Protein 3KQF (pdb70)

CATH classification: 3.90.226.10 (+1 more: 1.10.12.10)

Foldseek 3Di:
DAQWDWDCPDWLEIEIEGRDVVQLSEDDVVSLVVLVVVLVVQLPDPRRAEYEQAYPDQAHRYQYHRVVRVPDDDVVVVVSLCLLVSVCLPRLHQYEYLTRHEQEQSRLLVRLSGPAYEYAQHHKYANQQVVVVGFRSNQLQPSVCVQQNDPVSVVRRVVRDMGGPVVCCVSRSHVHYHHSVCSVVVVVVVSVVSSLDERLLNSLVSVLVVVLSVDDVVVSVVVVVSVVSPPVDPQVVQVVVCVVVVHRGYDND/DQWDWDDPDWQEIEIERHDVVQQSEDDPVSLVVLVVVLVVQLPDQRHAEYEYAYDDQAHRYAYHRPVRVVPDPVVVVVSLCLLVNVCLLRLHAYEYLTRAEAEQSRLLVNLSGPAYEYAQHHKYWYQQVVVPGFRRNQLLPSVCVQQNDPVSCVRRVNGDMGTPVVCCVSRSHVYYYHNVCSVVVSVVVSVVSVLAESLLNSLVSVLVSPLVVDDVVVSVCSVVSVVSPVVDPQVVQVVVCVVVVHRGYRND/DPQWDWDCPDFLEIEIEGRPVVQQSEDDPVSLVVLVVVLVVQLPDLRRAEYEQAYPDQAHRYQYHRVVRVVPDPVVVVVSLCLQVSVCLPRLHQYEYLTRHEQEQSRLLVRLSGPAYEYAQHHKYANQQVVVPGFRSNCLLPSVCVQQNDVVSVVRRVVRDMGTVVVCCVRRSHVHYYHNVCSVVVVVVVSVVSVLAERLLNSLVSVLCVVLVVDDVVVSVCSVVSVVRCPPDVQVVQVVVCVVVVHRTYDND/DQQWDWDCPDWLEIEIEGRDVVQQSEDDPVSLVVLVVVLVVQLPDPRHAEYEYAYPDQAHRYQYHRVVRVPDDDVVVVVSLCLLVSCCLPRLHQYEYLTRHEQEQSRLLVRLSGPAYEYAQHHKYANQQVVVVGFRSNQLQPSVCVQQNDVVSVVRRVVRDMGGPVVCCVSRSHVHYHHSVCRVVVVVVVSVVSSLDERLLNSLVSVLCVVLSVDDVVVSVCSVVSVVSPPPDVQVVQVVVCVVVVHRTYDND/DPQWDWDAPDWQEIEIEGEPVVQQSEDDPVSLVVLVVVLVVQLPDQRHAEYEYAYPDQAHRYAYHRCVRVVPDPVVVVVSLCLQVNVCLLRLHAYEYLTRHEAEQSRLLVNLSGPAYEYAQHHKYWYQQVVVPGFRRRQLLPSVCVQQNDVVSCVRRVNGDMGTPVVCCVRRSHVYYYHNVCSVVVSVVVSVVSVLAERLLNSLVSVLVSPLVVDDVVVSVCVVVSVVSCVPDPQVVQVVVCVVVVHRGYRND/DPQWDWDCPDWLEIEIEGEPVVQQSEDDPVSLVVLVVVLVVQLPDLRRAEYEQAYPDQAHRYQYHRVVRVVPDPVVVVVSLCLLVSVCLPRLHQYEYLTRHEQEQSRLLVRLSGPAYEYAQHHKYAHQQVVVPGFRSNQLQPSVCVQQNDVVSCVRRVVRDMGTPVVCCVRRSHVHYYHNVCRVVVVVVVSVVSSLDQRLLNSLVSVLVVVLVVDDVVVSVCSVVSVVSCPPDVQVVQVVVCVVVVHRTYDND

Secondary structure (DSSP, 8-state):
--SEEEE--STTEEEEEE--GGGTT-B-HHHHHHHHHHHHHHHT-TT--EEEEEESSSSEEE--B-HHHH---HHHHHHHH-------TT-SS-EEEEE-SEEETHHHHHHHHSSEEEEETT-EEE--GGGGT----SSHHHHHHHHH-HHHHHHHHHH---EEHHHHHHHTS-SEEE-GGGHHHHHHHHHHHHHTS-HHHHHHHHHHHHHHTTS-HHHHH--HHHHHHHHT-HHHHHHHHHHHTTS------/--EEEEEEETTEEEEEE--GGGTT-B-HHHHHHHHHHHHHHTT-SS--EEEEEESSSSEEE-SB-HHHHH--HHHHHHHH-------TTSSS-EEEEE-SEEETHHHHHHHHSSEEEEETT-EEE--GGGGT----SSHHHHHHHHH-HHHHHHHHHHT--EEHHHHHHHTSSSEEE-GGGHHHHHHHHHHHHHHS-HHHHHHHHHHHHHHTTS-HHHHH--HHHHHHHHT-HHHHHHHHHHHHTS------/--SEEEE--STTEEEEEE--GGGTT-B-HHHHHHHHHHHHHHHT-TT--EEEEEESSSSEEE--B-HHHHH--HHHHHHHH-------TT-SS-EEEEE-SEEETHHHHHHHTSSEEEEETT-EEE--GGGGT----SSHHHHHHHHH-HHHHHHHHHH---EEHHHHHHHTS-SEEE-GGGHHHHHHHHHHHHHTS-HHHHHHHHHHHHHHTTS-HHHHH--HHHHHHHHT-HHHHHHHHHHHHTS------/--SEEEE--STTEEEEEE--GGGTT-B-HHHHHHHHHHHHHHHT-TT--EEEEEESSSSEEE--B-HHHH---HHHHHHHH-------TTSSS-EEEEE-SEEETHHHHHHHHSSEEEEETT-EEE--GGGGT----SSHHHHHHHHH-HHHHHHHHHH---EEHHHHHHHTS-SEEE-GGGHHHHHHHHHHHHHHS-HHHHHHHHHHHHHHTTS-HHHHH--HHHHHHHHT-HHHHHHHHHHHTTS------/--SEEEEEEETTEEEEEE--GGGTT-B-HHHHHHHHHHHHHHTT-SS--EEEEEESSSSEEE-SB-HHHH---HHHHHHHH-------TTSSS-EEEEE-SEEETHHHHHHHHSSEEEEETT-EEE--GGGGT---SSSHHHHHHHHH-HHHHHHHHHH---EEHHHHHHHTSSSEEE-GGGHHHHHHHHHHHHHTS-HHHHHHHHHHHHHHTTS-HHHHH--HHHHHHHHT-HHHHHHHHHHHTTS------/--SEEEE--STTEEEEEE--GGGTT-B-HHHHHHHHHHHHHHHT-TT--EEEEEESSSSEEE--B-HHHHH--HHHHHHHH-------TTSSS-EEEEE-SEEETHHHHHHHTSSEEEEETT-EEE--GGGGT----SSHHHHHHHHH-HHHHHHHHHHT--EEHHHHHHHTS-SEEE-GGGHHHHHHHHHHHHHTS-HHHHHHHHHHHHHHTTS-HHHHH--HHHHHHHHT-HHHHHHHHHHHTTS------

Organism: Bacillus anthracis (NCBI:txid1392)

Sequence (1517 aa):
LQNIISVDYATPHVVKISLNRERQANSLSLALLEELQNIILTQINEEEANNTRVVILLTGAGEKAFCAGADLKERRAGNEEQVRHAVSIRTTEVEEQLPQPVIAAINGIIALGGGTELSLACDFRIAAESASLGLTETTLAIIPGAGGTQRLPRLIGVGRAKELIYTGRRISAQEAKEYGLVEFVVPVHLLEEKAIEIAEKKIASNGPIAVRLAKEAISNGIQVDLHTGLQEKQAYEGVIHTKDRLEGLQAFKEKRTPYKGEEQNISVDYATPHVVKISSLNNRERQANSLSLALLEELQNILTQINEEANTRVVILTGAGEKAFCAGADLKERAGNEEQVRHAVSIRTTEVEQLPQPVIAAINGIIALGGGTELSLACDFRIIAAESASLGLTETTLAIIPGAGGTQRLPRLIGVGRAKELIYTGRRISAQEEAKEYYGLVEFVVPVHLLEEKKAIEIAEKIASNGPIAVRLAKEEAISNGIQVDLHTGLQEKQAYEGVIHTKDRLEGLQAFKEKRTPYKGELQNIISVDYATPHVVKISLNRERRQANSLSLALLEELQNIILTQINEEANTRVVILTGAGEKAFCAGADLKERAGNEEQVRHAVSIRTTEVEEQLPQPVIAAINGIALGGGTELSLACDFRIIAAESASLGLTETTLAIIPGAGGTQRLPRLIGVVGRAKELIYTGRRISAQEAKEYGLVEFVVPVHLLEEEEKAIEIAEKIASSNGPIAVRLAKEEAISNGIQVDLHTGLQEKQAYEGVIHTKDRLEGLQAFKEKRTPYKGELQNISVDYATPHVVKISLNRERQQANSLSLALLEELQNILTQQINEEANTRVVILLTGAGEKAFCAGADLKERAGNEEQVRHAVSIRTTEVEEQLPQPVIAAINGIALGGGTELSLACDFRIAAESASLGLTETTLAIIPGAGGTQRLPRLIGVGRAKELIYTGRRISAQQEAKEYGLVEFVVPVHLLEEKAIEIAEKKIASNGPIAVRLAKEAISNGIQVDLHTGLQEKQQAYEGVIHTKDRLEGLQAFKEKRTPYKGELQNISVDYATPHVVKISSLNNRERQANSLSLALLEEELQNIILTQINEEANTRVVILTGAGEKAFCAGADLKERAGNEEQVRHAVSIRTTEVEQLPQPVIAAINGIALGGGTELSSLACDFRIIAAESASLGLTETTLLAIIPGAGGTQRLPRLIGVVGRAKELIYTGRRISAQEEAKEYYGLVEFVVPVHLLEEKKAIEIAEKIASNGPIAVRLAKEEAISNGIQVDLHTGLQQEKQAYEGVIHTKDRLEGLQAFKEKRTPYKGELQNIISVDYATPHVVKISLNRERQANSLSLALLEELQNILTQINEEANTRVVILTGAGEKAFCAGADLKERAGNEEQVRHAVSIRTTEVEEQLPQPVIAAINGIALGGGTELSLACDFRIIAAESASLGLTETTLAIIPGAGGTQRLPRLIGVGRAKELIYTGRRISAQEAKEEYGLVEFVVPVHLLEEEKKAIEEIAEKKIASSNGPIAVRLAKEEAISNGIQVDLHTGLQEKQAYEGVIHHTKDRLEGLQAFKEKRTPYKGE

InterPro domains:
  IPR001753 Enoyl-CoA hydratase/isomerase-like domain [PF00378] (16-261)
  IPR014748 Enoyl-CoA hydratase, C-terminal [G3DSA:1.10.12.10] (203-262)
  IPR018376 Enoyl-CoA hydratase/isomerase, conserved site [PS00166] (103-123)
  IPR029045 ClpP/crotonase-like domain superfamily [SSF52096] (3-261)

B-factor: mean 19.53, std 6.04, range [2.32, 59.77]

Nearest PDB structures (foldseek):
  3kqf-assembly1_B  TM=9.922E-01  e=2.828E-46  Bacillus anthracis
  6lvp-assembly1_C  TM=9.475E-01  e=1.744E-29  Hymenobacter sp. PAMC 26628
  2vss-assembly1_A  TM=8.946E-01  e=4.030E-20  Pseudomonas fluorescens
  5ve2-assembly1_A  TM=7.305E-01  e=1.392E-19  Paraglaciecola sp. T6c
  4q1i-assembly1_B  TM=8.257E-01  e=1.053E-16  Bacillus subtilis subsp. subtilis str. 168

Radius of gyration: 31.53 Å; Cα contacts (8 Å, |Δi|>4): 3655; chains: 6; bounding box: 75×78×82 Å

Solvent-accessible surface area: 56100 Å² total

Structure (mmCIF, N/CA/C/O backbone):
data_3KQF
#
_entry.id   3KQF
#
_cell.length_a   73.747
_cell.length_b   130.721
_cell.length_c   73.802
_cell.angle_alpha   90.00
_cell.angle_beta   114.47
_cell.angle_gamma   90.00
#
_symmetry.space_group_name_H-M   'P 1 21 1'
#
loop_
_entity.id
_entity.type
_entity.pdbx_description
1 polymer 'Enoyl-CoA hydratase/isomerase family protein'
2 non-polymer 'CALCIUM ION'
3 non-polymer 'CHLORIDE ION'
4 water water
#
loop_
_atom_site.group_PDB
_atom_site.id
_atom_site.type_symbol
_atom_site.label_atom_id
_atom_site.label_alt_id
_atom_site.label_comp_id
_atom_site.label_asym_id
_atom_site.label_entity_id
_atom_site.label_seq_id
_atom_site.pdbx_PDB_ins_code
_atom_site.Cartn_x
_atom_site.Cartn_y
_atom_site.Cartn_z
_atom_site.occupancy
_atom_site.B_iso_or_equiv
_atom_site.auth_seq_id
_atom_site.auth_comp_id
_atom_site.auth_asym_id
_atom_site.auth_atom_id
_atom_site.pdbx_PDB_model_num
ATOM 1 N N . LEU A 1 7 ? 18.673 34.291 -37.580 1.00 29.87 4 LEU A N 1
ATOM 2 C CA . LEU A 1 7 ? 18.014 33.829 -36.327 1.00 29.13 4 LEU A CA 1
ATOM 3 C C . LEU A 1 7 ? 18.657 32.533 -35.844 1.00 28.91 4 LEU A C 1
ATOM 4 O O . LEU A 1 7 ? 18.718 31.550 -36.590 1.00 29.92 4 LEU A O 1
ATOM 9 N N . GLN A 1 8 ? 19.133 32.525 -34.603 1.00 27.12 5 GLN A N 1
ATOM 10 C CA . GLN A 1 8 ? 19.784 31.345 -34.046 1.00 26.77 5 GLN A CA 1
ATOM 11 C C . GLN A 1 8 ? 18.984 30.622 -32.966 1.00 25.34 5 GLN A C 1
ATOM 12 O O . GLN A 1 8 ? 19.191 29.434 -32.745 1.00 26.06 5 GLN A O 1
ATOM 18 N N . ASN A 1 9 ? 18.094 31.339 -32.285 1.00 22.82 6 ASN A N 1
ATOM 19 C CA . ASN A 1 9 ? 17.323 30.773 -31.185 1.00 21.76 6 ASN A CA 1
ATOM 20 C C . ASN A 1 9 ? 15.865 30.448 -31.536 1.00 21.73 6 ASN A C 1
ATOM 21 O O . ASN A 1 9 ? 15.171 29.807 -30.748 1.00 20.57 6 ASN A O 1
ATOM 26 N N A ILE A 1 10 ? 15.399 30.916 -32.688 0.60 22.24 7 ILE A N 1
ATOM 27 N N B ILE A 1 10 ? 15.427 30.910 -32.708 0.40 22.08 7 ILE A N 1
ATOM 28 C CA A ILE A 1 10 ? 14.055 30.578 -33.152 0.60 22.17 7 ILE A CA 1
ATOM 29 C CA B ILE A 1 10 ? 14.062 30.710 -33.195 0.40 22.08 7 ILE A CA 1
ATOM 30 C C A ILE A 1 10 ? 14.102 30.264 -34.645 0.60 22.27 7 ILE A C 1
ATOM 31 C C B ILE A 1 10 ? 14.064 30.362 -34.683 0.40 22.24 7 ILE A C 1
ATOM 32 O O A ILE A 1 10 ? 15.086 30.559 -35.327 0.60 21.20 7 ILE A O 1
ATOM 33 O O B ILE A 1 10 ? 14.988 30.734 -35.410 0.40 21.62 7 ILE A O 1
ATOM 42 N N . SER A 1 11 ? 13.037 29.637 -35.127 1.00 21.94 8 SER A N 1
ATOM 43 C CA . SER A 1 11 ? 12.892 29.279 -36.532 1.00 22.67 8 SER A CA 1
ATOM 44 C C . SER A 1 11 ? 11.576 29.884 -36.983 1.00 21.82 8 SER A C 1
ATOM 45 O O . SER A 1 11 ? 10.616 29.898 -36.222 1.00 20.05 8 SER A O 1
ATOM 48 N N . VAL A 1 12 ? 11.535 30.433 -38.191 1.00 20.58 9 VAL A N 1
ATOM 49 C CA . VAL A 1 12 ? 10.284 30.996 -38.710 1.00 20.73 9 VAL A CA 1
ATOM 50 C C . VAL A 1 12 ? 10.004 30.302 -40.028 1.00 20.71 9 VAL A C 1
ATOM 51 O O . VAL A 1 12 ? 10.882 30.244 -40.882 1.00 18.78 9 VAL A O 1
ATOM 55 N N . ASP A 1 13 ? 8.804 29.743 -40.178 1.00 19.58 10 ASP A N 1
ATOM 56 C CA . ASP A 1 13 ? 8.438 29.035 -41.406 1.00 20.15 10 ASP A CA 1
ATOM 57 C C . ASP A 1 13 ? 7.105 29.525 -41.985 1.00 20.40 10 ASP A C 1
ATOM 58 O O . ASP A 1 13 ? 6.048 29.448 -41.316 1.00 16.32 10 ASP A O 1
ATOM 63 N N . TYR A 1 14 ? 7.191 30.026 -43.223 1.00 21.07 11 TYR A N 1
ATOM 64 C CA . TYR A 1 14 ? 6.060 30.531 -44.010 1.00 23.28 11 TYR A CA 1
ATOM 65 C C . TYR A 1 14 ? 5.677 29.533 -45.105 1.00 23.75 11 TYR A C 1
ATOM 66 O O . TYR A 1 14 ? 5.177 29.926 -46.158 1.00 25.26 11 TYR A O 1
ATOM 75 N N . ALA A 1 15 ? 5.920 28.249 -44.870 1.00 25.74 12 ALA A N 1
ATOM 76 C CA . ALA A 1 15 ? 5.623 27.219 -45.859 1.00 26.72 12 ALA A CA 1
ATOM 77 C C . ALA A 1 15 ? 4.156 27.230 -46.266 1.00 26.65 12 ALA A C 1
ATOM 78 O O . ALA A 1 15 ? 3.845 27.185 -47.450 1.00 26.23 12 ALA A O 1
ATOM 80 N N . THR A 1 16 ? 3.269 27.313 -45.272 1.00 25.87 13 THR A N 1
ATOM 81 C CA . THR A 1 16 ? 1.833 27.296 -45.504 1.00 25.03 13 THR A CA 1
ATOM 82 C C . THR A 1 16 ? 1.301 28.707 -45.789 1.00 24.15 13 THR A C 1
ATOM 83 O O . THR A 1 16 ? 1.493 29.616 -44.975 1.00 22.95 13 THR A O 1
ATOM 87 N N . PRO A 1 17 ? 0.620 28.894 -46.934 1.00 21.99 14 PRO A N 1
ATOM 88 C CA . PRO A 1 17 ? 0.072 30.214 -47.308 1.00 21.56 14 PRO A CA 1
ATOM 89 C C . PRO A 1 17 ? -0.804 30.876 -46.227 1.00 19.81 14 PRO A C 1
ATOM 90 O O . PRO A 1 17 ? -1.663 30.212 -45.631 1.00 20.47 14 PRO A O 1
ATOM 94 N N . HIS A 1 18 ? -0.563 32.170 -45.996 1.00 17.49 15 HIS A N 1
ATOM 95 C CA . HIS A 1 18 ? -1.252 32.985 -44.978 1.00 16.82 15 HIS A CA 1
ATOM 96 C C . HIS A 1 18 ? -0.951 32.556 -43.532 1.00 16.06 15 HIS A C 1
ATOM 97 O O . HIS A 1 18 ? -1.479 33.147 -42.586 1.00 14.87 15 HIS A O 1
ATOM 104 N N . VAL A 1 19 ? -0.124 31.528 -43.355 1.00 16.25 16 VAL A N 1
ATOM 105 C CA . VAL A 1 19 ? 0.199 31.031 -42.003 1.00 15.77 16 VAL A CA 1
ATOM 106 C C . VAL A 1 19 ? 1.698 31.030 -41.750 1.00 16.90 16 VAL A C 1
ATOM 107 O O . VAL A 1 19 ? 2.468 30.555 -42.590 1.00 16.66 16 VAL A O 1
ATOM 111 N N . VAL A 1 20 ? 2.109 31.580 -40.600 1.00 15.11 17 VAL A N 1
ATOM 112 C CA . VAL A 1 20 ? 3.509 31.592 -40.203 1.00 15.53 17 VAL A CA 1
ATOM 113 C C . VAL A 1 20 ? 3.637 30.763 -38.932 1.00 14.66 17 VAL A C 1
ATOM 114 O O . VAL A 1 20 ? 2.793 30.876 -38.041 1.00 14.84 17 VAL A O 1
ATOM 118 N N . LYS A 1 21 ? 4.657 29.916 -38.867 1.00 14.15 18 LYS A N 1
ATOM 119 C CA . LYS A 1 21 ? 4.902 29.054 -37.699 1.00 15.35 18 LYS A CA 1
ATOM 120 C C . LYS A 1 21 ? 6.227 29.454 -37.104 1.00 15.28 18 LYS A C 1
ATOM 121 O O . LYS A 1 21 ? 7.262 29.388 -37.785 1.00 15.93 18 LYS A O 1
ATOM 127 N N . ILE A 1 22 ? 6.193 29.914 -35.858 1.00 16.32 19 ILE A N 1
ATOM 128 C CA . ILE A 1 22 ? 7.382 30.314 -35.136 1.00 17.08 19 ILE A CA 1
ATOM 129 C C . ILE A 1 22 ? 7.729 29.191 -34.159 1.00 17.16 19 ILE A C 1
ATOM 130 O O . ILE A 1 22 ? 6.877 28.777 -33.382 1.00 16.67 19 ILE A O 1
ATOM 135 N N . SER A 1 23 ? 8.955 28.679 -34.222 1.00 17.12 20 SER A N 1
ATOM 136 C CA . SER A 1 23 ? 9.367 27.592 -33.340 1.00 18.42 20 SER A CA 1
ATOM 137 C C . SER A 1 23 ? 10.524 27.998 -32.426 1.00 20.05 20 SER A C 1
ATOM 138 O O . SER A 1 23 ? 11.592 28.408 -32.917 1.00 20.07 20 SER A O 1
ATOM 141 N N . LEU A 1 24 ? 10.334 27.901 -31.110 1.00 18.72 21 LEU A N 1
ATOM 142 C CA . LEU A 1 24 ? 11.446 28.155 -30.188 1.00 20.86 21 LEU A CA 1
ATOM 143 C C . LEU A 1 24 ? 12.469 27.074 -30.545 1.00 20.23 21 LEU A C 1
ATOM 144 O O . LEU A 1 24 ? 12.112 25.903 -30.663 1.00 21.58 21 LEU A O 1
ATOM 149 N N . ASN A 1 25 ? 13.729 27.466 -30.720 1.00 20.41 22 ASN A N 1
ATOM 150 C CA . ASN A 1 25 ? 14.766 26.549 -31.189 1.00 21.25 22 ASN A CA 1
ATOM 151 C C . ASN A 1 25 ? 16.020 26.469 -30.314 1.00 20.36 22 ASN A C 1
ATOM 152 O O . ASN A 1 25 ? 17.125 26.810 -30.749 1.00 20.23 22 ASN A O 1
ATOM 157 N N . ARG A 1 26 ? 15.828 25.996 -29.089 1.00 18.12 23 ARG A N 1
ATOM 158 C CA . ARG A 1 26 ? 16.896 25.785 -28.143 1.00 18.83 23 ARG A CA 1
ATOM 159 C C . ARG A 1 26 ? 16.635 24.435 -27.478 1.00 18.28 23 ARG A C 1
ATOM 160 O O . ARG A 1 26 ? 16.504 24.359 -26.264 1.00 17.28 23 ARG A O 1
ATOM 168 N N . GLU A 1 27 ? 16.555 23.372 -28.282 1.00 19.05 24 GLU A N 1
ATOM 169 C CA . GLU A 1 27 ? 16.251 22.024 -27.756 1.00 19.78 24 GLU A CA 1
ATOM 170 C C . GLU A 1 27 ? 17.123 21.572 -26.586 1.00 20.05 24 GLU A C 1
ATOM 171 O O . GLU A 1 27 ? 16.599 21.023 -25.610 1.00 18.10 24 GLU A O 1
ATOM 177 N N . ARG A 1 28 ? 18.442 21.776 -26.690 1.00 20.53 25 ARG A N 1
ATOM 178 C CA . ARG A 1 28 ? 19.380 21.386 -25.618 1.00 21.88 25 ARG A CA 1
ATOM 179 C C . ARG A 1 28 ? 19.044 22.047 -24.293 1.00 20.70 25 ARG A C 1
ATOM 180 O O . ARG A 1 28 ? 19.358 21.512 -23.224 1.00 21.75 25 ARG A O 1
ATOM 188 N N . GLN A 1 29 ? 18.452 23.234 -24.370 1.00 20.18 26 GLN A N 1
ATOM 189 C CA . GLN A 1 29 ? 18.096 24.000 -23.182 1.00 19.51 26 GLN A CA 1
ATOM 190 C C . GLN A 1 29 ? 16.583 23.936 -22.865 1.00 19.32 26 GLN A C 1
ATOM 191 O O . GLN A 1 29 ? 16.063 24.780 -22.144 1.00 18.47 26 GLN A O 1
ATOM 197 N N . ALA A 1 30 ? 15.884 22.930 -23.401 1.00 18.54 27 ALA A N 1
ATOM 198 C CA . ALA A 1 30 ? 14.430 22.774 -23.172 1.00 18.40 27 ALA A CA 1
ATOM 199 C C . ALA A 1 30 ? 13.644 24.017 -23.627 1.00 17.55 27 ALA A C 1
ATOM 200 O O . ALA A 1 30 ? 12.591 24.358 -23.074 1.00 17.94 27 ALA A O 1
ATOM 202 N N . ASN A 1 31 ? 14.171 24.697 -24.640 1.00 17.58 28 ASN A N 1
ATOM 203 C CA . ASN A 1 31 ? 13.524 25.870 -25.192 1.00 17.59 28 ASN A CA 1
ATOM 204 C C . ASN A 1 31 ? 13.234 26.963 -24.174 1.00 18.34 28 ASN A C 1
ATOM 205 O O . ASN A 1 31 ? 12.220 27.665 -24.273 1.00 19.01 28 ASN A O 1
ATOM 210 N N . SER A 1 32 ? 14.140 27.111 -23.206 1.00 18.26 29 SER A N 1
ATOM 211 C CA . SER A 1 32 ? 14.002 28.140 -22.191 1.00 18.30 29 SER A CA 1
ATOM 212 C C . SER A 1 32 ? 14.201 29.520 -22.797 1.00 18.61 29 SER A C 1
ATOM 213 O O . SER A 1 32 ? 14.911 29.699 -23.802 1.00 18.89 29 SER A O 1
ATOM 216 N N . LEU A 1 33 ? 13.598 30.509 -22.158 1.00 19.11 30 LEU A N 1
ATOM 217 C CA . LEU A 1 33 ? 13.622 31.880 -22.660 1.00 19.57 30 LEU A CA 1
ATOM 218 C C . LEU A 1 33 ? 14.823 32.697 -22.209 1.00 20.35 30 LEU A C 1
ATOM 219 O O . LEU A 1 33 ? 14.802 33.309 -21.138 1.00 20.20 30 LEU A O 1
ATOM 224 N N . SER A 1 34 ? 15.892 32.687 -23.009 1.00 19.34 31 SER A N 1
ATOM 225 C CA . SER A 1 34 ? 17.051 33.494 -22.710 1.00 19.24 31 SER A CA 1
ATOM 226 C C . SER A 1 34 ? 16.783 34.900 -23.243 1.00 18.47 31 SER A C 1
ATOM 227 O O . SER A 1 34 ? 15.903 35.090 -24.094 1.00 17.35 31 SER A O 1
ATOM 230 N N . LEU A 1 35 ? 17.534 35.887 -22.762 1.00 17.43 32 LEU A N 1
ATOM 231 C CA . LEU A 1 35 ? 17.357 37.247 -23.257 1.00 18.15 32 LEU A CA 1
ATOM 232 C C . LEU A 1 35 ? 17.623 37.295 -24.760 1.00 18.03 32 LEU A C 1
ATOM 233 O O . LEU A 1 35 ? 16.961 38.019 -25.484 1.00 18.06 32 LEU A O 1
ATOM 238 N N . ALA A 1 36 ? 18.587 36.511 -25.232 1.00 19.51 33 ALA A N 1
ATOM 239 C CA . ALA A 1 36 ? 18.899 36.483 -26.672 1.00 19.88 33 ALA A CA 1
ATOM 240 C C . ALA A 1 36 ? 17.703 35.963 -27.483 1.00 20.53 33 ALA A C 1
ATOM 241 O O . ALA A 1 36 ? 17.351 36.535 -28.529 1.00 19.67 33 ALA A O 1
ATOM 243 N N . LEU A 1 37 ? 17.063 34.900 -26.996 1.00 19.23 34 LEU A N 1
ATOM 244 C CA . LEU A 1 37 ? 15.873 34.360 -27.666 1.00 19.69 34 LEU A CA 1
ATOM 245 C C . LEU A 1 37 ? 14.736 35.377 -27.642 1.00 19.32 34 LEU A C 1
ATOM 246 O O . LEU A 1 37 ? 14.065 35.585 -28.655 1.00 18.79 34 LEU A O 1
ATOM 251 N N . LEU A 1 38 ? 14.545 36.045 -26.506 1.00 19.52 35 LEU A N 1
ATOM 252 C CA . LEU A 1 38 ? 13.473 37.044 -26.388 1.00 19.66 35 LEU A CA 1
ATOM 253 C C . LEU A 1 38 ? 13.674 38.190 -27.386 1.00 19.98 35 LEU A C 1
ATOM 254 O O . LEU A 1 38 ? 12.706 38.660 -27.987 1.00 20.51 35 LEU A O 1
ATOM 259 N N . GLU A 1 39 ? 14.928 38.612 -27.577 1.00 20.87 36 GLU A N 1
ATOM 260 C CA . GLU A 1 39 ? 15.283 39.655 -28.562 1.00 21.29 36 GLU A CA 1
ATOM 261 C C . GLU A 1 39 ? 14.848 39.255 -29.980 1.00 21.13 36 GLU A C 1
ATOM 262 O O . GLU A 1 39 ? 14.212 40.042 -30.686 1.00 19.01 36 GLU A O 1
ATOM 268 N N . GLU A 1 40 ? 15.203 38.037 -30.389 1.00 20.88 37 GLU A N 1
ATOM 269 C CA . GLU A 1 40 ? 14.831 37.525 -31.717 1.00 21.44 37 GLU A CA 1
ATOM 270 C C . GLU A 1 40 ? 13.321 37.394 -31.897 1.00 20.31 37 GLU A C 1
ATOM 271 O O . GLU A 1 40 ? 12.780 37.701 -32.977 1.00 18.86 37 GLU A O 1
ATOM 277 N N . LEU A 1 41 ? 12.647 36.920 -30.854 1.00 19.11 38 LEU A N 1
ATOM 278 C CA . LEU A 1 41 ? 11.215 36.750 -30.895 1.00 19.21 38 LEU A CA 1
ATOM 279 C C . LEU A 1 41 ? 10.525 38.111 -31.028 1.00 19.82 38 LEU A C 1
ATOM 280 O O . LEU A 1 41 ? 9.627 38.265 -31.839 1.00 19.78 38 LEU A O 1
ATOM 285 N N . GLN A 1 42 ? 10.965 39.110 -30.263 1.00 19.18 39 GLN A N 1
ATOM 286 C CA . GLN A 1 42 ? 10.387 40.448 -30.372 1.00 19.05 39 GLN A CA 1
ATOM 287 C C . GLN A 1 42 ? 10.566 41.031 -31.780 1.00 19.39 39 GLN A C 1
ATOM 288 O O . GLN A 1 42 ? 9.674 41.683 -32.294 1.00 18.28 39 GLN A O 1
ATOM 294 N N . ASN A 1 43 ? 11.733 40.817 -32.386 1.00 19.60 40 ASN A N 1
ATOM 295 C CA . ASN A 1 43 ? 11.996 41.333 -33.731 1.00 20.42 40 ASN A CA 1
ATOM 296 C C . ASN A 1 43 ? 11.059 40.694 -34.765 1.00 19.93 40 ASN A C 1
ATOM 297 O O . ASN A 1 43 ? 10.527 41.387 -35.625 1.00 19.95 40 ASN A O 1
ATOM 302 N N A ILE A 1 44 ? 10.857 39.378 -34.685 0.50 20.22 41 ILE A N 1
ATOM 303 N N B ILE A 1 44 ? 10.865 39.385 -34.660 0.50 20.29 41 ILE A N 1
ATOM 304 C CA A ILE A 1 44 ? 9.966 38.698 -35.634 0.50 20.80 41 ILE A CA 1
ATOM 305 C CA B ILE A 1 44 ? 9.984 38.658 -35.564 0.50 20.95 41 ILE A CA 1
ATOM 306 C C A ILE A 1 44 ? 8.508 39.096 -35.368 0.50 20.54 41 ILE A C 1
ATOM 307 C C B ILE A 1 44 ? 8.525 39.072 -35.355 0.50 20.62 41 ILE A C 1
ATOM 308 O O A ILE A 1 44 ? 7.733 39.252 -36.305 0.50 20.85 41 ILE A O 1
ATOM 309 O O B ILE A 1 44 ? 7.771 39.213 -36.311 0.50 20.91 41 ILE A O 1
ATOM 318 N N . LEU A 1 45 ? 8.141 39.265 -34.097 1.00 19.69 42 LEU A N 1
ATOM 319 C CA . LEU A 1 45 ? 6.772 39.708 -33.762 1.00 19.55 42 LEU A CA 1
ATOM 320 C C . LEU A 1 45 ? 6.489 41.100 -34.389 1.00 19.06 42 LEU A C 1
ATOM 321 O O . LEU A 1 45 ? 5.389 41.349 -34.882 1.00 18.59 42 LEU A O 1
ATOM 326 N N . THR A 1 46 ? 7.494 41.979 -34.392 1.00 19.23 43 THR A N 1
ATOM 327 C CA . THR A 1 46 ? 7.365 43.324 -34.993 1.00 19.98 43 THR A CA 1
ATOM 328 C C . THR A 1 46 ? 7.138 43.236 -36.491 1.00 20.17 43 THR A C 1
ATOM 329 O O . THR A 1 46 ? 6.393 44.036 -37.058 1.00 20.61 43 THR A O 1
ATOM 333 N N . GLN A 1 47 ? 7.796 42.278 -37.136 1.00 20.24 44 GLN A N 1
ATOM 334 C CA . GLN A 1 47 ? 7.639 42.076 -38.576 1.00 20.30 44 GLN A CA 1
ATOM 335 C C . GLN A 1 47 ? 6.231 41.541 -38.896 1.00 18.84 44 GLN A C 1
ATOM 336 O O . GLN A 1 47 ? 5.520 42.097 -39.716 1.00 19.97 44 GLN A O 1
ATOM 342 N N . ILE A 1 48 ? 5.825 40.484 -38.208 1.00 19.26 45 ILE A N 1
ATOM 343 C CA . ILE A 1 48 ? 4.507 39.872 -38.413 1.00 19.07 45 ILE A CA 1
ATOM 344 C C . ILE A 1 48 ? 3.359 40.858 -38.146 1.00 19.26 45 ILE A C 1
ATOM 345 O O . ILE A 1 48 ? 2.338 40.846 -38.845 1.00 18.81 45 ILE A O 1
ATOM 350 N N . ASN A 1 49 ? 3.558 41.745 -37.171 1.00 19.58 46 ASN A N 1
ATOM 351 C CA . ASN A 1 49 ? 2.576 42.760 -36.836 1.00 21.15 46 ASN A CA 1
ATOM 352 C C . ASN A 1 49 ? 2.168 43.613 -38.067 1.00 21.56 46 ASN A C 1
ATOM 353 O O . ASN A 1 49 ? 1.023 44.071 -38.157 1.00 21.77 46 ASN A O 1
ATOM 358 N N A GLU A 1 50 ? 3.103 43.790 -39.004 0.70 21.57 47 GLU A N 1
ATOM 359 N N B GLU A 1 50 ? 3.102 43.834 -38.998 0.30 21.60 47 GLU A N 1
ATOM 360 C CA A GLU A 1 50 ? 2.881 44.585 -40.212 0.70 21.95 47 GLU A CA 1
ATOM 361 C CA B GLU A 1 50 ? 2.820 44.607 -40.222 0.30 21.85 47 GLU A CA 1
ATOM 362 C C A GLU A 1 50 ? 2.655 43.755 -41.481 0.70 21.81 47 GLU A C 1
ATOM 363 C C B GLU A 1 50 ? 2.614 43.761 -41.484 0.30 21.69 47 GLU A C 1
ATOM 364 O O A GLU A 1 50 ? 2.625 44.303 -42.582 0.70 21.01 47 GLU A O 1
ATOM 365 O O B GLU A 1 50 ? 2.571 44.306 -42.586 0.30 21.35 47 GLU A O 1
ATOM 376 N N . GLU A 1 51 ? 2.483 42.446 -41.331 1.00 21.33 48 GLU A N 1
ATOM 377 C CA . GLU A 1 51 ? 2.261 41.564 -42.484 1.00 21.41 48 GLU A CA 1
ATOM 378 C C . GLU A 1 51 ? 0.778 41.356 -42.793 1.00 21.16 48 GLU A C 1
ATOM 379 O O . GLU A 1 51 ? 0.118 40.540 -42.165 1.00 21.27 48 GLU A O 1
ATOM 385 N N . ALA A 1 52 ? 0.271 42.099 -43.773 1.00 20.88 49 ALA A N 1
ATOM 386 C CA . ALA A 1 52 ? -1.114 41.974 -44.212 1.00 20.90 49 ALA A CA 1
ATOM 387 C C . ALA A 1 52 ? -1.429 40.604 -44.870 1.00 20.94 49 ALA A C 1
ATOM 388 O O . ALA A 1 52 ? -2.579 40.147 -44.850 1.00 21.64 49 ALA A O 1
ATOM 390 N N A ASN A 1 53 ? -0.413 39.966 -45.446 0.50 20.71 50 ASN A N 1
ATOM 391 N N B ASN A 1 53 ? -0.414 39.968 -45.451 0.50 20.36 50 ASN A N 1
ATOM 392 C CA A ASN A 1 53 ? -0.584 38.667 -46.102 0.50 20.70 50 ASN A CA 1
ATOM 393 C CA B ASN A 1 53 ? -0.596 38.671 -46.106 0.50 20.03 50 ASN A CA 1
ATOM 394 C C A ASN A 1 53 ? -0.640 37.513 -45.090 0.50 19.55 50 ASN A C 1
ATOM 395 C C B ASN A 1 53 ? -0.628 37.510 -45.095 0.50 19.21 50 ASN A C 1
ATOM 396 O O A ASN A 1 53 ? -1.085 36.410 -45.419 0.50 19.44 50 ASN A O 1
ATOM 397 O O B ASN A 1 53 ? -1.046 36.398 -45.430 0.50 19.09 50 ASN A O 1
ATOM 406 N N . THR A 1 54 ? -0.179 37.764 -43.869 1.00 17.90 51 THR A N 1
ATOM 407 C CA . THR A 1 54 ? -0.169 36.733 -42.815 1.00 16.84 51 THR A CA 1
ATOM 408 C C . THR A 1 54 ? -1.471 36.779 -42.032 1.00 15.83 51 THR A C 1
ATOM 409 O O . THR A 1 54 ? -1.791 37.785 -41.396 1.00 14.27 51 THR A O 1
ATOM 413 N N . ARG A 1 55 ? -2.216 35.674 -42.068 1.00 14.61 52 ARG A N 1
ATOM 414 C CA . ARG A 1 55 ? -3.531 35.641 -41.427 1.00 14.40 52 ARG A CA 1
ATOM 415 C C . ARG A 1 55 ? -3.608 34.940 -40.084 1.00 14.01 52 ARG A C 1
ATOM 416 O O . ARG A 1 55 ? -4.518 35.217 -39.319 1.00 14.51 52 ARG A O 1
ATOM 424 N N . VAL A 1 56 ? -2.676 34.031 -39.817 1.00 13.35 53 VAL A N 1
ATOM 425 C CA . VAL A 1 56 ? -2.664 33.259 -38.589 1.00 14.26 53 VAL A CA 1
ATOM 426 C C . VAL A 1 56 ? -1.227 32.918 -38.294 1.00 14.57 53 VAL A C 1
ATOM 427 O O . VAL A 1 56 ? -0.412 32.683 -39.224 1.00 11.98 53 VAL A O 1
ATOM 431 N N . VAL A 1 57 ? -0.936 32.838 -37.005 1.00 13.63 54 VAL A N 1
ATOM 432 C CA . VAL A 1 57 ? 0.377 32.493 -36.507 1.00 14.05 54 VAL A CA 1
ATOM 433 C C . VAL A 1 57 ? 0.295 31.255 -35.607 1.00 14.16 54 VAL A C 1
ATOM 434 O O . VAL A 1 57 ? -0.639 31.106 -34.782 1.00 14.95 54 VAL A O 1
ATOM 438 N N . ILE A 1 58 ? 1.271 30.375 -35.758 1.00 14.24 55 ILE A N 1
ATOM 439 C CA . ILE A 1 58 ? 1.389 29.198 -34.883 1.00 14.58 55 ILE A CA 1
ATOM 440 C C . ILE A 1 58 ? 2.693 29.343 -34.083 1.00 15.88 55 ILE A C 1
ATOM 441 O O . ILE A 1 58 ? 3.742 29.646 -34.656 1.00 16.36 55 ILE A O 1
ATOM 446 N N A LEU A 1 59 ? 2.615 29.136 -32.773 0.50 15.46 56 LEU A N 1
ATOM 447 N N B LEU A 1 59 ? 2.609 29.177 -32.763 0.50 15.87 56 LEU A N 1
ATOM 448 C CA A LEU A 1 59 ? 3.777 29.231 -31.905 0.50 15.49 56 LEU A CA 1
ATOM 449 C CA B LEU A 1 59 ? 3.785 29.231 -31.898 0.50 16.12 56 LEU A CA 1
ATOM 450 C C A LEU A 1 59 ? 4.013 27.848 -31.308 0.50 15.85 56 LEU A C 1
ATOM 451 C C B LEU A 1 59 ? 4.007 27.836 -31.334 0.50 16.21 56 LEU A C 1
ATOM 452 O O A LEU A 1 59 ? 3.109 27.268 -30.709 0.50 15.57 56 LEU A O 1
ATOM 453 O O B LEU A 1 59 ? 3.088 27.238 -30.781 0.50 15.96 56 LEU A O 1
ATOM 462 N N . THR A 1 60 ? 5.225 27.326 -31.464 1.00 15.99 57 THR A N 1
ATOM 463 C CA . THR A 1 60 ? 5.555 25.984 -30.965 1.00 16.06 57 THR A CA 1
ATOM 464 C C . THR A 1 60 ? 7.026 25.887 -30.556 1.00 17.19 57 THR A C 1
ATOM 465 O O . THR A 1 60 ? 7.772 26.866 -30.650 1.00 18.63 57 THR A O 1
ATOM 469 N N . GLY A 1 61 ? 7.407 24.725 -30.029 1.00 18.55 58 GLY A N 1
ATOM 470 C CA . GLY A 1 61 ? 8.780 24.442 -29.659 1.00 18.61 58 GLY A CA 1
ATOM 471 C C . GLY A 1 61 ? 9.390 23.357 -30.535 1.00 19.32 58 GLY A C 1
ATOM 472 O O . GLY A 1 61 ? 8.682 22.504 -31.103 1.00 18.78 58 GLY A O 1
ATOM 473 N N . ALA A 1 62 ? 10.714 23.393 -30.672 1.00 19.79 59 ALA A N 1
ATOM 474 C CA . ALA A 1 62 ? 11.424 22.383 -31.441 1.00 20.75 59 ALA A CA 1
ATOM 475 C C . ALA A 1 62 ? 11.528 21.120 -30.604 1.00 19.91 59 ALA A C 1
ATOM 476 O O . ALA A 1 62 ? 11.596 21.193 -29.382 1.00 19.80 59 ALA A O 1
ATOM 478 N N . GLY A 1 63 ? 11.525 19.969 -31.266 1.00 20.36 60 GLY A N 1
ATOM 479 C CA . GLY A 1 63 ? 11.676 18.686 -30.589 1.00 20.50 60 GLY A CA 1
ATOM 480 C C . GLY A 1 63 ? 10.381 18.103 -30.074 1.00 20.87 60 GLY A C 1
ATOM 481 O O . GLY A 1 63 ? 9.296 18.604 -30.380 1.00 21.61 60 GLY A O 1
ATOM 482 N N . GLU A 1 64 ? 10.499 17.038 -29.283 1.00 21.19 61 GLU A N 1
ATOM 483 C CA . GLU A 1 64 ? 9.330 16.354 -28.757 1.00 22.31 61 GLU A CA 1
ATOM 484 C C . GLU A 1 64 ? 9.318 16.299 -27.228 1.00 21.45 61 GLU A C 1
ATOM 485 O O . GLU A 1 64 ? 8.511 15.572 -26.646 1.00 21.95 61 GLU A O 1
ATOM 491 N N . LYS A 1 65 ? 10.186 17.065 -26.570 1.00 21.30 62 LYS A N 1
ATOM 492 C CA . LYS A 1 65 ? 10.219 17.067 -25.105 1.00 20.34 62 LYS A CA 1
ATOM 493 C C . LYS A 1 65 ? 9.755 18.369 -24.457 1.00 18.37 62 LYS A C 1
ATOM 494 O O . LYS A 1 65 ? 9.170 18.342 -23.376 1.00 16.80 62 LYS A O 1
ATOM 500 N N . ALA A 1 66 ? 9.994 19.501 -25.106 1.00 16.10 63 ALA A N 1
ATOM 501 C CA . ALA A 1 66 ? 9.635 20.765 -24.495 1.00 16.38 63 ALA A CA 1
ATOM 502 C C . ALA A 1 66 ? 9.085 21.815 -25.443 1.00 15.55 63 ALA A C 1
ATOM 503 O O . ALA A 1 66 ? 9.621 22.050 -26.526 1.00 15.74 63 ALA A O 1
ATOM 505 N N . PHE A 1 67 ? 7.967 22.412 -25.034 1.00 14.68 64 PHE A N 1
ATOM 506 C CA . PHE A 1 67 ? 7.411 23.573 -25.721 1.00 13.92 64 PHE A CA 1
ATOM 507 C C . PHE A 1 67 ? 8.269 24.751 -25.247 1.00 13.55 64 PHE A C 1
ATOM 508 O O . PHE A 1 67 ? 8.852 25.497 -26.043 1.00 15.17 64 PHE A O 1
ATOM 516 N N . CYS A 1 68 ? 8.342 24.905 -23.934 1.00 14.94 65 CYS A N 1
ATOM 517 C CA . CYS A 1 68 ? 9.104 25.991 -23.311 1.00 14.19 65 CYS A CA 1
ATOM 518 C C . CYS A 1 68 ? 9.210 25.754 -21.802 1.00 14.75 65 CYS A C 1
ATOM 519 O O . CYS A 1 68 ? 8.207 25.765 -21.083 1.00 13.33 65 CYS A O 1
ATOM 522 N N . ALA A 1 69 ? 10.434 25.547 -21.319 1.00 15.38 66 ALA A N 1
ATOM 523 C CA . ALA A 1 69 ? 10.668 25.269 -19.902 1.00 16.03 66 ALA A CA 1
ATOM 524 C C . ALA A 1 69 ? 10.589 26.515 -19.039 1.00 16.52 66 ALA A C 1
ATOM 525 O O . ALA A 1 69 ? 10.771 26.430 -17.827 1.00 16.96 66 ALA A O 1
ATOM 527 N N . GLY A 1 70 ? 10.306 27.663 -19.657 1.00 16.76 67 GLY A N 1
ATOM 528 C CA . GLY A 1 70 ? 10.191 28.939 -18.929 1.00 17.15 67 GLY A CA 1
ATOM 529 C C . GLY A 1 70 ? 11.443 29.786 -19.014 1.00 16.55 67 GLY A C 1
ATOM 530 O O . GLY A 1 70 ? 12.228 29.653 -19.947 1.00 17.32 67 GLY A O 1
ATOM 531 N N . ALA A 1 71 ? 11.617 30.669 -18.038 1.00 14.99 68 ALA A N 1
ATOM 532 C CA . ALA A 1 71 ? 12.790 31.528 -17.987 1.00 15.21 68 ALA A CA 1
ATOM 533 C C . ALA A 1 71 ? 14.049 30.676 -17.892 1.00 14.27 68 ALA A C 1
ATOM 534 O O . ALA A 1 71 ? 14.055 29.621 -17.266 1.00 13.37 68 ALA A O 1
ATOM 536 N N . ASP A 1 72 ? 15.106 31.123 -18.561 1.00 15.35 69 ASP A N 1
ATOM 537 C CA . ASP A 1 72 ? 16.391 30.430 -18.531 1.00 14.59 69 ASP A CA 1
ATOM 538 C C . ASP A 1 72 ? 16.988 30.678 -17.152 1.00 14.86 69 ASP A C 1
ATOM 539 O O . ASP A 1 72 ? 17.473 31.778 -16.869 1.00 14.98 69 ASP A O 1
ATOM 544 N N . LEU A 1 73 ? 16.932 29.668 -16.283 1.00 14.12 70 LEU A N 1
ATOM 545 C CA . LEU A 1 73 ? 17.428 29.826 -14.909 1.00 14.43 70 LEU A CA 1
ATOM 546 C C . LEU A 1 73 ? 18.963 29.847 -14.821 1.00 14.06 70 LEU A C 1
ATOM 547 O O . LEU A 1 73 ? 19.526 30.386 -13.865 1.00 14.06 70 LEU A O 1
ATOM 552 N N . LYS A 1 74 ? 19.629 29.244 -15.804 1.00 14.20 71 LYS A N 1
ATOM 553 C CA . LYS A 1 74 ? 21.083 29.264 -15.848 1.00 14.54 71 LYS A CA 1
ATOM 554 C C . LYS A 1 74 ? 21.523 30.704 -16.014 1.00 13.49 71 LYS A C 1
ATOM 555 O O . LYS A 1 74 ? 22.472 31.138 -15.373 1.00 14.70 71 LYS A O 1
ATOM 561 N N . GLU A 1 75 ? 20.811 31.444 -16.863 1.00 12.44 72 GLU A N 1
ATOM 562 C CA . GLU A 1 75 ? 21.083 32.869 -17.088 1.00 12.92 72 GLU A CA 1
ATOM 563 C C . GLU A 1 75 ? 20.653 33.743 -15.900 1.00 13.21 72 GLU A C 1
ATOM 564 O O . GLU A 1 75 ? 21.345 34.708 -15.546 1.00 13.67 72 GLU A O 1
ATOM 570 N N A ARG A 1 76 ? 19.521 33.397 -15.280 0.60 13.14 73 ARG A N 1
ATOM 571 N N B ARG A 1 76 ? 19.524 33.393 -15.282 0.40 12.74 73 ARG A N 1
ATOM 572 C CA A ARG A 1 76 ? 18.997 34.168 -14.157 0.60 13.40 73 ARG A CA 1
ATOM 573 C CA B ARG A 1 76 ? 18.983 34.158 -14.163 0.40 12.54 73 ARG A CA 1
ATOM 574 C C A ARG A 1 76 ? 19.880 34.119 -12.904 0.60 12.83 73 ARG A C 1
ATOM 575 C C B ARG A 1 76 ? 19.861 34.112 -12.901 0.40 12.48 73 ARG A C 1
ATOM 576 O O A ARG A 1 76 ? 19.988 35.112 -12.185 0.60 11.07 73 ARG A O 1
ATOM 577 O O B ARG A 1 76 ? 19.954 35.103 -12.178 0.40 11.24 73 ARG A O 1
ATOM 592 N N . ALA A 1 77 ? 20.482 32.963 -12.638 1.00 12.58 74 ALA A N 1
ATOM 593 C CA . ALA A 1 77 ? 21.337 32.795 -11.449 1.00 13.66 74 ALA A CA 1
ATOM 594 C C . ALA A 1 77 ? 22.380 33.883 -11.257 1.00 13.38 74 ALA A C 1
ATOM 595 O O . ALA A 1 77 ? 23.202 34.153 -12.140 1.00 11.75 74 ALA A O 1
ATOM 597 N N . GLY A 1 78 ? 22.336 34.504 -10.082 1.00 13.76 75 GLY A N 1
ATOM 598 C CA . GLY A 1 78 ? 23.285 35.551 -9.721 1.00 12.43 75 GLY A CA 1
ATOM 599 C C . GLY A 1 78 ? 23.026 36.938 -10.285 1.00 11.90 75 GLY A C 1
ATOM 600 O O . GLY A 1 78 ? 23.791 37.854 -10.019 1.00 10.05 75 GLY A O 1
ATOM 609 N N . ASN A 1 80 ? 21.925 40.646 -10.676 1.00 11.68 77 ASN A N 1
ATOM 610 C CA . ASN A 1 80 ? 21.690 41.672 -9.675 1.00 12.84 77 ASN A CA 1
ATOM 611 C C . ASN A 1 80 ? 20.272 42.222 -9.873 1.00 12.95 77 ASN A C 1
ATOM 612 O O . ASN A 1 80 ? 19.574 41.897 -10.853 1.00 13.33 77 ASN A O 1
ATOM 617 N N . GLU A 1 81 ? 19.839 43.027 -8.922 1.00 12.59 78 GLU A N 1
ATOM 618 C CA . GLU A 1 81 ? 18.504 43.596 -8.906 1.00 12.82 78 GLU A CA 1
ATOM 619 C C . GLU A 1 81 ? 18.050 44.235 -10.224 1.00 12.49 78 GLU A C 1
ATOM 620 O O . GLU A 1 81 ? 16.935 43.976 -10.709 1.00 12.51 78 GLU A O 1
ATOM 626 N N . GLU A 1 82 ? 18.911 45.054 -10.811 1.00 12.48 79 GLU A N 1
ATOM 627 C CA . GLU A 1 82 ? 18.587 45.744 -12.058 1.00 12.88 79 GLU A CA 1
ATOM 628 C C . GLU A 1 82 ? 18.454 44.725 -13.175 1.00 12.59 79 GLU A C 1
ATOM 629 O O . GLU A 1 82 ? 17.565 44.828 -14.019 1.00 13.46 79 GLU A O 1
ATOM 635 N N . GLN A 1 83 ? 19.322 43.723 -13.168 1.00 12.52 80 GLN A N 1
ATOM 636 C CA . GLN A 1 83 ? 19.247 42.671 -14.176 1.00 12.85 80 GLN A CA 1
ATOM 637 C C . GLN A 1 83 ? 17.936 41.878 -14.096 1.00 12.44 80 GLN A C 1
ATOM 638 O O . GLN A 1 83 ? 17.316 41.579 -15.129 1.00 11.55 80 GLN A O 1
ATOM 644 N N . VAL A 1 84 ? 17.519 41.524 -12.887 1.00 12.11 81 VAL A N 1
ATOM 645 C CA . VAL A 1 84 ? 16.268 40.787 -12.706 1.00 12.85 81 VAL A CA 1
ATOM 646 C C . VAL A 1 84 ? 15.072 41.586 -13.275 1.00 12.75 81 VAL A C 1
ATOM 647 O O . VAL A 1 84 ? 14.276 41.059 -14.033 1.00 13.77 81 VAL A O 1
ATOM 651 N N . ARG A 1 85 ? 14.965 42.860 -12.912 1.00 13.11 82 ARG A N 1
ATOM 652 C CA . ARG A 1 85 ? 13.873 43.699 -13.409 1.00 12.97 82 ARG A CA 1
ATOM 653 C C . ARG A 1 85 ? 13.851 43.797 -14.930 1.00 13.46 82 ARG A C 1
ATOM 654 O O . ARG A 1 85 ? 12.784 43.768 -15.535 1.00 12.74 82 ARG A O 1
ATOM 662 N N . HIS A 1 86 ? 15.024 43.910 -15.544 1.00 12.61 83 HIS A N 1
ATOM 663 C CA . HIS A 1 86 ? 15.118 44.002 -16.994 1.00 13.44 83 HIS A CA 1
ATOM 664 C C . HIS A 1 86 ? 14.697 42.693 -17.649 1.00 12.89 83 HIS A C 1
ATOM 665 O O . HIS A 1 86 ? 13.993 42.704 -18.662 1.00 12.56 83 HIS A O 1
ATOM 672 N N . ALA A 1 87 ? 15.113 41.570 -17.064 1.00 12.89 84 ALA A N 1
ATOM 673 C CA . ALA A 1 87 ? 14.787 40.253 -17.619 1.00 12.19 84 ALA A CA 1
ATOM 674 C C . ALA A 1 87 ? 13.296 39.961 -17.523 1.00 12.74 84 ALA A C 1
ATOM 675 O O . ALA A 1 87 ? 12.685 39.496 -18.498 1.00 12.66 84 ALA A O 1
ATOM 677 N N . VAL A 1 88 ? 12.697 40.242 -16.367 1.00 13.03 85 VAL A N 1
ATOM 678 C CA . VAL A 1 88 ? 11.258 40.011 -16.205 1.00 14.07 85 VAL A CA 1
ATOM 679 C C . VAL A 1 88 ? 10.512 40.955 -17.155 1.00 14.55 85 VAL A C 1
ATOM 680 O O . VAL A 1 88 ? 9.521 40.557 -17.778 1.00 13.60 85 VAL A O 1
ATOM 684 N N . SER A 1 89 ? 11.022 42.177 -17.320 1.00 14.65 86 SER A N 1
ATOM 685 C CA . SER A 1 89 ? 10.421 43.130 -18.247 1.00 15.72 86 SER A CA 1
ATOM 686 C C . SER A 1 89 ? 10.449 42.618 -19.695 1.00 15.71 86 SER A C 1
ATOM 687 O O . SER A 1 89 ? 9.461 42.756 -20.439 1.00 15.29 86 SER A O 1
ATOM 706 N N . ILE A 1 91 ? 10.520 39.479 -20.723 1.00 15.11 88 ILE A N 1
ATOM 707 C CA . ILE A 1 91 ? 9.559 38.388 -20.863 1.00 15.36 88 ILE A CA 1
ATOM 708 C C . ILE A 1 91 ? 8.133 38.941 -20.910 1.00 14.31 88 ILE A C 1
ATOM 709 O O . ILE A 1 91 ? 7.379 38.617 -21.819 1.00 13.26 88 ILE A O 1
ATOM 714 N N . ARG A 1 92 ? 7.775 39.825 -19.986 1.00 12.93 89 ARG A N 1
ATOM 715 C CA . ARG A 1 92 ? 6.390 40.300 -19.979 1.00 14.34 89 ARG A CA 1
ATOM 716 C C . ARG A 1 92 ? 6.051 41.105 -21.243 1.00 13.45 89 ARG A C 1
ATOM 717 O O . ARG A 1 92 ? 4.957 40.957 -21.783 1.00 13.76 89 ARG A O 1
ATOM 725 N N . THR A 1 93 ? 7.007 41.893 -21.743 1.00 13.10 90 THR A N 1
ATOM 726 C CA . THR A 1 93 ? 6.808 42.677 -22.973 1.00 14.06 90 THR A CA 1
ATOM 727 C C . THR A 1 93 ? 6.578 41.758 -24.177 1.00 12.58 90 THR A C 1
ATOM 728 O O . THR A 1 93 ? 5.748 42.029 -25.045 1.00 11.61 90 THR A O 1
ATOM 732 N N . THR A 1 94 ? 7.329 40.674 -24.230 1.00 12.32 91 THR A N 1
ATOM 733 C CA . THR A 1 94 ? 7.179 39.705 -25.318 1.00 12.28 91 THR A CA 1
ATOM 734 C C . THR A 1 94 ? 5.759 39.097 -25.313 1.00 12.34 91 THR A C 1
ATOM 735 O O . THR A 1 94 ? 5.127 38.951 -26.368 1.00 10.81 91 THR A O 1
ATOM 747 N N . GLU A 1 96 ? 3.018 40.474 -24.169 1.00 12.04 93 GLU A N 1
ATOM 748 C CA . GLU A 1 96 ? 2.098 41.506 -24.643 1.00 12.46 93 GLU A CA 1
ATOM 749 C C . GLU A 1 96 ? 2.114 41.610 -26.161 1.00 12.28 93 GLU A C 1
ATOM 750 O O . GLU A 1 96 ? 1.076 41.778 -26.779 1.00 12.62 93 GLU A O 1
ATOM 764 N N . VAL A 1 98 ? 2.788 39.213 -28.308 1.00 10.90 95 VAL A N 1
ATOM 765 C CA . VAL A 1 98 ? 2.103 38.032 -28.866 1.00 11.61 95 VAL A CA 1
ATOM 766 C C . VAL A 1 98 ? 0.612 38.263 -28.796 1.00 11.86 95 VAL A C 1
ATOM 767 O O . VAL A 1 98 ? -0.108 38.092 -29.780 1.00 12.43 95 VAL A O 1
ATOM 771 N N A GLU A 1 99 ? 0.155 38.689 -27.626 0.60 12.37 96 GLU A N 1
ATOM 772 N N B GLU A 1 99 ? 0.169 38.660 -27.603 0.40 12.51 96 GLU A N 1
ATOM 773 C CA A GLU A 1 99 ? -1.252 38.897 -27.382 0.60 13.50 96 GLU A CA 1
ATOM 774 C CA B GLU A 1 99 ? -1.217 38.974 -27.303 0.40 13.40 96 GLU A CA 1
ATOM 775 C C A GLU A 1 99 ? -1.840 39.966 -28.298 0.60 14.17 96 GLU A C 1
ATOM 776 C C B GLU A 1 99 ? -1.816 39.953 -28.295 0.40 13.95 96 GLU A C 1
ATOM 777 O O A GLU A 1 99 ? -2.950 39.799 -28.801 0.60 14.91 96 GLU A O 1
ATOM 778 O O B GLU A 1 99 ? -2.893 39.715 -28.843 0.40 14.24 96 GLU A O 1
ATOM 789 N N . GLN A 1 100 ? -1.082 41.032 -28.539 1.00 13.84 97 GLN A N 1
ATOM 790 C CA . GLN A 1 100 ? -1.537 42.139 -29.391 1.00 14.63 97 GLN A CA 1
ATOM 791 C C . GLN A 1 100 ? -1.317 42.035 -30.901 1.00 14.28 97 GLN A C 1
ATOM 792 O O . GLN A 1 100 ? -1.641 42.972 -31.626 1.00 13.89 97 GLN A O 1
ATOM 798 N N . LEU A 1 101 ? -0.796 40.916 -31.386 1.00 14.52 98 LEU A N 1
ATOM 799 C CA . LEU A 1 101 ? -0.706 40.721 -32.832 1.00 13.02 98 LEU A CA 1
ATOM 800 C C . LEU A 1 101 ? -2.125 40.777 -33.405 1.00 11.68 98 LEU A C 1
ATOM 801 O O . LEU A 1 101 ? -3.078 40.296 -32.770 1.00 10.33 98 LEU A O 1
ATOM 806 N N . PRO A 1 102 ? -2.284 41.372 -34.596 1.00 10.75 99 PRO A N 1
ATOM 807 C CA . PRO A 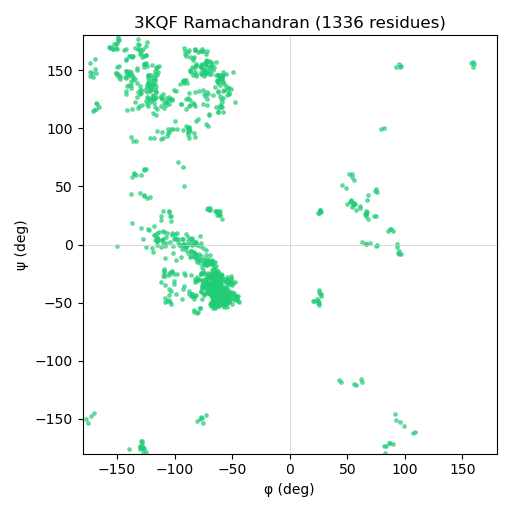1 102 ? -3.621 41.427 -35.154 1.00 10.32 99 PRO A CA 1
ATOM 808 C C . PRO A 1 102 ? -4.152 40.057 -35.506 1.00 9.87 99 PRO A C 1
ATOM 809 O O . PRO A 1 102 ? -5.367 39.828 -35.507 1.00 10.14 99 PRO A O 1
ATOM 813 N N . GLN A 1 103 ? -3.246 39.140 -35.808 1.00 8.90 100 GLN A N 1
ATOM 814 C CA . GLN A 1 103 ? -3.649 37.808 -36.202 1.00 8.34 100 GLN A CA 1
ATOM 815 C C . GLN A 1 103 ? -3.944 36.901 -35.014 1.00 9.15 100 GLN A C 1
ATOM 816 O O . GLN A 1 103 ? -3.352 37.065 -33.951 1.00 8.23 100 GLN A O 1
ATOM 822 N N . PRO A 1 104 ? -4.833 35.916 -35.209 1.00 12.51 101 PRO A N 1
ATOM 823 C CA . PRO A 1 104 ? -4.975 34.894 -34.164 1.00 12.01 101 PRO A CA 1
ATOM 824 C C . PRO A 1 104 ? -3.628 34.146 -34.002 1.00 13.26 101 PRO A C 1
ATOM 825 O O . PRO A 1 104 ? -2.907 33.927 -34.992 1.00 14.06 101 PRO A O 1
ATOM 829 N N . VAL A 1 105 ? -3.309 33.741 -32.778 1.00 14.00 102 VAL A N 1
ATOM 830 C CA . VAL A 1 105 ? -2.080 33.026 -32.490 1.00 12.22 102 VAL A CA 1
ATOM 831 C C . VAL A 1 105 ? -2.456 31.737 -31.791 1.00 14.09 102 VAL A C 1
ATOM 832 O O . VAL A 1 105 ? -3.189 31.754 -30.785 1.00 14.00 102 VAL A O 1
ATOM 836 N N . ILE A 1 106 ? -2.028 30.620 -32.365 1.00 14.12 103 ILE A N 1
ATOM 837 C CA . ILE A 1 106 ? -2.319 29.287 -31.842 1.00 13.93 103 ILE A CA 1
ATOM 838 C C . ILE A 1 106 ? -1.066 28.708 -31.244 1.00 13.87 103 ILE A C 1
ATOM 839 O O . ILE A 1 106 ? -0.024 28.695 -31.889 1.00 14.28 103 ILE A O 1
ATOM 844 N N . ALA A 1 107 ? -1.151 28.277 -29.989 1.00 15.30 104 ALA A N 1
ATOM 845 C CA . ALA A 1 107 ? -0.051 27.616 -29.332 1.00 15.48 104 ALA A CA 1
ATOM 846 C C . ALA A 1 107 ? -0.144 26.115 -29.618 1.00 14.87 104 ALA A C 1
ATOM 847 O O . ALA A 1 107 ? -1.207 25.501 -29.433 1.00 16.96 104 ALA A O 1
ATOM 849 N N . ALA A 1 108 ? 0.938 25.532 -30.129 1.00 13.45 105 ALA A N 1
ATOM 850 C CA . ALA A 1 108 ? 1.010 24.092 -30.373 1.00 14.10 105 ALA A CA 1
ATOM 851 C C . ALA A 1 108 ? 2.028 23.588 -29.354 1.00 14.41 105 ALA A C 1
ATOM 852 O O . ALA A 1 108 ? 3.255 23.674 -29.569 1.00 14.05 105 ALA A O 1
ATOM 854 N N . ILE A 1 109 ? 1.505 23.081 -28.236 1.00 15.05 106 ILE A N 1
ATOM 855 C CA . ILE A 1 109 ? 2.305 22.674 -27.085 1.00 14.86 106 ILE A CA 1
ATOM 856 C C . ILE A 1 109 ? 2.772 21.232 -27.257 1.00 15.20 106 ILE A C 1
ATOM 857 O O . ILE A 1 109 ? 2.039 20.286 -26.999 1.00 14.64 106 ILE A O 1
ATOM 862 N N . ASN A 1 110 ? 4.010 21.113 -27.731 1.00 15.96 107 ASN A N 1
ATOM 863 C CA . ASN A 1 110 ? 4.643 19.850 -28.081 1.00 17.34 107 ASN A CA 1
ATOM 864 C C . ASN A 1 110 ? 5.323 19.117 -26.930 1.00 17.47 107 ASN A C 1
ATOM 865 O O . ASN A 1 110 ? 5.819 18.011 -27.112 1.00 18.73 107 ASN A O 1
ATOM 870 N N . GLY A 1 111 ? 5.371 19.733 -25.755 1.00 16.31 108 GLY A N 1
ATOM 871 C CA . GLY A 1 111 ? 6.029 19.114 -24.608 1.00 16.06 108 GLY A CA 1
ATOM 872 C C . GLY A 1 111 ? 5.817 19.954 -23.373 1.00 16.02 108 GLY A C 1
ATOM 873 O O . GLY A 1 111 ? 4.825 20.670 -23.279 1.00 15.79 108 GLY A O 1
ATOM 874 N N A ILE A 1 112 ? 6.751 19.872 -22.421 0.70 16.03 109 ILE A N 1
ATOM 875 N N B ILE A 1 112 ? 6.772 19.897 -22.454 0.30 16.19 109 ILE A N 1
ATOM 876 C CA A ILE A 1 112 ? 6.621 20.636 -21.178 0.70 15.35 109 ILE A CA 1
ATOM 877 C CA B ILE A 1 112 ? 6.706 20.624 -21.194 0.30 16.16 109 ILE A CA 1
ATOM 878 C C A ILE A 1 112 ? 6.460 22.127 -21.455 0.70 15.32 109 ILE A C 1
ATOM 879 C C B ILE A 1 112 ? 6.514 22.140 -21.423 0.30 15.80 109 ILE A C 1
ATOM 880 O O A ILE A 1 112 ? 7.083 22.686 -22.353 0.70 14.34 109 ILE A O 1
ATOM 881 O O B ILE A 1 112 ? 7.185 22.729 -22.270 0.30 15.41 109 ILE A O 1
ATOM 890 N N . ALA A 1 113 ? 5.595 22.754 -20.671 1.00 15.53 110 ALA A N 1
ATOM 891 C CA . ALA A 1 113 ? 5.310 24.182 -20.773 1.00 15.17 110 ALA A CA 1
ATOM 892 C C . ALA A 1 113 ? 5.194 24.635 -19.342 1.00 15.22 110 ALA A C 1
ATOM 893 O O . ALA A 1 113 ? 4.114 24.573 -18.742 1.00 16.00 110 ALA A O 1
ATOM 895 N N . LEU A 1 114 ? 6.294 25.126 -18.801 1.00 14.93 111 LEU A N 1
ATOM 896 C CA . LEU A 1 114 ? 6.341 25.448 -17.384 1.00 15.87 111 LEU A CA 1
ATOM 897 C C . LEU A 1 114 ? 6.725 26.848 -17.125 1.00 13.59 111 LEU A C 1
ATOM 898 O O . LEU A 1 114 ? 7.615 27.373 -17.788 1.00 13.75 111 LEU A O 1
ATOM 903 N N . GLY A 1 115 ? 6.021 27.461 -16.176 1.00 14.05 112 GLY A N 1
ATOM 904 C CA . GLY A 1 115 ? 6.295 28.835 -15.761 1.00 14.21 112 GLY A CA 1
ATOM 905 C C . GLY A 1 115 ? 6.066 29.756 -16.946 1.00 15.35 112 GLY A C 1
ATOM 906 O O . GLY A 1 115 ? 4.952 29.800 -17.504 1.00 16.09 112 GLY A O 1
ATOM 907 N N . GLY A 1 116 ? 7.133 30.435 -17.365 1.00 14.98 113 GLY A N 1
ATOM 908 C CA . GLY A 1 116 ? 7.101 31.293 -18.557 1.00 15.59 113 GLY A CA 1
ATOM 909 C C . GLY A 1 116 ? 6.542 30.566 -19.779 1.00 15.49 113 GLY A C 1
ATOM 910 O O . GLY A 1 116 ? 6.002 31.203 -20.666 1.00 16.81 113 GLY A O 1
ATOM 911 N N . GLY A 1 117 ? 6.712 29.245 -19.837 1.00 15.53 114 GLY A N 1
ATOM 912 C CA . GLY A 1 117 ? 6.149 28.419 -20.937 1.00 14.82 114 GLY A CA 1
ATOM 913 C C . GLY A 1 117 ? 4.628 28.359 -20.896 1.00 15.50 114 GLY A C 1
ATOM 914 O O . GLY A 1 117 ? 3.951 28.412 -21.947 1.00 16.18 114 GLY A O 1
ATOM 915 N N . THR A 1 118 ? 4.055 28.193 -19.700 1.00 15.06 115 THR A N 1
ATOM 916 C CA . THR A 1 118 ? 2.604 28.274 -19.595 1.00 14.75 115 THR A CA 1
ATOM 917 C C . THR A 1 118 ? 2.141 29.725 -19.859 1.00 14.97 115 THR A C 1
ATOM 918 O O . THR A 1 118 ? 1.116 29.944 -20.514 1.00 14.57 115 THR A O 1
ATOM 922 N N . GLU A 1 119 ? 2.904 30.709 -19.376 1.00 14.99 116 GLU A N 1
ATOM 923 C CA . GLU A 1 119 ? 2.562 32.099 -19.623 1.00 14.86 116 GLU A CA 1
ATOM 924 C C . GLU A 1 119 ? 2.528 32.420 -21.116 1.00 14.40 116 GLU A C 1
ATOM 925 O O . GLU A 1 119 ? 1.628 33.141 -21.588 1.00 14.36 116 GLU A O 1
ATOM 931 N N . LEU A 1 120 ? 3.488 31.879 -21.853 1.00 14.75 117 LEU A N 1
ATOM 932 C CA . LEU A 1 120 ? 3.560 32.083 -23.295 1.00 15.84 117 LEU A CA 1
ATOM 933 C C . LEU A 1 120 ? 2.323 31.486 -23.980 1.00 16.54 117 LEU A C 1
ATOM 934 O O . LEU A 1 120 ? 1.726 32.118 -24.875 1.00 16.64 117 LEU A O 1
ATOM 939 N N . SER A 1 121 ? 1.902 30.299 -23.539 1.00 14.89 118 SER A N 1
ATOM 940 C CA . SER A 1 121 ? 0.712 29.658 -24.129 1.00 15.69 118 SER A CA 1
ATOM 941 C C . SER A 1 121 ? -0.566 30.442 -23.791 1.00 14.83 118 SER A C 1
ATOM 942 O O . SER A 1 121 ? -1.480 30.467 -24.579 1.00 15.08 118 SER A O 1
ATOM 945 N N . LEU A 1 122 ? -0.598 31.108 -22.631 1.00 13.30 119 LEU A N 1
ATOM 946 C CA . LEU A 1 122 ? -1.754 31.929 -22.228 1.00 14.44 119 LEU A CA 1
ATOM 947 C C . LEU A 1 122 ? -1.847 33.219 -23.041 1.00 13.08 119 LEU A C 1
ATOM 948 O O . LEU A 1 122 ? -2.929 33.761 -23.183 1.00 13.95 119 LEU A O 1
ATOM 953 N N . ALA A 1 123 ? -0.712 33.698 -23.560 1.00 13.28 120 ALA A N 1
ATOM 954 C CA . ALA A 1 123 ? -0.678 34.918 -24.389 1.00 14.52 120 ALA A CA 1
ATOM 955 C C . ALA A 1 123 ? -1.227 34.640 -25.767 1.00 14.47 120 ALA A C 1
ATOM 956 O O . ALA A 1 123 ? -1.534 35.574 -26.515 1.00 14.55 120 ALA A O 1
ATOM 958 N N . CYS A 1 124 ? -1.312 33.367 -26.130 1.00 15.32 121 CYS A N 1
ATOM 959 C CA . CYS A 1 124 ? -1.897 32.974 -27.414 1.00 14.90 121 CYS A CA 1
ATOM 960 C C . CYS A 1 124 ? -3.421 32.963 -27.301 1.00 16.25 121 CYS A C 1
ATOM 961 O O . CYS A 1 124 ? -3.977 32.819 -26.201 1.00 15.00 121 CYS A O 1
ATOM 964 N N . ASP A 1 125 ? -4.096 33.148 -28.438 1.00 15.04 122 ASP A N 1
ATOM 965 C CA . ASP A 1 125 ? -5.568 33.122 -28.498 1.00 15.10 122 ASP A CA 1
ATOM 966 C C . ASP A 1 125 ? -6.165 31.795 -28.024 1.00 13.59 122 ASP A C 1
ATOM 967 O O . ASP A 1 125 ? -7.158 31.791 -27.312 1.00 16.38 122 ASP A O 1
ATOM 972 N N . PHE A 1 126 ? -5.638 30.671 -28.516 1.00 15.42 123 PHE A N 1
ATOM 973 C CA . PHE A 1 126 ? -6.033 29.344 -28.011 1.00 14.24 123 PHE A CA 1
ATOM 974 C C . PHE A 1 126 ? -4.883 28.360 -28.164 1.00 14.94 123 PHE A C 1
ATOM 975 O O . PHE A 1 126 ? -3.865 28.663 -28.816 1.00 13.99 123 PHE A O 1
ATOM 983 N N . ARG A 1 127 ? -5.058 27.194 -27.541 1.00 13.67 124 ARG A N 1
ATOM 984 C CA . ARG A 1 127 ? -4.017 26.212 -27.374 1.00 13.80 124 ARG A CA 1
ATOM 985 C C . ARG A 1 127 ? -4.380 24.786 -27.785 1.00 13.54 124 ARG A C 1
ATOM 986 O O . ARG A 1 127 ? -5.473 24.293 -27.502 1.00 13.59 124 ARG A O 1
ATOM 994 N N . ILE A 1 128 ? -3.449 24.148 -28.482 1.00 13.70 125 ILE A N 1
ATOM 995 C CA . ILE A 1 128 ? -3.561 22.729 -28.862 1.00 14.25 125 ILE A CA 1
ATOM 996 C C . ILE A 1 128 ? -2.365 22.075 -28.170 1.00 14.89 125 ILE A C 1
ATOM 997 O O . ILE A 1 128 ? -1.231 22.536 -28.341 1.00 16.17 125 ILE A O 1
ATOM 1002 N N . ALA A 1 129 ? -2.596 21.021 -27.404 1.00 15.48 126 ALA A N 1
ATOM 1003 C CA . ALA A 1 129 ? -1.522 20.308 -26.702 1.00 16.38 126 ALA A CA 1
ATOM 1004 C C . ALA A 1 129 ? -1.332 18.860 -27.130 1.00 15.98 126 ALA A C 1
ATOM 1005 O O . ALA A 1 129 ? -2.286 18.161 -27.406 1.00 15.20 126 ALA A O 1
ATOM 1007 N N . ALA A 1 130 ? -0.079 18.415 -27.099 1.00 15.45 127 ALA A N 1
ATOM 1008 C CA . ALA A 1 130 ? 0.252 17.031 -27.336 1.00 15.83 127 ALA A CA 1
ATOM 1009 C C . ALA A 1 130 ? -0.260 16.266 -26.123 1.00 15.10 127 ALA A C 1
ATOM 1010 O O . ALA A 1 130 ? -0.234 16.802 -25.005 1.00 15.99 127 ALA A O 1
ATOM 1012 N N . GLU A 1 131 ? -0.704 15.029 -26.338 1.00 14.75 128 GLU A N 1
ATOM 1013 C CA . GLU A 1 131 ? -1.174 14.156 -25.252 1.00 16.01 128 GLU A CA 1
ATOM 1014 C C . GLU A 1 131 ? -0.123 14.024 -24.170 1.00 17.03 128 GLU A C 1
ATOM 1015 O O . GLU A 1 131 ? -0.456 13.843 -22.996 1.00 17.23 128 GLU A O 1
ATOM 1021 N N . SER A 1 132 ? 1.148 14.107 -24.573 1.00 16.63 129 SER A N 1
ATOM 1022 C CA . SER A 1 132 ? 2.271 13.928 -23.653 1.00 16.87 129 SER A CA 1
ATOM 1023 C C . SER A 1 132 ? 2.785 15.223 -23.022 1.00 16.64 129 SER A C 1
ATOM 1024 O O . SER A 1 132 ? 3.734 15.182 -22.236 1.00 18.38 129 SER A O 1
ATOM 1027 N N . ALA A 1 133 ? 2.182 16.360 -23.357 1.00 14.82 130 ALA A N 1
ATOM 1028 C CA . ALA A 1 133 ? 2.597 17.639 -22.794 1.00 15.55 130 ALA A CA 1
ATOM 1029 C C . ALA A 1 133 ? 2.180 17.774 -21.345 1.00 15.94 130 ALA A C 1
ATOM 1030 O O . ALA A 1 133 ? 1.268 17.093 -20.860 1.00 15.44 130 ALA A O 1
ATOM 1032 N N . SER A 1 134 ? 2.896 18.631 -20.633 1.00 17.05 131 SER A N 1
ATOM 1033 C CA . SER A 1 134 ? 2.569 18.923 -19.239 1.00 18.63 131 SER A CA 1
ATOM 1034 C C . SER A 1 134 ? 2.693 20.416 -19.063 1.00 17.03 131 SER A C 1
ATOM 1035 O O . SER A 1 134 ? 3.520 21.072 -19.732 1.00 17.20 131 SER A O 1
ATOM 1038 N N . LEU A 1 135 ? 1.836 20.961 -18.210 1.00 13.49 132 LEU A N 1
ATOM 1039 C CA . LEU A 1 135 ? 1.786 22.379 -17.983 1.00 14.94 132 LEU A CA 1
ATOM 1040 C C . LEU A 1 135 ? 1.767 22.708 -16.520 1.00 14.43 132 LEU A C 1
ATOM 1041 O O . LEU A 1 135 ? 1.570 21.841 -15.656 1.00 15.27 132 LEU A O 1
ATOM 1046 N N . GLY A 1 136 ? 1.960 23.980 -16.240 1.00 16.02 133 GLY A N 1
ATOM 1047 C CA . GLY A 1 136 ? 1.886 24.439 -14.865 1.00 15.69 133 GLY A CA 1
ATOM 1048 C C . GLY A 1 136 ? 2.641 25.724 -14.653 1.00 15.10 133 GLY A C 1
ATOM 1049 O O . GLY A 1 136 ? 3.575 26.042 -15.397 1.00 15.72 133 GLY A O 1
ATOM 1050 N N . LEU A 1 137 ? 2.238 26.456 -13.628 1.00 14.65 134 LEU A N 1
ATOM 1051 C CA . LEU A 1 137 ? 2.935 27.671 -13.230 1.00 14.73 134 LEU A CA 1
ATOM 1052 C C . LEU A 1 137 ? 3.682 27.282 -11.974 1.00 14.64 134 LEU A C 1
ATOM 1053 O O . LEU A 1 137 ? 3.147 27.354 -10.866 1.00 15.34 134 LEU A O 1
ATOM 1058 N N . THR A 1 138 ? 4.946 26.927 -12.160 1.00 16.32 135 THR A N 1
ATOM 1059 C CA . THR A 1 138 ? 5.802 26.403 -11.094 1.00 17.26 135 THR A CA 1
ATOM 1060 C C . THR A 1 138 ? 6.516 27.467 -10.268 1.00 17.61 135 THR A C 1
ATOM 1061 O O . THR A 1 138 ? 7.244 27.123 -9.338 1.00 18.35 135 THR A O 1
ATOM 1065 N N . GLU A 1 139 ? 6.280 28.742 -10.586 1.00 15.73 136 GLU A N 1
ATOM 1066 C CA . GLU A 1 139 ? 6.966 29.864 -9.927 1.00 16.38 136 GLU A CA 1
ATOM 1067 C C . GLU A 1 139 ? 7.067 29.858 -8.376 1.00 14.54 136 GLU A C 1
ATOM 1068 O O . GLU A 1 139 ? 8.147 30.088 -7.828 1.00 16.02 136 GLU A O 1
ATOM 1074 N N . THR A 1 140 ? 5.981 29.565 -7.669 1.00 15.12 137 THR A N 1
ATOM 1075 C CA . THR A 1 140 ? 6.017 29.607 -6.210 1.00 14.24 137 THR A CA 1
ATOM 1076 C C . THR A 1 140 ? 6.966 28.550 -5.623 1.00 15.97 137 THR A C 1
ATOM 1077 O O . THR A 1 140 ? 7.451 28.725 -4.509 1.00 15.97 137 THR A O 1
ATOM 1081 N N . THR A 1 141 ? 7.239 27.468 -6.372 1.00 16.40 138 THR A N 1
ATOM 1082 C CA . THR A 1 141 ? 8.200 26.435 -5.903 1.00 15.71 138 THR A CA 1
ATOM 1083 C C . THR A 1 141 ? 9.646 26.971 -5.944 1.00 16.08 138 THR A C 1
ATOM 1084 O O . THR A 1 141 ? 10.552 26.348 -5.401 1.00 16.35 138 THR A O 1
ATOM 1088 N N . LEU A 1 142 ? 9.840 28.112 -6.606 1.00 16.17 139 LEU A N 1
ATOM 1089 C CA . LEU A 1 142 ? 11.133 28.808 -6.687 1.00 17.10 139 LEU A CA 1
ATOM 1090 C C . LEU A 1 142 ? 11.082 30.100 -5.857 1.00 15.77 139 LEU A C 1
ATOM 1091 O O . LEU A 1 142 ? 11.971 30.941 -5.968 1.00 15.35 139 LEU A O 1
ATOM 1096 N N . ALA A 1 143 ? 10.030 30.253 -5.053 1.00 13.42 140 ALA A N 1
ATOM 1097 C CA . ALA A 1 143 ? 9.823 31.438 -4.226 1.00 14.17 140 ALA A CA 1
ATOM 1098 C C . ALA A 1 143 ? 9.683 32.745 -5.025 1.00 13.70 140 ALA A C 1
ATOM 1099 O O . ALA A 1 143 ? 10.058 33.822 -4.554 1.00 13.73 140 ALA A O 1
ATOM 1101 N N . ILE A 1 144 ? 9.128 32.637 -6.215 1.00 14.01 141 ILE A N 1
ATOM 1102 C CA . ILE A 1 144 ? 8.780 33.813 -7.018 1.00 14.51 141 ILE A CA 1
ATOM 1103 C C . ILE A 1 144 ? 7.302 33.658 -7.422 1.00 15.64 141 ILE A C 1
ATOM 1104 O O . ILE A 1 144 ? 6.600 32.764 -6.952 1.00 17.26 141 ILE A O 1
ATOM 1109 N N . ILE A 1 145 ? 6.799 34.573 -8.234 1.00 17.38 142 ILE A N 1
ATOM 1110 C CA . ILE A 1 145 ? 5.426 34.467 -8.705 1.00 15.89 142 ILE A CA 1
ATOM 1111 C C . ILE A 1 145 ? 5.461 34.583 -10.224 1.00 16.67 142 ILE A C 1
ATOM 1112 O O . ILE A 1 145 ? 6.484 35.032 -10.787 1.00 15.95 142 ILE A O 1
ATOM 1117 N N . PRO A 1 146 ? 4.386 34.128 -10.901 1.00 17.39 143 PRO A N 1
ATOM 1118 C CA . PRO A 1 146 ? 4.376 34.328 -12.355 1.00 18.62 143 PRO A CA 1
ATOM 1119 C C . PRO A 1 146 ? 4.471 35.839 -12.604 1.00 19.31 143 PRO A C 1
ATOM 1120 O O . PRO A 1 146 ? 3.657 36.598 -12.086 1.00 21.13 143 PRO A O 1
ATOM 1124 N N . GLY A 1 147 ? 5.486 36.273 -13.345 1.00 18.93 144 GLY A N 1
ATOM 1125 C CA . GLY A 1 147 ? 5.692 37.698 -13.579 1.00 20.38 144 GLY A CA 1
ATOM 1126 C C . GLY A 1 147 ? 5.444 38.168 -14.987 1.00 20.82 144 GLY A C 1
ATOM 1127 O O . GLY A 1 147 ? 5.668 39.358 -15.303 1.00 21.20 144 GLY A O 1
ATOM 1128 N N . ALA A 1 148 ? 4.986 37.245 -15.833 1.00 20.08 145 ALA A N 1
ATOM 1129 C CA . ALA A 1 148 ? 4.679 37.537 -17.221 1.00 19.10 145 ALA A CA 1
ATOM 1130 C C . ALA A 1 148 ? 3.217 37.233 -17.545 1.00 19.42 145 ALA A C 1
ATOM 1131 O O . ALA A 1 148 ? 2.915 36.654 -18.583 1.00 20.85 145 ALA A O 1
ATOM 1133 N N . GLY A 1 149 ? 2.321 37.588 -16.621 1.00 18.68 146 GLY A N 1
ATOM 1134 C CA . GLY A 1 149 ? 0.896 37.455 -16.825 1.00 17.59 146 GLY A CA 1
ATOM 1135 C C . GLY A 1 149 ? 0.195 36.219 -16.317 1.00 17.73 146 GLY A C 1
ATOM 1136 O O . GLY A 1 149 ? -1.033 36.166 -16.344 1.00 17.57 146 GLY A O 1
ATOM 1137 N N . GLY A 1 150 ? 0.937 35.223 -15.838 1.00 15.75 147 GLY A N 1
ATOM 1138 C CA . GLY A 1 150 ? 0.297 34.024 -15.320 1.00 16.55 147 GLY A CA 1
ATOM 1139 C C . GLY A 1 150 ? -0.751 34.257 -14.240 1.00 15.11 147 GLY A C 1
ATOM 1140 O O . GLY A 1 150 ? -1.758 33.558 -14.196 1.00 15.33 147 GLY A O 1
ATOM 1141 N N . THR A 1 151 ? -0.525 35.222 -13.338 1.00 14.34 148 THR A N 1
ATOM 1142 C CA . THR A 1 151 ? -1.501 35.478 -12.272 1.00 13.48 148 THR A CA 1
ATOM 1143 C C . THR A 1 151 ? -2.777 36.162 -12.786 1.00 14.05 148 THR A C 1
ATOM 1144 O O . THR A 1 151 ? -3.782 36.220 -12.078 1.00 15.46 148 THR A O 1
ATOM 1148 N N . GLN A 1 152 ? -2.685 36.744 -13.979 1.00 13.34 149 GLN A N 1
ATOM 1149 C CA . GLN A 1 152 ? -3.793 37.468 -14.619 1.00 12.44 149 GLN A CA 1
ATOM 1150 C C . GLN A 1 152 ? -4.477 36.683 -15.752 1.00 13.50 149 GLN A C 1
ATOM 1151 O O . GLN A 1 152 ? -5.711 36.577 -15.785 1.00 12.72 149 GLN A O 1
ATOM 1157 N N . ARG A 1 153 ? -3.706 36.124 -16.687 1.00 12.99 150 ARG A N 1
ATOM 1158 C CA . ARG A 1 153 ? -4.308 35.378 -17.793 1.00 13.14 150 ARG A CA 1
ATOM 1159 C C . ARG A 1 153 ? -4.874 34.012 -17.390 1.00 14.27 150 ARG A C 1
ATOM 1160 O O . ARG A 1 153 ? -5.867 33.566 -17.963 1.00 13.99 150 ARG A O 1
ATOM 1168 N N . LEU A 1 154 ? -4.279 33.354 -16.394 1.00 14.03 151 LEU A N 1
ATOM 1169 C CA . LEU A 1 154 ? -4.774 32.040 -16.008 1.00 13.98 151 LEU A CA 1
ATOM 1170 C C . LEU A 1 154 ? -6.178 32.120 -15.370 1.00 14.49 151 LEU A C 1
ATOM 1171 O O . LEU A 1 154 ? -7.065 31.401 -15.790 1.00 14.19 151 LEU A O 1
ATOM 1176 N N . PRO A 1 155 ? -6.382 32.993 -14.363 1.00 13.53 152 PRO A N 1
ATOM 1177 C CA . PRO A 1 155 ? -7.755 32.994 -13.813 1.00 14.06 152 PRO A CA 1
ATOM 1178 C C . PRO A 1 155 ? -8.793 33.501 -14.794 1.00 12.47 152 PRO A C 1
ATOM 1179 O O . PRO A 1 155 ? -9.962 33.119 -14.709 1.00 13.12 152 PRO A O 1
ATOM 1183 N N . ARG A 1 156 ? -8.380 34.362 -15.720 1.00 14.22 153 ARG A N 1
ATOM 1184 C CA . ARG A 1 156 ? -9.292 34.864 -16.709 1.00 14.61 153 ARG A CA 1
ATOM 1185 C C . ARG A 1 156 ? -9.753 33.731 -17.626 1.00 14.12 153 ARG A C 1
ATOM 1186 O O . ARG A 1 156 ? -10.926 33.686 -18.008 1.00 16.89 153 ARG A O 1
ATOM 1194 N N . LEU A 1 157 ? -8.876 32.775 -17.889 1.00 12.80 154 LEU A N 1
ATOM 1195 C CA . LEU A 1 157 ? -9.232 31.647 -18.786 1.00 13.51 154 LEU A CA 1
ATOM 1196 C C . LEU A 1 157 ? -9.985 30.504 -18.115 1.00 14.13 154 LEU A C 1
ATOM 1197 O O . LEU A 1 157 ? -10.993 30.012 -18.654 1.00 15.23 154 LEU A O 1
ATOM 1202 N N . ILE A 1 158 ? -9.503 30.069 -16.952 1.00 13.94 155 ILE A N 1
ATOM 1203 C CA . ILE A 1 158 ? -10.059 28.899 -16.289 1.00 14.67 155 ILE A CA 1
ATOM 1204 C C . ILE A 1 158 ? -10.766 29.138 -14.946 1.00 15.38 155 ILE A C 1
ATOM 1205 O O . ILE A 1 158 ? -11.192 28.181 -14.278 1.00 15.79 155 ILE A O 1
ATOM 1210 N N . GLY A 1 159 ? -10.874 30.393 -14.545 1.00 14.75 156 GLY A N 1
ATOM 1211 C CA . GLY A 1 159 ? -11.582 30.746 -13.311 1.00 14.50 156 GLY A CA 1
ATOM 1212 C C . GLY A 1 159 ? -10.607 30.913 -12.166 1.00 13.08 156 GLY A C 1
ATOM 1213 O O . GLY A 1 159 ? -9.526 30.284 -12.154 1.00 13.64 156 GLY A O 1
ATOM 1214 N N . VAL A 1 160 ? -11.006 31.723 -11.182 1.00 14.75 157 VAL A N 1
ATOM 1215 C CA . VAL A 1 160 ? -10.126 32.077 -10.087 1.00 14.00 157 VAL A CA 1
ATOM 1216 C C . VAL A 1 160 ? -9.731 30.904 -9.173 1.00 13.22 157 VAL A C 1
ATOM 1217 O O . VAL A 1 160 ? -8.579 30.801 -8.800 1.00 13.13 157 VAL A O 1
ATOM 1221 N N . GLY A 1 161 ? -10.673 30.005 -8.899 1.00 12.49 158 GLY A N 1
ATOM 1222 C CA . GLY A 1 161 ? -10.441 28.858 -8.001 1.00 11.64 158 GLY A CA 1
ATOM 1223 C C . GLY A 1 161 ? -9.364 27.906 -8.486 1.00 13.69 158 GLY A C 1
ATOM 1224 O O . GLY A 1 161 ? -8.444 27.551 -7.753 1.00 14.69 158 GLY A O 1
ATOM 1225 N N . ARG A 1 162 ? -9.510 27.448 -9.719 1.00 14.04 159 ARG A N 1
ATOM 1226 C CA . ARG A 1 162 ? -8.534 26.573 -10.323 1.00 14.91 159 ARG A CA 1
ATOM 1227 C C . ARG A 1 162 ? -7.181 27.260 -10.521 1.00 14.02 159 ARG A C 1
ATOM 1228 O O . ARG A 1 162 ? -6.124 26.655 -10.302 1.00 14.23 159 ARG A O 1
ATOM 1236 N N . ALA A 1 163 ? -7.197 28.516 -10.951 1.00 14.25 160 ALA A N 1
ATOM 1237 C CA . ALA A 1 163 ? -5.957 29.270 -11.117 1.00 14.42 160 ALA A CA 1
ATOM 1238 C C . ALA A 1 163 ? -5.198 29.365 -9.798 1.00 14.15 160 ALA A C 1
ATOM 1239 O O . ALA A 1 163 ? -3.980 29.280 -9.782 1.00 14.13 160 ALA A O 1
ATOM 1241 N N . LYS A 1 164 ? -5.926 29.581 -8.702 1.00 15.25 161 LYS A N 1
ATOM 1242 C CA . LYS A 1 164 ? -5.310 29.704 -7.388 1.00 14.35 161 LYS A CA 1
ATOM 1243 C C . LYS A 1 164 ? -4.677 28.393 -6.936 1.00 13.98 161 LYS A C 1
ATOM 1244 O O . LYS A 1 164 ? -3.537 28.384 -6.476 1.00 13.11 161 LYS A O 1
ATOM 1250 N N . GLU A 1 165 ? -5.386 27.280 -7.067 1.00 13.80 162 GLU A N 1
ATOM 1251 C CA . GLU A 1 165 ? -4.793 26.008 -6.602 1.00 14.24 162 GLU A CA 1
ATOM 1252 C C . GLU A 1 165 ? -3.531 25.700 -7.429 1.00 14.08 162 GLU A C 1
ATOM 1253 O O . GLU A 1 165 ? -2.544 25.253 -6.900 1.00 14.22 162 GLU A O 1
ATOM 1259 N N . LEU A 1 166 ? -3.572 25.966 -8.722 1.00 12.57 163 LEU A N 1
ATOM 1260 C CA . LEU A 1 166 ? -2.409 25.712 -9.588 1.00 13.03 163 LEU A CA 1
ATOM 1261 C C . LEU A 1 166 ? -1.215 26.596 -9.262 1.00 14.00 163 LEU A C 1
ATOM 1262 O O . LEU A 1 166 ? -0.064 26.108 -9.175 1.00 14.31 163 LEU A O 1
ATOM 1267 N N . ILE A 1 167 ? -1.473 27.888 -9.093 1.00 13.38 164 ILE A N 1
ATOM 1268 C CA . ILE A 1 167 ? -0.394 28.828 -8.752 1.00 14.94 164 ILE A CA 1
ATOM 1269 C C . ILE A 1 167 ? 0.141 28.609 -7.324 1.00 14.94 164 ILE A C 1
ATOM 1270 O O . ILE A 1 167 ? 1.351 28.648 -7.106 1.00 15.63 164 ILE A O 1
ATOM 1275 N N . TYR A 1 168 ? -0.734 28.374 -6.347 1.00 16.53 165 TYR A N 1
ATOM 1276 C CA . TYR A 1 168 ? -0.244 28.203 -4.984 1.00 15.57 165 TYR A CA 1
ATOM 1277 C C . TYR A 1 168 ? 0.547 26.923 -4.806 1.00 15.12 165 TYR A C 1
ATOM 1278 O O . TYR A 1 168 ? 1.544 26.921 -4.101 1.00 14.80 165 TYR A O 1
ATOM 1287 N N . THR A 1 169 ? 0.117 25.842 -5.462 1.00 14.27 166 THR A N 1
ATOM 1288 C CA . THR A 1 169 ? 0.816 24.579 -5.323 1.00 15.90 166 THR A CA 1
ATOM 1289 C C . THR A 1 169 ? 2.019 24.510 -6.245 1.00 16.30 166 THR A C 1
ATOM 1290 O O . THR A 1 169 ? 2.991 23.825 -5.932 1.00 14.72 166 THR A O 1
ATOM 1294 N N . GLY A 1 170 ? 1.930 25.198 -7.387 1.00 16.60 167 GLY A N 1
ATOM 1295 C CA . GLY A 1 170 ? 2.977 25.165 -8.421 1.00 16.50 167 GLY A CA 1
ATOM 1296 C C . GLY A 1 170 ? 3.079 23.786 -9.051 1.00 17.15 167 GLY A C 1
ATOM 1297 O O . GLY A 1 170 ? 4.120 23.418 -9.587 1.00 17.59 167 GLY A O 1
ATOM 1298 N N . ARG A 1 171 ? 1.989 23.026 -8.994 1.00 16.71 168 ARG A N 1
ATOM 1299 C CA . ARG A 1 171 ? 1.997 21.650 -9.489 1.00 17.34 168 ARG A CA 1
ATOM 1300 C C . ARG A 1 171 ? 1.925 21.525 -11.001 1.00 16.44 168 ARG A C 1
ATOM 1301 O O . ARG A 1 171 ? 1.390 22.401 -11.687 1.00 17.60 168 ARG A O 1
ATOM 1309 N N . ARG A 1 172 ? 2.479 20.426 -11.516 1.00 17.28 169 ARG A N 1
ATOM 1310 C CA . ARG A 1 172 ? 2.454 20.153 -12.944 1.00 17.83 169 ARG A CA 1
ATOM 1311 C C . ARG A 1 172 ? 1.222 19.301 -13.238 1.00 17.29 169 ARG A C 1
ATOM 1312 O O . ARG A 1 172 ? 0.893 18.376 -12.476 1.00 14.55 169 ARG A O 1
ATOM 1320 N N . ILE A 1 173 ? 0.572 19.586 -14.363 1.00 15.61 170 ILE A N 1
ATOM 1321 C CA . ILE A 1 173 ? -0.620 18.857 -14.759 1.00 15.24 170 ILE A CA 1
ATOM 1322 C C . ILE A 1 173 ? -0.461 18.308 -16.183 1.00 15.79 170 ILE A C 1
ATOM 1323 O O . ILE A 1 173 ? 0.307 18.851 -16.986 1.00 16.53 170 ILE A O 1
ATOM 1328 N N . SER A 1 174 ? -1.151 17.211 -16.476 1.00 15.40 171 SER A N 1
ATOM 1329 C CA . SER A 1 174 ? -1.090 16.583 -17.789 1.00 15.95 171 SER A CA 1
ATOM 1330 C C . SER A 1 174 ? -1.906 17.375 -18.791 1.00 16.57 171 SER A C 1
ATOM 1331 O O . SER A 1 174 ? -2.716 18.198 -18.424 1.00 13.57 171 SER A O 1
ATOM 1334 N N . ALA A 1 175 ? -1.740 17.045 -20.063 1.00 17.73 172 ALA A N 1
ATOM 1335 C CA . ALA A 1 175 ? -2.505 17.702 -21.118 1.00 18.34 172 ALA A CA 1
ATOM 1336 C C . ALA A 1 175 ? -4.000 17.420 -20.936 1.00 17.95 172 ALA A C 1
ATOM 1337 O O . ALA A 1 175 ? -4.839 18.276 -21.209 1.00 17.24 172 ALA A O 1
ATOM 1339 N N . GLN A 1 176 ? -4.304 16.205 -20.479 1.00 19.12 173 GLN A N 1
ATOM 1340 C CA . GLN A 1 176 ? -5.670 15.730 -20.255 1.00 19.07 173 GLN A CA 1
ATOM 1341 C C . GLN A 1 176 ? -6.348 16.546 -19.170 1.00 18.78 173 GLN A C 1
ATOM 1342 O O . GLN A 1 176 ? -7.516 16.941 -19.313 1.00 17.65 173 GLN A O 1
ATOM 1348 N N . GLU A 1 177 ? -5.609 16.794 -18.086 1.00 16.70 174 GLU A N 1
ATOM 1349 C CA . GLU A 1 177 ? -6.093 17.590 -16.980 1.00 16.37 174 GLU A CA 1
ATOM 1350 C C . GLU A 1 177 ? -6.276 19.017 -17.442 1.00 16.61 174 GLU A C 1
ATOM 1351 O O . GLU A 1 177 ? -7.283 19.654 -17.133 1.00 16.90 174 GLU A O 1
ATOM 1357 N N . ALA A 1 178 ? -5.307 19.525 -18.199 1.00 14.85 175 ALA A N 1
ATOM 1358 C CA . ALA A 1 178 ? -5.416 20.880 -18.744 1.00 14.61 175 ALA A CA 1
ATOM 1359 C C . ALA A 1 178 ? -6.696 21.027 -19.574 1.00 14.38 175 ALA A C 1
ATOM 1360 O O . ALA A 1 178 ? -7.374 22.057 -19.493 1.00 15.98 175 ALA A O 1
ATOM 1362 N N . LYS A 1 179 ? -7.006 20.013 -20.385 1.00 14.17 176 LYS A N 1
ATOM 1363 C CA . LYS A 1 179 ? -8.213 20.040 -21.218 1.00 15.75 176 LYS A CA 1
ATOM 1364 C C . LYS A 1 179 ? -9.468 20.067 -20.347 1.00 15.36 176 LYS A C 1
ATOM 1365 O O . LYS A 1 179 ? -10.388 20.827 -20.614 1.00 17.31 176 LYS A O 1
ATOM 1371 N N . GLU A 1 180 ? -9.489 19.242 -19.305 1.00 15.09 177 GLU A N 1
ATOM 1372 C CA . GLU A 1 180 ? -10.615 19.193 -18.377 1.00 17.04 177 GLU A CA 1
ATOM 1373 C C . GLU A 1 180 ? -10.849 20.561 -17.717 1.00 17.18 177 GLU A C 1
ATOM 1374 O O . GLU A 1 180 ? -12.000 20.975 -17.532 1.00 16.68 177 GLU A O 1
ATOM 1380 N N . TYR A 1 181 ? -9.772 21.273 -17.405 1.00 15.96 178 TYR A N 1
ATOM 1381 C CA . TYR A 1 181 ? -9.906 22.566 -16.721 1.00 15.66 178 TYR A CA 1
ATOM 1382 C C . TYR A 1 181 ? -10.190 23.742 -17.654 1.00 17.04 178 TYR A C 1
ATOM 1383 O O . TYR A 1 181 ? -10.491 24.850 -17.186 1.00 16.79 178 TYR A O 1
ATOM 1392 N N . GLY A 1 182 ? -10.068 23.507 -18.956 1.00 16.79 179 GLY A N 1
ATOM 1393 C CA . GLY A 1 182 ? -10.281 24.565 -19.957 1.00 17.40 179 GLY A CA 1
ATOM 1394 C C . GLY A 1 182 ? -9.034 25.382 -20.276 1.00 16.36 179 GLY A C 1
ATOM 1395 O O . GLY A 1 182 ? -9.120 26.447 -20.936 1.00 16.21 179 GLY A O 1
ATOM 1396 N N . LEU A 1 183 ? -7.871 24.889 -19.840 1.00 15.73 180 LEU A N 1
ATOM 1397 C CA . LEU A 1 183 ? -6.583 25.541 -20.086 1.00 16.04 180 LEU A CA 1
ATOM 1398 C C . LEU A 1 183 ? -6.133 25.310 -21.531 1.00 14.84 180 LEU A C 1
ATOM 1399 O O . LEU A 1 183 ? -5.515 26.181 -22.120 1.00 16.06 180 LEU A O 1
ATOM 1404 N N . VAL A 1 184 ? -6.390 24.117 -22.087 1.00 15.81 181 VAL A N 1
ATOM 1405 C CA . VAL A 1 184 ? -6.081 23.875 -23.505 1.00 16.17 181 VAL A CA 1
ATOM 1406 C C . VAL A 1 184 ? -7.401 23.502 -24.197 1.00 15.77 181 VAL A C 1
ATOM 1407 O O . VAL A 1 184 ? -8.292 22.874 -23.590 1.00 15.66 181 VAL A O 1
ATOM 1411 N N . GLU A 1 185 ? -7.536 23.915 -25.451 1.00 15.29 182 GLU A N 1
ATOM 1412 C CA . GLU A 1 185 ? -8.776 23.726 -26.202 1.00 13.82 182 GLU A CA 1
ATOM 1413 C C . GLU A 1 185 ? -8.830 22.434 -27.005 1.00 14.43 182 GLU A C 1
ATOM 1414 O O . GLU A 1 185 ? -9.926 21.943 -27.303 1.00 13.42 182 GLU A O 1
ATOM 1420 N N . PHE A 1 186 ? -7.658 21.901 -27.359 1.00 14.85 183 PHE A N 1
ATOM 1421 C CA . PHE A 1 186 ? -7.550 20.620 -28.082 1.00 15.79 183 PHE A CA 1
ATOM 1422 C C . PHE A 1 186 ? -6.383 19.783 -27.535 1.00 16.75 183 PHE A C 1
ATOM 1423 O O . PHE A 1 186 ? -5.380 20.337 -27.064 1.00 17.00 183 PHE A O 1
ATOM 1431 N N . VAL A 1 187 ? -6.524 18.462 -27.601 1.00 13.94 184 VAL A N 1
ATOM 1432 C CA . VAL A 1 187 ? -5.447 17.534 -27.252 1.00 12.87 184 VAL A CA 1
ATOM 1433 C C . VAL A 1 187 ? -5.347 16.495 -28.368 1.00 15.49 184 VAL A C 1
ATOM 1434 O O . VAL A 1 187 ? -6.360 15.912 -28.766 1.00 14.64 184 VAL A O 1
ATOM 1438 N N . VAL A 1 188 ? -4.142 16.321 -28.907 1.00 14.36 185 VAL A N 1
ATOM 1439 C CA . VAL A 1 188 ? -3.882 15.369 -29.980 1.00 15.87 185 VAL A CA 1
ATOM 1440 C C . VAL A 1 188 ? -2.545 14.662 -29.740 1.00 15.46 185 VAL A C 1
ATOM 1441 O O . VAL A 1 188 ? -1.720 15.144 -28.971 1.00 14.47 185 VAL A O 1
ATOM 1445 N N . PRO A 1 189 ? -2.314 13.522 -30.408 1.00 15.67 186 PRO A N 1
ATOM 1446 C CA . PRO A 1 189 ? -1.033 12.824 -30.235 1.00 16.55 186 PRO A CA 1
ATOM 1447 C C . PRO A 1 189 ? 0.110 13.713 -30.700 1.00 17.06 186 PRO A C 1
ATOM 1448 O O . PRO A 1 189 ? -0.069 14.471 -31.656 1.00 15.72 186 PRO A O 1
ATOM 1452 N N . VAL A 1 190 ? 1.273 13.625 -30.052 1.00 18.66 187 VAL A N 1
ATOM 1453 C CA . VAL A 1 190 ? 2.401 14.512 -30.404 1.00 19.73 187 VAL A CA 1
ATOM 1454 C C . VAL A 1 190 ? 2.792 14.410 -31.884 1.00 20.78 187 VAL A C 1
ATOM 1455 O O . VAL A 1 190 ? 3.083 15.421 -32.531 1.00 19.79 187 VAL A O 1
ATOM 1459 N N . HIS A 1 191 ? 2.739 13.202 -32.439 1.00 19.90 188 HIS A N 1
ATOM 1460 C CA . HIS A 1 191 ? 3.099 13.013 -33.834 1.00 21.43 188 HIS A CA 1
ATOM 1461 C C . HIS A 1 191 ? 2.103 13.671 -34.802 1.00 20.37 188 HIS A C 1
ATOM 1462 O O . HIS A 1 191 ? 2.420 13.842 -35.973 1.00 20.58 188 HIS A O 1
ATOM 1469 N N . LEU A 1 192 ? 0.922 14.059 -34.305 1.00 18.62 189 LEU A N 1
ATOM 1470 C CA . LEU A 1 192 ? -0.091 14.734 -35.119 1.00 18.26 189 LEU A CA 1
ATOM 1471 C C . LEU A 1 192 ? -0.300 16.216 -34.740 1.00 17.26 189 LEU A C 1
ATOM 1472 O O . LEU A 1 192 ? -1.161 16.902 -35.298 1.00 17.04 189 LEU A O 1
ATOM 1477 N N . LEU A 1 193 ? 0.494 16.714 -33.807 1.00 15.99 190 LEU A N 1
ATOM 1478 C CA . LEU A 1 193 ? 0.322 18.092 -33.335 1.00 14.89 190 LEU A CA 1
ATOM 1479 C C . LEU A 1 193 ? 0.498 19.125 -34.447 1.00 15.78 190 LEU A C 1
ATOM 1480 O O . LEU A 1 193 ? -0.316 20.024 -34.608 1.00 15.04 190 LEU A O 1
ATOM 1485 N N . GLU A 1 194 ? 1.545 18.976 -35.238 1.00 17.21 191 GLU A N 1
ATOM 1486 C CA . GLU A 1 194 ? 1.795 19.930 -36.304 1.00 19.23 191 GLU A CA 1
ATOM 1487 C C . GLU A 1 194 ? 0.672 19.980 -37.338 1.00 18.58 191 GLU A C 1
ATOM 1488 O O . GLU A 1 194 ? 0.239 21.068 -37.710 1.00 17.41 191 GLU A O 1
ATOM 1494 N N . GLU A 1 195 ? 0.189 18.829 -37.812 1.00 17.82 192 GLU A N 1
ATOM 1495 C CA . GLU A 1 195 ? -0.870 18.873 -38.830 1.00 18.57 192 GLU A CA 1
ATOM 1496 C C . GLU A 1 195 ? -2.183 19.409 -38.253 1.00 16.00 192 GLU A C 1
ATOM 1497 O O . GLU A 1 195 ? -2.895 20.119 -38.937 1.00 14.37 192 GLU A O 1
ATOM 1503 N N . LYS A 1 196 ? -2.483 19.101 -36.995 1.00 15.54 193 LYS A N 1
ATOM 1504 C CA . LYS A 1 196 ? -3.705 19.619 -36.367 1.00 17.04 193 LYS A CA 1
ATOM 1505 C C . LYS A 1 196 ? -3.657 21.167 -36.270 1.00 16.91 193 LYS A C 1
ATOM 1506 O O . LYS A 1 196 ? -4.659 21.853 -36.528 1.00 14.66 193 LYS A O 1
ATOM 1512 N N . ALA A 1 197 ? -2.510 21.715 -35.860 1.00 15.59 194 ALA A N 1
ATOM 1513 C CA . ALA A 1 197 ? -2.367 23.174 -35.764 1.00 16.39 194 ALA A CA 1
ATOM 1514 C C . ALA A 1 197 ? -2.468 23.818 -37.143 1.00 15.60 194 ALA A C 1
ATOM 1515 O O . ALA A 1 197 ? -3.093 24.860 -37.305 1.00 17.34 194 ALA A O 1
ATOM 1517 N N . ILE A 1 198 ? -1.865 23.197 -38.138 1.00 16.74 195 ILE A N 1
ATOM 1518 C CA . ILE A 1 198 ? -1.922 23.734 -39.500 1.00 17.88 195 ILE A CA 1
ATOM 1519 C C . ILE A 1 198 ? -3.341 23.681 -40.052 1.00 18.18 195 ILE A C 1
ATOM 1520 O O . ILE A 1 198 ? -3.790 24.625 -40.689 1.00 17.68 195 ILE A O 1
ATOM 1525 N N . GLU A 1 199 ? -4.052 22.590 -39.813 1.00 19.04 196 GLU A N 1
ATOM 1526 C CA . GLU A 1 199 ? -5.414 22.501 -40.353 1.00 20.42 196 GLU A CA 1
ATOM 1527 C C . GLU A 1 199 ? -6.378 23.509 -39.706 1.00 18.44 196 GLU A C 1
ATOM 1528 O O . GLU A 1 199 ? -7.204 24.095 -40.411 1.00 16.44 196 GLU A O 1
ATOM 1534 N N . ILE A 1 200 ? -6.235 23.761 -38.405 1.00 17.39 197 ILE A N 1
ATOM 1535 C CA . ILE A 1 200 ? -7.064 24.788 -37.737 1.00 17.34 197 ILE A CA 1
ATOM 1536 C C . ILE A 1 200 ? -6.650 26.174 -38.231 1.00 15.89 197 ILE A C 1
ATOM 1537 O O . ILE A 1 200 ? -7.505 27.007 -38.527 1.00 16.92 197 ILE A O 1
ATOM 1542 N N . ALA A 1 201 ? -5.341 26.404 -38.372 1.00 14.88 198 ALA A N 1
ATOM 1543 C CA . ALA A 1 201 ? -4.836 27.665 -38.904 1.00 14.97 198 ALA A CA 1
ATOM 1544 C C . ALA A 1 201 ? -5.366 27.901 -40.324 1.00 15.66 198 ALA A C 1
ATOM 1545 O O . ALA A 1 201 ? -5.745 29.019 -40.659 1.00 15.68 198 ALA A O 1
ATOM 1547 N N . GLU A 1 202 ? -5.367 26.855 -41.161 1.00 16.60 199 GLU A N 1
ATOM 1548 C CA . GLU A 1 202 ? -5.865 26.966 -42.543 1.00 16.50 199 GLU A CA 1
ATOM 1549 C C . GLU A 1 202 ? -7.346 27.326 -42.579 1.00 15.93 199 GLU A C 1
ATOM 1550 O O . GLU A 1 202 ? -7.782 28.104 -43.430 1.00 15.75 199 GLU A O 1
ATOM 1556 N N A LYS A 1 203 ? -8.109 26.751 -41.658 0.40 15.63 200 LYS A N 1
ATOM 1557 N N B LYS A 1 203 ? -8.131 26.751 -41.675 0.60 15.98 200 LYS A N 1
ATOM 1558 C CA A LYS A 1 203 ? -9.531 27.035 -41.557 0.40 15.66 200 LYS A CA 1
ATOM 1559 C CA B LYS A 1 203 ? -9.548 27.094 -41.614 0.60 16.47 200 LYS A CA 1
ATOM 1560 C C A LYS A 1 203 ? -9.774 28.512 -41.234 0.40 14.83 200 LYS A C 1
ATOM 1561 C C B LYS A 1 203 ? -9.719 28.571 -41.297 0.60 15.14 200 LYS A C 1
ATOM 1562 O O A LYS A 1 203 ? -10.614 29.157 -41.856 0.40 15.24 200 LYS A O 1
ATOM 1563 O O B LYS A 1 203 ? -10.443 29.283 -41.989 0.60 15.53 200 LYS A O 1
ATOM 1574 N N . ILE A 1 204 ? -9.031 29.038 -40.264 1.00 14.40 201 ILE A N 1
ATOM 1575 C CA . ILE A 1 204 ? -9.139 30.456 -39.864 1.00 13.50 201 ILE A CA 1
ATOM 1576 C C . ILE A 1 204 ? -8.653 31.358 -40.999 1.00 13.74 201 ILE A C 1
ATOM 1577 O O . ILE A 1 204 ? -9.267 32.393 -41.283 1.00 11.82 201 ILE A O 1
ATOM 1582 N N . ALA A 1 205 ? -7.582 30.938 -41.677 1.00 14.82 202 ALA A N 1
ATOM 1583 C CA . ALA A 1 205 ? -7.052 31.683 -42.822 1.00 16.07 202 ALA A CA 1
ATOM 1584 C C . ALA A 1 205 ? -8.036 31.782 -43.995 1.00 17.05 202 ALA A C 1
ATOM 1585 O O . ALA A 1 205 ? -7.910 32.689 -44.824 1.00 19.11 202 ALA A O 1
ATOM 1587 N N . SER A 1 206 ? -8.959 30.819 -44.127 1.00 17.45 203 SER A N 1
ATOM 1588 C CA . SER A 1 206 ? -9.946 30.855 -45.213 1.00 18.04 203 SER A CA 1
ATOM 1589 C C . SER A 1 206 ? -11.139 31.779 -44.883 1.00 16.84 203 SER A C 1
ATOM 1590 O O . SER A 1 206 ? -11.950 32.085 -45.757 1.00 18.11 203 SER A O 1
ATOM 1593 N N . ASN A 1 207 ? -11.270 32.196 -43.628 1.00 15.14 204 ASN A N 1
ATOM 1594 C CA . ASN A 1 207 ? -12.334 33.132 -43.248 1.00 13.97 204 ASN A CA 1
ATOM 1595 C C . ASN A 1 207 ? -11.901 34.565 -43.572 1.00 14.51 204 ASN A C 1
ATOM 1596 O O . ASN A 1 207 ? -10.736 34.803 -43.932 1.00 14.71 204 ASN A O 1
ATOM 1601 N N . GLY A 1 208 ? -12.837 35.506 -43.509 1.00 15.18 205 GLY A N 1
ATOM 1602 C CA . GLY A 1 208 ? -12.550 36.897 -43.902 1.00 16.02 205 GLY A CA 1
ATOM 1603 C C . GLY A 1 208 ? -11.518 37.500 -42.976 1.00 15.59 205 GLY A C 1
ATOM 1604 O O . GLY A 1 208 ? -11.771 37.601 -41.799 1.00 15.10 205 GLY A O 1
ATOM 1605 N N . PRO A 1 209 ? -10.341 37.905 -43.514 1.00 14.66 206 PRO A N 1
ATOM 1606 C CA . PRO A 1 209 ? -9.302 38.391 -42.592 1.00 15.11 206 PRO A CA 1
ATOM 1607 C C . PRO A 1 209 ? -9.624 39.675 -41.858 1.00 14.44 206 PRO A C 1
ATOM 1608 O O . PRO A 1 209 ? -9.145 39.865 -40.749 1.00 15.06 206 PRO A O 1
ATOM 1612 N N . ILE A 1 210 ? -10.380 40.582 -42.476 1.00 14.23 207 ILE A N 1
ATOM 1613 C CA . ILE A 1 210 ? -10.756 41.826 -41.789 1.00 15.05 207 ILE A CA 1
ATOM 1614 C C . ILE A 1 210 ? -11.698 41.447 -40.648 1.00 14.35 207 ILE A C 1
ATOM 1615 O O . ILE A 1 210 ? -11.563 41.932 -39.519 1.00 13.25 207 ILE A O 1
ATOM 1620 N N . ALA A 1 211 ? -12.601 40.512 -40.924 1.00 13.64 208 ALA A N 1
ATOM 1621 C CA . ALA A 1 211 ? -13.578 40.030 -39.946 1.00 13.72 208 ALA A CA 1
ATOM 1622 C C . ALA A 1 211 ? -12.906 39.305 -38.760 1.00 14.78 208 ALA A C 1
ATOM 1623 O O . ALA A 1 211 ? -13.220 39.566 -37.597 1.00 15.14 208 ALA A O 1
ATOM 1625 N N . VAL A 1 212 ? -11.945 38.434 -39.064 1.00 15.01 209 VAL A N 1
ATOM 1626 C CA . VAL A 1 212 ? -11.227 37.693 -38.024 1.00 15.13 209 VAL A CA 1
ATOM 1627 C C . VAL A 1 212 ? -10.446 38.675 -37.138 1.00 14.54 209 VAL A C 1
ATOM 1628 O O . VAL A 1 212 ? -10.478 38.571 -35.907 1.00 15.01 209 VAL A O 1
ATOM 1632 N N . ARG A 1 213 ? -9.748 39.618 -37.764 1.00 15.81 210 ARG A N 1
ATOM 1633 C CA . ARG A 1 213 ? -8.967 40.616 -37.018 1.00 17.00 210 ARG A CA 1
ATOM 1634 C C . ARG A 1 213 ? -9.859 41.475 -36.137 1.00 18.32 210 ARG A C 1
ATOM 1635 O O . ARG A 1 213 ? -9.520 41.741 -34.978 1.00 18.76 210 ARG A O 1
ATOM 1643 N N . LEU A 1 214 ? -10.991 41.915 -36.688 1.00 17.66 211 LEU A N 1
ATOM 1644 C CA . LEU A 1 214 ? -11.958 42.711 -35.904 1.00 17.68 211 LEU A CA 1
ATOM 1645 C C . LEU A 1 214 ? -12.569 41.880 -34.756 1.00 16.79 211 LEU A C 1
ATOM 1646 O O . LEU A 1 214 ? -12.798 42.402 -33.654 1.00 18.09 211 LEU A O 1
ATOM 1651 N N . ALA A 1 215 ? -12.819 40.599 -34.994 1.00 15.34 212 ALA A N 1
ATOM 1652 C CA . ALA A 1 215 ? -13.325 39.701 -33.934 1.00 16.38 212 ALA A CA 1
ATOM 1653 C C . ALA A 1 215 ? -12.312 39.601 -32.802 1.00 16.01 212 ALA A C 1
ATOM 1654 O O . ALA A 1 215 ? -12.679 39.638 -31.621 1.00 15.31 212 ALA A O 1
ATOM 1656 N N . LYS A 1 216 ? -11.031 39.437 -33.146 1.00 15.24 213 LYS A N 1
ATOM 1657 C CA . LYS A 1 216 ? -9.997 39.373 -32.115 1.00 13.46 213 LYS A CA 1
ATOM 1658 C C . LYS A 1 216 ? -10.007 40.657 -31.290 1.00 13.88 213 LYS A C 1
ATOM 1659 O O . LYS A 1 216 ? -9.990 40.608 -30.073 1.00 14.04 213 LYS A O 1
ATOM 1665 N N . GLU A 1 217 ? -10.073 41.809 -31.951 1.00 14.13 214 GLU A N 1
ATOM 1666 C CA . GLU A 1 217 ? -10.095 43.082 -31.235 1.00 15.41 214 GLU A CA 1
ATOM 1667 C C . GLU A 1 217 ? -11.343 43.230 -30.357 1.00 16.35 214 GLU A C 1
ATOM 1668 O O . GLU A 1 217 ? -11.245 43.652 -29.213 1.00 16.43 214 GLU A O 1
ATOM 1674 N N . ALA A 1 218 ? -12.507 42.890 -30.898 1.00 16.33 215 ALA A N 1
ATOM 1675 C CA . ALA A 1 218 ? -13.762 43.020 -30.147 1.00 16.95 215 ALA A CA 1
ATOM 1676 C C . ALA A 1 218 ? -13.801 42.099 -28.902 1.00 17.00 215 ALA A C 1
ATOM 1677 O O . ALA A 1 218 ? -14.174 42.530 -27.807 1.00 17.06 215 ALA A O 1
ATOM 1679 N N . ILE A 1 219 ? -13.423 40.848 -29.080 1.00 16.09 216 ILE A N 1
ATOM 1680 C CA . ILE A 1 219 ? -13.405 39.884 -27.966 1.00 15.22 216 ILE A CA 1
ATOM 1681 C C . ILE A 1 219 ? -12.355 40.273 -26.899 1.00 15.05 216 ILE A C 1
ATOM 1682 O O . ILE A 1 219 ? -12.677 40.412 -25.744 1.00 13.68 216 ILE A O 1
ATOM 1687 N N . SER A 1 220 ? -11.119 40.511 -27.328 1.00 14.68 217 SER A N 1
ATOM 1688 C CA . SER A 1 220 ? -9.992 40.734 -26.400 1.00 15.10 217 SER A CA 1
ATOM 1689 C C . SER A 1 220 ? -10.145 41.999 -25.604 1.00 14.17 217 SER A C 1
ATOM 1690 O O . SER A 1 220 ? -9.737 42.054 -24.453 1.00 14.70 217 SER A O 1
ATOM 1693 N N . ASN A 1 221 ? -10.675 43.038 -26.235 1.00 14.06 218 ASN A N 1
ATOM 1694 C CA . ASN A 1 221 ? -10.894 44.315 -25.540 1.00 14.34 218 ASN A CA 1
ATOM 1695 C C . ASN A 1 221 ? -12.245 44.374 -24.841 1.00 13.03 218 ASN A C 1
ATOM 1696 O O . ASN A 1 221 ? -12.335 44.864 -23.703 1.00 14.23 218 ASN A O 1
ATOM 1701 N N . GLY A 1 222 ? -13.289 43.852 -25.491 1.00 14.72 219 GLY A N 1
ATOM 1702 C CA . GLY A 1 222 ? -14.640 43.879 -24.926 1.00 14.32 219 GLY A CA 1
ATOM 1703 C C . GLY A 1 222 ? -14.784 43.107 -23.623 1.00 15.52 219 GLY A C 1
ATOM 1704 O O . GLY A 1 222 ? -15.510 43.534 -22.719 1.00 16.72 219 GLY A O 1
ATOM 1705 N N . ILE A 1 223 ? -14.047 42.004 -23.501 1.00 15.32 220 ILE A N 1
ATOM 1706 C CA . ILE A 1 223 ? -14.103 41.160 -22.291 1.00 15.94 220 ILE A CA 1
ATOM 1707 C C . ILE A 1 223 ? -13.483 41.848 -21.065 1.00 15.85 220 ILE A C 1
ATOM 1708 O O . ILE A 1 223 ? -13.738 41.439 -19.935 1.00 16.28 220 ILE A O 1
ATOM 1713 N N . GLN A 1 224 ? -12.699 42.891 -21.285 1.00 14.46 221 GLN A N 1
ATOM 1714 C CA . GLN A 1 224 ? -12.039 43.614 -20.174 1.00 14.62 221 GLN A CA 1
ATOM 1715 C C . GLN A 1 224 ? -12.918 44.595 -19.450 1.00 15.16 221 GLN A C 1
ATOM 1716 O O . GLN A 1 224 ? -12.494 45.163 -18.404 1.00 16.67 221 GLN A O 1
ATOM 1722 N N . VAL A 1 225 ? -14.109 44.852 -19.996 1.00 14.08 222 VAL A N 1
ATOM 1723 C CA . VAL A 1 225 ? -14.994 45.879 -19.443 1.00 15.47 222 VAL A CA 1
ATOM 1724 C C . VAL A 1 225 ? -16.421 45.350 -19.216 1.00 15.83 222 VAL A C 1
ATOM 1725 O O . VAL A 1 225 ? -16.685 44.144 -19.318 1.00 13.73 222 VAL A O 1
ATOM 1729 N N . ASP A 1 226 ? -17.323 46.244 -18.853 1.00 14.87 223 ASP A N 1
ATOM 1730 C CA . ASP A 1 226 ? -18.717 45.859 -18.609 1.00 14.73 223 ASP A CA 1
ATOM 1731 C C . ASP A 1 226 ? -19.414 45.466 -19.920 1.00 14.92 223 ASP A C 1
ATOM 1732 O O . ASP A 1 226 ? -19.054 45.972 -21.009 1.00 13.92 223 ASP A O 1
ATOM 1737 N N . LEU A 1 227 ? -20.393 44.578 -19.824 1.00 14.60 224 LEU A N 1
ATOM 1738 C CA . LEU A 1 227 ? -21.134 44.112 -21.004 1.00 14.38 224 LEU A CA 1
ATOM 1739 C C . LEU A 1 227 ? -21.677 45.261 -21.859 1.00 15.77 224 LEU A C 1
ATOM 1740 O O . LEU A 1 227 ? -21.479 45.268 -23.064 1.00 14.71 224 LEU A O 1
ATOM 1745 N N . HIS A 1 228 ? -22.324 46.247 -21.241 1.00 16.20 225 HIS A N 1
ATOM 1746 C CA . HIS A 1 228 ? -22.899 47.358 -22.013 1.00 16.59 225 HIS A CA 1
ATOM 1747 C C . HIS A 1 228 ? -21.850 48.045 -22.907 1.00 16.17 225 HIS A C 1
ATOM 1748 O O . HIS A 1 228 ? -22.075 48.252 -24.100 1.00 16.14 225 HIS A O 1
ATOM 1755 N N . THR A 1 229 ? -20.704 48.405 -22.329 1.00 16.01 226 THR A N 1
ATOM 1756 C CA . THR A 1 229 ? -19.635 49.048 -23.119 1.00 15.85 226 THR A CA 1
ATOM 1757 C C . THR A 1 229 ? -19.093 48.089 -24.187 1.00 14.67 226 THR A C 1
ATOM 1758 O O . THR A 1 229 ? -18.775 48.497 -25.294 1.00 14.91 226 THR A O 1
ATOM 1762 N N . GLY A 1 230 ? -18.941 46.823 -23.815 1.00 15.34 227 GLY A N 1
ATOM 1763 C CA . GLY A 1 230 ? -18.484 45.779 -24.731 1.00 15.37 227 GLY A CA 1
ATOM 1764 C C . GLY A 1 230 ? -19.365 45.671 -25.969 1.00 16.45 227 GLY A C 1
ATOM 1765 O O . GLY A 1 230 ? -18.865 45.554 -27.100 1.00 15.20 227 GLY A O 1
ATOM 1766 N N . LEU A 1 231 ? -20.675 45.772 -25.771 1.00 14.74 228 LEU A N 1
ATOM 1767 C CA . LEU A 1 231 ? -21.615 45.723 -26.889 1.00 14.80 228 LEU A CA 1
ATOM 1768 C C . LEU A 1 231 ? -21.427 46.921 -27.832 1.00 15.20 228 LEU A C 1
ATOM 1769 O O . LEU A 1 231 ? -21.532 46.785 -29.062 1.00 13.54 228 LEU A O 1
ATOM 1774 N N . GLN A 1 232 ? -21.111 48.078 -27.268 1.00 14.76 229 GLN A N 1
ATOM 1775 C CA . GLN A 1 232 ? -20.893 49.262 -28.084 1.00 16.95 229 GLN A CA 1
ATOM 1776 C C . GLN A 1 232 ? -19.602 49.099 -28.891 1.00 16.90 229 GLN A C 1
ATOM 1777 O O . GLN A 1 232 ? -19.516 49.593 -30.003 1.00 16.83 229 GLN A O 1
ATOM 1799 N N . GLU A 1 234 ? -18.406 46.221 -30.005 1.00 17.68 231 GLU A N 1
ATOM 1800 C CA . GLU A 1 234 ? -18.764 45.275 -31.060 1.00 17.07 231 GLU A CA 1
ATOM 1801 C C . GLU A 1 234 ? -19.493 46.007 -32.201 1.00 17.06 231 GLU A C 1
ATOM 1802 O O . GLU A 1 234 ? -19.272 45.723 -33.385 1.00 17.68 231 GLU A O 1
ATOM 1808 N N . LYS A 1 235 ? -20.397 46.900 -31.820 1.00 16.80 232 LYS A N 1
ATOM 1809 C CA . LYS A 1 235 ? -21.184 47.702 -32.760 1.00 19.59 232 LYS A CA 1
ATOM 1810 C C . LYS A 1 235 ? -20.261 48.459 -33.695 1.00 19.97 232 LYS A C 1
ATOM 1811 O O . LYS A 1 235 ? -20.426 48.394 -34.910 1.00 21.21 232 LYS A O 1
ATOM 1817 N N . GLN A 1 236 ? -19.265 49.156 -33.144 1.00 21.38 233 GLN A N 1
ATOM 1818 C CA . GLN A 1 236 ? -18.328 49.882 -33.995 1.00 21.58 233 GLN A CA 1
ATOM 1819 C C . GLN A 1 236 ? -17.501 48.913 -34.864 1.00 22.47 233 GLN A C 1
ATOM 1820 O O . GLN A 1 236 ? -17.262 49.178 -36.057 1.00 20.81 233 GLN A O 1
ATOM 1826 N N . ALA A 1 237 ? -17.082 47.788 -34.286 1.00 21.08 234 ALA A N 1
ATOM 1827 C CA . ALA A 1 237 ? -16.313 46.803 -35.037 1.00 21.87 234 ALA A CA 1
ATOM 1828 C C . ALA A 1 237 ? -17.101 46.289 -36.231 1.00 22.30 234 ALA A C 1
ATOM 1829 O O . ALA A 1 237 ? -16.533 46.102 -37.314 1.00 23.83 234 ALA A O 1
ATOM 1831 N N . TYR A 1 238 ? -18.402 46.052 -36.033 1.00 20.49 235 TYR A N 1
ATOM 1832 C CA . TYR A 1 238 ? -19.284 45.551 -37.096 1.00 21.18 235 TYR A CA 1
ATOM 1833 C C . TYR A 1 238 ? -19.330 46.562 -38.280 1.00 21.24 235 TYR A C 1
ATOM 1834 O O . TYR A 1 238 ? -19.417 46.173 -39.449 1.00 18.51 235 TYR A O 1
ATOM 1843 N N . GLU A 1 239 ? -19.211 47.848 -37.978 1.00 20.45 236 GLU A N 1
ATOM 1844 C CA . GLU A 1 239 ? -19.182 48.873 -39.027 1.00 20.93 236 GLU A CA 1
ATOM 1845 C C . GLU A 1 239 ? -17.964 48.670 -39.922 1.00 21.64 236 GLU A C 1
ATOM 1846 O O . GLU A 1 239 ? -17.976 49.034 -41.087 1.00 22.29 236 GLU A O 1
ATOM 1852 N N . GLY A 1 240 ? -16.908 48.088 -39.360 1.00 22.48 237 GLY A N 1
ATOM 1853 C CA . GLY A 1 240 ? -15.688 47.812 -40.106 1.00 23.20 237 GLY A CA 1
ATOM 1854 C C . GLY A 1 240 ? -15.808 46.691 -41.128 1.00 23.36 237 GLY A C 1
ATOM 1855 O O . GLY A 1 240 ? -14.922 46.523 -41.945 1.00 24.54 237 GLY A O 1
ATOM 1856 N N . VAL A 1 241 ? -16.871 45.890 -41.071 1.00 23.39 238 VAL A N 1
ATOM 1857 C CA . VAL A 1 241 ? -17.029 44.796 -42.050 1.00 23.28 238 VAL A CA 1
ATOM 1858 C C . VAL A 1 241 ? -18.148 45.002 -43.042 1.00 24.67 238 VAL A C 1
ATOM 1859 O O . VAL A 1 241 ? -18.091 44.485 -44.162 1.00 23.41 238 VAL A O 1
ATOM 1863 N N . ILE A 1 242 ? -19.167 45.762 -42.661 1.00 26.07 239 ILE A N 1
ATOM 1864 C CA . ILE A 1 242 ? -20.317 45.938 -43.556 1.00 26.81 239 ILE A CA 1
ATOM 1865 C C . ILE A 1 242 ? -20.049 46.586 -44.920 1.00 27.37 239 ILE A C 1
ATOM 1866 O O . ILE A 1 242 ? -20.762 46.272 -45.868 1.00 25.69 239 ILE A O 1
ATOM 1871 N N . HIS A 1 243 ? -19.032 47.446 -45.036 1.00 27.14 240 HIS A N 1
ATOM 1872 C CA . HIS A 1 243 ? -18.724 48.112 -46.324 1.00 28.40 240 HIS A CA 1
ATOM 1873 C C . HIS A 1 243 ? -17.614 47.407 -47.121 1.00 26.00 240 HIS A C 1
ATOM 1874 O O . HIS A 1 243 ? -17.252 47.850 -48.210 1.00 27.69 240 HIS A O 1
ATOM 1881 N N . THR A 1 244 ? -17.108 46.290 -46.611 1.00 22.98 241 THR A N 1
ATOM 1882 C CA . THR A 1 244 ? -15.994 45.594 -47.261 1.00 19.63 241 THR A CA 1
ATOM 1883 C C . THR A 1 244 ? -16.398 44.800 -48.489 1.00 19.54 241 THR A C 1
ATOM 1884 O O . THR A 1 244 ? -17.540 44.376 -48.612 1.00 17.26 241 THR A O 1
ATOM 1888 N N . LYS A 1 245 ? -15.452 44.639 -49.409 1.00 18.29 242 LYS A N 1
ATOM 1889 C CA . LYS A 1 245 ? -15.668 43.843 -50.608 1.00 18.24 242 LYS A CA 1
ATOM 1890 C C . LYS A 1 245 ? -15.744 42.368 -50.194 1.00 16.67 242 LYS A C 1
ATOM 1891 O O . LYS A 1 245 ? -16.488 41.596 -50.782 1.00 16.24 242 LYS A O 1
ATOM 1897 N N . ASP A 1 246 ? -14.986 41.983 -49.168 1.00 16.58 243 ASP A N 1
ATOM 1898 C CA . ASP A 1 246 ? -15.037 40.597 -48.675 1.00 15.75 243 ASP A CA 1
ATOM 1899 C C . ASP A 1 246 ? -16.457 40.210 -48.231 1.00 15.77 243 ASP A C 1
ATOM 1900 O O . ASP A 1 246 ? -16.905 39.099 -48.506 1.00 16.07 243 ASP A O 1
ATOM 1905 N N . ARG A 1 247 ? -17.185 41.120 -47.577 1.00 16.01 244 ARG A N 1
ATOM 1906 C CA . ARG A 1 247 ? -18.569 40.811 -47.175 1.00 16.79 244 ARG A CA 1
ATOM 1907 C C . ARG A 1 247 ? -19.427 40.490 -48.387 1.00 16.89 244 ARG A C 1
ATOM 1908 O O . ARG A 1 247 ? -20.252 39.573 -48.351 1.00 17.28 244 ARG A O 1
ATOM 1916 N N . LEU A 1 248 ? -19.226 41.247 -49.465 1.00 18.02 245 LEU A N 1
ATOM 1917 C CA . LEU A 1 248 ? -19.965 41.041 -50.701 1.00 17.93 245 LEU A CA 1
ATOM 1918 C C . LEU A 1 248 ? -19.626 39.675 -51.316 1.00 18.61 245 LEU A C 1
ATOM 1919 O O . LEU A 1 248 ? -20.516 38.965 -51.792 1.00 17.37 245 LEU A O 1
ATOM 1924 N N . GLU A 1 249 ? -18.340 39.320 -51.313 1.00 17.97 246 GLU A N 1
ATOM 1925 C CA . GLU A 1 249 ? -17.885 38.014 -51.800 1.00 18.25 246 GLU A CA 1
ATOM 1926 C C . GLU A 1 249 ? -18.521 36.889 -50.982 1.00 18.35 246 GLU A C 1
ATOM 1927 O O . GLU A 1 249 ? -18.850 35.836 -51.534 1.00 17.18 246 GLU A O 1
ATOM 1933 N N . GLY A 1 250 ? -18.671 37.111 -49.674 1.00 19.35 247 GLY A N 1
ATOM 1934 C CA . GLY A 1 250 ? -19.288 36.128 -48.779 1.00 20.31 247 GLY A CA 1
ATOM 1935 C C . GLY A 1 250 ? -20.728 35.865 -49.189 1.00 22.43 247 GLY A C 1
ATOM 1936 O O . GLY A 1 250 ? -21.161 34.713 -49.297 1.00 21.50 247 GLY A O 1
ATOM 1937 N N . LEU A 1 251 ? -21.457 36.947 -49.462 1.00 23.03 248 LEU A N 1
ATOM 1938 C CA . LEU A 1 251 ? -22.846 36.861 -49.872 1.00 24.46 248 LEU A CA 1
ATOM 1939 C C . LEU A 1 251 ? -22.982 36.145 -51.215 1.00 24.03 248 LEU A C 1
ATOM 1940 O O . LEU A 1 251 ? -23.775 35.224 -51.333 1.00 24.93 248 LEU A O 1
ATOM 1945 N N . GLN A 1 252 ? -22.183 36.557 -52.203 1.00 24.55 249 GLN A N 1
ATOM 1946 C CA . GLN A 1 252 ? -22.219 35.973 -53.554 1.00 26.16 249 GLN A CA 1
ATOM 1947 C C . GLN A 1 252 ? -21.830 34.492 -53.507 1.00 26.00 249 GLN A C 1
ATOM 1948 O O . GLN A 1 252 ? -22.454 33.664 -54.170 1.00 25.52 249 GLN A O 1
ATOM 1954 N N . ALA A 1 253 ? -20.797 34.165 -52.729 1.00 25.66 250 ALA A N 1
ATOM 1955 C CA . ALA A 1 253 ? -20.356 32.774 -52.577 1.00 26.62 250 ALA A CA 1
ATOM 1956 C C . ALA A 1 253 ? -21.470 31.903 -51.978 1.00 27.84 250 ALA A C 1
ATOM 1957 O O . ALA A 1 253 ? -21.688 30.778 -52.418 1.00 27.49 250 ALA A O 1
ATOM 1959 N N . PHE A 1 254 ? -22.173 32.432 -50.979 1.00 29.60 251 PHE A N 1
ATOM 1960 C CA . PHE A 1 254 ? -23.267 31.701 -50.342 1.00 31.94 251 PHE A CA 1
ATOM 1961 C C . PHE A 1 254 ? -24.403 31.476 -51.339 1.00 32.84 251 PHE A C 1
ATOM 1962 O O . PHE A 1 254 ? -24.961 30.377 -51.417 1.00 33.66 251 PHE A O 1
ATOM 1970 N N . LYS A 1 255 ? -24.723 32.510 -52.118 1.00 33.04 252 LYS A N 1
ATOM 1971 C CA . LYS A 1 255 ? -25.782 32.423 -53.125 1.00 33.05 252 LYS A CA 1
ATOM 1972 C C . LYS A 1 255 ? -25.407 31.422 -54.218 1.00 32.25 252 LYS A C 1
ATOM 1973 O O . LYS A 1 255 ? -26.250 30.637 -54.672 1.00 33.26 252 LYS A O 1
ATOM 1979 N N . GLU A 1 256 ? -24.144 31.456 -54.641 1.00 31.28 253 GLU A N 1
ATOM 1980 C CA . GLU A 1 256 ? -23.645 30.558 -55.686 1.00 30.76 253 GLU A CA 1
ATOM 1981 C C . GLU A 1 256 ? -23.173 29.196 -55.144 1.00 29.92 253 GLU A C 1
ATOM 1982 O O . GLU A 1 256 ? -22.634 28.381 -55.895 1.00 29.53 253 GLU A O 1
ATOM 1988 N N . LYS A 1 257 ? -23.359 28.960 -53.846 1.00 29.39 254 LYS A N 1
ATOM 1989 C CA . LYS A 1 257 ? -22.955 27.700 -53.209 1.00 28.80 254 LYS A CA 1
ATOM 1990 C C . LYS A 1 257 ? -21.541 27.245 -53.620 1.00 27.73 254 LYS A C 1
ATOM 1991 O O . LYS A 1 257 ? -21.340 26.108 -54.059 1.00 26.37 254 LYS A O 1
ATOM 1997 N N . ARG A 1 258 ? -20.579 28.157 -53.490 1.00 25.99 255 ARG A N 1
ATOM 1998 C CA . ARG A 1 258 ? -19.168 27.886 -53.803 1.00 24.88 255 ARG A CA 1
ATOM 1999 C C . ARG A 1 258 ? -18.321 28.451 -52.667 1.00 23.97 255 ARG A C 1
ATOM 2000 O O . ARG A 1 258 ? -18.828 29.207 -51.841 1.00 24.08 255 ARG A O 1
ATOM 2008 N N . THR A 1 259 ? -17.032 28.117 -52.643 1.00 22.82 256 THR A N 1
ATOM 2009 C CA . THR A 1 259 ? -16.134 28.597 -51.580 1.00 23.19 256 THR A CA 1
ATOM 2010 C C . THR A 1 259 ? -15.774 30.067 -51.789 1.00 21.47 256 THR A C 1
ATOM 2011 O O . THR A 1 259 ? -15.416 30.457 -52.892 1.00 22.52 256 THR A O 1
ATOM 2015 N N . PRO A 1 260 ? -15.852 30.888 -50.726 1.00 20.15 257 PRO A N 1
ATOM 2016 C CA . PRO A 1 260 ? -15.498 32.285 -50.930 1.00 19.44 257 PRO A CA 1
ATOM 2017 C C . PRO A 1 260 ? -13.975 32.469 -50.979 1.00 19.83 257 PRO A C 1
ATOM 2018 O O . PRO A 1 260 ? -13.236 31.689 -50.377 1.00 20.18 257 PRO A O 1
ATOM 2030 N N . TYR A 1 262 ? -11.628 35.270 -50.051 1.00 20.59 259 TYR A N 1
ATOM 2031 C CA . TYR A 1 262 ? -11.452 36.564 -49.411 1.00 19.92 259 TYR A CA 1
ATOM 2032 C C . TYR A 1 262 ? -10.059 37.122 -49.674 1.00 20.64 259 TYR A C 1
ATOM 2033 O O . TYR A 1 262 ? -9.088 36.366 -49.812 1.00 19.79 259 TYR A O 1
ATOM 2042 N N . LYS A 1 263 ? -9.973 38.448 -49.763 1.00 20.36 260 LYS A N 1
ATOM 2043 C CA . LYS A 1 263 ? -8.721 39.116 -50.108 1.00 21.29 260 LYS A CA 1
ATOM 2044 C C . LYS A 1 263 ? -8.283 40.214 -49.127 1.00 21.04 260 LYS A C 1
ATOM 2045 O O . LYS A 1 263 ? -7.279 40.885 -49.362 1.00 21.16 260 LYS A O 1
ATOM 2051 N N . GLY A 1 264 ? -9.014 40.391 -48.028 1.00 21.26 261 GLY A N 1
ATOM 2052 C CA . GLY A 1 264 ? -8.666 41.424 -47.047 1.00 20.87 261 GLY A CA 1
ATOM 2053 C C . GLY A 1 264 ? -8.978 42.828 -47.542 1.00 21.17 261 GLY A C 1
ATOM 2054 O O . GLY A 1 264 ? -8.161 43.741 -47.419 1.00 22.36 261 GLY A O 1
ATOM 2055 N N A GLU A 1 265 ? -10.141 42.968 -48.169 0.70 21.02 262 GLU A N 1
ATOM 2056 N N B GLU A 1 265 ? -10.183 43.007 -48.073 0.30 20.68 262 GLU A N 1
ATOM 2057 C CA A GLU A 1 265 ? -10.598 44.237 -48.738 0.70 21.19 262 GLU A CA 1
ATOM 2058 C CA B GLU A 1 265 ? -10.669 44.318 -48.517 0.30 20.41 262 GLU A CA 1
ATOM 2059 C C A GLU A 1 265 ? -12.110 44.315 -48.610 0.70 20.73 262 GLU A C 1
ATOM 2060 C C B GLU A 1 265 ? -12.178 44.342 -48.381 0.30 20.15 262 GLU A C 1
ATOM 2061 O O A GLU A 1 265 ? -12.739 45.328 -48.953 0.70 18.57 262 GLU A O 1
ATOM 2062 O O B GLU A 1 265 ? -12.795 45.405 -48.301 0.30 19.08 262 GLU A O 1
ATOM 2075 N N . GLN B 1 8 ? -49.203 36.943 -37.364 1.00 35.52 5 GLN B N 1
ATOM 2076 C CA . GLN B 1 8 ? -48.527 36.465 -36.123 1.00 34.87 5 GLN B CA 1
ATOM 2077 C C . GLN B 1 8 ? -47.432 35.446 -36.450 1.00 34.32 5 GLN B C 1
ATOM 2078 O O . GLN B 1 8 ? -47.703 34.379 -37.006 1.00 35.42 5 GLN B O 1
ATOM 2084 N N . ASN B 1 9 ? -46.196 35.796 -36.103 1.00 32.57 6 ASN B N 1
ATOM 2085 C CA . ASN B 1 9 ? -45.028 34.948 -36.327 1.00 31.28 6 ASN B CA 1
ATOM 2086 C C . ASN B 1 9 ? -44.560 34.287 -35.031 1.00 29.08 6 ASN B C 1
ATOM 2087 O O . ASN B 1 9 ? -43.564 33.568 -35.016 1.00 28.41 6 ASN B O 1
ATOM 2092 N N . ILE B 1 10 ? -45.291 34.533 -33.946 1.00 26.75 7 ILE B N 1
ATOM 2093 C CA . ILE B 1 10 ? -44.955 33.991 -32.639 1.00 25.15 7 ILE B CA 1
ATOM 2094 C C . ILE B 1 10 ? -46.217 33.606 -31.875 1.00 24.43 7 ILE B C 1
ATOM 2095 O O . ILE B 1 10 ? -47.267 34.219 -32.064 1.00 22.72 7 ILE B O 1
ATOM 2100 N N . SER B 1 11 ? -46.121 32.591 -31.020 1.00 23.35 8 SER B N 1
ATOM 2101 C CA . SER B 1 11 ? -47.252 32.196 -30.194 1.00 23.13 8 SER B CA 1
ATOM 2102 C C . SER B 1 11 ? -46.855 32.399 -28.749 1.00 22.36 8 SER B C 1
ATOM 2103 O O . SER B 1 11 ? -45.679 32.272 -28.385 1.00 21.48 8 SER B O 1
ATOM 2106 N N . VAL B 1 12 ? -47.840 32.710 -27.928 1.00 21.88 9 VAL B N 1
ATOM 2107 C CA . VAL B 1 12 ? -47.609 32.948 -26.512 1.00 22.02 9 VAL B CA 1
ATOM 2108 C C . VAL B 1 12 ? -48.683 32.196 -25.728 1.00 22.14 9 VAL B C 1
ATOM 2109 O O . VAL B 1 12 ? -49.893 32.389 -25.965 1.00 22.62 9 VAL B O 1
ATOM 2113 N N . ASP B 1 13 ? -48.251 31.311 -24.828 1.00 21.17 10 ASP B N 1
ATOM 2114 C CA . ASP B 1 13 ? -49.172 30.499 -24.028 1.00 20.61 10 ASP B CA 1
ATOM 2115 C C . ASP B 1 13 ? -48.638 30.200 -22.648 1.00 19.56 10 ASP B C 1
ATOM 2116 O O . ASP B 1 13 ? -47.440 29.946 -22.488 1.00 18.31 10 ASP B O 1
ATOM 2121 N N . TYR B 1 14 ? -49.525 30.205 -21.654 1.00 17.99 11 TYR B N 1
ATOM 2122 C CA . TYR B 1 14 ? -49.135 29.809 -20.312 1.00 18.63 11 TYR B CA 1
ATOM 2123 C C . TYR B 1 14 ? -49.107 28.283 -20.246 1.00 18.30 11 TYR B C 1
ATOM 2124 O O . TYR B 1 14 ? -50.141 27.630 -20.298 1.00 18.45 11 TYR B O 1
ATOM 2133 N N . ALA B 1 15 ? -47.892 27.736 -20.183 1.00 19.30 12 ALA B N 1
ATOM 2134 C CA . ALA B 1 15 ? -47.666 26.292 -20.125 1.00 19.38 12 ALA B CA 1
ATOM 2135 C C . ALA B 1 15 ? -48.125 25.729 -18.782 1.00 19.74 12 ALA B C 1
ATOM 2136 O O . ALA B 1 15 ? -48.657 24.618 -18.697 1.00 20.33 12 ALA B O 1
ATOM 2138 N N . THR B 1 16 ? -47.903 26.513 -17.735 1.00 19.57 13 THR B N 1
ATOM 2139 C CA . THR B 1 16 ? -48.297 26.180 -16.372 1.00 19.55 13 THR B CA 1
ATOM 2140 C C . THR B 1 16 ? -48.480 27.515 -15.690 1.00 18.42 13 THR B C 1
ATOM 2141 O O . THR B 1 16 ? -48.110 28.550 -16.263 1.00 17.47 13 THR B O 1
ATOM 2145 N N . PRO B 1 17 ? -49.072 27.516 -14.491 1.00 17.74 14 PRO B N 1
ATOM 2146 C CA . PRO B 1 17 ? -49.215 28.784 -13.794 1.00 17.32 14 PRO B CA 1
ATOM 2147 C C . PRO B 1 17 ? -47.878 29.523 -13.674 1.00 17.47 14 PRO B C 1
ATOM 2148 O O . PRO B 1 17 ? -46.881 28.911 -13.301 1.00 16.76 14 PRO B O 1
ATOM 2152 N N . HIS B 1 18 ? -47.869 30.807 -14.049 1.00 17.28 15 HIS B N 1
ATOM 2153 C CA . HIS B 1 18 ? -46.687 31.706 -13.951 1.00 16.53 15 HIS B CA 1
ATOM 2154 C C . HIS B 1 18 ? -45.599 31.486 -15.004 1.00 16.19 15 HIS B C 1
ATOM 2155 O O . HIS B 1 18 ? -44.578 32.187 -14.980 1.00 16.12 15 HIS B O 1
ATOM 2162 N N . VAL B 1 19 ? -45.780 30.514 -15.905 1.00 15.42 16 VAL B N 1
ATOM 2163 C CA . VAL B 1 19 ? -44.757 30.218 -16.920 1.00 15.42 16 VAL B CA 1
ATOM 2164 C C . VAL B 1 19 ? -45.316 30.420 -18.335 1.00 16.19 16 VAL B C 1
ATOM 2165 O O . VAL B 1 19 ? -46.234 29.708 -18.764 1.00 16.64 16 VAL B O 1
ATOM 2169 N N . VAL B 1 20 ? -44.784 31.429 -19.016 1.00 16.80 17 VAL B N 1
ATOM 2170 C CA . VAL B 1 20 ? -45.179 31.757 -20.361 1.00 17.76 17 VAL B CA 1
ATOM 2171 C C . VAL B 1 20 ? -44.173 31.180 -21.357 1.00 17.71 17 VAL B C 1
ATOM 2172 O O . VAL B 1 20 ? -42.957 31.326 -21.197 1.00 17.78 17 VAL B O 1
ATOM 2176 N N . LYS B 1 21 ? -44.700 30.517 -22.381 1.00 16.95 18 LYS B N 1
ATOM 2177 C CA . LYS B 1 21 ? -43.884 29.945 -23.438 1.00 18.03 18 LYS B CA 1
ATOM 2178 C C . LYS B 1 21 ? -44.080 30.784 -24.692 1.00 17.73 18 LYS B C 1
ATOM 2179 O O . LYS B 1 21 ? -45.219 30.975 -25.152 1.00 17.36 18 LYS B O 1
ATOM 2185 N N . ILE B 1 22 ? -42.974 31.300 -25.212 1.00 17.39 19 ILE B N 1
ATOM 2186 C CA . ILE B 1 22 ? -42.969 32.088 -26.437 1.00 18.54 19 ILE B CA 1
ATOM 2187 C C . ILE B 1 22 ? -42.307 31.209 -27.467 1.00 19.12 19 ILE B C 1
ATOM 2188 O O . ILE B 1 22 ? -41.154 30.789 -27.272 1.00 19.24 19 ILE B O 1
ATOM 2193 N N A SER B 1 23 ? -43.032 30.879 -28.535 0.60 18.87 20 SER B N 1
ATOM 2194 N N B SER B 1 23 ? -43.019 30.912 -28.550 0.40 18.96 20 SER B N 1
ATOM 2195 C CA A SER B 1 23 ? -42.476 30.057 -29.610 0.60 19.12 20 SER B CA 1
ATOM 2196 C CA B SER B 1 23 ? -42.483 30.057 -29.602 0.40 19.10 20 SER B CA 1
ATOM 2197 C C A SER B 1 23 ? -42.311 30.864 -30.889 0.60 19.09 20 SER B C 1
ATOM 2198 C C B SER B 1 23 ? -42.328 30.813 -30.919 0.40 19.10 20 SER B C 1
ATOM 2199 O O A SER B 1 23 ? -43.252 31.531 -31.334 0.60 19.59 20 SER B O 1
ATOM 2200 O O B SER B 1 23 ? -43.302 31.372 -31.437 0.40 19.48 20 SER B O 1
ATOM 2205 N N . LEU B 1 24 ? -41.107 30.835 -31.457 1.00 18.48 21 LEU B N 1
ATOM 2206 C CA . LEU B 1 24 ? -40.845 31.488 -32.737 1.00 19.87 21 LEU B CA 1
ATOM 2207 C C . LEU B 1 24 ? -41.503 30.522 -33.726 1.00 20.86 21 LEU B C 1
ATOM 2208 O O . LEU B 1 24 ? -41.142 29.342 -33.775 1.00 20.74 21 LEU B O 1
ATOM 2213 N N A ASN B 1 25 ? -42.477 31.014 -34.488 0.60 21.05 22 ASN B N 1
ATOM 2214 N N B ASN B 1 25 ? -42.438 31.039 -34.516 0.40 20.71 22 ASN B N 1
ATOM 2215 C CA A ASN B 1 25 ? -43.235 30.167 -35.425 0.60 21.13 22 ASN B CA 1
ATOM 2216 C CA B ASN B 1 25 ? -43.236 30.209 -35.410 0.40 20.63 22 ASN B CA 1
ATOM 2217 C C A ASN B 1 25 ? -43.093 30.531 -36.902 0.60 21.22 22 ASN B C 1
ATOM 2218 C C B ASN B 1 25 ? -43.093 30.536 -36.899 0.40 20.84 22 ASN B C 1
ATOM 2219 O O A ASN B 1 25 ? -44.031 31.059 -37.512 0.60 21.55 22 ASN B O 1
ATOM 2220 O O B ASN B 1 25 ? -44.037 31.041 -37.517 0.40 21.02 22 ASN B O 1
ATOM 2229 N N . ARG B 1 26 ? -41.927 30.232 -37.474 1.00 20.12 23 ARG B N 1
ATOM 2230 C CA . ARG B 1 26 ? -41.662 30.467 -38.909 1.00 21.53 23 ARG B CA 1
ATOM 2231 C C . ARG B 1 26 ? -40.834 29.282 -39.407 1.00 22.07 23 ARG B C 1
ATOM 2232 O O . ARG B 1 26 ? -39.784 29.460 -40.006 1.00 21.31 23 ARG B O 1
ATOM 2240 N N . GLU B 1 27 ? -41.337 28.076 -39.138 1.00 22.97 24 GLU B N 1
ATOM 2241 C CA . GLU B 1 27 ? -40.657 26.816 -39.473 1.00 24.27 24 GLU B CA 1
ATOM 2242 C C . GLU B 1 27 ? -40.101 26.726 -40.884 1.00 24.39 24 GLU B C 1
ATOM 2243 O O . GLU B 1 27 ? -38.993 26.226 -41.081 1.00 24.88 24 GLU B O 1
ATOM 2249 N N . ARG B 1 28 ? -40.883 27.162 -41.867 1.00 24.26 25 ARG B N 1
ATOM 2250 C CA . ARG B 1 28 ? -40.442 27.116 -43.263 1.00 24.11 25 ARG B CA 1
ATOM 2251 C C . ARG B 1 28 ? -39.181 27.942 -43.516 1.00 23.51 25 ARG B C 1
ATOM 2252 O O . ARG B 1 28 ? -38.405 27.629 -44.418 1.00 21.57 25 ARG B O 1
ATOM 2260 N N . GLN B 1 29 ? -38.978 28.986 -42.711 1.00 23.16 26 GLN B N 1
ATOM 2261 C CA . GLN B 1 29 ? -37.804 29.841 -42.833 1.00 23.51 26 GLN B CA 1
ATOM 2262 C C . GLN B 1 29 ? -36.848 29.650 -41.648 1.00 22.50 26 GLN B C 1
ATOM 2263 O O . GLN B 1 29 ? -36.157 30.588 -41.255 1.00 22.49 26 GLN B O 1
ATOM 2269 N N . ALA B 1 30 ? -36.845 28.444 -41.068 1.00 21.24 27 ALA B N 1
ATOM 2270 C CA . ALA B 1 30 ? -35.956 28.093 -39.941 1.00 20.24 27 ALA B CA 1
ATOM 2271 C C . ALA B 1 30 ? -36.070 29.036 -38.739 1.00 19.78 27 ALA B C 1
ATOM 2272 O O . ALA B 1 30 ? -35.083 29.265 -38.009 1.00 19.10 27 ALA B O 1
ATOM 2274 N N . ASN B 1 31 ? -37.285 29.541 -38.516 1.00 18.86 28 ASN B N 1
ATOM 2275 C CA . ASN B 1 31 ? -37.585 30.457 -37.406 1.00 18.91 28 ASN B CA 1
ATOM 2276 C C . ASN B 1 31 ? -36.664 31.673 -37.378 1.00 19.29 28 ASN B C 1
ATOM 2277 O O . ASN B 1 31 ? -36.376 32.242 -36.316 1.00 19.45 28 ASN B O 1
ATOM 2282 N N . SER B 1 32 ? -36.254 32.104 -38.571 1.00 19.45 29 SER B N 1
ATOM 2283 C CA . SER B 1 32 ? -35.362 33.244 -38.722 1.00 19.97 29 SER B CA 1
ATOM 2284 C C . SER B 1 32 ? -36.015 34.546 -38.226 1.00 19.54 29 SER B C 1
ATOM 2285 O O . SER B 1 32 ? -37.246 34.664 -38.139 1.00 19.50 29 SER B O 1
ATOM 2288 N N . LEU B 1 33 ? -35.168 35.505 -37.872 1.00 19.39 30 LEU B N 1
ATOM 2289 C CA . LEU B 1 33 ? -35.609 36.768 -37.312 1.00 18.65 30 LEU B CA 1
ATOM 2290 C C . LEU B 1 33 ? -35.911 37.815 -38.384 1.00 19.01 30 LEU B C 1
ATOM 2291 O O . LEU B 1 33 ? -35.012 38.516 -38.867 1.00 19.27 30 LEU B O 1
ATOM 2296 N N . SER B 1 34 ? -37.183 37.897 -38.769 1.00 18.36 31 SER B N 1
ATOM 2297 C CA . SER B 1 34 ? -37.636 38.898 -39.723 1.00 17.68 31 SER B CA 1
ATOM 2298 C C . SER B 1 34 ? -38.012 40.150 -38.935 1.00 17.20 31 SER B C 1
ATOM 2299 O O . SER B 1 34 ? -38.156 40.101 -37.709 1.00 16.00 31 SER B O 1
ATOM 2302 N N . LEU B 1 35 ? -38.175 41.275 -39.628 1.00 17.64 32 LEU B N 1
ATOM 2303 C CA . LEU B 1 35 ? -38.544 42.515 -38.955 1.00 17.36 32 LEU B CA 1
ATOM 2304 C C . LEU B 1 35 ? -39.880 42.359 -38.238 1.00 17.24 32 LEU B C 1
ATOM 2305 O O . LEU B 1 35 ? -40.038 42.827 -37.112 1.00 16.00 32 LEU B O 1
ATOM 2310 N N . ALA B 1 36 ? -40.833 41.702 -38.908 1.00 17.71 33 ALA B N 1
ATOM 2311 C CA . ALA B 1 36 ? -42.165 41.468 -38.359 1.00 18.08 33 ALA B CA 1
ATOM 2312 C C . ALA B 1 36 ? -42.085 40.664 -37.059 1.00 18.26 33 ALA B C 1
ATOM 2313 O O . ALA B 1 36 ? -42.672 41.058 -36.057 1.00 19.02 33 ALA B O 1
ATOM 2315 N N . LEU B 1 37 ? -41.342 39.558 -37.076 1.00 18.43 34 LEU B N 1
ATOM 2316 C CA . LEU B 1 37 ? -41.187 38.712 -35.882 1.00 17.95 34 LEU B CA 1
ATOM 2317 C C . LEU B 1 37 ? -40.540 39.504 -34.749 1.00 17.64 34 LEU B C 1
ATOM 2318 O O . LEU B 1 37 ? -40.986 39.443 -33.595 1.00 16.86 34 LEU B O 1
ATOM 2323 N N . LEU B 1 38 ? -39.500 40.251 -35.095 1.00 17.53 35 LEU B N 1
ATOM 2324 C CA . LEU B 1 38 ? -38.789 41.088 -34.136 1.00 18.36 35 LEU B CA 1
ATOM 2325 C C . LEU B 1 38 ? -39.700 42.112 -33.483 1.00 18.80 35 LEU B C 1
ATOM 2326 O O . LEU B 1 38 ? -39.605 42.351 -32.282 1.00 18.57 35 LEU B O 1
ATOM 2331 N N . GLU B 1 39 ? -40.589 42.708 -34.271 1.00 19.35 36 GLU B N 1
ATOM 2332 C CA . GLU B 1 39 ? -41.504 43.717 -33.756 1.00 20.51 36 GLU B CA 1
ATOM 2333 C C . GLU B 1 39 ? -42.456 43.130 -32.716 1.00 20.73 36 GLU B C 1
ATOM 2334 O O . GLU B 1 39 ? -42.631 43.707 -31.637 1.00 19.93 36 GLU B O 1
ATOM 2340 N N . GLU B 1 40 ? -43.065 41.987 -33.028 1.00 21.73 37 GLU B N 1
ATOM 2341 C CA . GLU B 1 40 ? -43.985 41.351 -32.075 1.00 22.42 37 GLU B CA 1
ATOM 2342 C C . GLU B 1 40 ? -43.245 40.796 -30.864 1.00 21.42 37 GLU B C 1
ATOM 2343 O O . GLU B 1 40 ? -43.751 40.895 -29.741 1.00 21.29 37 GLU B O 1
ATOM 2349 N N . LEU B 1 41 ? -42.032 40.278 -31.067 1.00 20.35 38 LEU B N 1
ATOM 2350 C CA . LEU B 1 41 ? -41.234 39.785 -29.946 1.00 20.27 38 LEU B CA 1
ATOM 2351 C C . LEU B 1 41 ? -40.984 40.972 -28.999 1.00 20.01 38 LEU B C 1
ATOM 2352 O O . LEU B 1 41 ? -41.208 40.872 -27.800 1.00 19.65 38 LEU B O 1
ATOM 2357 N N . GLN B 1 42 ? -40.575 42.115 -29.549 1.00 19.70 39 GLN B N 1
ATOM 2358 C CA . GLN B 1 42 ? -40.369 43.299 -28.715 1.00 19.85 39 GLN B CA 1
ATOM 2359 C C . GLN B 1 42 ? -41.672 43.703 -27.998 1.00 20.04 39 GLN B C 1
ATOM 2360 O O . GLN B 1 42 ? -41.650 44.065 -26.821 1.00 19.48 39 GLN B O 1
ATOM 2366 N N . ASN B 1 43 ? -42.796 43.605 -28.698 1.00 19.47 40 ASN B N 1
ATOM 2367 C CA . ASN B 1 43 ? -44.103 43.960 -28.118 1.00 20.27 40 ASN B CA 1
ATOM 2368 C C . ASN B 1 43 ? -44.484 43.033 -26.968 1.00 19.49 40 ASN B C 1
ATOM 2369 O O . ASN B 1 43 ? -44.983 43.487 -25.946 1.00 18.20 40 ASN B O 1
ATOM 2374 N N . ILE B 1 44 ? -44.239 41.736 -27.140 1.00 20.16 41 ILE B N 1
ATOM 2375 C CA . ILE B 1 44 ? -44.532 40.750 -26.097 1.00 20.86 41 ILE B CA 1
ATOM 2376 C C . ILE B 1 44 ? -43.636 40.998 -24.883 1.00 19.74 41 ILE B C 1
ATOM 2377 O O . ILE B 1 44 ? -44.095 40.949 -23.735 1.00 18.20 41 ILE B O 1
ATOM 2382 N N . LEU B 1 45 ? -42.353 41.266 -25.125 1.00 18.65 42 LEU B N 1
ATOM 2383 C CA . LEU B 1 45 ? -41.435 41.552 -24.020 1.00 18.97 42 LEU B CA 1
ATOM 2384 C C . LEU B 1 45 ? -41.820 42.841 -23.298 1.00 18.18 42 LEU B C 1
ATOM 2385 O O . LEU B 1 45 ? -41.686 42.932 -22.075 1.00 18.02 42 LEU B O 1
ATOM 2390 N N . THR B 1 46 ? -42.306 43.841 -24.032 1.00 18.24 43 THR B N 1
ATOM 2391 C CA . THR B 1 46 ? -42.722 45.090 -23.385 1.00 18.36 43 THR B CA 1
ATOM 2392 C C . THR B 1 46 ? -43.896 44.812 -22.434 1.00 18.18 43 THR B C 1
ATOM 2393 O O . THR B 1 46 ? -43.964 45.370 -21.339 1.00 17.92 43 THR B O 1
ATOM 2397 N N . GLN B 1 47 ? -44.785 43.916 -22.855 1.00 19.11 44 GLN B N 1
ATOM 2398 C CA . GLN B 1 47 ? -45.945 43.529 -22.064 1.00 20.13 44 GLN B CA 1
ATOM 2399 C C . GLN B 1 47 ? -45.546 42.740 -20.803 1.00 19.31 44 GLN B C 1
ATOM 2400 O O . GLN B 1 47 ? -45.976 43.087 -19.695 1.00 18.31 44 GLN B O 1
ATOM 2406 N N . ILE B 1 48 ? -44.694 41.723 -20.978 1.00 19.05 45 ILE B N 1
ATOM 2407 C CA . ILE B 1 48 ? -44.230 40.852 -19.866 1.00 19.35 45 ILE B CA 1
ATOM 2408 C C . ILE B 1 48 ? -43.491 41.642 -18.782 1.00 18.90 45 ILE B C 1
ATOM 2409 O O . ILE B 1 48 ? -43.583 41.316 -17.602 1.00 19.04 45 ILE B O 1
ATOM 2414 N N . ASN B 1 49 ? -42.810 42.718 -19.169 1.00 20.70 46 ASN B N 1
ATOM 2415 C CA . ASN B 1 49 ? -42.102 43.572 -18.209 1.00 21.79 46 ASN B CA 1
ATOM 2416 C C . ASN B 1 49 ? -43.029 44.137 -17.120 1.00 23.15 46 ASN B C 1
ATOM 2417 O O . ASN B 1 49 ? -42.604 44.395 -15.980 1.00 23.32 46 ASN B O 1
ATOM 2422 N N . GLU B 1 50 ? -44.294 44.327 -17.480 1.00 23.78 47 GLU B N 1
ATOM 2423 C CA . GLU B 1 50 ? -45.302 44.897 -16.590 1.00 24.72 47 GLU B CA 1
ATOM 2424 C C . GLU B 1 50 ? -46.207 43.874 -15.912 1.00 23.97 47 GLU B C 1
ATOM 2425 O O . GLU B 1 50 ? -47.143 44.254 -15.201 1.00 24.17 47 GLU B O 1
ATOM 2431 N N . GLU B 1 51 ? -45.936 42.589 -16.112 1.00 22.58 48 GLU B N 1
ATOM 2432 C CA . GLU B 1 51 ? -46.788 41.529 -15.574 1.00 22.47 48 GLU B CA 1
ATOM 2433 C C . GLU B 1 51 ? -46.337 40.961 -14.242 1.00 22.15 48 GLU B C 1
ATOM 2434 O O . GLU B 1 51 ? -45.156 40.725 -14.037 1.00 21.79 48 GLU B O 1
ATOM 2440 N N . ALA B 1 52 ? -47.294 40.725 -13.350 1.00 21.34 49 ALA B N 1
ATOM 2441 C CA . ALA B 1 52 ? -46.996 40.137 -12.049 1.00 21.67 49 ALA B CA 1
ATOM 2442 C C . ALA B 1 52 ? -47.262 38.638 -12.080 1.00 21.07 49 ALA B C 1
ATOM 2443 O O . ALA B 1 52 ? -46.656 37.883 -11.309 1.00 21.52 49 ALA B O 1
ATOM 2445 N N . ASN B 1 53 ? -48.154 38.209 -12.977 1.00 19.44 50 ASN B N 1
ATOM 2446 C CA . ASN B 1 53 ? -48.500 36.789 -13.088 1.00 17.81 50 ASN B CA 1
ATOM 2447 C C . ASN B 1 53 ? -47.336 35.955 -13.649 1.00 17.89 50 ASN B C 1
ATOM 2448 O O . ASN B 1 53 ? -47.027 34.873 -13.142 1.00 16.80 50 ASN B O 1
ATOM 2453 N N . THR B 1 54 ? -46.675 36.486 -14.667 1.00 17.09 51 THR B N 1
ATOM 2454 C CA . THR B 1 54 ? -45.543 35.806 -15.287 1.00 16.89 51 THR B CA 1
ATOM 2455 C C . THR B 1 54 ? -44.316 35.827 -14.369 1.00 15.57 51 THR B C 1
ATOM 2456 O O . THR B 1 54 ? -43.875 36.908 -13.944 1.00 15.79 51 THR B O 1
ATOM 2460 N N . ARG B 1 55 ? -43.819 34.647 -14.000 1.00 14.97 52 ARG B N 1
ATOM 2461 C CA . ARG B 1 55 ? -42.616 34.540 -13.143 1.00 13.88 52 ARG B CA 1
ATOM 2462 C C . ARG B 1 55 ? -41.399 34.011 -13.904 1.00 14.32 52 ARG B C 1
ATOM 2463 O O . ARG B 1 55 ? -40.271 34.216 -13.467 1.00 17.05 52 ARG B O 1
ATOM 2471 N N . VAL B 1 56 ? -41.639 33.306 -15.013 1.00 14.84 53 VAL B N 1
ATOM 2472 C CA . VAL B 1 56 ? -40.577 32.734 -15.844 1.00 15.50 53 VAL B CA 1
ATOM 2473 C C . VAL B 1 56 ? -41.045 32.703 -17.284 1.00 15.70 53 VAL B C 1
ATOM 2474 O O . VAL B 1 56 ? -42.232 32.508 -17.553 1.00 16.86 53 VAL B O 1
ATOM 2478 N N . VAL B 1 57 ? -40.107 32.881 -18.205 1.00 15.96 54 VAL B N 1
ATOM 2479 C CA . VAL B 1 57 ? -40.379 32.832 -19.628 1.00 15.60 54 VAL B CA 1
ATOM 2480 C C . VAL B 1 57 ? -39.529 31.727 -20.259 1.00 15.76 54 VAL B C 1
ATOM 2481 O O . VAL B 1 57 ? -38.343 31.566 -19.922 1.00 14.94 54 VAL B O 1
ATOM 2485 N N . ILE B 1 58 ? -40.145 30.920 -21.108 1.00 15.64 55 ILE B N 1
ATOM 2486 C CA . ILE B 1 58 ? -39.426 29.903 -21.861 1.00 15.78 55 ILE B CA 1
ATOM 2487 C C . ILE B 1 58 ? -39.492 30.373 -23.307 1.00 14.60 55 ILE B C 1
ATOM 2488 O O . ILE B 1 58 ? -40.567 30.669 -23.809 1.00 16.86 55 ILE B O 1
ATOM 2493 N N . LEU B 1 59 ? -38.344 30.441 -23.963 1.00 14.51 56 LEU B N 1
ATOM 2494 C CA . LEU B 1 59 ? -38.256 30.874 -25.344 1.00 16.39 56 LEU B CA 1
ATOM 2495 C C . LEU B 1 59 ? -37.842 29.675 -26.218 1.00 15.60 56 LEU B C 1
ATOM 2496 O O . LEU B 1 59 ? -36.842 29.002 -25.930 1.00 16.49 56 LEU B O 1
ATOM 2501 N N . THR B 1 60 ? -38.612 29.384 -27.263 1.00 17.17 57 THR B N 1
ATOM 2502 C CA . THR B 1 60 ? -38.316 28.231 -28.091 1.00 17.04 57 THR B CA 1
ATOM 2503 C C . THR B 1 60 ? -38.745 28.482 -29.522 1.00 17.87 57 THR B C 1
ATOM 2504 O O . THR B 1 60 ? -39.291 29.548 -29.856 1.00 18.12 57 THR B O 1
ATOM 2508 N N . GLY B 1 61 ? -38.464 27.505 -30.372 1.00 18.86 58 GLY B N 1
ATOM 2509 C CA . GLY B 1 61 ? -38.821 27.577 -31.769 1.00 17.82 58 GLY B CA 1
ATOM 2510 C C . GLY B 1 61 ? -39.749 26.430 -32.085 1.00 18.14 58 GLY B C 1
ATOM 2511 O O . GLY B 1 61 ? -39.749 25.410 -31.400 1.00 17.83 58 GLY B O 1
ATOM 2512 N N . ALA B 1 62 ? -40.563 26.608 -33.109 1.00 18.51 59 ALA B N 1
ATOM 2513 C CA . ALA B 1 62 ? -41.489 25.561 -33.540 1.00 19.24 59 ALA B CA 1
ATOM 2514 C C . ALA B 1 62 ? -40.738 24.482 -34.332 1.00 20.10 59 ALA B C 1
ATOM 2515 O O . ALA B 1 62 ? -39.706 24.756 -34.949 1.00 19.44 59 ALA B O 1
ATOM 2517 N N . GLY B 1 63 ? -41.264 23.259 -34.306 1.00 20.93 60 GLY B N 1
ATOM 2518 C CA . GLY B 1 63 ? -40.679 22.134 -35.050 1.00 22.02 60 GLY B CA 1
ATOM 2519 C C . GLY B 1 63 ? -39.507 21.457 -34.358 1.00 22.78 60 GLY B C 1
ATOM 2520 O O . GLY B 1 63 ? -39.190 21.774 -33.208 1.00 23.75 60 GLY B O 1
ATOM 2521 N N . GLU B 1 64 ? -38.866 20.528 -35.072 1.00 23.50 61 GLU B N 1
ATOM 2522 C CA . GLU B 1 64 ? -37.715 19.779 -34.554 1.00 24.49 61 GLU B CA 1
ATOM 2523 C C . GLU B 1 64 ? -36.414 20.101 -35.326 1.00 23.42 61 GLU B C 1
ATOM 2524 O O . GLU B 1 64 ? -35.368 19.501 -35.069 1.00 24.43 61 GLU B O 1
ATOM 2530 N N . LYS B 1 65 ? -36.457 21.043 -36.262 1.00 21.79 62 LYS B N 1
ATOM 2531 C CA . LYS B 1 65 ? -35.276 21.335 -37.072 1.00 20.80 62 LYS B CA 1
ATOM 2532 C C . LYS B 1 65 ? -34.484 22.552 -36.606 1.00 19.30 62 LYS B C 1
ATOM 2533 O O . LYS B 1 65 ? -33.255 22.517 -36.586 1.00 17.97 62 LYS B O 1
ATOM 2539 N N . ALA B 1 66 ? -35.189 23.621 -36.250 1.00 17.97 63 ALA B N 1
ATOM 2540 C CA . ALA B 1 66 ? -34.530 24.873 -35.906 1.00 17.34 63 ALA B CA 1
ATOM 2541 C C . ALA B 1 66 ? -35.100 25.597 -34.707 1.00 16.97 63 ALA B C 1
ATOM 2542 O O . ALA B 1 66 ? -36.324 25.666 -34.534 1.00 17.67 63 ALA B O 1
ATOM 2544 N N . PHE B 1 67 ? -34.192 26.109 -33.867 1.00 15.24 64 PHE B N 1
ATOM 2545 C CA . PHE B 1 67 ? -34.533 26.973 -32.768 1.00 14.51 64 PHE B CA 1
ATOM 2546 C C . PHE B 1 67 ? -34.700 28.345 -33.406 1.00 15.21 64 PHE B C 1
ATOM 2547 O O . PHE B 1 67 ? -35.774 28.939 -33.348 1.00 15.87 64 PHE B O 1
ATOM 2555 N N . CYS B 1 68 ? -33.626 28.813 -34.048 1.00 15.06 65 CYS B N 1
ATOM 2556 C CA . CYS B 1 68 ? -33.595 30.095 -34.757 1.00 15.22 65 CYS B CA 1
ATOM 2557 C C . CYS B 1 68 ? -32.328 30.138 -35.606 1.00 15.29 65 CYS B C 1
ATOM 2558 O O . CYS B 1 68 ? -31.218 30.058 -35.077 1.00 15.79 65 CYS B O 1
ATOM 2561 N N . ALA B 1 69 ? -32.483 30.296 -36.909 1.00 16.16 66 ALA B N 1
ATOM 2562 C CA . ALA B 1 69 ? -31.339 30.322 -37.814 1.00 17.22 66 ALA B CA 1
ATOM 2563 C C . ALA B 1 69 ? -30.697 31.708 -37.922 1.00 18.43 66 ALA B C 1
ATOM 2564 O O . ALA B 1 69 ? -29.806 31.910 -38.735 1.00 18.98 66 ALA B O 1
ATOM 2566 N N . GLY B 1 70 ? -31.163 32.656 -37.112 1.00 17.87 67 GLY B N 1
ATOM 2567 C CA . GLY B 1 70 ? -30.637 34.005 -37.120 1.00 19.86 67 GLY B CA 1
ATOM 2568 C C . GLY B 1 70 ? -31.373 34.932 -38.065 1.00 20.26 67 GLY B C 1
ATOM 2569 O O . GLY B 1 70 ? -32.589 34.812 -38.257 1.00 21.64 67 GLY B O 1
ATOM 2570 N N . ALA B 1 71 ? -30.627 35.861 -38.655 1.00 20.87 68 ALA B N 1
ATOM 2571 C CA . ALA B 1 71 ? -31.194 36.848 -39.562 1.00 21.23 68 ALA B CA 1
ATOM 2572 C C . ALA B 1 71 ? -31.816 36.193 -40.789 1.00 21.87 68 ALA B C 1
ATOM 2573 O O . ALA B 1 71 ? -31.194 35.345 -41.433 1.00 21.21 68 ALA B O 1
ATOM 2575 N N . ASP B 1 72 ? -33.047 36.594 -41.100 1.00 23.26 69 ASP B N 1
ATOM 2576 C CA . ASP B 1 72 ? -33.768 36.078 -42.262 1.00 24.20 69 ASP B CA 1
ATOM 2577 C C . ASP B 1 72 ? -32.952 36.366 -43.529 1.00 25.51 69 ASP B C 1
ATOM 2578 O O . ASP B 1 72 ? -32.573 37.508 -43.785 1.00 25.80 69 ASP B O 1
ATOM 2583 N N . LEU B 1 73 ? -32.684 35.316 -44.307 1.00 27.21 70 LEU B N 1
ATOM 2584 C CA . LEU B 1 73 ? -31.873 35.421 -45.527 1.00 28.64 70 LEU B CA 1
ATOM 2585 C C . LEU B 1 73 ? -32.605 36.030 -46.724 1.00 29.24 70 LEU B C 1
ATOM 2586 O O . LEU B 1 73 ? -32.017 36.803 -47.484 1.00 29.41 70 LEU B O 1
ATOM 2591 N N . LYS B 1 74 ? -33.871 35.663 -46.908 1.00 30.25 71 LYS B N 1
ATOM 2592 C CA . LYS B 1 74 ? -34.659 36.184 -48.028 1.00 30.75 71 LYS B CA 1
ATOM 2593 C C . LYS B 1 74 ? -34.980 37.663 -47.816 1.00 31.25 71 LYS B C 1
ATOM 2594 O O . LYS B 1 74 ? -34.993 38.442 -48.764 1.00 31.02 71 LYS B O 1
ATOM 2600 N N . GLU B 1 75 ? -35.225 38.047 -46.566 1.00 31.68 72 GLU B N 1
ATOM 2601 C CA . GLU B 1 75 ? -35.538 39.435 -46.246 1.00 32.29 72 GLU B CA 1
ATOM 2602 C C . GLU B 1 75 ? -34.283 40.305 -46.369 1.00 33.33 72 GLU B C 1
ATOM 2603 O O . GLU B 1 75 ? -34.371 41.474 -46.751 1.00 33.49 72 GLU B O 1
ATOM 2609 N N . ARG B 1 76 ? -33.121 39.729 -46.052 1.00 34.42 73 ARG B N 1
ATOM 2610 C CA . ARG B 1 76 ? -31.852 40.454 -46.147 1.00 35.57 73 ARG B CA 1
ATOM 2611 C C . ARG B 1 76 ? -31.365 40.521 -47.593 1.00 35.84 73 ARG B C 1
ATOM 2612 O O . ARG B 1 76 ? -30.669 41.464 -47.969 1.00 35.80 73 ARG B O 1
ATOM 2620 N N . ALA B 1 77 ? -31.715 39.514 -48.395 1.00 36.46 74 ALA B N 1
ATOM 2621 C CA . ALA B 1 77 ? -31.322 39.474 -49.805 1.00 36.87 74 ALA B CA 1
ATOM 2622 C C . ALA B 1 77 ? -31.555 40.837 -50.451 1.00 37.32 74 ALA B C 1
ATOM 2623 O O . ALA B 1 77 ? -30.708 41.333 -51.194 1.00 37.50 74 ALA B O 1
ATOM 2625 N N . GLY B 1 78 ? -32.708 41.433 -50.155 1.00 37.84 75 GLY B N 1
ATOM 2626 C CA . GLY B 1 78 ? -33.056 42.753 -50.660 1.00 38.13 75 GLY B CA 1
ATOM 2627 C C . GLY B 1 78 ? -32.756 43.821 -49.622 1.00 38.53 75 GLY B C 1
ATOM 2628 O O . GLY B 1 78 ? -33.672 44.461 -49.102 1.00 39.11 75 GLY B O 1
ATOM 2637 N N . ASN B 1 80 ? -29.541 46.901 -48.609 1.00 36.83 77 ASN B N 1
ATOM 2638 C CA . ASN B 1 80 ? -28.267 47.595 -48.796 1.00 36.29 77 ASN B CA 1
ATOM 2639 C C . ASN B 1 80 ? -27.655 47.821 -47.409 1.00 35.89 77 ASN B C 1
ATOM 2640 O O . ASN B 1 80 ? -28.214 47.359 -46.414 1.00 35.68 77 ASN B O 1
ATOM 2645 N N . GLU B 1 81 ? -26.522 48.515 -47.328 1.00 35.44 78 GLU B N 1
ATOM 2646 C CA . GLU B 1 81 ? -25.877 48.754 -46.026 1.00 34.93 78 GLU B CA 1
ATOM 2647 C C . GLU B 1 81 ? -26.807 49.476 -45.048 1.00 34.63 78 GLU B C 1
ATOM 2648 O O . GLU B 1 81 ? -26.811 49.178 -43.847 1.00 34.12 78 GLU B O 1
ATOM 2654 N N . GLU B 1 82 ? -27.599 50.405 -45.579 1.00 33.93 79 GLU B N 1
ATOM 2655 C CA . GLU B 1 82 ? -28.530 51.206 -44.784 1.00 33.76 79 GLU B CA 1
ATOM 2656 C C . GLU B 1 82 ? -29.647 50.382 -44.136 1.00 33.22 79 GLU B C 1
ATOM 2657 O O . GLU B 1 82 ? -29.968 50.585 -42.968 1.00 33.09 79 GLU B O 1
ATOM 2663 N N . GLN B 1 83 ? -30.244 49.469 -44.898 1.00 32.80 80 GLN B N 1
ATOM 2664 C CA . GLN B 1 83 ? -31.332 48.626 -44.384 1.00 32.08 80 GLN B CA 1
ATOM 2665 C C . GLN B 1 83 ? -30.826 47.569 -43.406 1.00 31.66 80 GLN B C 1
ATOM 2666 O O . GLN B 1 83 ? -31.553 47.160 -42.501 1.00 31.36 80 GLN B O 1
ATOM 2672 N N . VAL B 1 84 ? -29.580 47.139 -43.590 1.00 30.96 81 VAL B N 1
ATOM 2673 C CA . VAL B 1 84 ? -28.961 46.163 -42.702 1.00 30.49 81 VAL B CA 1
ATOM 2674 C C . VAL B 1 84 ? -28.880 46.740 -41.289 1.00 29.94 81 VAL B C 1
ATOM 2675 O O . VAL B 1 84 ? -29.072 46.017 -40.313 1.00 29.65 81 VAL B O 1
ATOM 2679 N N . ARG B 1 85 ? -28.623 48.044 -41.185 1.00 29.13 82 ARG B N 1
ATOM 2680 C CA . ARG B 1 85 ? -28.524 48.703 -39.873 1.00 28.39 82 ARG B CA 1
ATOM 2681 C C . ARG B 1 85 ? -29.809 48.664 -39.052 1.00 27.03 82 ARG B C 1
ATOM 2682 O O . ARG B 1 85 ? -29.775 48.265 -37.893 1.00 26.65 82 ARG B O 1
ATOM 2690 N N . HIS B 1 86 ? -30.933 49.086 -39.626 1.00 25.73 83 HIS B N 1
ATOM 2691 C CA . HIS B 1 86 ? -32.187 49.057 -38.871 1.00 24.86 83 HIS B CA 1
ATOM 2692 C C . HIS B 1 86 ? -32.480 47.631 -38.400 1.00 23.96 83 HIS B C 1
ATOM 2693 O O . HIS B 1 86 ? -32.790 47.410 -37.222 1.00 23.69 83 HIS B O 1
ATOM 2700 N N . ALA B 1 87 ? -32.353 46.671 -39.316 1.00 22.31 84 ALA B N 1
ATOM 2701 C CA . ALA B 1 87 ? -32.565 45.261 -38.989 1.00 21.16 84 ALA B CA 1
ATOM 2702 C C . ALA B 1 87 ? -31.613 44.833 -37.872 1.00 20.42 84 ALA B C 1
ATOM 2703 O O . ALA B 1 87 ? -32.034 44.256 -36.869 1.00 19.00 84 ALA B O 1
ATOM 2705 N N . VAL B 1 88 ? -30.329 45.125 -38.061 1.00 19.27 85 VAL B N 1
ATOM 2706 C CA . VAL B 1 88 ? -29.302 44.793 -37.087 1.00 18.47 85 VAL B CA 1
ATOM 2707 C C . VAL B 1 88 ? -29.598 45.473 -35.749 1.00 17.63 85 VAL B C 1
ATOM 2708 O O . VAL B 1 88 ? -29.476 44.853 -34.706 1.00 14.83 85 VAL B O 1
ATOM 2712 N N . SER B 1 89 ? -30.014 46.737 -35.801 1.00 17.39 86 SER B N 1
ATOM 2713 C CA . SER B 1 89 ? -30.361 47.508 -34.601 1.00 18.41 86 SER B CA 1
ATOM 2714 C C . SER B 1 89 ? -31.518 46.857 -33.817 1.00 18.50 86 SER B C 1
ATOM 2715 O O . SER B 1 89 ? -31.471 46.763 -32.576 1.00 17.20 86 SER B O 1
ATOM 2734 N N . ILE B 1 91 ? -32.386 43.701 -33.822 1.00 17.07 88 ILE B N 1
ATOM 2735 C CA . ILE B 1 91 ? -31.935 42.445 -33.230 1.00 15.99 88 ILE B CA 1
ATOM 2736 C C . ILE B 1 91 ? -31.186 42.771 -31.940 1.00 15.77 88 ILE B C 1
ATOM 2737 O O . ILE B 1 91 ? -31.491 42.219 -30.893 1.00 14.64 88 ILE B O 1
ATOM 2742 N N . ARG B 1 92 ? -30.241 43.702 -32.009 1.00 15.94 89 ARG B N 1
ATOM 2743 C CA . ARG B 1 92 ? -29.486 44.089 -30.806 1.00 16.26 89 ARG B CA 1
ATOM 2744 C C . ARG B 1 92 ? -30.419 44.488 -29.675 1.00 15.99 89 ARG B C 1
ATOM 2745 O O . ARG B 1 92 ? -30.290 44.015 -28.544 1.00 14.73 89 ARG B O 1
ATOM 2753 N N . THR B 1 93 ? -31.362 45.361 -30.000 1.00 15.95 90 THR B N 1
ATOM 2754 C CA . THR B 1 93 ? -32.329 45.873 -29.034 1.00 16.88 90 THR B CA 1
ATOM 2755 C C . THR B 1 93 ? -33.125 44.750 -28.382 1.00 16.73 90 THR B C 1
ATOM 2756 O O . THR B 1 93 ? -33.304 44.731 -27.162 1.00 17.34 90 THR B O 1
ATOM 2760 N N . THR B 1 94 ? -33.555 43.786 -29.192 1.00 16.21 91 THR B N 1
ATOM 2761 C CA . THR B 1 94 ? -34.302 42.641 -28.694 1.00 16.15 91 THR B CA 1
ATOM 2762 C C . THR B 1 94 ? -33.499 41.842 -27.687 1.00 15.81 91 THR B C 1
ATOM 2763 O O . THR B 1 94 ? -34.045 41.391 -26.681 1.00 15.55 91 THR B O 1
ATOM 2775 N N . GLU B 1 96 ? -31.177 42.933 -25.683 1.00 16.06 93 GLU B N 1
ATOM 2776 C CA . GLU B 1 96 ? -31.124 43.726 -24.467 1.00 17.29 93 GLU B CA 1
ATOM 2777 C C . GLU B 1 96 ? -32.436 43.627 -23.665 1.00 17.86 93 GLU B C 1
ATOM 2778 O O . GLU B 1 96 ? -32.413 43.622 -22.431 1.00 18.02 93 GLU B O 1
ATOM 2792 N N . VAL B 1 98 ? -34.502 41.040 -23.586 1.00 19.91 95 VAL B N 1
ATOM 2793 C CA . VAL B 1 98 ? -34.531 39.705 -22.951 1.00 19.10 95 VAL B CA 1
ATOM 2794 C C . VAL B 1 98 ? -33.680 39.696 -21.678 1.00 20.92 95 VAL B C 1
ATOM 2795 O O . VAL B 1 98 ? -34.153 39.331 -20.606 1.00 22.88 95 VAL B O 1
ATOM 2799 N N . GLU B 1 99 ? -32.428 40.132 -21.770 1.00 21.13 96 GLU B N 1
ATOM 2800 C CA . GLU B 1 99 ? -31.560 40.132 -20.585 1.00 21.49 96 GLU B CA 1
ATOM 2801 C C . GLU B 1 99 ? -32.018 41.103 -19.486 1.00 21.63 96 GLU B C 1
ATOM 2802 O O . GLU B 1 99 ? -31.777 40.841 -18.314 1.00 23.08 96 GLU B O 1
ATOM 2808 N N . GLN B 1 100 ? -32.703 42.191 -19.854 1.00 20.20 97 GLN B N 1
ATOM 2809 C CA . GLN B 1 100 ? -33.199 43.177 -18.883 1.00 20.71 97 GLN B CA 1
ATOM 2810 C C . GLN B 1 100 ? -34.635 42.906 -18.376 1.00 19.44 97 GLN B C 1
ATOM 2811 O O . GLN B 1 100 ? -35.149 43.632 -17.519 1.00 20.21 97 GLN B O 1
ATOM 2817 N N . LEU B 1 101 ? -35.266 41.868 -18.901 1.00 17.93 98 LEU B N 1
ATOM 2818 C CA . LEU B 1 101 ? -36.620 41.492 -18.487 1.00 16.33 98 LEU B CA 1
ATOM 2819 C C . LEU B 1 101 ? -36.539 41.102 -16.999 1.00 15.73 98 LEU B C 1
ATOM 2820 O O . LEU B 1 101 ? -35.575 40.458 -16.600 1.00 15.56 98 LEU B O 1
ATOM 2825 N N . PRO B 1 102 ? -37.546 41.471 -16.183 1.00 15.89 99 PRO B N 1
ATOM 2826 C CA . PRO B 1 102 ? -37.464 41.133 -14.755 1.00 15.24 99 PRO B CA 1
ATOM 2827 C C . PRO B 1 102 ? -37.396 39.656 -14.451 1.00 14.67 99 PRO B C 1
ATOM 2828 O O . PRO B 1 102 ? -36.634 39.243 -13.572 1.00 13.90 99 PRO B O 1
ATOM 2832 N N . GLN B 1 103 ? -38.120 38.864 -15.233 1.00 14.02 100 GLN B N 1
ATOM 2833 C CA . GLN B 1 103 ? -38.209 37.442 -15.030 1.00 14.06 100 GLN B CA 1
ATOM 2834 C C . GLN B 1 103 ? -37.080 36.667 -15.707 1.00 15.60 100 GLN B C 1
ATOM 2835 O O . GLN B 1 103 ? -36.536 37.092 -16.746 1.00 13.17 100 GLN B O 1
ATOM 2841 N N . PRO B 1 104 ? -36.687 35.542 -15.101 1.00 14.66 101 PRO B N 1
ATOM 2842 C CA . PRO B 1 104 ? -35.739 34.735 -15.815 1.00 15.10 101 PRO B CA 1
ATOM 2843 C C . PRO B 1 104 ? -36.342 34.261 -17.148 1.00 15.40 101 PRO B C 1
ATOM 2844 O O . PRO B 1 104 ? -37.553 34.011 -17.227 1.00 14.55 101 PRO B O 1
ATOM 2848 N N . VAL B 1 105 ? -35.483 34.166 -18.161 1.00 14.86 102 VAL B N 1
ATOM 2849 C CA . VAL B 1 105 ? -35.836 33.675 -19.480 1.00 14.89 102 VAL B CA 1
ATOM 2850 C C . VAL B 1 105 ? -34.954 32.448 -19.777 1.00 15.96 102 VAL B C 1
ATOM 2851 O O . VAL B 1 105 ? -33.697 32.533 -19.769 1.00 15.89 102 VAL B O 1
ATOM 2855 N N . ILE B 1 106 ? -35.600 31.318 -20.084 1.00 16.93 103 ILE B N 1
ATOM 2856 C CA . ILE B 1 106 ? -34.926 30.057 -20.390 1.00 16.82 103 ILE B CA 1
ATOM 2857 C C . ILE B 1 106 ? -35.020 29.749 -21.862 1.00 16.10 103 ILE B C 1
ATOM 2858 O O . ILE B 1 106 ? -36.124 29.682 -22.408 1.00 15.10 103 ILE B O 1
ATOM 2863 N N . ALA B 1 107 ? -33.876 29.582 -22.515 1.00 15.07 104 ALA B N 1
ATOM 2864 C CA . ALA B 1 107 ? -33.848 29.204 -23.921 1.00 15.12 104 ALA B CA 1
ATOM 2865 C C . ALA B 1 107 ? -33.981 27.682 -24.026 1.00 16.51 104 ALA B C 1
ATOM 2866 O O . ALA B 1 107 ? -33.154 26.937 -23.471 1.00 16.37 104 ALA B O 1
ATOM 2868 N N . ALA B 1 108 ? -35.016 27.237 -24.732 1.00 15.98 105 ALA B N 1
ATOM 2869 C CA . ALA B 1 108 ? -35.274 25.819 -25.011 1.00 16.64 105 ALA B CA 1
ATOM 2870 C C . ALA B 1 108 ? -34.884 25.618 -26.466 1.00 15.74 105 ALA B C 1
ATOM 2871 O O . ALA B 1 108 ? -35.676 25.883 -27.381 1.00 16.78 105 ALA B O 1
ATOM 2873 N N . ILE B 1 109 ? -33.660 25.127 -26.674 1.00 15.27 106 ILE B N 1
ATOM 2874 C CA . ILE B 1 109 ? -33.059 25.023 -28.017 1.00 14.74 106 ILE B CA 1
ATOM 2875 C C . ILE B 1 109 ? -33.432 23.697 -28.674 1.00 14.67 106 ILE B C 1
ATOM 2876 O O . ILE B 1 109 ? -32.843 22.665 -28.393 1.00 15.70 106 ILE B O 1
ATOM 2881 N N . ASN B 1 110 ? -34.400 23.769 -29.577 1.00 15.40 107 ASN B N 1
ATOM 2882 C CA . ASN B 1 110 ? -35.013 22.570 -30.189 1.00 16.89 107 ASN B CA 1
ATOM 2883 C C . ASN B 1 110 ? -34.408 22.094 -31.478 1.00 17.63 107 ASN B C 1
ATOM 2884 O O . ASN B 1 110 ? -34.889 21.106 -32.071 1.00 19.16 107 ASN B O 1
ATOM 2889 N N . GLY B 1 111 ? -33.379 22.788 -31.936 1.00 17.45 108 GLY B N 1
ATOM 2890 C CA . GLY B 1 111 ? -32.724 22.452 -33.185 1.00 18.64 108 GLY B CA 1
ATOM 2891 C C . GLY B 1 111 ? -31.565 23.397 -33.412 1.00 18.23 108 GLY B C 1
ATOM 2892 O O . GLY B 1 111 ? -30.969 23.895 -32.466 1.00 19.87 108 GLY B O 1
ATOM 2893 N N A ILE B 1 112 ? -31.276 23.667 -34.676 0.50 18.92 109 ILE B N 1
ATOM 2894 N N B ILE B 1 112 ? -31.242 23.648 -34.673 0.50 19.15 109 ILE B N 1
ATOM 2895 C CA A ILE B 1 112 ? -30.188 24.564 -35.052 0.50 18.30 109 ILE B CA 1
ATOM 2896 C CA B ILE B 1 112 ? -30.124 24.530 -34.993 0.50 18.64 109 ILE B CA 1
ATOM 2897 C C A ILE B 1 112 ? -30.341 25.981 -34.491 0.50 18.41 109 ILE B C 1
ATOM 2898 C C B ILE B 1 112 ? -30.327 25.956 -34.480 0.50 18.65 109 ILE B C 1
ATOM 2899 O O A ILE B 1 112 ? -31.450 26.539 -34.457 0.50 17.67 109 ILE B O 1
ATOM 2900 O O B ILE B 1 112 ? -31.448 26.492 -34.472 0.50 17.98 109 ILE B O 1
ATOM 2909 N N . ALA B 1 113 ? -29.226 26.538 -34.020 1.00 17.86 110 ALA B N 1
ATOM 2910 C CA . ALA B 1 113 ? -29.173 27.907 -33.538 1.00 18.68 110 ALA B CA 1
ATOM 2911 C C . ALA B 1 113 ? -27.976 28.488 -34.264 1.00 18.56 110 ALA B C 1
ATOM 2912 O O . ALA B 1 113 ? -26.866 27.991 -34.120 1.00 18.96 110 ALA B O 1
ATOM 2914 N N . LEU B 1 114 ? -28.205 29.493 -35.097 1.00 19.99 111 LEU B N 1
ATOM 2915 C CA . LEU B 1 114 ? -27.132 30.147 -35.846 1.00 20.34 111 LEU B CA 1
ATOM 2916 C C . LEU B 1 114 ? -27.246 31.650 -35.740 1.00 19.57 111 LEU B C 1
ATOM 2917 O O . LEU B 1 114 ? -28.334 32.186 -35.586 1.00 19.20 111 LEU B O 1
ATOM 2922 N N . GLY B 1 115 ? -26.103 32.317 -35.818 1.00 20.31 112 GLY B N 1
ATOM 2923 C CA . GLY B 1 115 ? -26.034 33.770 -35.775 1.00 21.07 112 GLY B CA 1
ATOM 2924 C C . GLY B 1 115 ? -26.908 34.380 -34.711 1.00 21.37 112 GLY B C 1
ATOM 2925 O O . GLY B 1 115 ? -26.721 34.108 -33.528 1.00 23.06 112 GLY B O 1
ATOM 2926 N N . GLY B 1 116 ? -27.876 35.192 -35.139 1.00 21.76 113 GLY B N 1
ATOM 2927 C CA . GLY B 1 116 ? -28.806 35.856 -34.222 1.00 21.22 113 GLY B CA 1
ATOM 2928 C C . GLY B 1 116 ? -29.514 34.898 -33.276 1.00 20.88 113 GLY B C 1
ATOM 2929 O O . GLY B 1 116 ? -29.847 35.272 -32.155 1.00 21.53 113 GLY B O 1
ATOM 2930 N N . GLY B 1 117 ? -29.758 33.669 -33.737 1.00 20.22 114 GLY B N 1
ATOM 2931 C CA . GLY B 1 117 ? -30.390 32.631 -32.917 1.00 18.49 114 GLY B CA 1
ATOM 2932 C C . GLY B 1 117 ? -29.485 32.174 -31.789 1.00 18.22 114 GLY B C 1
ATOM 2933 O O . GLY B 1 117 ? -29.933 31.974 -30.669 1.00 17.61 114 GLY B O 1
ATOM 2934 N N . THR B 1 118 ? -28.206 31.997 -32.082 1.00 16.88 115 THR B N 1
ATOM 2935 C CA . THR B 1 118 ? -27.227 31.670 -31.046 1.00 16.66 115 THR B CA 1
ATOM 2936 C C . THR B 1 118 ? -27.123 32.879 -30.081 1.00 16.65 115 THR B C 1
ATOM 2937 O O . THR B 1 118 ? -27.102 32.730 -28.845 1.00 14.83 115 THR B O 1
ATOM 2941 N N . GLU B 1 119 ? -27.130 34.081 -30.647 1.00 15.95 116 GLU B N 1
ATOM 2942 C CA . GLU B 1 119 ? -27.058 35.310 -29.835 1.00 14.23 116 GLU B CA 1
ATOM 2943 C C . GLU B 1 119 ? -28.296 35.450 -28.966 1.00 16.11 116 GLU B C 1
ATOM 2944 O O . GLU B 1 119 ? -28.200 35.870 -27.808 1.00 17.32 116 GLU B O 1
ATOM 2950 N N . LEU B 1 120 ? -29.457 35.076 -29.510 1.00 16.91 117 LEU B N 1
ATOM 2951 C CA . LEU B 1 120 ? -30.695 35.108 -28.754 1.00 17.56 117 LEU B CA 1
ATOM 2952 C C . LEU B 1 120 ? -30.568 34.149 -27.558 1.00 16.78 117 LEU B C 1
ATOM 2953 O O . LEU B 1 120 ? -30.911 34.523 -26.467 1.00 17.29 117 LEU B O 1
ATOM 2958 N N . SER B 1 121 ? -30.078 32.927 -27.781 1.00 16.83 118 SER B N 1
ATOM 2959 C CA . SER B 1 121 ? -29.881 31.953 -26.678 1.00 16.66 118 SER B CA 1
ATOM 2960 C C . SER B 1 121 ? -28.926 32.486 -25.607 1.00 17.92 118 SER B C 1
ATOM 2961 O O . SER B 1 121 ? -29.119 32.221 -24.418 1.00 17.07 118 SER B O 1
ATOM 2964 N N . LEU B 1 122 ? -27.909 33.237 -26.031 1.00 15.08 119 LEU B N 1
ATOM 2965 C CA . LEU B 1 122 ? -26.934 33.827 -25.092 1.00 15.38 119 LEU B CA 1
ATOM 2966 C C . LEU B 1 122 ? -27.533 34.951 -24.255 1.00 15.87 119 LEU B C 1
ATOM 2967 O O . LEU B 1 122 ? -27.054 35.210 -23.149 1.00 13.92 119 LEU B O 1
ATOM 2972 N N . ALA B 1 123 ? -28.549 35.642 -24.792 1.00 15.12 120 ALA B N 1
ATOM 2973 C CA . ALA B 1 123 ? -29.210 36.734 -24.067 1.00 15.33 120 ALA B CA 1
ATOM 2974 C C . ALA B 1 123 ? -30.164 36.193 -22.991 1.00 15.36 120 ALA B C 1
ATOM 2975 O O . ALA B 1 123 ? -30.536 36.912 -22.068 1.00 16.19 120 ALA B O 1
ATOM 2977 N N . CYS B 1 124 ? -30.566 34.933 -23.124 1.00 14.75 121 CYS B N 1
ATOM 2978 C CA . CYS B 1 124 ? -31.411 34.277 -22.123 1.00 16.34 121 CYS B CA 1
ATOM 2979 C C . CYS B 1 124 ? -30.571 33.986 -20.867 1.00 15.38 121 CYS B C 1
ATOM 2980 O O . CYS B 1 124 ? -29.325 33.932 -20.919 1.00 15.03 121 CYS B O 1
ATOM 2983 N N . ASP B 1 125 ? -31.245 33.843 -19.739 1.00 15.37 122 ASP B N 1
ATOM 2984 C CA . ASP B 1 125 ? -30.580 33.583 -18.474 1.00 15.05 122 ASP B CA 1
ATOM 2985 C C . ASP B 1 125 ? -29.810 32.256 -18.497 1.00 15.67 122 ASP B C 1
ATOM 2986 O O . ASP B 1 125 ? -28.665 32.198 -18.051 1.00 15.76 122 ASP B O 1
ATOM 2991 N N . PHE B 1 126 ? -30.435 31.200 -19.014 1.00 13.76 123 PHE B N 1
ATOM 2992 C CA . PHE B 1 126 ? -29.749 29.935 -19.187 1.00 13.78 123 PHE B CA 1
ATOM 2993 C C . PHE B 1 126 ? -30.432 29.141 -20.291 1.00 14.92 123 PHE B C 1
ATOM 2994 O O . PHE B 1 126 ? -31.496 29.540 -20.808 1.00 16.12 123 PHE B O 1
ATOM 3002 N N . ARG B 1 127 ? -29.779 28.060 -20.687 1.00 15.09 124 ARG B N 1
ATOM 3003 C CA . ARG B 1 127 ? -30.198 27.305 -21.844 1.00 15.27 124 ARG B CA 1
ATOM 3004 C C . ARG B 1 127 ? -30.306 25.819 -21.598 1.00 16.03 124 ARG B C 1
ATOM 3005 O O . ARG B 1 127 ? -29.486 25.231 -20.874 1.00 14.39 124 ARG B O 1
ATOM 3013 N N A ILE B 1 128 ? -31.342 25.212 -22.179 0.50 15.76 125 ILE B N 1
ATOM 3014 N N B ILE B 1 128 ? -31.341 25.225 -22.194 0.50 15.94 125 ILE B N 1
ATOM 3015 C CA A ILE B 1 128 ? -31.534 23.761 -22.139 0.50 15.63 125 ILE B CA 1
ATOM 3016 C CA B ILE B 1 128 ? -31.569 23.789 -22.160 0.50 15.92 125 ILE B CA 1
ATOM 3017 C C A ILE B 1 128 ? -31.726 23.355 -23.591 0.50 15.34 125 ILE B C 1
ATOM 3018 C C B ILE B 1 128 ? -31.658 23.420 -23.626 0.50 15.59 125 ILE B C 1
ATOM 3019 O O A ILE B 1 128 ? -32.568 23.919 -24.292 0.50 16.52 125 ILE B O 1
ATOM 3020 O O B ILE B 1 128 ? -32.348 24.102 -24.391 0.50 16.79 125 ILE B O 1
ATOM 3029 N N . ALA B 1 129 ? -30.947 22.380 -24.042 1.00 14.54 126 ALA B N 1
ATOM 3030 C CA . ALA B 1 129 ? -30.964 21.977 -25.438 1.00 14.87 126 ALA B CA 1
ATOM 3031 C C . ALA B 1 129 ? -31.381 20.540 -25.658 1.00 14.21 126 ALA B C 1
ATOM 3032 O O . ALA B 1 129 ? -31.111 19.682 -24.831 1.00 14.93 126 ALA B O 1
ATOM 3034 N N . ALA B 1 130 ? -32.031 20.299 -26.796 1.00 14.63 127 ALA B N 1
ATOM 3035 C CA . ALA B 1 130 ? -32.361 18.929 -27.228 1.00 14.35 127 ALA B CA 1
ATOM 3036 C C . ALA B 1 130 ? -31.051 18.306 -27.692 1.00 14.93 127 ALA B C 1
ATOM 3037 O O . ALA B 1 130 ? -30.183 19.007 -28.213 1.00 15.45 127 ALA B O 1
ATOM 3039 N N . GLU B 1 131 ? -30.921 16.987 -27.534 1.00 14.77 128 GLU B N 1
ATOM 3040 C CA . GLU B 1 131 ? -29.719 16.235 -27.911 1.00 16.46 128 GLU B CA 1
ATOM 3041 C C . GLU B 1 131 ? -29.250 16.495 -29.344 1.00 15.45 128 GLU B C 1
ATOM 3042 O O . GLU B 1 131 ? -28.051 16.474 -29.634 1.00 14.15 128 GLU B O 1
ATOM 3048 N N . SER B 1 132 ? -30.209 16.787 -30.214 1.00 15.70 129 SER B N 1
ATOM 3049 C CA . SER B 1 132 ? -29.967 16.988 -31.638 1.00 14.86 129 SER B CA 1
ATOM 3050 C C . SER B 1 132 ? -29.747 18.428 -32.086 1.00 15.18 129 SER B C 1
ATOM 3051 O O . SER B 1 132 ? -29.550 18.677 -33.289 1.00 14.32 129 SER B O 1
ATOM 3054 N N . ALA B 1 133 ? -29.795 19.365 -31.145 1.00 15.38 130 ALA B N 1
ATOM 3055 C CA . ALA B 1 133 ? -29.589 20.777 -31.439 1.00 15.88 130 ALA B CA 1
ATOM 3056 C C . ALA B 1 133 ? -28.123 21.026 -31.736 1.00 15.98 130 ALA B C 1
ATOM 3057 O O . ALA B 1 133 ? -27.269 20.197 -31.429 1.00 13.96 130 ALA B O 1
ATOM 3059 N N . SER B 1 134 ? -27.850 22.178 -32.343 1.00 16.26 131 SER B N 1
ATOM 3060 C CA . SER B 1 134 ? -26.490 22.593 -32.661 1.00 16.70 131 SER B CA 1
ATOM 3061 C C . SER B 1 134 ? -26.447 24.101 -32.569 1.00 17.71 131 SER B C 1
ATOM 3062 O O . SER B 1 134 ? -27.481 24.760 -32.727 1.00 17.98 131 SER B O 1
ATOM 3065 N N . LEU B 1 135 ? -25.261 24.646 -32.278 1.00 16.84 132 LEU B N 1
ATOM 3066 C CA . LEU B 1 135 ? -25.094 26.076 -32.133 1.00 17.13 132 LEU B CA 1
ATOM 3067 C C . LEU B 1 135 ? -23.807 26.524 -32.796 1.00 15.96 132 LEU B C 1
ATOM 3068 O O . LEU B 1 135 ? -22.821 25.797 -32.822 1.00 16.36 132 LEU B O 1
ATOM 3073 N N . GLY B 1 136 ? -23.829 27.728 -33.332 1.00 16.23 133 GLY B N 1
ATOM 3074 C CA . GLY B 1 136 ? -22.636 28.314 -33.913 1.00 15.45 133 GLY B CA 1
ATOM 3075 C C . GLY B 1 136 ? -22.771 29.779 -34.249 1.00 13.63 133 GLY B C 1
ATOM 3076 O O . GLY B 1 136 ? -23.866 30.306 -34.338 1.00 14.97 133 GLY B O 1
ATOM 3077 N N . LEU B 1 137 ? -21.620 30.434 -34.369 1.00 15.39 134 LEU B N 1
ATOM 3078 C CA . LEU B 1 137 ? -21.498 31.813 -34.826 1.00 14.62 134 LEU B CA 1
ATOM 3079 C C . LEU B 1 137 ? -20.586 31.675 -36.040 1.00 13.80 134 LEU B C 1
ATOM 3080 O O . LEU B 1 137 ? -19.363 31.688 -35.918 1.00 13.42 134 LEU B O 1
ATOM 3085 N N . THR B 1 138 ? -21.196 31.500 -37.210 1.00 15.02 135 THR B N 1
ATOM 3086 C CA . THR B 1 138 ? -20.457 31.247 -38.452 1.00 15.20 135 THR B CA 1
ATOM 3087 C C . THR B 1 138 ? -20.081 32.526 -39.202 1.00 15.30 135 THR B C 1
ATOM 3088 O O . THR B 1 138 ? -19.529 32.471 -40.297 1.00 12.59 135 THR B O 1
ATOM 3092 N N . GLU B 1 139 ? -20.303 33.676 -38.561 1.00 14.14 136 GLU B N 1
ATOM 3093 C CA . GLU B 1 139 ? -20.097 34.967 -39.210 1.00 13.82 136 GLU B CA 1
ATOM 3094 C C . GLU B 1 139 ? -18.773 35.186 -39.944 1.00 12.89 136 GLU B C 1
ATOM 3095 O O . GLU B 1 139 ? -18.780 35.740 -41.029 1.00 12.72 136 GLU B O 1
ATOM 3101 N N . THR B 1 140 ? -17.646 34.777 -39.375 1.00 11.28 137 THR B N 1
ATOM 3102 C CA . THR B 1 140 ? -16.362 35.000 -40.043 1.00 11.05 137 THR B CA 1
ATOM 3103 C C . THR B 1 140 ? -16.213 34.195 -41.353 1.00 12.46 137 THR B C 1
ATOM 3104 O O . THR B 1 140 ? -15.430 34.584 -42.213 1.00 14.23 137 THR B O 1
ATOM 3108 N N . THR B 1 141 ? -16.988 33.128 -41.523 1.00 11.70 138 THR B N 1
ATOM 3109 C CA . THR B 1 141 ? -16.948 32.336 -42.764 1.00 12.87 138 THR B CA 1
ATOM 3110 C C . THR B 1 141 ? -17.590 33.129 -43.896 1.00 13.69 138 THR B C 1
ATOM 3111 O O . THR B 1 141 ? -17.409 32.813 -45.067 1.00 12.30 138 THR B O 1
ATOM 3115 N N . LEU B 1 142 ? -18.341 34.155 -43.520 1.00 13.28 139 LEU B N 1
ATOM 3116 C CA . LEU B 1 142 ? -19.023 35.046 -44.456 1.00 14.09 139 LEU B CA 1
ATOM 3117 C C . LEU B 1 142 ? -18.366 36.448 -44.438 1.00 13.90 139 LEU B C 1
ATOM 3118 O O . LEU B 1 142 ? -18.921 37.406 -44.967 1.00 13.42 139 LEU B O 1
ATOM 3123 N N . ALA B 1 143 ? -17.196 36.567 -43.800 1.00 14.84 140 ALA B N 1
ATOM 3124 C CA . ALA B 1 143 ? -16.451 37.835 -43.731 1.00 13.35 140 ALA B CA 1
ATOM 3125 C C . ALA B 1 143 ? -17.140 38.956 -42.934 1.00 13.69 140 ALA B C 1
ATOM 3126 O O . ALA B 1 143 ? -16.953 40.126 -43.247 1.00 12.20 140 ALA B O 1
ATOM 3128 N N . ILE B 1 144 ? -17.984 38.585 -41.977 1.00 13.63 141 ILE B N 1
ATOM 3129 C CA . ILE B 1 144 ? -18.572 39.547 -41.020 1.00 14.71 141 ILE B CA 1
ATOM 3130 C C . ILE B 1 144 ? -18.280 39.017 -39.624 1.00 14.88 141 ILE B C 1
ATOM 3131 O O . ILE B 1 144 ? -17.548 38.041 -39.474 1.00 13.99 141 ILE B O 1
ATOM 3136 N N . ILE B 1 145 ? -18.806 39.680 -38.596 1.00 14.22 142 ILE B N 1
ATOM 3137 C CA . ILE B 1 145 ? -18.610 39.241 -37.230 1.00 14.61 142 ILE B CA 1
ATOM 3138 C C . ILE B 1 145 ? -19.993 39.214 -36.583 1.00 14.17 142 ILE B C 1
ATOM 3139 O O . ILE B 1 145 ? -20.942 39.775 -37.144 1.00 13.68 142 ILE B O 1
ATOM 3144 N N . PRO B 1 146 ? -20.121 38.541 -35.436 1.00 14.41 143 PRO B N 1
ATOM 3145 C CA . PRO B 1 146 ? -21.412 38.579 -34.739 1.00 16.69 143 PRO B CA 1
ATOM 3146 C C . PRO B 1 146 ? -21.760 40.026 -34.444 1.00 18.29 143 PRO B C 1
ATOM 3147 O O . PRO B 1 146 ? -20.913 40.768 -33.948 1.00 22.42 143 PRO B O 1
ATOM 3151 N N . GLY B 1 147 ? -22.982 40.429 -34.757 1.00 20.63 144 GLY B N 1
ATOM 3152 C CA . GLY B 1 147 ? -23.384 41.808 -34.576 1.00 22.22 144 GLY B CA 1
ATOM 3153 C C . GLY B 1 147 ? -24.516 42.053 -33.604 1.00 21.41 144 GLY B C 1
ATOM 3154 O O . GLY B 1 147 ? -25.099 43.139 -33.603 1.00 23.57 144 GLY B O 1
ATOM 3155 N N . ALA B 1 148 ? -24.819 41.072 -32.766 1.00 18.59 145 ALA B N 1
ATOM 3156 C CA . ALA B 1 148 ? -25.865 41.227 -31.768 1.00 17.62 145 ALA B CA 1
ATOM 3157 C C . ALA B 1 148 ? -25.393 40.626 -30.438 1.00 17.61 145 ALA B C 1
ATOM 3158 O O . ALA B 1 148 ? -26.137 39.915 -29.777 1.00 18.28 145 ALA B O 1
ATOM 3160 N N . GLY B 1 149 ? -24.138 40.909 -30.092 1.00 16.14 146 GLY B N 1
ATOM 3161 C CA . GLY B 1 149 ? -23.540 40.497 -28.814 1.00 16.71 146 GLY B CA 1
ATOM 3162 C C . GLY B 1 149 ? -22.780 39.208 -28.721 1.00 15.78 146 GLY B C 1
ATOM 3163 O O . GLY B 1 149 ? -22.219 38.917 -27.668 1.00 16.75 146 GLY B O 1
ATOM 3164 N N . GLY B 1 150 ? -22.706 38.443 -29.816 1.00 15.00 147 GLY B N 1
ATOM 3165 C CA . GLY B 1 150 ? -21.982 37.169 -29.792 1.00 15.87 147 GLY B CA 1
ATOM 3166 C C . GLY B 1 150 ? -20.530 37.267 -29.329 1.00 15.78 147 GLY B C 1
ATOM 3167 O O . GLY B 1 150 ? -20.058 36.417 -28.569 1.00 15.33 147 GLY B O 1
ATOM 3168 N N . THR B 1 151 ? -19.830 38.311 -29.768 1.00 14.66 148 THR B N 1
ATOM 3169 C CA . THR B 1 151 ? -18.428 38.508 -29.389 1.00 13.98 148 THR B CA 1
ATOM 3170 C C . THR B 1 151 ? -18.268 38.906 -27.922 1.00 13.18 148 THR B C 1
ATOM 3171 O O . THR B 1 151 ? -17.195 38.809 -27.396 1.00 13.43 148 THR B O 1
ATOM 3175 N N . GLN B 1 152 ? -19.364 39.293 -27.276 1.00 12.98 149 GLN B N 1
ATOM 3176 C CA . GLN B 1 152 ? -19.351 39.733 -25.894 1.00 12.86 149 GLN B CA 1
ATOM 3177 C C . GLN B 1 152 ? -19.962 38.701 -24.924 1.00 13.69 149 GLN B C 1
ATOM 3178 O O . GLN B 1 152 ? -19.330 38.313 -23.923 1.00 16.14 149 GLN B O 1
ATOM 3184 N N . ARG B 1 153 ? -21.142 38.188 -25.258 1.00 14.16 150 ARG B N 1
ATOM 3185 C CA . ARG B 1 153 ? -21.832 37.234 -24.385 1.00 15.17 150 ARG B CA 1
ATOM 3186 C C . ARG B 1 153 ? -21.176 35.844 -24.382 1.00 14.29 150 ARG B C 1
ATOM 3187 O O . ARG B 1 153 ? -21.123 35.183 -23.335 1.00 15.18 150 ARG B O 1
ATOM 3195 N N . LEU B 1 154 ? -20.621 35.424 -25.515 1.00 15.68 151 LEU B N 1
ATOM 3196 C CA . LEU B 1 154 ? -19.992 34.115 -25.590 1.00 15.01 151 LEU B CA 1
ATOM 3197 C C . LEU B 1 154 ? -18.757 33.984 -24.679 1.00 15.34 151 LEU B C 1
ATOM 3198 O O . LEU B 1 154 ? -18.693 33.031 -23.892 1.00 12.52 151 LEU B O 1
ATOM 3203 N N . PRO B 1 155 ? -17.775 34.915 -24.771 1.00 16.43 152 PRO B N 1
ATOM 3204 C CA . PRO B 1 155 ? -16.605 34.786 -23.879 1.00 16.04 152 PRO B CA 1
ATOM 3205 C C . PRO B 1 155 ? -16.956 34.918 -22.379 1.00 15.85 152 PRO B C 1
ATOM 3206 O O . PRO B 1 155 ? -16.297 34.300 -21.517 1.00 13.29 152 PRO B O 1
ATOM 3210 N N . ARG B 1 156 ? -17.965 35.734 -22.083 1.00 15.40 153 ARG B N 1
ATOM 3211 C CA . ARG B 1 156 ? -18.442 35.904 -20.708 1.00 16.94 153 ARG B CA 1
ATOM 3212 C C . ARG B 1 156 ? -18.973 34.594 -20.157 1.00 15.80 153 ARG B C 1
ATOM 3213 O O . ARG B 1 156 ? -18.752 34.287 -18.996 1.00 17.28 153 ARG B O 1
ATOM 3221 N N . LEU B 1 157 ? -19.633 33.797 -20.998 1.00 16.51 154 LEU B N 1
ATOM 3222 C CA . LEU B 1 157 ? -20.185 32.519 -20.544 1.00 15.69 154 LEU B CA 1
ATOM 3223 C C . LEU B 1 157 ? -19.209 31.340 -20.530 1.00 16.50 154 LEU B C 1
ATOM 3224 O O . LEU B 1 157 ? -19.176 30.591 -19.550 1.00 14.73 154 LEU B O 1
ATOM 3229 N N . ILE B 1 158 ? -18.404 31.183 -21.594 1.00 15.73 155 ILE B N 1
ATOM 3230 C CA . ILE B 1 158 ? -17.531 30.011 -21.716 1.00 14.65 155 ILE B CA 1
ATOM 3231 C C . ILE B 1 158 ? -16.008 30.263 -21.693 1.00 15.67 155 ILE B C 1
ATOM 3232 O O . ILE B 1 158 ? -15.214 29.334 -21.865 1.00 15.42 155 ILE B O 1
ATOM 3237 N N . GLY B 1 159 ? -15.601 31.500 -21.434 1.00 15.78 156 GLY B N 1
ATOM 3238 C CA . GLY B 1 159 ? -14.197 31.844 -21.387 1.00 16.07 156 GLY B CA 1
ATOM 3239 C C . GLY B 1 159 ? -13.683 32.332 -22.711 1.00 15.42 156 GLY B C 1
ATOM 3240 O O . GLY B 1 159 ? -14.193 31.960 -23.756 1.00 15.54 156 GLY B O 1
ATOM 3241 N N . VAL B 1 160 ? -12.653 33.157 -22.661 1.00 15.13 157 VAL B N 1
ATOM 3242 C CA . VAL B 1 160 ? -12.093 33.768 -23.870 1.00 14.61 157 VAL B CA 1
ATOM 3243 C C . VAL B 1 160 ? -11.492 32.790 -24.888 1.00 13.23 157 VAL B C 1
ATOM 3244 O O . VAL B 1 160 ? -11.665 32.949 -26.103 1.00 14.22 157 VAL B O 1
ATOM 3248 N N . GLY B 1 161 ? -10.824 31.763 -24.394 1.00 13.88 158 GLY B N 1
ATOM 3249 C CA . GLY B 1 161 ? -10.167 30.813 -25.276 1.00 14.92 158 GLY B CA 1
ATOM 3250 C C . GLY B 1 161 ? -11.103 30.046 -26.189 1.00 13.24 158 GLY B C 1
ATOM 3251 O O . GLY B 1 161 ? -10.859 29.926 -27.405 1.00 13.01 158 GLY B O 1
ATOM 3252 N N . ARG B 1 162 ? -12.173 29.513 -25.622 1.00 12.30 159 ARG B N 1
ATOM 3253 C CA . ARG B 1 162 ? -13.123 28.736 -26.428 1.00 13.68 159 ARG B CA 1
ATOM 3254 C C . ARG B 1 162 ? -13.951 29.672 -27.309 1.00 12.96 159 ARG B C 1
ATOM 3255 O O . ARG B 1 162 ? -14.277 29.324 -28.433 1.00 13.30 159 ARG B O 1
ATOM 3263 N N . ALA B 1 163 ? -14.292 30.848 -26.795 1.00 11.78 160 ALA B N 1
ATOM 3264 C CA . ALA B 1 163 ? -15.081 31.827 -27.584 1.00 12.33 160 ALA B CA 1
ATOM 3265 C C . ALA B 1 163 ? -14.293 32.258 -28.821 1.00 12.51 160 ALA B C 1
ATOM 3266 O O . ALA B 1 163 ? -14.852 32.374 -29.937 1.00 14.28 160 ALA B O 1
ATOM 3268 N N . LYS B 1 164 ? -12.995 32.478 -28.638 1.00 13.04 161 LYS B N 1
ATOM 3269 C CA . LYS B 1 164 ? -12.101 32.820 -29.746 1.00 12.86 161 LYS B CA 1
ATOM 3270 C C . LYS B 1 164 ? -12.029 31.680 -30.768 1.00 13.11 161 LYS B C 1
ATOM 3271 O O . LYS B 1 164 ? -12.195 31.922 -31.963 1.00 14.61 161 LYS B O 1
ATOM 3277 N N . GLU B 1 165 ? -11.776 30.454 -30.313 1.00 12.70 162 GLU B N 1
ATOM 3278 C CA . GLU B 1 165 ? -11.723 29.298 -31.219 1.00 14.23 162 GLU B CA 1
ATOM 3279 C C . GLU B 1 165 ? -13.006 29.188 -32.046 1.00 13.52 162 GLU B C 1
ATOM 3280 O O . GLU B 1 165 ? -12.962 29.108 -33.285 1.00 13.57 162 GLU B O 1
ATOM 3286 N N . LEU B 1 166 ? -14.165 29.233 -31.392 1.00 12.09 163 LEU B N 1
ATOM 3287 C CA . LEU B 1 166 ? -15.437 29.115 -32.119 1.00 12.02 163 LEU B CA 1
ATOM 3288 C C . LEU B 1 166 ? -15.720 30.278 -33.061 1.00 12.13 163 LEU B C 1
ATOM 3289 O O . LEU B 1 166 ? -16.220 30.078 -34.164 1.00 12.54 163 LEU B O 1
ATOM 3294 N N . ILE B 1 167 ? -15.436 31.499 -32.630 1.00 11.90 164 ILE B N 1
ATOM 3295 C CA . ILE B 1 167 ? -15.722 32.663 -33.485 1.00 13.20 164 ILE B CA 1
ATOM 3296 C C . ILE B 1 167 ? -14.721 32.786 -34.650 1.00 13.24 164 ILE B C 1
ATOM 3297 O O . ILE B 1 167 ? -15.135 33.079 -35.788 1.00 13.94 164 ILE B O 1
ATOM 3302 N N . TYR B 1 168 ? -13.423 32.573 -34.383 1.00 13.02 165 TYR B N 1
ATOM 3303 C CA . TYR B 1 168 ? -12.421 32.678 -35.446 1.00 12.97 165 TYR B CA 1
ATOM 3304 C C . TYR B 1 168 ? -12.643 31.614 -36.508 1.00 13.92 165 TYR B C 1
ATOM 3305 O O . TYR B 1 168 ? -12.517 31.902 -37.676 1.00 14.10 165 TYR B O 1
ATOM 3314 N N . THR B 1 169 ? -12.936 30.393 -36.085 1.00 13.89 166 THR B N 1
ATOM 3315 C CA . THR B 1 169 ? -13.184 29.293 -37.041 1.00 14.25 166 THR B CA 1
ATOM 3316 C C . THR B 1 169 ? -14.578 29.312 -37.642 1.00 14.52 166 THR B C 1
ATOM 3317 O O . THR B 1 169 ? -14.785 28.848 -38.784 1.00 13.82 166 THR B O 1
ATOM 3321 N N . GLY B 1 170 ? -15.547 29.813 -36.878 1.00 15.15 167 GLY B N 1
ATOM 3322 C CA . GLY B 1 170 ? -16.948 29.841 -37.305 1.00 16.18 167 GLY B CA 1
ATOM 3323 C C . GLY B 1 170 ? -17.600 28.459 -37.269 1.00 17.00 167 GLY B C 1
ATOM 3324 O O . GLY B 1 170 ? -18.581 28.214 -37.963 1.00 19.76 167 GLY B O 1
ATOM 3325 N N . ARG B 1 171 ? -17.095 27.544 -36.449 1.00 18.56 168 ARG B N 1
ATOM 3326 C CA . ARG B 1 171 ? -17.638 26.200 -36.473 1.00 19.70 168 ARG B CA 1
ATOM 3327 C C . ARG B 1 171 ? -18.894 25.998 -35.621 1.00 19.62 168 ARG B C 1
ATOM 3328 O O . ARG B 1 171 ? -19.074 26.603 -34.563 1.00 19.11 168 ARG B O 1
ATOM 3336 N N . ARG B 1 172 ? -19.752 25.126 -36.125 1.00 18.96 169 ARG B N 1
ATOM 3337 C CA . ARG B 1 172 ? -20.988 24.778 -35.462 1.00 19.27 169 ARG B CA 1
ATOM 3338 C C . ARG B 1 172 ? -20.699 23.577 -34.586 1.00 18.95 169 ARG B C 1
ATOM 3339 O O . ARG B 1 172 ? -19.974 22.682 -34.997 1.00 19.41 169 ARG B O 1
ATOM 3347 N N . ILE B 1 173 ? -21.258 23.556 -33.378 1.00 17.68 170 ILE B N 1
ATOM 3348 C CA . ILE B 1 173 ? -21.000 22.466 -32.454 1.00 16.84 170 ILE B CA 1
ATOM 3349 C C . ILE B 1 173 ? -22.296 21.786 -31.998 1.00 16.06 170 ILE B C 1
ATOM 3350 O O . ILE B 1 173 ? -23.359 22.399 -31.957 1.00 16.16 170 ILE B O 1
ATOM 3355 N N . SER B 1 174 ? -22.189 20.519 -31.637 1.00 16.46 171 SER B N 1
ATOM 3356 C CA . SER B 1 174 ? -23.329 19.755 -31.160 1.00 15.37 171 SER B CA 1
ATOM 3357 C C . SER B 1 174 ? -23.720 20.227 -29.764 1.00 16.06 171 SER B C 1
ATOM 3358 O O . SER B 1 174 ? -22.954 20.932 -29.088 1.00 14.57 171 SER B O 1
ATOM 3361 N N . ALA B 1 175 ? -24.908 19.807 -29.323 1.00 15.84 172 ALA B N 1
ATOM 3362 C CA . ALA B 1 175 ? -25.401 20.114 -27.995 1.00 16.54 172 ALA B CA 1
ATOM 3363 C C . ALA B 1 175 ? -24.470 19.515 -26.934 1.00 16.77 172 ALA B C 1
ATOM 3364 O O . ALA B 1 175 ? -24.246 20.112 -25.864 1.00 15.06 172 ALA B O 1
ATOM 3366 N N . GLN B 1 176 ? -23.923 18.336 -27.235 1.00 16.41 173 GLN B N 1
ATOM 3367 C CA . GLN B 1 176 ? -23.026 17.655 -26.299 1.00 17.80 173 GLN B CA 1
ATOM 3368 C C . GLN B 1 176 ? -21.726 18.440 -26.099 1.00 17.30 173 GLN B C 1
ATOM 3369 O O . GLN B 1 176 ? -21.243 18.550 -24.968 1.00 17.02 173 GLN B O 1
ATOM 3375 N N A GLU B 1 177 ? -21.174 18.977 -27.191 0.50 17.19 174 GLU B N 1
ATOM 3376 N N B GLU B 1 177 ? -21.161 18.985 -27.172 0.50 17.25 174 GLU B N 1
ATOM 3377 C CA A GLU B 1 177 ? -19.959 19.788 -27.128 0.50 17.36 174 GLU B CA 1
ATOM 3378 C CA B GLU B 1 177 ? -19.935 19.755 -27.036 0.50 17.51 174 GLU B CA 1
ATOM 3379 C C A GLU B 1 177 ? -20.279 21.056 -26.347 0.50 16.68 174 GLU B C 1
ATOM 3380 C C B GLU B 1 177 ? -20.265 21.082 -26.345 0.50 16.74 174 GLU B C 1
ATOM 3381 O O A GLU B 1 177 ? -19.525 21.476 -25.465 0.50 15.66 174 GLU B O 1
ATOM 3382 O O B GLU B 1 177 ? -19.498 21.566 -25.509 0.50 15.74 174 GLU B O 1
ATOM 3393 N N . ALA B 1 178 ? -21.426 21.650 -26.667 1.00 16.31 175 ALA B N 1
ATOM 3394 C CA . ALA B 1 178 ? -21.885 22.882 -26.005 1.00 15.85 175 ALA B CA 1
ATOM 3395 C C . ALA B 1 178 ? -22.006 22.679 -24.481 1.00 16.03 175 ALA B C 1
ATOM 3396 O O . ALA B 1 178 ? -21.661 23.569 -23.691 1.00 17.23 175 ALA B O 1
ATOM 3398 N N . LYS B 1 179 ? -22.488 21.511 -24.075 1.00 16.26 176 LYS B N 1
ATOM 3399 C CA . LYS B 1 179 ? -22.625 21.177 -22.673 1.00 17.11 176 LYS B CA 1
ATOM 3400 C C . LYS B 1 179 ? -21.237 21.114 -22.036 1.00 16.93 176 LYS B C 1
ATOM 3401 O O . LYS B 1 179 ? -21.020 21.639 -20.947 1.00 15.73 176 LYS B O 1
ATOM 3407 N N . GLU B 1 180 ? -20.296 20.467 -22.725 1.00 17.58 177 GLU B N 1
ATOM 3408 C CA . GLU B 1 180 ? -18.918 20.379 -22.229 1.00 17.57 177 GLU B CA 1
ATOM 3409 C C . GLU B 1 180 ? -18.291 21.760 -21.987 1.00 17.58 177 GLU B C 1
ATOM 3410 O O . GLU B 1 180 ? -17.581 21.962 -20.990 1.00 16.61 177 GLU B O 1
ATOM 3416 N N A TYR B 1 181 ? -18.535 22.687 -22.916 0.50 17.17 178 TYR B N 1
ATOM 3417 N N B TYR B 1 181 ? -18.543 22.711 -22.879 0.50 17.96 178 TYR B N 1
ATOM 3418 C CA A TYR B 1 181 ? -17.982 24.042 -22.823 0.50 17.11 178 TYR B CA 1
ATOM 3419 C CA B TYR B 1 181 ? -17.954 24.045 -22.726 0.50 18.53 178 TYR B CA 1
ATOM 3420 C C A TYR B 1 181 ? -18.740 24.949 -21.836 0.50 17.96 178 TYR B C 1
ATOM 3421 C C B TYR B 1 181 ? -18.752 24.973 -21.825 0.50 18.76 178 TYR B C 1
ATOM 3422 O O A TYR B 1 181 ? -18.207 25.985 -21.411 0.50 18.64 178 TYR B O 1
ATOM 3423 O O B TYR B 1 181 ? -18.267 26.050 -21.451 0.50 19.49 178 TYR B O 1
ATOM 3440 N N . GLY B 1 182 ? -19.955 24.554 -21.444 1.00 18.23 179 GLY B N 1
ATOM 3441 C CA . GLY B 1 182 ? -20.791 25.369 -20.565 1.00 18.09 179 GLY B CA 1
ATOM 3442 C C . GLY B 1 182 ? -21.604 26.394 -21.347 1.00 17.83 179 GLY B C 1
ATOM 3443 O O . GLY B 1 182 ? -22.106 27.364 -20.765 1.00 17.28 179 GLY B O 1
ATOM 3444 N N . LEU B 1 183 ? -21.731 26.177 -22.661 1.00 16.15 180 LEU B N 1
ATOM 3445 C CA . LEU B 1 183 ? -22.551 27.048 -23.545 1.00 15.66 180 LEU B CA 1
ATOM 3446 C C . LEU B 1 183 ? -24.047 26.755 -23.282 1.00 15.48 180 LEU B C 1
ATOM 3447 O O . LEU B 1 183 ? -24.867 27.655 -23.365 1.00 15.90 180 LEU B O 1
ATOM 3452 N N . VAL B 1 184 ? -24.393 25.486 -23.032 1.00 15.56 181 VAL B N 1
ATOM 3453 C CA . VAL B 1 184 ? -25.762 25.122 -22.632 1.00 14.64 181 VAL B CA 1
ATOM 3454 C C . VAL B 1 184 ? -25.626 24.437 -21.282 1.00 15.09 181 VAL B C 1
ATOM 3455 O O . VAL B 1 184 ? -24.715 23.632 -21.068 1.00 17.03 181 VAL B O 1
ATOM 3459 N N . GLU B 1 185 ? -26.538 24.759 -20.380 1.00 15.19 182 GLU B N 1
ATOM 3460 C CA . GLU B 1 185 ? -26.533 24.214 -19.023 1.00 14.93 182 GLU B CA 1
ATOM 3461 C C . GLU B 1 185 ? -27.115 22.822 -18.882 1.00 15.54 182 GLU B C 1
ATOM 3462 O O . GLU B 1 185 ? -26.756 22.079 -17.950 1.00 14.56 182 GLU B O 1
ATOM 3468 N N . PHE B 1 186 ? -28.049 22.468 -19.765 1.00 14.49 183 PHE B N 1
ATOM 3469 C CA . PHE B 1 186 ? -28.665 21.148 -19.725 1.00 15.00 183 PHE B CA 1
ATOM 3470 C C . PHE B 1 186 ? -28.892 20.631 -21.127 1.00 14.30 183 PHE B C 1
ATOM 3471 O O . PHE B 1 186 ? -29.149 21.412 -22.042 1.00 13.09 183 PHE B O 1
ATOM 3479 N N . VAL B 1 187 ? -28.788 19.318 -21.290 1.00 13.17 184 VAL B N 1
ATOM 3480 C CA . VAL B 1 187 ? -29.102 18.647 -22.555 1.00 14.51 184 VAL B CA 1
ATOM 3481 C C . VAL B 1 187 ? -30.001 17.455 -22.242 1.00 14.83 184 VAL B C 1
ATOM 3482 O O . VAL B 1 187 ? -29.706 16.681 -21.337 1.00 15.99 184 VAL B O 1
ATOM 3486 N N . VAL B 1 188 ? -31.104 17.333 -22.974 1.00 14.54 185 VAL B N 1
ATOM 3487 C CA . VAL B 1 188 ? -32.057 16.237 -22.776 1.00 15.87 185 VAL B CA 1
ATOM 3488 C C . VAL B 1 188 ? -32.478 15.681 -24.137 1.00 16.40 185 VAL B C 1
ATOM 3489 O O . VAL B 1 188 ? -32.294 16.354 -25.156 1.00 15.62 185 VAL B O 1
ATOM 3493 N N . PRO B 1 189 ? -33.040 14.459 -24.158 1.00 17.19 186 PRO B N 1
ATOM 3494 C CA . PRO B 1 189 ? -33.537 13.875 -25.408 1.00 18.14 186 PRO B CA 1
ATOM 3495 C C . PRO B 1 189 ? -34.599 14.782 -26.033 1.00 18.48 186 PRO B C 1
ATOM 3496 O O . PRO B 1 189 ? -35.344 15.438 -25.310 1.00 15.88 186 PRO B O 1
ATOM 3500 N N . VAL B 1 190 ? -34.637 14.824 -27.362 1.00 18.84 187 VAL B N 1
ATOM 3501 C CA . VAL B 1 190 ? -35.565 15.683 -28.117 1.00 20.02 187 VAL B CA 1
ATOM 3502 C C . VAL B 1 190 ? -37.010 15.690 -27.618 1.00 18.70 187 VAL B C 1
ATOM 3503 O O . VAL B 1 190 ? -37.612 16.749 -27.416 1.00 18.64 187 VAL B O 1
ATOM 3507 N N . HIS B 1 191 ? -37.561 14.507 -27.408 1.00 18.01 188 HIS B N 1
ATOM 3508 C CA . HIS B 1 191 ? -38.958 14.381 -26.985 1.00 17.73 188 HIS B CA 1
ATOM 3509 C C . HIS B 1 191 ? -39.210 14.876 -25.555 1.00 16.45 188 HIS B C 1
ATOM 3510 O O . HIS B 1 191 ? -40.363 14.983 -25.131 1.00 16.44 188 HIS B O 1
ATOM 3517 N N . LEU B 1 192 ? -38.143 15.175 -24.807 1.00 16.46 189 LEU B N 1
ATOM 3518 C CA . LEU B 1 192 ? -38.295 15.652 -23.429 1.00 16.93 189 LEU B CA 1
ATOM 3519 C C . LEU B 1 192 ? -37.922 17.124 -23.230 1.00 17.44 189 LEU B C 1
ATOM 3520 O O . LEU B 1 192 ? -38.024 17.638 -22.115 1.00 17.06 189 LEU B O 1
ATOM 3525 N N . LEU B 1 193 ? -37.537 17.821 -24.294 1.00 17.05 190 LEU B N 1
ATOM 3526 C CA . LEU B 1 193 ? -37.146 19.225 -24.150 1.00 18.24 190 LEU B CA 1
ATOM 3527 C C . LEU B 1 193 ? -38.230 20.094 -23.527 1.00 18.62 190 LEU B C 1
ATOM 3528 O O . LEU B 1 193 ? -37.948 20.856 -22.624 1.00 17.75 190 LEU B O 1
ATOM 3533 N N . GLU B 1 194 ? -39.450 20.010 -24.038 1.00 19.50 191 GLU B N 1
ATOM 3534 C CA . GLU B 1 194 ? -40.526 20.837 -23.511 1.00 21.33 191 GLU B CA 1
ATOM 3535 C C . GLU B 1 194 ? -40.799 20.525 -22.051 1.00 20.04 191 GLU B C 1
ATOM 3536 O O . GLU B 1 194 ? -40.849 21.434 -21.228 1.00 19.12 191 GLU B O 1
ATOM 3542 N N . GLU B 1 195 ? -40.936 19.252 -21.704 1.00 20.01 192 GLU B N 1
ATOM 3543 C CA . GLU B 1 195 ? -41.259 18.929 -20.318 1.00 21.22 192 GLU B CA 1
ATOM 3544 C C . GLU B 1 195 ? -40.158 19.233 -19.296 1.00 19.35 192 GLU B C 1
ATOM 3545 O O . GLU B 1 195 ? -40.468 19.604 -18.159 1.00 20.24 192 GLU B O 1
ATOM 3551 N N A LYS B 1 196 ? -38.890 19.152 -19.689 0.60 19.25 193 LYS B N 1
ATOM 3552 N N B LYS B 1 196 ? -38.891 19.142 -19.706 0.40 18.94 193 LYS B N 1
ATOM 3553 C CA A LYS B 1 196 ? -37.817 19.514 -18.761 0.60 18.78 193 LYS B CA 1
ATOM 3554 C CA B LYS B 1 196 ? -37.777 19.484 -18.818 0.40 18.16 193 LYS B CA 1
ATOM 3555 C C A LYS B 1 196 ? -37.674 21.023 -18.604 0.60 17.70 193 LYS B C 1
ATOM 3556 C C B LYS B 1 196 ? -37.701 21.001 -18.606 0.40 17.44 193 LYS B C 1
ATOM 3557 O O A LYS B 1 196 ? -37.335 21.506 -17.524 0.60 18.30 193 LYS B O 1
ATOM 3558 O O B LYS B 1 196 ? -37.450 21.462 -17.491 0.40 17.76 193 LYS B O 1
ATOM 3569 N N . ALA B 1 197 ? -37.941 21.770 -19.667 1.00 16.83 194 ALA B N 1
ATOM 3570 C CA . ALA B 1 197 ? -37.906 23.232 -19.586 1.00 15.93 194 ALA B CA 1
ATOM 3571 C C . ALA B 1 197 ? -39.049 23.685 -18.644 1.00 15.66 194 ALA B C 1
ATOM 3572 O O . ALA B 1 197 ? -38.872 24.575 -17.782 1.00 15.25 194 ALA B O 1
ATOM 3574 N N . ILE B 1 198 ? -40.202 23.050 -18.782 1.00 14.74 195 ILE B N 1
ATOM 3575 C CA . ILE B 1 198 ? -41.359 23.365 -17.919 1.00 15.56 195 ILE B CA 1
ATOM 3576 C C . ILE B 1 198 ? -41.080 22.975 -16.476 1.00 14.95 195 ILE B C 1
ATOM 3577 O O . ILE B 1 198 ? -41.376 23.744 -15.554 1.00 14.04 195 ILE B O 1
ATOM 3582 N N . GLU B 1 199 ? -40.491 21.799 -16.265 1.00 14.97 196 GLU B N 1
ATOM 3583 C CA . GLU B 1 199 ? -40.159 21.355 -14.914 1.00 17.07 196 GLU B CA 1
ATOM 3584 C C . GLU B 1 199 ? -39.251 22.365 -14.204 1.00 16.06 196 GLU B C 1
ATOM 3585 O O . GLU B 1 199 ? -39.476 22.709 -13.047 1.00 16.25 196 GLU B O 1
ATOM 3591 N N . ILE B 1 200 ? -38.197 22.807 -14.886 1.00 15.87 197 ILE B N 1
ATOM 3592 C CA . ILE B 1 200 ? -37.274 23.772 -14.281 1.00 15.67 197 ILE B CA 1
ATOM 3593 C C . ILE B 1 200 ? -37.980 25.111 -14.029 1.00 14.84 197 ILE B C 1
ATOM 3594 O O . ILE B 1 200 ? -37.797 25.730 -12.978 1.00 13.90 197 ILE B O 1
ATOM 3599 N N . ALA B 1 201 ? -38.746 25.583 -15.012 1.00 13.94 198 ALA B N 1
ATOM 3600 C CA . ALA B 1 201 ? -39.501 26.833 -14.876 1.00 14.74 198 ALA B CA 1
ATOM 3601 C C . ALA B 1 201 ? -40.483 26.761 -13.671 1.00 16.17 198 ALA B C 1
ATOM 3602 O O . ALA B 1 201 ? -40.639 27.736 -12.922 1.00 13.80 198 ALA B O 1
ATOM 3604 N N . GLU B 1 202 ? -41.119 25.610 -13.483 1.00 17.15 199 GLU B N 1
ATOM 3605 C CA . GLU B 1 202 ? -42.047 25.424 -12.355 1.00 17.98 199 GLU B CA 1
ATOM 3606 C C . GLU B 1 202 ? -41.324 25.560 -11.018 1.00 17.34 199 GLU B C 1
ATOM 3607 O O . GLU B 1 202 ? -41.860 26.138 -10.075 1.00 15.62 199 GLU B O 1
ATOM 3613 N N . LYS B 1 203 ? -40.119 25.003 -10.936 1.00 18.27 200 LYS B N 1
ATOM 3614 C CA . LYS B 1 203 ? -39.310 25.099 -9.735 1.00 18.30 200 LYS B CA 1
ATOM 3615 C C . LYS B 1 203 ? -39.029 26.595 -9.475 1.00 16.80 200 LYS B C 1
ATOM 3616 O O . LYS B 1 203 ? -39.314 27.087 -8.409 1.00 15.05 200 LYS B O 1
ATOM 3622 N N . ILE B 1 204 ? -38.545 27.323 -10.486 1.00 16.43 201 ILE B N 1
ATOM 3623 C CA . ILE B 1 204 ? -38.268 28.758 -10.314 1.00 15.20 201 ILE B CA 1
ATOM 3624 C C . ILE B 1 204 ? -39.536 29.526 -9.922 1.00 15.60 201 ILE B C 1
ATOM 3625 O O . ILE B 1 204 ? -39.491 30.384 -9.031 1.00 13.97 201 ILE B O 1
ATOM 3630 N N . ALA B 1 205 ? -40.652 29.217 -10.595 1.00 15.09 202 ALA B N 1
ATOM 3631 C CA . ALA B 1 205 ? -41.947 29.874 -10.322 1.00 14.81 202 ALA B CA 1
ATOM 3632 C C . ALA B 1 205 ? -42.493 29.601 -8.925 1.00 15.49 202 ALA B C 1
ATOM 3633 O O . ALA B 1 205 ? -43.384 30.319 -8.467 1.00 16.71 202 ALA B O 1
ATOM 3635 N N . SER B 1 206 ? -42.000 28.562 -8.254 1.00 15.02 203 SER B N 1
ATOM 3636 C CA . SER B 1 206 ? -42.473 28.245 -6.909 1.00 16.42 203 SER B CA 1
ATOM 3637 C C . SER B 1 206 ? -41.696 29.034 -5.850 1.00 16.01 203 SER B C 1
ATOM 3638 O O . SER B 1 206 ? -42.081 29.054 -4.690 1.00 15.63 203 SER B O 1
ATOM 3641 N N . ASN B 1 207 ? -40.605 29.677 -6.260 1.00 15.22 204 ASN B N 1
ATOM 3642 C CA . ASN B 1 207 ? -39.765 30.476 -5.354 1.00 14.24 204 ASN B CA 1
ATOM 3643 C C . ASN B 1 207 ? -40.273 31.903 -5.268 1.00 14.28 204 ASN B C 1
ATOM 3644 O O . ASN B 1 207 ? -41.137 32.304 -6.052 1.00 15.37 204 ASN B O 1
ATOM 3649 N N . GLY B 1 208 ? -39.774 32.665 -4.290 1.00 13.60 205 GLY B N 1
ATOM 3650 C CA . GLY B 1 208 ? -40.222 34.041 -4.093 1.00 14.17 205 GLY B CA 1
ATOM 3651 C C . GLY B 1 208 ? -39.999 34.902 -5.314 1.00 15.20 205 GLY B C 1
ATOM 3652 O O . GLY B 1 208 ? -38.849 35.078 -5.727 1.00 15.64 205 GLY B O 1
ATOM 3653 N N . PRO B 1 209 ? -41.080 35.444 -5.913 1.00 15.27 206 PRO B N 1
ATOM 3654 C CA . PRO B 1 209 ? -40.892 36.253 -7.144 1.00 15.98 206 PRO B CA 1
ATOM 3655 C C . PRO B 1 209 ? -40.066 37.537 -6.960 1.00 16.34 206 PRO B C 1
ATOM 3656 O O . PRO B 1 209 ? -39.314 37.929 -7.860 1.00 14.65 206 PRO B O 1
ATOM 3660 N N . ILE B 1 210 ? -40.221 38.205 -5.825 1.00 15.17 207 ILE B N 1
ATOM 3661 C CA . ILE B 1 210 ? -39.419 39.405 -5.570 1.00 15.03 207 ILE B CA 1
ATOM 3662 C C . ILE B 1 210 ? -37.947 39.000 -5.456 1.00 14.66 207 ILE B C 1
ATOM 3663 O O . ILE B 1 210 ? -37.053 39.662 -5.984 1.00 15.50 207 ILE B O 1
ATOM 3668 N N . ALA B 1 211 ? -37.698 37.901 -4.754 1.00 14.62 208 ALA B N 1
ATOM 3669 C CA . ALA B 1 211 ? -36.340 37.416 -4.550 1.00 13.85 208 ALA B CA 1
ATOM 3670 C C . ALA B 1 211 ? -35.690 36.965 -5.875 1.00 14.71 208 ALA B C 1
ATOM 3671 O O . ALA B 1 211 ? -34.537 37.307 -6.152 1.00 13.55 208 ALA B O 1
ATOM 3673 N N . VAL B 1 212 ? -36.420 36.217 -6.697 1.00 14.31 209 VAL B N 1
ATOM 3674 C CA . VAL B 1 212 ? -35.867 35.777 -7.996 1.00 14.22 209 VAL B CA 1
ATOM 3675 C C . VAL B 1 212 ? -35.549 36.980 -8.867 1.00 14.44 209 VAL B C 1
ATOM 3676 O O . VAL B 1 212 ? -34.473 37.058 -9.475 1.00 15.02 209 VAL B O 1
ATOM 3680 N N . ARG B 1 213 ? -36.445 37.958 -8.884 1.00 15.72 210 ARG B N 1
ATOM 3681 C CA . ARG B 1 213 ? -36.210 39.157 -9.703 1.00 15.98 210 ARG B CA 1
ATOM 3682 C C . ARG B 1 213 ? -34.981 39.933 -9.222 1.00 15.88 210 ARG B C 1
ATOM 3683 O O . ARG B 1 213 ? -34.137 40.327 -10.033 1.00 14.28 210 ARG B O 1
ATOM 3691 N N . LEU B 1 214 ? -34.878 40.125 -7.915 1.00 16.20 211 LEU B N 1
ATOM 3692 C CA . LEU B 1 214 ? -33.714 40.819 -7.326 1.00 18.02 211 LEU B CA 1
ATOM 3693 C C . LEU B 1 214 ? -32.423 40.022 -7.549 1.00 18.10 211 LEU B C 1
ATOM 3694 O O . LEU B 1 214 ? -31.354 40.608 -7.755 1.00 17.49 211 LEU B O 1
ATOM 3699 N N . ALA B 1 215 ? -32.522 38.693 -7.526 1.00 17.90 212 ALA B N 1
ATOM 3700 C CA . ALA B 1 215 ? -31.344 37.857 -7.767 1.00 17.13 212 ALA B CA 1
ATOM 3701 C C . ALA B 1 215 ? -30.849 38.075 -9.185 1.00 17.51 212 ALA B C 1
ATOM 3702 O O . ALA B 1 215 ? -29.630 38.162 -9.398 1.00 15.74 212 ALA B O 1
ATOM 3704 N N . LYS B 1 216 ? -31.777 38.146 -10.159 1.00 16.55 213 LYS B N 1
ATOM 3705 C CA . LYS B 1 216 ? -31.408 38.368 -11.558 1.00 17.24 213 LYS B CA 1
ATOM 3706 C C . LYS B 1 216 ? -30.688 39.717 -11.732 1.00 17.03 213 LYS B C 1
ATOM 3707 O O . LYS B 1 216 ? -29.685 39.812 -12.445 1.00 14.05 213 LYS B O 1
ATOM 3713 N N A GLU B 1 217 ? -31.206 40.760 -11.092 0.60 17.46 214 GLU B N 1
ATOM 3714 N N B GLU B 1 217 ? -31.219 40.732 -11.056 0.40 16.57 214 GLU B N 1
ATOM 3715 C CA A GLU B 1 217 ? -30.571 42.077 -11.190 0.60 18.11 214 GLU B CA 1
ATOM 3716 C CA B GLU B 1 217 ? -30.678 42.085 -11.102 0.40 16.60 214 GLU B CA 1
ATOM 3717 C C A GLU B 1 217 ? -29.193 42.071 -10.543 0.60 17.97 214 GLU B C 1
ATOM 3718 C C B GLU B 1 217 ? -29.272 42.146 -10.499 0.40 16.88 214 GLU B C 1
ATOM 3719 O O A GLU B 1 217 ? -28.214 42.550 -11.145 0.60 16.43 214 GLU B O 1
ATOM 3720 O O B GLU B 1 217 ? -28.368 42.761 -11.080 0.40 15.92 214 GLU B O 1
ATOM 3731 N N . ALA B 1 218 ? -29.100 41.510 -9.337 1.00 15.82 215 ALA B N 1
ATOM 3732 C CA . ALA B 1 218 ? -27.813 41.473 -8.622 1.00 15.58 215 ALA B CA 1
ATOM 3733 C C . ALA B 1 218 ? -26.734 40.734 -9.402 1.00 14.89 215 ALA B C 1
ATOM 3734 O O . ALA B 1 218 ? -25.624 41.209 -9.538 1.00 15.46 215 ALA B O 1
ATOM 3736 N N . ILE B 1 219 ? -27.065 39.556 -9.906 1.00 14.88 216 ILE B N 1
ATOM 3737 C CA . ILE B 1 219 ? -26.116 38.807 -10.707 1.00 13.17 216 ILE B CA 1
ATOM 3738 C C . ILE B 1 219 ? -25.757 39.525 -12.032 1.00 12.60 216 ILE B C 1
ATOM 3739 O O . ILE B 1 219 ? -24.572 39.680 -12.369 1.00 14.10 216 ILE B O 1
ATOM 3744 N N . SER B 1 220 ? -26.770 39.911 -12.793 1.00 12.99 217 SER B N 1
ATOM 3745 C CA . SER B 1 220 ? -26.573 40.472 -14.137 1.00 14.56 217 SER B CA 1
ATOM 3746 C C . SER B 1 220 ? -25.809 41.780 -14.145 1.00 14.48 217 SER B C 1
ATOM 3747 O O . SER B 1 220 ? -25.030 42.061 -15.067 1.00 14.53 217 SER B O 1
ATOM 3750 N N . ASN B 1 221 ? -26.078 42.605 -13.148 1.00 14.72 218 ASN B N 1
ATOM 3751 C CA . ASN B 1 221 ? -25.387 43.878 -13.012 1.00 15.27 218 ASN B CA 1
ATOM 3752 C C . ASN B 1 221 ? -24.092 43.782 -12.245 1.00 13.09 218 ASN B C 1
ATOM 3753 O O . ASN B 1 221 ? -23.105 44.356 -12.653 1.00 14.19 218 ASN B O 1
ATOM 3758 N N . GLY B 1 222 ? -24.081 43.039 -11.146 1.00 13.61 219 GLY B N 1
ATOM 3759 C CA . GLY B 1 222 ? -22.892 42.899 -10.336 1.00 13.95 219 GLY B CA 1
ATOM 3760 C C . GLY B 1 222 ? -21.688 42.256 -10.992 1.00 13.38 219 GLY B C 1
ATOM 3761 O O . GLY B 1 222 ? -20.552 42.607 -10.667 1.00 14.95 219 GLY B O 1
ATOM 3762 N N . ILE B 1 223 ? -21.937 41.289 -11.876 1.00 14.91 220 ILE B N 1
ATOM 3763 C CA . ILE B 1 223 ? -20.882 40.589 -12.594 1.00 14.85 220 ILE B CA 1
ATOM 3764 C C . ILE B 1 223 ? -20.160 41.490 -13.583 1.00 13.90 220 ILE B C 1
ATOM 3765 O O . ILE B 1 223 ? -19.075 41.136 -14.065 1.00 13.36 220 ILE B O 1
ATOM 3770 N N . GLN B 1 224 ? -20.720 42.673 -13.867 1.00 14.02 221 GLN B N 1
ATOM 3771 C CA . GLN B 1 224 ? -20.110 43.580 -14.806 1.00 14.61 221 GLN B CA 1
ATOM 3772 C C . GLN B 1 224 ? -19.044 44.487 -14.183 1.00 15.48 221 GLN B C 1
ATOM 3773 O O . GLN B 1 224 ? -18.351 45.206 -14.900 1.00 15.49 221 GLN B O 1
ATOM 3779 N N . VAL B 1 225 ? -18.884 44.425 -12.869 1.00 14.13 222 VAL B N 1
ATOM 3780 C CA . VAL B 1 225 ? -17.950 45.304 -12.193 1.00 14.17 222 VAL B CA 1
ATOM 3781 C C . VAL B 1 225 ? -17.005 44.524 -11.282 1.00 12.73 222 VAL B C 1
ATOM 3782 O O . VAL B 1 225 ? -16.929 43.285 -11.348 1.00 13.92 222 VAL B O 1
ATOM 3786 N N . ASP B 1 226 ? -16.265 45.246 -10.446 1.00 12.52 223 ASP B N 1
ATOM 3787 C CA . ASP B 1 226 ? -15.347 44.603 -9.504 1.00 12.90 223 ASP B CA 1
ATOM 3788 C C . ASP B 1 226 ? -16.138 43.956 -8.380 1.00 12.96 223 ASP B C 1
ATOM 3789 O O . ASP B 1 226 ? -17.256 44.376 -8.042 1.00 13.77 223 ASP B O 1
ATOM 3794 N N . LEU B 1 227 ? -15.543 42.967 -7.745 1.00 12.82 224 LEU B N 1
ATOM 3795 C CA . LEU B 1 227 ? -16.226 42.258 -6.678 1.00 12.97 224 LEU B CA 1
ATOM 3796 C C . LEU B 1 227 ? -16.723 43.163 -5.532 1.00 14.33 224 LEU B C 1
ATOM 3797 O O . LEU B 1 227 ? -17.856 42.995 -5.049 1.00 16.07 224 LEU B O 1
ATOM 3802 N N . HIS B 1 228 ? -15.888 44.083 -5.072 1.00 14.35 225 HIS B N 1
ATOM 3803 C CA . HIS B 1 228 ? -16.283 44.957 -3.964 1.00 14.75 225 HIS B CA 1
ATOM 3804 C C . HIS B 1 228 ? -17.570 45.725 -4.288 1.00 13.46 225 HIS B C 1
ATOM 3805 O O . HIS B 1 228 ? -18.500 45.737 -3.475 1.00 12.62 225 HIS B O 1
ATOM 3812 N N . THR B 1 229 ? -17.645 46.316 -5.478 1.00 14.12 226 THR B N 1
ATOM 3813 C CA . THR B 1 229 ? -18.855 47.044 -5.865 1.00 13.76 226 THR B CA 1
ATOM 3814 C C . THR B 1 229 ? -20.055 46.081 -6.049 1.00 15.08 226 THR B C 1
ATOM 3815 O O . THR B 1 229 ? -21.186 46.368 -5.616 1.00 15.87 226 THR B O 1
ATOM 3819 N N . GLY B 1 230 ? -19.805 44.934 -6.661 1.00 15.44 227 GLY B N 1
ATOM 3820 C CA . GLY B 1 230 ? -20.853 43.937 -6.837 1.00 15.85 227 GLY B CA 1
ATOM 3821 C C . GLY B 1 230 ? -21.452 43.529 -5.498 1.00 14.54 227 GLY B C 1
ATOM 3822 O O . GLY B 1 230 ? -22.673 43.369 -5.386 1.00 15.74 227 GLY B O 1
ATOM 3823 N N . LEU B 1 231 ? -20.613 43.390 -4.474 1.00 15.37 228 LEU B N 1
ATOM 3824 C CA . LEU B 1 231 ? -21.092 43.030 -3.133 1.00 14.74 228 LEU B CA 1
ATOM 3825 C C . LEU B 1 231 ? -21.990 44.134 -2.549 1.00 16.25 228 LEU B C 1
ATOM 3826 O O . LEU B 1 231 ? -22.946 43.848 -1.784 1.00 14.57 228 LEU B O 1
ATOM 3831 N N . GLN B 1 232 ? -21.691 45.388 -2.900 1.00 16.51 229 GLN B N 1
ATOM 3832 C CA . GLN B 1 232 ? -22.489 46.521 -2.419 1.00 15.87 229 GLN B CA 1
ATOM 3833 C C . GLN B 1 232 ? -23.840 46.490 -3.136 1.00 17.32 229 GLN B C 1
ATOM 3834 O O . GLN B 1 232 ? -24.878 46.797 -2.541 1.00 17.90 229 GLN B O 1
ATOM 3848 N N . GLU B 1 234 ? -25.333 43.746 -4.148 1.00 17.24 231 GLU B N 1
ATOM 3849 C CA . GLU B 1 234 ? -26.052 42.650 -3.512 1.00 17.56 231 GLU B CA 1
ATOM 3850 C C . GLU B 1 234 ? -26.663 43.115 -2.192 1.00 16.38 231 GLU B C 1
ATOM 3851 O O . GLU B 1 234 ? -27.805 42.755 -1.878 1.00 16.28 231 GLU B O 1
ATOM 3857 N N . LYS B 1 235 ? -25.900 43.892 -1.417 1.00 14.82 232 LYS B N 1
ATOM 3858 C CA . LYS B 1 235 ? -26.372 44.447 -0.150 1.00 16.08 232 LYS B CA 1
ATOM 3859 C C . LYS B 1 235 ? -27.665 45.251 -0.337 1.00 17.32 232 LYS B C 1
ATOM 3860 O O . LYS B 1 235 ? -28.628 45.109 0.449 1.00 15.62 232 LYS B O 1
ATOM 3866 N N . GLN B 1 236 ? -27.713 46.062 -1.395 1.00 17.00 233 GLN B N 1
ATOM 3867 C CA . GLN B 1 236 ? -28.901 46.861 -1.640 1.00 18.60 233 GLN B CA 1
ATOM 3868 C C . GLN B 1 236 ? -30.044 45.982 -2.094 1.00 17.82 233 GLN B C 1
ATOM 3869 O O . GLN B 1 236 ? -31.193 46.175 -1.656 1.00 18.57 233 GLN B O 1
ATOM 3875 N N . ALA B 1 237 ? -29.752 45.008 -2.953 1.00 17.18 234 ALA B N 1
ATOM 3876 C CA . ALA B 1 237 ? -30.764 44.096 -3.411 1.00 17.26 234 ALA B CA 1
ATOM 3877 C C . ALA B 1 237 ? -31.387 43.332 -2.214 1.00 18.61 234 ALA B C 1
ATOM 3878 O O . ALA B 1 237 ? -32.600 43.154 -2.156 1.00 17.71 234 ALA B O 1
ATOM 3880 N N . TYR B 1 238 ? -30.565 42.939 -1.243 1.00 17.68 235 TYR B N 1
ATOM 3881 C CA . TYR B 1 238 ? -31.062 42.203 -0.068 1.00 18.46 235 TYR B CA 1
ATOM 3882 C C . TYR B 1 238 ? -32.077 43.047 0.708 1.00 19.16 235 TYR B C 1
ATOM 3883 O O . TYR B 1 238 ? -33.027 42.509 1.266 1.00 17.32 235 TYR B O 1
ATOM 3892 N N . GLU B 1 239 ? -31.886 44.372 0.734 1.00 19.33 236 GLU B N 1
ATOM 3893 C CA . GLU B 1 239 ? -32.840 45.266 1.405 1.00 20.98 236 GLU B CA 1
ATOM 3894 C C . GLU B 1 239 ? -34.239 45.148 0.803 1.00 20.74 236 GLU B C 1
ATOM 3895 O O . GLU B 1 239 ? -35.226 45.395 1.489 1.00 21.23 236 GLU B O 1
ATOM 3901 N N . GLY B 1 240 ? -34.311 44.750 -0.468 1.00 21.67 237 GLY B N 1
ATOM 3902 C CA . GLY B 1 240 ? -35.563 44.558 -1.171 1.00 21.06 237 GLY B CA 1
ATOM 3903 C C . GLY B 1 240 ? -36.352 43.319 -0.764 1.00 21.58 237 GLY B C 1
ATOM 3904 O O . GLY B 1 240 ? -37.526 43.188 -1.143 1.00 21.59 237 GLY B O 1
ATOM 3905 N N . VAL B 1 241 ? -35.714 42.373 -0.066 1.00 19.36 238 VAL B N 1
ATOM 3906 C CA . VAL B 1 241 ? -36.433 41.186 0.418 1.00 20.23 238 VAL B CA 1
ATOM 3907 C C . VAL B 1 241 ? -36.711 41.265 1.916 1.00 19.20 238 VAL B C 1
ATOM 3908 O O . VAL B 1 241 ? -37.651 40.661 2.397 1.00 18.31 238 VAL B O 1
ATOM 3912 N N . ILE B 1 242 ? -35.907 42.024 2.653 1.00 19.26 239 ILE B N 1
ATOM 3913 C CA . ILE B 1 242 ? -36.070 42.109 4.109 1.00 19.99 239 ILE B CA 1
ATOM 3914 C C . ILE B 1 242 ? -37.463 42.473 4.640 1.00 20.34 239 ILE B C 1
ATOM 3915 O O . ILE B 1 242 ? -37.905 41.874 5.620 1.00 21.43 239 ILE B O 1
ATOM 3920 N N . HIS B 1 243 ? -38.136 43.448 4.031 1.00 20.44 240 HIS B N 1
ATOM 3921 C CA . HIS B 1 243 ? -39.455 43.900 4.540 1.00 21.90 240 HIS B CA 1
ATOM 3922 C C . HIS B 1 243 ? -40.647 43.204 3.889 1.00 20.78 240 HIS B C 1
ATOM 3923 O O . HIS B 1 243 ? -41.797 43.545 4.193 1.00 22.72 240 HIS B O 1
ATOM 3930 N N . THR B 1 244 ? -40.391 42.217 3.032 1.00 19.90 241 THR B N 1
ATOM 3931 C CA . THR B 1 244 ? -41.455 41.524 2.304 1.00 18.30 241 THR B CA 1
ATOM 3932 C C . THR B 1 244 ? -42.217 40.498 3.138 1.00 19.03 241 THR B C 1
ATOM 3933 O O . THR B 1 244 ? -41.647 39.839 4.020 1.00 17.59 241 THR B O 1
ATOM 3937 N N . LYS B 1 245 ? -43.510 40.365 2.844 1.00 18.86 242 LYS B N 1
ATOM 3938 C CA . LYS B 1 245 ? -44.339 39.362 3.489 1.00 19.85 242 LYS B CA 1
ATOM 3939 C C . LYS B 1 245 ? -43.912 37.960 3.020 1.00 17.88 242 LYS B C 1
ATOM 3940 O O . LYS B 1 245 ? -44.006 36.995 3.785 1.00 16.31 242 LYS B O 1
ATOM 3946 N N . ASP B 1 246 ? -43.463 37.853 1.761 1.00 18.14 243 ASP B N 1
ATOM 3947 C CA . ASP B 1 246 ? -42.996 36.571 1.203 1.00 17.21 243 ASP B CA 1
ATOM 3948 C C . ASP B 1 246 ? -41.852 35.996 2.052 1.00 16.02 243 ASP B C 1
ATOM 3949 O O . ASP B 1 246 ? -41.824 34.802 2.321 1.00 14.53 243 ASP B O 1
ATOM 3954 N N . ARG B 1 247 ? -40.917 36.850 2.479 1.00 15.60 244 ARG B N 1
ATOM 3955 C CA . ARG B 1 247 ? -39.815 36.415 3.337 1.00 15.24 244 ARG B CA 1
ATOM 3956 C C . ARG B 1 247 ? -40.347 35.772 4.623 1.00 16.33 244 ARG B C 1
ATOM 3957 O O . ARG B 1 247 ? -39.816 34.761 5.099 1.00 14.72 244 ARG B O 1
ATOM 3965 N N . LEU B 1 248 ? -41.381 36.378 5.205 1.00 16.21 245 LEU B N 1
ATOM 3966 C CA . LEU B 1 248 ? -41.975 35.838 6.426 1.00 16.53 245 LEU B CA 1
ATOM 3967 C C . LEU B 1 248 ? -42.668 34.512 6.105 1.00 15.97 245 LEU B C 1
ATOM 3968 O O . LEU B 1 248 ? -42.552 33.552 6.864 1.00 15.80 245 LEU B O 1
ATOM 3973 N N . GLU B 1 249 ? -43.372 34.470 4.975 1.00 17.47 246 GLU B N 1
ATOM 3974 C CA . GLU B 1 249 ? -44.058 33.241 4.514 1.00 18.72 246 GLU B CA 1
ATOM 3975 C C . GLU B 1 249 ? -43.041 32.113 4.313 1.00 19.10 246 GLU B C 1
ATOM 3976 O O . GLU B 1 249 ? -43.314 30.959 4.650 1.00 18.74 246 GLU B O 1
ATOM 3982 N N . GLY B 1 250 ? -41.864 32.460 3.790 1.00 19.58 247 GLY B N 1
ATOM 3983 C CA . GLY B 1 250 ? -40.793 31.484 3.560 1.00 19.92 247 GLY B CA 1
ATOM 3984 C C . GLY B 1 250 ? -40.329 30.844 4.848 1.00 20.84 247 GLY B C 1
ATOM 3985 O O . GLY B 1 250 ? -40.184 29.610 4.935 1.00 19.68 247 GLY B O 1
ATOM 3986 N N . LEU B 1 251 ? -40.101 31.686 5.851 1.00 20.61 248 LEU B N 1
ATOM 3987 C CA . LEU B 1 251 ? -39.678 31.224 7.169 1.00 22.84 248 LEU B CA 1
ATOM 3988 C C . LEU B 1 251 ? -40.807 30.440 7.849 1.00 23.07 248 LEU B C 1
ATOM 3989 O O . LEU B 1 251 ? -40.541 29.492 8.580 1.00 24.56 248 LEU B O 1
ATOM 3994 N N . GLN B 1 252 ? -42.058 30.844 7.606 1.00 24.24 249 GLN B N 1
ATOM 3995 C CA . GLN B 1 252 ? -43.236 30.161 8.182 1.00 24.70 249 GLN B CA 1
ATOM 3996 C C . GLN B 1 252 ? -43.528 28.820 7.489 1.00 25.59 249 GLN B C 1
ATOM 3997 O O . GLN B 1 252 ? -43.872 27.836 8.147 1.00 26.00 249 GLN B O 1
ATOM 4003 N N . ALA B 1 253 ? -43.446 28.803 6.161 1.00 26.17 250 ALA B N 1
ATOM 4004 C CA . ALA B 1 253 ? -43.676 27.580 5.392 1.00 27.10 250 ALA B CA 1
ATOM 4005 C C . ALA B 1 253 ? -42.588 26.551 5.703 1.00 28.41 250 ALA B C 1
ATOM 4006 O O . ALA B 1 253 ? -42.853 25.344 5.735 1.00 28.84 250 ALA B O 1
ATOM 4008 N N . PHE B 1 254 ? -41.366 27.035 5.930 1.00 29.88 251 PHE B N 1
ATOM 4009 C CA . PHE B 1 254 ? -40.244 26.165 6.268 1.00 31.63 251 PHE B CA 1
ATOM 4010 C C . PHE B 1 254 ? -40.463 25.580 7.657 1.00 31.59 251 PHE B C 1
ATOM 4011 O O . PHE B 1 254 ? -40.246 24.389 7.864 1.00 30.88 251 PHE B O 1
ATOM 4019 N N . LYS B 1 255 ? -40.907 26.414 8.598 1.00 32.49 252 LYS B N 1
ATOM 4020 C CA . LYS B 1 255 ? -41.186 25.945 9.967 1.00 32.65 252 LYS B CA 1
ATOM 4021 C C . LYS B 1 255 ? -42.351 24.952 9.963 1.00 32.52 252 LYS B C 1
ATOM 4022 O O . LYS B 1 255 ? -42.256 23.883 10.562 1.00 32.63 252 LYS B O 1
ATOM 4028 N N . GLU B 1 256 ? -43.443 25.308 9.283 1.00 32.16 253 GLU B N 1
ATOM 4029 C CA . GLU B 1 256 ? -44.613 24.421 9.164 1.00 31.72 253 GLU B CA 1
ATOM 4030 C C . GLU B 1 256 ? -44.361 23.233 8.214 1.00 30.94 253 GLU B C 1
ATOM 4031 O O . GLU B 1 256 ? -45.190 22.320 8.128 1.00 30.23 253 GLU B O 1
ATOM 4037 N N . LYS B 1 257 ? -43.232 23.253 7.501 1.00 29.74 254 LYS B N 1
ATOM 4038 C CA . LYS B 1 257 ? -42.869 22.175 6.578 1.00 29.24 254 LYS B CA 1
ATOM 4039 C C . LYS B 1 257 ? -43.978 21.948 5.549 1.00 28.25 254 LYS B C 1
ATOM 4040 O O . LYS B 1 257 ? -44.510 20.839 5.409 1.00 27.41 254 LYS B O 1
ATOM 4046 N N . ARG B 1 258 ? -44.329 23.023 4.850 1.00 26.88 255 ARG B N 1
ATOM 4047 C CA . ARG B 1 258 ? -45.368 23.007 3.819 1.00 26.25 255 ARG B CA 1
ATOM 4048 C C . ARG B 1 258 ? -44.958 23.953 2.693 1.00 25.29 255 ARG B C 1
ATOM 4049 O O . ARG B 1 258 ? -44.038 24.747 2.850 1.00 25.08 255 ARG B O 1
ATOM 4057 N N . THR B 1 259 ? -45.661 23.865 1.566 1.00 24.61 256 THR B N 1
ATOM 4058 C CA . THR B 1 259 ? -45.391 24.708 0.412 1.00 23.08 256 THR B CA 1
ATOM 4059 C C . THR B 1 259 ? -45.708 26.176 0.708 1.00 21.66 256 THR B C 1
ATOM 4060 O O . THR B 1 259 ? -46.785 26.488 1.209 1.00 21.38 256 THR B O 1
ATOM 4064 N N . PRO B 1 260 ? -44.755 27.085 0.429 1.00 20.60 257 PRO B N 1
ATOM 4065 C CA . PRO B 1 260 ? -45.045 28.493 0.637 1.00 19.44 257 PRO B CA 1
ATOM 4066 C C . PRO B 1 260 ? -45.921 29.024 -0.500 1.00 20.50 257 PRO B C 1
ATOM 4067 O O . PRO B 1 260 ? -45.826 28.539 -1.626 1.00 19.39 257 PRO B O 1
ATOM 4087 N N . TYR B 1 262 ? -46.350 32.327 -2.294 1.00 19.55 259 TYR B N 1
ATOM 4088 C CA . TYR B 1 262 ? -45.826 33.669 -2.492 1.00 19.13 259 TYR B CA 1
ATOM 4089 C C . TYR B 1 262 ? -46.759 34.515 -3.364 1.00 20.23 259 TYR B C 1
ATOM 4090 O O . TYR B 1 262 ? -47.430 34.003 -4.265 1.00 18.86 259 TYR B O 1
ATOM 4099 N N . LYS B 1 263 ? -46.828 35.808 -3.068 1.00 20.74 260 LYS B N 1
ATOM 4100 C CA . LYS B 1 263 ? -47.719 36.711 -3.800 1.00 22.53 260 LYS B CA 1
ATOM 4101 C C . LYS B 1 263 ? -47.024 37.974 -4.309 1.00 23.71 260 LYS B C 1
ATOM 4102 O O . LYS B 1 263 ? -47.694 38.932 -4.705 1.00 24.40 260 LYS B O 1
ATOM 4108 N N . GLY B 1 264 ? -45.687 37.981 -4.309 1.00 23.32 261 GLY B N 1
ATOM 4109 C CA . GLY B 1 264 ? -44.942 39.144 -4.779 1.00 23.81 261 GLY B CA 1
ATOM 4110 C C . GLY B 1 264 ? -45.115 40.360 -3.882 1.00 23.76 261 GLY B C 1
ATOM 4111 O O . GLY B 1 264 ? -45.213 41.488 -4.361 1.00 24.82 261 GLY B O 1
ATOM 4112 N N . GLU B 1 265 ? -45.169 40.117 -2.579 1.00 24.05 262 GLU B N 1
ATOM 4113 C CA . GLU B 1 265 ? -45.305 41.174 -1.580 1.00 24.01 262 GLU B CA 1
ATOM 4114 C C . GLU B 1 265 ? -44.424 40.870 -0.377 1.00 23.03 262 GLU B C 1
ATOM 4115 O O . GLU B 1 265 ? -44.152 41.764 0.432 1.00 21.17 262 GLU B O 1
ATOM 4122 N N . LEU C 1 7 ? -13.350 28.870 20.773 1.00 35.50 4 LEU C N 1
ATOM 4123 C CA . LEU C 1 7 ? -13.547 28.198 22.094 1.00 34.34 4 LEU C CA 1
ATOM 4124 C C . LEU C 1 7 ? -14.809 27.336 22.179 1.00 33.28 4 LEU C C 1
ATOM 4125 O O . LEU C 1 7 ? -14.707 26.122 22.352 1.00 34.54 4 LEU C O 1
ATOM 4130 N N . GLN C 1 8 ? -15.990 27.944 22.072 1.00 31.09 5 GLN C N 1
ATOM 4131 C CA . GLN C 1 8 ? -17.251 27.187 22.198 1.00 28.87 5 GLN C CA 1
ATOM 4132 C C . GLN C 1 8 ? -17.852 26.698 20.877 1.00 27.23 5 GLN C C 1
ATOM 4133 O O . GLN C 1 8 ? -18.260 25.537 20.777 1.00 26.56 5 GLN C O 1
ATOM 4139 N N . ASN C 1 9 ? -17.915 27.591 19.889 1.00 24.39 6 ASN C N 1
ATOM 4140 C CA . ASN C 1 9 ? -18.547 27.313 18.583 1.00 23.78 6 ASN C CA 1
ATOM 4141 C C . ASN C 1 9 ? -17.602 26.993 17.432 1.00 22.49 6 ASN C C 1
ATOM 4142 O O . ASN C 1 9 ? -18.054 26.674 16.327 1.00 22.33 6 ASN C O 1
ATOM 4147 N N A ILE C 1 10 ? -16.306 27.121 17.692 0.60 22.00 7 ILE C N 1
ATOM 4148 N N B ILE C 1 10 ? -16.302 27.119 17.670 0.40 21.93 7 ILE C N 1
ATOM 4149 C CA A ILE C 1 10 ? -15.259 26.862 16.712 0.60 22.13 7 ILE C CA 1
ATOM 4150 C CA B ILE C 1 10 ? -15.306 26.779 16.665 0.40 21.76 7 ILE C CA 1
ATOM 4151 C C A ILE C 1 10 ? -14.087 26.161 17.387 0.60 22.03 7 ILE C C 1
ATOM 4152 C C B ILE C 1 10 ? -14.101 26.167 17.363 0.40 21.83 7 ILE C C 1
ATOM 4153 O O A ILE C 1 10 ? -13.834 26.369 18.579 0.60 21.87 7 ILE C O 1
ATOM 4154 O O B ILE C 1 10 ? -13.835 26.446 18.536 0.40 21.77 7 ILE C O 1
ATOM 4163 N N . SER C 1 11 ? -13.386 25.326 16.628 1.00 21.56 8 SER C N 1
ATOM 4164 C CA . SER C 1 11 ? -12.208 24.649 17.130 1.00 22.04 8 SER C CA 1
ATOM 4165 C C . SER C 1 11 ? -11.058 25.008 16.206 1.00 20.53 8 SER C C 1
ATOM 4166 O O . SER C 1 11 ? -11.251 25.221 14.993 1.00 19.87 8 SER C O 1
ATOM 4169 N N . VAL C 1 12 ? -9.880 25.148 16.795 1.00 19.56 9 VAL C N 1
ATOM 4170 C CA . VAL C 1 12 ? -8.678 25.473 16.058 1.00 19.46 9 VAL C CA 1
ATOM 4171 C C . VAL C 1 12 ? -7.644 24.391 16.330 1.00 18.10 9 VAL C C 1
ATOM 4172 O O . VAL C 1 12 ? -7.553 23.857 17.446 1.00 17.08 9 VAL C O 1
ATOM 4176 N N . ASP C 1 13 ? -6.878 24.063 15.298 1.00 17.75 10 ASP C N 1
ATOM 4177 C CA . ASP C 1 13 ? -5.867 23.013 15.369 1.00 18.32 10 ASP C CA 1
ATOM 4178 C C . ASP C 1 13 ? -4.603 23.500 14.662 1.00 18.97 10 ASP C C 1
ATOM 4179 O O . ASP C 1 13 ? -4.638 23.812 13.468 1.00 18.17 10 ASP C O 1
ATOM 4184 N N . TYR C 1 14 ? -3.528 23.627 15.439 1.00 19.12 11 TYR C N 1
ATOM 4185 C CA . TYR C 1 14 ? -2.204 24.045 14.976 1.00 21.53 11 TYR C CA 1
ATOM 4186 C C . TYR C 1 14 ? -1.221 22.874 15.075 1.00 21.97 11 TYR C C 1
ATOM 4187 O O . TYR C 1 14 ? -0.008 23.080 15.132 1.00 22.66 11 TYR C O 1
ATOM 4196 N N . ALA C 1 15 ? -1.741 21.651 15.115 1.00 22.47 12 ALA C N 1
ATOM 4197 C CA . ALA C 1 15 ? -0.901 20.453 15.265 1.00 22.82 12 ALA C CA 1
ATOM 4198 C C . ALA C 1 15 ? -0.015 20.203 14.039 1.00 22.69 12 ALA C C 1
ATOM 4199 O O . ALA C 1 15 ? 1.027 19.567 14.158 1.00 23.19 12 ALA C O 1
ATOM 4201 N N . THR C 1 16 ? -0.430 20.702 12.874 1.00 22.56 13 THR C N 1
ATOM 4202 C CA . THR C 1 16 ? 0.351 20.565 11.639 1.00 22.49 13 THR C CA 1
ATOM 4203 C C . THR C 1 16 ? 1.215 21.814 11.435 1.00 21.24 13 THR C C 1
ATOM 4204 O O . THR C 1 16 ? 0.689 22.927 11.373 1.00 20.06 13 THR C O 1
ATOM 4208 N N . PRO C 1 17 ? 2.549 21.643 11.366 1.00 20.49 14 PRO C N 1
ATOM 4209 C CA . PRO C 1 17 ? 3.430 22.789 11.167 1.00 19.34 14 PRO C CA 1
ATOM 4210 C C . PRO C 1 17 ? 3.002 23.667 9.972 1.00 18.03 14 PRO C C 1
ATOM 4211 O O . PRO C 1 17 ? 2.692 23.144 8.894 1.00 17.18 14 PRO C O 1
ATOM 4215 N N . HIS C 1 18 ? 2.981 24.977 10.206 1.00 16.24 15 HIS C N 1
ATOM 4216 C CA . HIS C 1 18 ? 2.626 26.004 9.206 1.00 15.35 15 HIS C CA 1
ATOM 4217 C C . HIS C 1 18 ? 1.173 25.994 8.719 1.00 15.39 15 HIS C C 1
ATOM 4218 O O . HIS C 1 18 ? 0.785 26.838 7.899 1.00 15.04 15 HIS C O 1
ATOM 4225 N N . VAL C 1 19 ? 0.359 25.076 9.233 1.00 14.98 16 VAL C N 1
ATOM 4226 C CA . VAL C 1 19 ? -1.033 24.994 8.821 1.00 16.26 16 VAL C CA 1
ATOM 4227 C C . VAL C 1 19 ? -1.965 25.110 10.023 1.00 15.98 16 VAL C C 1
ATOM 4228 O O . VAL C 1 19 ? -1.686 24.574 11.100 1.00 15.70 16 VAL C O 1
ATOM 4232 N N . VAL C 1 20 ? -3.050 25.844 9.850 1.00 16.51 17 VAL C N 1
ATOM 4233 C CA . VAL C 1 20 ? -4.047 25.963 10.894 1.00 17.08 17 VAL C CA 1
ATOM 4234 C C . VAL C 1 20 ? -5.374 25.471 10.324 1.00 17.39 17 VAL C C 1
ATOM 4235 O O . VAL C 1 20 ? -5.742 25.800 9.195 1.00 16.65 17 VAL C O 1
ATOM 4239 N N . LYS C 1 21 ? -6.053 24.642 11.112 1.00 17.52 18 LYS C N 1
ATOM 4240 C CA . LYS C 1 21 ? -7.339 24.040 10.763 1.00 18.46 18 LYS C CA 1
ATOM 4241 C C . LYS C 1 21 ? -8.463 24.633 11.603 1.00 17.63 18 LYS C C 1
ATOM 4242 O O . LYS C 1 21 ? -8.448 24.482 12.806 1.00 17.35 18 LYS C O 1
ATOM 4248 N N . ILE C 1 22 ? -9.432 25.303 10.975 1.00 17.17 19 ILE C N 1
ATOM 4249 C CA . ILE C 1 22 ? -10.569 25.887 11.712 1.00 17.43 19 ILE C CA 1
ATOM 4250 C C . ILE C 1 22 ? -11.794 25.023 11.463 1.00 17.68 19 ILE C C 1
ATOM 4251 O O . ILE C 1 22 ? -12.109 24.746 10.312 1.00 14.76 19 ILE C O 1
ATOM 4256 N N . SER C 1 23 ? -12.439 24.517 12.524 1.00 17.70 20 SER C N 1
ATOM 4257 C CA . SER C 1 23 ? -13.642 23.691 12.344 1.00 18.69 20 SER C CA 1
ATOM 4258 C C . SER C 1 23 ? -14.852 24.383 12.952 1.00 18.66 20 SER C C 1
ATOM 4259 O O . SER C 1 23 ? -14.789 24.843 14.090 1.00 20.51 20 SER C O 1
ATOM 4262 N N . LEU C 1 24 ? -15.942 24.467 12.198 1.00 18.48 21 LEU C N 1
ATOM 4263 C CA . LEU C 1 24 ? -17.192 25.027 12.730 1.00 18.46 21 LEU C CA 1
ATOM 4264 C C . LEU C 1 24 ? -17.700 23.930 13.634 1.00 18.35 21 LEU C C 1
ATOM 4265 O O . LEU C 1 24 ? -17.766 22.778 13.213 1.00 18.43 21 LEU C O 1
ATOM 4270 N N . ASN C 1 25 ? -18.042 24.280 14.873 1.00 18.93 22 ASN C N 1
ATOM 4271 C CA . ASN C 1 25 ? -18.415 23.292 15.867 1.00 19.39 22 ASN C CA 1
ATOM 4272 C C . ASN C 1 25 ? -19.795 23.497 16.526 1.00 19.44 22 ASN C C 1
ATOM 4273 O O . ASN C 1 25 ? -19.890 23.765 17.722 1.00 17.49 22 ASN C O 1
ATOM 4278 N N . ARG C 1 26 ? -20.849 23.388 15.722 1.00 18.50 23 ARG C N 1
ATOM 4279 C CA . ARG C 1 26 ? -22.240 23.468 16.189 1.00 18.17 23 ARG C CA 1
ATOM 4280 C C . ARG C 1 26 ? -22.975 22.317 15.492 1.00 18.70 23 ARG C C 1
ATOM 4281 O O . ARG C 1 26 ? -23.919 22.529 14.732 1.00 17.13 23 ARG C O 1
ATOM 4289 N N . GLU C 1 27 ? -22.537 21.087 15.765 1.00 19.87 24 GLU C N 1
ATOM 4290 C CA . GLU C 1 27 ? -23.091 19.909 15.080 1.00 20.76 24 GLU C CA 1
ATOM 4291 C C . GLU C 1 27 ? -24.607 19.750 15.218 1.00 20.87 24 GLU C C 1
ATOM 4292 O O . GLU C 1 27 ? -25.279 19.387 14.255 1.00 21.09 24 GLU C O 1
ATOM 4298 N N A ARG C 1 28 ? -25.129 20.058 16.403 0.60 20.34 25 ARG C N 1
ATOM 4299 N N B ARG C 1 28 ? -25.141 19.996 16.412 0.40 20.73 25 ARG C N 1
ATOM 4300 C CA A ARG C 1 28 ? -26.560 19.934 16.682 0.60 20.92 25 ARG C CA 1
ATOM 4301 C CA B ARG C 1 28 ? -26.589 19.891 16.641 0.40 21.25 25 ARG C CA 1
ATOM 4302 C C A ARG C 1 28 ? -27.392 20.888 15.821 0.60 21.00 25 ARG C C 1
ATOM 4303 C C B ARG C 1 28 ? -27.404 20.889 15.809 0.40 21.09 25 ARG C C 1
ATOM 4304 O O A ARG C 1 28 ? -28.558 20.605 15.514 0.60 20.14 25 ARG C O 1
ATOM 4305 O O B ARG C 1 28 ? -28.579 20.639 15.516 0.40 20.49 25 ARG C O 1
ATOM 4320 N N . GLN C 1 29 ? -26.784 22.007 15.424 1.00 20.48 26 GLN C N 1
ATOM 4321 C CA . GLN C 1 29 ? -27.444 23.004 14.590 1.00 20.26 26 GLN C CA 1
ATOM 4322 C C . GLN C 1 29 ? -26.874 22.975 13.155 1.00 19.34 26 GLN C C 1
ATOM 4323 O O . GLN C 1 29 ? -26.960 23.960 12.443 1.00 18.65 26 GLN C O 1
ATOM 4329 N N . ALA C 1 30 ? -26.297 21.836 12.751 1.00 17.94 27 ALA C N 1
ATOM 4330 C CA . ALA C 1 30 ? -25.753 21.651 11.398 1.00 17.99 27 ALA C CA 1
ATOM 4331 C C . ALA C 1 30 ? -24.705 22.707 11.023 1.00 16.50 27 ALA C C 1
ATOM 4332 O O . ALA C 1 30 ? -24.615 23.144 9.859 1.00 15.67 27 ALA C O 1
ATOM 4334 N N . ASN C 1 31 ? -23.933 23.113 12.028 1.00 15.69 28 ASN C N 1
ATOM 4335 C CA . ASN C 1 31 ? -22.872 24.102 11.892 1.00 15.50 28 ASN C CA 1
ATOM 4336 C C . ASN C 1 31 ? -23.330 25.397 11.237 1.00 16.28 28 ASN C C 1
ATOM 4337 O O . ASN C 1 31 ? -22.572 26.043 10.514 1.00 15.86 28 ASN C O 1
ATOM 4342 N N . SER C 1 32 ? -24.558 25.806 11.537 1.00 15.91 29 SER C N 1
ATOM 4343 C CA . SER C 1 32 ? -25.088 27.035 10.969 1.00 15.98 29 SER C CA 1
ATOM 4344 C C . SER C 1 32 ? -24.400 28.238 11.635 1.00 17.44 29 SER C C 1
ATOM 4345 O O . SER C 1 32 ? -23.885 28.137 12.752 1.00 15.62 29 SER C O 1
ATOM 4348 N N . LEU C 1 33 ? -24.447 29.376 10.950 1.00 15.88 30 LEU C N 1
ATOM 4349 C CA . LEU C 1 33 ? -23.758 30.585 11.385 1.00 17.78 30 LEU C CA 1
ATOM 4350 C C . LEU C 1 33 ? -24.593 31.447 12.322 1.00 17.85 30 LEU C C 1
ATOM 4351 O O . LEU C 1 33 ? -25.445 32.215 11.880 1.00 19.23 30 LEU C O 1
ATOM 4356 N N . SER C 1 34 ? -24.357 31.286 13.623 1.00 16.61 31 SER C N 1
ATOM 4357 C CA . SER C 1 34 ? -25.025 32.086 14.638 1.00 15.79 31 SER C CA 1
ATOM 4358 C C . SER C 1 34 ? -24.163 33.321 14.889 1.00 15.54 31 SER C C 1
ATOM 4359 O O . SER C 1 34 ? -22.978 33.335 14.528 1.00 14.95 31 SER C O 1
ATOM 4362 N N . LEU C 1 35 ? -24.741 34.351 15.497 1.00 15.16 32 LEU C N 1
ATOM 4363 C CA . LEU C 1 35 ? -23.982 35.560 15.810 1.00 15.04 32 LEU C CA 1
ATOM 4364 C C . LEU C 1 35 ? -22.769 35.248 16.692 1.00 14.85 32 LEU C C 1
ATOM 4365 O O . LEU C 1 35 ? -21.683 35.773 16.456 1.00 13.46 32 LEU C O 1
ATOM 4370 N N . ALA C 1 36 ? -22.951 34.390 17.698 1.00 14.80 33 ALA C N 1
ATOM 4371 C CA . ALA C 1 36 ? -21.849 34.010 18.586 1.00 14.18 33 ALA C CA 1
ATOM 4372 C C . ALA C 1 36 ? -20.709 33.354 17.811 1.00 15.17 33 ALA C C 1
ATOM 4373 O O . ALA C 1 36 ? -19.532 33.675 18.033 1.00 15.58 33 ALA C O 1
ATOM 4375 N N . LEU C 1 37 ? -21.053 32.440 16.903 1.00 15.17 34 LEU C N 1
ATOM 4376 C CA . LEU C 1 37 ? -20.056 31.768 16.091 1.00 14.75 34 LEU C CA 1
ATOM 4377 C C . LEU C 1 37 ? -19.316 32.775 15.208 1.00 15.17 34 LEU C C 1
ATOM 4378 O O . LEU C 1 37 ? -18.104 32.722 15.091 1.00 14.79 34 LEU C O 1
ATOM 4383 N N . LEU C 1 38 ? -20.049 33.691 14.597 1.00 13.77 35 LEU C N 1
ATOM 4384 C CA . LEU C 1 38 ? -19.409 34.681 13.743 1.00 14.59 35 LEU C CA 1
ATOM 4385 C C . LEU C 1 38 ? -18.412 35.512 14.545 1.00 14.73 35 LEU C C 1
ATOM 4386 O O . LEU C 1 38 ? -17.308 35.772 14.063 1.00 15.77 35 LEU C O 1
ATOM 4391 N N . GLU C 1 39 ? -18.766 35.872 15.777 1.00 16.73 36 GLU C N 1
ATOM 4392 C CA . GLU C 1 39 ? -17.851 36.647 16.621 1.00 17.87 36 GLU C CA 1
ATOM 4393 C C . GLU C 1 39 ? -16.584 35.857 16.900 1.00 17.96 36 GLU C C 1
ATOM 4394 O O . GLU C 1 39 ? -15.490 36.397 16.773 1.00 16.90 36 GLU C O 1
ATOM 4400 N N . GLU C 1 40 ? -16.726 34.576 17.267 1.00 18.57 37 GLU C N 1
ATOM 4401 C CA . GLU C 1 40 ? -15.557 33.733 17.524 1.00 17.99 37 GLU C CA 1
ATOM 4402 C C . GLU C 1 40 ? -14.697 33.595 16.269 1.00 17.66 37 GLU C C 1
ATOM 4403 O O . GLU C 1 40 ? -13.470 33.702 16.345 1.00 15.44 37 GLU C O 1
ATOM 4409 N N . LEU C 1 41 ? -15.332 33.362 15.115 1.00 17.69 38 LEU C N 1
ATOM 4410 C CA . LEU C 1 41 ? -14.612 33.220 13.853 1.00 18.80 38 LEU C CA 1
ATOM 4411 C C . LEU C 1 41 ? -13.868 34.506 13.487 1.00 17.75 38 LEU C C 1
ATOM 4412 O O . LEU C 1 41 ? -12.728 34.445 13.024 1.00 17.78 38 LEU C O 1
ATOM 4417 N N . GLN C 1 42 ? -14.505 35.659 13.695 1.00 17.51 39 GLN C N 1
ATOM 4418 C CA . GLN C 1 42 ? -13.843 36.948 13.444 1.00 18.49 39 GLN C CA 1
ATOM 4419 C C . GLN C 1 42 ? -12.586 37.093 14.307 1.00 18.82 39 GLN C C 1
ATOM 4420 O O . GLN C 1 42 ? -11.528 37.479 13.809 1.00 19.79 39 GLN C O 1
ATOM 4426 N N . ASN C 1 43 ? -12.704 36.755 15.587 1.00 19.44 40 ASN C N 1
ATOM 4427 C CA . ASN C 1 43 ? -11.566 36.817 16.503 1.00 19.52 40 ASN C CA 1
ATOM 4428 C C . ASN C 1 43 ? -10.396 35.941 16.055 1.00 17.65 40 ASN C C 1
ATOM 4429 O O . ASN C 1 43 ? -9.244 36.370 16.110 1.00 18.82 40 ASN C O 1
ATOM 4434 N N A ILE C 1 44 ? -10.704 34.726 15.621 0.60 17.04 41 ILE C N 1
ATOM 4435 N N B ILE C 1 44 ? -10.679 34.714 15.618 0.40 17.22 41 ILE C N 1
ATOM 4436 C CA A ILE C 1 44 ? -9.695 33.788 15.153 0.60 17.30 41 ILE C CA 1
ATOM 4437 C CA B ILE C 1 44 ? -9.611 33.809 15.184 0.40 17.19 41 ILE C CA 1
ATOM 4438 C C A ILE C 1 44 ? -9.018 34.293 13.877 0.60 17.30 41 ILE C C 1
ATOM 4439 C C B ILE C 1 44 ? -8.997 34.281 13.858 0.40 17.20 41 ILE C C 1
ATOM 4440 O O A ILE C 1 44 ? -7.799 34.208 13.733 0.60 17.37 41 ILE C O 1
ATOM 4441 O O B ILE C 1 44 ? -7.790 34.150 13.656 0.40 17.26 41 ILE C O 1
ATOM 4450 N N . LEU C 1 45 ? -9.819 34.825 12.961 1.00 16.85 42 LEU C N 1
ATOM 4451 C CA . LEU C 1 45 ? -9.305 35.349 11.689 1.00 16.87 42 LEU C CA 1
ATOM 4452 C C . LEU C 1 45 ? -8.380 36.558 11.959 1.00 16.47 42 LEU C C 1
ATOM 4453 O O . LEU C 1 45 ? -7.349 36.734 11.305 1.00 16.63 42 LEU C O 1
ATOM 4458 N N . THR C 1 46 ? -8.735 37.357 12.954 1.00 16.25 43 THR C N 1
ATOM 4459 C CA . THR C 1 46 ? -7.929 38.517 13.344 1.00 15.82 43 THR C CA 1
ATOM 4460 C C . THR C 1 46 ? -6.546 38.074 13.814 1.00 15.17 43 THR C C 1
ATOM 4461 O O . THR C 1 46 ? -5.538 38.662 13.431 1.00 14.90 43 THR C O 1
ATOM 4465 N N . GLN C 1 47 ? -6.515 37.028 14.637 1.00 14.61 44 GLN C N 1
ATOM 4466 C CA . GLN C 1 47 ? -5.276 36.442 15.122 1.00 15.30 44 GLN C CA 1
ATOM 4467 C C . GLN C 1 47 ? -4.438 35.814 13.993 1.00 14.31 44 GLN C C 1
ATOM 4468 O O . GLN C 1 47 ? -3.223 36.038 13.913 1.00 13.39 44 GLN C O 1
ATOM 4474 N N . ILE C 1 48 ? -5.077 35.037 13.121 1.00 14.19 45 ILE C N 1
ATOM 4475 C CA . ILE C 1 48 ? -4.352 34.380 12.032 1.00 13.76 45 ILE C CA 1
ATOM 4476 C C . ILE C 1 48 ? -3.721 35.399 11.075 1.00 15.53 45 ILE C C 1
ATOM 4477 O O . ILE C 1 48 ? -2.597 35.202 10.575 1.00 14.30 45 ILE C O 1
ATOM 4482 N N . ASN C 1 49 ? -4.449 36.490 10.838 1.00 16.46 46 ASN C N 1
ATOM 4483 C CA . ASN C 1 49 ? -3.987 37.573 9.978 1.00 17.99 46 ASN C CA 1
ATOM 4484 C C . ASN C 1 49 ? -2.585 38.048 10.369 1.00 19.13 46 ASN C C 1
ATOM 4485 O O . ASN C 1 49 ? -1.803 38.449 9.516 1.00 19.78 46 ASN C O 1
ATOM 4490 N N . GLU C 1 50 ? -2.260 37.977 11.655 1.00 19.40 47 GLU C N 1
ATOM 4491 C CA . GLU C 1 50 ? -0.962 38.447 12.145 1.00 21.43 47 GLU C CA 1
ATOM 4492 C C . GLU C 1 50 ? 0.070 37.338 12.380 1.00 20.69 47 GLU C C 1
ATOM 4493 O O . GLU C 1 50 ? 1.171 37.615 12.870 1.00 19.48 47 GLU C O 1
ATOM 4499 N N . GLU C 1 51 ? -0.262 36.098 12.013 1.00 19.35 48 GLU C N 1
ATOM 4500 C CA . GLU C 1 51 ? 0.649 34.974 12.217 1.00 19.90 48 GLU C CA 1
ATOM 4501 C C . GLU C 1 51 ? 1.538 34.719 10.998 1.00 19.58 48 GLU C C 1
ATOM 4502 O O . GLU C 1 51 ? 1.127 34.050 10.060 1.00 20.20 48 GLU C O 1
ATOM 4508 N N . ALA C 1 52 ? 2.765 35.227 11.044 1.00 20.20 49 ALA C N 1
ATOM 4509 C CA . ALA C 1 52 ? 3.721 35.050 9.940 1.00 20.98 49 ALA C CA 1
ATOM 4510 C C . ALA C 1 52 ? 4.074 33.587 9.715 1.00 21.37 49 ALA C C 1
ATOM 4511 O O . ALA C 1 52 ? 4.295 33.174 8.575 1.00 22.84 49 ALA C O 1
ATOM 4513 N N . ASN C 1 53 ? 4.085 32.791 10.786 1.00 21.09 50 ASN C N 1
ATOM 4514 C CA . ASN C 1 53 ? 4.433 31.378 10.676 1.00 20.80 50 ASN C CA 1
ATOM 4515 C C . ASN C 1 53 ? 3.303 30.513 10.106 1.00 18.53 50 ASN C C 1
ATOM 4516 O O . ASN C 1 53 ? 3.536 29.352 9.747 1.00 17.48 50 ASN C O 1
ATOM 4521 N N . THR C 1 54 ? 2.085 31.060 10.044 1.00 16.51 51 THR C N 1
ATOM 4522 C CA . THR C 1 54 ? 0.951 30.328 9.476 1.00 15.09 51 THR C CA 1
ATOM 4523 C C . THR C 1 54 ? 0.949 30.576 7.973 1.00 13.36 51 THR C C 1
ATOM 4524 O O . THR C 1 54 ? 0.844 31.718 7.514 1.00 12.13 51 THR C O 1
ATOM 4528 N N . ARG C 1 55 ? 1.068 29.495 7.204 1.00 13.69 52 ARG C N 1
ATOM 4529 C CA . ARG C 1 55 ? 1.190 29.591 5.755 1.00 13.39 52 ARG C CA 1
ATOM 4530 C C . ARG C 1 55 ? -0.067 29.213 4.979 1.00 12.85 52 ARG C C 1
ATOM 4531 O O . ARG C 1 55 ? -0.261 29.706 3.875 1.00 11.75 52 ARG C O 1
ATOM 4539 N N . VAL C 1 56 ? -0.912 28.366 5.572 1.00 12.04 53 VAL C N 1
ATOM 4540 C CA . VAL C 1 56 ? -2.146 27.937 4.952 1.00 11.68 53 VAL C CA 1
ATOM 4541 C C . VAL C 1 56 ? -3.212 27.692 6.005 1.00 12.98 53 VAL C C 1
ATOM 4542 O O . VAL C 1 56 ? -2.903 27.264 7.133 1.00 12.80 53 VAL C O 1
ATOM 4546 N N . VAL C 1 57 ? -4.457 27.999 5.645 1.00 12.79 54 VAL C N 1
ATOM 4547 C CA . VAL C 1 57 ? -5.612 27.780 6.521 1.00 13.76 54 VAL C CA 1
ATOM 4548 C C . VAL C 1 57 ? -6.573 26.774 5.876 1.00 15.60 54 VAL C C 1
ATOM 4549 O O . VAL C 1 57 ? -6.802 26.822 4.676 1.00 14.70 54 VAL C O 1
ATOM 4553 N N . ILE C 1 58 ? -7.105 25.858 6.683 1.00 13.64 55 ILE C N 1
ATOM 4554 C CA . ILE C 1 58 ? -8.118 24.911 6.238 1.00 14.23 55 ILE C CA 1
ATOM 4555 C C . ILE C 1 58 ? -9.353 25.234 7.077 1.00 14.72 55 ILE C C 1
ATOM 4556 O O . ILE C 1 58 ? -9.243 25.368 8.291 1.00 16.72 55 ILE C O 1
ATOM 4561 N N . LEU C 1 59 ? -10.508 25.337 6.423 1.00 14.46 56 LEU C N 1
ATOM 4562 C CA . LEU C 1 59 ? -11.797 25.603 7.075 1.00 15.59 56 LEU C CA 1
ATOM 4563 C C . LEU C 1 59 ? -12.712 24.421 6.789 1.00 16.94 56 LEU C C 1
ATOM 4564 O O . LEU C 1 59 ? -12.877 24.028 5.625 1.00 15.47 56 LEU C O 1
ATOM 4569 N N . THR C 1 60 ? -13.306 23.848 7.833 1.00 17.68 57 THR C N 1
ATOM 4570 C CA . THR C 1 60 ? -14.175 22.693 7.673 1.00 18.10 57 THR C CA 1
ATOM 4571 C C . THR C 1 60 ? -15.259 22.712 8.752 1.00 17.93 57 THR C C 1
ATOM 4572 O O . THR C 1 60 ? -15.287 23.612 9.603 1.00 17.50 57 THR C O 1
ATOM 4576 N N . GLY C 1 61 ? -16.145 21.726 8.716 1.00 17.92 58 GLY C N 1
ATOM 4577 C CA . GLY C 1 61 ? -17.196 21.611 9.732 1.00 17.17 58 GLY C CA 1
ATOM 4578 C C . GLY C 1 61 ? -16.988 20.344 10.542 1.00 17.83 58 GLY C C 1
ATOM 4579 O O . GLY C 1 61 ? -16.400 19.381 10.066 1.00 15.38 58 GLY C O 1
ATOM 4580 N N . ALA C 1 62 ? -17.456 20.356 11.777 1.00 18.74 59 ALA C N 1
ATOM 4581 C CA . ALA C 1 62 ? -17.368 19.169 12.644 1.00 19.80 59 ALA C CA 1
ATOM 4582 C C . ALA C 1 62 ? -18.397 18.112 12.208 1.00 20.92 59 ALA C C 1
ATOM 4583 O O . ALA C 1 62 ? -19.451 18.455 11.665 1.00 22.49 59 ALA C O 1
ATOM 4585 N N . GLY C 1 63 ? -18.098 16.827 12.422 1.00 22.17 60 GLY C N 1
ATOM 4586 C CA . GLY C 1 63 ? -19.046 15.759 12.079 1.00 23.06 60 GLY C CA 1
ATOM 4587 C C . GLY C 1 63 ? -19.026 15.315 10.626 1.00 23.90 60 GLY C C 1
ATOM 4588 O O . GLY C 1 63 ? -18.206 15.771 9.841 1.00 25.15 60 GLY C O 1
ATOM 4589 N N . GLU C 1 64 ? -19.959 14.442 10.257 1.00 25.35 61 GLU C N 1
ATOM 4590 C CA . GLU C 1 64 ? -19.999 13.901 8.889 1.00 26.78 61 GLU C CA 1
ATOM 4591 C C . GLU C 1 64 ? -21.287 14.278 8.124 1.00 26.01 61 GLU C C 1
ATOM 4592 O O . GLU C 1 64 ? -21.527 13.786 7.020 1.00 26.53 61 GLU C O 1
ATOM 4598 N N . LYS C 1 65 ? -22.103 15.160 8.699 1.00 24.24 62 LYS C N 1
ATOM 4599 C CA . LYS C 1 65 ? -23.355 15.554 8.065 1.00 23.36 62 LYS C CA 1
ATOM 4600 C C . LYS C 1 65 ? -23.312 16.949 7.441 1.00 20.76 62 LYS C C 1
ATOM 4601 O O . LYS C 1 65 ? -23.889 17.164 6.382 1.00 21.17 62 LYS C O 1
ATOM 4607 N N . ALA C 1 66 ? -22.645 17.888 8.107 1.00 19.54 63 ALA C N 1
ATOM 4608 C CA . ALA C 1 66 ? -22.634 19.277 7.638 1.00 18.82 63 ALA C CA 1
ATOM 4609 C C . ALA C 1 66 ? -21.316 20.043 7.724 1.00 17.59 63 ALA C C 1
ATOM 4610 O O . ALA C 1 66 ? -20.590 19.976 8.719 1.00 16.82 63 ALA C O 1
ATOM 4612 N N . PHE C 1 67 ? -21.038 20.783 6.649 1.00 17.34 64 PHE C N 1
ATOM 4613 C CA . PHE C 1 67 ? -19.940 21.716 6.591 1.00 16.21 64 PHE C CA 1
ATOM 4614 C C . PHE C 1 67 ? -20.515 22.976 7.244 1.00 16.21 64 PHE C C 1
ATOM 4615 O O . PHE C 1 67 ? -19.987 23.466 8.242 1.00 15.89 64 PHE C O 1
ATOM 4623 N N . CYS C 1 68 ? -21.616 23.471 6.669 1.00 17.13 65 CYS C N 1
ATOM 4624 C CA . CYS C 1 68 ? -22.342 24.642 7.172 1.00 15.63 65 CYS C CA 1
ATOM 4625 C C . CYS C 1 68 ? -23.711 24.710 6.502 1.00 16.11 65 CYS C C 1
ATOM 4626 O O . CYS C 1 68 ? -23.799 24.880 5.292 1.00 14.45 65 CYS C O 1
ATOM 4629 N N . ALA C 1 69 ? -24.773 24.617 7.303 1.00 16.06 66 ALA C N 1
ATOM 4630 C CA . ALA C 1 69 ? -26.134 24.659 6.788 1.00 17.59 66 ALA C CA 1
ATOM 4631 C C . ALA C 1 69 ? -26.594 26.079 6.454 1.00 18.25 66 ALA C C 1
ATOM 4632 O O . ALA C 1 69 ? -27.723 26.273 5.985 1.00 20.34 66 ALA C O 1
ATOM 4634 N N . GLY C 1 70 ? -25.728 27.061 6.700 1.00 17.99 67 GLY C N 1
ATOM 4635 C CA . GLY C 1 70 ? -26.012 28.460 6.387 1.00 18.55 67 GLY C CA 1
ATOM 4636 C C . GLY C 1 70 ? -26.285 29.298 7.605 1.00 19.39 67 GLY C C 1
ATOM 4637 O O . GLY C 1 70 ? -25.961 28.895 8.729 1.00 18.31 67 GLY C O 1
ATOM 4638 N N . ALA C 1 71 ? -26.892 30.465 7.400 1.00 18.19 68 ALA C N 1
ATOM 4639 C CA . ALA C 1 71 ? -27.257 31.319 8.523 1.00 19.14 68 ALA C CA 1
ATOM 4640 C C . ALA C 1 71 ? -28.237 30.542 9.412 1.00 18.75 68 ALA C C 1
ATOM 4641 O O . ALA C 1 71 ? -29.077 29.782 8.916 1.00 18.48 68 ALA C O 1
ATOM 4643 N N . ASP C 1 72 ? -28.121 30.729 10.722 1.00 18.73 69 ASP C N 1
ATOM 4644 C CA . ASP C 1 72 ? -28.993 30.039 11.676 1.00 18.89 69 ASP C CA 1
ATOM 4645 C C . ASP C 1 72 ? -30.425 30.591 11.568 1.00 19.68 69 ASP C C 1
ATOM 4646 O O . ASP C 1 72 ? -30.682 31.745 11.936 1.00 20.16 69 ASP C O 1
ATOM 4651 N N . LEU C 1 73 ? -31.345 29.743 11.090 1.00 19.88 70 LEU C N 1
ATOM 4652 C CA . LEU C 1 73 ? -32.751 30.123 10.842 1.00 20.44 70 LEU C CA 1
ATOM 4653 C C . LEU C 1 73 ? -33.632 30.218 12.079 1.00 20.33 70 LEU C C 1
ATOM 4654 O O . LEU C 1 73 ? -34.658 30.900 12.059 1.00 20.58 70 LEU C O 1
ATOM 4659 N N . LYS C 1 74 ? -33.279 29.493 13.131 1.00 20.26 71 LYS C N 1
ATOM 4660 C CA . LYS C 1 74 ? -34.023 29.589 14.368 1.00 21.23 71 LYS C CA 1
ATOM 4661 C C . LYS C 1 74 ? -33.781 31.026 14.849 1.00 20.23 71 LYS C C 1
ATOM 4662 O O . LYS C 1 74 ? -34.721 31.765 15.153 1.00 20.06 71 LYS C O 1
ATOM 4668 N N . GLU C 1 75 ? -32.507 31.418 14.846 1.00 18.90 72 GLU C N 1
ATOM 4669 C CA . GLU C 1 75 ? -32.079 32.745 15.284 1.00 19.04 72 GLU C CA 1
ATOM 4670 C C . GLU C 1 75 ? -32.627 33.825 14.357 1.00 18.94 72 GLU C C 1
ATOM 4671 O O . GLU C 1 75 ? -33.112 34.870 14.810 1.00 16.41 72 GLU C O 1
ATOM 4677 N N . ARG C 1 76 ? -32.595 33.561 13.053 1.00 18.06 73 ARG C N 1
ATOM 4678 C CA . ARG C 1 76 ? -33.104 34.531 12.092 1.00 18.65 73 ARG C CA 1
ATOM 4679 C C . ARG C 1 76 ? -34.614 34.741 12.261 1.00 17.13 73 ARG C C 1
ATOM 4680 O O . ARG C 1 76 ? -35.102 35.863 12.141 1.00 15.56 73 ARG C O 1
ATOM 4688 N N . ALA C 1 77 ? -35.337 33.662 12.565 1.00 16.26 74 ALA C N 1
ATOM 4689 C CA . ALA C 1 77 ? -36.786 33.716 12.740 1.00 16.42 74 ALA C CA 1
ATOM 4690 C C . ALA C 1 77 ? -37.207 34.676 13.855 1.00 15.99 74 ALA C C 1
ATOM 4691 O O . ALA C 1 77 ? -38.288 35.264 13.786 1.00 16.89 74 ALA C O 1
ATOM 4693 N N . GLY C 1 78 ? -36.349 34.851 14.860 1.00 14.71 75 GLY C N 1
ATOM 4694 C CA . GLY C 1 78 ? -36.663 35.722 16.002 1.00 14.82 75 GLY C CA 1
ATOM 4695 C C . GLY C 1 78 ? -36.107 37.136 15.918 1.00 14.71 75 GLY C C 1
ATOM 4696 O O . GLY C 1 78 ? -36.166 37.895 16.882 1.00 13.05 75 GLY C O 1
ATOM 4705 N N . ASN C 1 80 ? -35.947 41.026 14.375 1.00 15.03 77 ASN C N 1
ATOM 4706 C CA . ASN C 1 80 ? -36.721 42.076 13.721 1.00 16.55 77 ASN C CA 1
ATOM 4707 C C . ASN C 1 80 ? -35.885 42.574 12.539 1.00 16.89 77 ASN C C 1
ATOM 4708 O O . ASN C 1 80 ? -34.763 42.117 12.344 1.00 16.46 77 ASN C O 1
ATOM 4713 N N . GLU C 1 81 ? -36.416 43.494 11.746 1.00 18.79 78 GLU C N 1
ATOM 4714 C CA . GLU C 1 81 ? -35.683 43.970 10.565 1.00 19.37 78 GLU C CA 1
ATOM 4715 C C . GLU C 1 81 ? -34.294 44.526 10.884 1.00 19.21 78 GLU C C 1
ATOM 4716 O O . GLU C 1 81 ? -33.326 44.221 10.181 1.00 19.05 78 GLU C O 1
ATOM 4722 N N . GLU C 1 82 ? -34.201 45.325 11.944 1.00 19.31 79 GLU C N 1
ATOM 4723 C CA . GLU C 1 82 ? -32.933 45.926 12.349 1.00 20.12 79 GLU C CA 1
ATOM 4724 C C . GLU C 1 82 ? -31.877 44.863 12.677 1.00 19.92 79 GLU C C 1
ATOM 4725 O O . GLU C 1 82 ? -30.724 44.958 12.246 1.00 19.21 79 GLU C O 1
ATOM 4731 N N . GLN C 1 83 ? -32.278 43.857 13.449 1.00 19.87 80 GLN C N 1
ATOM 4732 C CA . GLN C 1 83 ? -31.385 42.756 13.814 1.00 19.33 80 GLN C CA 1
ATOM 4733 C C . GLN C 1 83 ? -31.023 41.926 12.597 1.00 19.63 80 GLN C C 1
ATOM 4734 O O . GLN C 1 83 ? -29.888 41.443 12.483 1.00 18.02 80 GLN C O 1
ATOM 4740 N N . VAL C 1 84 ? -31.972 41.746 11.679 1.00 20.17 81 VAL C N 1
ATOM 4741 C CA . VAL C 1 84 ? -31.664 40.998 10.454 1.00 19.88 81 VAL C CA 1
ATOM 4742 C C . VAL C 1 84 ? -30.537 41.721 9.713 1.00 21.00 81 VAL C C 1
ATOM 4743 O O . VAL C 1 84 ? -29.571 41.085 9.275 1.00 21.48 81 VAL C O 1
ATOM 4747 N N . ARG C 1 85 ? -30.660 43.041 9.573 1.00 21.56 82 ARG C N 1
ATOM 4748 C CA . ARG C 1 85 ? -29.617 43.836 8.916 1.00 22.42 82 ARG C CA 1
ATOM 4749 C C . ARG C 1 85 ? -28.273 43.693 9.630 1.00 22.60 82 ARG C C 1
ATOM 4750 O O . ARG C 1 85 ? -27.248 43.506 8.980 1.00 20.57 82 ARG C O 1
ATOM 4758 N N . HIS C 1 86 ? -28.267 43.784 10.958 1.00 22.98 83 HIS C N 1
ATOM 4759 C CA . HIS C 1 86 ? -27.008 43.625 11.684 1.00 23.86 83 HIS C CA 1
ATOM 4760 C C . HIS C 1 86 ? -26.401 42.235 11.473 1.00 22.83 83 HIS C C 1
ATOM 4761 O O . HIS C 1 86 ? -25.199 42.114 11.243 1.00 23.97 83 HIS C O 1
ATOM 4768 N N . ALA C 1 87 ? -27.228 41.195 11.547 1.00 21.30 84 ALA C N 1
ATOM 4769 C CA . ALA C 1 87 ? -26.753 39.821 11.373 1.00 20.53 84 ALA C CA 1
ATOM 4770 C C . ALA C 1 87 ? -26.209 39.585 9.955 1.00 19.63 84 ALA C C 1
ATOM 4771 O O . ALA C 1 87 ? -25.168 38.944 9.791 1.00 17.30 84 ALA C O 1
ATOM 4773 N N . VAL C 1 88 ? -26.889 40.111 8.934 1.00 18.64 85 VAL C N 1
ATOM 4774 C CA . VAL C 1 88 ? -26.402 39.935 7.558 1.00 19.17 85 VAL C CA 1
ATOM 4775 C C . VAL C 1 88 ? -25.095 40.696 7.374 1.00 17.34 85 VAL C C 1
ATOM 4776 O O . VAL C 1 88 ? -24.218 40.240 6.649 1.00 15.35 85 VAL C O 1
ATOM 4780 N N . SER C 1 89 ? -24.966 41.843 8.047 1.00 15.74 86 SER C N 1
ATOM 4781 C CA . SER C 1 89 ? -23.741 42.622 8.002 1.00 16.41 86 SER C CA 1
ATOM 4782 C C . SER C 1 89 ? -22.582 41.813 8.602 1.00 15.82 86 SER C C 1
ATOM 4783 O O . SER C 1 89 ? -21.474 41.783 8.039 1.00 14.37 86 SER C O 1
ATOM 4802 N N . ILE C 1 91 ? -22.274 38.538 8.797 1.00 15.14 88 ILE C N 1
ATOM 4803 C CA . ILE C 1 91 ? -21.944 37.429 7.906 1.00 14.72 88 ILE C CA 1
ATOM 4804 C C . ILE C 1 91 ? -21.111 37.947 6.713 1.00 13.24 88 ILE C C 1
ATOM 4805 O O . ILE C 1 91 ? -20.062 37.377 6.395 1.00 13.21 88 ILE C O 1
ATOM 4810 N N . ARG C 1 92 ? -21.544 39.042 6.086 1.00 13.53 89 ARG C N 1
ATOM 4811 C CA . ARG C 1 92 ? -20.787 39.628 4.966 1.00 14.14 89 ARG C CA 1
ATOM 4812 C C . ARG C 1 92 ? -19.373 39.966 5.356 1.00 13.42 89 ARG C C 1
ATOM 4813 O O . ARG C 1 92 ? -18.438 39.663 4.633 1.00 13.84 89 ARG C O 1
ATOM 4821 N N . THR C 1 93 ? -19.223 40.612 6.506 1.00 14.48 90 THR C N 1
ATOM 4822 C CA . THR C 1 93 ? -17.924 41.041 6.970 1.00 15.43 90 THR C CA 1
ATOM 4823 C C . THR C 1 93 ? -17.000 39.846 7.232 1.00 15.51 90 THR C C 1
ATOM 4824 O O . THR C 1 93 ? -15.804 39.909 6.937 1.00 14.60 90 THR C O 1
ATOM 4828 N N . THR C 1 94 ? -17.557 38.762 7.759 1.00 14.30 91 THR C N 1
ATOM 4829 C CA . THR C 1 94 ? -16.766 37.562 8.038 1.00 14.61 91 THR C CA 1
ATOM 4830 C C . THR C 1 94 ? -16.235 36.957 6.729 1.00 15.61 91 THR C C 1
ATOM 4831 O O . THR C 1 94 ? -15.068 36.557 6.650 1.00 15.85 91 THR C O 1
ATOM 4843 N N . GLU C 1 96 ? -15.584 38.579 4.028 1.00 16.28 93 GLU C N 1
ATOM 4844 C CA . GLU C 1 96 ? -14.498 39.457 3.574 1.00 16.11 93 GLU C CA 1
ATOM 4845 C C . GLU C 1 96 ? -13.190 39.156 4.323 1.00 15.60 93 GLU C C 1
ATOM 4846 O O . GLU C 1 96 ? -12.109 39.161 3.728 1.00 15.24 93 GLU C O 1
ATOM 4860 N N . VAL C 1 98 ? -12.271 36.280 5.701 1.00 15.83 95 VAL C N 1
ATOM 4861 C CA . VAL C 1 98 ? -11.754 35.004 5.192 1.00 16.08 95 VAL C CA 1
ATOM 4862 C C . VAL C 1 98 ? -11.032 35.251 3.848 1.00 16.05 95 VAL C C 1
ATOM 4863 O O . VAL C 1 98 ? -9.869 34.840 3.659 1.00 15.47 95 VAL C O 1
ATOM 4867 N N A GLU C 1 99 ? -11.686 35.946 2.908 0.50 16.38 96 GLU C N 1
ATOM 4868 N N B GLU C 1 99 ? -11.703 35.985 2.966 0.50 15.86 96 GLU C N 1
ATOM 4869 C CA A GLU C 1 99 ? -11.060 36.178 1.604 0.50 17.12 96 GLU C CA 1
ATOM 4870 C CA B GLU C 1 99 ? -11.194 36.278 1.651 0.50 16.06 96 GLU C CA 1
ATOM 4871 C C A GLU C 1 99 ? -9.808 37.045 1.661 0.50 17.18 96 GLU C C 1
ATOM 4872 C C B GLU C 1 99 ? -9.885 37.066 1.647 0.50 16.55 96 GLU C C 1
ATOM 4873 O O A GLU C 1 99 ? -8.870 36.819 0.890 0.50 17.08 96 GLU C O 1
ATOM 4874 O O B GLU C 1 99 ? -8.992 36.796 0.837 0.50 16.40 96 GLU C O 1
ATOM 4885 N N . GLN C 1 100 ? -9.781 38.025 2.561 1.00 15.56 97 GLN C N 1
ATOM 4886 C CA . GLN C 1 100 ? -8.629 38.925 2.670 1.00 17.30 97 GLN C CA 1
ATOM 4887 C C . GLN C 1 100 ? -7.489 38.435 3.564 1.00 15.46 97 GLN C C 1
ATOM 4888 O O . GLN C 1 100 ? -6.513 39.164 3.764 1.00 17.33 97 GLN C O 1
ATOM 4894 N N . LEU C 1 101 ? -7.598 37.229 4.117 1.00 15.10 98 LEU C N 1
ATOM 4895 C CA . LEU C 1 101 ? -6.499 36.691 4.902 1.00 14.57 98 LEU C CA 1
ATOM 4896 C C . LEU C 1 101 ? -5.274 36.631 3.995 1.00 14.54 98 LEU C C 1
ATOM 4897 O O . LEU C 1 101 ? -5.393 36.320 2.814 1.00 15.71 98 LEU C O 1
ATOM 4902 N N . PRO C 1 102 ? -4.094 36.906 4.548 1.00 14.32 99 PRO C N 1
ATOM 4903 C CA . PRO C 1 102 ? -2.886 36.808 3.709 1.00 14.88 99 PRO C CA 1
ATOM 4904 C C . PRO C 1 102 ? -2.661 35.398 3.168 1.00 14.30 99 PRO C C 1
ATOM 4905 O O . PRO C 1 102 ? -2.152 35.230 2.057 1.00 13.01 99 PRO C O 1
ATOM 4909 N N . GLN C 1 103 ? -3.007 34.393 3.983 1.00 12.69 100 GLN C N 1
ATOM 4910 C CA . GLN C 1 103 ? -2.798 33.000 3.613 1.00 12.92 100 GLN C CA 1
ATOM 4911 C C . GLN C 1 103 ? -3.882 32.436 2.714 1.00 13.69 100 GLN C C 1
ATOM 4912 O O . GLN C 1 103 ? -5.031 32.887 2.760 1.00 14.60 100 GLN C O 1
ATOM 4918 N N . PRO C 1 104 ? -3.505 31.492 1.842 1.00 12.65 101 PRO C N 1
ATOM 4919 C CA . PRO C 1 104 ? -4.523 30.750 1.133 1.00 13.42 101 PRO C CA 1
ATOM 4920 C C . PRO C 1 104 ? -5.450 30.041 2.122 1.00 13.64 101 PRO C C 1
ATOM 4921 O O . PRO C 1 104 ? -4.982 29.537 3.186 1.00 14.20 101 PRO C O 1
ATOM 4925 N N . VAL C 1 105 ? -6.751 30.035 1.822 1.00 13.71 102 VAL C N 1
ATOM 4926 C CA . VAL C 1 105 ? -7.723 29.333 2.655 1.00 13.75 102 VAL C CA 1
ATOM 4927 C C . VAL C 1 105 ? -8.358 28.219 1.819 1.00 13.63 102 VAL C C 1
ATOM 4928 O O . VAL C 1 105 ? -8.907 28.478 0.760 1.00 13.98 102 VAL C O 1
ATOM 4932 N N . ILE C 1 106 ? -8.311 26.994 2.338 1.00 13.92 103 ILE C N 1
ATOM 4933 C CA . ILE C 1 106 ? -8.896 25.838 1.671 1.00 14.06 103 ILE C CA 1
ATOM 4934 C C . ILE C 1 106 ? -10.189 25.380 2.396 1.00 14.54 103 ILE C C 1
ATOM 4935 O O . ILE C 1 106 ? -10.169 25.033 3.581 1.00 16.49 103 ILE C O 1
ATOM 4940 N N . ALA C 1 107 ? -11.308 25.384 1.683 1.00 14.49 104 ALA C N 1
ATOM 4941 C CA . ALA C 1 107 ? -12.561 24.872 2.228 1.00 13.97 104 ALA C CA 1
ATOM 4942 C C . ALA C 1 107 ? -12.582 23.337 2.074 1.00 14.16 104 ALA C C 1
ATOM 4943 O O . ALA C 1 107 ? -12.426 22.834 0.976 1.00 14.87 104 ALA C O 1
ATOM 4945 N N . ALA C 1 108 ? -12.669 22.609 3.190 1.00 14.59 105 ALA C N 1
ATOM 4946 C CA . ALA C 1 108 ? -12.785 21.152 3.178 1.00 14.85 105 ALA C CA 1
ATOM 4947 C C . ALA C 1 108 ? -14.256 20.870 3.469 1.00 13.77 105 ALA C C 1
ATOM 4948 O O . ALA C 1 108 ? -14.696 20.902 4.618 1.00 14.23 105 ALA C O 1
ATOM 4950 N N . ILE C 1 109 ? -15.014 20.601 2.423 1.00 14.35 106 ILE C N 1
ATOM 4951 C CA . ILE C 1 109 ? -16.472 20.442 2.542 1.00 15.04 106 ILE C CA 1
ATOM 4952 C C . ILE C 1 109 ? -16.848 18.995 2.866 1.00 13.61 106 ILE C C 1
ATOM 4953 O O . ILE C 1 109 ? -16.891 18.117 1.983 1.00 13.73 106 ILE C O 1
ATOM 4958 N N . ASN C 1 110 ? -17.122 18.773 4.153 1.00 15.35 107 ASN C N 1
ATOM 4959 C CA . ASN C 1 110 ? -17.415 17.458 4.729 1.00 15.68 107 ASN C CA 1
ATOM 4960 C C . ASN C 1 110 ? -18.876 17.000 4.756 1.00 16.74 107 ASN C C 1
ATOM 4961 O O . ASN C 1 110 ? -19.158 15.890 5.197 1.00 19.87 107 ASN C O 1
ATOM 4966 N N . GLY C 1 111 ? -19.798 17.854 4.345 1.00 16.43 108 GLY C N 1
ATOM 4967 C CA . GLY C 1 111 ? -21.213 17.521 4.325 1.00 16.41 108 GLY C CA 1
ATOM 4968 C C . GLY C 1 111 ? -21.992 18.627 3.645 1.00 16.99 108 GLY C C 1
ATOM 4969 O O . GLY C 1 111 ? -21.467 19.293 2.742 1.00 18.00 108 GLY C O 1
ATOM 4970 N N . ILE C 1 112 ? -23.229 18.855 4.079 1.00 16.35 109 ILE C N 1
ATOM 4971 C CA . ILE C 1 112 ? -24.045 19.899 3.449 1.00 16.96 109 ILE C CA 1
ATOM 4972 C C . ILE C 1 112 ? -23.406 21.285 3.579 1.00 16.31 109 ILE C C 1
ATOM 4973 O O . ILE C 1 112 ? -22.868 21.637 4.633 1.00 16.46 109 ILE C O 1
ATOM 4978 N N . ALA C 1 113 ? -23.451 22.049 2.485 1.00 16.19 110 ALA C N 1
ATOM 4979 C CA . ALA C 1 113 ? -22.941 23.408 2.441 1.00 16.95 110 ALA C CA 1
ATOM 4980 C C . ALA C 1 113 ? -24.040 24.148 1.695 1.00 16.43 110 ALA C C 1
ATOM 4981 O O . ALA C 1 113 ? -24.035 24.192 0.471 1.00 17.56 110 ALA C O 1
ATOM 4983 N N . LEU C 1 114 ? -25.020 24.658 2.435 1.00 17.39 111 LEU C N 1
ATOM 4984 C CA . LEU C 1 114 ? -26.196 25.305 1.839 1.00 16.98 111 LEU C CA 1
ATOM 4985 C C . LEU C 1 114 ? -26.301 26.775 2.211 1.00 17.38 111 LEU C C 1
ATOM 4986 O O . LEU C 1 114 ? -26.005 27.151 3.344 1.00 15.31 111 LEU C O 1
ATOM 4991 N N . GLY C 1 115 ? -26.720 27.602 1.247 1.00 15.53 112 GLY C N 1
ATOM 4992 C CA . GLY C 1 115 ? -26.865 29.044 1.476 1.00 17.29 112 GLY C CA 1
ATOM 4993 C C . GLY C 1 115 ? -25.569 29.670 1.938 1.00 16.78 112 GLY C C 1
ATOM 4994 O O . GLY C 1 115 ? -24.557 29.615 1.235 1.00 17.09 112 GLY C O 1
ATOM 4995 N N . GLY C 1 116 ? -25.611 30.271 3.118 1.00 16.26 113 GLY C N 1
ATOM 4996 C CA . GLY C 1 116 ? -24.425 30.846 3.761 1.00 17.61 113 GLY C CA 1
ATOM 4997 C C . GLY C 1 116 ? -23.241 29.885 3.748 1.00 17.09 113 GLY C C 1
ATOM 4998 O O . GLY C 1 116 ? -22.098 30.323 3.686 1.00 15.50 113 GLY C O 1
ATOM 4999 N N . GLY C 1 117 ? -23.521 28.575 3.818 1.00 16.85 114 GLY C N 1
ATOM 5000 C CA . GLY C 1 117 ? -22.473 27.546 3.771 1.00 17.99 114 GLY C CA 1
ATOM 5001 C C . GLY C 1 117 ? -21.744 27.477 2.441 1.00 18.18 114 GLY C C 1
ATOM 5002 O O . GLY C 1 117 ? -20.522 27.286 2.399 1.00 18.66 114 GLY C O 1
ATOM 5003 N N . THR C 1 118 ? -22.491 27.574 1.347 1.00 18.52 115 THR C N 1
ATOM 5004 C CA . THR C 1 118 ? -21.886 27.649 0.010 1.00 16.99 115 THR C CA 1
ATOM 5005 C C . THR C 1 118 ? -21.170 28.996 -0.109 1.00 17.33 115 THR C C 1
ATOM 5006 O O . THR C 1 118 ? -20.051 29.072 -0.612 1.00 16.23 115 THR C O 1
ATOM 5010 N N . GLU C 1 119 ? -21.786 30.050 0.421 1.00 17.16 116 GLU C N 1
ATOM 5011 C CA . GLU C 1 119 ? -21.172 31.387 0.387 1.00 16.41 116 GLU C CA 1
ATOM 5012 C C . GLU C 1 119 ? -19.828 31.384 1.123 1.00 16.30 116 GLU C C 1
ATOM 5013 O O . GLU C 1 119 ? -18.848 31.969 0.646 1.00 15.73 116 GLU C O 1
ATOM 5019 N N . LEU C 1 120 ? -19.781 30.698 2.262 1.00 14.03 117 LEU C N 1
ATOM 5020 C CA . LEU C 1 120 ? -18.542 30.567 3.049 1.00 14.29 117 LEU C CA 1
ATOM 5021 C C . LEU C 1 120 ? -17.458 29.841 2.239 1.00 13.08 117 LEU C C 1
ATOM 5022 O O . LEU C 1 120 ? -16.307 30.261 2.210 1.00 13.35 117 LEU C O 1
ATOM 5027 N N . SER C 1 121 ? -17.832 28.780 1.529 1.00 13.44 118 SER C N 1
ATOM 5028 C CA . SER C 1 121 ? -16.872 28.054 0.719 1.00 14.54 118 SER C CA 1
ATOM 5029 C C . SER C 1 121 ? -16.354 28.895 -0.441 1.00 14.07 118 SER C C 1
ATOM 5030 O O . SER C 1 121 ? -15.188 28.767 -0.814 1.00 13.97 118 SER C O 1
ATOM 5033 N N . LEU C 1 122 ? -17.214 29.755 -1.000 1.00 13.90 119 LEU C N 1
ATOM 5034 C CA . LEU C 1 122 ? -16.836 30.657 -2.080 1.00 13.58 119 LEU C CA 1
ATOM 5035 C C . LEU C 1 122 ? -15.840 31.720 -1.649 1.00 13.58 119 LEU C C 1
ATOM 5036 O O . LEU C 1 122 ? -15.045 32.238 -2.474 1.00 14.00 119 LEU C O 1
ATOM 5041 N N . ALA C 1 123 ? -15.893 32.075 -0.368 1.00 14.78 120 ALA C N 1
ATOM 5042 C CA . ALA C 1 123 ? -14.974 33.047 0.191 1.00 16.71 120 ALA C CA 1
ATOM 5043 C C . ALA C 1 123 ? -13.577 32.464 0.395 1.00 17.05 120 ALA C C 1
ATOM 5044 O O . ALA C 1 123 ? -12.625 33.207 0.658 1.00 17.06 120 ALA C O 1
ATOM 5046 N N . CYS C 1 124 ? -13.454 31.135 0.283 1.00 15.78 121 CYS C N 1
ATOM 5047 C CA . CYS C 1 124 ? -12.163 30.491 0.379 1.00 15.98 121 CYS C CA 1
ATOM 5048 C C . CYS C 1 124 ? -11.496 30.544 -1.001 1.00 15.10 121 CYS C C 1
ATOM 5049 O O . CYS C 1 124 ? -12.183 30.713 -2.016 1.00 16.41 121 CYS C O 1
ATOM 5052 N N . ASP C 1 125 ? -10.171 30.380 -1.033 1.00 14.88 122 ASP C N 1
ATOM 5053 C CA . ASP C 1 125 ? -9.410 30.393 -2.284 1.00 13.59 122 ASP C CA 1
ATOM 5054 C C . ASP C 1 125 ? -9.818 29.243 -3.187 1.00 15.02 122 ASP C C 1
ATOM 5055 O O . ASP C 1 125 ? -9.956 29.425 -4.377 1.00 14.49 122 ASP C O 1
ATOM 5060 N N . PHE C 1 126 ? -9.973 28.050 -2.627 1.00 15.65 123 PHE C N 1
ATOM 5061 C CA . PHE C 1 126 ? -10.461 26.904 -3.408 1.00 14.80 123 PHE C CA 1
ATOM 5062 C C . PHE C 1 126 ? -11.084 25.868 -2.468 1.00 15.98 123 PHE C C 1
ATOM 5063 O O . PHE C 1 126 ? -10.961 25.968 -1.250 1.00 15.35 123 PHE C O 1
ATOM 5071 N N . ARG C 1 127 ? -11.743 24.879 -3.061 1.00 16.57 124 ARG C N 1
ATOM 5072 C CA . ARG C 1 127 ? -12.549 23.935 -2.335 1.00 15.45 124 ARG C CA 1
ATOM 5073 C C . ARG C 1 127 ? -12.322 22.471 -2.678 1.00 15.48 124 ARG C C 1
ATOM 5074 O O . ARG C 1 127 ? -12.150 22.108 -3.842 1.00 16.61 124 ARG C O 1
ATOM 5082 N N A ILE C 1 128 ? -12.312 21.656 -1.633 0.60 15.50 125 ILE C N 1
ATOM 5083 N N B ILE C 1 128 ? -12.310 21.636 -1.649 0.40 15.85 125 ILE C N 1
ATOM 5084 C CA A ILE C 1 128 ? -12.206 20.211 -1.726 0.60 15.83 125 ILE C CA 1
ATOM 5085 C CA B ILE C 1 128 ? -12.203 20.195 -1.815 0.40 16.28 125 ILE C CA 1
ATOM 5086 C C A ILE C 1 128 ? -13.466 19.690 -1.055 0.60 16.01 125 ILE C C 1
ATOM 5087 C C B ILE C 1 128 ? -13.378 19.605 -1.036 0.40 16.23 125 ILE C C 1
ATOM 5088 O O A ILE C 1 128 ? -13.792 20.140 0.036 0.60 16.88 125 ILE C O 1
ATOM 5089 O O B ILE C 1 128 ? -13.542 19.900 0.145 0.40 16.69 125 ILE C O 1
ATOM 5098 N N . ALA C 1 129 ? -14.191 18.785 -1.708 1.00 16.08 126 ALA C N 1
ATOM 5099 C CA . ALA C 1 129 ? -15.404 18.217 -1.123 1.00 15.54 126 ALA C CA 1
ATOM 5100 C C . ALA C 1 129 ? -15.408 16.702 -1.036 1.00 15.71 126 ALA C C 1
ATOM 5101 O O . ALA C 1 129 ? -14.849 16.001 -1.897 1.00 13.66 126 ALA C O 1
ATOM 5103 N N . ALA C 1 130 ? -16.097 16.213 -0.012 1.00 15.51 127 ALA C N 1
ATOM 5104 C CA . ALA C 1 130 ? -16.318 14.788 0.175 1.00 15.08 127 ALA C CA 1
ATOM 5105 C C . ALA C 1 130 ? -17.337 14.399 -0.899 1.00 15.63 127 ALA C C 1
ATOM 5106 O O . ALA C 1 130 ? -18.182 15.229 -1.291 1.00 15.64 127 ALA C O 1
ATOM 5108 N N . GLU C 1 131 ? -17.263 13.166 -1.399 1.00 15.87 128 GLU C N 1
ATOM 5109 C CA . GLU C 1 131 ? -18.205 12.712 -2.419 1.00 18.24 128 GLU C CA 1
ATOM 5110 C C . GLU C 1 131 ? -19.656 12.816 -1.906 1.00 18.04 128 GLU C C 1
ATOM 5111 O O . GLU C 1 131 ? -20.567 13.105 -2.672 1.00 20.17 128 GLU C O 1
ATOM 5117 N N . SER C 1 132 ? -19.850 12.631 -0.604 1.00 17.99 129 SER C N 1
ATOM 5118 C CA . SER C 1 132 ? -21.183 12.697 0.022 1.00 18.34 129 SER C CA 1
ATOM 5119 C C . SER C 1 132 ? -21.721 14.136 0.285 1.00 18.29 129 SER C C 1
ATOM 5120 O O . SER C 1 132 ? -22.896 14.312 0.644 1.00 17.51 129 SER C O 1
ATOM 5123 N N . ALA C 1 133 ? -20.881 15.145 0.081 1.00 17.82 130 ALA C N 1
ATOM 5124 C CA . ALA C 1 133 ? -21.276 16.544 0.304 1.00 18.93 130 ALA C CA 1
ATOM 5125 C C . ALA C 1 133 ? -22.332 16.989 -0.706 1.00 18.89 130 ALA C C 1
ATOM 5126 O O . ALA C 1 133 ? -22.453 16.418 -1.791 1.00 17.28 130 ALA C O 1
ATOM 5128 N N . SER C 1 134 ? -23.115 17.989 -0.319 1.00 19.14 131 SER C N 1
ATOM 5129 C CA . SER C 1 134 ? -24.125 18.566 -1.197 1.00 19.55 131 SER C CA 1
ATOM 5130 C C . SER C 1 134 ? -24.029 20.074 -1.047 1.00 18.77 131 SER C C 1
ATOM 5131 O O . SER C 1 134 ? -23.739 20.589 0.040 1.00 18.13 131 SER C O 1
ATOM 5134 N N . LEU C 1 135 ? -24.244 20.782 -2.143 1.00 17.79 132 LEU C N 1
ATOM 5135 C CA . LEU C 1 135 ? -24.130 22.224 -2.136 1.00 18.45 132 LEU C CA 1
ATOM 5136 C C . LEU C 1 135 ? -25.347 22.884 -2.780 1.00 18.04 132 LEU C C 1
ATOM 5137 O O . LEU C 1 135 ? -26.153 22.237 -3.437 1.00 17.25 132 LEU C O 1
ATOM 5142 N N . GLY C 1 136 ? -25.463 24.193 -2.595 1.00 18.97 133 GLY C N 1
ATOM 5143 C CA . GLY C 1 136 ? -26.572 24.920 -3.163 1.00 17.67 133 GLY C CA 1
ATOM 5144 C C . GLY C 1 136 ? -26.812 26.240 -2.464 1.00 17.92 133 GLY C C 1
ATOM 5145 O O . GLY C 1 136 ? -26.453 26.413 -1.309 1.00 15.48 133 GLY C O 1
ATOM 5146 N N . LEU C 1 137 ? -27.384 27.180 -3.204 1.00 16.20 134 LEU C N 1
ATOM 5147 C CA . LEU C 1 137 ? -27.787 28.474 -2.658 1.00 17.50 134 LEU C CA 1
ATOM 5148 C C . LEU C 1 137 ? -29.314 28.406 -2.683 1.00 16.73 134 LEU C C 1
ATOM 5149 O O . LEU C 1 137 ? -29.954 28.748 -3.673 1.00 14.97 134 LEU C O 1
ATOM 5154 N N . THR C 1 138 ? -29.884 27.942 -1.579 1.00 18.05 135 THR C N 1
ATOM 5155 C CA . THR C 1 138 ? -31.320 27.686 -1.480 1.00 19.47 135 THR C CA 1
ATOM 5156 C C . THR C 1 138 ? -32.197 28.889 -1.124 1.00 18.66 135 THR C C 1
ATOM 5157 O O . THR C 1 138 ? -33.435 28.762 -1.037 1.00 18.57 135 THR C O 1
ATOM 5161 N N . GLU C 1 139 ? -31.566 30.048 -0.955 1.00 18.88 136 GLU C N 1
ATOM 5162 C CA . GLU C 1 139 ? -32.251 31.277 -0.564 1.00 18.26 136 GLU C CA 1
ATOM 5163 C C . GLU C 1 139 ? -33.583 31.598 -1.283 1.00 17.42 136 GLU C C 1
ATOM 5164 O O . GLU C 1 139 ? -34.598 31.859 -0.628 1.00 16.03 136 GLU C O 1
ATOM 5170 N N . THR C 1 140 ? -33.622 31.549 -2.611 1.00 16.74 137 THR C N 1
ATOM 5171 C CA . THR C 1 140 ? -34.878 31.906 -3.293 1.00 16.81 137 THR C CA 1
ATOM 5172 C C . THR C 1 140 ? -36.084 31.039 -2.905 1.00 16.61 137 THR C C 1
ATOM 5173 O O . THR C 1 140 ? -37.233 31.507 -3.003 1.00 16.76 137 THR C O 1
ATOM 5177 N N . THR C 1 141 ? -35.841 29.808 -2.448 1.00 16.55 138 THR C N 1
ATOM 5178 C CA . THR C 1 141 ? -36.924 28.927 -2.011 1.00 17.85 138 THR C CA 1
ATOM 5179 C C . THR C 1 141 ? -37.578 29.480 -0.737 1.00 18.68 138 THR C C 1
ATOM 5180 O O . THR C 1 141 ? -38.720 29.141 -0.420 1.00 18.93 138 THR C O 1
ATOM 5184 N N . LEU C 1 142 ? -36.838 30.318 -0.018 1.00 17.88 139 LEU C N 1
ATOM 5185 C CA . LEU C 1 142 ? -37.312 30.969 1.205 1.00 18.36 139 LEU C CA 1
ATOM 5186 C C . LEU C 1 142 ? -37.705 32.426 0.943 1.00 18.29 139 LEU C C 1
ATOM 5187 O O . LEU C 1 142 ? -38.013 33.174 1.859 1.00 16.32 139 LEU C O 1
ATOM 5192 N N . ALA C 1 143 ? -37.718 32.814 -0.326 1.00 16.20 140 ALA C N 1
ATOM 5193 C CA . ALA C 1 143 ? -38.061 34.175 -0.717 1.00 16.87 140 ALA C CA 1
ATOM 5194 C C . ALA C 1 143 ? -37.032 35.212 -0.254 1.00 14.86 140 ALA C C 1
ATOM 5195 O O . ALA C 1 143 ? -37.382 36.360 -0.042 1.00 15.33 140 ALA C O 1
ATOM 5197 N N . ILE C 1 144 ? -35.770 34.804 -0.111 1.00 15.32 141 ILE C N 1
ATOM 5198 C CA . ILE C 1 144 ? -34.695 35.762 0.139 1.00 15.78 141 ILE C CA 1
ATOM 5199 C C . ILE C 1 144 ? -33.650 35.517 -0.959 1.00 15.98 141 ILE C C 1
ATOM 5200 O O . ILE C 1 144 ? -33.880 34.712 -1.883 1.00 14.78 141 ILE C O 1
ATOM 5205 N N . ILE C 1 145 ? -32.542 36.256 -0.918 1.00 15.96 142 ILE C N 1
ATOM 5206 C CA . ILE C 1 145 ? -31.453 36.041 -1.867 1.00 15.81 142 ILE C CA 1
ATOM 5207 C C . ILE C 1 145 ? -30.160 35.789 -1.109 1.00 17.02 142 ILE C C 1
ATOM 5208 O O . ILE C 1 145 ? -30.078 36.072 0.093 1.00 16.49 142 ILE C O 1
ATOM 5213 N N . PRO C 1 146 ? -29.145 35.225 -1.792 1.00 18.25 143 PRO C N 1
ATOM 5214 C CA . PRO C 1 146 ? -27.880 35.125 -1.103 1.00 19.09 143 PRO C CA 1
ATOM 5215 C C . PRO C 1 146 ? -27.441 36.561 -0.729 1.00 20.79 143 PRO C C 1
ATOM 5216 O O . PRO C 1 146 ? -27.403 37.444 -1.582 1.00 23.80 143 PRO C O 1
ATOM 5220 N N . GLY C 1 147 ? -27.171 36.795 0.544 1.00 20.76 144 GLY C N 1
ATOM 5221 C CA . GLY C 1 147 ? -26.791 38.125 1.026 1.00 21.40 144 GLY C CA 1
ATOM 5222 C C . GLY C 1 147 ? -25.387 38.233 1.581 1.00 21.56 144 GLY C C 1
ATOM 5223 O O . GLY C 1 147 ? -25.032 39.263 2.190 1.00 22.17 144 GLY C O 1
ATOM 5224 N N . ALA C 1 148 ? -24.586 37.187 1.382 1.00 19.13 145 ALA C N 1
ATOM 5225 C CA . ALA C 1 148 ? -23.200 37.169 1.832 1.00 19.77 145 ALA C CA 1
ATOM 5226 C C . ALA C 1 148 ? -22.257 36.822 0.665 1.00 17.91 145 ALA C C 1
ATOM 5227 O O . ALA C 1 148 ? -21.320 36.027 0.801 1.00 17.74 145 ALA C O 1
ATOM 5229 N N . GLY C 1 149 ? -22.550 37.411 -0.488 1.00 17.84 146 GLY C N 1
ATOM 5230 C CA . GLY C 1 149 ? -21.720 37.289 -1.658 1.00 16.43 146 GLY C CA 1
ATOM 5231 C C . GLY C 1 149 ? -22.059 36.215 -2.639 1.00 17.00 146 GLY C C 1
ATOM 5232 O O . GLY C 1 149 ? -21.446 36.167 -3.689 1.00 15.51 146 GLY C O 1
ATOM 5233 N N . GLY C 1 150 ? -23.017 35.343 -2.305 1.00 16.90 147 GLY C N 1
ATOM 5234 C CA . GLY C 1 150 ? -23.439 34.283 -3.205 1.00 16.39 147 GLY C CA 1
ATOM 5235 C C . GLY C 1 150 ? -23.771 34.738 -4.630 1.00 16.85 147 GLY C C 1
ATOM 5236 O O . GLY C 1 150 ? -23.406 34.054 -5.599 1.00 19.13 147 GLY C O 1
ATOM 5237 N N . THR C 1 151 ? -24.450 35.883 -4.776 1.00 14.77 148 THR C N 1
ATOM 5238 C CA . THR C 1 151 ? -24.810 36.385 -6.123 1.00 14.02 148 THR C CA 1
ATOM 5239 C C . THR C 1 151 ? -23.623 36.918 -6.912 1.00 13.91 148 THR C C 1
ATOM 5240 O O . THR C 1 151 ? -23.734 37.127 -8.121 1.00 16.23 148 THR C O 1
ATOM 5244 N N . GLN C 1 152 ? -22.520 37.162 -6.218 1.00 15.36 149 GLN C N 1
ATOM 5245 C CA . GLN C 1 152 ? -21.334 37.757 -6.815 1.00 14.90 149 GLN C CA 1
ATOM 5246 C C . GLN C 1 152 ? -20.190 36.772 -6.976 1.00 14.40 149 GLN C C 1
ATOM 5247 O O . GLN C 1 152 ? -19.566 36.709 -8.036 1.00 14.35 149 GLN C O 1
ATOM 5253 N N . ARG C 1 153 ? -19.903 35.994 -5.930 1.00 14.43 150 ARG C N 1
ATOM 5254 C CA . ARG C 1 153 ? -18.781 35.061 -5.994 1.00 13.65 150 ARG C CA 1
ATOM 5255 C C . ARG C 1 153 ? -19.122 33.843 -6.819 1.00 13.32 150 ARG C C 1
ATOM 5256 O O . ARG C 1 153 ? -18.255 33.294 -7.503 1.00 15.48 150 ARG C O 1
ATOM 5264 N N . LEU C 1 154 ? -20.387 33.434 -6.811 1.00 13.36 151 LEU C N 1
ATOM 5265 C CA . LEU C 1 154 ? -20.749 32.239 -7.593 1.00 13.51 151 LEU C CA 1
ATOM 5266 C C . LEU C 1 154 ? -20.561 32.464 -9.120 1.00 14.46 151 LEU C C 1
ATOM 5267 O O . LEU C 1 154 ? -19.886 31.663 -9.785 1.00 15.43 151 LEU C O 1
ATOM 5272 N N . PRO C 1 155 ? -21.186 33.516 -9.697 1.00 16.08 152 PRO C N 1
ATOM 5273 C CA . PRO C 1 155 ? -20.977 33.697 -11.138 1.00 15.90 152 PRO C CA 1
ATOM 5274 C C . PRO C 1 155 ? -19.508 33.959 -11.531 1.00 15.44 152 PRO C C 1
ATOM 5275 O O . PRO C 1 155 ? -19.079 33.570 -12.619 1.00 15.11 152 PRO C O 1
ATOM 5279 N N . ARG C 1 156 ? -18.748 34.618 -10.664 1.00 14.16 153 ARG C N 1
ATOM 5280 C CA . ARG C 1 156 ? -17.320 34.825 -10.950 1.00 15.03 153 ARG C CA 1
ATOM 5281 C C . ARG C 1 156 ? -16.542 33.509 -11.071 1.00 14.21 153 ARG C C 1
ATOM 5282 O O . ARG C 1 156 ? -15.650 33.377 -11.902 1.00 15.16 153 ARG C O 1
ATOM 5290 N N . LEU C 1 157 ? -16.891 32.534 -10.256 1.00 14.60 154 LEU C N 1
ATOM 5291 C CA . LEU C 1 157 ? -16.203 31.265 -10.277 1.00 14.74 154 LEU C CA 1
ATOM 5292 C C . LEU C 1 157 ? -16.694 30.328 -11.382 1.00 15.43 154 LEU C C 1
ATOM 5293 O O . LEU C 1 157 ? -15.879 29.695 -12.098 1.00 16.85 154 LEU C O 1
ATOM 5298 N N . ILE C 1 158 ? -18.012 30.240 -11.560 1.00 16.77 155 ILE C N 1
ATOM 5299 C CA . ILE C 1 158 ? -18.569 29.244 -12.504 1.00 15.58 155 ILE C CA 1
ATOM 5300 C C . ILE C 1 158 ? -19.306 29.752 -13.749 1.00 15.43 155 ILE C C 1
ATOM 5301 O O . ILE C 1 158 ? -19.822 28.955 -14.533 1.00 16.48 155 ILE C O 1
ATOM 5306 N N . GLY C 1 159 ? -19.351 31.054 -13.938 1.00 15.15 156 GLY C N 1
ATOM 5307 C CA . GLY C 1 159 ? -20.015 31.621 -15.095 1.00 14.68 156 GLY C CA 1
ATOM 5308 C C . GLY C 1 159 ? -21.430 32.030 -14.726 1.00 14.01 156 GLY C C 1
ATOM 5309 O O . GLY C 1 159 ? -22.059 31.447 -13.829 1.00 15.77 156 GLY C O 1
ATOM 5310 N N A VAL C 1 160 ? -21.940 33.029 -15.427 0.50 14.02 157 VAL C N 1
ATOM 5311 N N B VAL C 1 160 ? -21.942 33.016 -15.443 0.50 13.84 157 VAL C N 1
ATOM 5312 C CA A VAL C 1 160 ? -23.262 33.553 -15.150 0.50 14.80 157 VAL C CA 1
ATOM 5313 C CA B VAL C 1 160 ? -23.252 33.571 -15.165 0.50 14.42 157 VAL C CA 1
ATOM 5314 C C A VAL C 1 160 ? -24.387 32.556 -15.343 0.50 14.70 157 VAL C C 1
ATOM 5315 C C B VAL C 1 160 ? -24.424 32.624 -15.399 0.50 14.61 157 VAL C C 1
ATOM 5316 O O A VAL C 1 160 ? -25.298 32.488 -14.517 0.50 15.00 157 VAL C O 1
ATOM 5317 O O B VAL C 1 160 ? -25.427 32.692 -14.684 0.50 14.39 157 VAL C O 1
ATOM 5324 N N . GLY C 1 161 ? -24.316 31.778 -16.419 1.00 13.76 158 GLY C N 1
ATOM 5325 C CA . GLY C 1 161 ? -25.377 30.841 -16.771 1.00 15.03 158 GLY C CA 1
ATOM 5326 C C . GLY C 1 161 ? -25.658 29.839 -15.670 1.00 14.37 158 GLY C C 1
ATOM 5327 O O . GLY C 1 161 ? -26.795 29.685 -15.195 1.00 14.23 158 GLY C O 1
ATOM 5328 N N . ARG C 1 162 ? -24.611 29.155 -15.266 1.00 14.30 159 ARG C N 1
ATOM 5329 C CA . ARG C 1 162 ? -24.749 28.169 -14.207 1.00 14.18 159 ARG C CA 1
ATOM 5330 C C . ARG C 1 162 ? -25.168 28.799 -12.887 1.00 15.44 159 ARG C C 1
ATOM 5331 O O . ARG C 1 162 ? -26.016 28.252 -12.173 1.00 15.55 159 ARG C O 1
ATOM 5339 N N . ALA C 1 163 ? -24.564 29.936 -12.551 1.00 15.82 160 ALA C N 1
ATOM 5340 C CA . ALA C 1 163 ? -24.887 30.647 -11.321 1.00 14.94 160 ALA C CA 1
ATOM 5341 C C . ALA C 1 163 ? -26.367 31.010 -11.285 1.00 15.08 160 ALA C C 1
ATOM 5342 O O . ALA C 1 163 ? -27.021 30.825 -10.269 1.00 14.59 160 ALA C O 1
ATOM 5344 N N . LYS C 1 164 ? -26.892 31.503 -12.413 1.00 14.23 161 LYS C N 1
ATOM 5345 C CA . LYS C 1 164 ? -28.308 31.847 -12.502 1.00 14.21 161 LYS C CA 1
ATOM 5346 C C . LYS C 1 164 ? -29.241 30.635 -12.307 1.00 15.25 161 LYS C C 1
ATOM 5347 O O . LYS C 1 164 ? -30.189 30.683 -11.493 1.00 15.10 161 LYS C O 1
ATOM 5353 N N . GLU C 1 165 ? -28.983 29.543 -13.017 1.00 13.86 162 GLU C N 1
ATOM 5354 C CA . GLU C 1 165 ? -29.873 28.412 -12.871 1.00 15.96 162 GLU C CA 1
ATOM 5355 C C . GLU C 1 165 ? -29.863 27.931 -11.432 1.00 15.35 162 GLU C C 1
ATOM 5356 O O . GLU C 1 165 ? -30.930 27.689 -10.864 1.00 15.86 162 GLU C O 1
ATOM 5362 N N . LEU C 1 166 ? -28.684 27.909 -10.807 1.00 16.27 163 LEU C N 1
ATOM 5363 C CA . LEU C 1 166 ? -28.560 27.464 -9.400 1.00 15.78 163 LEU C CA 1
ATOM 5364 C C . LEU C 1 166 ? -29.251 28.383 -8.369 1.00 16.26 163 LEU C C 1
ATOM 5365 O O . LEU C 1 166 ? -29.941 27.903 -7.452 1.00 15.96 163 LEU C O 1
ATOM 5370 N N . ILE C 1 167 ? -29.070 29.688 -8.537 1.00 16.44 164 ILE C N 1
ATOM 5371 C CA . ILE C 1 167 ? -29.683 30.684 -7.650 1.00 16.16 164 ILE C CA 1
ATOM 5372 C C . ILE C 1 167 ? -31.192 30.821 -7.902 1.00 16.61 164 ILE C C 1
ATOM 5373 O O . ILE C 1 167 ? -31.976 30.865 -6.941 1.00 14.96 164 ILE C O 1
ATOM 5378 N N . TYR C 1 168 ? -31.613 30.824 -9.173 1.00 16.75 165 TYR C N 1
ATOM 5379 C CA . TYR C 1 168 ? -33.056 30.932 -9.461 1.00 16.86 165 TYR C CA 1
ATOM 5380 C C . TYR C 1 168 ? -33.835 29.713 -8.975 1.00 16.71 165 TYR C C 1
ATOM 5381 O O . TYR C 1 168 ? -34.918 29.867 -8.395 1.00 15.75 165 TYR C O 1
ATOM 5390 N N . THR C 1 169 ? -33.324 28.508 -9.246 1.00 15.95 166 THR C N 1
ATOM 5391 C CA . THR C 1 169 ? -33.984 27.286 -8.785 1.00 16.80 166 THR C CA 1
ATOM 5392 C C . THR C 1 169 ? -33.820 27.014 -7.298 1.00 16.89 166 THR C C 1
ATOM 5393 O O . THR C 1 169 ? -34.706 26.408 -6.682 1.00 16.47 166 THR C O 1
ATOM 5397 N N . GLY C 1 170 ? -32.684 27.436 -6.737 1.00 17.74 167 GLY C N 1
ATOM 5398 C CA . GLY C 1 170 ? -32.360 27.202 -5.330 1.00 16.73 167 GLY C CA 1
ATOM 5399 C C . GLY C 1 170 ? -32.131 25.731 -5.065 1.00 16.88 167 GLY C C 1
ATOM 5400 O O . GLY C 1 170 ? -32.244 25.272 -3.923 1.00 16.31 167 GLY C O 1
ATOM 5401 N N . ARG C 1 171 ? -31.806 24.979 -6.122 1.00 16.99 168 ARG C N 1
ATOM 5402 C CA . ARG C 1 171 ? -31.662 23.547 -6.015 1.00 17.98 168 ARG C CA 1
ATOM 5403 C C . ARG C 1 171 ? -30.351 23.084 -5.375 1.00 17.52 168 ARG C C 1
ATOM 5404 O O . ARG C 1 171 ? -29.332 23.783 -5.409 1.00 18.28 168 ARG C O 1
ATOM 5412 N N . ARG C 1 172 ? -30.400 21.891 -4.795 1.00 18.64 169 ARG C N 1
ATOM 5413 C CA . ARG C 1 172 ? -29.236 21.284 -4.173 1.00 19.12 169 ARG C CA 1
ATOM 5414 C C . ARG C 1 172 ? -28.540 20.402 -5.183 1.00 18.86 169 ARG C C 1
ATOM 5415 O O . ARG C 1 172 ? -29.209 19.669 -5.951 1.00 18.88 169 ARG C O 1
ATOM 5423 N N . ILE C 1 173 ? -27.211 20.432 -5.165 1.00 16.39 170 ILE C N 1
ATOM 5424 C CA . ILE C 1 173 ? -26.419 19.631 -6.088 1.00 17.30 170 ILE C CA 1
ATOM 5425 C C . ILE C 1 173 ? -25.400 18.767 -5.362 1.00 16.46 170 ILE C C 1
ATOM 5426 O O . ILE C 1 173 ? -24.978 19.073 -4.255 1.00 16.75 170 ILE C O 1
ATOM 5431 N N . SER C 1 174 ? -25.013 17.684 -6.017 1.00 17.54 171 SER C N 1
ATOM 5432 C CA . SER C 1 174 ? -24.058 16.744 -5.454 1.00 17.36 171 SER C CA 1
ATOM 5433 C C . SER C 1 174 ? -22.640 17.290 -5.631 1.00 16.86 171 SER C C 1
ATOM 5434 O O . SER C 1 174 ? -22.397 18.214 -6.425 1.00 15.34 171 SER C O 1
ATOM 5437 N N . ALA C 1 175 ? -21.699 16.701 -4.911 1.00 16.72 172 ALA C N 1
ATOM 5438 C CA . ALA C 1 175 ? -20.300 17.090 -5.029 1.00 16.90 172 ALA C CA 1
ATOM 5439 C C . ALA C 1 175 ? -19.809 16.859 -6.461 1.00 16.61 172 ALA C C 1
ATOM 5440 O O . ALA C 1 175 ? -19.020 17.642 -6.971 1.00 16.75 172 ALA C O 1
ATOM 5442 N N . GLN C 1 176 ? -20.244 15.760 -7.096 1.00 17.03 173 GLN C N 1
ATOM 5443 C CA . GLN C 1 176 ? -19.829 15.497 -8.488 1.00 16.88 173 GLN C CA 1
ATOM 5444 C C . GLN C 1 176 ? -20.339 16.553 -9.458 1.00 15.35 173 GLN C C 1
ATOM 5445 O O . GLN C 1 176 ? -19.617 16.970 -10.358 1.00 15.72 173 GLN C O 1
ATOM 5451 N N . GLU C 1 177 ? -21.586 16.966 -9.279 1.00 15.08 174 GLU C N 1
ATOM 5452 C CA . GLU C 1 177 ? -22.184 18.020 -10.092 1.00 15.94 174 GLU C CA 1
ATOM 5453 C C . GLU C 1 177 ? -21.389 19.303 -9.849 1.00 14.73 174 GLU C C 1
ATOM 5454 O O . GLU C 1 177 ? -21.008 19.995 -10.791 1.00 15.03 174 GLU C O 1
ATOM 5460 N N . ALA C 1 178 ? -21.076 19.570 -8.587 1.00 14.91 175 ALA C N 1
ATOM 5461 C CA . ALA C 1 178 ? -20.293 20.747 -8.228 1.00 14.56 175 ALA C CA 1
ATOM 5462 C C . ALA C 1 178 ? -18.926 20.726 -8.933 1.00 14.84 175 ALA C C 1
ATOM 5463 O O . ALA C 1 178 ? -18.438 21.757 -9.391 1.00 15.99 175 ALA C O 1
ATOM 5465 N N . LYS C 1 179 ? -18.321 19.554 -9.040 1.00 16.25 176 LYS C N 1
ATOM 5466 C CA . LYS C 1 179 ? -17.035 19.426 -9.737 1.00 16.55 176 LYS C CA 1
ATOM 5467 C C . LYS C 1 179 ? -17.197 19.694 -11.228 1.00 17.40 176 LYS C C 1
ATOM 5468 O O . LYS C 1 179 ? -16.376 20.380 -11.823 1.00 18.20 176 LYS C O 1
ATOM 5474 N N . GLU C 1 180 ? -18.234 19.120 -11.837 1.00 18.34 177 GLU C N 1
ATOM 5475 C CA . GLU C 1 180 ? -18.509 19.324 -13.256 1.00 19.02 177 GLU C CA 1
ATOM 5476 C C . GLU C 1 180 ? -18.673 20.806 -13.586 1.00 18.82 177 GLU C C 1
ATOM 5477 O O . GLU C 1 180 ? -18.144 21.278 -14.607 1.00 17.62 177 GLU C O 1
ATOM 5483 N N . TYR C 1 181 ? -19.363 21.534 -12.704 1.00 18.77 178 TYR C N 1
ATOM 5484 C CA . TYR C 1 181 ? -19.640 22.954 -12.927 1.00 18.28 178 TYR C CA 1
ATOM 5485 C C . TYR C 1 181 ? -18.463 23.845 -12.571 1.00 19.69 178 TYR C C 1
ATOM 5486 O O . TYR C 1 181 ? -18.460 25.012 -12.928 1.00 21.19 178 TYR C O 1
ATOM 5495 N N . GLY C 1 182 ? -17.478 23.313 -11.845 1.00 19.71 179 GLY C N 1
ATOM 5496 C CA . GLY C 1 182 ? -16.320 24.120 -11.437 1.00 19.11 179 GLY C CA 1
ATOM 5497 C C . GLY C 1 182 ? -16.481 24.834 -10.106 1.00 18.52 179 GLY C C 1
ATOM 5498 O O . GLY C 1 182 ? -15.690 25.715 -9.790 1.00 18.46 179 GLY C O 1
ATOM 5499 N N . LEU C 1 183 ? -17.514 24.477 -9.336 1.00 17.92 180 LEU C N 1
ATOM 5500 C CA . LEU C 1 183 ? -17.758 25.067 -8.019 1.00 16.61 180 LEU C CA 1
ATOM 5501 C C . LEU C 1 183 ? -16.777 24.472 -6.974 1.00 17.47 180 LEU C C 1
ATOM 5502 O O . LEU C 1 183 ? -16.364 25.158 -6.024 1.00 15.86 180 LEU C O 1
ATOM 5507 N N . VAL C 1 184 ? -16.438 23.193 -7.120 1.00 17.06 181 VAL C N 1
ATOM 5508 C CA . VAL C 1 184 ? -15.420 22.593 -6.249 1.00 17.32 181 VAL C CA 1
ATOM 5509 C C . VAL C 1 184 ? -14.290 22.104 -7.148 1.00 16.56 181 VAL C C 1
ATOM 5510 O O . VAL C 1 184 ? -14.525 21.517 -8.202 1.00 18.87 181 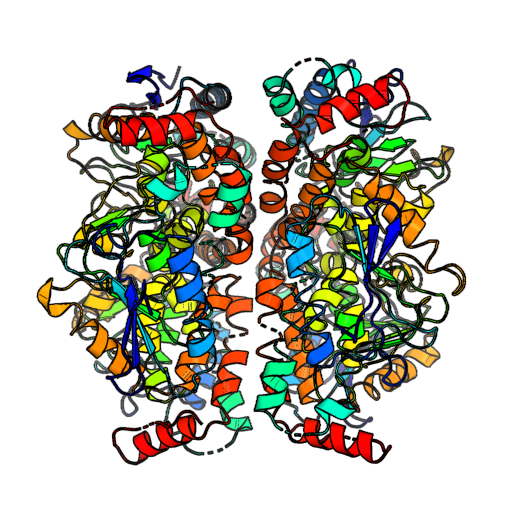VAL C O 1
ATOM 5514 N N . GLU C 1 185 ? -13.062 22.334 -6.719 1.00 15.77 182 GLU C N 1
ATOM 5515 C CA . GLU C 1 185 ? -11.887 21.980 -7.520 1.00 15.24 182 GLU C CA 1
ATOM 5516 C C . GLU C 1 185 ? -11.492 20.504 -7.406 1.00 16.24 182 GLU C C 1
ATOM 5517 O O . GLU C 1 185 ? -10.990 19.899 -8.378 1.00 15.99 182 GLU C O 1
ATOM 5523 N N . PHE C 1 186 ? -11.760 19.913 -6.245 1.00 15.60 183 PHE C N 1
ATOM 5524 C CA . PHE C 1 186 ? -11.417 18.521 -5.979 1.00 16.37 183 PHE C CA 1
ATOM 5525 C C . PHE C 1 186 ? -12.540 17.789 -5.243 1.00 15.57 183 PHE C C 1
ATOM 5526 O O . PHE C 1 186 ? -13.200 18.356 -4.385 1.00 13.96 183 PHE C O 1
ATOM 5534 N N . VAL C 1 187 ? -12.774 16.534 -5.608 1.00 15.64 184 VAL C N 1
ATOM 5535 C CA . VAL C 1 187 ? -13.764 15.691 -4.916 1.00 16.42 184 VAL C CA 1
ATOM 5536 C C . VAL C 1 187 ? -13.068 14.390 -4.576 1.00 17.22 184 VAL C C 1
ATOM 5537 O O . VAL C 1 187 ? -12.373 13.803 -5.418 1.00 16.91 184 VAL C O 1
ATOM 5541 N N . VAL C 1 188 ? -13.227 13.939 -3.339 1.00 17.77 185 VAL C N 1
ATOM 5542 C CA . VAL C 1 188 ? -12.581 12.714 -2.909 1.00 18.60 185 VAL C CA 1
ATOM 5543 C C . VAL C 1 188 ? -13.513 11.939 -1.989 1.00 19.49 185 VAL C C 1
ATOM 5544 O O . VAL C 1 188 ? -14.431 12.522 -1.407 1.00 17.61 185 VAL C O 1
ATOM 5548 N N . PRO C 1 189 ? -13.279 10.620 -1.853 1.00 21.33 186 PRO C N 1
ATOM 5549 C CA . PRO C 1 189 ? -14.102 9.821 -0.953 1.00 21.40 186 PRO C CA 1
ATOM 5550 C C . PRO C 1 189 ? -14.220 10.463 0.429 1.00 21.48 186 PRO C C 1
ATOM 5551 O O . PRO C 1 189 ? -13.283 11.115 0.901 1.00 19.40 186 PRO C O 1
ATOM 5555 N N . VAL C 1 190 ? -15.361 10.242 1.075 1.00 22.11 187 VAL C N 1
ATOM 5556 C CA . VAL C 1 190 ? -15.672 10.877 2.351 1.00 21.68 187 VAL C CA 1
ATOM 5557 C C . VAL C 1 190 ? -14.599 10.760 3.443 1.00 20.03 187 VAL C C 1
ATOM 5558 O O . VAL C 1 190 ? -14.282 11.747 4.104 1.00 18.35 187 VAL C O 1
ATOM 5562 N N . HIS C 1 191 ? -14.015 9.577 3.614 1.00 19.13 188 HIS C N 1
ATOM 5563 C CA . HIS C 1 191 ? -13.023 9.384 4.675 1.00 18.25 188 HIS C CA 1
ATOM 5564 C C . HIS C 1 191 ? -11.605 9.849 4.340 1.00 18.76 188 HIS C C 1
ATOM 5565 O O . HIS C 1 191 ? -10.698 9.684 5.159 1.00 18.89 188 HIS C O 1
ATOM 5572 N N . LEU C 1 192 ? -11.414 10.390 3.140 1.00 17.38 189 LEU C N 1
ATOM 5573 C CA . LEU C 1 192 ? -10.117 10.878 2.691 1.00 18.31 189 LEU C CA 1
ATOM 5574 C C . LEU C 1 192 ? -10.044 12.407 2.613 1.00 18.21 189 LEU C C 1
ATOM 5575 O O . LEU C 1 192 ? -8.989 12.960 2.277 1.00 17.52 189 LEU C O 1
ATOM 5580 N N . LEU C 1 193 ? -11.155 13.077 2.925 1.00 16.66 190 LEU C N 1
ATOM 5581 C CA . LEU C 1 193 ? -11.237 14.543 2.850 1.00 17.17 190 LEU C CA 1
ATOM 5582 C C . LEU C 1 193 ? -10.190 15.276 3.692 1.00 17.90 190 LEU C C 1
ATOM 5583 O O . LEU C 1 193 ? -9.465 16.123 3.167 1.00 17.92 190 LEU C O 1
ATOM 5588 N N A GLU C 1 194 ? -10.120 15.003 4.995 0.60 19.32 191 GLU C N 1
ATOM 5589 N N B GLU C 1 194 ? -10.120 14.910 4.974 0.40 17.79 191 GLU C N 1
ATOM 5590 C CA A GLU C 1 194 ? -9.156 15.724 5.856 0.60 20.31 191 GLU C CA 1
ATOM 5591 C CA B GLU C 1 194 ? -9.172 15.503 5.909 0.40 17.69 191 GLU C CA 1
ATOM 5592 C C A GLU C 1 194 ? -7.709 15.471 5.438 0.60 20.19 191 GLU C C 1
ATOM 5593 C C B GLU C 1 194 ? -7.755 15.322 5.383 0.40 17.90 191 GLU C C 1
ATOM 5594 O O A GLU C 1 194 ? -6.870 16.364 5.506 0.60 19.11 191 GLU C O 1
ATOM 5595 O O B GLU C 1 194 ? -6.984 16.276 5.276 0.40 17.02 191 GLU C O 1
ATOM 5606 N N A GLU C 1 195 ? -7.436 14.252 4.994 0.60 19.77 192 GLU C N 1
ATOM 5607 N N B GLU C 1 195 ? -7.433 14.081 5.044 0.40 17.82 192 GLU C N 1
ATOM 5608 C CA A GLU C 1 195 ? -6.094 13.862 4.571 0.60 19.89 192 GLU C CA 1
ATOM 5609 C CA B GLU C 1 195 ? -6.119 13.726 4.530 0.40 18.07 192 GLU C CA 1
ATOM 5610 C C A GLU C 1 195 ? -5.658 14.580 3.308 0.60 19.03 192 GLU C C 1
ATOM 5611 C C B GLU C 1 195 ? -5.674 14.546 3.320 0.40 18.04 192 GLU C C 1
ATOM 5612 O O A GLU C 1 195 ? -4.522 15.056 3.224 0.60 18.57 192 GLU C O 1
ATOM 5613 O O B GLU C 1 195 ? -4.556 15.066 3.293 0.40 17.80 192 GLU C O 1
ATOM 5624 N N . LYS C 1 196 ? -6.549 14.643 2.321 1.00 18.48 193 LYS C N 1
ATOM 5625 C CA . LYS C 1 196 ? -6.252 15.329 1.072 1.00 18.31 193 LYS C CA 1
ATOM 5626 C C . LYS C 1 196 ? -6.114 16.851 1.265 1.00 17.05 193 LYS C C 1
ATOM 5627 O O . LYS C 1 196 ? -5.300 17.482 0.603 1.00 16.26 193 LYS C O 1
ATOM 5633 N N . ALA C 1 197 ? -6.919 17.437 2.152 1.00 16.28 194 ALA C N 1
ATOM 5634 C CA . ALA C 1 197 ? -6.806 18.866 2.441 1.00 16.08 194 ALA C CA 1
ATOM 5635 C C . ALA C 1 197 ? -5.463 19.179 3.103 1.00 15.96 194 ALA C C 1
ATOM 5636 O O . ALA C 1 197 ? -4.810 20.157 2.755 1.00 16.02 194 ALA C O 1
ATOM 5638 N N . ILE C 1 198 ? -5.045 18.337 4.046 1.00 15.84 195 ILE C N 1
ATOM 5639 C CA . ILE C 1 198 ? -3.772 18.539 4.722 1.00 16.43 195 ILE C CA 1
ATOM 5640 C C . ILE C 1 198 ? -2.600 18.361 3.751 1.00 16.67 195 ILE C C 1
ATOM 5641 O O . ILE C 1 198 ? -1.590 19.065 3.853 1.00 16.81 195 ILE C O 1
ATOM 5646 N N . GLU C 1 199 ? -2.744 17.436 2.801 1.00 13.62 196 GLU C N 1
ATOM 5647 C CA . GLU C 1 199 ? -1.676 17.180 1.831 1.00 15.46 196 GLU C CA 1
ATOM 5648 C C . GLU C 1 199 ? -1.464 18.391 0.947 1.00 14.71 196 GLU C C 1
ATOM 5649 O O . GLU C 1 199 ? -0.327 18.860 0.768 1.00 14.92 196 GLU C O 1
ATOM 5655 N N . ILE C 1 200 ? -2.562 18.900 0.401 1.00 13.70 197 ILE C N 1
ATOM 5656 C CA . ILE C 1 200 ? -2.511 20.071 -0.480 1.00 14.23 197 ILE C CA 1
ATOM 5657 C C . ILE C 1 200 ? -1.947 21.262 0.294 1.00 13.63 197 ILE C C 1
ATOM 5658 O O . ILE C 1 200 ? -1.082 21.985 -0.212 1.00 13.77 197 ILE C O 1
ATOM 5663 N N . ALA C 1 201 ? -2.427 21.457 1.521 1.00 12.49 198 ALA C N 1
ATOM 5664 C CA . ALA C 1 201 ? -1.934 22.534 2.359 1.00 13.11 198 ALA C CA 1
ATOM 5665 C C . ALA C 1 201 ? -0.431 22.448 2.574 1.00 14.84 198 ALA C C 1
ATOM 5666 O O . ALA C 1 201 ? 0.259 23.468 2.472 1.00 15.36 198 ALA C O 1
ATOM 5668 N N . GLU C 1 202 ? 0.073 21.248 2.892 1.00 15.29 199 GLU C N 1
ATOM 5669 C CA . GLU C 1 202 ? 1.510 21.068 3.112 1.00 16.58 199 GLU C CA 1
ATOM 5670 C C . GLU C 1 202 ? 2.336 21.365 1.852 1.00 16.08 199 GLU C C 1
ATOM 5671 O O . GLU C 1 202 ? 3.435 21.904 1.953 1.00 16.64 199 GLU C O 1
ATOM 5677 N N . LYS C 1 203 ? 1.821 21.002 0.679 1.00 16.27 200 LYS C N 1
ATOM 5678 C CA . LYS C 1 203 ? 2.484 21.328 -0.587 1.00 17.05 200 LYS C CA 1
ATOM 5679 C C . LYS C 1 203 ? 2.599 22.848 -0.727 1.00 15.30 200 LYS C C 1
ATOM 5680 O O . LYS C 1 203 ? 3.663 23.376 -1.089 1.00 13.75 200 LYS C O 1
ATOM 5686 N N . ILE C 1 204 ? 1.511 23.551 -0.431 1.00 14.61 201 ILE C N 1
ATOM 5687 C CA . ILE C 1 204 ? 1.519 25.029 -0.512 1.00 13.94 201 ILE C CA 1
ATOM 5688 C C . ILE C 1 204 ? 2.481 25.594 0.538 1.00 14.76 201 ILE C C 1
ATOM 5689 O O . ILE C 1 204 ? 3.291 26.497 0.261 1.00 14.40 201 ILE C O 1
ATOM 5694 N N . ALA C 1 205 ? 2.431 25.011 1.728 1.00 13.65 202 ALA C N 1
ATOM 5695 C CA . ALA C 1 205 ? 3.318 25.415 2.818 1.00 13.98 202 ALA C CA 1
ATOM 5696 C C . ALA C 1 205 ? 4.814 25.228 2.498 1.00 13.31 202 ALA C C 1
ATOM 5697 O O . ALA C 1 205 ? 5.656 25.881 3.125 1.00 16.07 202 ALA C O 1
ATOM 5699 N N A SER C 1 206 ? 5.142 24.329 1.573 0.60 12.84 203 SER C N 1
ATOM 5700 N N B SER C 1 206 ? 5.124 24.316 1.574 0.40 13.10 203 SER C N 1
ATOM 5701 C CA A SER C 1 206 ? 6.536 24.080 1.199 0.60 13.10 203 SER C CA 1
ATOM 5702 C CA B SER C 1 206 ? 6.499 24.040 1.144 0.40 13.13 203 SER C CA 1
ATOM 5703 C C A SER C 1 206 ? 7.061 25.081 0.172 0.60 13.34 203 SER C C 1
ATOM 5704 C C B SER C 1 206 ? 7.054 25.089 0.192 0.40 13.32 203 SER C C 1
ATOM 5705 O O A SER C 1 206 ? 8.259 25.123 -0.118 0.60 12.82 203 SER C O 1
ATOM 5706 O O B SER C 1 206 ? 8.266 25.186 -0.010 0.40 13.11 203 SER C O 1
ATOM 5711 N N . ASN C 1 207 ? 6.163 25.857 -0.414 1.00 12.61 204 ASN C N 1
ATOM 5712 C CA . ASN C 1 207 ? 6.549 26.855 -1.370 1.00 14.18 204 ASN C CA 1
ATOM 5713 C C . ASN C 1 207 ? 6.936 28.152 -0.638 1.00 15.89 204 ASN C C 1
ATOM 5714 O O . ASN C 1 207 ? 6.801 28.242 0.586 1.00 16.48 204 ASN C O 1
ATOM 5719 N N . GLY C 1 208 ? 7.485 29.108 -1.383 1.00 17.11 205 GLY C N 1
ATOM 5720 C CA . GLY C 1 208 ? 7.950 30.369 -0.818 1.00 16.90 205 GLY C CA 1
ATOM 5721 C C . GLY C 1 208 ? 6.789 31.116 -0.210 1.00 15.68 205 GLY C C 1
ATOM 5722 O O . GLY C 1 208 ? 5.916 31.556 -0.944 1.00 14.76 205 GLY C O 1
ATOM 5723 N N . PRO C 1 209 ? 6.793 31.297 1.132 1.00 15.58 206 PRO C N 1
ATOM 5724 C CA . PRO C 1 209 ? 5.656 31.933 1.797 1.00 15.89 206 PRO C CA 1
ATOM 5725 C C . PRO C 1 209 ? 5.376 33.352 1.337 1.00 14.51 206 PRO C C 1
ATOM 5726 O O . PRO C 1 209 ? 4.221 33.743 1.242 1.00 14.87 206 PRO C O 1
ATOM 5730 N N . ILE C 1 210 ? 6.419 34.126 1.076 1.00 13.94 207 ILE C N 1
ATOM 5731 C CA . ILE C 1 210 ? 6.238 35.509 0.628 1.00 14.06 207 ILE C CA 1
ATOM 5732 C C . ILE C 1 210 ? 5.635 35.519 -0.772 1.00 15.40 207 ILE C C 1
ATOM 5733 O O . ILE C 1 210 ? 4.742 36.329 -1.068 1.00 15.71 207 ILE C O 1
ATOM 5738 N N . ALA C 1 211 ? 6.144 34.640 -1.628 1.00 15.22 208 ALA C N 1
ATOM 5739 C CA . ALA C 1 211 ? 5.641 34.506 -2.996 1.00 15.53 208 ALA C CA 1
ATOM 5740 C C . ALA C 1 211 ? 4.167 34.057 -3.001 1.00 15.41 208 ALA C C 1
ATOM 5741 O O . ALA C 1 211 ? 3.363 34.611 -3.729 1.00 15.68 208 ALA C O 1
ATOM 5743 N N . VAL C 1 212 ? 3.813 33.059 -2.190 1.00 14.91 209 VAL C N 1
ATOM 5744 C CA . VAL C 1 212 ? 2.405 32.580 -2.147 1.00 14.96 209 VAL C CA 1
ATOM 5745 C C . VAL C 1 212 ? 1.462 33.715 -1.736 1.00 13.32 209 VAL C C 1
ATOM 5746 O O . VAL C 1 212 ? 0.413 33.940 -2.368 1.00 14.75 209 VAL C O 1
ATOM 5750 N N . ARG C 1 213 ? 1.860 34.489 -0.737 1.00 14.40 210 ARG C N 1
ATOM 5751 C CA . ARG C 1 213 ? 1.049 35.613 -0.293 1.00 14.23 210 ARG C CA 1
ATOM 5752 C C . ARG C 1 213 ? 0.897 36.680 -1.380 1.00 15.33 210 ARG C C 1
ATOM 5753 O O . ARG C 1 213 ? -0.189 37.195 -1.584 1.00 12.55 210 ARG C O 1
ATOM 5761 N N . LEU C 1 214 ? 1.978 36.993 -2.085 1.00 16.13 211 LEU C N 1
ATOM 5762 C CA . LEU C 1 214 ? 1.930 37.991 -3.168 1.00 15.52 211 LEU C CA 1
ATOM 5763 C C . LEU C 1 214 ? 1.087 37.494 -4.344 1.00 14.67 211 LEU C C 1
ATOM 5764 O O . LEU C 1 214 ? 0.403 38.274 -4.987 1.00 15.76 211 LEU C O 1
ATOM 5769 N N . ALA C 1 215 ? 1.173 36.199 -4.624 1.00 14.46 212 ALA C N 1
ATOM 5770 C CA . ALA C 1 215 ? 0.385 35.557 -5.645 1.00 15.01 212 ALA C CA 1
ATOM 5771 C C . ALA C 1 215 ? -1.112 35.681 -5.304 1.00 14.76 212 ALA C C 1
ATOM 5772 O O . ALA C 1 215 ? -1.913 36.021 -6.167 1.00 13.80 212 ALA C O 1
ATOM 5774 N N . LYS C 1 216 ? -1.477 35.414 -4.050 1.00 13.47 213 LYS C N 1
ATOM 5775 C CA . LYS C 1 216 ? -2.881 35.580 -3.624 1.00 13.84 213 LYS C CA 1
ATOM 5776 C C . LYS C 1 216 ? -3.356 37.016 -3.875 1.00 14.53 213 LYS C C 1
ATOM 5777 O O . LYS C 1 216 ? -4.447 37.233 -4.421 1.00 14.33 213 LYS C O 1
ATOM 5783 N N A GLU C 1 217 ? -2.553 37.994 -3.465 0.60 14.68 214 GLU C N 1
ATOM 5784 N N B GLU C 1 217 ? -2.545 37.987 -3.458 0.40 14.60 214 GLU C N 1
ATOM 5785 C CA A GLU C 1 217 ? -2.932 39.390 -3.667 0.60 15.94 214 GLU C CA 1
ATOM 5786 C CA B GLU C 1 217 ? -2.871 39.398 -3.650 0.40 15.51 214 GLU C CA 1
ATOM 5787 C C A GLU C 1 217 ? -3.047 39.736 -5.142 0.60 14.50 214 GLU C C 1
ATOM 5788 C C B GLU C 1 217 ? -3.023 39.752 -5.123 0.40 14.53 214 GLU C C 1
ATOM 5789 O O A GLU C 1 217 ? -4.003 40.396 -5.556 0.60 15.61 214 GLU C O 1
ATOM 5790 O O B GLU C 1 217 ? -3.983 40.419 -5.514 0.40 15.31 214 GLU C O 1
ATOM 5801 N N . ALA C 1 218 ? -2.057 39.320 -5.931 1.00 14.79 215 ALA C N 1
ATOM 5802 C CA . ALA C 1 218 ? -2.056 39.622 -7.358 1.00 13.48 215 ALA C CA 1
ATOM 5803 C C . ALA C 1 218 ? -3.285 39.052 -8.103 1.00 14.40 215 ALA C C 1
ATOM 5804 O O . ALA C 1 218 ? -3.936 39.753 -8.869 1.00 13.20 215 ALA C O 1
ATOM 5806 N N . ILE C 1 219 ? -3.609 37.802 -7.830 1.00 14.43 216 ILE C N 1
ATOM 5807 C CA . ILE C 1 219 ? -4.739 37.124 -8.471 1.00 13.72 216 ILE C CA 1
ATOM 5808 C C . ILE C 1 219 ? -6.083 37.715 -8.023 1.00 13.46 216 ILE C C 1
ATOM 5809 O O . ILE C 1 219 ? -6.912 38.143 -8.855 1.00 15.31 216 ILE C O 1
ATOM 5814 N N . SER C 1 220 ? -6.270 37.789 -6.703 1.00 13.96 217 SER C N 1
ATOM 5815 C CA . SER C 1 220 ? -7.517 38.253 -6.107 1.00 13.59 217 SER C CA 1
ATOM 5816 C C . SER C 1 220 ? -7.865 39.681 -6.451 1.00 13.92 217 SER C C 1
ATOM 5817 O O . SER C 1 220 ? -9.038 39.994 -6.597 1.00 13.89 217 SER C O 1
ATOM 5820 N N . ASN C 1 221 ? -6.865 40.566 -6.461 1.00 13.51 218 ASN C N 1
ATOM 5821 C CA . ASN C 1 221 ? -7.096 41.960 -6.824 1.00 14.11 218 ASN C CA 1
ATOM 5822 C C . ASN C 1 221 ? -7.102 42.202 -8.335 1.00 13.60 218 ASN C C 1
ATOM 5823 O O . ASN C 1 221 ? -7.950 42.929 -8.848 1.00 12.16 218 ASN C O 1
ATOM 5828 N N . GLY C 1 222 ? -6.145 41.607 -9.042 1.00 14.55 219 GLY C N 1
ATOM 5829 C CA . GLY C 1 222 ? -6.021 41.784 -10.469 1.00 14.59 219 GLY C CA 1
ATOM 5830 C C . GLY C 1 222 ? -7.193 41.282 -11.300 1.00 15.59 219 GLY C C 1
ATOM 5831 O O . GLY C 1 222 ? -7.549 41.891 -12.325 1.00 15.38 219 GLY C O 1
ATOM 5832 N N . ILE C 1 223 ? -7.790 40.171 -10.878 1.00 14.00 220 ILE C N 1
ATOM 5833 C CA . ILE C 1 223 ? -8.952 39.606 -11.604 1.00 14.38 220 ILE C CA 1
ATOM 5834 C C . ILE C 1 223 ? -10.197 40.552 -11.562 1.00 15.56 220 ILE C C 1
ATOM 5835 O O . ILE C 1 223 ? -11.134 40.403 -12.377 1.00 14.85 220 ILE C O 1
ATOM 5840 N N . GLN C 1 224 ? -10.184 41.552 -10.657 1.00 15.99 221 GLN C N 1
ATOM 5841 C CA . GLN C 1 224 ? -11.316 42.467 -10.510 1.00 15.64 221 GLN C CA 1
ATOM 5842 C C . GLN C 1 224 ? -11.313 43.616 -11.501 1.00 15.63 221 GLN C C 1
ATOM 5843 O O . GLN C 1 224 ? -12.276 44.371 -11.561 1.00 17.38 221 GLN C O 1
ATOM 5849 N N . VAL C 1 225 ? -10.246 43.736 -12.279 1.00 14.84 222 VAL C N 1
ATOM 5850 C CA . VAL C 1 225 ? -10.120 44.850 -13.210 1.00 14.75 222 VAL C CA 1
ATOM 5851 C C . VAL C 1 225 ? -9.754 44.420 -14.624 1.00 13.88 222 VAL C C 1
ATOM 5852 O O . VAL C 1 225 ? -9.770 43.237 -14.940 1.00 13.06 222 VAL C O 1
ATOM 5856 N N . ASP C 1 226 ? -9.498 45.388 -15.504 1.00 13.10 223 ASP C N 1
ATOM 5857 C CA . ASP C 1 226 ? -9.104 45.079 -16.868 1.00 12.88 223 ASP C CA 1
ATOM 5858 C C . ASP C 1 226 ? -7.738 44.396 -16.861 1.00 13.84 223 ASP C C 1
ATOM 5859 O O . ASP C 1 226 ? -6.925 44.608 -15.954 1.00 13.16 223 ASP C O 1
ATOM 5864 N N . LEU C 1 227 ? -7.483 43.582 -17.869 1.00 13.04 224 LEU C N 1
ATOM 5865 C CA . LEU C 1 227 ? -6.208 42.846 -17.966 1.00 12.66 224 LEU C CA 1
ATOM 5866 C C . LEU C 1 227 ? -4.971 43.744 -17.899 1.00 12.61 224 LEU C C 1
ATOM 5867 O O . LEU C 1 227 ? -4.032 43.434 -17.165 1.00 13.33 224 LEU C O 1
ATOM 5872 N N . HIS C 1 228 ? -4.977 44.861 -18.629 1.00 11.64 225 HIS C N 1
ATOM 5873 C CA . HIS C 1 228 ? -3.827 45.762 -18.661 1.00 13.49 225 HIS C CA 1
ATOM 5874 C C . HIS C 1 228 ? -3.471 46.221 -17.261 1.00 13.57 225 HIS C C 1
ATOM 5875 O O . HIS C 1 228 ? -2.299 46.126 -16.833 1.00 14.49 225 HIS C O 1
ATOM 5882 N N . THR C 1 229 ? -4.478 46.665 -16.510 1.00 12.13 226 THR C N 1
ATOM 5883 C CA . THR C 1 229 ? -4.216 47.133 -15.142 1.00 12.18 226 THR C CA 1
ATOM 5884 C C . THR C 1 229 ? -3.779 45.938 -14.260 1.00 12.75 226 THR C C 1
ATOM 5885 O O . THR C 1 229 ? -2.865 46.061 -13.438 1.00 12.35 226 THR C O 1
ATOM 5889 N N . GLY C 1 230 ? -4.422 44.785 -14.448 1.00 11.79 227 GLY C N 1
ATOM 5890 C CA . GLY C 1 230 ? -4.079 43.583 -13.652 1.00 13.55 227 GLY C CA 1
ATOM 5891 C C . GLY C 1 230 ? -2.612 43.180 -13.864 1.00 13.32 227 GLY C C 1
ATOM 5892 O O . GLY C 1 230 ? -1.931 42.764 -12.920 1.00 14.09 227 GLY C O 1
ATOM 5893 N N . LEU C 1 231 ? -2.140 43.302 -15.097 1.00 14.93 228 LEU C N 1
ATOM 5894 C CA . LEU C 1 231 ? -0.722 43.013 -15.429 1.00 15.24 228 LEU C CA 1
ATOM 5895 C C . LEU C 1 231 ? 0.226 43.970 -14.687 1.00 15.75 228 LEU C C 1
ATOM 5896 O O . LEU C 1 231 ? 1.310 43.578 -14.214 1.00 16.49 228 LEU C O 1
ATOM 5901 N N . GLN C 1 232 ? -0.202 45.216 -14.540 1.00 16.91 229 GLN C N 1
ATOM 5902 C CA . GLN C 1 232 ? 0.610 46.199 -13.809 1.00 16.24 229 GLN C CA 1
ATOM 5903 C C . GLN C 1 232 ? 0.650 45.861 -12.319 1.00 17.31 229 GLN C C 1
ATOM 5904 O O . GLN C 1 232 ? 1.663 46.075 -11.673 1.00 18.72 229 GLN C O 1
ATOM 5926 N N . GLU C 1 234 ? 0.427 42.809 -11.108 1.00 16.65 231 GLU C N 1
ATOM 5927 C CA . GLU C 1 234 ? 1.280 41.651 -11.021 1.00 16.01 231 GLU C CA 1
ATOM 5928 C C . GLU C 1 234 ? 2.747 42.115 -11.061 1.00 16.03 231 GLU C C 1
ATOM 5929 O O . GLU C 1 234 ? 3.597 41.592 -10.342 1.00 16.35 231 GLU C O 1
ATOM 5935 N N . LYS C 1 235 ? 3.042 43.109 -11.884 1.00 15.47 232 LYS C N 1
ATOM 5936 C CA . LYS C 1 235 ? 4.398 43.633 -11.978 1.00 16.02 232 LYS C CA 1
ATOM 5937 C C . LYS C 1 235 ? 4.869 44.183 -10.627 1.00 16.09 232 LYS C C 1
ATOM 5938 O O . LYS C 1 235 ? 6.028 44.007 -10.241 1.00 16.61 232 LYS C O 1
ATOM 5944 N N . GLN C 1 236 ? 3.979 44.858 -9.911 1.00 16.39 233 GLN C N 1
ATOM 5945 C CA . GLN C 1 236 ? 4.377 45.438 -8.623 1.00 17.90 233 GLN C CA 1
ATOM 5946 C C . GLN C 1 236 ? 4.483 44.329 -7.571 1.00 18.19 233 GLN C C 1
ATOM 5947 O O . GLN C 1 236 ? 5.337 44.370 -6.695 1.00 18.37 233 GLN C O 1
ATOM 5953 N N . ALA C 1 237 ? 3.611 43.333 -7.671 1.00 17.89 234 ALA C N 1
ATOM 5954 C CA . ALA C 1 237 ? 3.645 42.186 -6.762 1.00 18.88 234 ALA C CA 1
ATOM 5955 C C . ALA C 1 237 ? 4.984 41.445 -6.868 1.00 18.78 234 ALA C C 1
ATOM 5956 O O . ALA C 1 237 ? 5.568 41.036 -5.860 1.00 18.56 234 ALA C O 1
ATOM 5958 N N . TYR C 1 238 ? 5.465 41.285 -8.096 1.00 19.74 235 TYR C N 1
ATOM 5959 C CA . TYR C 1 238 ? 6.717 40.574 -8.344 1.00 20.21 235 TYR C CA 1
ATOM 5960 C C . TYR C 1 238 ? 7.881 41.329 -7.729 1.00 19.64 235 TYR C C 1
ATOM 5961 O O . TYR C 1 238 ? 8.841 40.719 -7.255 1.00 20.36 235 TYR C O 1
ATOM 5970 N N . GLU C 1 239 ? 7.814 42.663 -7.731 1.00 19.49 236 GLU C N 1
ATOM 5971 C CA . GLU C 1 239 ? 8.850 43.444 -7.091 1.00 18.55 236 GLU C CA 1
ATOM 5972 C C . GLU C 1 239 ? 9.063 42.942 -5.667 1.00 18.64 236 GLU C C 1
ATOM 5973 O O . GLU C 1 239 ? 10.193 42.949 -5.177 1.00 17.05 236 GLU C O 1
ATOM 5979 N N . GLY C 1 240 ? 7.985 42.462 -5.041 1.00 17.98 237 GLY C N 1
ATOM 5980 C CA . GLY C 1 240 ? 8.012 41.972 -3.664 1.00 17.54 237 GLY C CA 1
ATOM 5981 C C . GLY C 1 240 ? 8.830 40.727 -3.353 1.00 17.72 237 GLY C C 1
ATOM 5982 O O . GLY C 1 240 ? 9.127 40.481 -2.186 1.00 18.09 237 GLY C O 1
ATOM 5983 N N . VAL C 1 241 ? 9.157 39.921 -4.363 1.00 16.48 238 VAL C N 1
ATOM 5984 C CA . VAL C 1 241 ? 9.970 38.731 -4.168 1.00 15.92 238 VAL C CA 1
ATOM 5985 C C . VAL C 1 241 ? 11.426 38.993 -4.539 1.00 16.15 238 VAL C C 1
ATOM 5986 O O . VAL C 1 241 ? 12.289 38.206 -4.180 1.00 16.36 238 VAL C O 1
ATOM 5990 N N . ILE C 1 242 ? 11.710 40.117 -5.216 1.00 17.89 239 ILE C N 1
ATOM 5991 C CA . ILE C 1 242 ? 13.086 40.412 -5.648 1.00 19.40 239 ILE C CA 1
ATOM 5992 C C . ILE C 1 242 ? 14.082 40.461 -4.485 1.00 19.30 239 ILE C C 1
ATOM 5993 O O . ILE C 1 242 ? 15.077 39.765 -4.535 1.00 20.11 239 ILE C O 1
ATOM 5998 N N . HIS C 1 243 ? 13.771 41.233 -3.439 1.00 20.65 240 HIS C N 1
ATOM 5999 C CA . HIS C 1 243 ? 14.626 41.365 -2.256 1.00 21.87 240 HIS C CA 1
ATOM 6000 C C . HIS C 1 243 ? 14.286 40.363 -1.150 1.00 22.55 240 HIS C C 1
ATOM 6001 O O . HIS C 1 243 ? 14.093 40.750 0.016 1.00 22.98 240 HIS C O 1
ATOM 6008 N N . THR C 1 244 ? 14.197 39.088 -1.501 1.00 19.79 241 THR C N 1
ATOM 6009 C CA . THR C 1 244 ? 13.943 38.061 -0.484 1.00 18.41 241 THR C CA 1
ATOM 6010 C C . THR C 1 244 ? 15.056 37.039 -0.514 1.00 17.27 241 THR C C 1
ATOM 6011 O O . THR C 1 244 ? 15.631 36.750 -1.572 1.00 19.10 241 THR C O 1
ATOM 6015 N N . LYS C 1 245 ? 15.393 36.516 0.656 1.00 16.86 242 LYS C N 1
ATOM 6016 C CA . LYS C 1 245 ? 16.402 35.476 0.768 1.00 15.56 242 LYS C CA 1
ATOM 6017 C C . LYS C 1 245 ? 15.851 34.186 0.114 1.00 14.69 242 LYS C C 1
ATOM 6018 O O . LYS C 1 245 ? 16.601 33.435 -0.508 1.00 13.63 242 LYS C O 1
ATOM 6024 N N . ASP C 1 246 ? 14.543 33.964 0.248 1.00 13.95 243 ASP C N 1
ATOM 6025 C CA . ASP C 1 246 ? 13.877 32.786 -0.337 1.00 13.45 243 ASP C CA 1
ATOM 6026 C C . ASP C 1 246 ? 14.086 32.675 -1.864 1.00 14.24 243 ASP C C 1
ATOM 6027 O O . ASP C 1 246 ? 14.335 31.585 -2.385 1.00 14.67 243 ASP C O 1
ATOM 6032 N N . ARG C 1 247 ? 13.967 33.793 -2.580 1.00 14.54 244 ARG C N 1
ATOM 6033 C CA . ARG C 1 247 ? 14.206 33.799 -4.028 1.00 14.15 244 ARG C CA 1
ATOM 6034 C C . ARG C 1 247 ? 15.622 33.309 -4.320 1.00 16.00 244 ARG C C 1
ATOM 6035 O O . ARG C 1 247 ? 15.830 32.497 -5.230 1.00 15.66 244 ARG C O 1
ATOM 6043 N N . LEU C 1 248 ? 16.590 33.784 -3.534 1.00 16.42 245 LEU C N 1
ATOM 6044 C CA . LEU C 1 248 ? 17.993 33.338 -3.676 1.00 17.51 245 LEU C CA 1
ATOM 6045 C C . LEU C 1 248 ? 18.142 31.830 -3.388 1.00 18.15 245 LEU C C 1
ATOM 6046 O O . LEU C 1 248 ? 18.842 31.132 -4.116 1.00 17.91 245 LEU C O 1
ATOM 6051 N N . GLU C 1 249 ? 17.475 31.336 -2.341 1.00 17.88 246 GLU C N 1
ATOM 6052 C CA . GLU C 1 249 ? 17.469 29.897 -2.019 1.00 18.49 246 GLU C CA 1
ATOM 6053 C C . GLU C 1 249 ? 16.889 29.065 -3.179 1.00 17.83 246 GLU C C 1
ATOM 6054 O O . GLU C 1 249 ? 17.359 27.962 -3.441 1.00 18.00 246 GLU C O 1
ATOM 6060 N N . GLY C 1 250 ? 15.851 29.579 -3.831 1.00 18.41 247 GLY C N 1
ATOM 6061 C CA . GLY C 1 250 ? 15.232 28.903 -4.980 1.00 18.31 247 GLY C CA 1
ATOM 6062 C C . GLY C 1 250 ? 16.273 28.636 -6.058 1.00 18.73 247 GLY C C 1
ATOM 6063 O O . GLY C 1 250 ? 16.411 27.506 -6.534 1.00 18.34 247 GLY C O 1
ATOM 6064 N N . LEU C 1 251 ? 16.997 29.689 -6.443 1.00 19.39 248 LEU C N 1
ATOM 6065 C CA . LEU C 1 251 ? 18.072 29.585 -7.435 1.00 21.06 248 LEU C CA 1
ATOM 6066 C C . LEU C 1 251 ? 19.249 28.732 -6.928 1.00 21.30 248 LEU C C 1
ATOM 6067 O O . LEU C 1 251 ? 19.846 27.982 -7.705 1.00 23.17 248 LEU C O 1
ATOM 6072 N N . GLN C 1 252 ? 19.590 28.829 -5.639 1.00 22.38 249 GLN C N 1
ATOM 6073 C CA . GLN C 1 252 ? 20.700 28.033 -5.102 1.00 22.28 249 GLN C CA 1
ATOM 6074 C C . GLN C 1 252 ? 20.352 26.550 -5.152 1.00 21.96 249 GLN C C 1
ATOM 6075 O O . GLN C 1 252 ? 21.184 25.718 -5.514 1.00 21.38 249 GLN C O 1
ATOM 6081 N N . ALA C 1 253 ? 19.126 26.224 -4.761 1.00 21.01 250 ALA C N 1
ATOM 6082 C CA . ALA C 1 253 ? 18.646 24.847 -4.787 1.00 20.42 250 ALA C CA 1
ATOM 6083 C C . ALA C 1 253 ? 18.649 24.349 -6.237 1.00 20.31 250 ALA C C 1
ATOM 6084 O O . ALA C 1 253 ? 18.940 23.193 -6.488 1.00 21.92 250 ALA C O 1
ATOM 6086 N N . PHE C 1 254 ? 18.334 25.235 -7.185 1.00 21.44 251 PHE C N 1
ATOM 6087 C CA . PHE C 1 254 ? 18.365 24.883 -8.617 1.00 21.72 251 PHE C CA 1
ATOM 6088 C C . PHE C 1 254 ? 19.804 24.568 -9.002 1.00 21.94 251 PHE C C 1
ATOM 6089 O O . PHE C 1 254 ? 20.072 23.573 -9.662 1.00 21.15 251 PHE C O 1
ATOM 6097 N N . LYS C 1 255 ? 20.724 25.419 -8.553 1.00 22.02 252 LYS C N 1
ATOM 6098 C CA . LYS C 1 255 ? 22.145 25.259 -8.834 1.00 23.03 252 LYS C CA 1
ATOM 6099 C C . LYS C 1 255 ? 22.685 24.000 -8.167 1.00 22.50 252 LYS C C 1
ATOM 6100 O O . LYS C 1 255 ? 23.376 23.218 -8.806 1.00 21.66 252 LYS C O 1
ATOM 6106 N N . GLU C 1 256 ? 22.335 23.782 -6.898 1.00 23.96 253 GLU C N 1
ATOM 6107 C CA . GLU C 1 256 ? 22.808 22.599 -6.155 1.00 23.96 253 GLU C CA 1
ATOM 6108 C C . GLU C 1 256 ? 22.015 21.319 -6.459 1.00 24.22 253 GLU C C 1
ATOM 6109 O O . GLU C 1 256 ? 22.319 20.261 -5.901 1.00 23.35 253 GLU C O 1
ATOM 6115 N N . LYS C 1 257 ? 21.009 21.411 -7.327 1.00 23.25 254 LYS C N 1
ATOM 6116 C CA . LYS C 1 257 ? 20.180 20.259 -7.691 1.00 23.79 254 LYS C CA 1
ATOM 6117 C C . LYS C 1 257 ? 19.594 19.581 -6.444 1.00 23.20 254 LYS C C 1
ATOM 6118 O O . LYS C 1 257 ? 19.845 18.405 -6.185 1.00 22.88 254 LYS C O 1
ATOM 6124 N N . ARG C 1 258 ? 18.800 20.333 -5.681 1.00 22.96 255 ARG C N 1
ATOM 6125 C CA . ARG C 1 258 ? 18.195 19.802 -4.450 1.00 21.23 255 ARG C CA 1
ATOM 6126 C C . ARG C 1 258 ? 16.884 20.499 -4.120 1.00 19.51 255 ARG C C 1
ATOM 6127 O O . ARG C 1 258 ? 16.526 21.504 -4.737 1.00 19.97 255 ARG C O 1
ATOM 6135 N N . THR C 1 259 ? 16.194 19.968 -3.115 1.00 18.10 256 THR C N 1
ATOM 6136 C CA . THR C 1 259 ? 14.922 20.504 -2.678 1.00 18.38 256 THR C CA 1
ATOM 6137 C C . THR C 1 259 ? 15.167 21.823 -1.975 1.00 17.34 256 THR C C 1
ATOM 6138 O O . THR C 1 259 ? 16.043 21.903 -1.129 1.00 17.17 256 THR C O 1
ATOM 6142 N N . PRO C 1 260 ? 14.416 22.871 -2.336 1.00 18.45 257 PRO C N 1
ATOM 6143 C CA . PRO C 1 260 ? 14.668 24.119 -1.608 1.00 18.56 257 PRO C CA 1
ATOM 6144 C C . PRO C 1 260 ? 13.968 24.128 -0.249 1.00 18.63 257 PRO C C 1
ATOM 6145 O O . PRO C 1 260 ? 12.970 23.432 -0.070 1.00 17.15 257 PRO C O 1
ATOM 6165 N N . TYR C 1 262 ? 12.460 26.956 2.283 1.00 18.85 259 TYR C N 1
ATOM 6166 C CA . TYR C 1 262 ? 12.113 28.375 2.490 1.00 17.99 259 TYR C CA 1
ATOM 6167 C C . TYR C 1 262 ? 11.774 28.734 3.934 1.00 18.83 259 TYR C C 1
ATOM 6168 O O . TYR C 1 262 ? 11.288 27.899 4.700 1.00 18.32 259 TYR C O 1
ATOM 6177 N N . LYS C 1 263 ? 12.038 29.991 4.287 1.00 19.77 260 LYS C N 1
ATOM 6178 C CA . LYS C 1 263 ? 11.856 30.483 5.656 1.00 21.11 260 LYS C CA 1
ATOM 6179 C C . LYS C 1 263 ? 10.950 31.710 5.756 1.00 21.03 260 LYS C C 1
ATOM 6180 O O . LYS C 1 263 ? 10.680 32.195 6.851 1.00 21.28 260 LYS C O 1
ATOM 6186 N N . GLY C 1 264 ? 10.472 32.220 4.627 1.00 21.16 261 GLY C N 1
ATOM 6187 C CA . GLY C 1 264 ? 9.625 33.399 4.656 1.00 21.34 261 GLY C CA 1
ATOM 6188 C C . GLY C 1 264 ? 10.384 34.686 4.944 1.00 22.37 261 GLY C C 1
ATOM 6189 O O . GLY C 1 264 ? 9.960 35.497 5.760 1.00 23.41 261 GLY C O 1
ATOM 6190 N N . GLU C 1 265 ? 11.516 34.858 4.266 1.00 22.90 262 GLU C N 1
ATOM 6191 C CA . GLU C 1 265 ? 12.339 36.054 4.359 1.00 22.54 262 GLU C CA 1
ATOM 6192 C C . GLU C 1 265 ? 13.058 36.220 3.024 1.00 22.34 262 GLU C C 1
ATOM 6193 O O . GLU C 1 265 ? 13.710 37.237 2.792 1.00 19.22 262 GLU C O 1
ATOM 6200 N N . LEU D 1 7 ? 20.306 62.820 -34.802 1.00 30.25 4 LEU D N 1
ATOM 6201 C CA . LEU D 1 7 ? 18.888 63.269 -34.774 1.00 29.24 4 LEU D CA 1
ATOM 6202 C C . LEU D 1 7 ? 18.730 64.538 -35.594 1.00 28.87 4 LEU D C 1
ATOM 6203 O O . LEU D 1 7 ? 19.429 65.520 -35.361 1.00 29.82 4 LEU D O 1
ATOM 6208 N N . GLN D 1 8 ? 17.815 64.519 -36.555 1.00 27.44 5 GLN D N 1
ATOM 6209 C CA . GLN D 1 8 ? 17.575 65.672 -37.410 1.00 27.20 5 GLN D CA 1
ATOM 6210 C C . GLN D 1 8 ? 16.239 66.379 -37.154 1.00 25.73 5 GLN D C 1
ATOM 6211 O O . GLN D 1 8 ? 16.078 67.538 -37.518 1.00 26.53 5 GLN D O 1
ATOM 6217 N N . ASN D 1 9 ? 15.285 65.685 -36.543 1.00 22.98 6 ASN D N 1
ATOM 6218 C CA . ASN D 1 9 ? 13.957 66.257 -36.306 1.00 22.59 6 ASN D CA 1
ATOM 6219 C C . ASN D 1 9 ? 13.677 66.599 -34.838 1.00 21.68 6 ASN D C 1
ATOM 6220 O O . ASN D 1 9 ? 12.673 67.238 -34.530 1.00 20.04 6 ASN D O 1
ATOM 6225 N N . ILE D 1 10 ? 14.535 66.138 -33.936 1.00 22.39 7 ILE D N 1
ATOM 6226 C CA . ILE D 1 10 ? 14.395 66.474 -32.519 1.00 22.65 7 ILE D CA 1
ATOM 6227 C C . ILE D 1 10 ? 15.766 66.811 -31.942 1.00 22.27 7 ILE D C 1
ATOM 6228 O O . ILE D 1 10 ? 16.795 66.505 -32.547 1.00 21.70 7 ILE D O 1
ATOM 6233 N N . SER D 1 11 ? 15.769 67.482 -30.793 1.00 21.74 8 SER D N 1
ATOM 6234 C CA . SER D 1 11 ? 17.001 67.825 -30.071 1.00 22.14 8 SER D CA 1
ATOM 6235 C C . SER D 1 11 ? 16.845 67.232 -28.674 1.00 21.84 8 SER D C 1
ATOM 6236 O O . SER D 1 11 ? 15.749 67.274 -28.106 1.00 20.64 8 SER D O 1
ATOM 6239 N N . VAL D 1 12 ? 17.918 66.662 -28.133 1.00 20.75 9 VAL D N 1
ATOM 6240 C CA . VAL D 1 12 ? 17.878 66.086 -26.784 1.00 20.83 9 VAL D CA 1
ATOM 6241 C C . VAL D 1 12 ? 18.979 66.750 -25.966 1.00 20.88 9 VAL D C 1
ATOM 6242 O O . VAL D 1 12 ? 20.143 66.703 -26.343 1.00 20.45 9 VAL D O 1
ATOM 6246 N N . ASP D 1 13 ? 18.607 67.402 -24.868 1.00 20.06 10 ASP D N 1
ATOM 6247 C CA . ASP D 1 13 ? 19.571 68.113 -24.038 1.00 20.67 10 ASP D CA 1
ATOM 6248 C C . ASP D 1 13 ? 19.556 67.628 -22.577 1.00 20.84 10 ASP D C 1
ATOM 6249 O O . ASP D 1 13 ? 18.524 67.720 -21.891 1.00 17.24 10 ASP D O 1
ATOM 6254 N N . TYR D 1 14 ? 20.707 67.110 -22.132 1.00 21.13 11 TYR D N 1
ATOM 6255 C CA . TYR D 1 14 ? 20.916 66.622 -20.762 1.00 23.29 11 TYR D CA 1
ATOM 6256 C C . TYR D 1 14 ? 21.726 67.638 -19.949 1.00 24.27 11 TYR D C 1
ATOM 6257 O O . TYR D 1 14 ? 22.389 67.268 -18.981 1.00 25.07 11 TYR D O 1
ATOM 6266 N N . ALA D 1 15 ? 21.686 68.905 -20.338 1.00 25.98 12 ALA D N 1
ATOM 6267 C CA . ALA D 1 15 ? 22.447 69.946 -19.647 1.00 26.99 12 ALA D CA 1
ATOM 6268 C C . ALA D 1 15 ? 22.252 69.933 -18.133 1.00 27.24 12 ALA D C 1
ATOM 6269 O O . ALA D 1 15 ? 23.227 69.924 -17.387 1.00 26.76 12 ALA D O 1
ATOM 6271 N N . THR D 1 16 ? 20.996 69.933 -17.684 1.00 26.55 13 THR D N 1
ATOM 6272 C CA . THR D 1 16 ? 20.700 69.949 -16.243 1.00 26.36 13 THR D CA 1
ATOM 6273 C C . THR D 1 16 ? 20.659 68.529 -15.653 1.00 24.82 13 THR D C 1
ATOM 6274 O O . THR D 1 16 ? 20.044 67.626 -16.223 1.00 22.32 13 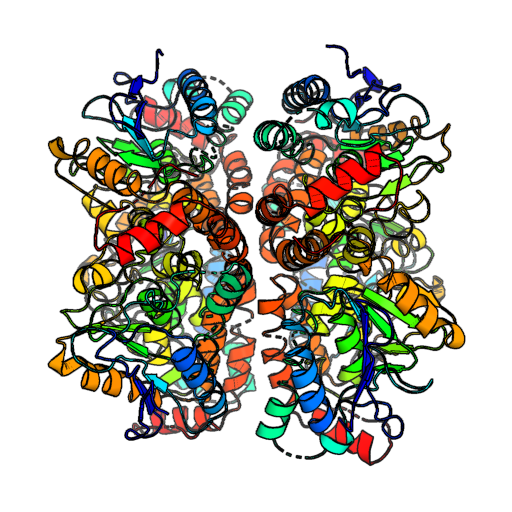THR D O 1
ATOM 6278 N N . PRO D 1 17 ? 21.372 68.309 -14.537 1.00 23.63 14 PRO D N 1
ATOM 6279 C CA . PRO D 1 17 ? 21.450 66.981 -13.899 1.00 23.57 14 PRO D CA 1
ATOM 6280 C C . PRO D 1 17 ? 20.099 66.333 -13.555 1.00 22.32 14 PRO D C 1
ATOM 6281 O O . PRO D 1 17 ? 19.212 66.993 -12.991 1.00 23.13 14 PRO D O 1
ATOM 6285 N N . HIS D 1 18 ? 19.982 65.050 -13.913 1.00 20.06 15 HIS D N 1
ATOM 6286 C CA . HIS D 1 18 ? 18.782 64.211 -13.706 1.00 19.15 15 HIS D CA 1
ATOM 6287 C C . HIS D 1 18 ? 17.594 64.604 -14.577 1.00 17.37 15 HIS D C 1
ATOM 6288 O O . HIS D 1 18 ? 16.538 63.982 -14.504 1.00 16.25 15 HIS D O 1
ATOM 6295 N N . VAL D 1 19 ? 17.768 65.610 -15.426 1.00 17.93 16 VAL D N 1
ATOM 6296 C CA . VAL D 1 19 ? 16.675 66.101 -16.256 1.00 17.78 16 VAL D CA 1
ATOM 6297 C C . VAL D 1 19 ? 17.075 66.103 -17.723 1.00 18.37 16 VAL D C 1
ATOM 6298 O O . VAL D 1 19 ? 18.185 66.545 -18.064 1.00 17.81 16 VAL D O 1
ATOM 6302 N N . VAL D 1 20 ? 16.193 65.573 -18.579 1.00 16.16 17 VAL D N 1
ATOM 6303 C CA . VAL D 1 20 ? 16.432 65.543 -20.024 1.00 16.76 17 VAL D CA 1
ATOM 6304 C C . VAL D 1 20 ? 15.311 66.338 -20.692 1.00 16.28 17 VAL D C 1
ATOM 6305 O O . VAL D 1 20 ? 14.139 66.185 -20.323 1.00 15.79 17 VAL D O 1
ATOM 6309 N N . LYS D 1 21 ? 15.683 67.206 -21.634 1.00 15.94 18 LYS D N 1
ATOM 6310 C CA . LYS D 1 21 ? 14.738 68.066 -22.363 1.00 16.61 18 LYS D CA 1
ATOM 6311 C C . LYS D 1 21 ? 14.759 67.667 -23.817 1.00 15.74 18 LYS D C 1
ATOM 6312 O O . LYS D 1 21 ? 15.807 67.782 -24.469 1.00 15.81 18 LYS D O 1
ATOM 6318 N N . ILE D 1 22 ? 13.610 67.188 -24.313 1.00 16.49 19 ILE D N 1
ATOM 6319 C CA . ILE D 1 22 ? 13.436 66.773 -25.696 1.00 17.84 19 ILE D CA 1
ATOM 6320 C C . ILE D 1 22 ? 12.683 67.885 -26.417 1.00 17.76 19 ILE D C 1
ATOM 6321 O O . ILE D 1 22 ? 11.614 68.300 -25.977 1.00 17.78 19 ILE D O 1
ATOM 6326 N N . SER D 1 23 ? 13.254 68.398 -27.498 1.00 17.62 20 SER D N 1
ATOM 6327 C CA . SER D 1 23 ? 12.623 69.488 -28.231 1.00 18.59 20 SER D CA 1
ATOM 6328 C C . SER D 1 23 ? 12.287 69.052 -29.648 1.00 20.00 20 SER D C 1
ATOM 6329 O O . SER D 1 23 ? 13.170 68.577 -30.371 1.00 20.36 20 SER D O 1
ATOM 6332 N N . LEU D 1 24 ? 11.020 69.187 -30.045 1.00 19.01 21 LEU D N 1
ATOM 6333 C CA . LEU D 1 24 ? 10.626 68.893 -31.424 1.00 20.59 21 LEU D CA 1
ATOM 6334 C C . LEU D 1 24 ? 11.372 69.960 -32.219 1.00 20.62 21 LEU D C 1
ATOM 6335 O O . LEU D 1 24 ? 11.395 71.119 -31.811 1.00 20.77 21 LEU D O 1
ATOM 6340 N N . ASN D 1 25 ? 11.994 69.572 -33.333 1.00 19.90 22 ASN D N 1
ATOM 6341 C CA . ASN D 1 25 ? 12.852 70.487 -34.075 1.00 20.91 22 ASN D CA 1
ATOM 6342 C C . ASN D 1 25 ? 12.594 70.623 -35.582 1.00 20.35 22 ASN D C 1
ATOM 6343 O O . ASN D 1 25 ? 13.494 70.377 -36.410 1.00 20.11 22 ASN D O 1
ATOM 6348 N N . ARG D 1 26 ? 11.383 71.055 -35.926 1.00 18.54 23 ARG D N 1
ATOM 6349 C CA . ARG D 1 26 ? 10.984 71.285 -37.308 1.00 19.27 23 ARG D CA 1
ATOM 6350 C C . ARG D 1 26 ? 10.247 72.625 -37.341 1.00 19.32 23 ARG D C 1
ATOM 6351 O O . ARG D 1 26 ? 9.073 72.678 -37.694 1.00 18.90 23 ARG D O 1
ATOM 6359 N N . GLU D 1 27 ? 10.942 73.704 -36.958 1.00 20.00 24 GLU D N 1
ATOM 6360 C CA . GLU D 1 27 ? 10.325 75.044 -36.878 1.00 20.72 24 GLU D CA 1
ATOM 6361 C C . GLU D 1 27 ? 9.647 75.517 -38.165 1.00 20.55 24 GLU D C 1
ATOM 6362 O O . GLU D 1 27 ? 8.573 76.124 -38.112 1.00 19.25 24 GLU D O 1
ATOM 6368 N N . ARG D 1 28 ? 10.276 75.263 -39.311 1.00 20.45 25 ARG D N 1
ATOM 6369 C CA . ARG D 1 28 ? 9.700 75.666 -40.601 1.00 21.40 25 ARG D CA 1
ATOM 6370 C C . ARG D 1 28 ? 8.356 74.992 -40.879 1.00 20.33 25 ARG D C 1
ATOM 6371 O O . ARG D 1 28 ? 7.545 75.515 -41.641 1.00 19.74 25 ARG D O 1
ATOM 6379 N N A GLN D 1 29 ? 8.150 73.828 -40.264 0.60 19.83 26 GLN D N 1
ATOM 6380 N N B GLN D 1 29 ? 8.126 73.830 -40.274 0.40 19.75 26 GLN D N 1
ATOM 6381 C CA A GLN D 1 29 ? 6.925 73.060 -40.433 0.60 19.57 26 GLN D CA 1
ATOM 6382 C CA B GLN D 1 29 ? 6.871 73.104 -40.455 0.40 19.35 26 GLN D CA 1
ATOM 6383 C C A GLN D 1 29 ? 6.052 73.093 -39.165 0.60 19.08 26 GLN D C 1
ATOM 6384 C C B GLN D 1 29 ? 6.028 73.108 -39.180 0.40 18.97 26 GLN D C 1
ATOM 6385 O O A GLN D 1 29 ? 5.257 72.191 -38.935 0.60 18.49 26 GLN D O 1
ATOM 6386 O O B GLN D 1 29 ? 5.240 72.196 -38.952 0.40 18.57 26 GLN D O 1
ATOM 6397 N N . ALA D 1 30 ? 6.194 74.143 -38.358 1.00 18.36 27 ALA D N 1
ATOM 6398 C CA . ALA D 1 30 ? 5.431 74.278 -37.105 1.00 18.20 27 ALA D CA 1
ATOM 6399 C C . ALA D 1 30 ? 5.535 73.048 -36.183 1.00 18.30 27 ALA D C 1
ATOM 6400 O O . ALA D 1 30 ? 4.583 72.720 -35.473 1.00 17.52 27 ALA D O 1
ATOM 6402 N N . ASN D 1 31 ? 6.688 72.376 -36.206 1.00 16.86 28 ASN D N 1
ATOM 6403 C CA . ASN D 1 31 ? 6.933 71.207 -35.368 1.00 18.35 28 ASN D CA 1
ATOM 6404 C C . ASN D 1 31 ? 5.879 70.117 -35.539 1.00 19.29 28 ASN D C 1
ATOM 6405 O O . ASN D 1 31 ? 5.522 69.418 -34.586 1.00 20.64 28 ASN D O 1
ATOM 6410 N N . SER D 1 32 ? 5.401 69.964 -36.778 1.00 18.77 29 SER D N 1
ATOM 6411 C CA . SER D 1 32 ? 4.413 68.945 -37.090 1.00 19.12 29 SER D CA 1
ATOM 6412 C C . SER D 1 32 ? 5.041 67.551 -37.006 1.00 18.57 29 SER D C 1
ATOM 6413 O O . SER D 1 32 ? 6.243 67.357 -37.264 1.00 19.27 29 SER D O 1
ATOM 6416 N N . LEU D 1 33 ? 4.211 66.584 -36.645 1.00 18.44 30 LEU D N 1
ATOM 6417 C CA . LEU D 1 33 ? 4.654 65.209 -36.442 1.00 19.03 30 LEU D CA 1
ATOM 6418 C C . LEU D 1 33 ? 4.758 64.408 -37.741 1.00 18.89 30 LEU D C 1
ATOM 6419 O O . LEU D 1 33 ? 3.785 63.826 -38.206 1.00 20.20 30 LEU D O 1
ATOM 6424 N N . SER D 1 34 ? 5.942 64.402 -38.345 1.00 18.72 31 SER D N 1
ATOM 6425 C CA . SER D 1 34 ? 6.165 63.597 -39.543 1.00 17.58 31 SER D CA 1
ATOM 6426 C C . SER D 1 34 ? 6.568 62.183 -39.105 1.00 16.80 31 SER D C 1
ATOM 6427 O O . SER D 1 34 ? 6.994 61.976 -37.965 1.00 16.43 31 SER D O 1
ATOM 6430 N N . LEU D 1 35 ? 6.444 61.207 -40.002 1.00 17.31 32 LEU D N 1
ATOM 6431 C CA . LEU D 1 35 ? 6.853 59.839 -39.680 1.00 17.47 32 LEU D CA 1
ATOM 6432 C C . LEU D 1 35 ? 8.331 59.806 -39.298 1.00 17.63 32 LEU D C 1
ATOM 6433 O O . LEU D 1 35 ? 8.720 59.086 -38.382 1.00 18.37 32 LEU D O 1
ATOM 6438 N N . ALA D 1 36 ? 9.147 60.603 -39.980 1.00 18.24 33 ALA D N 1
ATOM 6439 C CA . ALA D 1 36 ? 10.579 60.677 -39.677 1.00 19.32 33 ALA D CA 1
ATOM 6440 C C . ALA D 1 36 ? 10.833 61.145 -38.234 1.00 19.68 33 ALA D C 1
ATOM 6441 O O . ALA D 1 36 ? 11.681 60.592 -37.535 1.00 20.18 33 ALA D O 1
ATOM 6443 N N . LEU D 1 37 ? 10.092 62.161 -37.799 1.00 18.75 34 LEU D N 1
ATOM 6444 C CA . LEU D 1 37 ? 10.213 62.685 -36.432 1.00 18.06 34 LEU D CA 1
ATOM 6445 C C . LEU D 1 37 ? 9.706 61.681 -35.402 1.00 18.01 34 LEU D C 1
ATOM 6446 O O . LEU D 1 37 ? 10.323 61.504 -34.351 1.00 17.98 34 LEU D O 1
ATOM 6451 N N . LEU D 1 38 ? 8.605 60.994 -35.704 1.00 17.87 35 LEU D N 1
ATOM 6452 C CA . LEU D 1 38 ? 8.071 60.009 -34.761 1.00 18.29 35 LEU D CA 1
ATOM 6453 C C . LEU D 1 38 ? 9.062 58.859 -34.585 1.00 18.74 35 LEU D C 1
ATOM 6454 O O . LEU D 1 38 ? 9.220 58.353 -33.485 1.00 18.15 35 LEU D O 1
ATOM 6459 N N . GLU D 1 39 ? 9.724 58.446 -35.669 1.00 19.74 36 GLU D N 1
ATOM 6460 C CA . GLU D 1 39 ? 10.745 57.396 -35.591 1.00 20.32 36 GLU D CA 1
ATOM 6461 C C . GLU D 1 39 ? 11.865 57.805 -34.608 1.00 20.49 36 GLU D C 1
ATOM 6462 O O . GLU D 1 39 ? 12.245 57.031 -33.723 1.00 18.72 36 GLU D O 1
ATOM 6468 N N . GLU D 1 40 ? 12.361 59.033 -34.743 1.00 21.02 37 GLU D N 1
ATOM 6469 C CA . GLU D 1 40 ? 13.418 59.538 -33.852 1.00 21.36 37 GLU D CA 1
ATOM 6470 C C . GLU D 1 40 ? 12.944 59.703 -32.419 1.00 20.43 37 GLU D C 1
ATOM 6471 O O . GLU D 1 40 ? 13.691 59.416 -31.470 1.00 19.68 37 GLU D O 1
ATOM 6477 N N . LEU D 1 41 ? 11.713 60.176 -32.251 1.00 20.28 38 LEU D N 1
ATOM 6478 C CA . LEU D 1 41 ? 11.174 60.374 -30.924 1.00 19.89 38 LEU D CA 1
ATOM 6479 C C . LEU D 1 41 ? 10.997 59.021 -30.236 1.00 19.85 38 LEU D C 1
ATOM 6480 O O . LEU D 1 41 ? 11.324 58.883 -29.070 1.00 20.04 38 LEU D O 1
ATOM 6485 N N . GLN D 1 42 ? 10.540 58.005 -30.973 1.00 18.76 39 GLN D N 1
ATOM 6486 C CA . GLN D 1 42 ? 10.369 56.685 -30.380 1.00 17.61 39 GLN D CA 1
ATOM 6487 C C . GLN D 1 42 ? 11.718 56.104 -29.934 1.00 18.22 39 GLN D C 1
ATOM 6488 O O . GLN D 1 42 ? 11.804 55.474 -28.901 1.00 17.72 39 GLN D O 1
ATOM 6494 N N . ASN D 1 43 ? 12.763 56.309 -30.736 1.00 18.74 40 ASN D N 1
ATOM 6495 C CA . ASN D 1 43 ? 14.091 55.805 -30.403 1.00 19.06 40 ASN D CA 1
ATOM 6496 C C . ASN D 1 43 ? 14.660 56.478 -29.139 1.00 18.65 40 ASN D C 1
ATOM 6497 O O . ASN D 1 43 ? 15.258 55.808 -28.295 1.00 17.66 40 ASN D O 1
ATOM 6502 N N . ILE D 1 44 ? 14.462 57.785 -28.993 1.00 18.55 41 ILE D N 1
ATOM 6503 C CA . ILE D 1 44 ? 14.953 58.493 -27.802 1.00 19.37 41 ILE D CA 1
ATOM 6504 C C . ILE D 1 44 ? 14.160 58.054 -26.554 1.00 19.83 41 ILE D C 1
ATOM 6505 O O . ILE D 1 44 ? 14.732 57.910 -25.456 1.00 18.79 41 ILE D O 1
ATOM 6510 N N . LEU D 1 45 ? 12.851 57.841 -26.718 1.00 19.01 42 LEU D N 1
ATOM 6511 C CA . LEU D 1 45 ? 12.012 57.371 -25.593 1.00 19.38 42 LEU D CA 1
ATOM 6512 C C . LEU D 1 45 ? 12.449 55.976 -25.090 1.00 18.87 42 LEU D C 1
ATOM 6513 O O . LEU D 1 45 ? 12.440 55.715 -23.883 1.00 18.07 42 LEU D O 1
ATOM 6518 N N . THR D 1 46 ? 12.829 55.091 -26.014 1.00 19.07 43 THR D N 1
ATOM 6519 C CA . THR D 1 46 ? 13.313 53.749 -25.659 1.00 20.27 43 THR D CA 1
ATOM 6520 C C . THR D 1 46 ? 14.579 53.826 -24.804 1.00 20.10 43 THR D C 1
ATOM 6521 O O . THR D 1 46 ? 14.769 53.030 -23.882 1.00 20.20 43 THR D O 1
ATOM 6525 N N A GLN D 1 47 ? 15.454 54.767 -25.147 0.60 20.50 44 GLN D N 1
ATOM 6526 N N B GLN D 1 47 ? 15.443 54.783 -25.128 0.40 20.28 44 GLN D N 1
ATOM 6527 C CA A GLN D 1 47 ? 16.688 55.005 -24.397 0.60 20.67 44 GLN D CA 1
ATOM 6528 C CA B GLN D 1 47 ? 16.691 54.986 -24.401 0.40 20.29 44 GLN D CA 1
ATOM 6529 C C A GLN D 1 47 ? 16.385 55.536 -22.994 0.60 19.81 44 GLN D C 1
ATOM 6530 C C B GLN D 1 47 ? 16.426 55.566 -23.002 0.40 19.72 44 GLN D C 1
ATOM 6531 O O A GLN D 1 47 ? 16.876 55.005 -22.001 0.60 20.29 44 GLN D O 1
ATOM 6532 O O B GLN D 1 47 ? 16.987 55.094 -22.016 0.40 20.04 44 GLN D O 1
ATOM 6543 N N . ILE D 1 48 ? 15.561 56.575 -22.921 1.00 19.79 45 ILE D N 1
ATOM 6544 C CA . ILE D 1 48 ? 15.208 57.213 -21.630 1.00 19.29 45 ILE D CA 1
ATOM 6545 C C . ILE D 1 48 ? 14.505 56.241 -20.678 1.00 19.13 45 ILE D C 1
ATOM 6546 O O . ILE D 1 48 ? 14.727 56.279 -19.460 1.00 18.34 45 ILE D O 1
ATOM 6551 N N . ASN D 1 49 ? 13.703 55.344 -21.254 1.00 18.92 46 ASN D N 1
ATOM 6552 C CA . ASN D 1 49 ? 12.990 54.318 -20.514 1.00 20.27 46 ASN D CA 1
ATOM 6553 C C . ASN D 1 49 ? 13.966 53.495 -19.655 1.00 20.91 46 ASN D C 1
ATOM 6554 O O . ASN D 1 49 ? 13.619 53.040 -18.557 1.00 20.88 46 ASN D O 1
ATOM 6559 N N . GLU D 1 50 ? 15.197 53.338 -20.147 1.00 20.38 47 GLU D N 1
ATOM 6560 C CA . GLU D 1 50 ? 16.228 52.559 -19.460 1.00 21.39 47 GLU D CA 1
ATOM 6561 C C . GLU D 1 50 ? 17.262 53.383 -18.677 1.00 20.96 47 GLU D C 1
ATOM 6562 O O . GLU D 1 50 ? 18.203 52.823 -18.114 1.00 19.83 47 GLU D O 1
ATOM 6568 N N . GLU D 1 51 ? 17.077 54.695 -18.612 1.00 19.88 48 GLU D N 1
ATOM 6569 C CA . GLU D 1 51 ? 18.009 55.569 -17.899 1.00 20.27 48 GLU D CA 1
ATOM 6570 C C . GLU D 1 51 ? 17.652 55.765 -16.432 1.00 20.16 48 GLU D C 1
ATOM 6571 O O . GLU D 1 51 ? 16.769 56.546 -16.104 1.00 19.24 48 GLU D O 1
ATOM 6577 N N . ALA D 1 52 ? 18.360 55.063 -15.554 1.00 20.56 49 ALA D N 1
ATOM 6578 C CA . ALA D 1 52 ? 18.161 55.201 -14.108 1.00 21.05 49 ALA D CA 1
ATOM 6579 C C . ALA D 1 52 ? 18.648 56.573 -13.582 1.00 20.86 49 ALA D C 1
ATOM 6580 O O . ALA D 1 52 ? 18.177 57.051 -12.553 1.00 21.54 49 ALA D O 1
ATOM 6582 N N . ASN D 1 53 ? 19.596 57.192 -14.283 1.00 20.73 50 ASN D N 1
ATOM 6583 C CA . ASN D 1 53 ? 20.126 58.506 -13.880 1.00 21.09 50 ASN D CA 1
ATOM 6584 C C . ASN D 1 53 ? 19.183 59.669 -14.237 1.00 19.37 50 ASN D C 1
ATOM 6585 O O . ASN D 1 53 ? 19.327 60.771 -13.705 1.00 19.18 50 ASN D O 1
ATOM 6590 N N . THR D 1 54 ? 18.218 59.419 -15.119 1.00 17.51 51 THR D N 1
ATOM 6591 C CA . THR D 1 54 ? 17.244 60.443 -15.534 1.00 16.95 51 THR D CA 1
ATOM 6592 C C . THR D 1 54 ? 15.992 60.347 -14.688 1.00 15.94 51 THR D C 1
ATOM 6593 O O . THR D 1 54 ? 15.311 59.317 -14.657 1.00 15.25 51 THR D O 1
ATOM 6597 N N . ARG D 1 55 ? 15.682 61.436 -14.002 1.00 14.40 52 ARG D N 1
ATOM 6598 C CA . ARG D 1 55 ? 14.544 61.454 -13.089 1.00 13.95 52 ARG D CA 1
ATOM 6599 C C . ARG D 1 55 ? 13.310 62.167 -13.613 1.00 14.31 52 ARG D C 1
ATOM 6600 O O . ARG D 1 55 ? 12.214 61.894 -13.144 1.00 14.67 52 ARG D O 1
ATOM 6608 N N . VAL D 1 56 ? 13.491 63.080 -14.565 1.00 13.34 53 VAL D N 1
ATOM 6609 C CA . VAL D 1 56 ? 12.400 63.849 -15.096 1.00 13.80 53 VAL D CA 1
ATOM 6610 C C . VAL D 1 56 ? 12.701 64.208 -16.527 1.00 13.91 53 VAL D C 1
ATOM 6611 O O . VAL D 1 56 ? 13.862 64.482 -16.904 1.00 13.63 53 VAL D O 1
ATOM 6615 N N . VAL D 1 57 ? 11.644 64.248 -17.312 1.00 13.33 54 VAL D N 1
ATOM 6616 C CA . VAL D 1 57 ? 11.738 64.622 -18.708 1.00 12.92 54 VAL D CA 1
ATOM 6617 C C . VAL D 1 57 ? 10.875 65.840 -19.001 1.00 13.39 54 VAL D C 1
ATOM 6618 O O . VAL D 1 57 ? 9.763 65.998 -18.455 1.00 14.64 54 VAL D O 1
ATOM 6622 N N . ILE D 1 58 ? 11.383 66.703 -19.861 1.00 15.17 55 ILE D N 1
ATOM 6623 C CA . ILE D 1 58 ? 10.650 67.883 -20.322 1.00 16.05 55 ILE D CA 1
ATOM 6624 C C . ILE D 1 58 ? 10.497 67.732 -21.837 1.00 16.90 55 ILE D C 1
ATOM 6625 O O . ILE D 1 58 ? 11.468 67.427 -22.537 1.00 17.17 55 ILE D O 1
ATOM 6630 N N A LEU D 1 59 ? 9.274 67.917 -22.325 0.60 16.64 56 LEU D N 1
ATOM 6631 N N B LEU D 1 59 ? 9.284 67.945 -22.331 0.40 15.92 56 LEU D N 1
ATOM 6632 C CA A LEU D 1 59 ? 8.984 67.858 -23.752 0.60 17.32 56 LEU D CA 1
ATOM 6633 C CA B LEU D 1 59 ? 9.002 67.848 -23.754 0.40 15.84 56 LEU D CA 1
ATOM 6634 C C A LEU D 1 59 ? 8.558 69.249 -24.179 0.60 16.96 56 LEU D C 1
ATOM 6635 C C B LEU D 1 59 ? 8.530 69.221 -24.206 0.40 16.00 56 LEU D C 1
ATOM 6636 O O A LEU D 1 59 ? 7.668 69.842 -23.562 0.60 16.87 56 LEU D O 1
ATOM 6637 O O B LEU D 1 59 ? 7.588 69.775 -23.632 0.40 15.79 56 LEU D O 1
ATOM 6646 N N . THR D 1 60 ? 9.186 69.761 -25.227 1.00 15.17 57 THR D N 1
ATOM 6647 C CA . THR D 1 60 ? 8.871 71.093 -25.733 1.00 15.67 57 THR D CA 1
ATOM 6648 C C . THR D 1 60 ? 9.117 71.182 -27.239 1.00 15.56 57 THR D C 1
ATOM 6649 O O . THR D 1 60 ? 9.527 70.212 -27.885 1.00 16.36 57 THR D O 1
ATOM 6653 N N . GLY D 1 61 ? 8.815 72.342 -27.799 1.00 16.50 58 GLY D N 1
ATOM 6654 C CA . GLY D 1 61 ? 9.044 72.610 -29.195 1.00 17.58 58 GLY D CA 1
ATOM 6655 C C . GLY D 1 61 ? 10.078 73.702 -29.402 1.00 19.56 58 GLY D C 1
ATOM 6656 O O . GLY D 1 61 ? 10.265 74.587 -28.552 1.00 20.21 58 GLY D O 1
ATOM 6657 N N . ALA D 1 62 ? 10.763 73.643 -30.540 1.00 20.08 59 ALA D N 1
ATOM 6658 C CA . ALA D 1 62 ? 11.749 74.651 -30.885 1.00 21.11 59 ALA D CA 1
ATOM 6659 C C . ALA D 1 62 ? 11.035 75.913 -31.353 1.00 21.29 59 ALA D C 1
ATOM 6660 O O . ALA D 1 62 ? 9.980 75.837 -31.982 1.00 21.72 59 ALA D O 1
ATOM 6662 N N . GLY D 1 63 ? 11.625 77.065 -31.060 1.00 22.10 60 GLY D N 1
ATOM 6663 C CA . GLY D 1 63 ? 11.067 78.356 -31.478 1.00 22.20 60 GLY D CA 1
ATOM 6664 C C . GLY D 1 63 ? 10.061 78.931 -30.498 1.00 22.43 60 GLY D C 1
ATOM 6665 O O . GLY D 1 63 ? 9.904 78.423 -29.384 1.00 21.11 60 GLY D O 1
ATOM 6666 N N . GLU D 1 64 ? 9.386 80.001 -30.914 1.00 22.66 61 GLU D N 1
ATOM 6667 C CA . GLU D 1 64 ? 8.388 80.662 -30.074 1.00 23.63 61 GLU D CA 1
ATOM 6668 C C . GLU D 1 64 ? 7.004 80.757 -30.718 1.00 22.77 61 GLU D C 1
ATOM 6669 O O . GLU D 1 64 ? 6.136 81.476 -30.224 1.00 22.76 61 GLU D O 1
ATOM 6675 N N . LYS D 1 65 ? 6.785 80.011 -31.797 1.00 22.13 62 LYS D N 1
ATOM 6676 C CA . LYS D 1 65 ? 5.492 80.021 -32.474 1.00 21.43 62 LYS D CA 1
ATOM 6677 C C . LYS D 1 65 ? 4.696 78.731 -32.283 1.00 19.85 62 LYS D C 1
ATOM 6678 O O . LYS D 1 65 ? 3.467 78.768 -32.197 1.00 19.19 62 LYS D O 1
ATOM 6684 N N . ALA D 1 66 ? 5.387 77.600 -32.215 1.00 17.74 63 ALA D N 1
ATOM 6685 C CA . ALA D 1 66 ? 4.702 76.323 -32.157 1.00 18.05 63 ALA D CA 1
ATOM 6686 C C . ALA D 1 66 ? 5.326 75.267 -31.252 1.00 16.39 63 ALA D C 1
ATOM 6687 O O . ALA D 1 66 ? 6.531 75.027 -31.287 1.00 17.05 63 ALA D O 1
ATOM 6689 N N . PHE D 1 67 ? 4.488 74.685 -30.399 1.00 16.32 64 PHE D N 1
ATOM 6690 C CA . PHE D 1 67 ? 4.872 73.504 -29.606 1.00 15.39 64 PHE D CA 1
ATOM 6691 C C . PHE D 1 67 ? 4.788 72.339 -30.580 1.00 15.54 64 PHE D C 1
ATOM 6692 O O . PHE D 1 67 ? 5.767 71.603 -30.806 1.00 16.99 64 PHE D O 1
ATOM 6700 N N . CYS D 1 68 ? 3.624 72.200 -31.201 1.00 15.64 65 CYS D N 1
ATOM 6701 C CA . CYS D 1 68 ? 3.376 71.115 -32.170 1.00 15.14 65 CYS D CA 1
ATOM 6702 C C . CYS D 1 68 ? 2.049 71.342 -32.881 1.00 16.31 65 CYS D C 1
ATOM 6703 O O . CYS D 1 68 ? 0.992 71.317 -32.249 1.00 14.75 65 CYS D O 1
ATOM 6706 N N . ALA D 1 69 ? 2.090 71.575 -34.194 1.00 16.17 66 ALA D N 1
ATOM 6707 C CA . ALA D 1 69 ? 0.855 71.809 -34.959 1.00 16.70 66 ALA D CA 1
ATOM 6708 C C . ALA D 1 69 ? 0.087 70.525 -35.271 1.00 16.50 66 ALA D C 1
ATOM 6709 O O . ALA D 1 69 ? -0.891 70.564 -36.017 1.00 19.52 66 ALA D O 1
ATOM 6711 N N . GLY D 1 70 ? 0.524 69.401 -34.707 1.00 17.15 67 GLY D N 1
ATOM 6712 C CA . GLY D 1 70 ? -0.149 68.110 -34.882 1.00 17.93 67 GLY D CA 1
ATOM 6713 C C . GLY D 1 70 ? 0.448 67.270 -35.992 1.00 16.70 67 GLY D C 1
ATOM 6714 O O . GLY D 1 70 ? 1.636 67.414 -36.313 1.00 17.37 67 GLY D O 1
ATOM 6715 N N . ALA D 1 71 ? -0.378 66.413 -36.583 1.00 15.13 68 ALA D N 1
ATOM 6716 C CA . ALA D 1 71 ? 0.051 65.543 -37.680 1.00 15.23 68 ALA D CA 1
ATOM 6717 C C . ALA D 1 71 ? 0.492 66.369 -38.880 1.00 14.96 68 ALA D C 1
ATOM 6718 O O . ALA D 1 71 ? -0.110 67.399 -39.202 1.00 13.69 68 ALA D O 1
ATOM 6720 N N . ASP D 1 72 ? 1.559 65.924 -39.533 1.00 15.19 69 ASP D N 1
ATOM 6721 C CA . ASP D 1 72 ? 2.070 66.615 -40.709 1.00 14.88 69 ASP D CA 1
ATOM 6722 C C . ASP D 1 72 ? 1.077 66.376 -41.839 1.00 15.92 69 ASP D C 1
ATOM 6723 O O . ASP D 1 72 ? 1.058 65.296 -42.465 1.00 15.55 69 ASP D O 1
ATOM 6728 N N . LEU D 1 73 ? 0.253 67.387 -42.110 1.00 15.35 70 LEU D N 1
ATOM 6729 C CA . LEU D 1 73 ? -0.786 67.269 -43.149 1.00 15.17 70 LEU D CA 1
ATOM 6730 C C . LEU D 1 73 ? -0.257 67.248 -44.588 1.00 15.16 70 LEU D C 1
ATOM 6731 O O . LEU D 1 73 ? -0.931 66.750 -45.485 1.00 14.19 70 LEU D O 1
ATOM 6736 N N . LYS D 1 74 ? 0.924 67.813 -44.812 1.00 15.05 71 LYS D N 1
ATOM 6737 C CA . LYS D 1 74 ? 1.517 67.791 -46.138 1.00 14.64 71 LYS D CA 1
ATOM 6738 C C . LYS D 1 74 ? 1.852 66.341 -46.466 1.00 14.50 71 LYS D C 1
ATOM 6739 O O . LYS D 1 74 ? 1.624 65.881 -47.588 1.00 14.49 71 LYS D O 1
ATOM 6745 N N . GLU D 1 75 ? 2.339 65.613 -45.463 1.00 13.76 72 GLU D N 1
ATOM 6746 C CA . GLU D 1 75 ? 2.688 64.194 -45.615 1.00 15.14 72 GLU D CA 1
ATOM 6747 C C . GLU D 1 75 ? 1.450 63.278 -45.721 1.00 14.97 72 GLU D C 1
ATOM 6748 O O . GLU D 1 75 ? 1.444 62.303 -46.480 1.00 15.05 72 GLU D O 1
ATOM 6754 N N . ARG D 1 76 ? 0.411 63.596 -44.946 1.00 14.70 73 ARG D N 1
ATOM 6755 C CA . ARG D 1 76 ? -0.825 62.814 -44.937 1.00 15.10 73 ARG D CA 1
ATOM 6756 C C . ARG D 1 76 ? -1.615 62.874 -46.257 1.00 14.76 73 ARG D C 1
ATOM 6757 O O . ARG D 1 76 ? -2.218 61.883 -46.678 1.00 13.76 73 ARG D O 1
ATOM 6765 N N . ALA D 1 77 ? -1.618 64.047 -46.882 1.00 14.44 74 ALA D N 1
ATOM 6766 C CA . ALA D 1 77 ? -2.353 64.264 -48.119 1.00 14.83 74 ALA D CA 1
ATOM 6767 C C . ALA D 1 77 ? -2.117 63.172 -49.161 1.00 15.12 74 ALA D C 1
ATOM 6768 O O . ALA D 1 77 ? -0.977 62.897 -49.573 1.00 13.92 74 ALA D O 1
ATOM 6770 N N . GLY D 1 78 ? -3.203 62.540 -49.586 1.00 15.07 75 GLY D N 1
ATOM 6771 C CA . GLY D 1 78 ? -3.128 61.508 -50.616 1.00 14.01 75 GLY D CA 1
ATOM 6772 C C . GLY D 1 78 ? -2.724 60.119 -50.164 1.00 12.96 75 GLY D C 1
ATOM 6773 O O . GLY D 1 78 ? -2.656 59.217 -50.986 1.00 11.64 75 GLY D O 1
ATOM 6782 N N . ASN D 1 80 ? -2.832 56.420 -49.078 1.00 13.55 77 ASN D N 1
ATOM 6783 C CA . ASN D 1 80 ? -3.849 55.398 -49.291 1.00 13.93 77 ASN D CA 1
ATOM 6784 C C . ASN D 1 80 ? -4.244 54.845 -47.905 1.00 14.95 77 ASN D C 1
ATOM 6785 O O . ASN D 1 80 ? -3.645 55.221 -46.885 1.00 14.48 77 ASN D O 1
ATOM 6790 N N . GLU D 1 81 ? -5.243 53.971 -47.857 1.00 15.33 78 GLU D N 1
ATOM 6791 C CA . GLU D 1 81 ? -5.755 53.435 -46.579 1.00 15.62 78 GLU D CA 1
ATOM 6792 C C . GLU D 1 81 ? -4.721 52.817 -45.635 1.00 15.53 78 GLU D C 1
ATOM 6793 O O . GLU D 1 81 ? -4.736 53.100 -44.432 1.00 14.75 78 GLU D O 1
ATOM 6799 N N . GLU D 1 82 ? -3.872 51.927 -46.153 1.00 15.33 79 GLU D N 1
ATOM 6800 C CA . GLU D 1 82 ? -2.871 51.264 -45.304 1.00 15.77 79 GLU D CA 1
ATOM 6801 C C . GLU D 1 82 ? -1.898 52.292 -44.738 1.00 14.58 79 GLU D C 1
ATOM 6802 O O . GLU D 1 82 ? -1.471 52.182 -43.584 1.00 17.36 79 GLU D O 1
ATOM 6808 N N . GLN D 1 83 ? -1.539 53.282 -45.556 1.00 13.90 80 GLN D N 1
ATOM 6809 C CA . GLN D 1 83 ? -0.632 54.339 -45.114 1.00 13.44 80 GLN D CA 1
ATOM 6810 C C . GLN D 1 83 ? -1.287 55.145 -44.002 1.00 12.81 80 GLN D C 1
ATOM 6811 O O . GLN D 1 83 ? -0.626 55.504 -43.031 1.00 12.63 80 GLN D O 1
ATOM 6817 N N . VAL D 1 84 ? -2.578 55.441 -44.142 1.00 12.36 81 VAL D N 1
ATOM 6818 C CA . VAL D 1 84 ? -3.292 56.202 -43.104 1.00 12.74 81 VAL D CA 1
ATOM 6819 C C . VAL D 1 84 ? -3.295 55.436 -41.780 1.00 12.91 81 VAL D C 1
ATOM 6820 O O . VAL D 1 84 ? -2.960 55.994 -40.739 1.00 13.09 81 VAL D O 1
ATOM 6824 N N . ARG D 1 85 ? -3.661 54.159 -41.814 1.00 12.26 82 ARG D N 1
ATOM 6825 C CA . ARG D 1 85 ? -3.678 53.366 -40.582 1.00 13.28 82 ARG D CA 1
ATOM 6826 C C . ARG D 1 85 ? -2.290 53.284 -39.943 1.00 13.16 82 ARG D C 1
ATOM 6827 O O . ARG D 1 85 ? -2.165 53.351 -38.730 1.00 13.38 82 ARG D O 1
ATOM 6835 N N . HIS D 1 86 ? -1.248 53.160 -40.764 1.00 12.77 83 HIS D N 1
ATOM 6836 C CA . HIS D 1 86 ? 0.109 53.076 -40.242 1.00 14.01 83 HIS D CA 1
ATOM 6837 C C . HIS D 1 86 ? 0.526 54.391 -39.597 1.00 13.41 83 HIS D C 1
ATOM 6838 O O . HIS D 1 86 ? 1.130 54.394 -38.537 1.00 14.10 83 HIS D O 1
ATOM 6845 N N . ALA D 1 87 ? 0.186 55.503 -40.246 1.00 13.74 84 ALA D N 1
ATOM 6846 C CA . ALA D 1 87 ? 0.530 56.820 -39.742 1.00 13.68 84 ALA D CA 1
ATOM 6847 C C . ALA D 1 87 ? -0.148 57.103 -38.419 1.00 14.32 84 ALA D C 1
ATOM 6848 O O . ALA D 1 87 ? 0.488 57.614 -37.492 1.00 14.08 84 ALA D O 1
ATOM 6850 N N . VAL D 1 88 ? -1.439 56.795 -38.323 1.00 13.61 85 VAL D N 1
ATOM 6851 C CA . VAL D 1 88 ? -2.148 57.040 -37.077 1.00 14.52 85 VAL D CA 1
ATOM 6852 C C . VAL D 1 88 ? -1.613 56.088 -36.022 1.00 14.59 85 VAL D C 1
ATOM 6853 O O . VAL D 1 88 ? -1.476 56.473 -34.874 1.00 13.36 85 VAL D O 1
ATOM 6857 N N . SER D 1 89 ? -1.246 54.871 -36.412 1.00 14.12 86 SER D N 1
ATOM 6858 C CA . SER D 1 89 ? -0.697 53.924 -35.443 1.00 15.55 86 SER D CA 1
ATOM 6859 C C . SER D 1 89 ? 0.644 54.416 -34.858 1.00 15.11 86 SER D C 1
ATOM 6860 O O . SER D 1 89 ? 0.911 54.261 -33.662 1.00 14.52 86 SER D O 1
ATOM 6879 N N . ILE D 1 91 ? 1.650 57.557 -34.432 1.00 14.64 88 ILE D N 1
ATOM 6880 C CA . ILE D 1 91 ? 1.400 58.661 -33.487 1.00 13.95 88 ILE D CA 1
ATOM 6881 C C . ILE D 1 91 ? 0.854 58.122 -32.170 1.00 13.15 88 ILE D C 1
ATOM 6882 O O . ILE D 1 91 ? 1.347 58.462 -31.111 1.00 12.63 88 ILE D O 1
ATOM 6887 N N . ARG D 1 92 ? -0.158 57.267 -32.267 1.00 13.06 89 ARG D N 1
ATOM 6888 C CA . ARG D 1 92 ? -0.797 56.628 -31.114 1.00 13.18 89 ARG D CA 1
ATOM 6889 C C . ARG D 1 92 ? 0.248 55.929 -30.230 1.00 12.64 89 ARG D C 1
ATOM 6890 O O . ARG D 1 92 ? 0.281 56.134 -29.017 1.00 13.21 89 ARG D O 1
ATOM 6898 N N . THR D 1 93 ? 1.105 55.127 -30.854 1.00 13.01 90 THR D N 1
ATOM 6899 C CA . THR D 1 93 ? 2.150 54.380 -30.143 1.00 13.66 90 THR D CA 1
ATOM 6900 C C . THR D 1 93 ? 3.157 55.297 -29.450 1.00 12.19 90 THR D C 1
ATOM 6901 O O . THR D 1 93 ? 3.623 55.008 -28.347 1.00 11.17 90 THR D O 1
ATOM 6905 N N . THR D 1 94 ? 3.516 56.387 -30.113 1.00 11.53 91 THR D N 1
ATOM 6906 C CA . THR D 1 94 ? 4.444 57.360 -29.529 1.00 11.93 91 THR D CA 1
ATOM 6907 C C . THR D 1 94 ? 3.850 57.988 -28.259 1.00 12.11 91 THR D C 1
ATOM 6908 O O . THR D 1 94 ? 4.548 58.190 -27.266 1.00 11.16 91 THR D O 1
ATOM 6920 N N . GLU D 1 96 ? 1.726 56.590 -26.210 1.00 11.85 93 GLU D N 1
ATOM 6921 C CA . GLU D 1 96 ? 1.738 55.573 -25.180 1.00 13.26 93 GLU D CA 1
ATOM 6922 C C . GLU D 1 96 ? 3.118 55.486 -24.563 1.00 11.74 93 GLU D C 1
ATOM 6923 O O . GLU D 1 96 ? 3.240 55.346 -23.367 1.00 12.37 93 GLU D O 1
ATOM 6937 N N . VAL D 1 98 ? 5.330 57.881 -24.333 1.00 10.42 95 VAL D N 1
ATOM 6938 C CA . VAL D 1 98 ? 5.518 59.048 -23.471 1.00 10.41 95 VAL D CA 1
ATOM 6939 C C . VAL D 1 98 ? 4.846 58.816 -22.130 1.00 11.37 95 VAL D C 1
ATOM 6940 O O . VAL D 1 98 ? 5.478 58.944 -21.074 1.00 11.29 95 VAL D O 1
ATOM 6944 N N A GLU D 1 99 ? 3.568 58.458 -22.130 0.50 11.77 96 GLU D N 1
ATOM 6945 N N B GLU D 1 99 ? 3.579 58.413 -22.192 0.50 11.40 96 GLU D N 1
ATOM 6946 C CA A GLU D 1 99 ? 2.891 58.305 -20.854 0.50 12.98 96 GLU D CA 1
ATOM 6947 C CA B GLU D 1 99 ? 2.761 58.217 -21.010 0.50 12.44 96 GLU D CA 1
ATOM 6948 C C A GLU D 1 99 ? 3.459 57.165 -20.020 0.50 12.96 96 GLU D C 1
ATOM 6949 C C B GLU D 1 99 ? 3.296 57.116 -20.085 0.50 12.71 96 GLU D C 1
ATOM 6950 O O A GLU D 1 99 ? 3.520 57.280 -18.804 0.50 13.73 96 GLU D O 1
ATOM 6951 O O B GLU D 1 99 ? 3.146 57.207 -18.879 0.50 13.45 96 GLU D O 1
ATOM 6962 N N . GLN D 1 100 ? 3.926 56.095 -20.661 1.00 12.75 97 GLN D N 1
ATOM 6963 C CA . GLN D 1 100 ? 4.467 54.947 -19.899 1.00 13.50 97 GLN D CA 1
ATOM 6964 C C . GLN D 1 100 ? 5.941 55.051 -19.447 1.00 13.05 97 GLN D C 1
ATOM 6965 O O . GLN D 1 100 ? 6.457 54.142 -18.810 1.00 12.84 97 GLN D O 1
ATOM 6971 N N . LEU D 1 101 ? 6.612 56.154 -19.753 1.00 12.72 98 LEU D N 1
ATOM 6972 C CA . LEU D 1 101 ? 7.974 56.353 -19.252 1.00 11.66 98 LEU D CA 1
ATOM 6973 C C . LEU D 1 101 ? 7.919 56.307 -17.722 1.00 10.16 98 LEU D C 1
ATOM 6974 O O . LEU D 1 101 ? 6.940 56.777 -17.121 1.00 8.97 98 LEU D O 1
ATOM 6979 N N . PRO D 1 102 ? 8.954 55.741 -17.084 1.00 8.82 99 PRO D N 1
ATOM 6980 C CA . PRO D 1 102 ? 8.916 55.691 -15.625 1.00 8.27 99 PRO D CA 1
ATOM 6981 C C . PRO D 1 102 ? 9.023 57.059 -14.973 1.00 8.11 99 PRO D C 1
ATOM 6982 O O . PRO D 1 102 ? 8.530 57.273 -13.852 1.00 7.97 99 PRO D O 1
ATOM 6986 N N . GLN D 1 103 ? 9.658 57.988 -15.667 1.00 6.37 100 GLN D N 1
ATOM 6987 C CA . GLN D 1 103 ? 9.854 59.303 -15.117 1.00 7.25 100 GLN D CA 1
ATOM 6988 C C . GLN D 1 103 ? 8.649 60.182 -15.358 1.00 8.51 100 GLN D C 1
ATOM 6989 O O . GLN D 1 103 ? 7.941 60.002 -16.354 1.00 5.28 100 GLN D O 1
ATOM 6995 N N . PRO D 1 104 ? 8.437 61.163 -14.475 1.00 11.69 101 PRO D N 1
ATOM 6996 C CA . PRO D 1 104 ? 7.445 62.166 -14.785 1.00 12.86 101 PRO D CA 1
ATOM 6997 C C . PRO D 1 104 ? 7.837 62.898 -16.079 1.00 14.86 101 PRO D C 1
ATOM 6998 O O . PRO D 1 104 ? 9.036 63.120 -16.339 1.00 15.20 101 PRO D O 1
ATOM 7002 N N . VAL D 1 105 ? 6.852 63.281 -16.880 1.00 15.92 102 VAL D N 1
ATOM 7003 C CA . VAL D 1 105 ? 7.098 64.025 -18.107 1.00 14.27 102 VAL D CA 1
ATOM 7004 C C . VAL D 1 105 ? 6.313 65.332 -18.054 1.00 16.06 102 VAL D C 1
ATOM 7005 O O . VAL D 1 105 ? 5.090 65.333 -17.819 1.00 17.00 102 VAL D O 1
ATOM 7009 N N . ILE D 1 106 ? 7.014 66.443 -18.232 1.00 16.61 103 ILE D N 1
ATOM 7010 C CA . ILE D 1 106 ? 6.415 67.768 -18.195 1.00 16.64 103 ILE D CA 1
ATOM 7011 C C . ILE D 1 106 ? 6.374 68.387 -19.571 1.00 15.84 103 ILE D C 1
ATOM 7012 O O . ILE D 1 106 ? 7.401 68.516 -20.219 1.00 16.63 103 ILE D O 1
ATOM 7017 N N . ALA D 1 107 ? 5.188 68.741 -20.034 1.00 17.10 104 ALA D N 1
ATOM 7018 C CA . ALA D 1 107 ? 5.059 69.432 -21.313 1.00 17.44 104 ALA D CA 1
ATOM 7019 C C . ALA D 1 107 ? 5.312 70.923 -21.106 1.00 17.07 104 ALA D C 1
ATOM 7020 O O . ALA D 1 107 ? 4.728 71.523 -20.216 1.00 18.33 104 ALA D O 1
ATOM 7022 N N . ALA D 1 108 ? 6.163 71.529 -21.929 1.00 16.35 105 ALA D N 1
ATOM 7023 C CA . ALA D 1 108 ? 6.416 72.968 -21.869 1.00 16.23 105 ALA D CA 1
ATOM 7024 C C . ALA D 1 108 ? 5.891 73.487 -23.207 1.00 17.20 105 ALA D C 1
ATOM 7025 O O . ALA D 1 108 ? 6.587 73.398 -24.235 1.00 15.27 105 ALA D O 1
ATOM 7027 N N . ILE D 1 109 ? 4.662 74.010 -23.184 1.00 17.58 106 ILE D N 1
ATOM 7028 C CA . ILE D 1 109 ? 3.941 74.403 -24.405 1.00 17.23 106 ILE D CA 1
ATOM 7029 C C . ILE D 1 109 ? 4.291 75.832 -24.766 1.00 17.71 106 ILE D C 1
ATOM 7030 O O . ILE D 1 109 ? 3.781 76.801 -24.187 1.00 17.15 106 ILE D O 1
ATOM 7035 N N . ASN D 1 110 ? 5.205 75.937 -25.733 1.00 18.74 107 ASN D N 1
ATOM 7036 C CA . ASN D 1 110 ? 5.795 77.204 -26.137 1.00 17.98 107 ASN D CA 1
ATOM 7037 C C . ASN D 1 110 ? 5.092 77.957 -27.244 1.00 18.93 107 ASN D C 1
ATOM 7038 O O . ASN D 1 110 ? 5.529 79.045 -27.608 1.00 19.78 107 ASN D O 1
ATOM 7043 N N . GLY D 1 111 ? 4.026 77.380 -27.790 1.00 18.83 108 GLY D N 1
ATOM 7044 C CA . GLY D 1 111 ? 3.269 78.012 -28.872 1.00 19.61 108 GLY D CA 1
ATOM 7045 C C . GLY D 1 111 ? 2.051 77.166 -29.205 1.00 19.36 108 GLY D C 1
ATOM 7046 O O . GLY D 1 111 ? 1.560 76.410 -28.347 1.00 19.44 108 GLY D O 1
ATOM 7047 N N . ILE D 1 112 ? 1.577 77.255 -30.442 1.00 18.80 109 ILE D N 1
ATOM 7048 C CA . ILE D 1 112 ? 0.391 76.484 -30.831 1.00 18.98 109 ILE D CA 1
ATOM 7049 C C . ILE D 1 112 ? 0.569 74.983 -30.545 1.00 18.26 109 ILE D C 1
ATOM 7050 O O . ILE D 1 112 ? 1.630 74.413 -30.780 1.00 17.83 109 ILE D O 1
ATOM 7055 N N . ALA D 1 113 ? -0.474 74.382 -29.986 1.00 17.65 110 ALA D N 1
ATOM 7056 C CA . ALA D 1 113 ? -0.512 72.957 -29.659 1.00 17.46 110 ALA D CA 1
ATOM 7057 C C . ALA D 1 113 ? -1.851 72.486 -30.185 1.00 17.92 110 ALA D C 1
ATOM 7058 O O . ALA D 1 113 ? -2.846 72.479 -29.458 1.00 18.14 110 ALA D O 1
ATOM 7060 N N . LEU D 1 114 ? -1.873 72.058 -31.442 1.00 18.20 111 LEU D N 1
ATOM 7061 C CA . LEU D 1 114 ? -3.127 71.698 -32.096 1.00 18.66 111 LEU D CA 1
ATOM 7062 C C . LEU D 1 114 ? -3.210 70.264 -32.544 1.00 18.38 111 LEU D C 1
ATOM 7063 O O . LEU D 1 114 ? -2.250 69.728 -33.098 1.00 18.84 111 LE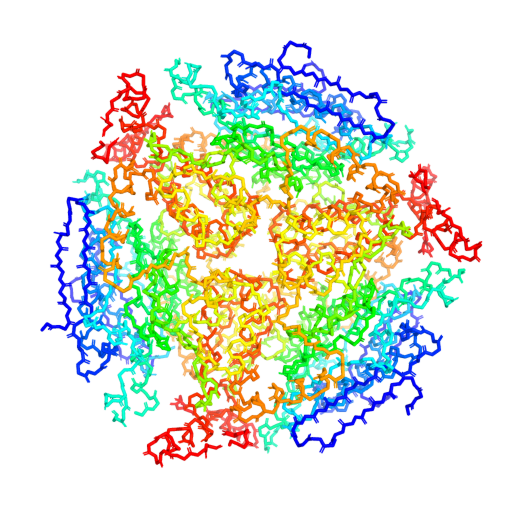U D O 1
ATOM 7068 N N . GLY D 1 115 ? -4.378 69.663 -32.311 1.00 18.55 112 GLY D N 1
ATOM 7069 C CA . GLY D 1 115 ? -4.646 68.284 -32.707 1.00 18.30 112 GLY D CA 1
ATOM 7070 C C . GLY D 1 115 ? -3.687 67.357 -32.000 1.00 18.30 112 GLY D C 1
ATOM 7071 O O . GLY D 1 115 ? -3.673 67.280 -30.757 1.00 19.29 112 GLY D O 1
ATOM 7072 N N . GLY D 1 116 ? -2.846 66.700 -32.790 1.00 18.07 113 GLY D N 1
ATOM 7073 C CA . GLY D 1 116 ? -1.787 65.830 -32.278 1.00 18.19 113 GLY D CA 1
ATOM 7074 C C . GLY D 1 116 ? -0.883 66.546 -31.282 1.00 18.69 113 GLY D C 1
ATOM 7075 O O . GLY D 1 116 ? -0.298 65.910 -30.414 1.00 19.68 113 GLY D O 1
ATOM 7076 N N . GLY D 1 117 ? -0.758 67.864 -31.412 1.00 19.01 114 GLY D N 1
ATOM 7077 C CA . GLY D 1 117 ? 0.040 68.665 -30.463 1.00 18.57 114 GLY D CA 1
ATOM 7078 C C . GLY D 1 117 ? -0.605 68.751 -29.093 1.00 18.26 114 GLY D C 1
ATOM 7079 O O . GLY D 1 117 ? 0.093 68.691 -28.052 1.00 17.07 114 GLY D O 1
ATOM 7080 N N . THR D 1 118 ? -1.928 68.915 -29.059 1.00 17.90 115 THR D N 1
ATOM 7081 C CA . THR D 1 118 ? -2.635 68.864 -27.768 1.00 16.48 115 THR D CA 1
ATOM 7082 C C . THR D 1 118 ? -2.595 67.420 -27.248 1.00 17.40 115 THR D C 1
ATOM 7083 O O . THR D 1 118 ? -2.410 67.186 -26.062 1.00 16.87 115 THR D O 1
ATOM 7087 N N . GLU D 1 119 ? -2.747 66.442 -28.144 1.00 16.69 116 GLU D N 1
ATOM 7088 C CA . GLU D 1 119 ? -2.665 65.038 -27.723 1.00 16.72 116 GLU D CA 1
ATOM 7089 C C . GLU D 1 119 ? -1.326 64.708 -27.051 1.00 17.41 116 GLU D C 1
ATOM 7090 O O . GLU D 1 119 ? -1.275 63.975 -26.049 1.00 17.10 116 GLU D O 1
ATOM 7096 N N . LEU D 1 120 ? -0.237 65.232 -27.608 1.00 17.96 117 LEU D N 1
ATOM 7097 C CA . LEU D 1 120 ? 1.097 65.019 -27.059 1.00 18.71 117 LEU D CA 1
ATOM 7098 C C . LEU D 1 120 ? 1.192 65.606 -25.651 1.00 18.75 117 LEU D C 1
ATOM 7099 O O . LEU D 1 120 ? 1.713 64.957 -24.730 1.00 17.77 117 LEU D O 1
ATOM 7104 N N . SER D 1 121 ? 0.632 66.788 -25.455 1.00 17.42 118 SER D N 1
ATOM 7105 C CA . SER D 1 121 ? 0.671 67.419 -24.126 1.00 17.41 118 SER D CA 1
ATOM 7106 C C . SER D 1 121 ? -0.173 66.618 -23.113 1.00 17.68 118 SER D C 1
ATOM 7107 O O . SER D 1 121 ? 0.178 66.551 -21.956 1.00 18.59 118 SER D O 1
ATOM 7110 N N . LEU D 1 122 ? -1.245 65.974 -23.562 1.00 16.10 119 LEU D N 1
ATOM 7111 C CA . LEU D 1 122 ? -2.095 65.159 -22.661 1.00 15.86 119 LEU D CA 1
ATOM 7112 C C . LEU D 1 122 ? -1.400 63.859 -22.219 1.00 15.48 119 LEU D C 1
ATOM 7113 O O . LEU D 1 122 ? -1.722 63.314 -21.166 1.00 15.51 119 LEU D O 1
ATOM 7118 N N . ALA D 1 123 ? -0.475 63.364 -23.040 1.00 15.82 120 ALA D N 1
ATOM 7119 C CA . ALA D 1 123 ? 0.301 62.144 -22.751 1.00 17.73 120 ALA D CA 1
ATOM 7120 C C . ALA D 1 123 ? 1.353 62.406 -21.685 1.00 17.79 120 ALA D C 1
ATOM 7121 O O . ALA D 1 123 ? 1.902 61.473 -21.089 1.00 18.87 120 ALA D O 1
ATOM 7123 N N . CYS D 1 124 ? 1.643 63.684 -21.453 1.00 17.86 121 CYS D N 1
ATOM 7124 C CA . CYS D 1 124 ? 2.554 64.110 -20.391 1.00 17.26 121 CYS D CA 1
ATOM 7125 C C . CYS D 1 124 ? 1.805 64.137 -19.054 1.00 18.04 121 CYS D C 1
ATOM 7126 O O . CYS D 1 124 ? 0.570 64.251 -19.016 1.00 17.40 121 CYS D O 1
ATOM 7129 N N . ASP D 1 125 ? 2.556 64.001 -17.960 1.00 17.26 122 ASP D N 1
ATOM 7130 C CA . ASP D 1 125 ? 1.985 64.007 -16.594 1.00 16.80 122 ASP D CA 1
ATOM 7131 C C . ASP D 1 125 ? 1.311 65.335 -16.246 1.00 15.26 122 ASP D C 1
ATOM 7132 O O . ASP D 1 125 ? 0.223 65.352 -15.673 1.00 15.78 122 ASP D O 1
ATOM 7137 N N . PHE D 1 126 ? 1.980 66.444 -16.545 1.00 16.77 123 PHE D N 1
ATOM 7138 C CA . PHE D 1 126 ? 1.358 67.759 -16.407 1.00 15.82 123 PHE D CA 1
ATOM 7139 C C . PHE D 1 126 ? 1.958 68.727 -17.412 1.00 16.78 123 PHE D C 1
ATOM 7140 O O . PHE D 1 126 ? 2.955 68.410 -18.079 1.00 17.18 123 PHE D O 1
ATOM 7148 N N . ARG D 1 127 ? 1.355 69.913 -17.487 1.00 16.21 124 ARG D N 1
ATOM 7149 C CA . ARG D 1 127 ? 1.640 70.885 -18.497 1.00 15.68 124 ARG D CA 1
ATOM 7150 C C . ARG D 1 127 ? 1.849 72.310 -18.003 1.00 16.35 124 ARG D C 1
ATOM 7151 O O . ARG D 1 127 ? 1.136 72.795 -17.105 1.00 16.33 124 ARG D O 1
ATOM 7159 N N . ILE D 1 128 ? 2.840 72.965 -18.608 1.00 14.85 125 ILE D N 1
ATOM 7160 C CA . ILE D 1 128 ? 3.160 74.382 -18.351 1.00 15.61 125 ILE D CA 1
ATOM 7161 C C . ILE D 1 128 ? 3.043 75.022 -19.726 1.00 17.26 125 ILE D C 1
ATOM 7162 O O . ILE D 1 128 ? 3.670 74.542 -20.670 1.00 19.05 125 ILE D O 1
ATOM 7167 N N . ALA D 1 129 ? 2.247 76.076 -19.845 1.00 16.38 126 ALA D N 1
ATOM 7168 C CA . ALA D 1 129 ? 2.031 76.772 -21.101 1.00 17.02 126 ALA D CA 1
ATOM 7169 C C . ALA D 1 129 ? 2.499 78.210 -21.092 1.00 17.82 126 ALA D C 1
ATOM 7170 O O . ALA D 1 129 ? 2.332 78.925 -20.110 1.00 16.77 126 ALA D O 1
ATOM 7172 N N . ALA D 1 130 ? 3.043 78.642 -22.222 1.00 17.73 127 ALA D N 1
ATOM 7173 C CA . ALA D 1 130 ? 3.390 80.032 -22.403 1.00 18.13 127 ALA D CA 1
ATOM 7174 C C . ALA D 1 130 ? 2.076 80.814 -22.462 1.00 16.92 127 ALA D C 1
ATOM 7175 O O . ALA D 1 130 ? 1.079 80.313 -23.005 1.00 17.80 127 ALA D O 1
ATOM 7177 N N . GLU D 1 131 ? 2.080 82.049 -21.965 1.00 16.20 128 GLU D N 1
ATOM 7178 C CA . GLU D 1 131 ? 0.885 82.911 -22.019 1.00 17.06 128 GLU D CA 1
ATOM 7179 C C . GLU D 1 131 ? 0.363 83.054 -23.441 1.00 18.07 128 GLU D C 1
ATOM 7180 O O . GLU D 1 131 ? -0.840 83.240 -23.657 1.00 17.54 128 GLU D O 1
ATOM 7186 N N . SER D 1 132 ? 1.270 82.967 -24.413 1.00 18.85 129 SER D N 1
ATOM 7187 C CA . SER D 1 132 ? 0.910 83.159 -25.816 1.00 19.34 129 SER D CA 1
ATOM 7188 C C . SER D 1 132 ? 0.536 81.857 -26.532 1.00 19.12 129 SER D C 1
ATOM 7189 O O . SER D 1 132 ? 0.218 81.883 -27.709 1.00 18.58 129 SER D O 1
ATOM 7192 N N . ALA D 1 133 ? 0.563 80.727 -25.827 1.00 18.61 130 ALA D N 1
ATOM 7193 C CA . ALA D 1 133 ? 0.227 79.453 -26.430 1.00 18.36 130 ALA D CA 1
ATOM 7194 C C . ALA D 1 133 ? -1.272 79.335 -26.682 1.00 19.82 130 ALA D C 1
ATOM 7195 O O . ALA D 1 133 ? -2.095 79.990 -26.016 1.00 19.03 130 ALA D O 1
ATOM 7197 N N . SER D 1 134 ? -1.614 78.507 -27.660 1.00 20.57 131 SER D N 1
ATOM 7198 C CA . SER D 1 134 ? -3.014 78.213 -27.976 1.00 21.93 131 SER D CA 1
ATOM 7199 C C . SER D 1 134 ? -3.136 76.709 -28.152 1.00 20.16 131 SER D C 1
ATOM 7200 O O . SER D 1 134 ? -2.210 76.051 -28.667 1.00 20.11 131 SER D O 1
ATOM 7203 N N . LEU D 1 135 ? -4.258 76.163 -27.690 1.00 17.40 132 LEU D N 1
ATOM 7204 C CA . LEU D 1 135 ? -4.504 74.744 -27.750 1.00 18.09 132 LEU D CA 1
ATOM 7205 C C . LEU D 1 135 ? -5.853 74.396 -28.360 1.00 17.17 132 LEU D C 1
ATOM 7206 O O . LEU D 1 135 ? -6.718 75.251 -28.552 1.00 18.65 132 LEU D O 1
ATOM 7211 N N . GLY D 1 136 ? -6.017 73.125 -28.672 1.00 18.14 133 GLY D N 1
ATOM 7212 C CA . GLY D 1 136 ? -7.282 72.639 -29.169 1.00 18.02 133 GLY D CA 1
ATOM 7213 C C . GLY D 1 136 ? -7.167 71.332 -29.927 1.00 17.56 133 GLY D C 1
ATOM 7214 O O . GLY D 1 136 ? -6.101 70.984 -30.429 1.00 17.94 133 GLY D O 1
ATOM 7215 N N . LEU D 1 137 ? -8.278 70.618 -29.988 1.00 15.93 134 LEU D N 1
ATOM 7216 C CA . LEU D 1 137 ? -8.374 69.390 -30.788 1.00 16.52 134 LEU D CA 1
ATOM 7217 C C . LEU D 1 137 ? -9.221 69.814 -31.980 1.00 16.17 134 LEU D C 1
ATOM 7218 O O . LEU D 1 137 ? -10.440 69.799 -31.935 1.00 17.60 134 LEU D O 1
ATOM 7223 N N . THR D 1 138 ? -8.536 70.211 -33.046 1.00 16.77 135 THR D N 1
ATOM 7224 C CA . THR D 1 138 ? -9.153 70.741 -34.263 1.00 16.85 135 THR D CA 1
ATOM 7225 C C . THR D 1 138 ? -9.608 69.680 -35.277 1.00 16.95 135 THR D C 1
ATOM 7226 O O . THR D 1 138 ? -10.166 70.025 -36.323 1.00 16.49 135 THR D O 1
ATOM 7230 N N . GLU D 1 139 ? -9.393 68.412 -34.940 1.00 15.73 136 GLU D N 1
ATOM 7231 C CA . GLU D 1 139 ? -9.694 67.276 -35.824 1.00 16.44 136 GLU D CA 1
ATOM 7232 C C . GLU D 1 139 ? -11.063 67.267 -36.550 1.00 15.12 136 GLU D C 1
ATOM 7233 O O . GLU D 1 139 ? -11.122 66.980 -37.750 1.00 16.36 136 GLU D O 1
ATOM 7239 N N . THR D 1 140 ? -12.156 67.552 -35.840 1.00 14.96 137 THR D N 1
ATOM 7240 C CA . THR D 1 140 ? -13.482 67.511 -36.454 1.00 13.33 137 THR D CA 1
ATOM 7241 C C . THR D 1 140 ? -13.645 68.573 -37.562 1.00 14.26 137 THR D C 1
ATOM 7242 O O . THR D 1 140 ? -14.484 68.396 -38.457 1.00 14.63 137 THR D O 1
ATOM 7246 N N . THR D 1 141 ? -12.857 69.649 -37.504 1.00 14.46 138 THR D N 1
ATOM 7247 C CA . THR D 1 141 ? -12.879 70.702 -38.577 1.00 14.66 138 THR D CA 1
ATOM 7248 C C . THR D 1 141 ? -12.262 70.170 -39.891 1.00 15.54 138 THR D C 1
ATOM 7249 O O . THR D 1 141 ? -12.423 70.782 -40.973 1.00 16.44 138 THR D O 1
ATOM 7253 N N . LEU D 1 142 ? -11.555 69.042 -39.782 1.00 15.74 139 LEU D N 1
ATOM 7254 C CA . LEU D 1 142 ? -10.944 68.335 -40.917 1.00 17.45 139 LEU D CA 1
ATOM 7255 C C . LEU D 1 142 ? -11.720 67.050 -41.231 1.00 17.37 139 LEU D C 1
ATOM 7256 O O . LEU D 1 142 ? -11.261 66.211 -42.013 1.00 16.81 139 LEU D O 1
ATOM 7261 N N . ALA D 1 143 ? -12.885 66.898 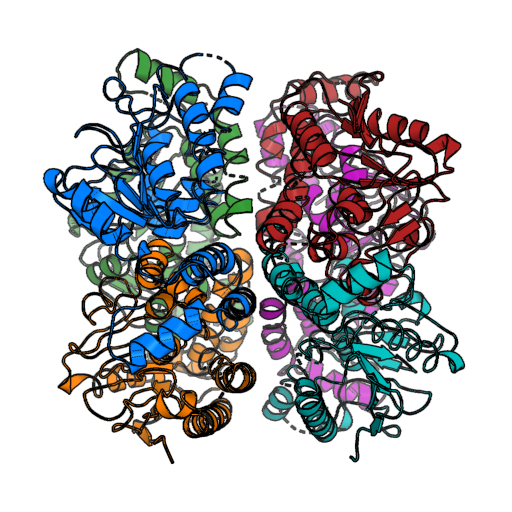-40.608 1.00 15.61 140 ALA D N 1
ATOM 7262 C CA . ALA D 1 143 ? -13.715 65.715 -40.760 1.00 16.62 140 ALA D CA 1
ATOM 7263 C C . ALA D 1 143 ? -13.036 64.411 -40.300 1.00 15.90 140 ALA D C 1
ATOM 7264 O O . ALA D 1 143 ? -13.261 63.338 -40.866 1.00 14.17 140 ALA D O 1
ATOM 7266 N N . ILE D 1 144 ? -12.195 64.519 -39.284 1.00 16.37 141 ILE D N 1
ATOM 7267 C CA . ILE D 1 144 ? -11.619 63.331 -38.641 1.00 15.68 141 ILE D CA 1
ATOM 7268 C C . ILE D 1 144 ? -11.833 63.504 -37.135 1.00 16.03 141 ILE D C 1
ATOM 7269 O O . ILE D 1 144 ? -12.530 64.416 -36.704 1.00 16.76 141 ILE D O 1
ATOM 7274 N N . ILE D 1 145 ? -11.320 62.575 -36.336 1.00 17.29 142 ILE D N 1
ATOM 7275 C CA . ILE D 1 145 ? -11.425 62.687 -34.892 1.00 16.48 142 ILE D CA 1
ATOM 7276 C C . ILE D 1 145 ? -10.025 62.564 -34.302 1.00 16.67 142 ILE D C 1
ATOM 7277 O O . ILE D 1 145 ? -9.096 62.108 -34.977 1.00 15.62 142 ILE D O 1
ATOM 7282 N N . PRO D 1 146 ? -9.858 62.991 -33.047 1.00 16.80 143 PRO D N 1
ATOM 7283 C CA . PRO D 1 146 ? -8.536 62.790 -32.443 1.00 19.29 143 PRO D CA 1
ATOM 7284 C C . PRO D 1 146 ? -8.251 61.283 -32.408 1.00 19.50 143 PRO D C 1
ATOM 7285 O O . PRO D 1 146 ? -9.038 60.529 -31.834 1.00 22.46 143 PRO D O 1
ATOM 7289 N N . GLY D 1 147 ? -7.178 60.842 -33.065 1.00 19.77 144 GLY D N 1
ATOM 7290 C CA . GLY D 1 147 ? -6.854 59.408 -33.145 1.00 19.48 144 GLY D CA 1
ATOM 7291 C C . GLY D 1 147 ? -5.671 58.921 -32.334 1.00 20.19 144 GLY D C 1
ATOM 7292 O O . GLY D 1 147 ? -5.277 57.744 -32.445 1.00 20.43 144 GLY D O 1
ATOM 7293 N N . ALA D 1 148 ? -5.119 59.815 -31.510 1.00 18.74 145 ALA D N 1
ATOM 7294 C CA . ALA D 1 148 ? -3.985 59.517 -30.656 1.00 18.26 145 ALA D CA 1
ATOM 7295 C C . ALA D 1 148 ? -4.297 59.867 -29.198 1.00 19.51 145 ALA D C 1
ATOM 7296 O O . ALA D 1 148 ? -3.479 60.476 -28.488 1.00 20.99 145 ALA D O 1
ATOM 7298 N N . GLY D 1 149 ? -5.509 59.518 -28.775 1.00 18.74 146 GLY D N 1
ATOM 7299 C CA . GLY D 1 149 ? -5.917 59.668 -27.389 1.00 18.39 146 GLY D CA 1
ATOM 7300 C C . GLY D 1 149 ? -6.650 60.896 -26.953 1.00 17.47 146 GLY D C 1
ATOM 7301 O O . GLY D 1 149 ? -7.119 60.956 -25.801 1.00 17.69 146 GLY D O 1
ATOM 7302 N N . GLY D 1 150 ? -6.807 61.879 -27.841 1.00 14.36 147 GLY D N 1
ATOM 7303 C CA . GLY D 1 150 ? -7.507 63.087 -27.450 1.00 15.26 147 GLY D CA 1
ATOM 7304 C C . GLY D 1 150 ? -8.924 62.856 -26.939 1.00 14.75 147 GLY D C 1
ATOM 7305 O O . GLY D 1 150 ? -9.369 63.540 -26.006 1.00 14.21 147 GLY D O 1
ATOM 7306 N N . THR D 1 151 ? -9.646 61.901 -27.531 1.00 13.32 148 THR D N 1
ATOM 7307 C CA . THR D 1 151 ? -11.034 61.624 -27.091 1.00 13.56 148 THR D CA 1
ATOM 7308 C C . THR D 1 151 ? -11.085 60.928 -25.728 1.00 13.80 148 THR D C 1
ATOM 7309 O O . THR D 1 151 ? -12.133 60.904 -25.087 1.00 16.04 148 THR D O 1
ATOM 7313 N N . GLN D 1 152 ? -9.956 60.364 -25.315 1.00 13.18 149 GLN D N 1
ATOM 7314 C CA . GLN D 1 152 ? -9.828 59.634 -24.034 1.00 12.46 149 GLN D CA 1
ATOM 7315 C C . GLN D 1 152 ? -9.128 60.437 -22.950 1.00 14.61 149 GLN D C 1
ATOM 7316 O O . GLN D 1 152 ? -9.656 60.597 -21.839 1.00 15.20 149 GLN D O 1
ATOM 7322 N N . ARG D 1 153 ? -7.963 60.985 -23.271 1.00 13.55 150 ARG D N 1
ATOM 7323 C CA . ARG D 1 153 ? -7.194 61.733 -22.272 1.00 13.74 150 ARG D CA 1
ATOM 7324 C C . ARG D 1 153 ? -7.793 63.078 -21.903 1.00 13.90 150 ARG D C 1
ATOM 7325 O O . ARG D 1 153 ? -7.661 63.522 -20.754 1.00 14.28 150 ARG D O 1
ATOM 7333 N N . LEU D 1 154 ? -8.438 63.751 -22.854 1.00 14.84 151 LEU D N 1
ATOM 7334 C CA . LEU D 1 154 ? -9.005 65.051 -22.555 1.00 14.70 151 LEU D CA 1
ATOM 7335 C C . LEU D 1 154 ? -10.150 64.990 -21.532 1.00 13.44 151 LEU D C 1
ATOM 7336 O O . LEU D 1 154 ? -10.103 65.715 -20.531 1.00 13.65 151 LEU D O 1
ATOM 7341 N N . PRO D 1 155 ? -11.162 64.128 -21.746 1.00 13.02 152 PRO D N 1
ATOM 7342 C CA . PRO D 1 155 ? -12.237 64.069 -20.727 1.00 12.82 152 PRO D CA 1
ATOM 7343 C C . PRO D 1 155 ? -11.785 63.577 -19.373 1.00 12.25 152 PRO D C 1
ATOM 7344 O O . PRO D 1 155 ? -12.358 64.006 -18.343 1.00 13.28 152 PRO D O 1
ATOM 7348 N N . ARG D 1 156 ? -10.768 62.717 -19.354 1.00 13.13 153 ARG D N 1
ATOM 7349 C CA . ARG D 1 156 ? -10.220 62.225 -18.086 1.00 13.61 153 ARG D CA 1
ATOM 7350 C C . ARG D 1 156 ? -9.564 63.372 -17.311 1.00 14.30 153 ARG D C 1
ATOM 7351 O O . ARG D 1 156 ? -9.624 63.408 -16.070 1.00 14.95 153 ARG D O 1
ATOM 7359 N N . LEU D 1 157 ? -8.991 64.328 -18.025 1.00 12.47 154 LEU D N 1
ATOM 7360 C CA . LEU D 1 157 ? -8.335 65.471 -17.334 1.00 13.90 154 LEU D CA 1
ATOM 7361 C C . LEU D 1 157 ? -9.263 66.616 -16.944 1.00 13.90 154 LEU D C 1
ATOM 7362 O O . LEU D 1 157 ? -9.171 67.169 -15.816 1.00 15.21 154 LEU D O 1
ATOM 7367 N N . ILE D 1 158 ? -10.144 67.011 -17.849 1.00 14.16 155 ILE D N 1
ATOM 7368 C CA . ILE D 1 158 ? -10.959 68.188 -17.610 1.00 15.50 155 ILE D CA 1
ATOM 7369 C C . ILE D 1 158 ? -12.468 67.942 -17.520 1.00 16.01 155 ILE D C 1
ATOM 7370 O O . ILE D 1 158 ? -13.236 68.898 -17.416 1.00 17.09 155 ILE D O 1
ATOM 7375 N N . GLY D 1 159 ? -12.882 66.683 -17.584 1.00 15.74 156 GLY D N 1
ATOM 7376 C CA . GLY D 1 159 ? -14.299 66.336 -17.480 1.00 15.54 156 GLY D CA 1
ATOM 7377 C C . GLY D 1 159 ? -14.921 66.174 -18.850 1.00 15.06 156 GLY D C 1
ATOM 7378 O O . GLY D 1 159 ? -14.489 66.821 -19.833 1.00 16.18 156 GLY D O 1
ATOM 7379 N N . VAL D 1 160 ? -15.964 65.345 -18.905 1.00 15.52 157 VAL D N 1
ATOM 7380 C CA . VAL D 1 160 ? -16.611 65.014 -20.166 1.00 15.46 157 VAL D CA 1
ATOM 7381 C C . VAL D 1 160 ? -17.279 66.212 -20.852 1.00 15.04 157 VAL D C 1
ATOM 7382 O O . VAL D 1 160 ? -17.169 66.354 -22.065 1.00 12.30 157 VAL D O 1
ATOM 7386 N N . GLY D 1 161 ? -17.876 67.109 -20.076 1.00 13.89 158 GLY D N 1
ATOM 7387 C CA . GLY D 1 161 ? -18.594 68.247 -20.651 1.00 13.73 158 GLY D CA 1
ATOM 7388 C C . GLY D 1 161 ? -17.708 69.194 -21.434 1.00 15.01 158 GLY D C 1
ATOM 7389 O O . GLY D 1 161 ? -18.013 69.543 -22.580 1.00 14.47 158 GLY D O 1
ATOM 7390 N N . ARG D 1 162 ? -16.635 69.659 -20.805 1.00 14.99 159 ARG D N 1
ATOM 7391 C CA . ARG D 1 162 ? -15.680 70.546 -21.462 1.00 15.01 159 ARG D CA 1
ATOM 7392 C C . ARG D 1 162 ? -14.963 69.864 -22.644 1.00 13.88 159 ARG D C 1
ATOM 7393 O O . ARG D 1 162 ? -14.766 70.468 -23.715 1.00 14.63 159 ARG D O 1
ATOM 7401 N N . ALA D 1 163 ? -14.571 68.610 -22.460 1.00 14.27 160 ALA D N 1
ATOM 7402 C CA . ALA D 1 163 ? -13.917 67.833 -23.519 1.00 15.07 160 ALA D CA 1
ATOM 7403 C C . ALA D 1 163 ? -14.832 67.720 -24.741 1.00 14.30 160 ALA D C 1
ATOM 7404 O O . ALA D 1 163 ? -14.377 67.859 -25.871 1.00 15.28 160 ALA D O 1
ATOM 7406 N N . LYS D 1 164 ? -16.130 67.496 -24.518 1.00 15.35 161 LYS D N 1
ATOM 7407 C CA . LYS D 1 164 ? -17.071 67.399 -25.635 1.00 14.27 161 LYS D CA 1
ATOM 7408 C C . LYS D 1 164 ? -17.212 68.716 -26.394 1.00 13.63 161 LYS D C 1
ATOM 7409 O O . LYS D 1 164 ? -17.172 68.724 -27.632 1.00 12.66 161 LYS D O 1
ATOM 7415 N N . GLU D 1 165 ? -17.368 69.837 -25.695 1.00 13.71 162 GLU D N 1
ATOM 7416 C CA . GLU D 1 165 ? -17.534 71.109 -26.443 1.00 13.39 162 GLU D CA 1
ATOM 7417 C C . GLU D 1 165 ? -16.271 71.421 -27.258 1.00 14.62 162 GLU D C 1
ATOM 7418 O O . GLU D 1 165 ? -16.365 71.892 -28.381 1.00 15.14 162 GLU D O 1
ATOM 7424 N N . LEU D 1 166 ? -15.099 71.168 -26.688 1.00 13.64 163 LEU D N 1
ATOM 7425 C CA . LEU D 1 166 ? -13.841 71.423 -27.390 1.00 13.67 163 LEU D CA 1
ATOM 7426 C C . LEU D 1 166 ? -13.660 70.518 -28.628 1.00 14.68 163 LEU D C 1
ATOM 7427 O O . LEU D 1 166 ? -13.313 70.980 -29.714 1.00 14.28 163 LEU D O 1
ATOM 7432 N N . ILE D 1 167 ? -13.929 69.243 -28.462 1.00 13.47 164 ILE D N 1
ATOM 7433 C CA . ILE D 1 167 ? -13.779 68.290 -29.576 1.00 14.32 164 ILE D CA 1
ATOM 7434 C C . ILE D 1 167 ? -14.862 68.488 -30.649 1.00 13.88 164 ILE D C 1
ATOM 7435 O O . ILE D 1 167 ? -14.568 68.432 -31.863 1.00 15.32 164 ILE D O 1
ATOM 7440 N N . TYR D 1 168 ? -16.111 68.731 -30.240 1.00 14.26 165 TYR D N 1
ATOM 7441 C CA . TYR D 1 168 ? -17.174 68.873 -31.246 1.00 13.44 165 TYR D CA 1
ATOM 7442 C C . TYR D 1 168 ? -17.010 70.153 -32.060 1.00 12.01 165 TYR D C 1
ATOM 7443 O O . TYR D 1 168 ? -17.257 70.157 -33.254 1.00 14.24 165 TYR D O 1
ATOM 7452 N N . THR D 1 169 ? -16.621 71.243 -31.405 1.00 13.08 166 THR D N 1
ATOM 7453 C CA . THR D 1 169 ? -16.437 72.502 -32.098 1.00 13.84 166 THR D CA 1
ATOM 7454 C C . THR D 1 169 ? -15.080 72.583 -32.796 1.00 15.19 166 THR D C 1
ATOM 7455 O O . THR D 1 169 ? -14.943 73.271 -33.806 1.00 14.42 166 THR D O 1
ATOM 7459 N N . GLY D 1 170 ? -14.081 71.917 -32.216 1.00 14.25 167 GLY D N 1
ATOM 7460 C CA . GLY D 1 170 ? -12.688 71.955 -32.707 1.00 14.49 167 GLY D CA 1
ATOM 7461 C C . GLY D 1 170 ? -12.071 73.338 -32.567 1.00 14.54 167 GLY D C 1
ATOM 7462 O O . GLY D 1 170 ? -11.175 73.709 -33.327 1.00 16.45 167 GLY D O 1
ATOM 7463 N N . ARG D 1 171 ? -12.567 74.106 -31.608 1.00 14.79 168 ARG D N 1
ATOM 7464 C CA . ARG D 1 171 ? -12.126 75.473 -31.418 1.00 15.56 168 ARG D CA 1
ATOM 7465 C C . ARG D 1 171 ? -10.779 75.584 -30.737 1.00 16.06 168 ARG D C 1
ATOM 7466 O O . ARG D 1 171 ? -10.366 74.688 -29.988 1.00 16.58 168 ARG D O 1
ATOM 7474 N N . ARG D 1 172 ? -10.090 76.687 -31.025 1.00 16.25 169 ARG D N 1
ATOM 7475 C CA . ARG D 1 172 ? -8.812 76.966 -30.409 1.00 16.65 169 ARG D CA 1
ATOM 7476 C C . ARG D 1 172 ? -9.048 77.805 -29.163 1.00 17.03 169 ARG D C 1
ATOM 7477 O O . ARG D 1 172 ? -9.880 78.709 -29.179 1.00 15.05 169 ARG D O 1
ATOM 7485 N N . ILE D 1 173 ? -8.297 77.522 -28.098 1.00 15.30 170 ILE D N 1
ATOM 7486 C CA . ILE D 1 173 ? -8.415 78.266 -26.850 1.00 15.30 170 ILE D CA 1
ATOM 7487 C C . ILE D 1 173 ? -7.057 78.818 -26.408 1.00 15.70 170 ILE D C 1
ATOM 7488 O O . ILE D 1 173 ? -6.008 78.299 -26.782 1.00 15.51 170 ILE D O 1
ATOM 7493 N N . SER D 1 174 ? -7.083 79.889 -25.627 1.00 15.40 171 SER D N 1
ATOM 7494 C CA . SER D 1 174 ? -5.862 80.503 -25.146 1.00 15.96 171 SER D CA 1
ATOM 7495 C C . SER D 1 174 ? -5.290 79.702 -24.000 1.00 16.69 171 SER D C 1
ATOM 7496 O O . SER D 1 174 ? -5.976 78.893 -23.422 1.00 15.49 171 SER D O 1
ATOM 7499 N N . ALA D 1 175 ? -4.043 79.992 -23.640 1.00 18.14 172 ALA D N 1
ATOM 7500 C CA . ALA D 1 175 ? -3.421 79.364 -22.479 1.00 18.30 172 ALA D CA 1
ATOM 7501 C C . ALA D 1 175 ? -4.220 79.680 -21.204 1.00 17.94 172 ALA D C 1
ATOM 7502 O O . ALA D 1 175 ? -4.344 78.833 -20.317 1.00 18.09 172 ALA D O 1
ATOM 7504 N N A GLN D 1 176 ? -4.758 80.898 -21.158 0.60 18.57 173 GLN D N 1
ATOM 7505 N N B GLN D 1 176 ? -4.744 80.897 -21.079 0.40 18.46 173 GLN D N 1
ATOM 7506 C CA A GLN D 1 176 ? -5.546 81.391 -20.033 0.60 18.82 173 GLN D CA 1
ATOM 7507 C CA B GLN D 1 176 ? -5.511 81.251 -19.872 0.40 18.59 173 GLN D CA 1
ATOM 7508 C C A GLN D 1 176 ? -6.813 80.562 -19.841 0.60 18.73 173 GLN D C 1
ATOM 7509 C C B GLN D 1 176 ? -6.865 80.544 -19.802 0.40 18.63 173 GLN D C 1
ATOM 7510 O O A GLN D 1 176 ? -7.146 80.166 -18.719 0.60 18.02 173 GLN D O 1
ATOM 7511 O O B GLN D 1 176 ? -7.321 80.211 -18.707 0.40 18.25 173 GLN D O 1
ATOM 7522 N N . GLU D 1 177 ? -7.503 80.301 -20.950 1.00 18.26 174 GLU D N 1
ATOM 7523 C CA . GLU D 1 177 ? -8.736 79.510 -20.963 1.00 18.56 174 GLU D CA 1
ATOM 7524 C C . GLU D 1 177 ? -8.363 78.075 -20.576 1.00 17.28 174 GLU D C 1
ATOM 7525 O O . GLU D 1 177 ? -9.024 77.447 -19.742 1.00 17.59 174 GLU D O 1
ATOM 7531 N N . ALA D 1 178 ? -7.272 77.570 -21.148 1.00 15.37 175 ALA D N 1
ATOM 7532 C CA . ALA D 1 178 ? -6.801 76.209 -20.813 1.00 14.79 175 ALA D CA 1
ATOM 7533 C C . ALA D 1 178 ? -6.552 76.055 -19.311 1.00 14.78 175 ALA D C 1
ATOM 7534 O O . ALA D 1 178 ? -6.869 75.015 -18.720 1.00 14.97 175 ALA D O 1
ATOM 7536 N N . LYS D 1 179 ? -5.962 77.083 -18.703 1.00 14.75 176 LYS D N 1
ATOM 7537 C CA . LYS D 1 179 ? -5.696 77.058 -17.274 1.00 16.13 176 LYS D CA 1
ATOM 7538 C C . LYS D 1 179 ? -7.025 77.071 -16.514 1.00 16.35 176 LYS D C 1
ATOM 7539 O O . LYS D 1 179 ? -7.187 76.332 -15.555 1.00 16.39 176 LYS D O 1
ATOM 7545 N N . GLU D 1 180 ? -7.971 77.902 -16.942 1.00 14.25 177 GLU D N 1
ATOM 7546 C CA . GLU D 1 180 ? -9.300 77.946 -16.311 1.00 16.29 177 GLU D CA 1
ATOM 7547 C C . GLU D 1 180 ? -10.011 76.566 -16.366 1.00 15.92 177 GLU D C 1
ATOM 7548 O O . GLU D 1 180 ? -10.662 76.140 -15.387 1.00 15.78 177 GLU D O 1
ATOM 7554 N N . TYR D 1 181 ? -9.847 75.851 -17.471 1.00 15.77 178 TYR D N 1
ATOM 7555 C CA . TYR D 1 181 ? -10.512 74.545 -17.622 1.00 17.16 178 TYR D CA 1
ATOM 7556 C C . TYR D 1 181 ? -9.778 73.385 -16.943 1.00 18.16 178 TYR D C 1
ATOM 7557 O O . TYR D 1 181 ? -10.335 72.290 -16.834 1.00 19.78 178 TYR D O 1
ATOM 7566 N N . GLY D 1 182 ? -8.547 73.626 -16.482 1.00 19.12 179 GLY D N 1
ATOM 7567 C CA . GLY D 1 182 ? -7.713 72.573 -15.880 1.00 18.01 179 GLY D CA 1
ATOM 7568 C C . GLY D 1 182 ? -6.900 71.740 -16.894 1.00 17.55 179 GLY D C 1
ATOM 7569 O O . GLY D 1 182 ? -6.325 70.700 -16.535 1.00 16.49 179 GLY D O 1
ATOM 7570 N N . LEU D 1 183 ? -6.836 72.192 -18.149 1.00 16.13 180 LEU D N 1
ATOM 7571 C CA . LEU D 1 183 ? -6.065 71.527 -19.198 1.00 16.54 180 LEU D CA 1
ATOM 7572 C C . LEU D 1 183 ? -4.555 71.786 -19.027 1.00 15.97 180 LEU D C 1
ATOM 7573 O O . LEU D 1 183 ? -3.745 70.960 -19.404 1.00 16.12 180 LEU D O 1
ATOM 7578 N N . VAL D 1 184 ? -4.170 72.973 -18.537 1.00 15.78 181 VAL D N 1
ATOM 7579 C CA . VAL D 1 184 ? -2.757 73.216 -18.261 1.00 16.43 181 VAL D CA 1
ATOM 7580 C C . VAL D 1 184 ? -2.683 73.605 -16.792 1.00 14.82 181 VAL D C 1
ATOM 7581 O O . VAL D 1 184 ? -3.598 74.262 -16.249 1.00 15.54 181 VAL D O 1
ATOM 7585 N N . GLU D 1 185 ? -1.595 73.200 -16.156 1.00 15.63 182 GLU D N 1
ATOM 7586 C CA . GLU D 1 185 ? -1.407 73.402 -14.733 1.00 14.74 182 GLU D CA 1
ATOM 7587 C C . GLU D 1 185 ? -0.711 74.696 -14.346 1.00 15.40 182 GLU D C 1
ATOM 7588 O O . GLU D 1 185 ? -0.910 75.188 -13.228 1.00 14.91 182 GLU D O 1
ATOM 7594 N N . PHE D 1 186 ? 0.120 75.237 -15.250 1.00 15.86 183 PHE D N 1
ATOM 7595 C CA . PHE D 1 186 ? 0.827 76.492 -15.018 1.00 16.42 183 PHE D CA 1
ATOM 7596 C C . PHE D 1 186 ? 0.837 77.307 -16.306 1.00 15.89 183 PHE D C 1
ATOM 7597 O O . PHE D 1 186 ? 0.867 76.738 -17.405 1.00 15.77 183 PHE D O 1
ATOM 7605 N N . VAL D 1 187 ? 0.798 78.627 -16.168 1.00 13.09 184 VAL D N 1
ATOM 7606 C CA . VAL D 1 187 ? 0.943 79.541 -17.314 1.00 13.30 184 VAL D CA 1
ATOM 7607 C C . VAL D 1 187 ? 1.992 80.585 -16.956 1.00 15.32 184 VAL D C 1
ATOM 7608 O O . VAL D 1 187 ? 1.945 81.173 -15.869 1.00 14.02 184 VAL D O 1
ATOM 7612 N N . VAL D 1 188 ? 2.960 80.781 -17.848 1.00 14.50 185 VAL D N 1
ATOM 7613 C CA . VAL D 1 188 ? 4.027 81.751 -17.644 1.00 16.11 185 VAL D CA 1
ATOM 7614 C C . VAL D 1 188 ? 4.373 82.430 -18.964 1.00 16.12 185 VAL D C 1
ATOM 7615 O O . VAL D 1 188 ? 4.096 81.880 -20.019 1.00 14.11 185 VAL D O 1
ATOM 7619 N N . PRO D 1 189 ? 5.015 83.609 -18.913 1.00 16.17 186 PRO D N 1
ATOM 7620 C CA . PRO D 1 189 ? 5.404 84.292 -20.165 1.00 16.82 186 PRO D CA 1
ATOM 7621 C C . PRO D 1 189 ? 6.318 83.388 -20.974 1.00 17.05 186 PRO D C 1
ATOM 7622 O O . PRO D 1 189 ? 7.094 82.634 -20.385 1.00 14.89 186 PRO D O 1
ATOM 7626 N N . VAL D 1 190 ? 6.232 83.452 -22.299 1.00 18.55 187 VAL D N 1
ATOM 7627 C CA . VAL D 1 190 ? 7.027 82.560 -23.161 1.00 19.98 187 VAL D CA 1
ATOM 7628 C C . VAL D 1 190 ? 8.539 82.657 -22.866 1.00 20.46 187 VAL D C 1
ATOM 7629 O O . VAL D 1 190 ? 9.238 81.642 -22.853 1.00 19.59 187 VAL D O 1
ATOM 7633 N N . HIS D 1 191 ? 9.029 83.859 -22.567 1.00 20.18 188 HIS D N 1
ATOM 7634 C CA . HIS D 1 191 ? 10.463 84.040 -22.268 1.00 21.49 188 HIS D CA 1
ATOM 7635 C C . HIS D 1 191 ? 10.921 83.395 -20.951 1.00 20.33 188 HIS D C 1
ATOM 7636 O O . HIS D 1 191 ? 12.127 83.236 -20.743 1.00 20.27 188 HIS D O 1
ATOM 7643 N N . LEU D 1 192 ? 9.979 83.019 -20.075 1.00 18.42 189 LEU D N 1
ATOM 7644 C CA . LEU D 1 192 ? 10.312 82.338 -18.809 1.00 17.20 189 LEU D CA 1
ATOM 7645 C C . LEU D 1 192 ? 9.889 80.852 -18.782 1.00 17.21 189 LEU D C 1
ATOM 7646 O O . LEU D 1 192 ? 10.063 80.157 -17.766 1.00 17.00 189 LEU D O 1
ATOM 7651 N N . LEU D 1 193 ? 9.388 80.355 -19.907 1.00 15.67 190 LEU D N 1
ATOM 7652 C CA . LEU D 1 193 ? 8.884 78.974 -19.980 1.00 16.33 190 LEU D CA 1
ATOM 7653 C C . LEU D 1 193 ? 9.956 77.917 -19.666 1.00 16.01 190 LEU D C 1
ATOM 7654 O O . LEU D 1 193 ? 9.733 77.031 -18.842 1.00 15.60 190 LEU D O 1
ATOM 7659 N N . GLU D 1 194 ? 11.114 78.018 -20.310 1.00 16.69 191 GLU D N 1
ATOM 7660 C CA . GLU D 1 194 ? 12.183 77.047 -20.077 1.00 18.02 191 GLU D CA 1
ATOM 7661 C C . GLU D 1 194 ? 12.644 77.072 -18.632 1.00 17.31 191 GLU D C 1
ATOM 7662 O O . GLU D 1 194 ? 12.837 76.025 -18.035 1.00 15.34 191 GLU D O 1
ATOM 7668 N N . GLU D 1 195 ? 12.803 78.263 -18.059 1.00 16.47 192 GLU D N 1
ATOM 7669 C CA . GLU D 1 195 ? 13.242 78.354 -16.672 1.00 17.78 192 GLU D CA 1
ATOM 7670 C C . GLU D 1 195 ? 12.223 77.734 -15.723 1.00 15.36 192 GLU D C 1
ATOM 7671 O O . GLU D 1 195 ? 12.607 77.005 -14.815 1.00 14.84 192 GLU D O 1
ATOM 7677 N N . LYS D 1 196 ? 10.939 78.004 -15.940 1.00 15.51 193 LYS D N 1
ATOM 7678 C CA . LYS D 1 196 ? 9.880 77.437 -15.089 1.00 16.47 193 LYS D CA 1
ATOM 7679 C C . LYS D 1 196 ? 9.869 75.898 -15.157 1.00 15.53 193 LYS D C 1
ATOM 7680 O O . LYS D 1 196 ? 9.777 75.218 -14.116 1.00 15.27 193 LYS D O 1
ATOM 7686 N N . ALA D 1 197 ? 9.918 75.353 -16.379 1.00 15.58 194 ALA D N 1
ATOM 7687 C CA . ALA D 1 197 ? 9.925 73.909 -16.575 1.00 16.34 194 ALA D CA 1
ATOM 7688 C C . ALA D 1 197 ? 11.120 73.258 -15.888 1.00 15.60 194 ALA D C 1
ATOM 7689 O O . ALA D 1 197 ? 10.975 72.256 -15.187 1.00 16.84 194 ALA D O 1
ATOM 7691 N N . ILE D 1 198 ? 12.303 73.832 -16.074 1.00 16.43 195 ILE D N 1
ATOM 7692 C CA . ILE D 1 198 ? 13.506 73.318 -15.424 1.00 17.15 195 ILE D CA 1
ATOM 7693 C C . ILE D 1 198 ? 13.403 73.404 -13.896 1.00 17.88 195 ILE D C 1
ATOM 7694 O O . ILE D 1 198 ? 13.765 72.445 -13.207 1.00 16.11 195 ILE D O 1
ATOM 7699 N N . GLU D 1 199 ? 12.907 74.525 -13.375 1.00 18.82 196 GLU D N 1
ATOM 7700 C CA . GLU D 1 199 ? 12.747 74.673 -11.911 1.00 21.07 196 GLU D CA 1
ATOM 7701 C C . GLU D 1 199 ? 11.848 73.598 -11.309 1.00 18.32 196 GLU D C 1
ATOM 7702 O O . GLU D 1 199 ? 12.203 72.995 -10.286 1.00 16.98 196 GLU D O 1
ATOM 7708 N N . ILE D 1 200 ? 10.702 73.346 -11.943 1.00 16.73 197 ILE D N 1
ATOM 7709 C CA . ILE D 1 200 ? 9.786 72.312 -11.442 1.00 15.70 197 ILE D CA 1
ATOM 7710 C C . ILE D 1 200 ? 10.406 70.932 -11.591 1.00 14.09 197 ILE D C 1
ATOM 7711 O O . ILE D 1 200 ? 10.328 70.099 -10.669 1.00 14.12 197 ILE D O 1
ATOM 7716 N N . ALA D 1 201 ? 11.062 70.693 -12.728 1.00 13.45 198 ALA D N 1
ATOM 7717 C CA . ALA D 1 201 ? 11.738 69.428 -12.960 1.00 14.19 198 ALA D CA 1
ATOM 7718 C C . ALA D 1 201 ? 12.829 69.185 -11.894 1.00 15.16 198 ALA D C 1
ATOM 7719 O O . ALA D 1 201 ? 12.942 68.071 -11.361 1.00 14.90 198 ALA D O 1
ATOM 7721 N N . GLU D 1 202 ? 13.604 70.229 -11.566 1.00 16.78 199 GLU D N 1
ATOM 7722 C CA . GLU D 1 202 ? 14.650 70.129 -10.542 1.00 17.27 199 GLU D CA 1
ATOM 7723 C C . GLU D 1 202 ? 14.069 69.809 -9.165 1.00 16.45 199 GLU D C 1
ATOM 7724 O O . GLU D 1 202 ? 14.685 69.078 -8.388 1.00 16.74 199 GLU D O 1
ATOM 7730 N N A LYS D 1 203 ? 12.894 70.353 -8.857 0.50 16.27 200 LYS D N 1
ATOM 7731 N N B LYS D 1 203 ? 12.896 70.355 -8.864 0.50 16.24 200 LYS D N 1
ATOM 7732 C CA A LYS D 1 203 ? 12.244 70.061 -7.582 0.50 15.77 200 LYS D CA 1
ATOM 7733 C CA B LYS D 1 203 ? 12.245 70.076 -7.593 0.50 15.71 200 LYS D CA 1
ATOM 7734 C C A LYS D 1 203 ? 11.869 68.587 -7.537 0.50 15.34 200 LYS D C 1
ATOM 7735 C C B LYS D 1 203 ? 11.856 68.600 -7.534 0.50 15.33 200 LYS D C 1
ATOM 7736 O O A LYS D 1 203 ? 12.180 67.890 -6.578 0.50 15.71 200 LYS D O 1
ATOM 7737 O O B LYS D 1 203 ? 12.143 67.916 -6.559 0.50 15.79 200 LYS D O 1
ATOM 7748 N N . ILE D 1 204 ? 11.231 68.107 -8.597 1.00 14.37 201 ILE D N 1
ATOM 7749 C CA . ILE D 1 204 ? 10.827 66.703 -8.658 1.00 12.96 201 ILE D CA 1
ATOM 7750 C C . ILE D 1 204 ? 12.064 65.806 -8.575 1.00 13.70 201 ILE D C 1
ATOM 7751 O O . ILE D 1 204 ? 12.054 64.800 -7.853 1.00 13.31 201 ILE D O 1
ATOM 7756 N N . ALA D 1 205 ? 13.136 66.197 -9.280 1.00 13.52 202 ALA D N 1
ATOM 7757 C CA . ALA D 1 205 ? 14.396 65.441 -9.289 1.00 13.55 202 ALA D CA 1
ATOM 7758 C C . ALA D 1 205 ? 15.048 65.344 -7.914 1.00 14.32 202 ALA D C 1
ATOM 7759 O O . ALA D 1 205 ? 15.815 64.407 -7.662 1.00 15.84 202 ALA D O 1
ATOM 7761 N N . SER D 1 206 ? 14.800 66.327 -7.047 1.00 14.41 203 SER D N 1
ATOM 7762 C CA . SER D 1 206 ? 15.380 66.299 -5.712 1.00 15.27 203 SER D CA 1
ATOM 7763 C C . SER D 1 206 ? 14.601 65.360 -4.764 1.00 14.70 203 SER D C 1
ATOM 7764 O O . SER D 1 206 ? 15.075 65.051 -3.670 1.00 15.16 203 SER D O 1
ATOM 7767 N N . ASN D 1 207 ? 13.406 64.938 -5.158 1.00 14.16 204 ASN D N 1
ATOM 7768 C CA . ASN D 1 207 ? 12.623 63.994 -4.346 1.00 13.67 204 ASN D CA 1
ATOM 7769 C C . ASN D 1 207 ? 13.092 62.556 -4.599 1.00 14.17 204 ASN D C 1
ATOM 7770 O O . ASN D 1 207 ? 13.901 62.313 -5.509 1.00 14.49 204 ASN D O 1
ATOM 7775 N N . GLY D 1 208 ? 12.656 61.615 -3.757 1.00 14.64 205 GLY D N 1
ATOM 7776 C CA . GLY D 1 208 ? 13.097 60.226 -3.870 1.00 14.83 205 GLY D CA 1
ATOM 7777 C C . GLY D 1 208 ? 12.699 59.632 -5.207 1.00 14.02 205 GLY D C 1
ATOM 7778 O O . GLY D 1 208 ? 11.528 59.536 -5.486 1.00 14.11 205 GLY D O 1
ATOM 7779 N N . PRO D 1 209 ? 13.679 59.228 -6.036 1.00 13.64 206 PRO D N 1
ATOM 7780 C CA . PRO D 1 209 ? 13.296 58.723 -7.362 1.00 14.22 206 PRO D CA 1
ATOM 7781 C C . PRO D 1 209 ? 12.473 57.442 -7.350 1.00 13.74 206 PRO D C 1
ATOM 7782 O O . PRO D 1 209 ? 11.637 57.251 -8.222 1.00 13.87 206 PRO D O 1
ATOM 7786 N N . ILE D 1 210 ? 12.733 56.535 -6.412 1.00 12.40 207 ILE D N 1
ATOM 7787 C CA . ILE D 1 210 ? 11.947 55.298 -6.348 1.00 13.17 207 ILE D CA 1
ATOM 7788 C C . ILE D 1 210 ? 10.518 55.678 -5.965 1.00 12.93 207 ILE D C 1
ATOM 7789 O O . ILE D 1 210 ? 9.556 55.191 -6.554 1.00 11.54 207 ILE D O 1
ATOM 7794 N N . ALA D 1 211 ? 10.378 56.604 -5.018 1.00 11.29 208 ALA D N 1
ATOM 7795 C CA . ALA D 1 211 ? 9.071 57.051 -4.564 1.00 11.39 208 ALA D CA 1
ATOM 7796 C C . ALA D 1 211 ? 8.305 57.785 -5.663 1.00 12.81 208 ALA D C 1
ATOM 7797 O O . ALA D 1 211 ? 7.101 57.556 -5.858 1.00 15.28 208 ALA D O 1
ATOM 7799 N N . VAL D 1 212 ? 9.000 58.631 -6.415 1.00 12.68 209 VAL D N 1
ATOM 7800 C CA . VAL D 1 212 ? 8.348 59.382 -7.483 1.00 13.57 209 VAL D CA 1
ATOM 7801 C C . VAL D 1 212 ? 7.872 58.398 -8.575 1.00 14.07 209 VAL D C 1
ATOM 7802 O O . VAL D 1 212 ? 6.746 58.499 -9.074 1.00 13.63 209 VAL D O 1
ATOM 7806 N N . ARG D 1 213 ? 8.724 57.446 -8.944 1.00 14.65 210 ARG D N 1
ATOM 7807 C CA . ARG D 1 213 ? 8.343 56.451 -9.954 1.00 14.94 210 ARG D CA 1
ATOM 7808 C C . ARG D 1 213 ? 7.147 55.613 -9.506 1.00 16.32 210 ARG D C 1
ATOM 7809 O O . ARG D 1 213 ? 6.220 55.368 -10.286 1.00 16.94 210 ARG D O 1
ATOM 7817 N N . LEU D 1 214 ? 7.181 55.168 -8.256 1.00 15.34 211 LEU D N 1
ATOM 7818 C CA . LEU D 1 214 ? 6.078 54.415 -7.693 1.00 16.81 211 LEU D CA 1
ATOM 7819 C C . LEU D 1 214 ? 4.777 55.239 -7.614 1.00 16.10 211 LEU D C 1
ATOM 7820 O O . LEU D 1 214 ? 3.702 54.689 -7.804 1.00 17.18 211 LEU D O 1
ATOM 7825 N N . ALA D 1 215 ? 4.874 56.535 -7.326 1.00 16.24 212 ALA D N 1
ATOM 7826 C CA . ALA D 1 215 ? 3.705 57.403 -7.293 1.00 16.65 212 ALA D CA 1
ATOM 7827 C C . ALA D 1 215 ? 3.110 57.510 -8.686 1.00 16.66 212 ALA D C 1
ATOM 7828 O O . ALA D 1 215 ? 1.890 57.472 -8.844 1.00 15.65 212 ALA D O 1
ATOM 7830 N N . LYS D 1 216 ? 3.961 57.656 -9.710 1.00 14.79 213 LYS D N 1
ATOM 7831 C CA . LYS D 1 216 ? 3.450 57.749 -11.082 1.00 14.01 213 LYS D CA 1
ATOM 7832 C C . LYS D 1 216 ? 2.708 56.463 -11.426 1.00 14.28 213 LYS D C 1
ATOM 7833 O O . LYS D 1 216 ? 1.602 56.491 -11.947 1.00 13.99 213 LYS D O 1
ATOM 7839 N N . GLU D 1 217 ? 3.299 55.328 -11.101 1.00 14.27 214 GLU D N 1
ATOM 7840 C CA . GLU D 1 217 ? 2.637 54.039 -11.372 1.00 15.27 214 GLU D CA 1
ATOM 7841 C C . GLU D 1 217 ? 1.320 53.896 -10.597 1.00 14.36 214 GLU D C 1
ATOM 7842 O O . GLU D 1 217 ? 0.307 53.507 -11.173 1.00 15.06 214 GLU D O 1
ATOM 7848 N N . ALA D 1 218 ? 1.326 54.236 -9.314 1.00 15.47 215 ALA D N 1
ATOM 7849 C CA . ALA D 1 218 ? 0.113 54.114 -8.488 1.00 15.02 215 ALA D CA 1
ATOM 7850 C C . ALA D 1 218 ? -1.046 55.000 -8.955 1.00 15.87 215 ALA D C 1
ATOM 7851 O O . ALA D 1 218 ? -2.207 54.543 -9.010 1.00 15.51 215 ALA D O 1
ATOM 7853 N N . ILE D 1 219 ? -0.746 56.254 -9.270 1.00 14.94 216 ILE D N 1
ATOM 7854 C CA . ILE D 1 219 ? -1.766 57.205 -9.752 1.00 13.83 216 ILE D CA 1
ATOM 7855 C C . ILE D 1 219 ? -2.272 56.805 -11.152 1.00 15.03 216 ILE D C 1
ATOM 7856 O O . ILE D 1 219 ? -3.471 56.669 -11.384 1.00 13.12 216 ILE D O 1
ATOM 7861 N N . SER D 1 220 ? -1.339 56.585 -12.064 1.00 13.48 217 SER D N 1
ATOM 7862 C CA . SER D 1 220 ? -1.675 56.333 -13.463 1.00 15.14 217 SER D CA 1
ATOM 7863 C C . SER D 1 220 ? -2.462 55.075 -13.670 1.00 14.02 217 SER D C 1
ATOM 7864 O O . SER D 1 220 ? -3.332 55.029 -14.546 1.00 13.89 217 SER D O 1
ATOM 7867 N N . ASN D 1 221 ? -2.162 54.048 -12.878 1.00 13.92 218 ASN D N 1
ATOM 7868 C CA . ASN D 1 221 ? -2.884 52.783 -13.001 1.00 13.57 218 ASN D CA 1
ATOM 7869 C C . ASN D 1 221 ? -4.087 52.720 -12.049 1.00 12.77 218 ASN D C 1
ATOM 7870 O O . ASN D 1 221 ? -5.157 52.240 -12.429 1.00 14.50 218 ASN D O 1
ATOM 7875 N N . GLY D 1 222 ? -3.931 53.251 -10.831 1.00 13.58 219 GLY D N 1
ATOM 7876 C CA . GLY D 1 222 ? -5.016 53.223 -9.861 1.00 12.80 219 GLY D CA 1
ATOM 7877 C C . GLY D 1 222 ? -6.268 53.970 -10.297 1.00 12.75 219 GLY D C 1
ATOM 7878 O O . GLY D 1 222 ? -7.403 53.532 -10.022 1.00 14.39 219 GLY D O 1
ATOM 7879 N N . ILE D 1 223 ? -6.073 55.091 -10.982 1.00 13.52 220 ILE D N 1
ATOM 7880 C CA . ILE D 1 223 ? -7.173 55.931 -11.445 1.00 13.93 220 ILE D CA 1
ATOM 7881 C C . ILE D 1 223 ? -8.019 55.236 -12.532 1.00 14.38 220 ILE D C 1
ATOM 7882 O O . ILE D 1 223 ? -9.144 55.623 -12.755 1.00 14.38 220 ILE D O 1
ATOM 7887 N N . GLN D 1 224 ? -7.499 54.186 -13.150 1.00 15.02 221 GLN D N 1
ATOM 7888 C CA . GLN D 1 224 ? -8.231 53.468 -14.205 1.00 14.28 221 GLN D CA 1
ATOM 7889 C C . GLN D 1 224 ? -9.246 52.459 -13.695 1.00 15.43 221 GLN D C 1
ATOM 7890 O O . GLN D 1 224 ? -10.017 51.875 -14.501 1.00 16.49 221 GLN D O 1
ATOM 7896 N N . VAL D 1 225 ? -9.247 52.209 -12.389 1.00 14.35 222 VAL D N 1
ATOM 7897 C CA . VAL D 1 225 ? -10.119 51.192 -11.815 1.00 15.12 222 VAL D CA 1
ATOM 7898 C C . VAL D 1 225 ? -10.937 51.752 -10.624 1.00 14.61 222 VAL D C 1
ATOM 7899 O O . VAL D 1 225 ? -10.968 52.972 -10.380 1.00 13.13 222 VAL D O 1
ATOM 7903 N N . ASP D 1 226 ? -11.612 50.854 -9.911 1.00 14.61 223 ASP D N 1
ATOM 7904 C CA . ASP D 1 226 ? -12.426 51.224 -8.752 1.00 13.55 223 ASP D CA 1
ATOM 7905 C C . ASP D 1 226 ? -11.518 51.607 -7.587 1.00 13.45 223 ASP D C 1
ATOM 7906 O O . ASP D 1 226 ? -10.370 51.114 -7.472 1.00 11.89 223 ASP D O 1
ATOM 7911 N N . LEU D 1 227 ? -12.021 52.456 -6.706 1.00 13.38 224 LEU D N 1
ATOM 7912 C CA . LEU D 1 227 ? -11.246 52.909 -5.577 1.00 13.17 224 LEU D CA 1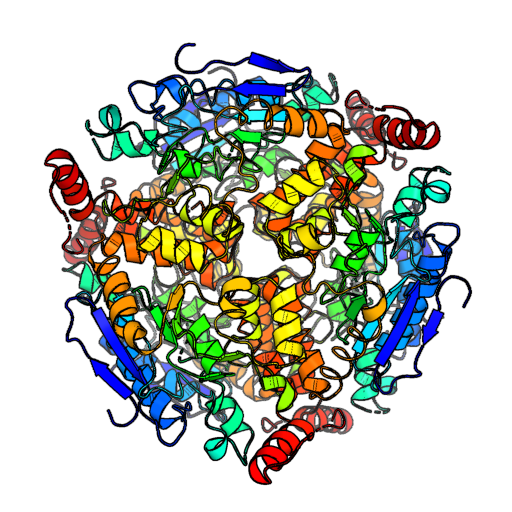
ATOM 7913 C C . LEU D 1 227 ? -10.672 51.782 -4.719 1.00 14.10 224 LEU D C 1
ATOM 7914 O O . LEU D 1 227 ? -9.500 51.835 -4.369 1.00 14.16 224 LEU D O 1
ATOM 7919 N N . HIS D 1 228 ? -11.486 50.784 -4.368 1.00 14.17 225 HIS D N 1
ATOM 7920 C CA . HIS D 1 228 ? -11.022 49.681 -3.499 1.00 14.40 225 HIS D CA 1
ATOM 7921 C C . HIS D 1 228 ? -9.780 49.013 -4.097 1.00 13.94 225 HIS D C 1
ATOM 7922 O O . HIS D 1 228 ? -8.768 48.858 -3.430 1.00 13.23 225 HIS D O 1
ATOM 7929 N N . THR D 1 229 ? -9.848 48.639 -5.368 1.00 13.27 226 THR D N 1
ATOM 7930 C CA . THR D 1 229 ? -8.673 48.045 -6.017 1.00 13.72 226 THR D CA 1
ATOM 7931 C C . THR D 1 229 ? -7.476 49.005 -6.091 1.00 14.18 226 THR D C 1
ATOM 7932 O O . THR D 1 229 ? -6.336 48.597 -5.897 1.00 15.07 226 THR D O 1
ATOM 7936 N N . GLY D 1 230 ? -7.743 50.276 -6.399 1.00 14.80 227 GLY D N 1
ATOM 7937 C CA . GLY D 1 230 ? -6.720 51.311 -6.469 1.00 15.51 227 GLY D CA 1
ATOM 7938 C C . GLY D 1 230 ? -5.983 51.424 -5.152 1.00 16.40 227 GLY D C 1
ATOM 7939 O O . GLY D 1 230 ? -4.752 51.557 -5.125 1.00 16.07 227 GLY D O 1
ATOM 7940 N N . LEU D 1 231 ? -6.729 51.322 -4.052 1.00 15.60 228 LEU D N 1
ATOM 7941 C CA . LEU D 1 231 ? -6.132 51.379 -2.721 1.00 15.50 228 LEU D CA 1
ATOM 7942 C C . LEU D 1 231 ? -5.193 50.189 -2.483 1.00 16.32 228 LEU D C 1
ATOM 7943 O O . LEU D 1 231 ? -4.159 50.321 -1.817 1.00 14.61 228 LEU D O 1
ATOM 7948 N N . GLN D 1 232 ? -5.552 49.041 -3.040 1.00 16.28 229 GLN D N 1
ATOM 7949 C CA . GLN D 1 232 ? -4.731 47.843 -2.896 1.00 17.85 229 GLN D CA 1
ATOM 7950 C C . GLN D 1 232 ? -3.456 48.002 -3.722 1.00 16.58 229 GLN D C 1
ATOM 7951 O O . GLN D 1 232 ? -2.416 47.511 -3.335 1.00 16.42 229 GLN D O 1
ATOM 7973 N N . GLU D 1 234 ? -1.926 50.873 -4.311 1.00 16.49 231 GLU D N 1
ATOM 7974 C CA . GLU D 1 234 ? -1.114 51.818 -3.555 1.00 16.82 231 GLU D CA 1
ATOM 7975 C C . GLU D 1 234 ? -0.398 51.082 -2.414 1.00 16.33 231 GLU D C 1
ATOM 7976 O O . GLU D 1 234 ? 0.785 51.338 -2.143 1.00 17.70 231 GLU D O 1
ATOM 7982 N N . LYS D 1 235 ? -1.141 50.221 -1.728 1.00 16.48 232 LYS D N 1
ATOM 7983 C CA . LYS D 1 235 ? -0.617 49.395 -0.624 1.00 18.79 232 LYS D CA 1
ATOM 7984 C C . LYS D 1 235 ? 0.631 48.634 -1.080 1.00 18.70 232 LYS D C 1
ATOM 7985 O O . LYS D 1 235 ? 1.652 48.664 -0.396 1.00 18.08 232 LYS D O 1
ATOM 7991 N N A GLN D 1 236 ? 0.569 47.965 -2.230 0.70 19.08 233 GLN D N 1
ATOM 7992 N N B GLN D 1 236 ? 0.553 47.989 -2.247 0.30 19.20 233 GLN D N 1
ATOM 7993 C CA A GLN D 1 236 ? 1.751 47.245 -2.720 0.70 20.35 233 GLN D CA 1
ATOM 7994 C CA B GLN D 1 236 ? 1.697 47.251 -2.801 0.30 20.04 233 GLN D CA 1
ATOM 7995 C C A GLN D 1 236 ? 2.876 48.224 -3.121 0.70 20.75 233 GLN D C 1
ATOM 7996 C C B GLN D 1 236 ? 2.852 48.194 -3.170 0.30 20.34 233 GLN D C 1
ATOM 7997 O O A GLN D 1 236 ? 4.056 47.961 -2.857 0.70 19.64 233 GLN D O 1
ATOM 7998 O O B GLN D 1 236 ? 4.022 47.874 -2.940 0.30 19.96 233 GLN D O 1
ATOM 8009 N N . ALA D 1 237 ? 2.523 49.354 -3.734 1.00 20.12 234 ALA D N 1
ATOM 8010 C CA . ALA D 1 237 ? 3.532 50.330 -4.125 1.00 20.50 234 ALA D CA 1
ATOM 8011 C C . ALA D 1 237 ? 4.279 50.839 -2.908 1.00 21.59 234 ALA D C 1
ATOM 8012 O O . ALA D 1 237 ? 5.501 51.022 -2.961 1.00 22.66 234 ALA D O 1
ATOM 8014 N N . TYR D 1 238 ? 3.545 51.035 -1.807 1.00 20.13 235 TYR D N 1
ATOM 8015 C CA . TYR D 1 238 ? 4.112 51.536 -0.559 1.00 20.64 235 TYR D CA 1
ATOM 8016 C C . TYR D 1 238 ? 5.176 50.541 -0.027 1.00 20.75 235 TYR D C 1
ATOM 8017 O O . TYR D 1 238 ? 6.216 50.933 0.520 1.00 18.43 235 TYR D O 1
ATOM 8026 N N . GLU D 1 239 ? 4.940 49.253 -0.239 1.00 20.01 236 GLU D N 1
ATOM 8027 C CA . GLU D 1 239 ? 5.917 48.233 0.151 1.00 19.91 236 GLU D CA 1
ATOM 8028 C C . GLU D 1 239 ? 7.220 48.439 -0.619 1.00 20.89 236 GLU D C 1
ATOM 8029 O O . GLU D 1 239 ? 8.287 48.047 -0.159 1.00 22.53 236 GLU D O 1
ATOM 8035 N N . GLY D 1 240 ? 7.127 49.074 -1.786 1.00 21.05 237 GLY D N 1
ATOM 8036 C CA . GLY D 1 240 ? 8.288 49.374 -2.616 1.00 21.20 237 GLY D CA 1
ATOM 8037 C C . GLY D 1 240 ? 9.184 50.480 -2.068 1.00 21.56 237 GLY D C 1
ATOM 8038 O O . GLY D 1 240 ? 10.315 50.636 -2.531 1.00 22.24 237 GLY D O 1
ATOM 8039 N N . VAL D 1 241 ? 8.684 51.272 -1.119 1.00 20.77 238 VAL D N 1
ATOM 8040 C CA . VAL D 1 241 ? 9.514 52.329 -0.504 1.00 21.30 238 VAL D CA 1
ATOM 8041 C C . VAL D 1 241 ? 9.941 52.062 0.929 1.00 21.69 238 VAL D C 1
ATOM 8042 O O . VAL D 1 241 ? 10.980 52.574 1.376 1.00 21.30 238 VAL D O 1
ATOM 8046 N N . ILE D 1 242 ? 9.149 51.286 1.660 1.00 22.85 239 ILE D N 1
ATOM 8047 C CA . ILE D 1 242 ? 9.445 50.989 3.072 1.00 25.09 239 ILE D CA 1
ATOM 8048 C C . ILE D 1 242 ? 10.871 50.539 3.388 1.00 25.05 239 ILE D C 1
ATOM 8049 O O . ILE D 1 242 ? 11.437 50.948 4.401 1.00 25.04 239 ILE D O 1
ATOM 8054 N N . HIS D 1 243 ? 11.435 49.676 2.550 1.00 25.33 240 HIS D N 1
ATOM 8055 C CA . HIS D 1 243 ? 12.766 49.127 2.819 1.00 25.70 240 HIS D CA 1
ATOM 8056 C C . HIS D 1 243 ? 13.918 49.772 2.062 1.00 23.53 240 HIS D C 1
ATOM 8057 O O . HIS D 1 243 ? 15.051 49.297 2.137 1.00 24.07 240 HIS D O 1
ATOM 8064 N N . THR D 1 244 ? 13.656 50.870 1.372 1.00 19.77 241 THR D N 1
ATOM 8065 C CA . THR D 1 244 ? 14.710 51.529 0.611 1.00 17.25 241 THR D CA 1
ATOM 8066 C C . THR D 1 244 ? 15.648 52.321 1.510 1.00 16.43 241 THR D C 1
ATOM 8067 O O . THR D 1 244 ? 15.272 52.743 2.594 1.00 15.58 241 THR D O 1
ATOM 8071 N N . LYS D 1 245 ? 16.869 52.521 1.033 1.00 16.16 242 LYS D N 1
ATOM 8072 C CA . LYS D 1 245 ? 17.869 53.305 1.747 1.00 15.74 242 LYS D CA 1
ATOM 8073 C C . LYS D 1 245 ? 17.479 54.780 1.673 1.00 14.89 242 LYS D C 1
ATOM 8074 O O . LYS D 1 245 ? 17.755 55.550 2.581 1.00 14.73 242 LYS D O 1
ATOM 8080 N N . ASP D 1 246 ? 16.853 55.174 0.566 1.00 14.33 243 ASP D N 1
ATOM 8081 C CA . ASP D 1 246 ? 16.398 56.552 0.406 1.00 13.95 243 ASP D CA 1
ATOM 8082 C C . ASP D 1 246 ? 15.403 56.931 1.497 1.00 14.67 243 ASP D C 1
ATOM 8083 O O . ASP D 1 246 ? 15.477 58.039 2.038 1.00 15.23 243 ASP D O 1
ATOM 8088 N N . ARG D 1 247 ? 14.503 56.018 1.857 1.00 15.14 244 ARG D N 1
ATOM 8089 C CA . ARG D 1 247 ? 13.555 56.308 2.930 1.00 16.31 244 ARG D CA 1
ATOM 8090 C C .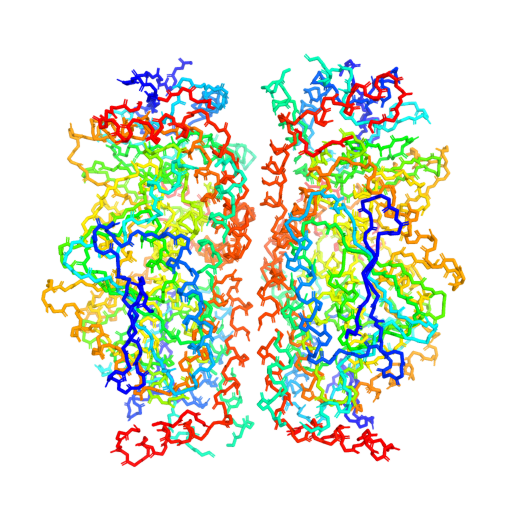 ARG D 1 247 ? 14.326 56.589 4.216 1.00 16.28 244 ARG D C 1
ATOM 8091 O O . ARG D 1 247 ? 13.978 57.499 4.982 1.00 16.25 244 ARG D O 1
ATOM 8099 N N . LEU D 1 248 ? 15.392 55.829 4.444 1.00 17.37 245 LEU D N 1
ATOM 8100 C CA . LEU D 1 248 ? 16.214 56.029 5.636 1.00 17.41 245 LEU D CA 1
ATOM 8101 C C . LEU D 1 248 ? 16.904 57.402 5.602 1.00 17.59 245 LEU D C 1
ATOM 8102 O O . LEU D 1 248 ? 16.997 58.086 6.626 1.00 16.45 245 LEU D O 1
ATOM 8107 N N . GLU D 1 249 ? 17.418 57.780 4.431 1.00 16.87 246 GLU D N 1
ATOM 8108 C CA . GLU D 1 249 ? 18.038 59.091 4.242 1.00 17.11 246 GLU D CA 1
ATOM 8109 C C . GLU D 1 249 ? 17.028 60.210 4.539 1.00 17.98 246 GLU D C 1
ATOM 8110 O O . GLU D 1 249 ? 17.379 61.219 5.171 1.00 15.59 246 GLU D O 1
ATOM 8116 N N . GLY D 1 250 ? 15.784 60.025 4.086 1.00 18.65 247 GLY D N 1
ATOM 8117 C CA . GLY D 1 250 ? 14.707 60.999 4.316 1.00 20.06 247 GLY D CA 1
ATOM 8118 C C . GLY D 1 250 ? 14.483 61.229 5.799 1.00 21.72 247 GLY D C 1
ATOM 8119 O O . GLY D 1 250 ? 14.371 62.377 6.257 1.00 21.46 247 GLY D O 1
ATOM 8120 N N . LEU D 1 251 ? 14.469 60.138 6.567 1.00 22.62 248 LEU D N 1
ATOM 8121 C CA . LEU D 1 251 ? 14.283 60.228 8.008 1.00 24.24 248 LEU D CA 1
ATOM 8122 C C . LEU D 1 251 ? 15.446 60.947 8.677 1.00 24.30 248 LEU D C 1
ATOM 8123 O O . LEU D 1 251 ? 15.236 61.818 9.526 1.00 25.01 248 LEU D O 1
ATOM 8128 N N . GLN D 1 252 ? 16.671 60.602 8.288 1.00 24.55 249 GLN D N 1
ATOM 8129 C CA . GLN D 1 252 ? 17.854 61.214 8.900 1.00 25.10 249 GLN D CA 1
ATOM 8130 C C . GLN D 1 252 ? 17.997 62.688 8.498 1.00 25.06 249 GLN D C 1
ATOM 8131 O O . GLN D 1 252 ? 18.393 63.523 9.318 1.00 22.15 249 GLN D O 1
ATOM 8137 N N . ALA D 1 253 ? 17.670 63.016 7.251 1.00 24.56 250 ALA D N 1
ATOM 8138 C CA . ALA D 1 253 ? 17.753 64.405 6.806 1.00 25.84 250 ALA D CA 1
ATOM 8139 C C . ALA D 1 253 ? 16.791 65.271 7.625 1.00 26.63 250 ALA D C 1
ATOM 8140 O O . ALA D 1 253 ? 17.132 66.386 8.026 1.00 26.72 250 ALA D O 1
ATOM 8142 N N . PHE D 1 254 ? 15.601 64.734 7.879 1.00 28.49 251 PHE D N 1
ATOM 8143 C CA . PHE D 1 254 ? 14.577 65.416 8.666 1.00 31.01 251 PHE D CA 1
ATOM 8144 C C . PHE D 1 254 ? 15.013 65.592 10.126 1.00 31.51 251 PHE D C 1
ATOM 8145 O O . PHE D 1 254 ? 14.730 66.625 10.743 1.00 32.14 251 PHE D O 1
ATOM 8153 N N . LYS D 1 255 ? 15.697 64.590 10.678 1.00 31.95 252 LYS D N 1
ATOM 8154 C CA . LYS D 1 255 ? 16.186 64.670 12.060 1.00 31.98 252 LYS D CA 1
ATOM 8155 C C . LYS D 1 255 ? 17.283 65.731 12.165 1.00 32.00 252 LYS D C 1
ATOM 8156 O O . LYS D 1 255 ? 17.361 66.487 13.148 1.00 31.52 252 LYS D O 1
ATOM 8162 N N . GLU D 1 256 ? 18.151 65.751 11.157 1.00 31.60 253 GLU D N 1
ATOM 8163 C CA . GLU D 1 256 ? 19.281 66.672 11.109 1.00 31.40 253 GLU D CA 1
ATOM 8164 C C . GLU D 1 256 ? 18.945 68.027 10.456 1.00 30.95 253 GLU D C 1
ATOM 8165 O O . GLU D 1 256 ? 19.826 68.873 10.299 1.00 30.50 253 GLU D O 1
ATOM 8171 N N . LYS D 1 257 ? 17.682 68.223 10.076 1.00 30.36 254 LYS D N 1
ATOM 8172 C CA . LYS D 1 257 ? 17.232 69.475 9.456 1.00 30.46 254 LYS D CA 1
ATOM 8173 C C . LYS D 1 257 ? 18.156 69.916 8.309 1.00 29.69 254 LYS D C 1
ATOM 8174 O O . LYS D 1 257 ? 18.596 71.068 8.256 1.00 29.34 254 LYS D O 1
ATOM 8180 N N . ARG D 1 258 ? 18.463 68.979 7.415 1.00 28.32 255 ARG D N 1
ATOM 8181 C CA . ARG D 1 258 ? 19.322 69.243 6.260 1.00 27.37 255 ARG D CA 1
ATOM 8182 C C . ARG D 1 258 ? 18.636 68.693 5.021 1.00 26.52 255 ARG D C 1
ATOM 8183 O O . ARG D 1 258 ? 17.615 68.012 5.126 1.00 27.04 255 ARG D O 1
ATOM 8191 N N . THR D 1 259 ? 19.204 68.971 3.852 1.00 24.95 256 THR D N 1
ATOM 8192 C CA . THR D 1 259 ? 18.626 68.489 2.604 1.00 24.51 256 THR D CA 1
ATOM 8193 C C . THR D 1 259 ? 18.987 67.022 2.389 1.00 22.67 256 THR D C 1
ATOM 8194 O O . THR D 1 259 ? 20.137 66.639 2.559 1.00 23.01 256 THR D O 1
ATOM 8198 N N . PRO D 1 260 ? 17.994 66.188 2.040 1.00 21.06 257 PRO D N 1
ATOM 8199 C CA . PRO D 1 260 ? 18.325 64.793 1.809 1.00 19.70 257 PRO D CA 1
ATOM 8200 C C . PRO D 1 260 ? 19.000 64.628 0.453 1.00 19.39 257 PRO D C 1
ATOM 8201 O O . PRO D 1 260 ? 18.769 65.427 -0.455 1.00 18.87 257 PRO D O 1
ATOM 8213 N N . TYR D 1 262 ? 19.128 61.806 -2.159 1.00 16.46 259 TYR D N 1
ATOM 8214 C CA . TYR D 1 262 ? 18.597 60.519 -2.572 1.00 16.20 259 TYR D CA 1
ATOM 8215 C C . TYR D 1 262 ? 19.402 59.949 -3.724 1.00 16.27 259 TYR D C 1
ATOM 8216 O O . TYR D 1 262 ? 19.869 60.695 -4.599 1.00 15.58 259 TYR D O 1
ATOM 8225 N N . LYS D 1 263 ? 19.548 58.622 -3.718 1.00 15.79 260 LYS D N 1
ATOM 8226 C CA . LYS D 1 263 ? 20.380 57.917 -4.684 1.00 17.06 260 LYS D CA 1
ATOM 8227 C C . LYS D 1 263 ? 19.639 56.893 -5.553 1.00 17.23 260 LYS D C 1
ATOM 8228 O O . LYS D 1 263 ? 20.257 56.267 -6.422 1.00 16.88 260 LYS D O 1
ATOM 8234 N N . GLY D 1 264 ? 18.341 56.690 -5.318 1.00 17.04 261 GLY D N 1
ATOM 8235 C CA . GLY D 1 264 ? 17.597 55.688 -6.079 1.00 17.55 261 GLY D CA 1
ATOM 8236 C C . GLY D 1 264 ? 17.912 54.264 -5.642 1.00 18.06 261 GLY D C 1
ATOM 8237 O O . GLY D 1 264 ? 18.201 53.392 -6.458 1.00 18.56 261 GLY D O 1
ATOM 8238 N N . GLU D 1 265 ? 17.891 54.040 -4.338 1.00 18.31 262 GLU D N 1
ATOM 8239 C CA . GLU D 1 265 ? 18.098 52.716 -3.752 1.00 19.05 262 GLU D CA 1
ATOM 8240 C C . GLU D 1 265 ? 17.459 52.753 -2.374 1.00 19.27 262 GLU D C 1
ATOM 8241 O O . GLU D 1 265 ? 17.411 51.766 -1.629 1.00 17.74 262 GLU D O 1
ATOM 8248 N N . LEU E 1 7 ? -12.457 58.095 25.531 1.00 38.66 4 LEU E N 1
ATOM 8249 C CA . LEU E 1 7 ? -11.131 58.074 26.211 1.00 38.05 4 LEU E CA 1
ATOM 8250 C C . LEU E 1 7 ? -10.544 59.482 26.414 1.00 37.38 4 LEU E C 1
ATOM 8251 O O . LEU E 1 7 ? -11.130 60.280 27.159 1.00 38.24 4 LEU E O 1
ATOM 8256 N N . GLN E 1 8 ? -9.442 59.816 25.729 1.00 35.38 5 GLN E N 1
ATOM 8257 C CA . GLN E 1 8 ? -8.749 61.086 26.010 1.00 34.07 5 GLN E CA 1
ATOM 8258 C C . GLN E 1 8 ? -7.982 61.824 24.889 1.00 32.34 5 GLN E C 1
ATOM 8259 O O . GLN E 1 8 ? -7.423 62.891 25.137 1.00 32.85 5 GLN E O 1
ATOM 8265 N N . ASN E 1 9 ? -7.942 61.284 23.679 1.00 29.49 6 ASN E N 1
ATOM 8266 C CA . ASN E 1 9 ? -7.249 61.958 22.578 1.00 27.87 6 ASN E CA 1
ATOM 8267 C C . ASN E 1 9 ? -8.226 62.675 21.644 1.00 26.35 6 ASN E C 1
ATOM 8268 O O . ASN E 1 9 ? -7.818 63.420 20.762 1.00 25.85 6 ASN E O 1
ATOM 8273 N N . ILE E 1 10 ? -9.519 62.462 21.865 1.00 24.69 7 ILE E N 1
ATOM 8274 C CA . ILE E 1 10 ? -10.553 63.037 21.023 1.00 23.90 7 ILE E CA 1
ATOM 8275 C C . ILE E 1 10 ? -11.754 63.459 21.857 1.00 23.81 7 ILE E C 1
ATOM 8276 O O . ILE E 1 10 ? -12.034 62.855 22.890 1.00 23.79 7 ILE E O 1
ATOM 8281 N N . SER E 1 11 ? -12.459 64.501 21.417 1.00 23.19 8 SER E N 1
ATOM 8282 C CA . SER E 1 11 ? -13.685 64.924 22.093 1.00 23.27 8 SER E CA 1
ATOM 8283 C C . SER E 1 11 ? -14.833 64.721 21.111 1.00 22.76 8 SER E C 1
ATOM 8284 O O . SER E 1 11 ? -14.665 64.876 19.883 1.00 21.84 8 SER E O 1
ATOM 8287 N N . VAL E 1 12 ? -15.990 64.356 21.646 1.00 22.15 9 VAL E N 1
ATOM 8288 C CA . VAL E 1 12 ? -17.175 64.096 20.841 1.00 22.02 9 VAL E CA 1
ATOM 8289 C C . VAL E 1 12 ? -18.351 64.836 21.464 1.00 21.86 9 VAL E C 1
ATOM 8290 O O . VAL E 1 12 ? -18.709 64.571 22.615 1.00 20.52 9 VAL E O 1
ATOM 8294 N N . ASP E 1 13 ? -18.935 65.778 20.720 1.00 20.46 10 ASP E N 1
ATOM 8295 C CA . ASP E 1 13 ? -20.065 66.568 21.227 1.00 20.51 10 ASP E CA 1
ATOM 8296 C C . ASP E 1 13 ? -21.107 66.864 20.167 1.00 18.77 10 ASP E C 1
ATOM 8297 O O . ASP E 1 13 ? -20.776 67.093 18.998 1.00 18.69 10 ASP E O 1
ATOM 8302 N N . TYR E 1 14 ? -22.371 66.863 20.577 1.00 17.34 11 TYR E N 1
ATOM 8303 C CA . TYR E 1 14 ? -23.451 67.227 19.671 1.00 17.73 11 TYR E CA 1
ATOM 8304 C C . TYR E 1 14 ? -23.522 68.753 19.618 1.00 17.97 11 TYR E C 1
ATOM 8305 O O . TYR E 1 14 ? -23.900 69.409 20.590 1.00 18.79 11 TYR E O 1
ATOM 8314 N N . ALA E 1 15 ? -23.068 69.311 18.498 1.00 18.62 12 ALA E N 1
ATOM 8315 C CA . ALA E 1 15 ? -23.040 70.760 18.311 1.00 18.99 12 ALA E CA 1
ATOM 8316 C C . ALA E 1 15 ? -24.450 71.301 18.180 1.00 19.65 12 ALA E C 1
ATOM 8317 O O . ALA E 1 15 ? -24.763 72.389 18.673 1.00 20.46 12 ALA E O 1
ATOM 8319 N N . THR E 1 16 ? -25.287 70.533 17.484 1.00 19.15 13 THR E N 1
ATOM 8320 C CA . THR E 1 16 ? -26.687 70.856 17.267 1.00 20.06 13 THR E CA 1
ATOM 8321 C C . THR E 1 16 ? -27.407 69.532 17.143 1.00 18.51 13 THR E C 1
ATOM 8322 O O . THR E 1 16 ? -26.755 68.489 17.020 1.00 19.48 13 THR E O 1
ATOM 8326 N N . PRO E 1 17 ? -28.750 69.557 17.183 1.00 17.51 14 PRO E N 1
ATOM 8327 C CA . PRO E 1 17 ? -29.468 68.307 17.020 1.00 16.63 14 PRO E CA 1
ATOM 8328 C C . PRO E 1 17 ? -29.041 67.559 15.747 1.00 15.12 14 PRO E C 1
ATOM 8329 O O . PRO E 1 17 ? -28.984 68.161 14.668 1.00 14.87 14 PRO E O 1
ATOM 8333 N N . HIS E 1 18 ? -28.708 66.275 15.907 1.00 14.48 15 HIS E N 1
ATOM 8334 C CA . HIS E 1 18 ? -28.320 65.354 14.800 1.00 15.57 15 HIS E CA 1
ATOM 8335 C C . HIS E 1 18 ? -26.914 65.560 14.226 1.00 14.51 15 HIS E C 1
ATOM 8336 O O . HIS E 1 18 ? -26.513 64.835 13.305 1.00 16.09 15 HIS E O 1
ATOM 8343 N N . VAL E 1 19 ? -26.180 66.548 14.743 1.00 15.78 16 VAL E N 1
ATOM 8344 C CA . VAL E 1 19 ? -24.833 66.864 14.246 1.00 15.12 16 VAL E CA 1
ATOM 8345 C C . VAL E 1 19 ? -23.753 66.631 15.326 1.00 16.72 16 VAL E C 1
ATOM 8346 O O . VAL E 1 19 ? -23.687 67.354 16.336 1.00 17.38 16 VAL E O 1
ATOM 8350 N N . VAL E 1 20 ? -22.917 65.616 15.115 1.00 17.20 17 VAL E N 1
ATOM 8351 C CA . VAL E 1 20 ? -21.868 65.287 16.070 1.00 18.15 17 VAL E CA 1
ATOM 8352 C C . VAL E 1 20 ? -20.549 65.846 15.584 1.00 18.33 17 VAL E C 1
ATOM 8353 O O . VAL E 1 20 ? -20.208 65.724 14.408 1.00 16.82 17 VAL E O 1
ATOM 8357 N N . LYS E 1 21 ? -19.831 66.499 16.493 1.00 17.08 18 LYS E N 1
ATOM 8358 C CA . LYS E 1 21 ? -18.528 67.067 16.180 1.00 18.41 18 LYS E CA 1
ATOM 8359 C C . LYS E 1 21 ? -17.469 66.265 16.922 1.00 18.20 18 LYS E C 1
ATOM 8360 O O . LYS E 1 21 ? -17.541 66.082 18.139 1.00 16.45 18 LYS E O 1
ATOM 8366 N N . ILE E 1 22 ? -16.517 65.769 16.145 1.00 18.03 19 ILE E N 1
ATOM 8367 C CA . ILE E 1 22 ? -15.391 65.020 16.632 1.00 18.53 19 ILE E CA 1
ATOM 8368 C C . ILE E 1 22 ? -14.195 65.926 16.425 1.00 18.71 19 ILE E C 1
ATOM 8369 O O . ILE E 1 22 ? -13.919 66.342 15.294 1.00 17.89 19 ILE E O 1
ATOM 8374 N N A SER E 1 23 ? -13.510 66.271 17.510 0.50 18.52 20 SER E N 1
ATOM 8375 N N B SER E 1 23 ? -13.494 66.237 17.506 0.50 18.49 20 SER E N 1
ATOM 8376 C CA A SER E 1 23 ? -12.312 67.107 17.440 0.50 18.84 20 SER E CA 1
ATOM 8377 C CA B SER E 1 23 ? -12.316 67.090 17.444 0.50 18.76 20 SER E CA 1
ATOM 8378 C C A SER E 1 23 ? -11.095 66.277 17.831 0.50 18.91 20 SER E C 1
ATOM 8379 C C B SER E 1 23 ? -11.085 66.288 17.844 0.50 18.89 20 SER E C 1
ATOM 8380 O O A SER E 1 23 ? -11.107 65.602 18.868 0.50 18.44 20 SER E O 1
ATOM 8381 O O B SER E 1 23 ? -11.076 65.645 18.901 0.50 18.48 20 SER E O 1
ATOM 8386 N N . LEU E 1 24 ? -10.059 66.292 16.994 1.00 18.74 21 LEU E N 1
ATOM 8387 C CA . LEU E 1 24 ? -8.814 65.595 17.317 1.00 20.01 21 LEU E CA 1
ATOM 8388 C C . LEU E 1 24 ? -8.160 66.554 18.316 1.00 20.85 21 LEU E C 1
ATOM 8389 O O . LEU E 1 24 ? -7.901 67.710 17.978 1.00 21.17 21 LEU E O 1
ATOM 8394 N N A ASN E 1 25 ? -7.911 66.086 19.536 0.70 21.45 22 ASN E N 1
ATOM 8395 N N B ASN E 1 25 ? -7.904 66.075 19.529 0.30 21.08 22 ASN E N 1
ATOM 8396 C CA A ASN E 1 25 ? -7.351 66.945 20.585 0.70 21.50 22 ASN E CA 1
ATOM 8397 C CA B ASN E 1 25 ? -7.353 66.923 20.583 0.30 21.10 22 ASN E CA 1
ATOM 8398 C C A ASN E 1 25 ? -5.958 66.550 21.068 0.70 21.69 22 ASN E C 1
ATOM 8399 C C B ASN E 1 25 ? -5.957 66.540 21.064 0.30 21.37 22 ASN E C 1
ATOM 8400 O O A ASN E 1 25 ? -5.805 65.976 22.151 0.70 20.22 22 ASN E O 1
ATOM 8401 O O B ASN E 1 25 ? -5.801 65.965 22.144 0.30 20.70 22 ASN E O 1
ATOM 8410 N N . ARG E 1 26 ? -4.949 66.864 20.257 1.00 21.04 23 ARG E N 1
ATOM 8411 C CA . ARG E 1 26 ? -3.537 66.613 20.608 1.00 22.43 23 ARG E CA 1
ATOM 8412 C C . ARG E 1 26 ? -2.748 67.810 20.066 1.00 22.39 23 ARG E C 1
ATOM 8413 O O . ARG E 1 26 ? -1.772 67.655 19.354 1.00 21.25 23 ARG E O 1
ATOM 8421 N N . GLU E 1 27 ? -3.194 69.006 20.453 1.00 23.60 24 GLU E N 1
ATOM 8422 C CA . GLU E 1 27 ? -2.626 70.284 19.979 1.00 24.15 24 GLU E CA 1
ATOM 8423 C C . GLU E 1 27 ? -1.103 70.380 20.000 1.00 23.63 24 GLU E C 1
ATOM 8424 O O . GLU E 1 27 ? -0.511 70.889 19.052 1.00 22.48 24 GLU E O 1
ATOM 8430 N N . ARG E 1 28 ? -0.470 69.923 21.080 1.00 23.72 25 ARG E N 1
ATOM 8431 C CA . ARG E 1 28 ? 0.998 70.002 21.178 1.00 24.09 25 ARG E CA 1
ATOM 8432 C C . ARG E 1 28 ? 1.720 69.178 20.122 1.00 23.78 25 ARG E C 1
ATOM 8433 O O . ARG E 1 28 ? 2.827 69.527 19.720 1.00 23.55 25 ARG E O 1
ATOM 8441 N N . GLN E 1 29 ? 1.087 68.096 19.676 1.00 23.35 26 GLN E N 1
ATOM 8442 C CA . GLN E 1 29 ? 1.664 67.216 18.673 1.00 23.14 26 GLN E CA 1
ATOM 8443 C C . GLN E 1 29 ? 0.988 67.428 17.316 1.00 22.33 26 GLN E C 1
ATOM 8444 O O . GLN E 1 29 ? 0.928 66.513 16.494 1.00 21.41 26 GLN E O 1
ATOM 8450 N N . ALA E 1 30 ? 0.478 68.640 17.093 1.00 20.91 27 ALA E N 1
ATOM 8451 C CA . ALA E 1 30 ? -0.172 68.996 15.823 1.00 20.84 27 ALA E CA 1
ATOM 8452 C C . ALA E 1 30 ? -1.290 68.018 15.414 1.00 20.31 27 ALA E C 1
ATOM 8453 O O . ALA E 1 30 ? -1.469 67.703 14.220 1.00 19.57 27 ALA E O 1
ATOM 8455 N N . ASN E 1 31 ? -2.039 67.556 16.419 1.00 19.65 28 ASN E N 1
ATOM 8456 C CA . ASN E 1 31 ? -3.168 66.638 16.228 1.00 19.60 28 ASN E CA 1
ATOM 8457 C C . ASN E 1 31 ? -2.826 65.421 15.372 1.00 19.92 28 ASN E C 1
ATOM 8458 O O . ASN E 1 31 ? -3.670 64.904 14.637 1.00 20.67 28 ASN E O 1
ATOM 8463 N N . SER E 1 32 ? -1.593 64.945 15.520 1.00 19.97 29 SER E N 1
ATOM 8464 C CA . SER E 1 32 ? -1.094 63.808 14.747 1.00 19.70 29 SER E CA 1
ATOM 8465 C C . SER E 1 32 ? -1.779 62.494 15.136 1.00 18.79 29 SER E C 1
ATOM 8466 O O . SER E 1 32 ? -2.261 62.327 16.262 1.00 18.57 29 SER E O 1
ATOM 8469 N N . LEU E 1 33 ? -1.817 61.565 14.188 1.00 18.72 30 LEU E N 1
ATOM 8470 C CA . LEU E 1 33 ? -2.493 60.293 14.379 1.00 18.06 30 LEU E CA 1
ATOM 8471 C C . LEU E 1 33 ? -1.615 59.275 15.107 1.00 18.81 30 LEU E C 1
ATOM 8472 O O . LEU E 1 33 ? -0.769 58.617 14.496 1.00 18.66 30 LEU E O 1
ATOM 8477 N N . SER E 1 34 ? -1.798 59.179 16.423 1.00 18.48 31 SER E N 1
ATOM 8478 C CA . SER E 1 34 ? -1.077 58.201 17.229 1.00 18.16 31 SER E CA 1
ATOM 8479 C C . SER E 1 34 ? -1.940 56.941 17.298 1.00 18.25 31 SER E C 1
ATOM 8480 O O . SER E 1 34 ? -3.113 56.965 16.924 1.00 19.13 31 SER E O 1
ATOM 8483 N N . LEU E 1 35 ? -1.377 55.843 17.790 1.00 18.73 32 LEU E N 1
ATOM 8484 C CA . LEU E 1 35 ? -2.138 54.599 17.888 1.00 18.24 32 LEU E CA 1
ATOM 8485 C C . LEU E 1 35 ? -3.372 54.765 18.771 1.00 18.02 32 LEU E C 1
ATOM 8486 O O . LEU E 1 35 ? -4.462 54.349 18.391 1.00 18.05 32 LEU E O 1
ATOM 8491 N N . ALA E 1 36 ? -3.193 55.388 19.936 1.00 17.87 33 ALA E N 1
ATOM 8492 C CA . ALA E 1 36 ? -4.288 55.593 20.886 1.00 18.11 33 ALA E CA 1
ATOM 8493 C C . ALA E 1 36 ? -5.416 56.407 20.267 1.00 17.69 33 ALA E C 1
ATOM 8494 O O . ALA E 1 36 ? -6.584 56.059 20.420 1.00 18.05 33 ALA E O 1
ATOM 8496 N N . LEU E 1 37 ? -5.068 57.491 19.580 1.00 17.57 34 LEU E N 1
ATOM 8497 C CA . LEU E 1 37 ? -6.071 58.334 18.920 1.00 17.63 34 LEU E CA 1
ATOM 8498 C C . LEU E 1 37 ? -6.818 57.535 17.852 1.00 17.57 34 LEU E C 1
ATOM 8499 O O . LEU E 1 37 ? -8.055 57.582 17.771 1.00 17.05 34 LEU E O 1
ATOM 8504 N N . LEU E 1 38 ? -6.070 56.806 17.035 1.00 17.10 35 LEU E N 1
ATOM 8505 C CA . LEU E 1 38 ? -6.671 55.962 15.997 1.00 18.01 35 LEU E CA 1
ATOM 8506 C C . LEU E 1 38 ? -7.625 54.902 16.554 1.00 18.41 35 LEU E C 1
ATOM 8507 O O . LEU E 1 38 ? -8.672 54.651 15.966 1.00 19.24 35 LEU E O 1
ATOM 8512 N N A GLU E 1 39 ? -7.264 54.287 17.679 0.60 19.30 36 GLU E N 1
ATOM 8513 N N B GLU E 1 39 ? -7.265 54.284 17.675 0.40 19.17 36 GLU E N 1
ATOM 8514 C CA A GLU E 1 39 ? -8.111 53.261 18.293 0.60 19.72 36 GLU E CA 1
ATOM 8515 C CA B GLU E 1 39 ? -8.116 53.259 18.280 0.40 19.52 36 GLU E CA 1
ATOM 8516 C C A GLU E 1 39 ? -9.462 53.845 18.709 0.60 19.96 36 GLU E C 1
ATOM 8517 C C B GLU E 1 39 ? -9.461 53.834 18.724 0.40 19.92 36 GLU E C 1
ATOM 8518 O O A GLU E 1 39 ? -10.511 53.289 18.392 0.60 19.40 36 GLU E O 1
ATOM 8519 O O B GLU E 1 39 ? -10.509 53.257 18.440 0.40 19.57 36 GLU E O 1
ATOM 8530 N N . GLU E 1 40 ? -9.432 54.975 19.406 1.00 20.58 37 GLU E N 1
ATOM 8531 C CA . GLU E 1 40 ? -10.671 55.603 19.862 1.00 21.47 37 GLU E CA 1
ATOM 8532 C C . GLU E 1 40 ? -11.462 56.222 18.690 1.00 20.51 37 GLU E C 1
ATOM 8533 O O . GLU E 1 40 ? -12.692 56.203 18.697 1.00 19.69 37 GLU E O 1
ATOM 8539 N N . LEU E 1 41 ? -10.775 56.688 17.650 1.00 19.77 38 LEU E N 1
ATOM 8540 C CA . LEU E 1 41 ? -11.477 57.222 16.486 1.00 19.86 38 LEU E CA 1
ATOM 8541 C C . LEU E 1 41 ? -12.257 56.061 15.853 1.00 19.51 38 LEU E C 1
ATOM 8542 O O . LEU E 1 41 ? -13.439 56.187 15.571 1.00 18.70 38 LEU E O 1
ATOM 8547 N N . GLN E 1 42 ? -11.602 54.915 15.678 1.00 19.89 39 GLN E N 1
ATOM 8548 C CA . GLN E 1 42 ? -12.284 53.733 15.149 1.00 20.71 39 GLN E CA 1
ATOM 8549 C C . GLN E 1 42 ? -13.455 53.327 16.066 1.00 20.85 39 GLN E C 1
ATOM 8550 O O . GLN E 1 42 ? -14.514 52.933 15.585 1.00 20.76 39 GLN E O 1
ATOM 8556 N N . ASN E 1 43 ? -13.266 53.437 17.376 1.00 21.67 40 ASN E N 1
ATOM 8557 C CA . ASN E 1 43 ? -14.333 53.076 18.325 1.00 22.26 40 ASN E CA 1
ATOM 8558 C C . ASN E 1 43 ? -15.564 53.972 18.185 1.00 21.78 40 ASN E C 1
ATOM 8559 O O . ASN E 1 43 ? -16.690 53.483 18.218 1.00 22.10 40 ASN E O 1
ATOM 8564 N N A ILE E 1 44 ? -15.368 55.276 18.023 0.70 22.16 41 ILE E N 1
ATOM 8565 N N B ILE E 1 44 ? -15.326 55.274 18.024 0.30 21.31 41 ILE E N 1
ATOM 8566 C CA A ILE E 1 44 ? -16.523 56.169 17.905 0.70 21.90 41 ILE E CA 1
ATOM 8567 C CA B ILE E 1 44 ? -16.389 56.266 17.857 0.30 20.58 41 ILE E CA 1
ATOM 8568 C C A ILE E 1 44 ? -17.176 56.025 16.529 0.70 21.03 41 ILE E C 1
ATOM 8569 C C B ILE E 1 44 ? -17.134 56.037 16.549 0.30 20.27 41 ILE E C 1
ATOM 8570 O O A ILE E 1 44 ? -18.398 56.104 16.423 0.70 19.50 41 ILE E O 1
ATOM 8571 O O B ILE E 1 44 ? -18.363 56.078 16.506 0.30 19.46 41 ILE E O 1
ATOM 8580 N N . LEU E 1 45 ? -16.372 55.796 15.485 1.00 19.38 42 LEU E N 1
ATOM 8581 C CA . LEU E 1 45 ? -16.933 55.554 14.162 1.00 19.62 42 LEU E CA 1
ATOM 8582 C C . LEU E 1 45 ? -17.754 54.266 14.192 1.00 18.62 42 LEU E C 1
ATOM 8583 O O . LEU E 1 45 ? -18.802 54.174 13.559 1.00 21.61 42 LEU E O 1
ATOM 8588 N N . THR E 1 46 ? -17.285 53.274 14.935 1.00 19.11 43 THR E N 1
ATOM 8589 C CA . THR E 1 46 ? -18.022 52.015 15.055 1.00 18.58 43 THR E CA 1
ATOM 8590 C C . THR E 1 46 ? -19.360 52.278 15.739 1.00 17.98 43 THR E C 1
ATOM 8591 O O . THR E 1 46 ? -20.384 51.750 15.317 1.00 17.06 43 THR E O 1
ATOM 8595 N N . GLN E 1 47 ? -19.350 53.134 16.760 1.00 17.78 44 GLN E N 1
ATOM 8596 C CA . GLN E 1 47 ? -20.568 53.495 17.476 1.00 19.20 44 GLN E CA 1
ATOM 8597 C C . GLN E 1 47 ? -21.552 54.285 16.592 1.00 18.86 44 GLN E C 1
ATOM 8598 O O . GLN E 1 47 ? -22.742 53.963 16.538 1.00 18.23 44 GLN E O 1
ATOM 8604 N N . ILE E 1 48 ? -21.036 55.292 15.885 1.00 18.39 45 ILE E N 1
ATOM 8605 C CA . ILE E 1 48 ? -21.856 56.162 15.021 1.00 18.28 45 ILE E CA 1
ATOM 8606 C C . ILE E 1 48 ? -22.564 55.406 13.896 1.00 18.70 45 ILE E C 1
ATOM 8607 O O . ILE E 1 48 ? -23.684 55.760 13.520 1.00 18.68 45 ILE E O 1
ATOM 8612 N N . ASN E 1 49 ? -21.932 54.352 13.385 1.00 19.82 46 ASN E N 1
ATOM 8613 C CA . ASN E 1 49 ? -22.523 53.507 12.337 1.00 21.53 46 ASN E CA 1
ATOM 8614 C C . ASN E 1 49 ? -23.893 52.937 12.716 1.00 22.74 46 ASN E C 1
ATOM 8615 O O . ASN E 1 49 ? -24.743 52.691 11.847 1.00 23.97 46 ASN E O 1
ATOM 8620 N N . GLU E 1 50 ? -24.083 52.698 14.011 1.00 22.74 47 GLU E N 1
ATOM 8621 C CA . GLU E 1 50 ? -25.309 52.123 14.552 1.00 23.67 47 GLU E CA 1
ATOM 8622 C C . GLU E 1 50 ? -26.308 53.152 15.077 1.00 23.07 47 GLU E C 1
ATOM 8623 O O . GLU E 1 50 ? -27.383 52.782 15.555 1.00 23.65 47 GLU E O 1
ATOM 8629 N N . GLU E 1 51 ? -25.967 54.433 14.991 1.00 22.56 48 GLU E N 1
ATOM 8630 C CA . GLU E 1 51 ? -26.816 55.496 15.528 1.00 22.69 48 GLU E CA 1
ATOM 8631 C C . GLU E 1 51 ? -27.845 56.060 14.555 1.00 22.68 48 GLU E C 1
ATOM 8632 O O . GLU E 1 51 ? -27.580 56.214 13.365 1.00 22.28 48 GLU E O 1
ATOM 8638 N N . ALA E 1 52 ? -29.026 56.360 15.085 1.00 21.74 49 ALA E N 1
ATOM 8639 C CA . ALA E 1 52 ? -30.093 56.962 14.304 1.00 22.19 49 ALA E CA 1
ATOM 8640 C C . ALA E 1 52 ? -30.153 58.463 14.585 1.00 20.79 49 ALA E C 1
ATOM 8641 O O . ALA E 1 52 ? -30.513 59.243 13.703 1.00 20.77 49 ALA E O 1
ATOM 8643 N N . ASN E 1 53 ? -29.790 58.871 15.803 1.00 19.90 50 ASN E N 1
ATOM 8644 C CA . ASN E 1 53 ? -29.809 60.299 16.155 1.00 17.64 50 ASN E CA 1
ATOM 8645 C C . ASN E 1 53 ? -28.830 61.111 15.288 1.00 18.54 50 ASN E C 1
ATOM 8646 O O . ASN E 1 53 ? -29.163 62.182 14.782 1.00 19.30 50 ASN E O 1
ATOM 8651 N N . THR E 1 54 ? -27.650 60.556 15.063 1.00 17.12 51 THR E N 1
ATOM 8652 C CA . THR E 1 54 ? -26.621 61.227 14.284 1.00 15.95 51 THR E CA 1
ATOM 8653 C C . THR E 1 54 ? -26.942 61.195 12.795 1.00 14.90 51 THR E C 1
ATOM 8654 O O . THR E 1 54 ? -27.128 60.119 12.225 1.00 13.38 51 THR E O 1
ATOM 8658 N N . ARG E 1 55 ? -27.053 62.378 12.185 1.00 14.60 52 ARG E N 1
ATOM 8659 C CA . ARG E 1 55 ? -27.322 62.496 10.754 1.00 13.46 52 ARG E CA 1
ATOM 8660 C C . ARG E 1 55 ? -26.122 63.008 9.963 1.00 14.62 52 ARG E C 1
ATOM 8661 O O . ARG E 1 55 ? -26.060 62.811 8.759 1.00 14.94 52 ARG E O 1
ATOM 8669 N N . VAL E 1 56 ? -25.204 63.708 10.637 1.00 12.75 53 VAL E N 1
ATOM 8670 C CA . VAL E 1 56 ? -24.023 64.267 10.005 1.00 15.00 53 VAL E CA 1
ATOM 8671 C C . VAL E 1 56 ? -22.918 64.318 11.045 1.00 15.54 53 VAL E C 1
ATOM 8672 O O . VAL E 1 56 ? -23.179 64.517 12.252 1.00 15.48 53 VAL E O 1
ATOM 8676 N N . VAL E 1 57 ? -21.693 64.144 10.568 1.00 15.89 54 VAL E N 1
ATOM 8677 C CA . VAL E 1 57 ? -20.502 64.203 11.399 1.00 15.33 54 VAL E CA 1
ATOM 8678 C C . VAL E 1 57 ? -19.578 65.301 10.868 1.00 16.26 54 VAL E C 1
ATOM 8679 O O . VAL E 1 57 ? -19.372 65.413 9.652 1.00 15.79 54 VAL E O 1
ATOM 8683 N N . ILE E 1 58 ? -19.079 66.146 11.764 1.00 16.13 55 ILE E N 1
ATOM 8684 C CA . ILE E 1 58 ? -18.075 67.142 11.401 1.00 15.68 55 ILE E CA 1
ATOM 8685 C C . ILE E 1 58 ? -16.771 66.676 12.070 1.00 16.32 55 ILE E C 1
ATOM 8686 O O . ILE E 1 58 ? -16.758 66.384 13.258 1.00 14.98 55 ILE E O 1
ATOM 8691 N N . LEU E 1 59 ? -15.684 66.605 11.311 1.00 16.18 56 LEU E N 1
ATOM 8692 C CA . LEU E 1 59 ? -14.391 66.173 11.853 1.00 16.43 56 LEU E CA 1
ATOM 8693 C C . LEU E 1 59 ? -13.444 67.385 11.855 1.00 15.80 56 LEU E C 1
ATOM 8694 O O . LEU E 1 59 ? -13.287 68.059 10.839 1.00 14.88 56 LEU E O 1
ATOM 8699 N N . THR E 1 60 ? -12.843 67.691 12.998 1.00 15.20 57 THR E N 1
ATOM 8700 C CA . THR E 1 60 ? -11.965 68.853 13.063 1.00 16.77 57 THR E CA 1
ATOM 8701 C C . THR E 1 60 ? -10.828 68.650 14.061 1.00 16.65 57 THR E C 1
ATOM 8702 O O . THR E 1 60 ? -10.744 67.616 14.738 1.00 16.60 57 THR E O 1
ATOM 8706 N N . GLY E 1 61 ? -9.933 69.628 14.121 1.00 17.27 58 GLY E N 1
ATOM 8707 C CA . GLY E 1 61 ? -8.807 69.572 15.013 1.00 17.92 58 GLY E CA 1
ATOM 8708 C C . GLY E 1 61 ? -8.898 70.688 16.023 1.00 18.49 58 GLY E C 1
ATOM 8709 O O . GLY E 1 61 ? -9.509 71.732 15.771 1.00 18.77 58 GLY E O 1
ATOM 8710 N N . ALA E 1 62 ? -8.317 70.451 17.182 1.00 19.52 59 ALA E N 1
ATOM 8711 C CA . ALA E 1 62 ? -8.272 71.455 18.236 1.00 20.17 59 ALA E CA 1
ATOM 8712 C C . ALA E 1 62 ? -7.243 72.514 17.848 1.00 21.35 59 ALA E C 1
ATOM 8713 O O . ALA E 1 62 ? -6.285 72.208 17.140 1.00 20.58 59 ALA E O 1
ATOM 8715 N N . GLY E 1 63 ? -7.458 73.754 18.298 1.00 22.38 60 GLY E N 1
ATOM 8716 C CA . GLY E 1 63 ? -6.533 74.869 18.037 1.00 22.64 60 GLY E CA 1
ATOM 8717 C C . GLY E 1 63 ? -6.712 75.528 16.683 1.00 23.18 60 GLY E C 1
ATOM 8718 O O . GLY E 1 63 ? -7.584 75.138 15.908 1.00 24.10 60 GLY E O 1
ATOM 8719 N N . GLU E 1 64 ? -5.886 76.535 16.398 1.00 23.35 61 GLU E N 1
ATOM 8720 C CA . GLU E 1 64 ? -5.943 77.244 15.107 1.00 23.92 61 GLU E CA 1
ATOM 8721 C C . GLU E 1 64 ? -4.680 77.025 14.257 1.00 22.94 61 GLU E C 1
ATOM 8722 O O . GLU E 1 64 ? -4.504 77.684 13.228 1.00 23.77 61 GLU E O 1
ATOM 8728 N N . LYS E 1 65 ? -3.829 76.083 14.656 1.00 21.73 62 LYS E N 1
ATOM 8729 C CA . LYS E 1 65 ? -2.587 75.825 13.924 1.00 20.82 62 LYS E CA 1
ATOM 8730 C C . LYS E 1 65 ? -2.636 74.564 13.054 1.00 19.06 62 LYS E C 1
ATOM 8731 O O . LYS E 1 65 ? -2.122 74.571 11.933 1.00 17.96 62 LYS E O 1
ATOM 8737 N N . ALA E 1 66 ? -3.250 73.493 13.561 1.00 17.43 63 ALA E N 1
ATOM 8738 C CA . ALA E 1 66 ? -3.273 72.211 12.833 1.00 16.93 63 ALA E CA 1
ATOM 8739 C C . ALA E 1 66 ? -4.593 71.447 12.837 1.00 16.12 63 ALA E C 1
ATOM 8740 O O . ALA E 1 66 ? -5.249 71.315 13.863 1.00 15.56 63 ALA E O 1
ATOM 8742 N N . PHE E 1 67 ? -4.984 70.963 11.657 1.00 13.91 64 PHE E N 1
ATOM 8743 C CA . PHE E 1 67 ? -6.130 70.099 11.511 1.00 13.54 64 PHE E CA 1
ATOM 8744 C C . PHE E 1 67 ? -5.603 68.731 11.942 1.00 14.78 64 PHE E C 1
ATOM 8745 O O . PHE E 1 67 ? -6.112 68.114 12.881 1.00 13.76 64 PHE E O 1
ATOM 8753 N N . CYS E 1 68 ? -4.568 68.274 11.245 1.00 15.01 65 CYS E N 1
ATOM 8754 C CA . CYS E 1 68 ? -3.908 67.001 11.540 1.00 16.24 65 CYS E CA 1
ATOM 8755 C C . CYS E 1 68 ? -2.603 66.959 10.739 1.00 16.54 65 CYS E C 1
ATOM 8756 O O . CYS E 1 68 ? -2.630 67.030 9.502 1.00 18.16 65 CYS E O 1
ATOM 8759 N N . ALA E 1 69 ? -1.474 66.809 11.428 1.00 17.64 66 ALA E N 1
ATOM 8760 C CA . ALA E 1 69 ? -0.166 66.759 10.756 1.00 17.73 66 ALA E CA 1
ATOM 8761 C C . ALA E 1 69 ? 0.175 65.376 10.176 1.00 18.22 66 ALA E C 1
ATOM 8762 O O . ALA E 1 69 ? 1.265 65.187 9.640 1.00 18.15 66 ALA E O 1
ATOM 8764 N N . GLY E 1 70 ? -0.746 64.420 10.299 1.00 17.40 67 GLY E N 1
ATOM 8765 C CA . GLY E 1 70 ? -0.543 63.066 9.818 1.00 18.42 67 GLY E CA 1
ATOM 8766 C C . GLY E 1 70 ? 0.020 62.138 10.880 1.00 18.81 67 GLY E C 1
ATOM 8767 O O . GLY E 1 70 ? -0.205 62.334 12.081 1.00 19.48 67 GLY E O 1
ATOM 8768 N N . ALA E 1 71 ? 0.762 61.128 10.436 1.00 19.25 68 ALA E N 1
ATOM 8769 C CA . ALA E 1 71 ? 1.341 60.141 11.342 1.00 19.81 68 ALA E CA 1
ATOM 8770 C C . ALA E 1 71 ? 2.228 60.804 12.390 1.00 20.14 68 ALA E C 1
ATOM 8771 O O . ALA E 1 71 ? 3.063 61.649 12.070 1.00 18.88 68 ALA E O 1
ATOM 8773 N N . ASP E 1 72 ? 2.033 60.401 13.642 1.00 21.58 69 ASP E N 1
ATOM 8774 C CA . ASP E 1 72 ? 2.804 60.923 14.760 1.00 22.43 69 ASP E CA 1
ATOM 8775 C C . ASP E 1 72 ? 4.304 60.671 14.526 1.00 23.44 69 ASP E C 1
ATOM 8776 O O . ASP E 1 72 ? 4.750 59.527 14.500 1.00 23.29 69 ASP E O 1
ATOM 8781 N N . LEU E 1 73 ? 5.067 61.753 14.359 1.00 24.44 70 LEU E N 1
ATOM 8782 C CA . LEU E 1 73 ? 6.506 61.660 14.075 1.00 25.82 70 LEU E CA 1
ATOM 8783 C C . LEU E 1 73 ? 7.333 61.245 15.294 1.00 26.26 70 LEU E C 1
ATOM 8784 O O . LEU E 1 73 ? 8.390 60.625 15.150 1.00 26.54 70 LEU E O 1
ATOM 8789 N N . LYS E 1 74 ? 6.860 61.602 16.486 1.00 27.21 71 LYS E N 1
ATOM 8790 C CA . LYS E 1 74 ? 7.543 61.234 17.726 1.00 27.91 71 LYS E CA 1
ATOM 8791 C C . LYS E 1 74 ? 7.305 59.747 18.013 1.00 28.52 71 LYS E C 1
ATOM 8792 O O . LYS E 1 74 ? 8.093 59.103 18.701 1.00 28.59 71 LYS E O 1
ATOM 8798 N N . GLU E 1 75 ? 6.212 59.214 17.470 1.00 29.29 72 GLU E N 1
ATOM 8799 C CA . GLU E 1 75 ? 5.852 57.812 17.646 1.00 29.88 72 GLU E CA 1
ATOM 8800 C C . GLU E 1 75 ? 6.444 56.970 16.508 1.00 30.81 72 GLU E C 1
ATOM 8801 O O . GLU E 1 75 ? 6.853 55.828 16.725 1.00 31.22 72 GLU E O 1
ATOM 8807 N N . ARG E 1 76 ? 6.491 57.549 15.306 1.00 31.66 73 ARG E N 1
ATOM 8808 C CA . ARG E 1 76 ? 7.020 56.876 14.111 1.00 32.57 73 ARG E CA 1
ATOM 8809 C C . ARG E 1 76 ? 8.556 56.843 14.114 1.00 33.29 73 ARG E C 1
ATOM 8810 O O . ARG E 1 76 ? 9.163 55.965 13.494 1.00 33.05 73 ARG E O 1
ATOM 8818 N N . ALA E 1 77 ? 9.177 57.796 14.811 1.00 33.98 74 ALA E N 1
ATOM 8819 C CA . ALA E 1 77 ? 10.638 57.867 14.901 1.00 34.49 74 ALA E CA 1
ATOM 8820 C C . ALA E 1 77 ? 11.200 56.547 15.412 1.00 34.98 74 ALA E C 1
ATOM 8821 O O . ALA E 1 77 ? 12.166 56.018 14.859 1.00 35.07 74 ALA E O 1
ATOM 8823 N N . GLY E 1 78 ? 10.582 56.023 16.470 1.00 35.60 75 GLY E N 1
ATOM 8824 C CA . GLY E 1 78 ? 10.984 54.751 17.061 1.00 36.05 75 GLY E CA 1
ATOM 8825 C C . GLY E 1 78 ? 10.086 53.619 16.595 1.00 36.51 75 GLY E C 1
ATOM 8826 O O . GLY E 1 78 ? 9.239 53.139 17.352 1.00 36.82 75 GLY E O 1
ATOM 8835 N N . ASN E 1 80 ? 10.215 50.022 13.769 1.00 37.02 77 ASN E N 1
ATOM 8836 C CA . ASN E 1 80 ? 10.861 49.153 12.787 1.00 37.18 77 ASN E CA 1
ATOM 8837 C C . ASN E 1 80 ? 9.927 48.992 11.581 1.00 37.35 77 ASN E C 1
ATOM 8838 O O . ASN E 1 80 ? 8.877 49.632 11.532 1.00 37.37 77 ASN E O 1
ATOM 8843 N N . GLU E 1 81 ? 10.296 48.158 10.611 1.00 37.43 78 GLU E N 1
ATOM 8844 C CA . GLU E 1 81 ? 9.447 47.967 9.429 1.00 37.54 78 GLU E CA 1
ATOM 8845 C C . GLU E 1 81 ? 8.083 47.374 9.808 1.00 37.48 78 GLU E C 1
ATOM 8846 O O . GLU E 1 81 ? 7.053 47.775 9.259 1.00 37.21 78 GLU E O 1
ATOM 8852 N N . GLU E 1 82 ? 8.086 46.445 10.765 1.00 37.21 79 GLU E N 1
ATOM 8853 C CA . GLU E 1 82 ? 6.864 45.767 11.206 1.00 37.24 79 GLU E CA 1
ATOM 8854 C C . GLU E 1 82 ? 5.902 46.672 11.974 1.00 36.85 79 GLU E C 1
ATOM 8855 O O . GLU E 1 82 ? 4.693 46.614 11.760 1.00 37.10 79 GLU E O 1
ATOM 8861 N N . GLN E 1 83 ? 6.434 47.494 12.874 1.00 36.50 80 GLN E N 1
ATOM 8862 C CA . GLN E 1 83 ? 5.594 48.389 13.677 1.00 35.99 80 GLN E CA 1
ATOM 8863 C C . GLN E 1 83 ? 4.941 49.462 12.804 1.00 34.87 80 GLN E C 1
ATOM 8864 O O . GLN E 1 83 ? 3.826 49.902 13.087 1.00 34.57 80 GLN E O 1
ATOM 8870 N N . VAL E 1 84 ? 5.639 49.871 11.746 1.00 33.71 81 VAL E N 1
ATOM 8871 C CA . VAL E 1 84 ? 5.125 50.868 10.810 1.00 32.88 81 VAL E CA 1
ATOM 8872 C C . VAL E 1 84 ? 3.931 50.306 10.029 1.00 31.91 81 VAL E C 1
ATOM 8873 O O . VAL E 1 84 ? 2.959 51.020 9.780 1.00 31.72 81 VAL E O 1
ATOM 8877 N N . ARG E 1 85 ? 4.002 49.028 9.654 1.00 30.61 82 ARG E N 1
ATOM 8878 C CA . ARG E 1 85 ? 2.906 48.386 8.918 1.00 29.41 82 ARG E CA 1
ATOM 8879 C C . ARG E 1 85 ? 1.588 48.433 9.683 1.00 27.75 82 ARG E C 1
ATOM 8880 O O . ARG E 1 85 ? 0.565 48.821 9.125 1.00 27.55 82 ARG E O 1
ATOM 8888 N N . HIS E 1 86 ? 1.609 48.028 10.951 1.00 26.07 83 HIS E N 1
ATOM 8889 C CA . HIS E 1 86 ? 0.393 48.038 11.765 1.00 24.67 83 HIS E CA 1
ATOM 8890 C C . HIS E 1 86 ? -0.168 49.450 11.923 1.00 23.71 83 HIS E C 1
ATOM 8891 O O . HIS E 1 86 ? -1.384 49.654 11.834 1.00 23.88 83 HIS E O 1
ATOM 8898 N N . ALA E 1 87 ? 0.713 50.420 12.153 1.00 21.96 84 ALA E N 1
ATOM 8899 C CA . ALA E 1 87 ? 0.283 51.814 12.287 1.00 21.03 84 ALA E CA 1
ATOM 8900 C C . ALA E 1 87 ? -0.318 52.284 10.967 1.00 19.97 84 ALA E C 1
ATOM 8901 O O . ALA E 1 87 ? -1.361 52.950 10.948 1.00 19.27 84 ALA E O 1
ATOM 8903 N N . VAL E 1 88 ? 0.340 51.929 9.868 1.00 18.80 85 VAL E N 1
ATOM 8904 C CA . VAL E 1 88 ? -0.133 52.292 8.539 1.00 18.93 85 VAL E CA 1
ATOM 8905 C C . VAL E 1 88 ? -1.481 51.615 8.260 1.00 17.68 85 VAL E C 1
ATOM 8906 O O . VAL E 1 88 ? -2.368 52.235 7.705 1.00 16.85 85 VAL E O 1
ATOM 8910 N N . SER E 1 89 ? -1.615 50.346 8.659 1.00 17.36 86 SER E N 1
ATOM 8911 C CA . SER E 1 89 ? -2.863 49.587 8.474 1.00 16.47 86 SER E CA 1
ATOM 8912 C C . SER E 1 89 ? -4.028 50.232 9.211 1.00 15.83 86 SER E C 1
ATOM 8913 O O . SER E 1 89 ? -5.142 50.298 8.680 1.00 15.18 86 SER E O 1
ATOM 8932 N N . ILE E 1 91 ? -4.283 53.426 10.021 1.00 12.96 88 ILE E N 1
ATOM 8933 C CA . ILE E 1 91 ? -4.627 54.683 9.358 1.00 12.60 88 ILE E CA 1
ATOM 8934 C C . ILE E 1 91 ? -5.509 54.362 8.138 1.00 11.83 88 ILE E C 1
ATOM 8935 O O . ILE E 1 91 ? -6.574 54.944 7.971 1.00 11.32 88 ILE E O 1
ATOM 8940 N N . ARG E 1 92 ? -5.085 53.401 7.326 1.00 12.33 89 ARG E N 1
ATOM 8941 C CA . ARG E 1 92 ? -5.867 53.000 6.144 1.00 13.55 89 ARG E CA 1
ATOM 8942 C C . ARG E 1 92 ? -7.272 52.581 6.526 1.00 13.61 89 ARG E C 1
ATOM 8943 O O . ARG E 1 92 ? -8.243 53.027 5.937 1.00 13.94 89 ARG E O 1
ATOM 8951 N N . THR E 1 93 ? -7.355 51.700 7.519 1.00 14.75 90 THR E N 1
ATOM 8952 C CA . THR E 1 93 ? -8.626 51.185 8.006 1.00 15.41 90 THR E CA 1
ATOM 8953 C C . THR E 1 93 ? -9.539 52.311 8.480 1.00 14.80 90 THR E C 1
ATOM 8954 O O . THR E 1 93 ? -10.739 52.292 8.222 1.00 16.22 90 THR E O 1
ATOM 8958 N N . THR E 1 94 ? -8.963 53.295 9.158 1.00 15.00 91 THR E N 1
ATOM 8959 C CA . THR E 1 94 ? -9.731 54.429 9.646 1.00 15.42 91 THR E CA 1
ATOM 8960 C C . THR E 1 94 ? -10.342 55.215 8.497 1.00 14.79 91 THR E C 1
ATOM 8961 O O . THR E 1 94 ? -11.501 55.611 8.584 1.00 15.76 91 THR E O 1
ATOM 8973 N N . GLU E 1 96 ? -11.198 54.110 5.500 1.00 16.16 93 GLU E N 1
ATOM 8974 C CA . GLU E 1 96 ? -12.290 53.321 4.946 1.00 17.22 93 GLU E CA 1
ATOM 8975 C C . GLU E 1 96 ? -13.544 53.447 5.816 1.00 18.06 93 GLU E C 1
ATOM 8976 O O . GLU E 1 96 ? -14.662 53.505 5.290 1.00 17.11 93 GLU E O 1
ATOM 8990 N N . VAL E 1 98 ? -14.446 56.023 7.660 1.00 18.78 95 VAL E N 1
ATOM 8991 C CA . VAL E 1 98 ? -15.031 57.349 7.453 1.00 18.68 95 VAL E CA 1
ATOM 8992 C C . VAL E 1 98 ? -15.820 57.369 6.153 1.00 20.64 95 VAL E C 1
ATOM 8993 O O . VAL E 1 98 ? -16.971 57.787 6.121 1.00 22.51 95 VAL E O 1
ATOM 8997 N N . GLU E 1 99 ? -15.217 56.908 5.066 1.00 21.14 96 GLU E N 1
ATOM 8998 C CA . GLU E 1 99 ? -15.935 56.948 3.791 1.00 21.56 96 GLU E CA 1
ATOM 8999 C C . GLU E 1 99 ? -17.124 55.989 3.734 1.00 20.91 96 GLU E C 1
ATOM 9000 O O . GLU E 1 99 ? -18.045 56.234 2.974 1.00 20.94 96 GLU E O 1
ATOM 9006 N N . GLN E 1 100 ? -17.108 54.912 4.528 1.00 20.75 97 GLN E N 1
ATOM 9007 C CA . GLN E 1 100 ? -18.206 53.932 4.541 1.00 20.20 97 GLN E CA 1
ATOM 9008 C C . GLN E 1 100 ? -19.265 54.204 5.627 1.00 18.64 97 GLN E C 1
ATOM 9009 O O . GLN E 1 100 ? -20.284 53.498 5.718 1.00 17.47 97 GLN E O 1
ATOM 9015 N N . LEU E 1 101 ? -19.023 55.209 6.454 1.00 16.43 98 LEU E N 1
ATOM 9016 C CA . LEU E 1 101 ? -19.978 55.570 7.483 1.00 16.19 98 LEU E CA 1
ATOM 9017 C C . LEU E 1 101 ? -21.303 55.940 6.771 1.00 14.93 98 LEU E C 1
ATOM 9018 O O . LEU E 1 101 ? -21.282 56.532 5.694 1.00 14.47 98 LEU E O 1
ATOM 9023 N N . PRO E 1 102 ? -22.449 55.570 7.358 1.00 15.43 99 PRO E N 1
ATOM 9024 C CA . PRO E 1 102 ? -23.745 55.876 6.745 1.00 15.03 99 PRO E CA 1
ATOM 9025 C C . PRO E 1 102 ? -24.000 57.351 6.545 1.00 14.55 99 PRO E C 1
ATOM 9026 O O . PRO E 1 102 ? -24.509 57.754 5.493 1.00 13.97 99 PRO E O 1
ATOM 9030 N N . GLN E 1 103 ? -23.575 58.150 7.522 1.00 13.84 100 GLN E N 1
ATOM 9031 C CA . GLN E 1 103 ? -23.795 59.574 7.522 1.00 13.72 100 GLN E CA 1
ATOM 9032 C C . GLN E 1 103 ? -22.711 60.351 6.771 1.00 15.19 100 GLN E C 1
ATOM 9033 O O . GLN E 1 103 ? -21.555 59.916 6.681 1.00 13.89 100 GLN E O 1
ATOM 9039 N N . PRO E 1 104 ? -23.088 61.498 6.196 1.00 14.64 101 PRO E N 1
ATOM 9040 C CA . PRO E 1 104 ? -22.049 62.282 5.606 1.00 14.84 101 PRO E CA 1
ATOM 9041 C C . PRO E 1 104 ? -21.072 62.760 6.682 1.00 14.89 101 PRO E C 1
ATOM 9042 O O . PRO E 1 104 ? -21.487 63.046 7.820 1.00 14.51 101 PRO E O 1
ATOM 9046 N N . VAL E 1 105 ? -19.799 62.861 6.310 1.00 14.05 102 VAL E N 1
ATOM 9047 C CA . VAL E 1 105 ? -18.757 63.361 7.217 1.00 14.55 102 VAL E CA 1
ATOM 9048 C C . VAL E 1 105 ? -18.107 64.584 6.558 1.00 14.76 102 VAL E C 1
ATOM 9049 O O . VAL E 1 105 ? -17.604 64.505 5.412 1.00 15.04 102 VAL E O 1
ATOM 9053 N N . ILE E 1 106 ? -18.147 65.714 7.264 1.00 14.70 103 ILE E N 1
ATOM 9054 C CA . ILE E 1 106 ? -17.576 66.980 6.788 1.00 14.80 103 ILE E CA 1
ATOM 9055 C C . ILE E 1 106 ? -16.248 67.283 7.489 1.00 14.86 103 ILE E C 1
ATOM 9056 O O . ILE E 1 106 ? -16.189 67.340 8.723 1.00 15.45 103 ILE E O 1
ATOM 9061 N N . ALA E 1 107 ? -15.194 67.509 6.718 1.00 14.56 104 ALA E N 1
ATOM 9062 C CA . ALA E 1 107 ? -13.898 67.859 7.291 1.00 14.35 104 ALA E CA 1
ATOM 9063 C C . ALA E 1 107 ? -13.829 69.375 7.468 1.00 14.84 104 ALA E C 1
ATOM 9064 O O . ALA E 1 107 ? -13.954 70.126 6.489 1.00 15.58 104 ALA E O 1
ATOM 9066 N N . ALA E 1 108 ? -13.663 69.819 8.707 1.00 14.88 105 ALA E N 1
ATOM 9067 C CA . ALA E 1 108 ? -13.509 71.245 9.027 1.00 14.32 105 ALA E CA 1
ATOM 9068 C C . ALA E 1 108 ? -12.021 71.431 9.247 1.00 14.43 105 ALA E C 1
ATOM 9069 O O . ALA E 1 108 ? -11.510 71.137 10.324 1.00 15.12 105 ALA E O 1
ATOM 9071 N N . ILE E 1 109 ? -11.328 71.926 8.227 1.00 13.30 106 ILE E N 1
ATOM 9072 C CA . ILE E 1 109 ? -9.862 72.022 8.238 1.00 13.82 106 ILE E CA 1
ATOM 9073 C C . ILE E 1 109 ? -9.421 73.355 8.859 1.00 13.30 106 ILE E C 1
ATOM 9074 O O . ILE E 1 109 ? -9.430 74.399 8.199 1.00 13.30 106 ILE E O 1
ATOM 9079 N N . ASN E 1 110 ? -9.029 73.285 10.123 1.00 15.14 107 ASN E N 1
ATOM 9080 C CA . ASN E 1 110 ? -8.706 74.487 10.926 1.00 16.73 107 ASN E CA 1
ATOM 9081 C C . ASN E 1 110 ? -7.276 74.969 10.891 1.00 17.04 107 ASN E C 1
ATOM 9082 O O . ASN E 1 110 ? -6.941 75.982 11.528 1.00 17.44 107 ASN E O 1
ATOM 9087 N N . GLY E 1 111 ? -6.427 74.264 10.160 1.00 16.73 108 GLY E N 1
ATOM 9088 C CA . GLY E 1 111 ? -5.025 74.618 10.091 1.00 16.91 108 GLY E CA 1
ATOM 9089 C C . GLY E 1 111 ? -4.338 73.685 9.127 1.00 17.97 108 GLY E C 1
ATOM 9090 O O . GLY E 1 111 ? -4.973 73.183 8.192 1.00 16.99 108 GLY E O 1
ATOM 9091 N N . ILE E 1 112 ? -3.057 73.428 9.360 1.00 17.44 109 ILE E N 1
ATOM 9092 C CA . ILE E 1 112 ? -2.301 72.546 8.474 1.00 17.94 109 ILE E CA 1
ATOM 9093 C C . ILE E 1 112 ? -2.841 71.116 8.450 1.00 17.66 109 ILE E C 1
ATOM 9094 O O . ILE E 1 112 ? -3.301 70.573 9.468 1.00 16.18 109 ILE E O 1
ATOM 9099 N N . ALA E 1 113 ? -2.819 70.543 7.255 1.00 17.04 110 ALA E N 1
ATOM 9100 C CA . ALA E 1 113 ? -3.209 69.163 7.025 1.00 17.51 110 ALA E CA 1
ATOM 9101 C C . ALA E 1 113 ? -2.074 68.600 6.209 1.00 18.36 110 ALA E C 1
ATOM 9102 O O . ALA E 1 113 ? -1.749 69.122 5.153 1.00 20.23 110 ALA E O 1
ATOM 9104 N N . LEU E 1 114 ? -1.406 67.592 6.741 1.00 19.09 111 LEU E N 1
ATOM 9105 C CA . LEU E 1 114 ? -0.298 66.953 6.047 1.00 19.91 111 LEU E CA 1
ATOM 9106 C C . LEU E 1 114 ? -0.459 65.459 6.107 1.00 18.98 111 LEU E C 1
ATOM 9107 O O . LEU E 1 114 ? -1.054 64.933 7.045 1.00 19.00 111 LEU E O 1
ATOM 9112 N N . GLY E 1 115 ? 0.085 64.788 5.097 1.00 19.80 112 GLY E N 1
ATOM 9113 C CA . GLY E 1 115 ? 0.072 63.334 5.010 1.00 19.66 112 GLY E CA 1
ATOM 9114 C C . GLY E 1 115 ? -1.248 62.717 5.394 1.00 20.27 112 GLY E C 1
ATOM 9115 O O . GLY E 1 115 ? -2.260 62.961 4.746 1.00 20.09 112 GLY E O 1
ATOM 9116 N N . GLY E 1 116 ? -1.226 61.925 6.462 1.00 19.66 113 GLY E N 1
ATOM 9117 C CA . GLY E 1 116 ? -2.417 61.245 6.965 1.00 20.92 113 GLY E CA 1
ATOM 9118 C C . GLY E 1 116 ? -3.594 62.173 7.211 1.00 19.75 113 GLY E C 1
ATOM 9119 O O . GLY E 1 116 ? -4.740 61.760 7.070 1.00 21.58 113 GLY E O 1
ATOM 9120 N N . GLY E 1 117 ? -3.305 63.411 7.610 1.00 20.42 114 GLY E N 1
ATOM 9121 C CA . GLY E 1 117 ? -4.332 64.431 7.837 1.00 18.66 114 GLY E CA 1
ATOM 9122 C C . GLY E 1 117 ? -4.965 64.871 6.531 1.00 18.48 114 GLY E C 1
ATOM 9123 O O . GLY E 1 117 ? -6.167 65.067 6.458 1.00 18.52 114 GLY E O 1
ATOM 9124 N N . THR E 1 118 ? -4.148 65.053 5.500 1.00 16.48 115 THR E N 1
ATOM 9125 C CA . THR E 1 118 ? -4.656 65.389 4.186 1.00 17.01 115 THR E CA 1
ATOM 9126 C C . THR E 1 118 ? -5.487 64.192 3.676 1.00 15.99 115 THR E C 1
ATOM 9127 O O . THR E 1 118 ? -6.573 64.358 3.129 1.00 15.38 115 THR E O 1
ATOM 9131 N N . GLU E 1 119 ? -4.998 62.989 3.939 1.00 16.59 116 GLU E N 1
ATOM 9132 C CA . GLU E 1 119 ? -5.685 61.763 3.507 1.00 14.73 116 GLU E CA 1
ATOM 9133 C C . GLU E 1 119 ? -7.003 61.608 4.271 1.00 15.86 116 GLU E C 1
ATOM 9134 O O . GLU E 1 119 ? -8.008 61.195 3.709 1.00 15.13 116 GLU E O 1
ATOM 9140 N N . LEU E 1 120 ? -7.001 61.991 5.542 1.00 16.94 117 LEU E N 1
ATOM 9141 C CA . LEU E 1 120 ? -8.214 61.970 6.342 1.00 17.33 117 LEU E CA 1
ATOM 9142 C C . LEU E 1 120 ? -9.240 62.940 5.723 1.00 16.59 117 LEU E C 1
ATOM 9143 O O . LEU E 1 120 ? -10.401 62.578 5.575 1.00 16.79 117 LEU E O 1
ATOM 9148 N N A SER E 1 121 ? -8.813 64.148 5.345 0.60 16.06 118 SER E N 1
ATOM 9149 N N B SER E 1 121 ? -8.803 64.149 5.363 0.40 16.78 118 SER E N 1
ATOM 9150 C CA A SER E 1 121 ? -9.749 65.109 4.743 0.60 13.80 118 SER E CA 1
ATOM 9151 C CA B SER E 1 121 ? -9.690 65.128 4.722 0.40 15.97 118 SER E CA 1
ATOM 9152 C C A SER E 1 121 ? -10.337 64.571 3.429 0.60 15.38 118 SER E C 1
ATOM 9153 C C B SER E 1 121 ? -10.323 64.570 3.443 0.40 16.09 118 SER E C 1
ATOM 9154 O O A SER E 1 121 ? -11.498 64.820 3.121 0.60 14.74 118 SER E O 1
ATOM 9155 O O B SER E 1 121 ? -11.501 64.798 3.173 0.40 15.70 118 SER E O 1
ATOM 9160 N N . LEU E 1 122 ? -9.529 63.850 2.658 1.00 14.95 119 LEU E N 1
ATOM 9161 C CA . LEU E 1 122 ? -9.999 63.264 1.390 1.00 14.56 119 LEU E CA 1
ATOM 9162 C C . LEU E 1 122 ? -10.995 62.136 1.602 1.00 14.48 119 LEU E C 1
ATOM 9163 O O . LEU E 1 122 ? -11.829 61.854 0.731 1.00 12.06 119 LEU E O 1
ATOM 9168 N N . ALA E 1 123 ? -10.896 61.454 2.743 1.00 13.99 120 ALA E N 1
ATOM 9169 C CA . ALA E 1 123 ? -11.821 60.371 3.056 1.00 13.60 120 ALA E CA 1
ATOM 9170 C C . ALA E 1 123 ? -13.197 60.913 3.467 1.00 14.35 120 ALA E C 1
ATOM 9171 O O . ALA E 1 123 ? -14.196 60.192 3.451 1.00 14.94 120 ALA E O 1
ATOM 9173 N N . CYS E 1 124 ? -13.239 62.163 3.918 1.00 14.12 121 CYS E N 1
ATOM 9174 C CA . CYS E 1 124 ? -14.503 62.794 4.264 1.00 14.34 121 CYS E CA 1
ATOM 9175 C C . CYS E 1 124 ? -15.294 63.064 2.973 1.00 14.15 121 CYS E C 1
ATOM 9176 O O . CYS E 1 124 ? -14.715 63.140 1.884 1.00 14.18 121 CYS E O 1
ATOM 9179 N N . ASP E 1 125 ? -16.605 63.200 3.109 1.00 12.85 122 ASP E N 1
ATOM 9180 C CA . ASP E 1 125 ? -17.470 63.459 1.975 1.00 12.83 122 ASP E CA 1
ATOM 9181 C C . ASP E 1 125 ? -17.125 64.792 1.287 1.00 13.19 122 ASP E C 1
ATOM 9182 O O . ASP E 1 125 ? -17.109 64.884 0.054 1.00 13.62 122 ASP E O 1
ATOM 9187 N N . PHE E 1 126 ? -16.906 65.841 2.075 1.00 12.27 123 PHE E N 1
ATOM 9188 C CA . PHE E 1 126 ? -16.476 67.115 1.531 1.00 12.86 123 PHE E CA 1
ATOM 9189 C C . PHE E 1 126 ? -15.749 67.904 2.611 1.00 13.86 123 PHE E C 1
ATOM 9190 O O . PHE E 1 126 ? -15.726 67.499 3.776 1.00 15.00 123 PHE E O 1
ATOM 9198 N N . ARG E 1 127 ? -15.114 68.987 2.190 1.00 14.76 124 ARG E N 1
ATOM 9199 C CA . ARG E 1 127 ? -14.237 69.764 3.062 1.00 14.47 124 ARG E CA 1
ATOM 9200 C C . ARG E 1 127 ? -14.520 71.243 3.056 1.00 14.68 124 ARG E C 1
ATOM 9201 O O . ARG E 1 127 ? -14.843 71.836 2.010 1.00 14.28 124 ARG E O 1
ATOM 9209 N N A ILE E 1 128 ? -14.441 71.844 4.237 0.60 14.93 125 ILE E N 1
ATOM 9210 N N B ILE E 1 128 ? -14.414 71.830 4.247 0.40 14.61 125 ILE E N 1
ATOM 9211 C CA A ILE E 1 128 ? -14.567 73.289 4.384 0.60 14.92 125 ILE E CA 1
ATOM 9212 C CA B ILE E 1 128 ? -14.555 73.259 4.462 0.40 14.35 125 ILE E CA 1
ATOM 9213 C C A ILE E 1 128 ? -13.301 73.685 5.141 0.60 14.05 125 ILE E C 1
ATOM 9214 C C B ILE E 1 128 ? -13.248 73.642 5.126 0.40 13.85 125 ILE E C 1
ATOM 9215 O O A ILE E 1 128 ? -12.963 73.063 6.147 0.60 15.42 125 ILE E O 1
ATOM 9216 O O B ILE E 1 128 ? -12.830 72.977 6.075 0.40 14.54 125 ILE E O 1
ATOM 9225 N N . ALA E 1 129 ? -12.577 74.669 4.617 1.00 13.14 126 ALA E N 1
ATOM 9226 C CA . ALA E 1 129 ? -11.298 75.107 5.204 1.00 13.36 126 ALA E CA 1
ATOM 9227 C C . ALA E 1 129 ? -11.291 76.533 5.723 1.00 13.18 126 ALA E C 1
ATOM 9228 O O . ALA E 1 129 ? -11.950 77.400 5.154 1.00 14.55 126 ALA E O 1
ATOM 9230 N N . ALA E 1 130 ? -10.520 76.771 6.787 1.00 12.94 127 ALA E N 1
ATOM 9231 C CA . ALA E 1 130 ? -10.282 78.125 7.278 1.00 12.54 127 ALA E CA 1
ATOM 9232 C C . ALA E 1 130 ? -9.320 78.760 6.278 1.00 12.75 127 ALA E C 1
ATOM 9233 O O . ALA E 1 130 ? -8.494 78.064 5.685 1.00 12.62 127 ALA E O 1
ATOM 9235 N N . GLU E 1 131 ? -9.453 80.067 6.071 1.00 13.66 128 GLU E N 1
ATOM 9236 C CA . GLU E 1 131 ? -8.615 80.843 5.143 1.00 14.85 128 GLU E CA 1
ATOM 9237 C C . GLU E 1 131 ? -7.105 80.601 5.316 1.00 14.80 128 GLU E C 1
ATOM 9238 O O . GLU E 1 131 ? -6.348 80.639 4.349 1.00 14.91 128 GLU E O 1
ATOM 9244 N N . SER E 1 132 ? -6.683 80.352 6.550 1.00 14.62 129 SER E N 1
ATOM 9245 C CA . SER E 1 132 ? -5.279 80.138 6.884 1.00 14.61 129 SER E CA 1
ATOM 9246 C C . SER E 1 132 ? -4.812 78.674 6.876 1.00 15.10 129 SER E C 1
ATOM 9247 O O . SER E 1 132 ? -3.655 78.403 7.234 1.00 14.51 129 SER E O 1
ATOM 9250 N N . ALA E 1 133 ? -5.681 77.744 6.472 1.00 15.16 130 ALA E N 1
ATOM 9251 C CA . ALA E 1 133 ? -5.308 76.323 6.441 1.00 15.37 130 ALA E CA 1
ATOM 9252 C C . ALA E 1 133 ? -4.421 76.058 5.240 1.00 15.54 130 ALA E C 1
ATOM 9253 O O . ALA E 1 133 ? -4.289 76.893 4.359 1.00 12.49 130 ALA E O 1
ATOM 9255 N N . SER E 1 134 ? -3.792 74.892 5.240 1.00 15.92 131 SER E N 1
ATOM 9256 C CA . SER E 1 134 ? -2.934 74.468 4.140 1.00 16.08 131 SER E CA 1
ATOM 9257 C C . SER E 1 134 ? -2.980 72.963 4.066 1.00 16.88 131 SER E C 1
ATOM 9258 O O . SER E 1 134 ? -3.234 72.292 5.073 1.00 17.69 131 SER E O 1
ATOM 9261 N N . LEU E 1 135 ? -2.757 72.437 2.863 1.00 15.78 132 LEU E N 1
ATOM 9262 C CA . LEU E 1 135 ? -2.826 71.017 2.628 1.00 15.95 132 LEU E CA 1
ATOM 9263 C C . LEU E 1 135 ? -1.693 70.564 1.737 1.00 15.46 132 LEU E C 1
ATOM 9264 O O . LEU E 1 135 ? -1.231 71.295 0.881 1.00 15.83 132 LEU E O 1
ATOM 9269 N N . GLY E 1 136 ? -1.252 69.340 1.953 1.00 16.08 133 GLY E N 1
ATOM 9270 C CA . GLY E 1 136 ? -0.212 68.781 1.114 1.00 15.64 133 GLY E CA 1
ATOM 9271 C C . GLY E 1 136 ? 0.065 67.323 1.401 1.00 14.77 133 GLY E C 1
ATOM 9272 O O . GLY E 1 136 ? -0.244 66.808 2.477 1.00 15.40 133 GLY E O 1
ATOM 9273 N N . LEU E 1 137 ? 0.609 66.657 0.390 1.00 15.03 134 LEU E N 1
ATOM 9274 C CA . LEU E 1 137 ? 1.088 65.283 0.501 1.00 14.00 134 LEU E CA 1
ATOM 9275 C C . LEU E 1 137 ? 2.583 65.427 0.203 1.00 13.47 134 LEU E C 1
ATOM 9276 O O . LEU E 1 137 ? 2.999 65.415 -0.955 1.00 12.16 134 LEU E O 1
ATOM 9281 N N . THR E 1 138 ? 3.389 65.611 1.248 1.00 14.89 135 THR E N 1
ATOM 9282 C CA . THR E 1 138 ? 4.826 65.855 1.081 1.00 15.19 135 THR E CA 1
ATOM 9283 C C . THR E 1 138 ? 5.675 64.585 1.037 1.00 15.71 135 THR E C 1
ATOM 9284 O O . THR E 1 138 ? 6.903 64.662 0.981 1.00 15.26 135 THR E O 1
ATOM 9288 N N . GLU E 1 139 ? 5.010 63.426 1.022 1.00 15.74 136 GLU E N 1
ATOM 9289 C CA . GLU E 1 139 ? 5.670 62.118 1.080 1.00 16.01 136 GLU E CA 1
ATOM 9290 C C . GLU E 1 139 ? 6.884 61.903 0.160 1.00 15.15 136 GLU E C 1
ATOM 9291 O O . GLU E 1 139 ? 7.892 61.356 0.607 1.00 16.05 136 GLU E O 1
ATOM 9297 N N . THR E 1 140 ? 6.798 62.308 -1.099 1.00 13.69 137 THR E N 1
ATOM 9298 C CA . THR E 1 140 ? 7.931 62.116 -2.007 1.00 13.06 137 THR E CA 1
ATOM 9299 C C . THR E 1 140 ? 9.185 62.899 -1.594 1.00 14.73 137 THR E C 1
ATOM 9300 O O . THR E 1 140 ? 10.291 62.492 -1.962 1.00 16.12 137 THR E O 1
ATOM 9304 N N . THR E 1 141 ? 9.043 63.971 -0.782 1.00 14.20 138 THR E N 1
ATOM 9305 C CA . THR E 1 141 ? 10.193 64.744 -0.328 1.00 14.49 138 THR E CA 1
ATOM 9306 C C . THR E 1 141 ? 10.972 63.963 0.740 1.00 14.62 138 THR E C 1
ATOM 9307 O O . THR E 1 141 ? 12.106 64.303 1.056 1.00 13.52 138 THR E O 1
ATOM 9311 N N A LEU E 1 142 ? 10.323 62.941 1.292 0.60 14.61 139 LEU E N 1
ATOM 9312 N N B LEU E 1 142 ? 10.331 62.948 1.312 0.40 14.81 139 LEU E N 1
ATOM 9313 C CA A LEU E 1 142 ? 10.899 62.065 2.306 0.60 14.53 139 LEU E CA 1
ATOM 9314 C CA B LEU E 1 142 ? 10.961 62.073 2.296 0.40 15.02 139 LEU E CA 1
ATOM 9315 C C A LEU E 1 142 ? 11.184 60.685 1.697 0.60 14.20 139 LEU E C 1
ATOM 9316 C C B LEU E 1 142 ? 11.179 60.680 1.698 0.40 14.65 139 LEU E C 1
ATOM 9317 O O A LEU E 1 142 ? 11.473 59.722 2.420 0.60 13.41 139 LEU E O 1
ATOM 9318 O O B LEU E 1 142 ? 11.410 59.709 2.427 0.40 14.18 139 LEU E O 1
ATOM 9327 N N . ALA E 1 143 ? 11.108 60.598 0.370 1.00 15.25 140 ALA E N 1
ATOM 9328 C CA . ALA E 1 143 ? 11.330 59.332 -0.372 1.00 15.05 140 ALA E CA 1
ATOM 9329 C C . ALA E 1 143 ? 10.331 58.188 -0.094 1.00 15.42 140 ALA E C 1
ATOM 9330 O O . ALA E 1 143 ? 10.684 57.017 -0.203 1.00 15.86 140 ALA E O 1
ATOM 9332 N N . ILE E 1 144 ? 9.101 58.544 0.276 1.00 16.01 141 ILE E N 1
ATOM 9333 C CA . ILE E 1 144 ? 8.009 57.579 0.417 1.00 16.20 141 ILE E CA 1
ATOM 9334 C C . ILE E 1 144 ? 6.832 58.088 -0.413 1.00 17.10 141 ILE E C 1
ATOM 9335 O O . ILE E 1 144 ? 6.955 59.081 -1.152 1.00 16.51 141 ILE E O 1
ATOM 9340 N N . ILE E 1 145 ? 5.695 57.394 -0.336 1.00 16.62 142 ILE E N 1
ATOM 9341 C CA . ILE E 1 145 ? 4.517 57.842 -1.061 1.00 15.09 142 ILE E CA 1
ATOM 9342 C C . ILE E 1 145 ? 3.346 57.894 -0.074 1.00 14.45 142 ILE E C 1
ATOM 9343 O O . ILE E 1 145 ? 3.428 57.331 1.007 1.00 15.50 142 ILE E O 1
ATOM 9348 N N . PRO E 1 146 ? 2.257 58.573 -0.444 1.00 16.49 143 PRO E N 1
ATOM 9349 C CA . PRO E 1 146 ? 1.083 58.533 0.434 1.00 17.72 143 PRO E CA 1
ATOM 9350 C C . PRO E 1 146 ? 0.687 57.081 0.716 1.00 20.28 143 PRO E C 1
ATOM 9351 O O . PRO E 1 146 ? 0.530 56.297 -0.210 1.00 23.71 143 PRO E O 1
ATOM 9355 N N . GLY E 1 147 ? 0.526 56.728 1.981 1.00 22.38 144 GLY E N 1
ATOM 9356 C CA . GLY E 1 147 ? 0.219 55.344 2.335 1.00 24.57 144 GLY E CA 1
ATOM 9357 C C . GLY E 1 147 ? -1.196 55.041 2.806 1.00 23.46 144 GLY E C 1
ATOM 9358 O O . GLY E 1 147 ? -1.508 53.880 3.132 1.00 24.92 144 GLY E O 1
ATOM 9359 N N . ALA E 1 148 ? -2.052 56.057 2.834 1.00 20.23 145 ALA E N 1
ATOM 9360 C CA . ALA E 1 148 ? -3.428 55.878 3.268 1.00 19.27 145 ALA E CA 1
ATOM 9361 C C . ALA E 1 148 ? -4.429 56.477 2.262 1.00 18.98 145 ALA E C 1
ATOM 9362 O O . ALA E 1 148 ? -5.368 57.169 2.647 1.00 18.77 145 ALA E O 1
ATOM 9364 N N . GLY E 1 149 ? -4.183 56.211 0.981 1.00 15.86 146 GLY E N 1
ATOM 9365 C CA . GLY E 1 149 ? -5.090 56.591 -0.119 1.00 16.85 146 GLY E CA 1
ATOM 9366 C C . GLY E 1 149 ? -4.895 57.893 -0.854 1.00 15.90 146 GLY E C 1
ATOM 9367 O O . GLY E 1 149 ? -5.645 58.181 -1.795 1.00 16.76 146 GLY E O 1
ATOM 9368 N N . GLY E 1 150 ? -3.881 58.675 -0.480 1.00 16.07 147 GLY E N 1
ATOM 9369 C CA . GLY E 1 150 ? -3.625 59.950 -1.154 1.00 15.71 147 GLY E CA 1
ATOM 9370 C C . GLY E 1 150 ? -3.417 59.820 -2.659 1.00 16.77 147 GLY E C 1
ATOM 9371 O O . GLY E 1 150 ? -3.890 60.659 -3.421 1.00 16.84 147 GLY E O 1
ATOM 9372 N N . THR E 1 151 ? -2.742 58.761 -3.101 1.00 15.27 148 THR E N 1
ATOM 9373 C CA . THR E 1 151 ? -2.517 58.565 -4.555 1.00 16.52 148 THR E CA 1
ATOM 9374 C C . THR E 1 151 ? -3.790 58.207 -5.334 1.00 14.93 148 THR E C 1
ATOM 9375 O O . THR E 1 151 ? -3.808 58.303 -6.544 1.00 14.99 148 THR E O 1
ATOM 9379 N N . GLN E 1 152 ? -4.8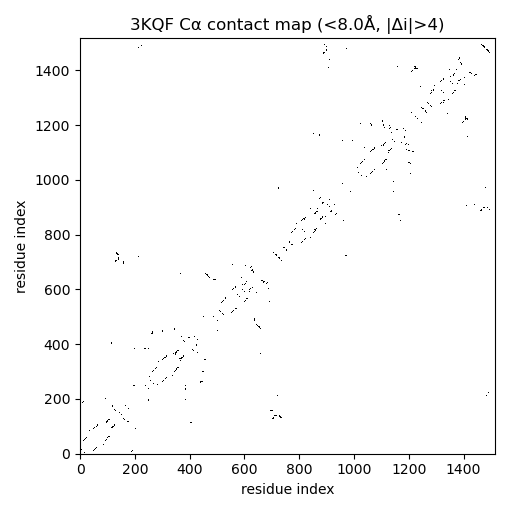32 57.795 -4.618 1.00 15.51 149 GLN E N 1
ATOM 9380 C CA . GLN E 1 152 ? -6.102 57.363 -5.194 1.00 15.09 149 GLN E CA 1
ATOM 9381 C C . GLN E 1 152 ? -7.226 58.385 -5.037 1.00 15.84 149 GLN E C 1
ATOM 9382 O O . GLN E 1 152 ? -7.910 58.747 -6.018 1.00 16.78 149 GLN E O 1
ATOM 9388 N N . ARG E 1 153 ? -7.377 58.894 -3.823 1.00 15.85 150 ARG E N 1
ATOM 9389 C CA . ARG E 1 153 ? -8.465 59.841 -3.531 1.00 16.86 150 ARG E CA 1
ATOM 9390 C C . ARG E 1 153 ? -8.189 61.224 -4.111 1.00 15.05 150 ARG E C 1
ATOM 9391 O O . ARG E 1 153 ? -9.116 61.907 -4.547 1.00 15.70 150 ARG E O 1
ATOM 9399 N N . LEU E 1 154 ? -6.926 61.639 -4.171 1.00 16.55 151 LEU E N 1
ATOM 9400 C CA . LEU E 1 154 ? -6.612 62.967 -4.729 1.00 14.73 151 LEU E CA 1
ATOM 9401 C C . LEU E 1 154 ? -6.932 63.111 -6.220 1.00 16.29 151 LEU E C 1
ATOM 9402 O O . LEU E 1 154 ? -7.613 64.081 -6.599 1.00 13.93 151 LEU E O 1
ATOM 9407 N N . PRO E 1 155 ? -6.423 62.186 -7.085 1.00 15.09 152 PRO E N 1
ATOM 9408 C CA . PRO E 1 155 ? -6.733 62.342 -8.512 1.00 15.05 152 PRO E CA 1
ATOM 9409 C C . PRO E 1 155 ? -8.251 62.189 -8.805 1.00 14.78 152 PRO E C 1
ATOM 9410 O O . PRO E 1 155 ? -8.787 62.808 -9.735 1.00 13.93 152 PRO E O 1
ATOM 9414 N N . ARG E 1 156 ? -8.920 61.348 -8.027 1.00 14.88 153 ARG E N 1
ATOM 9415 C CA . ARG E 1 156 ? -10.367 61.188 -8.132 1.00 15.72 153 ARG E CA 1
ATOM 9416 C C . ARG E 1 156 ? -11.117 62.512 -7.882 1.00 15.73 153 ARG E C 1
ATOM 9417 O O . ARG E 1 156 ? -12.073 62.839 -8.617 1.00 17.54 153 ARG E O 1
ATOM 9425 N N . LEU E 1 157 ? -10.646 63.306 -6.919 1.00 15.39 154 LEU E N 1
ATOM 9426 C CA . LEU E 1 157 ? -11.294 64.559 -6.593 1.00 14.75 154 LEU E CA 1
ATOM 9427 C C . LEU E 1 157 ? -10.926 65.738 -7.498 1.00 16.26 154 LEU E C 1
ATOM 9428 O O . LEU E 1 157 ? -11.815 66.463 -7.954 1.00 14.50 154 LEU E O 1
ATOM 9433 N N . ILE E 1 158 ? -9.634 65.891 -7.795 1.00 15.58 155 ILE E N 1
ATOM 9434 C CA . ILE E 1 158 ? -9.139 67.060 -8.540 1.00 14.18 155 ILE E CA 1
ATOM 9435 C C . ILE E 1 158 ? -8.526 66.805 -9.930 1.00 15.60 155 ILE E C 1
ATOM 9436 O O . ILE E 1 158 ? -8.044 67.740 -10.595 1.00 17.26 155 ILE E O 1
ATOM 9441 N N . GLY E 1 159 ? -8.578 65.569 -10.410 1.00 14.76 156 GLY E N 1
ATOM 9442 C CA . GLY E 1 159 ? -8.032 65.271 -11.711 1.00 15.77 156 GLY E CA 1
ATOM 9443 C C . GLY E 1 159 ? -6.616 64.772 -11.615 1.00 14.70 156 GLY E C 1
ATOM 9444 O O . GLY E 1 159 ? -5.870 65.131 -10.687 1.00 15.71 156 GLY E O 1
ATOM 9445 N N A VAL E 1 160 ? -6.237 63.962 -12.591 0.50 14.21 157 VAL E N 1
ATOM 9446 N N B VAL E 1 160 ? -6.222 63.945 -12.575 0.50 14.55 157 VAL E N 1
ATOM 9447 C CA A VAL E 1 160 ? -4.931 63.330 -12.603 0.50 13.46 157 VAL E CA 1
ATOM 9448 C CA B VAL E 1 160 ? -4.888 63.349 -12.565 0.50 14.12 157 VAL E CA 1
ATOM 9449 C C A VAL E 1 160 ? -3.751 64.294 -12.740 0.50 13.75 157 VAL E C 1
ATOM 9450 C C B VAL E 1 160 ? -3.741 64.327 -12.708 0.50 14.03 157 VAL E C 1
ATOM 9451 O O A VAL E 1 160 ? -2.726 64.129 -12.070 0.50 14.07 157 VAL E O 1
ATOM 9452 O O B VAL E 1 160 ? -2.724 64.203 -12.014 0.50 14.14 157 VAL E O 1
ATOM 9459 N N . GLY E 1 161 ? -3.899 65.311 -13.587 1.00 13.32 158 GLY E N 1
ATOM 9460 C CA . GLY E 1 161 ? -2.840 66.259 -13.819 1.00 14.95 158 GLY E CA 1
ATOM 9461 C C . GLY E 1 161 ? -2.413 67.011 -12.574 1.00 13.04 158 GLY E C 1
ATOM 9462 O O . GLY E 1 161 ? -1.222 67.101 -12.256 1.00 13.60 158 GLY E O 1
ATOM 9463 N N . ARG E 1 162 ? -3.380 67.531 -11.832 1.00 14.24 159 ARG E N 1
ATOM 9464 C CA . ARG E 1 162 ? -3.046 68.308 -10.645 1.00 13.95 159 ARG E CA 1
ATOM 9465 C C . ARG E 1 162 ? -2.596 67.390 -9.517 1.00 14.69 159 ARG E C 1
ATOM 9466 O O . ARG E 1 162 ? -1.706 67.757 -8.740 1.00 13.88 159 ARG E O 1
ATOM 9474 N N . ALA E 1 163 ? -3.193 66.208 -9.419 1.00 13.19 160 ALA E N 1
ATOM 9475 C CA . ALA E 1 163 ? -2.793 65.250 -8.373 1.00 14.00 160 ALA E CA 1
ATOM 9476 C C . ALA E 1 163 ? -1.324 64.868 -8.560 1.00 13.82 160 ALA E C 1
ATOM 9477 O O . ALA E 1 163 ? -0.557 64.809 -7.574 1.00 15.15 160 ALA E O 1
ATOM 9479 N N . LYS E 1 164 ? -0.954 64.596 -9.812 1.00 15.05 161 LYS E N 1
ATOM 9480 C CA . LYS E 1 164 ? 0.428 64.287 -10.176 1.00 14.04 161 LYS E CA 1
ATOM 9481 C C . LYS E 1 164 ? 1.375 65.425 -9.793 1.00 13.69 161 LYS E C 1
ATOM 9482 O O . LYS E 1 164 ? 2.400 65.186 -9.159 1.00 14.24 161 LYS E O 1
ATOM 9488 N N . GLU E 1 165 ? 1.065 66.652 -10.210 1.00 13.68 162 GLU E N 1
ATOM 9489 C CA . GLU E 1 165 ? 1.914 67.786 -9.885 1.00 14.33 162 GLU E CA 1
ATOM 9490 C C . GLU E 1 165 ? 2.155 67.912 -8.365 1.00 14.59 162 GLU E C 1
ATOM 9491 O O . GLU E 1 165 ? 3.311 68.032 -7.912 1.00 14.34 162 GLU E O 1
ATOM 9497 N N . LEU E 1 166 ? 1.082 67.844 -7.572 1.00 12.26 163 LEU E N 1
ATOM 9498 C CA . LEU E 1 166 ? 1.204 67.984 -6.127 1.00 13.30 163 LEU E CA 1
ATOM 9499 C C . LEU E 1 166 ? 1.923 66.824 -5.471 1.00 12.58 163 LEU E C 1
ATOM 9500 O O . LEU E 1 166 ? 2.689 67.023 -4.532 1.00 13.15 163 LEU E O 1
ATOM 9505 N N . ILE E 1 167 ? 1.670 65.608 -5.936 1.00 12.80 164 ILE E N 1
ATOM 9506 C CA . ILE E 1 167 ? 2.310 64.439 -5.318 1.00 13.74 164 ILE E CA 1
ATOM 9507 C C . ILE E 1 167 ? 3.774 64.308 -5.760 1.00 13.44 164 ILE E C 1
ATOM 9508 O O . ILE E 1 167 ? 4.620 64.008 -4.930 1.00 13.80 164 ILE E O 1
ATOM 9513 N N . TYR E 1 168 ? 4.070 64.544 -7.043 1.00 14.83 165 TYR E N 1
ATOM 9514 C CA . TYR E 1 168 ? 5.472 64.450 -7.516 1.00 14.99 165 TYR E CA 1
ATOM 9515 C C . TYR E 1 168 ? 6.374 65.494 -6.873 1.00 16.31 165 TYR E C 1
ATOM 9516 O O . TYR E 1 168 ? 7.498 65.188 -6.521 1.00 18.30 165 TYR E O 1
ATOM 9525 N N . THR E 1 169 ? 5.879 66.718 -6.739 1.00 16.37 166 THR E N 1
ATOM 9526 C CA . THR E 1 169 ? 6.641 67.799 -6.141 1.00 14.34 166 THR E CA 1
ATOM 9527 C C . THR E 1 169 ? 6.589 67.779 -4.643 1.00 15.39 166 THR E C 1
ATOM 9528 O O . THR E 1 169 ? 7.518 68.290 -3.984 1.00 14.66 166 THR E O 1
ATOM 9532 N N . GLY E 1 170 ? 5.461 67.313 -4.105 1.00 14.08 167 GLY E N 1
ATOM 9533 C CA . GLY E 1 170 ? 5.254 67.254 -2.650 1.00 16.19 167 GLY E CA 1
ATOM 9534 C C . GLY E 1 170 ? 4.981 68.614 -2.040 1.00 16.78 167 GLY E C 1
ATOM 9535 O O . GLY E 1 170 ? 5.211 68.819 -0.837 1.00 19.42 167 GLY E O 1
ATOM 9536 N N . ARG E 1 171 ? 4.478 69.559 -2.829 1.00 18.51 168 ARG E N 1
ATOM 9537 C CA . ARG E 1 171 ? 4.265 70.905 -2.299 1.00 20.24 168 ARG E CA 1
ATOM 9538 C C . ARG E 1 171 ? 2.973 71.095 -1.487 1.00 20.26 168 ARG E C 1
ATOM 9539 O O . ARG E 1 171 ? 1.929 70.499 -1.766 1.00 20.46 168 ARG E O 1
ATOM 9547 N N . ARG E 1 172 ? 3.088 71.931 -0.473 1.00 20.74 169 ARG E N 1
ATOM 9548 C CA . ARG E 1 172 ? 1.971 72.289 0.388 1.00 20.70 169 ARG E CA 1
ATOM 9549 C C . ARG E 1 172 ? 1.296 73.496 -0.250 1.00 19.55 169 ARG E C 1
ATOM 9550 O O . ARG E 1 172 ? 1.979 74.380 -0.749 1.00 19.95 169 ARG E O 1
ATOM 9558 N N . ILE E 1 173 ? -0.038 73.526 -0.245 1.00 18.12 170 ILE E N 1
ATOM 9559 C CA . ILE E 1 173 ? -0.778 74.622 -0.866 1.00 17.42 170 ILE E CA 1
ATOM 9560 C C . ILE E 1 173 ? -1.742 75.286 0.118 1.00 16.69 170 ILE E C 1
ATOM 9561 O O . ILE E 1 173 ? -2.216 74.672 1.066 1.00 17.15 170 ILE E O 1
ATOM 9566 N N . SER E 1 174 ? -2.061 76.532 -0.170 1.00 16.20 171 SER E N 1
ATOM 9567 C CA . SER E 1 174 ? -2.943 77.316 0.668 1.00 15.91 171 SER E CA 1
ATOM 9568 C C . SER E 1 174 ? -4.384 76.870 0.469 1.00 15.65 171 SER E C 1
ATOM 9569 O O . SER E 1 174 ? -4.698 76.191 -0.498 1.00 14.99 171 SER E O 1
ATOM 9572 N N . ALA E 1 175 ? -5.273 77.295 1.363 1.00 15.28 172 ALA E N 1
ATOM 9573 C CA . ALA E 1 175 ? -6.694 76.994 1.237 1.00 15.48 172 ALA E CA 1
ATOM 9574 C C . ALA E 1 175 ? -7.269 77.591 -0.060 1.00 16.37 172 ALA E C 1
ATOM 9575 O O . ALA E 1 175 ? -8.164 77.005 -0.693 1.00 15.43 172 ALA E O 1
ATOM 9577 N N . GLN E 1 176 ? -6.752 78.758 -0.457 1.00 15.84 173 GLN E N 1
ATOM 9578 C CA . GLN E 1 176 ? -7.249 79.437 -1.655 1.00 16.90 173 GLN E CA 1
ATOM 9579 C C . GLN E 1 176 ? -6.903 78.638 -2.905 1.00 16.39 173 GLN E C 1
ATOM 9580 O O . GLN E 1 176 ? -7.729 78.512 -3.806 1.00 17.47 173 GLN E O 1
ATOM 9586 N N A GLU E 1 177 ? -5.665 78.149 -2.957 0.60 17.09 174 GLU E N 1
ATOM 9587 N N B GLU E 1 177 ? -5.682 78.120 -2.977 0.40 16.49 174 GLU E N 1
ATOM 9588 C CA A GLU E 1 177 ? -5.197 77.300 -4.048 0.60 18.06 174 GLU E CA 1
ATOM 9589 C CA B GLU E 1 177 ? -5.285 77.328 -4.133 0.40 16.69 174 GLU E CA 1
ATOM 9590 C C A GLU E 1 177 ? -6.035 76.020 -4.091 0.60 17.53 174 GLU E C 1
ATOM 9591 C C B GLU E 1 177 ? -6.037 75.992 -4.110 0.40 16.84 174 GLU E C 1
ATOM 9592 O O A GLU E 1 177 ? -6.521 75.593 -5.154 0.60 17.85 174 GLU E O 1
ATOM 9593 O O B GLU E 1 177 ? -6.458 75.484 -5.161 0.40 17.04 174 GLU E O 1
ATOM 9604 N N . ALA E 1 178 ? -6.229 75.432 -2.917 1.00 16.94 175 ALA E N 1
ATOM 9605 C CA . ALA E 1 178 ? -6.997 74.196 -2.783 1.00 17.25 175 ALA E CA 1
ATOM 9606 C C . ALA E 1 178 ? -8.420 74.420 -3.328 1.00 17.14 175 ALA E C 1
ATOM 9607 O O . ALA E 1 178 ? -8.981 73.555 -4.006 1.00 15.50 175 ALA E O 1
ATOM 9609 N N . LYS E 1 179 ? -8.990 75.590 -3.042 1.00 16.61 176 LYS E N 1
ATOM 9610 C CA . LYS E 1 179 ? -10.333 75.910 -3.508 1.00 18.10 176 LYS E CA 1
ATOM 9611 C C . LYS E 1 179 ? -10.356 75.997 -5.029 1.00 17.11 176 LYS E C 1
ATOM 9612 O O . LYS E 1 179 ? -11.273 75.480 -5.671 1.00 17.94 176 LYS E O 1
ATOM 9618 N N . GLU E 1 180 ? -9.336 76.631 -5.606 1.00 17.93 177 GLU E N 1
ATOM 9619 C CA . GLU E 1 180 ? -9.239 76.739 -7.050 1.00 18.31 177 GLU E CA 1
ATOM 9620 C C . GLU E 1 180 ? -9.218 75.358 -7.736 1.00 18.53 177 GLU E C 1
ATOM 9621 O O . GLU E 1 180 ? -9.855 75.173 -8.780 1.00 17.90 177 GLU E O 1
ATOM 9627 N N A TYR E 1 181 ? -8.491 74.412 -7.142 0.60 17.97 178 TYR E N 1
ATOM 9628 N N B TYR E 1 181 ? -8.514 74.397 -7.152 0.40 18.77 178 TYR E N 1
ATOM 9629 C CA A TYR E 1 181 ? -8.356 73.060 -7.714 0.60 18.71 178 TYR E CA 1
ATOM 9630 C CA B TYR E 1 181 ? -8.410 73.069 -7.767 0.40 19.79 178 TYR E CA 1
ATOM 9631 C C A TYR E 1 181 ? -9.547 72.140 -7.405 0.60 18.90 178 TYR E C 1
ATOM 9632 C C B TYR E 1 181 ? -9.517 72.103 -7.357 0.40 19.49 178 TYR E C 1
ATOM 9633 O O A TYR E 1 181 ? -9.697 71.087 -8.034 0.60 19.35 178 TYR E O 1
ATOM 9634 O O B TYR E 1 181 ? -9.564 70.971 -7.843 0.40 19.92 178 TYR E O 1
ATOM 9651 N N . GLY E 1 182 ? -10.404 72.539 -6.466 1.00 19.08 179 GLY E N 1
ATOM 9652 C CA . GLY E 1 182 ? -11.529 71.702 -6.049 1.00 18.91 179 GLY E CA 1
ATOM 9653 C C . GLY E 1 182 ? -11.151 70.687 -4.983 1.00 18.25 179 GLY E C 1
ATOM 9654 O O . GLY E 1 182 ? -11.891 69.734 -4.744 1.00 17.66 179 GLY E O 1
ATOM 9655 N N . LEU E 1 183 ? -9.999 70.891 -4.341 1.00 16.83 180 LEU E N 1
ATOM 9656 C CA . LEU E 1 183 ? -9.561 70.035 -3.212 1.00 15.53 180 LEU E CA 1
ATOM 9657 C C . LEU E 1 183 ? -10.418 70.330 -1.954 1.00 15.11 180 LEU E C 1
ATOM 9658 O O . LEU E 1 183 ? -10.658 69.441 -1.135 1.00 15.87 180 LEU E O 1
ATOM 9663 N N . VAL E 1 184 ? -10.766 71.595 -1.738 1.00 15.36 181 VAL E N 1
ATOM 9664 C CA . VAL E 1 184 ? -11.697 71.972 -0.652 1.00 15.11 181 VAL E CA 1
ATOM 9665 C C . VAL E 1 184 ? -12.898 72.617 -1.352 1.00 15.97 181 VAL E C 1
ATOM 9666 O O . VAL E 1 184 ? -12.742 73.325 -2.341 1.00 17.22 181 VAL E O 1
ATOM 9670 N N . GLU E 1 185 ? -14.095 72.356 -0.853 1.00 15.45 182 GLU E N 1
ATOM 9671 C CA . GLU E 1 185 ? -15.322 72.878 -1.463 1.00 15.64 182 GLU E CA 1
ATOM 9672 C C . GLU E 1 185 ? -15.706 74.284 -1.009 1.00 16.74 182 GLU E C 1
ATOM 9673 O O . GLU E 1 185 ? -16.413 75.026 -1.728 1.00 16.23 182 GLU E O 1
ATOM 9679 N N . PHE E 1 186 ? -15.276 74.637 0.195 1.00 15.71 183 PHE E N 1
ATOM 9680 C CA . PHE E 1 186 ? -15.567 75.939 0.763 1.00 15.82 183 PHE E CA 1
ATOM 9681 C C . PHE E 1 186 ? -14.391 76.443 1.569 1.00 14.39 183 PHE E C 1
ATOM 9682 O O . PHE E 1 186 ? -13.684 75.663 2.224 1.00 14.97 183 PHE E O 1
ATOM 9690 N N . VAL E 1 187 ? -14.186 77.749 1.509 1.00 14.09 184 VAL E N 1
ATOM 9691 C CA . VAL E 1 187 ? -13.177 78.432 2.327 1.00 14.97 184 VAL E CA 1
ATOM 9692 C C . VAL E 1 187 ? -13.834 79.624 3.032 1.00 15.92 184 VAL E C 1
ATOM 9693 O O . VAL E 1 187 ? -14.524 80.417 2.392 1.00 16.41 184 VAL E O 1
ATOM 9697 N N . VAL E 1 188 ? -13.624 79.734 4.346 1.00 15.29 185 VAL E N 1
ATOM 9698 C CA . VAL E 1 188 ? -14.189 80.835 5.144 1.00 16.72 185 VAL E CA 1
ATOM 9699 C C . VAL E 1 188 ? -13.145 81.378 6.118 1.00 16.42 185 VAL E C 1
ATOM 9700 O O . VAL E 1 188 ? -12.164 80.696 6.391 1.00 15.69 185 VAL E O 1
ATOM 9704 N N . PRO E 1 189 ? -13.346 82.616 6.643 1.00 16.55 186 PRO E N 1
ATOM 9705 C CA . PRO E 1 189 ? -12.421 83.162 7.646 1.00 17.27 186 PRO E CA 1
ATOM 9706 C C . PRO E 1 189 ? -12.299 82.211 8.836 1.00 17.57 186 PRO E C 1
ATOM 9707 O O . PRO E 1 189 ? -13.283 81.571 9.207 1.00 14.98 186 PRO E O 1
ATOM 9711 N N . VAL E 1 190 ? -11.116 82.157 9.449 1.00 17.77 187 VAL E N 1
ATOM 9712 C CA . VAL E 1 190 ? -10.848 81.227 10.559 1.00 19.76 187 VAL E CA 1
ATOM 9713 C C . VAL E 1 190 ? -11.882 81.261 11.702 1.00 17.88 187 VAL E C 1
ATOM 9714 O O . VAL E 1 190 ? -12.323 80.214 12.178 1.00 18.17 187 VAL E O 1
ATOM 9718 N N . HIS E 1 191 ? -12.303 82.454 12.102 1.00 17.47 188 HIS E N 1
ATOM 9719 C CA . HIS E 1 191 ? -13.271 82.603 13.212 1.00 17.34 188 HIS E CA 1
ATOM 9720 C C . HIS E 1 191 ? -14.699 82.171 12.827 1.00 16.29 188 HIS E C 1
ATOM 9721 O O . HIS E 1 191 ? -15.609 82.156 13.660 1.00 16.49 188 HIS E O 1
ATOM 9728 N N . LEU E 1 192 ? -14.902 81.830 11.560 1.00 15.80 189 LEU E N 1
ATOM 9729 C CA . LEU E 1 192 ? -16.207 81.378 11.094 1.00 16.47 189 LEU E CA 1
ATOM 9730 C C . LEU E 1 192 ? -16.230 79.893 10.690 1.00 16.70 189 LEU E C 1
ATOM 9731 O O . LEU E 1 192 ? -17.285 79.373 10.348 1.00 15.98 189 LEU E O 1
ATOM 9736 N N . LEU E 1 193 ? -15.098 79.203 10.760 1.00 16.03 190 LEU E N 1
ATOM 9737 C CA . LEU E 1 193 ? -15.065 77.791 10.346 1.00 16.32 190 LEU E CA 1
ATOM 9738 C C . LEU E 1 193 ? -16.106 76.914 11.042 1.00 17.47 190 LEU E C 1
ATOM 9739 O O . LEU E 1 193 ? -16.874 76.220 10.377 1.00 17.02 190 LEU E O 1
ATOM 9744 N N . GLU E 1 194 ? -16.122 76.930 12.364 1.00 18.72 191 GLU E N 1
ATOM 9745 C CA . GLU E 1 194 ? -17.042 76.069 13.104 1.00 20.53 191 GLU E CA 1
ATOM 9746 C C . GLU E 1 194 ? -18.490 76.384 12.788 1.00 19.82 191 GLU E C 1
ATOM 9747 O O . GLU E 1 194 ? -19.262 75.480 12.488 1.00 20.49 191 GLU E O 1
ATOM 9753 N N . GLU E 1 195 ? -18.862 77.657 12.825 1.00 19.59 192 GLU E N 1
ATOM 9754 C CA . GLU E 1 195 ? -20.255 77.972 12.593 1.00 20.54 192 GLU E CA 1
ATOM 9755 C C . GLU E 1 195 ? -20.719 77.661 11.168 1.00 18.74 192 GLU E C 1
ATOM 9756 O O . GLU E 1 195 ? -21.845 77.246 10.989 1.00 19.30 192 GLU E O 1
ATOM 9762 N N A LYS E 1 196 ? -19.854 77.842 10.174 0.60 18.29 193 LYS E N 1
ATOM 9763 N N B LYS E 1 196 ? -19.835 77.820 10.180 0.40 18.53 193 LYS E N 1
ATOM 9764 C CA A LYS E 1 196 ? -20.241 77.512 8.799 0.60 17.75 193 LYS E CA 1
ATOM 9765 C CA B LYS E 1 196 ? -20.185 77.551 8.778 0.40 18.11 193 LYS E CA 1
ATOM 9766 C C A LYS E 1 196 ? -20.333 76.007 8.596 0.60 17.25 193 LYS E C 1
ATOM 9767 C C B LYS E 1 196 ? -20.283 76.034 8.545 0.40 17.50 193 LYS E C 1
ATOM 9768 O O A LYS E 1 196 ? -21.219 75.530 7.880 0.60 17.50 193 LYS E O 1
ATOM 9769 O O B LYS E 1 196 ? -21.108 75.581 7.747 0.40 17.89 193 LYS E O 1
ATOM 9780 N N . ALA E 1 197 ? -19.443 75.256 9.237 1.00 16.66 194 ALA E N 1
ATOM 9781 C CA . ALA E 1 197 ? -19.486 73.792 9.150 1.00 15.74 194 ALA E CA 1
ATOM 9782 C C . ALA E 1 197 ? -20.823 73.336 9.787 1.00 15.15 194 ALA E C 1
ATOM 9783 O O . ALA E 1 197 ? -21.534 72.473 9.241 1.00 14.44 194 ALA E O 1
ATOM 9785 N N . ILE E 1 198 ? -21.189 73.969 10.896 1.00 14.25 195 ILE E N 1
ATOM 9786 C CA . ILE E 1 198 ? -22.457 73.666 11.600 1.00 15.33 195 ILE E CA 1
ATOM 9787 C C . ILE E 1 198 ? -23.659 74.082 10.760 1.00 15.50 195 ILE E C 1
ATOM 9788 O O . ILE E 1 198 ? -24.625 73.317 10.606 1.00 15.64 195 ILE E O 1
ATOM 9793 N N . GLU E 1 199 ? -23.574 75.250 10.135 1.00 14.96 196 GLU E N 1
ATOM 9794 C CA . GLU E 1 199 ? -24.650 75.708 9.263 1.00 16.99 196 GLU E CA 1
ATOM 9795 C C . GLU E 1 199 ? -24.933 74.694 8.139 1.00 15.51 196 GLU E C 1
ATOM 9796 O O . GLU E 1 199 ? -26.091 74.374 7.849 1.00 16.23 196 GLU E O 1
ATOM 9802 N N . ILE E 1 200 ? -23.881 74.226 7.476 1.00 15.72 197 ILE E N 1
ATOM 9803 C CA . ILE E 1 200 ? -24.051 73.262 6.381 1.00 15.45 197 ILE E CA 1
ATOM 9804 C C . ILE E 1 200 ? -24.568 71.933 6.928 1.00 14.52 197 ILE E C 1
ATOM 9805 O O . ILE E 1 200 ? -25.458 71.314 6.340 1.00 14.73 197 ILE E O 1
ATOM 9810 N N . ALA E 1 201 ? -23.985 71.476 8.030 1.00 14.29 198 ALA E N 1
ATOM 9811 C CA . ALA E 1 201 ? -24.399 70.223 8.671 1.00 14.40 198 ALA E CA 1
ATOM 9812 C C . ALA E 1 201 ? -25.904 70.276 9.040 1.00 15.37 198 ALA E C 1
ATOM 9813 O O . ALA E 1 201 ? -26.639 69.304 8.837 1.00 14.99 198 ALA E O 1
ATOM 9815 N N . GLU E 1 202 ? -26.357 71.418 9.533 1.00 16.79 199 GLU E N 1
ATOM 9816 C CA . GLU E 1 202 ? -27.768 71.590 9.903 1.00 17.55 199 GLU E CA 1
ATOM 9817 C C . GLU E 1 202 ? -28.690 71.473 8.698 1.00 16.17 199 GLU E C 1
ATOM 9818 O O . GLU E 1 202 ? -29.776 70.918 8.811 1.00 14.12 199 GLU E O 1
ATOM 9824 N N . LYS E 1 203 ? -28.258 71.983 7.549 1.00 17.03 200 LYS E N 1
ATOM 9825 C CA . LYS E 1 203 ? -29.073 71.903 6.364 1.00 18.35 200 LYS E CA 1
ATOM 9826 C C . LYS E 1 203 ? -29.192 70.430 5.929 1.00 16.05 200 LYS E C 1
ATOM 9827 O O . LYS E 1 203 ? -30.286 69.958 5.605 1.00 17.00 200 LYS E O 1
ATOM 9833 N N . ILE E 1 204 ? -28.078 69.703 5.974 1.00 15.38 201 ILE E N 1
ATOM 9834 C CA . ILE E 1 204 ? -28.074 68.289 5.619 1.00 14.09 201 ILE E CA 1
ATOM 9835 C C . ILE E 1 204 ? -28.971 67.497 6.590 1.00 13.64 201 ILE E C 1
ATOM 9836 O O . ILE E 1 204 ? -29.758 66.635 6.168 1.00 13.15 201 ILE E O 1
ATOM 9841 N N . ALA E 1 205 ? -28.848 67.819 7.871 1.00 13.30 202 ALA E N 1
ATOM 9842 C CA . ALA E 1 205 ? -29.619 67.171 8.939 1.00 14.19 202 ALA E CA 1
ATOM 9843 C C . ALA E 1 205 ? -31.125 67.459 8.891 1.00 15.04 202 ALA E C 1
ATOM 9844 O O . ALA E 1 205 ? -31.903 66.753 9.543 1.00 15.51 202 ALA E O 1
ATOM 9846 N N . SER E 1 206 ? -31.540 68.490 8.154 1.00 14.71 203 SER E N 1
ATOM 9847 C CA . SER E 1 206 ? -32.960 68.814 8.037 1.00 16.21 203 SER E CA 1
ATOM 9848 C C . SER E 1 206 ? -33.585 68.039 6.864 1.00 14.66 203 SER E C 1
ATOM 9849 O O . SER E 1 206 ? -34.795 68.087 6.655 1.00 14.58 203 SER E O 1
ATOM 9852 N N . ASN E 1 207 ? -32.746 67.351 6.092 1.00 14.11 204 ASN E N 1
ATOM 9853 C CA . ASN E 1 207 ? -33.207 66.559 4.953 1.00 13.98 204 ASN E CA 1
ATOM 9854 C C . ASN E 1 207 ? -33.494 65.132 5.366 1.00 14.43 204 ASN E C 1
ATOM 9855 O O . ASN E 1 207 ? -33.134 64.715 6.468 1.00 14.32 204 ASN E O 1
ATOM 9860 N N . GLY E 1 208 ? -34.183 64.381 4.500 1.00 14.17 205 GLY E N 1
ATOM 9861 C CA . GLY E 1 208 ? -34.560 63.015 4.841 1.00 14.11 205 GLY E CA 1
ATOM 9862 C C . GLY E 1 208 ? -33.347 62.165 5.118 1.00 14.49 205 GLY E C 1
ATOM 9863 O O . GLY E 1 208 ? -32.519 61.991 4.226 1.00 14.01 205 GLY E O 1
ATOM 9864 N N . PRO E 1 209 ? -33.228 61.616 6.342 1.00 13.55 206 PRO E N 1
ATOM 9865 C CA . PRO E 1 209 ? -32.024 60.812 6.640 1.00 14.46 206 PRO E CA 1
ATOM 9866 C C . PRO E 1 209 ? -31.854 59.521 5.818 1.00 14.27 206 PRO E C 1
ATOM 9867 O O . PRO E 1 209 ? -30.730 59.143 5.506 1.00 13.02 206 PRO E O 1
ATOM 9871 N N . ILE E 1 210 ? -32.941 58.827 5.507 1.00 14.27 207 ILE E N 1
ATOM 9872 C CA . ILE E 1 210 ? -32.828 57.622 4.682 1.00 13.68 207 ILE E CA 1
ATOM 9873 C C . ILE E 1 210 ? -32.322 58.024 3.299 1.00 13.79 207 ILE E C 1
ATOM 9874 O O . ILE E 1 210 ? -31.472 57.347 2.696 1.00 14.07 207 ILE E O 1
ATOM 9879 N N . ALA E 1 211 ? -32.865 59.121 2.787 1.00 12.37 208 ALA E N 1
ATOM 9880 C CA . ALA E 1 211 ? -32.487 59.623 1.463 1.00 12.84 208 ALA E CA 1
ATOM 9881 C C . ALA E 1 211 ? -31.027 60.072 1.419 1.00 12.47 208 ALA E C 1
ATOM 9882 O O . ALA E 1 211 ? -30.285 59.754 0.482 1.00 11.73 208 ALA E O 1
ATOM 9884 N N . VAL E 1 212 ? -30.595 60.827 2.423 1.00 13.70 209 VAL E N 1
ATOM 9885 C CA . VAL E 1 212 ? -29.191 61.261 2.455 1.00 12.94 209 VAL E CA 1
ATOM 9886 C C . VAL E 1 212 ? -28.258 60.053 2.521 1.00 13.60 209 VAL E C 1
ATOM 9887 O O . VAL E 1 212 ? -27.249 60.000 1.823 1.00 13.71 209 VAL E O 1
ATOM 9891 N N . ARG E 1 213 ? -28.601 59.066 3.338 1.00 14.76 210 ARG E N 1
ATOM 9892 C CA . ARG E 1 213 ? -27.768 57.872 3.454 1.00 14.49 210 ARG E CA 1
ATOM 9893 C C . ARG E 1 213 ? -27.732 57.110 2.128 1.00 14.71 210 ARG E C 1
ATOM 9894 O O . ARG E 1 213 ? -26.651 56.690 1.665 1.00 14.19 210 ARG E O 1
ATOM 9902 N N . LEU E 1 214 ? -28.890 57.001 1.474 1.00 15.18 211 LEU E N 1
ATOM 9903 C CA . LEU E 1 214 ? -28.959 56.294 0.188 1.00 15.25 211 LEU E CA 1
ATOM 9904 C C . LEU E 1 214 ? -28.197 57.049 -0.901 1.00 14.26 211 LEU E C 1
ATOM 9905 O O . LEU E 1 214 ? -27.571 56.422 -1.760 1.00 15.08 211 LEU E O 1
ATOM 9910 N N . ALA E 1 215 ? -28.242 58.382 -0.846 1.00 13.57 212 ALA E N 1
ATOM 9911 C CA . ALA E 1 215 ? -27.500 59.232 -1.778 1.00 13.48 212 ALA E CA 1
ATOM 9912 C C . ALA E 1 215 ? -26.000 58.981 -1.621 1.00 14.49 212 ALA E C 1
ATOM 9913 O O . ALA E 1 215 ? -25.281 58.853 -2.619 1.00 13.38 212 ALA E O 1
ATOM 9915 N N . LYS E 1 216 ? -25.508 58.933 -0.370 1.00 14.69 213 LYS E N 1
ATOM 9916 C CA . LYS E 1 216 ? -24.089 58.688 -0.139 1.00 15.59 213 LYS E CA 1
ATOM 9917 C C . LYS E 1 216 ? -23.663 57.339 -0.750 1.00 17.25 213 LYS E C 1
ATOM 9918 O O . LYS E 1 216 ? -22.621 57.246 -1.396 1.00 14.84 213 LYS E O 1
ATOM 9924 N N A GLU E 1 217 ? -24.474 56.305 -0.536 0.60 18.17 214 GLU E N 1
ATOM 9925 N N B GLU E 1 217 ? -24.486 56.317 -0.538 0.40 17.73 214 GLU E N 1
ATOM 9926 C CA A GLU E 1 217 ? -24.182 54.971 -1.086 0.60 18.81 214 GLU E CA 1
ATOM 9927 C CA B GLU E 1 217 ? -24.240 54.978 -1.079 0.40 18.34 214 GLU E CA 1
ATOM 9928 C C A GLU E 1 217 ? -24.172 54.959 -2.614 0.60 18.66 214 GLU E C 1
ATOM 9929 C C B GLU E 1 217 ? -24.183 54.962 -2.600 0.40 18.19 214 GLU E C 1
ATOM 9930 O O A GLU E 1 217 ? -23.231 54.428 -3.234 0.60 17.64 214 GLU E O 1
ATOM 9931 O O B GLU E 1 217 ? -23.230 54.432 -3.194 0.40 17.57 214 GLU E O 1
ATOM 9942 N N . ALA E 1 218 ? -25.197 55.550 -3.228 1.00 16.75 215 ALA E N 1
ATOM 9943 C CA . ALA E 1 218 ? -25.284 55.586 -4.700 1.00 17.57 215 ALA E CA 1
ATOM 9944 C C . ALA E 1 218 ? -24.114 56.337 -5.335 1.00 14.63 215 ALA E C 1
ATOM 9945 O O . ALA E 1 218 ? -23.519 55.878 -6.305 1.00 14.58 215 ALA E O 1
ATOM 9947 N N . ILE E 1 219 ? -23.795 57.504 -4.798 1.00 14.66 216 ILE E N 1
ATOM 9948 C CA . ILE E 1 219 ? -22.671 58.270 -5.314 1.00 12.92 216 ILE E CA 1
ATOM 9949 C C . ILE E 1 219 ? -21.320 57.542 -5.058 1.00 11.54 216 ILE E C 1
ATOM 9950 O O . ILE E 1 219 ? -20.509 57.377 -5.984 1.00 14.23 216 ILE E O 1
ATOM 9955 N N . SER E 1 220 ? -21.075 57.147 -3.816 1.00 13.05 217 SER E N 1
ATOM 9956 C CA . SER E 1 220 ? -19.758 56.565 -3.425 1.00 13.43 217 SER E CA 1
ATOM 9957 C C . SER E 1 220 ? -19.435 55.262 -4.189 1.00 13.76 217 SER E C 1
ATOM 9958 O O . SER E 1 220 ? -18.281 55.001 -4.558 1.00 14.02 217 SER E O 1
ATOM 9961 N N . ASN E 1 221 ? -20.447 54.429 -4.360 1.00 14.18 218 ASN E N 1
ATOM 9962 C CA . ASN E 1 221 ? -20.285 53.155 -5.080 1.00 14.98 218 ASN E CA 1
ATOM 9963 C C . ASN E 1 221 ? -20.447 53.292 -6.582 1.00 14.03 218 ASN E C 1
ATOM 9964 O O . ASN E 1 221 ? -19.678 52.714 -7.347 1.00 15.73 218 ASN E O 1
ATOM 9969 N N . GLY E 1 222 ? -21.463 54.034 -7.016 1.00 13.88 219 GLY E N 1
ATOM 9970 C CA . GLY E 1 222 ? -21.735 54.226 -8.434 1.00 14.92 219 GLY E CA 1
ATOM 9971 C C . GLY E 1 222 ? -20.610 54.861 -9.239 1.00 13.37 219 GLY E C 1
ATOM 9972 O O . GLY E 1 222 ? -20.371 54.471 -10.374 1.00 13.67 219 GLY E O 1
ATOM 9973 N N . ILE E 1 223 ? -19.914 55.828 -8.643 1.00 13.91 220 ILE E N 1
ATOM 9974 C CA . ILE E 1 223 ? -18.801 56.518 -9.316 1.00 13.49 220 ILE E CA 1
ATOM 9975 C C . ILE E 1 223 ? -17.597 55.606 -9.590 1.00 12.91 220 ILE E C 1
ATOM 9976 O O . ILE E 1 223 ? -16.712 55.950 -10.383 1.00 12.13 220 ILE E O 1
ATOM 9981 N N . GLN E 1 224 ? -17.555 54.436 -8.945 1.00 12.80 221 GLN E N 1
ATOM 9982 C CA . GLN E 1 224 ? -16.441 53.513 -9.113 1.00 13.76 221 GLN E CA 1
ATOM 9983 C C . GLN E 1 224 ? -16.540 52.628 -10.346 1.00 14.25 221 GLN E C 1
ATOM 9984 O O . GLN E 1 224 ? -15.570 51.945 -10.691 1.00 15.68 221 GLN E O 1
ATOM 9990 N N . VAL E 1 225 ? -17.687 52.651 -11.021 1.00 14.21 222 VAL E N 1
ATOM 9991 C CA . VAL E 1 225 ? -17.899 51.786 -12.168 1.00 13.50 222 VAL E CA 1
ATOM 9992 C C . VAL E 1 225 ? -18.380 52.564 -13.391 1.00 12.40 222 VAL E C 1
ATOM 9993 O O . VAL E 1 225 ? -18.353 53.792 -13.412 1.00 11.64 222 VAL E O 1
ATOM 9997 N N . ASP E 1 226 ? -18.810 51.847 -14.409 1.00 12.67 223 ASP E N 1
ATOM 9998 C CA . ASP E 1 226 ? -19.308 52.494 -15.624 1.00 12.32 223 ASP E CA 1
ATOM 9999 C C . ASP E 1 226 ? -20.671 53.131 -15.368 1.00 11.50 223 ASP E C 1
ATOM 10000 O O . ASP E 1 226 ? -21.439 52.696 -14.500 1.00 13.21 223 ASP E O 1
ATOM 10005 N N . LEU E 1 227 ? -21.008 54.133 -16.168 1.00 12.14 224 LEU E N 1
ATOM 10006 C CA . LEU E 1 227 ? -22.256 54.831 -15.995 1.00 12.69 224 LEU E CA 1
ATOM 10007 C C . LEU E 1 227 ? -23.483 53.921 -16.029 1.00 13.10 224 LEU E C 1
ATOM 10008 O O . LEU E 1 227 ? -24.399 54.089 -15.211 1.00 14.46 224 LEU E O 1
ATOM 10013 N N . HIS E 1 228 ? -23.532 52.987 -16.968 1.00 14.04 225 HIS E N 1
ATOM 10014 C CA . HIS E 1 228 ? -24.707 52.125 -17.086 1.00 14.44 225 HIS E CA 1
ATOM 10015 C C . HIS E 1 228 ? -24.960 51.353 -15.790 1.00 14.40 225 HIS E C 1
ATOM 10016 O O . HIS E 1 228 ? -26.084 51.346 -15.279 1.00 13.52 225 HIS E O 1
ATOM 10023 N N . THR E 1 229 ? -23.915 50.759 -15.223 1.00 13.95 226 THR E N 1
ATOM 10024 C CA . THR E 1 229 ? -24.071 50.018 -13.963 1.00 13.73 226 THR E CA 1
ATOM 10025 C C . THR E 1 229 ? -24.418 50.986 -12.806 1.00 14.71 226 THR E C 1
ATOM 10026 O O . THR E 1 229 ? -25.289 50.688 -11.961 1.00 15.98 226 THR E O 1
ATOM 10030 N N . GLY E 1 230 ? -23.725 52.116 -12.752 1.00 14.07 227 GLY E N 1
ATOM 10031 C CA . GLY E 1 230 ? -23.987 53.157 -11.740 1.00 13.80 227 GLY E CA 1
ATOM 10032 C C . GLY E 1 230 ? -25.465 53.559 -11.740 1.00 14.13 227 GLY E C 1
ATOM 10033 O O . GLY E 1 230 ? -26.089 53.726 -10.673 1.00 14.30 227 GLY E O 1
ATOM 10034 N N . LEU E 1 231 ? -26.032 53.731 -12.930 1.00 13.82 228 LEU E N 1
ATOM 10035 C CA . LEU E 1 231 ? -27.462 54.040 -13.052 1.00 14.13 228 LEU E CA 1
ATOM 10036 C C . LEU E 1 231 ? -28.361 52.935 -12.457 1.00 15.84 228 LEU E C 1
ATOM 10037 O O . LEU E 1 231 ? -29.428 53.244 -11.883 1.00 16.25 228 LEU E O 1
ATOM 10042 N N A GLN E 1 232 ? -27.983 51.667 -12.670 0.70 16.33 229 GLN E N 1
ATOM 10043 N N B GLN E 1 232 ? -27.915 51.677 -12.518 0.30 16.09 229 GLN E N 1
ATOM 10044 C CA A GLN E 1 232 ? -28.785 50.539 -12.183 0.70 15.51 229 GLN E CA 1
ATOM 10045 C CA B GLN E 1 232 ? -28.662 50.568 -11.916 0.30 15.88 229 GLN E CA 1
ATOM 10046 C C A GLN E 1 232 ? -28.731 50.518 -10.672 0.70 16.66 229 GLN E C 1
ATOM 10047 C C B GLN E 1 232 ? -28.549 50.655 -10.396 0.30 16.70 229 GLN E C 1
ATOM 10048 O O A GLN E 1 232 ? -29.709 50.165 -10.011 0.70 16.81 229 GLN E O 1
ATOM 10049 O O B GLN E 1 232 ? -29.509 50.378 -9.674 0.30 16.27 229 GLN E O 1
ATOM 10076 N N . GLU E 1 234 ? -28.328 53.312 -8.752 1.00 15.67 231 GLU E N 1
ATOM 10077 C CA . GLU E 1 234 ? -29.198 54.418 -8.357 1.00 15.60 231 GLU E CA 1
ATOM 10078 C C . GLU E 1 234 ? -30.654 53.971 -8.357 1.00 15.46 231 GLU E C 1
ATOM 10079 O O . GLU E 1 234 ? -31.410 54.313 -7.448 1.00 16.03 231 GLU E O 1
ATOM 10085 N N . LYS E 1 235 ? -31.043 53.195 -9.367 1.00 15.37 232 LYS E N 1
ATOM 10086 C CA . LYS E 1 235 ? -32.384 52.667 -9.447 1.00 17.06 232 LYS E CA 1
ATOM 10087 C C . LYS E 1 235 ? -32.739 51.862 -8.197 1.00 18.18 232 LYS E C 1
ATOM 10088 O O . LYS E 1 235 ? -33.828 52.030 -7.634 1.00 15.84 232 LYS E O 1
ATOM 10094 N N . GLN E 1 236 ? -31.818 51.012 -7.741 1.00 17.69 233 GLN E N 1
ATOM 10095 C CA . GLN E 1 236 ? -32.102 50.184 -6.570 1.00 18.15 233 GLN E CA 1
ATOM 10096 C C . GLN E 1 236 ? -32.164 51.055 -5.329 1.00 17.85 233 GLN E C 1
ATOM 10097 O O . GLN E 1 236 ? -33.002 50.842 -4.431 1.00 18.20 233 GLN E O 1
ATOM 10103 N N . ALA E 1 237 ? -31.296 52.054 -5.288 1.00 16.80 234 ALA E N 1
ATOM 10104 C CA . ALA E 1 237 ? -31.260 52.983 -4.182 1.00 17.57 234 ALA E CA 1
ATOM 10105 C C . ALA E 1 237 ? -32.598 53.743 -4.083 1.00 18.05 234 ALA E C 1
ATOM 10106 O O . ALA E 1 237 ? -33.150 53.914 -2.986 1.00 17.54 234 ALA E O 1
ATOM 10108 N N . TYR E 1 238 ? -33.134 54.169 -5.224 1.00 18.51 235 TYR E N 1
ATOM 10109 C CA . TYR E 1 238 ? -34.401 54.900 -5.232 1.00 18.68 235 TYR E CA 1
ATOM 10110 C C . TYR E 1 238 ? -35.525 54.035 -4.639 1.00 17.83 235 TYR E C 1
ATOM 10111 O O . TYR E 1 238 ? -36.439 54.556 -4.011 1.00 15.77 235 TYR E O 1
ATOM 10120 N N . GLU E 1 239 ? -35.468 52.710 -4.853 1.00 18.35 236 GLU E N 1
ATOM 10121 C CA . GLU E 1 239 ? -36.470 51.800 -4.288 1.00 18.73 236 GLU E CA 1
ATOM 10122 C C . GLU E 1 239 ? -36.511 51.904 -2.768 1.00 18.38 236 GLU E C 1
ATOM 10123 O O . GLU E 1 239 ? -37.544 51.637 -2.171 1.00 18.07 236 GLU E O 1
ATOM 10129 N N . GLY E 1 240 ? -35.389 52.310 -2.164 1.00 18.70 237 GLY E N 1
ATOM 10130 C CA . GLY E 1 240 ? -35.269 52.497 -0.721 1.00 18.96 237 GLY E CA 1
ATOM 10131 C C . GLY E 1 240 ? -35.956 53.739 -0.156 1.00 19.40 237 GLY E C 1
ATOM 10132 O O . GLY E 1 240 ? -36.126 53.843 1.064 1.00 18.45 237 GLY E O 1
ATOM 10133 N N . VAL E 1 241 ? -36.315 54.713 -1.006 1.00 17.75 238 VAL E N 1
ATOM 10134 C CA . VAL E 1 241 ? -37.054 55.888 -0.507 1.00 18.39 238 VAL E CA 1
ATOM 10135 C C . VAL E 1 241 ? -38.538 55.777 -0.854 1.00 18.37 238 VAL E C 1
ATOM 10136 O O . VAL E 1 241 ? -39.374 56.363 -0.187 1.00 16.30 238 VAL E O 1
ATOM 10140 N N . ILE E 1 242 ? -38.866 54.994 -1.880 1.00 17.66 239 ILE E N 1
ATOM 10141 C CA . ILE E 1 242 ? -40.250 54.866 -2.338 1.00 19.79 239 ILE E CA 1
ATOM 10142 C C . ILE E 1 242 ? -41.312 54.490 -1.295 1.00 19.24 239 ILE E C 1
ATOM 10143 O O . ILE E 1 242 ? -42.399 55.051 -1.331 1.00 21.64 239 ILE E O 1
ATOM 10148 N N . HIS E 1 243 ? -41.024 53.560 -0.388 1.00 19.84 240 HIS E N 1
ATOM 10149 C CA . HIS E 1 243 ? -42.032 53.122 0.608 1.00 21.05 240 HIS E CA 1
ATOM 10150 C C . HIS E 1 243 ? -41.909 53.789 1.967 1.00 20.30 240 HIS E C 1
ATOM 10151 O O . HIS E 1 243 ? -42.627 53.430 2.902 1.00 22.03 240 HIS E O 1
ATOM 10158 N N . THR E 1 244 ? -41.070 54.810 2.058 1.00 19.44 241 THR E N 1
ATOM 10159 C CA . THR E 1 244 ? -40.833 55.499 3.316 1.00 18.44 241 THR E CA 1
ATOM 10160 C C . THR E 1 244 ? -41.899 56.537 3.647 1.00 18.20 241 THR E C 1
ATOM 10161 O O . THR E 1 244 ? -42.472 57.178 2.766 1.00 17.00 241 THR E O 1
ATOM 10165 N N . LYS E 1 245 ? -42.167 56.682 4.935 1.00 18.31 242 LYS E N 1
ATOM 10166 C CA . LYS E 1 245 ? -43.087 57.688 5.404 1.00 18.51 242 LYS E CA 1
ATOM 10167 C C . LYS E 1 245 ? -42.478 59.087 5.228 1.00 17.11 242 LYS E C 1
ATOM 10168 O O . LYS E 1 245 ? -43.215 60.061 5.056 1.00 16.68 242 LYS E O 1
ATOM 10174 N N . ASP E 1 246 ? -41.140 59.188 5.272 1.00 16.68 243 ASP E N 1
ATOM 10175 C CA . ASP E 1 246 ? -40.467 60.485 5.096 1.00 15.50 243 ASP E CA 1
ATOM 10176 C C . ASP E 1 246 ? -40.773 61.076 3.710 1.00 14.81 243 ASP E C 1
ATOM 10177 O O . ASP E 1 246 ? -41.011 62.277 3.573 1.00 13.54 243 ASP E O 1
ATOM 10182 N N . ARG E 1 247 ? -40.791 60.225 2.689 1.00 14.24 244 ARG E N 1
ATOM 10183 C CA . ARG E 1 247 ? -41.113 60.670 1.348 1.00 13.46 244 ARG E CA 1
ATOM 10184 C C . ARG E 1 247 ? -42.501 61.319 1.311 1.00 14.60 244 ARG E C 1
ATOM 10185 O O . ARG E 1 247 ? -42.693 62.367 0.686 1.00 14.01 244 ARG E O 1
ATOM 10193 N N . LEU E 1 248 ? -43.470 60.694 1.981 1.00 14.76 245 LEU E N 1
ATOM 10194 C CA . LEU E 1 248 ? -44.833 61.232 2.011 1.00 15.09 245 LEU E CA 1
ATOM 10195 C C . LEU E 1 248 ? -44.838 62.558 2.777 1.00 14.48 245 LEU E C 1
ATOM 10196 O O . LEU E 1 248 ? -45.483 63.512 2.353 1.00 13.94 245 LEU E O 1
ATOM 10201 N N . GLU E 1 249 ? -44.100 62.611 3.889 1.00 14.71 246 GLU E N 1
ATOM 10202 C CA . GLU E 1 249 ? -43.977 63.841 4.700 1.00 16.24 246 GLU E CA 1
ATOM 10203 C C . GLU E 1 249 ? -43.363 64.975 3.870 1.00 16.88 246 GLU E C 1
ATOM 10204 O O . GLU E 1 249 ? -43.737 66.135 4.028 1.00 16.10 246 GLU E O 1
ATOM 10210 N N . GLY E 1 250 ? -42.437 64.628 2.975 1.00 17.19 247 GLY E N 1
ATOM 10211 C CA . GLY E 1 250 ? -41.789 65.606 2.102 1.00 17.39 247 GLY E CA 1
ATOM 10212 C C . GLY E 1 250 ? -42.769 66.210 1.123 1.00 18.44 247 GLY E C 1
ATOM 10213 O O . GLY E 1 250 ? -42.816 67.432 0.953 1.00 18.10 247 GLY E O 1
ATOM 10214 N N . LEU E 1 251 ? -43.545 65.352 0.462 1.00 19.08 248 LEU E N 1
ATOM 10215 C CA . LEU E 1 251 ? -44.571 65.809 -0.473 1.00 20.99 248 LEU E CA 1
ATOM 10216 C C . LEU E 1 251 ? -45.659 66.616 0.250 1.00 20.74 248 LEU E C 1
ATOM 10217 O O . LEU E 1 251 ? -46.193 67.559 -0.318 1.00 22.07 248 LEU E O 1
ATOM 10222 N N . GLN E 1 252 ? -45.962 66.255 1.501 1.00 21.46 249 GLN E N 1
ATOM 10223 C CA . GLN E 1 252 ? -46.994 66.946 2.297 1.00 22.48 249 GLN E CA 1
ATOM 10224 C C . GLN E 1 252 ? -46.505 68.293 2.827 1.00 23.57 249 GLN E C 1
ATOM 10225 O O . GLN E 1 252 ? -47.236 69.290 2.794 1.00 23.12 249 GLN E O 1
ATOM 10231 N N . ALA E 1 253 ? -45.293 68.287 3.383 1.00 24.19 250 ALA E N 1
ATOM 10232 C CA . ALA E 1 253 ? -44.674 69.491 3.932 1.00 25.63 250 ALA E CA 1
ATOM 10233 C C . ALA E 1 253 ? -44.453 70.512 2.821 1.00 27.25 250 ALA E C 1
ATOM 10234 O O . ALA E 1 253 ? -44.612 71.718 3.034 1.00 27.24 250 ALA E O 1
ATOM 10236 N N . PHE E 1 254 ? -44.086 70.020 1.635 1.00 29.26 251 PHE E N 1
ATOM 10237 C CA . PHE E 1 254 ? -43.878 70.878 0.472 1.00 31.23 251 PHE E CA 1
ATOM 10238 C C . PHE E 1 254 ? -45.201 71.531 0.085 1.00 31.99 251 PHE E C 1
ATOM 10239 O O . PHE E 1 254 ? -45.279 72.754 -0.055 1.00 31.37 251 PHE E O 1
ATOM 10247 N N . LYS E 1 255 ? -46.244 70.715 -0.058 1.00 33.27 252 LYS E N 1
ATOM 10248 C CA . LYS E 1 255 ? -47.581 71.216 -0.433 1.00 33.95 252 LYS E CA 1
ATOM 10249 C C . LYS E 1 255 ? -48.143 72.231 0.566 1.00 33.29 252 LYS E C 1
ATOM 10250 O O . LYS E 1 255 ? -48.808 73.190 0.171 1.00 33.79 252 LYS E O 1
ATOM 10256 N N . GLU E 1 256 ? -47.870 72.028 1.852 1.00 32.74 253 GLU E N 1
ATOM 10257 C CA . GLU E 1 256 ? -48.363 72.930 2.903 1.00 32.17 253 GLU E CA 1
ATOM 10258 C C . GLU E 1 256 ? -47.412 74.090 3.211 1.00 31.24 253 GLU E C 1
ATOM 10259 O O . GLU E 1 256 ? -47.720 74.936 4.060 1.00 30.67 253 GLU E O 1
ATOM 10265 N N . LYS E 1 257 ? -46.273 74.135 2.520 1.00 30.34 254 LYS E N 1
ATOM 10266 C CA . LYS E 1 257 ? -45.257 75.170 2.736 1.00 29.93 254 LYS E CA 1
ATOM 10267 C C . LYS E 1 257 ? -44.837 75.262 4.206 1.00 28.81 254 LYS E C 1
ATOM 10268 O O . LYS E 1 257 ? -44.954 76.312 4.842 1.00 27.54 254 LYS E O 1
ATOM 10274 N N . ARG E 1 258 ? -44.347 74.143 4.731 1.00 27.38 255 ARG E N 1
ATOM 10275 C CA . ARG E 1 258 ? -43.868 74.062 6.115 1.00 26.44 255 ARG E CA 1
ATOM 10276 C C . ARG E 1 258 ? -42.628 73.169 6.206 1.00 25.16 255 ARG E C 1
ATOM 10277 O O . ARG E 1 258 ? -42.285 72.462 5.256 1.00 23.90 255 ARG E O 1
ATOM 10285 N N . THR E 1 259 ? -41.964 73.211 7.360 1.00 23.85 256 THR E N 1
ATOM 10286 C CA . THR E 1 259 ? -40.770 72.409 7.601 1.00 22.72 256 THR E CA 1
ATOM 10287 C C . THR E 1 259 ? -41.147 70.930 7.761 1.00 21.76 256 THR E C 1
ATOM 10288 O O . THR E 1 259 ? -42.017 70.598 8.571 1.00 20.54 256 THR E O 1
ATOM 10292 N N . PRO E 1 260 ? -40.525 70.036 6.965 1.00 20.32 257 PRO E N 1
ATOM 10293 C CA . PRO E 1 260 ? -40.831 68.623 7.149 1.00 19.34 257 PRO E CA 1
ATOM 10294 C C . PRO E 1 260 ? -40.188 68.109 8.442 1.00 20.34 257 PRO E C 1
ATOM 10295 O O . PRO E 1 260 ? -39.152 68.625 8.857 1.00 19.60 257 PRO E O 1
ATOM 10307 N N . TYR E 1 262 ? -38.709 64.813 9.561 1.00 18.39 259 TYR E N 1
ATOM 10308 C CA . TYR E 1 262 ? -38.322 63.469 9.175 1.00 18.17 259 TYR E CA 1
ATOM 10309 C C . TYR E 1 262 ? -37.886 62.664 10.398 1.00 19.48 259 TYR E C 1
ATOM 10310 O O . TYR E 1 262 ? -37.399 63.219 11.397 1.00 18.08 259 TYR E O 1
ATOM 10319 N N . LYS E 1 263 ? -38.119 61.358 10.363 1.00 20.47 260 LYS E N 1
ATOM 10320 C CA . LYS E 1 263 ? -37.733 60.524 11.501 1.00 22.26 260 LYS E CA 1
ATOM 10321 C C . LYS E 1 263 ? -37.075 59.210 11.099 1.00 23.04 260 LYS E C 1
ATOM 10322 O O . LYS E 1 263 ? -37.014 58.270 11.894 1.00 22.72 260 LYS E O 1
ATOM 10328 N N . GLY E 1 264 ? -36.591 59.146 9.861 1.00 22.93 261 GLY E N 1
ATOM 10329 C CA . GLY E 1 264 ? -35.907 57.965 9.371 1.00 23.76 261 GLY E CA 1
ATOM 10330 C C . GLY E 1 264 ? -36.796 56.753 9.203 1.00 23.98 261 GLY E C 1
ATOM 10331 O O . GLY E 1 264 ? -36.405 55.644 9.561 1.00 24.68 261 GLY E O 1
ATOM 10332 N N . GLU E 1 265 ? -37.990 56.972 8.655 1.00 23.97 262 GLU E N 1
ATOM 10333 C CA . GLU E 1 265 ? -38.953 55.907 8.403 1.00 23.95 262 GLU E CA 1
ATOM 10334 C C . GLU E 1 265 ? -39.663 56.173 7.084 1.00 23.18 262 GLU E C 1
ATOM 10335 O O . GLU E 1 265 ? -40.248 55.260 6.491 1.00 21.29 262 GLU E O 1
ATOM 10342 N N . LEU F 1 7 ? -45.931 68.474 -30.013 1.00 34.74 4 LEU F N 1
ATOM 10343 C CA . LEU F 1 7 ? -47.361 68.814 -30.288 1.00 34.31 4 LEU F CA 1
ATOM 10344 C C . LEU F 1 7 ? -47.982 69.732 -29.231 1.00 33.07 4 LEU F C 1
ATOM 10345 O O . LEU F 1 7 ? -48.235 70.902 -29.505 1.00 34.00 4 LEU F O 1
ATOM 10350 N N . GLN F 1 8 ? -48.244 69.200 -28.037 1.00 31.16 5 GLN F N 1
ATOM 10351 C CA . GLN F 1 8 ? -48.890 69.978 -26.967 1.00 28.99 5 GLN F CA 1
ATOM 10352 C C . GLN F 1 8 ? -47.954 70.433 -25.855 1.00 27.25 5 GLN F C 1
ATOM 10353 O O . GLN F 1 8 ? -48.060 71.565 -25.378 1.00 27.08 5 GLN F O 1
ATOM 10359 N N . ASN F 1 9 ? -47.075 69.536 -25.417 1.00 23.74 6 ASN F N 1
ATOM 10360 C CA . ASN F 1 9 ? -46.163 69.805 -24.297 1.00 23.13 6 ASN F CA 1
ATOM 10361 C C . ASN F 1 9 ? -44.723 70.112 -24.692 1.00 21.66 6 ASN F C 1
ATOM 10362 O O . ASN F 1 9 ? -43.900 70.426 -23.831 1.00 21.18 6 ASN F O 1
ATOM 10367 N N A ILE F 1 10 ? -44.417 70.002 -25.975 0.70 21.42 7 ILE F N 1
ATOM 10368 N N B ILE F 1 10 ? -44.426 69.971 -25.985 0.30 21.18 7 ILE F N 1
ATOM 10369 C CA A ILE F 1 10 ? -43.091 70.350 -26.459 0.70 21.75 7 ILE F CA 1
ATOM 10370 C CA B ILE F 1 10 ? -43.088 70.193 -26.537 0.30 20.89 7 ILE F CA 1
ATOM 10371 C C A ILE F 1 10 ? -43.227 70.978 -27.835 0.70 21.13 7 ILE F C 1
ATOM 10372 C C B ILE F 1 10 ? -43.194 70.903 -27.885 0.30 20.72 7 ILE F C 1
ATOM 10373 O O A ILE F 1 10 ? -44.216 70.752 -28.546 0.70 21.56 7 ILE F O 1
ATOM 10374 O O B ILE F 1 10 ? -44.136 70.652 -28.643 0.30 20.94 7 ILE F O 1
ATOM 10383 N N . SER F 1 11 ? -42.242 71.790 -28.182 1.00 20.26 8 SER F N 1
ATOM 10384 C CA . SER F 1 11 ? -42.206 72.465 -29.467 1.00 20.55 8 SER F CA 1
ATOM 10385 C C . SER F 1 11 ? -40.882 72.089 -30.126 1.00 19.73 8 SER F C 1
ATOM 10386 O O . SER F 1 11 ? -39.857 71.902 -29.442 1.00 18.33 8 SER F O 1
ATOM 10389 N N . VAL F 1 12 ? -40.928 71.927 -31.443 1.00 19.26 9 VAL F N 1
ATOM 10390 C CA . VAL F 1 12 ? -39.769 71.583 -32.236 1.00 18.91 9 VAL F CA 1
ATOM 10391 C C . VAL F 1 12 ? -39.592 72.651 -33.314 1.00 18.15 9 VAL F C 1
ATOM 10392 O O . VAL F 1 12 ? -40.576 73.192 -33.855 1.00 17.94 9 VAL F O 1
ATOM 10396 N N . ASP F 1 13 ? -38.336 72.945 -33.624 1.00 17.13 10 ASP F N 1
ATOM 10397 C CA . ASP F 1 13 ? -37.981 73.998 -34.558 1.00 17.66 10 ASP F CA 1
ATOM 10398 C C . ASP F 1 13 ? -36.801 73.570 -35.425 1.00 18.07 10 ASP F C 1
ATOM 10399 O O . ASP F 1 13 ? -35.708 73.304 -34.915 1.00 16.91 10 ASP F O 1
ATOM 10404 N N . TYR F 1 14 ? -37.058 73.460 -36.719 1.00 17.75 11 TYR F N 1
ATOM 10405 C CA . TYR F 1 14 ? -36.064 73.104 -37.726 1.00 20.89 11 TYR F CA 1
ATOM 10406 C C . TYR F 1 14 ? -35.792 74.305 -38.643 1.00 21.58 11 TYR F C 1
ATOM 10407 O O . TYR F 1 14 ? -35.400 74.121 -39.791 1.00 21.88 11 TYR F O 1
ATOM 10416 N N . ALA F 1 15 ? -36.025 75.524 -38.156 1.00 22.02 12 ALA F N 1
ATOM 10417 C CA . ALA F 1 15 ? -35.808 76.731 -38.973 1.00 22.07 12 ALA F CA 1
ATOM 10418 C C . ALA F 1 15 ? -34.320 76.948 -39.295 1.00 22.46 12 ALA F C 1
ATOM 10419 O O . ALA F 1 15 ? -33.995 77.525 -40.337 1.00 23.10 12 ALA F O 1
ATOM 10421 N N . THR F 1 16 ? -33.433 76.499 -38.400 1.00 23.26 13 THR F N 1
ATOM 10422 C CA . THR F 1 16 ? -31.974 76.582 -38.610 1.00 22.69 13 THR F CA 1
ATOM 10423 C C . THR F 1 16 ? -31.481 75.311 -39.318 1.00 21.40 13 THR F C 1
ATOM 10424 O O . THR F 1 16 ? -31.737 74.199 -38.848 1.00 22.00 13 THR F O 1
ATOM 10428 N N . PRO F 1 17 ? -30.795 75.460 -40.458 1.00 20.98 14 PRO F N 1
ATOM 10429 C CA . PRO F 1 17 ? -30.299 74.285 -41.176 1.00 19.95 14 PRO F CA 1
ATOM 10430 C C . PRO F 1 17 ? -29.413 73.386 -40.303 1.00 18.26 14 PRO F C 1
ATOM 10431 O O . PRO F 1 17 ? -28.584 73.894 -39.543 1.00 19.03 14 PRO F O 1
ATOM 10435 N N . HIS F 1 18 ? -29.619 72.074 -40.419 1.00 16.85 15 HIS F N 1
ATOM 10436 C CA . HIS F 1 18 ? -28.869 71.026 -39.679 1.00 15.69 15 HIS F CA 1
ATOM 10437 C C . HIS F 1 18 ? -29.005 71.048 -38.164 1.00 15.79 15 HIS F C 1
ATOM 10438 O O . HIS F 1 18 ? -28.397 70.203 -37.461 1.00 14.68 15 HIS F O 1
ATOM 10445 N N . VAL F 1 19 ? -29.811 71.974 -37.655 1.00 15.68 16 VAL F N 1
ATOM 10446 C CA . VAL F 1 19 ? -30.013 72.122 -36.223 1.00 16.57 16 VAL F CA 1
ATOM 10447 C C . VAL F 1 19 ? -31.497 72.014 -35.873 1.00 16.22 16 VAL F C 1
ATOM 10448 O O . VAL F 1 19 ? -32.350 72.570 -36.567 1.00 17.62 16 VAL F O 1
ATOM 10452 N N . VAL F 1 20 ? -31.802 71.267 -34.816 1.00 16.58 17 VAL F N 1
ATOM 10453 C CA . VAL F 1 20 ? -33.178 71.128 -34.345 1.00 17.27 17 VAL F CA 1
ATOM 10454 C C . VAL F 1 20 ? -33.224 71.616 -32.909 1.00 17.53 17 VAL F C 1
ATOM 10455 O O . VAL F 1 20 ? -32.352 71.266 -32.088 1.00 18.14 17 VAL F O 1
ATOM 10459 N N . LYS F 1 21 ? -34.210 72.459 -32.613 1.00 18.02 18 LYS F N 1
ATOM 10460 C CA . LYS F 1 21 ? -34.377 73.025 -31.282 1.00 18.45 18 LYS F CA 1
ATOM 10461 C C . LYS F 1 21 ? -35.646 72.472 -30.646 1.00 17.10 18 LYS F C 1
ATOM 10462 O O . LYS F 1 21 ? -36.718 72.650 -31.183 1.00 17.19 18 LYS F O 1
ATOM 10468 N N . ILE F 1 22 ? -35.501 71.782 -29.516 1.00 16.75 19 ILE F N 1
ATOM 10469 C CA . ILE F 1 22 ? -36.641 71.215 -28.800 1.00 15.90 19 ILE F CA 1
ATOM 10470 C C . ILE F 1 22 ? -36.894 72.080 -27.582 1.00 17.05 19 ILE F C 1
ATOM 10471 O O . ILE F 1 22 ? -35.972 72.341 -26.833 1.00 14.91 19 ILE F O 1
ATOM 10476 N N . SER F 1 23 ? -38.123 72.564 -27.399 1.00 17.89 20 SER F N 1
ATOM 10477 C CA . SER F 1 23 ? -38.431 73.393 -26.226 1.00 18.81 20 SER F CA 1
ATOM 10478 C C . SER F 1 23 ? -39.508 72.731 -25.369 1.00 19.69 20 SER F C 1
ATOM 10479 O O . SER F 1 23 ? -40.557 72.357 -25.897 1.00 20.34 20 SER F O 1
ATOM 10482 N N . LEU F 1 24 ? -39.256 72.593 -24.068 1.00 18.90 21 LEU F N 1
ATOM 10483 C CA . LEU F 1 24 ? -40.267 72.044 -23.135 1.00 20.35 21 LEU F CA 1
ATOM 10484 C C . LEU F 1 24 ? -41.316 73.137 -23.045 1.00 19.64 21 LEU F C 1
ATOM 10485 O O . LEU F 1 24 ? -40.965 74.274 -22.792 1.00 19.57 21 LEU F O 1
ATOM 10490 N N . ASN F 1 25 ? -42.595 72.803 -23.229 1.00 19.71 22 ASN F N 1
ATOM 10491 C CA . ASN F 1 25 ? -43.633 73.830 -23.272 1.00 20.52 22 ASN F CA 1
ATOM 10492 C C . ASN F 1 25 ? -44.818 73.629 -22.299 1.00 19.80 22 ASN F C 1
ATOM 10493 O O . ASN F 1 25 ? -45.940 73.388 -22.717 1.00 18.91 22 ASN F O 1
ATOM 10498 N N . ARG F 1 26 ? -44.528 73.697 -21.001 1.00 18.88 23 ARG F N 1
ATOM 10499 C CA . ARG F 1 26 ? -45.537 73.623 -19.942 1.00 18.31 23 ARG F CA 1
ATOM 10500 C C . ARG F 1 26 ? -45.213 74.747 -18.963 1.00 19.01 23 ARG F C 1
ATOM 10501 O O . ARG F 1 26 ? -44.963 74.506 -17.785 1.00 16.73 23 ARG F O 1
ATOM 10509 N N . GLU F 1 27 ? -45.236 75.983 -19.462 1.00 20.48 24 GLU F N 1
ATOM 10510 C CA . GLU F 1 27 ? -44.848 77.151 -18.662 1.00 21.63 24 GLU F CA 1
ATOM 10511 C C . GLU F 1 27 ? -45.625 77.321 -17.361 1.00 22.07 24 GLU F C 1
ATOM 10512 O O . GLU F 1 27 ? -45.044 77.704 -16.340 1.00 21.67 24 GLU F O 1
ATOM 10518 N N . ARG F 1 28 ? -46.927 77.043 -17.393 1.00 22.21 25 ARG F N 1
ATOM 10519 C CA . ARG F 1 28 ? -47.765 77.172 -16.203 1.00 23.09 25 ARG F CA 1
ATOM 10520 C C . ARG F 1 28 ? -47.314 76.220 -15.092 1.00 22.91 25 ARG F C 1
ATOM 10521 O O . ARG F 1 28 ? -47.454 76.541 -13.908 1.00 22.42 25 ARG F O 1
ATOM 10529 N N . GLN F 1 29 ? -46.775 75.058 -15.476 1.00 20.95 26 GLN F N 1
ATOM 10530 C CA . GLN F 1 29 ? -46.269 74.081 -14.517 1.00 20.46 26 GLN F CA 1
ATOM 10531 C C . GLN F 1 29 ? -44.721 74.089 -14.466 1.00 19.44 26 GLN F C 1
ATOM 10532 O O . GLN F 1 29 ? -44.109 73.093 -14.090 1.00 17.32 26 GLN F O 1
ATOM 10538 N N . ALA F 1 30 ? -44.113 75.221 -14.838 1.00 18.49 27 ALA F N 1
ATOM 10539 C CA . ALA F 1 30 ? -42.647 75.410 -14.815 1.00 18.56 27 ALA F CA 1
ATOM 10540 C C . ALA F 1 30 ? -41.886 74.363 -15.640 1.00 17.25 27 ALA F C 1
ATOM 10541 O O . ALA F 1 30 ? -40.776 73.948 -15.275 1.00 18.10 27 ALA F O 1
ATOM 10543 N N . ASN F 1 31 ? -42.497 73.939 -16.743 1.00 16.82 28 ASN F N 1
ATOM 10544 C CA . ASN F 1 31 ? -41.916 72.954 -17.637 1.00 16.32 28 ASN F CA 1
ATOM 10545 C C . ASN F 1 31 ? -41.497 71.688 -16.915 1.00 16.20 28 ASN F C 1
ATOM 10546 O O . ASN F 1 31 ? -40.497 71.088 -17.260 1.00 16.16 28 ASN F O 1
ATOM 10551 N N . SER F 1 32 ? -42.288 71.277 -15.924 1.00 15.94 29 SER F N 1
ATOM 10552 C CA . SER F 1 32 ? -42.002 70.058 -15.179 1.00 15.53 29 SER F CA 1
ATOM 10553 C C . SER F 1 32 ? -42.303 68.861 -16.090 1.00 17.40 29 SER F C 1
ATOM 10554 O O . SER F 1 32 ? -43.088 68.971 -17.041 1.00 15.65 29 SER F O 1
ATOM 10557 N N . LEU F 1 33 ? -41.691 67.726 -15.764 1.00 16.40 30 LEU F N 1
ATOM 10558 C CA . LEU F 1 33 ? -41.792 66.510 -16.567 1.00 18.52 30 LEU F CA 1
ATOM 10559 C C . LEU F 1 33 ? -42.980 65.643 -16.191 1.00 18.29 30 LEU F C 1
ATOM 10560 O O . LEU F 1 33 ? -42.926 64.892 -15.220 1.00 18.99 30 LEU F O 1
ATOM 10565 N N . SER F 1 34 ? -44.067 65.798 -16.943 1.00 17.44 31 SER F N 1
ATOM 10566 C CA . SER F 1 34 ? -45.267 65.009 -16.758 1.00 16.80 31 SER F CA 1
ATOM 10567 C C . SER F 1 34 ? -45.147 63.792 -17.662 1.00 16.53 31 SER F C 1
ATOM 10568 O O . SER F 1 34 ? -44.322 63.780 -18.582 1.00 15.15 31 SER F O 1
ATOM 10571 N N . LEU F 1 35 ? -45.965 62.777 -17.413 1.00 16.57 32 LEU F N 1
ATOM 10572 C CA . LEU F 1 35 ? -45.963 61.570 -18.241 1.00 16.63 32 LEU F CA 1
ATOM 10573 C C . LEU F 1 35 ? -46.241 61.898 -19.707 1.00 16.43 32 LEU F C 1
ATOM 10574 O O . LEU F 1 35 ? -45.566 61.383 -20.607 1.00 14.86 32 LEU F O 1
ATOM 10579 N N . ALA F 1 36 ? -47.217 62.776 -19.939 1.00 15.97 33 ALA F N 1
ATOM 10580 C CA . ALA F 1 36 ? -47.571 63.196 -21.291 1.00 16.50 33 ALA F CA 1
ATOM 10581 C C . ALA F 1 36 ? -46.389 63.863 -21.976 1.00 16.58 33 ALA F C 1
ATOM 10582 O O . ALA F 1 36 ? -46.092 63.554 -23.127 1.00 16.65 33 ALA F O 1
ATOM 10584 N N . LEU F 1 37 ? -45.690 64.754 -21.266 1.00 16.28 34 LEU F N 1
ATOM 10585 C CA . LEU F 1 37 ? -44.531 65.414 -21.842 1.00 15.82 34 LEU F CA 1
ATOM 10586 C C . LEU F 1 37 ? -43.429 64.385 -22.149 1.00 15.71 34 LEU F C 1
ATOM 10587 O O . LEU F 1 37 ? -42.832 64.420 -23.208 1.00 14.44 34 LEU F O 1
ATOM 10592 N N . LEU F 1 38 ? -43.187 63.448 -21.240 1.00 15.02 35 LEU F N 1
ATOM 10593 C CA . LEU F 1 38 ? -42.153 62.432 -21.493 1.00 15.25 35 LEU F CA 1
ATOM 10594 C C . LEU F 1 38 ? -42.458 61.613 -22.755 1.00 15.99 35 LEU F C 1
ATOM 10595 O O . LEU F 1 38 ? -41.554 61.349 -23.558 1.00 17.33 35 LEU F O 1
ATOM 10600 N N . GLU F 1 39 ? -43.722 61.257 -22.952 1.00 16.49 36 GLU F N 1
ATOM 10601 C CA . GLU F 1 39 ? -44.130 60.472 -24.125 1.00 18.19 36 GLU F CA 1
ATOM 10602 C C . GLU F 1 39 ? -43.865 61.259 -25.405 1.00 17.59 36 GLU F C 1
ATOM 10603 O O . GLU F 1 39 ? -43.349 60.708 -26.384 1.00 17.22 36 GLU F O 1
ATOM 10609 N N . GLU F 1 40 ? -44.193 62.552 -25.395 1.00 17.26 37 GLU F N 1
ATOM 10610 C CA . GLU F 1 40 ? -43.957 63.395 -26.566 1.00 17.34 37 GLU F CA 1
ATOM 10611 C C . GLU F 1 40 ? -42.463 63.538 -26.841 1.00 17.47 37 GLU F C 1
ATOM 10612 O O . GLU F 1 40 ? -42.028 63.444 -27.990 1.00 16.58 37 GLU F O 1
ATOM 10618 N N . LEU F 1 41 ? -41.673 63.753 -25.787 1.00 17.11 38 LEU F N 1
ATOM 10619 C CA . LEU F 1 41 ? -40.233 63.898 -25.944 1.00 18.58 38 LEU F CA 1
ATOM 10620 C C . LEU F 1 41 ? -39.630 62.586 -26.473 1.00 18.01 38 LEU F C 1
ATOM 10621 O O . LEU F 1 41 ? -38.868 62.617 -27.429 1.00 18.46 38 LEU F O 1
ATOM 10626 N N . GLN F 1 42 ? -40.013 61.440 -25.904 1.00 17.58 39 GLN F N 1
ATOM 10627 C CA . GLN F 1 42 ? -39.503 60.153 -26.417 1.00 18.17 39 GLN F CA 1
ATOM 10628 C C . GLN F 1 42 ? -39.767 60.017 -27.924 1.00 18.54 39 GLN F C 1
ATOM 10629 O O . GLN F 1 42 ? -38.890 59.608 -28.687 1.00 19.99 39 GLN F O 1
ATOM 10635 N N . ASN F 1 43 ? -40.971 60.384 -28.350 1.00 18.72 40 ASN F N 1
ATOM 10636 C CA . ASN F 1 43 ? -41.328 60.327 -29.768 1.00 18.56 40 ASN F CA 1
ATOM 10637 C C . ASN F 1 43 ? -40.484 61.225 -30.666 1.00 16.84 40 ASN F C 1
ATOM 10638 O O . ASN F 1 43 ? -40.069 60.781 -31.735 1.00 16.33 40 ASN F O 1
ATOM 10643 N N . ILE F 1 44 ? -40.194 62.461 -30.250 1.00 16.35 41 ILE F N 1
ATOM 10644 C CA . ILE F 1 44 ? -39.361 63.322 -31.113 1.00 16.86 41 ILE F CA 1
ATOM 10645 C C . ILE F 1 44 ? -37.907 62.834 -31.095 1.00 16.08 41 ILE F C 1
ATOM 10646 O O . ILE F 1 44 ? -37.210 62.942 -32.096 1.00 15.89 41 ILE F O 1
ATOM 10651 N N . LEU F 1 45 ? -37.445 62.297 -29.965 1.00 15.42 42 LEU F N 1
ATOM 10652 C CA . LEU F 1 45 ? -36.081 61.768 -29.907 1.00 15.85 42 LEU F CA 1
ATOM 10653 C C . LEU F 1 45 ? -35.947 60.550 -30.855 1.00 16.19 42 LEU F C 1
ATOM 10654 O O . LEU F 1 45 ? -34.921 60.371 -31.527 1.00 16.21 42 LEU F O 1
ATOM 10659 N N . THR F 1 46 ? -36.997 59.745 -30.925 1.00 16.27 43 THR F N 1
ATOM 10660 C CA . THR F 1 46 ? -37.014 58.580 -31.831 1.00 16.95 43 THR F CA 1
ATOM 10661 C C . THR F 1 46 ? -36.852 59.039 -33.287 1.00 16.56 43 THR F C 1
ATOM 10662 O O . THR F 1 46 ? -36.069 58.474 -34.042 1.00 17.03 43 THR F O 1
ATOM 10666 N N . GLN F 1 47 ? -37.578 60.090 -33.652 1.00 16.82 44 GLN F N 1
ATOM 10667 C CA . GLN F 1 47 ? -37.512 60.690 -34.990 1.00 16.73 44 GLN F CA 1
ATOM 10668 C C . GLN F 1 47 ? -36.125 61.288 -35.301 1.00 16.06 44 GLN F C 1
ATOM 10669 O O . GLN F 1 47 ? -35.537 61.012 -36.350 1.00 14.76 44 GLN F O 1
ATOM 10675 N N . ILE F 1 48 ? -35.599 62.094 -34.386 1.00 15.23 45 ILE F N 1
ATOM 10676 C CA . ILE F 1 48 ? -34.298 62.723 -34.587 1.00 15.27 45 ILE F CA 1
ATOM 10677 C C . ILE F 1 48 ? -33.173 61.698 -34.733 1.00 15.58 45 ILE F C 1
ATOM 10678 O O . ILE F 1 48 ? -32.236 61.901 -35.509 1.00 14.30 45 ILE F O 1
ATOM 10683 N N . ASN F 1 49 ? -33.272 60.601 -33.984 1.00 16.77 46 ASN F N 1
ATOM 10684 C CA . ASN F 1 49 ? -32.298 59.515 -34.055 1.00 18.27 46 ASN F CA 1
ATOM 10685 C C . ASN F 1 49 ? -32.082 59.053 -35.491 1.00 19.02 46 ASN F C 1
ATOM 10686 O O . ASN F 1 49 ? -30.974 58.674 -35.859 1.00 19.92 46 ASN F O 1
ATOM 10691 N N . GLU F 1 50 ? -33.132 59.086 -36.305 1.00 18.90 47 GLU F N 1
ATOM 10692 C CA . GLU F 1 50 ? -33.022 58.633 -37.699 1.00 20.27 47 GLU F CA 1
ATOM 10693 C C . GLU F 1 50 ? -32.794 59.773 -38.702 1.00 19.64 47 GLU F C 1
ATOM 10694 O O . GLU F 1 50 ? -32.757 59.535 -39.911 1.00 17.39 47 GLU F O 1
ATOM 10700 N N . GLU F 1 51 ? -32.629 61.004 -38.219 1.00 18.08 48 GLU F N 1
ATOM 10701 C CA . GLU F 1 51 ? -32.433 62.146 -39.123 1.00 19.27 48 GLU F CA 1
ATOM 10702 C C . GLU F 1 51 ? -30.958 62.360 -39.451 1.00 19.39 48 GLU F C 1
ATOM 10703 O O . GLU F 1 51 ? -30.221 62.938 -38.664 1.00 18.06 48 GLU F O 1
ATOM 10709 N N . ALA F 1 52 ? -30.547 61.893 -40.628 1.00 19.40 49 ALA F N 1
ATOM 10710 C CA . ALA F 1 52 ? -29.159 62.035 -41.075 1.00 20.76 49 ALA F CA 1
ATOM 10711 C C . ALA F 1 52 ? -28.767 63.497 -41.281 1.00 21.78 49 ALA F C 1
ATOM 10712 O O . ALA F 1 52 ? -27.616 63.875 -41.050 1.00 22.34 49 ALA F O 1
ATOM 10714 N N . ASN F 1 53 ? -29.728 64.319 -41.697 1.00 21.74 50 ASN F N 1
ATOM 10715 C CA . ASN F 1 53 ? -29.464 65.724 -41.957 1.00 21.88 50 ASN F CA 1
ATOM 10716 C C . ASN F 1 53 ? -29.406 66.580 -40.690 1.00 20.03 50 ASN F C 1
ATOM 10717 O O . ASN F 1 53 ? -28.976 67.734 -40.749 1.00 18.75 50 ASN F O 1
ATOM 10722 N N . THR F 1 54 ? -29.846 66.034 -39.553 1.00 18.50 51 THR F N 1
ATOM 10723 C CA . THR F 1 54 ? -29.822 66.781 -38.309 1.00 16.51 51 THR F CA 1
ATOM 10724 C C . THR F 1 54 ? -28.469 66.518 -37.632 1.00 16.11 51 THR F C 1
ATOM 10725 O O . THR F 1 54 ? -28.143 65.387 -37.266 1.00 14.28 51 THR F O 1
ATOM 10729 N N . ARG F 1 55 ? -27.684 67.579 -37.479 1.00 15.46 52 ARG F N 1
ATOM 10730 C CA . ARG F 1 55 ? -26.315 67.479 -36.951 1.00 15.02 52 ARG F CA 1
ATOM 10731 C C . ARG F 1 55 ? -26.139 67.855 -35.493 1.00 14.92 52 ARG F C 1
ATOM 10732 O O . ARG F 1 55 ? -25.201 67.387 -34.838 1.00 15.93 52 ARG F O 1
ATOM 10740 N N . VAL F 1 56 ? -27.037 68.692 -34.982 1.00 14.43 53 VAL F N 1
ATOM 10741 C CA . VAL F 1 56 ? -26.962 69.143 -33.615 1.00 12.07 53 VAL F CA 1
ATOM 10742 C C . VAL F 1 56 ? -28.363 69.399 -33.055 1.00 13.38 53 VAL F C 1
ATOM 10743 O O . VAL F 1 56 ? -29.256 69.852 -33.767 1.00 13.84 53 VAL F O 1
ATOM 10747 N N . VAL F 1 57 ? -28.549 69.100 -31.773 1.00 12.77 54 VAL F N 1
ATOM 10748 C CA . VAL F 1 57 ? -29.818 69.320 -31.102 1.00 14.13 54 VAL F CA 1
ATOM 10749 C C . VAL F 1 57 ? -29.639 70.313 -29.949 1.00 15.84 54 VAL F C 1
ATOM 10750 O O . VAL F 1 57 ? -28.643 70.257 -29.259 1.00 15.32 54 VAL F O 1
ATOM 10754 N N . ILE F 1 58 ? -30.589 71.238 -29.795 1.00 14.07 55 ILE F N 1
ATOM 10755 C CA . ILE F 1 58 ? -30.606 72.175 -28.672 1.00 14.06 55 ILE F CA 1
ATOM 10756 C C . ILE F 1 58 ? -31.878 71.860 -27.880 1.00 14.16 55 ILE F C 1
ATOM 10757 O O . ILE F 1 58 ? -32.946 71.733 -28.459 1.00 16.26 55 ILE F O 1
ATOM 10762 N N . LEU F 1 59 ? -31.741 71.723 -26.564 1.00 14.40 56 LEU F N 1
ATOM 10763 C CA . LEU F 1 59 ? -32.858 71.449 -25.673 1.00 14.92 56 LEU F CA 1
ATOM 10764 C C . LEU F 1 59 ? -32.996 72.635 -24.733 1.00 16.07 56 LEU F C 1
ATOM 10765 O O . LEU F 1 59 ? -32.020 73.045 -24.114 1.00 16.43 56 LEU F O 1
ATOM 10770 N N . THR F 1 60 ? -34.194 73.212 -24.656 1.00 17.30 57 THR F N 1
ATOM 10771 C CA . THR F 1 60 ? -34.432 74.386 -23.815 1.00 17.75 57 THR F CA 1
ATOM 10772 C C . THR F 1 60 ? -35.871 74.376 -23.298 1.00 18.51 57 THR F C 1
ATOM 10773 O O . THR F 1 60 ? -36.664 73.510 -23.662 1.00 18.01 57 THR F O 1
ATOM 10777 N N . GLY F 1 61 ? -36.191 75.347 -22.456 1.00 18.92 58 GLY F N 1
ATOM 10778 C CA . GLY F 1 61 ? -37.533 75.488 -21.897 1.00 19.17 58 GLY F CA 1
ATOM 10779 C C . GLY F 1 61 ? -38.176 76.765 -22.404 1.00 19.29 58 GLY F C 1
ATOM 10780 O O . GLY F 1 61 ? -37.487 77.755 -22.656 1.00 18.00 58 GLY F O 1
ATOM 10781 N N . ALA F 1 62 ? -39.497 76.737 -22.552 1.00 19.23 59 ALA F N 1
ATOM 10782 C CA . ALA F 1 62 ? -40.255 77.905 -23.008 1.00 20.34 59 ALA F CA 1
ATOM 10783 C C . ALA F 1 62 ? -40.357 78.937 -21.885 1.00 20.82 59 ALA F C 1
ATOM 10784 O O . ALA F 1 62 ? -40.461 78.564 -20.717 1.00 20.21 59 ALA F O 1
ATOM 10786 N N . GLY F 1 63 ? -40.335 80.227 -22.232 1.00 21.70 60 GLY F N 1
ATOM 10787 C CA . GLY F 1 63 ? -40.471 81.297 -21.227 1.00 23.18 60 GLY F CA 1
ATOM 10788 C C . GLY F 1 63 ? -39.152 81.770 -20.632 1.00 24.01 60 GLY F C 1
ATOM 10789 O O . GLY F 1 63 ? -38.090 81.351 -21.067 1.00 25.19 60 GLY F O 1
ATOM 10790 N N . GLU F 1 64 ? -39.222 82.616 -19.605 1.00 25.53 61 GLU F N 1
ATOM 10791 C CA . GLU F 1 64 ? -38.008 83.181 -18.990 1.00 26.67 61 GLU F CA 1
ATOM 10792 C C . GLU F 1 64 ? -37.785 82.757 -17.522 1.00 26.25 61 GLU F C 1
ATOM 10793 O O . GLU F 1 64 ? -36.791 83.151 -16.904 1.00 27.50 61 GLU F O 1
ATOM 10799 N N . LYS F 1 65 ? -38.687 81.946 -16.972 1.00 23.87 62 LYS F N 1
ATOM 10800 C CA . LYS F 1 65 ? -38.594 81.537 -15.572 1.00 22.57 62 LYS F CA 1
ATOM 10801 C C . LYS F 1 65 ? -38.018 80.137 -15.360 1.00 20.90 62 LYS F C 1
ATOM 10802 O O . LYS F 1 65 ? -37.333 79.900 -14.369 1.00 19.11 62 LYS F O 1
ATOM 10808 N N . ALA F 1 66 ? -38.304 79.216 -16.276 1.00 18.85 63 ALA F N 1
ATOM 10809 C CA . ALA F 1 66 ? -37.883 77.829 -16.072 1.00 18.84 63 ALA F CA 1
ATOM 10810 C C . ALA F 1 66 ? -37.393 77.039 -17.274 1.00 17.89 63 ALA F C 1
ATOM 10811 O O . ALA F 1 66 ? -37.971 77.085 -18.363 1.00 17.69 63 ALA F O 1
ATOM 10813 N N . PHE F 1 67 ? -36.303 76.303 -17.050 1.00 16.48 64 PHE F N 1
ATOM 10814 C CA . PHE F 1 67 ? -35.791 75.354 -18.031 1.00 15.96 64 PHE F CA 1
ATOM 10815 C C . PHE F 1 67 ? -36.630 74.112 -17.800 1.00 15.59 64 PHE F C 1
ATOM 10816 O O . PHE F 1 67 ? -37.323 73.625 -18.697 1.00 17.78 64 PHE F O 1
ATOM 10824 N N . CYS F 1 68 ? -36.594 73.635 -16.561 1.00 16.27 65 CYS F N 1
ATOM 10825 C CA . CYS F 1 68 ? -37.358 72.473 -16.131 1.00 16.07 65 CYS F CA 1
ATOM 10826 C C . CYS F 1 68 ? -37.300 72.393 -14.616 1.00 16.03 65 CYS F C 1
ATOM 10827 O O . CYS F 1 68 ? -36.225 72.221 -14.050 1.00 15.52 65 CYS F O 1
ATOM 10830 N N . ALA F 1 69 ? -38.454 72.522 -13.967 1.00 16.53 66 ALA F N 1
ATOM 10831 C CA . ALA F 1 69 ? -38.541 72.455 -12.510 1.00 17.56 66 ALA F CA 1
ATOM 10832 C C . ALA F 1 69 ? -38.421 71.039 -11.961 1.00 18.65 66 ALA F C 1
ATOM 10833 O O . ALA F 1 69 ? -38.460 70.857 -10.741 1.00 19.60 66 ALA F O 1
ATOM 10835 N N . GLY F 1 70 ? -38.319 70.038 -12.842 1.00 18.76 67 GLY F N 1
ATOM 10836 C CA . GLY F 1 70 ? -38.146 68.637 -12.413 1.00 18.83 67 GLY F CA 1
ATOM 10837 C C . GLY F 1 70 ? -39.383 67.801 -12.661 1.00 19.11 67 GLY F C 1
ATOM 10838 O O . GLY F 1 70 ? -40.246 68.190 -13.440 1.00 16.72 67 GLY F O 1
ATOM 10839 N N . ALA F 1 71 ? -39.490 66.655 -11.992 1.00 18.24 68 ALA F N 1
ATOM 10840 C CA . ALA F 1 71 ? -40.679 65.823 -12.132 1.00 18.42 68 ALA F CA 1
ATOM 10841 C C . ALA F 1 71 ? -41.902 66.613 -11.649 1.00 17.77 68 ALA F C 1
ATOM 10842 O O . ALA F 1 71 ? -41.802 67.440 -10.733 1.00 16.95 68 ALA F O 1
ATOM 10844 N N . ASP F 1 72 ? -43.044 66.383 -12.293 1.00 16.91 69 ASP F N 1
ATOM 10845 C CA . ASP F 1 72 ? -44.282 67.069 -11.931 1.00 17.20 69 ASP F CA 1
ATOM 10846 C C . ASP F 1 72 ? -44.747 66.531 -10.573 1.00 17.94 69 ASP F C 1
ATOM 10847 O O . ASP F 1 72 ? -45.153 65.377 -10.469 1.00 18.66 69 ASP F O 1
ATOM 10852 N N . LEU F 1 73 ? -44.691 67.384 -9.544 1.00 17.78 70 LEU F N 1
ATOM 10853 C CA . LEU F 1 73 ? -45.038 66.997 -8.165 1.00 18.04 70 LEU F CA 1
ATOM 10854 C C . LEU F 1 73 ? -46.532 66.897 -7.888 1.00 17.85 70 LEU F C 1
ATOM 10855 O O . LEU F 1 73 ? -46.954 66.221 -6.940 1.00 18.09 70 LEU F O 1
ATOM 10860 N N . LYS F 1 74 ? -47.326 67.612 -8.671 1.00 18.02 71 LYS F N 1
ATOM 10861 C CA . LYS F 1 74 ? -48.770 67.538 -8.558 1.00 18.83 71 LYS F CA 1
ATOM 10862 C C . LYS F 1 74 ? -49.118 66.110 -8.971 1.00 17.90 71 LYS F C 1
ATOM 10863 O O . LYS F 1 74 ? -49.846 65.392 -8.275 1.00 18.16 71 LYS F O 1
ATOM 10869 N N . GLU F 1 75 ? -48.540 65.697 -10.097 1.00 16.93 72 GLU F N 1
ATOM 10870 C CA . GLU F 1 75 ? -48.775 64.378 -10.663 1.00 16.64 72 GLU F CA 1
ATOM 10871 C C . GLU F 1 75 ? -48.183 63.299 -9.758 1.00 17.16 72 GLU F C 1
ATOM 10872 O O . GLU F 1 75 ? -48.836 62.281 -9.481 1.00 14.98 72 GLU F O 1
ATOM 10878 N N . ARG F 1 76 ? -46.965 63.543 -9.265 1.00 15.65 73 ARG F N 1
ATOM 10879 C CA . ARG F 1 76 ? -46.289 62.591 -8.394 1.00 16.26 73 ARG F CA 1
ATOM 10880 C C . ARG F 1 76 ? -47.054 62.307 -7.107 1.00 14.56 73 ARG F C 1
ATOM 10881 O O . ARG F 1 76 ? -47.128 61.166 -6.681 1.00 13.63 73 ARG F O 1
ATOM 10889 N N . ALA F 1 77 ? -47.598 63.353 -6.491 1.00 15.18 74 ALA F N 1
ATOM 10890 C CA . ALA F 1 77 ? -48.353 63.220 -5.237 1.00 16.03 74 ALA F CA 1
ATOM 10891 C C . ALA F 1 77 ? -49.581 62.324 -5.373 1.00 15.60 74 ALA F C 1
ATOM 10892 O O . ALA F 1 77 ? -50.013 61.725 -4.385 1.00 16.56 74 ALA F O 1
ATOM 10894 N N . GLY F 1 78 ? -50.137 62.230 -6.585 1.00 14.04 75 GLY F N 1
ATOM 10895 C CA . GLY F 1 78 ? -51.330 61.416 -6.832 1.00 13.72 75 GLY F CA 1
ATOM 10896 C C . GLY F 1 78 ? -51.059 59.985 -7.277 1.00 13.03 75 GLY F C 1
ATOM 10897 O O . GLY F 1 78 ? -51.983 59.246 -7.590 1.00 10.82 75 GLY F O 1
ATOM 10906 N N . ASN F 1 80 ? -49.646 56.066 -6.720 1.00 13.85 77 ASN F N 1
ATOM 10907 C CA . ASN F 1 80 ? -49.377 55.015 -5.745 1.00 14.95 77 ASN F CA 1
ATOM 10908 C C . ASN F 1 80 ? -47.955 54.516 -6.016 1.00 14.89 77 ASN F C 1
ATOM 10909 O O . ASN F 1 80 ? -47.348 54.905 -7.021 1.00 13.89 77 ASN F O 1
ATOM 10914 N N . GLU F 1 81 ? -47.413 53.669 -5.144 1.00 15.46 78 GLU F N 1
ATOM 10915 C CA . GLU F 1 81 ? -46.025 53.195 -5.327 1.00 16.31 78 GLU F CA 1
ATOM 10916 C C . GLU F 1 81 ? -45.743 52.594 -6.708 1.00 16.45 78 GLU F C 1
ATOM 10917 O O . GLU F 1 81 ? -44.684 52.848 -7.287 1.00 15.86 78 GLU F O 1
ATOM 10923 N N . GLU F 1 82 ? -46.684 51.814 -7.235 1.00 16.78 79 GLU F N 1
ATOM 10924 C CA . GLU F 1 82 ? -46.515 51.183 -8.547 1.00 17.98 79 GLU F CA 1
ATOM 10925 C C . GLU F 1 82 ? -46.397 52.222 -9.666 1.00 18.03 79 GLU F C 1
ATOM 10926 O O . GLU F 1 82 ? -45.560 52.090 -10.575 1.00 17.55 79 GLU F O 1
ATOM 10932 N N . GLN F 1 83 ? -47.238 53.253 -9.599 1.00 17.71 80 GLN F N 1
ATOM 10933 C CA . GLN F 1 83 ? -47.216 54.332 -10.588 1.00 17.10 80 GLN F CA 1
ATOM 10934 C C . GLN F 1 83 ? -45.943 55.161 -10.451 1.00 16.70 80 GLN F C 1
ATOM 10935 O O . GLN F 1 83 ? -45.360 55.591 -11.455 1.00 14.45 80 GLN F O 1
ATOM 10941 N N . VAL F 1 84 ? -45.496 55.377 -9.213 1.00 16.34 81 VAL F N 1
ATOM 10942 C CA . VAL F 1 84 ? -44.248 56.111 -8.991 1.00 16.46 81 VAL F CA 1
ATOM 10943 C C . VAL F 1 84 ? -43.086 55.397 -9.706 1.00 16.95 81 VAL F C 1
ATOM 10944 O O . VAL F 1 84 ? -42.272 56.042 -10.357 1.00 17.20 81 VAL F O 1
ATOM 10948 N N . ARG F 1 85 ? -43.024 54.073 -9.590 1.00 17.63 82 ARG F N 1
ATOM 10949 C CA . ARG F 1 85 ? -41.965 53.295 -10.252 1.00 18.48 82 ARG F CA 1
ATOM 10950 C C . ARG F 1 85 ? -42.030 53.455 -11.769 1.00 18.72 82 ARG F C 1
ATOM 10951 O O . ARG F 1 85 ? -41.003 53.634 -12.414 1.00 16.62 82 ARG F O 1
ATOM 10959 N N . HIS F 1 86 ? -43.230 53.377 -12.339 1.00 18.99 83 HIS F N 1
ATOM 10960 C CA . HIS F 1 86 ? -43.374 53.563 -13.784 1.00 20.18 83 HIS F CA 1
ATOM 10961 C C . HIS F 1 86 ? -42.944 54.969 -14.227 1.00 19.40 83 HIS F C 1
ATOM 10962 O O . HIS F 1 86 ? -42.256 55.120 -15.235 1.00 20.63 83 HIS F O 1
ATOM 10969 N N . ALA F 1 87 ? -43.346 55.990 -13.477 1.00 18.73 84 ALA F N 1
ATOM 10970 C CA . ALA F 1 87 ? -42.984 57.373 -13.799 1.00 17.60 84 ALA F CA 1
ATOM 10971 C C . ALA F 1 87 ? -41.462 57.570 -13.764 1.00 17.16 84 ALA F C 1
ATOM 10972 O O . ALA F 1 87 ? -40.874 58.154 -14.691 1.00 15.24 84 ALA F O 1
ATOM 10974 N N . VAL F 1 88 ? -40.818 57.103 -12.695 1.00 15.82 85 VAL F N 1
ATOM 10975 C CA . VAL F 1 88 ? -39.360 57.255 -12.596 1.00 16.22 85 VAL F CA 1
ATOM 10976 C C . VAL F 1 88 ? -38.700 56.474 -13.738 1.00 14.63 85 VAL F C 1
ATOM 10977 O O . VAL F 1 88 ? -37.721 56.941 -14.314 1.00 12.31 85 VAL F O 1
ATOM 10981 N N . SER F 1 89 ? -39.258 55.306 -14.075 1.00 13.80 86 SER F N 1
ATOM 10982 C CA . SER F 1 89 ? -38.752 54.513 -15.182 1.00 14.14 86 SER F CA 1
ATOM 10983 C C . SER F 1 89 ? -38.792 55.311 -16.492 1.00 14.13 86 SER F C 1
ATOM 10984 O O . SER F 1 89 ? -37.807 55.313 -17.252 1.00 13.45 86 SER F O 1
ATOM 11003 N N . ILE F 1 91 ? -38.851 58.588 -16.876 1.00 14.06 88 ILE F N 1
ATOM 11004 C CA . ILE F 1 91 ? -37.909 59.689 -16.812 1.00 14.23 88 ILE F CA 1
ATOM 11005 C C . ILE F 1 91 ? -36.477 59.162 -17.095 1.00 12.92 88 ILE F C 1
ATOM 11006 O O . ILE F 1 91 ? -35.777 59.702 -17.962 1.00 10.84 88 ILE F O 1
ATOM 11011 N N . ARG F 1 92 ? -36.077 58.079 -16.422 1.00 12.60 89 ARG F N 1
ATOM 11012 C CA . ARG F 1 92 ? -34.736 57.491 -16.631 1.00 12.74 89 ARG F CA 1
ATOM 11013 C C . ARG F 1 92 ? -34.485 57.155 -18.078 1.00 12.28 89 ARG F C 1
ATOM 11014 O O . ARG F 1 92 ? -33.405 57.439 -18.623 1.00 11.94 89 ARG F O 1
ATOM 11022 N N . THR F 1 93 ? -35.478 56.521 -18.694 1.00 12.70 90 THR F N 1
ATOM 11023 C CA . THR F 1 93 ? -35.370 56.073 -20.071 1.00 13.80 90 THR F CA 1
ATOM 11024 C C . THR F 1 93 ? -35.225 57.256 -21.035 1.00 14.00 90 THR F C 1
ATOM 11025 O O . THR F 1 93 ? -34.442 57.204 -21.993 1.00 12.55 90 THR F O 1
ATOM 11029 N N . THR F 1 94 ? -35.958 58.321 -20.759 1.00 12.84 91 THR F N 1
ATOM 11030 C CA . THR F 1 94 ? -35.881 59.531 -21.585 1.00 13.47 91 THR F CA 1
ATOM 11031 C C . THR F 1 94 ? -34.476 60.146 -21.515 1.00 12.66 91 THR F C 1
ATOM 11032 O O . THR F 1 94 ? -33.922 60.605 -22.531 1.00 10.73 91 THR F O 1
ATOM 11044 N N . GLU F 1 96 ? -31.683 58.526 -20.961 1.00 12.37 93 GLU F N 1
ATOM 11045 C CA . GLU F 1 96 ? -30.816 57.659 -21.761 1.00 12.06 93 GLU F CA 1
ATOM 11046 C C . GLU F 1 96 ? -30.956 57.932 -23.256 1.00 11.03 93 GLU F C 1
ATOM 11047 O O . GLU F 1 96 ? -29.958 57.890 -24.002 1.00 10.49 93 GLU F O 1
ATOM 11061 N N . VAL F 1 98 ? -31.844 60.789 -24.739 1.00 11.69 95 VAL F N 1
ATOM 11062 C CA . VAL F 1 98 ? -31.169 62.065 -24.998 1.00 12.39 95 VAL F CA 1
ATOM 11063 C C . VAL F 1 98 ? -29.647 61.836 -25.090 1.00 11.56 95 VAL F C 1
ATOM 11064 O O . VAL F 1 98 ? -28.998 62.251 -26.067 1.00 11.50 95 VAL F O 1
ATOM 11068 N N A GLU F 1 99 ? -29.054 61.166 -24.110 0.50 12.16 96 GLU F N 1
ATOM 11069 N N B GLU F 1 99 ? -29.092 61.157 -24.074 0.50 11.53 96 GLU F N 1
ATOM 11070 C CA A GLU F 1 99 ? -27.612 60.989 -24.174 0.50 12.92 96 GLU F CA 1
ATOM 11071 C CA B GLU F 1 99 ? -27.662 60.830 -24.041 0.50 11.89 96 GLU F CA 1
ATOM 11072 C C A GLU F 1 99 ? -27.142 60.041 -25.279 0.50 12.93 96 GLU F C 1
ATOM 11073 C C B GLU F 1 99 ? -27.167 60.035 -25.238 0.50 12.24 96 GLU F C 1
ATOM 11074 O O A GLU F 1 99 ? -26.027 60.200 -25.769 0.50 13.86 96 GLU F O 1
ATOM 11075 O O B GLU F 1 99 ? -26.080 60.299 -25.745 0.50 12.99 96 GLU F O 1
ATOM 11086 N N . GLN F 1 100 ? -27.977 59.087 -25.688 1.00 12.31 97 GLN F N 1
ATOM 11087 C CA . GLN F 1 100 ? -27.599 58.171 -26.762 1.00 13.36 97 GLN F CA 1
ATOM 11088 C C . GLN F 1 100 ? -27.929 58.657 -28.171 1.00 11.25 97 GLN F C 1
ATOM 11089 O O . GLN F 1 100 ? -27.688 57.932 -29.141 1.00 13.34 97 GLN F O 1
ATOM 11095 N N . LEU F 1 101 ? -28.493 59.854 -28.303 1.00 11.25 98 LEU F N 1
ATOM 11096 C CA . LEU F 1 101 ? -28.735 60.388 -29.635 1.00 10.52 98 LEU F CA 1
ATOM 11097 C C . LEU F 1 101 ? -27.405 60.474 -30.363 1.00 9.88 98 LEU F C 1
ATOM 11098 O O . LEU F 1 101 ? -26.393 60.839 -29.767 1.00 10.78 98 LEU F O 1
ATOM 11103 N N . PRO F 1 102 ? -27.408 60.182 -31.670 1.00 9.90 99 PRO F N 1
ATOM 11104 C CA . PRO F 1 102 ? -26.137 60.291 -32.392 1.00 10.14 99 PRO F CA 1
ATOM 11105 C C . PRO F 1 102 ? -25.572 61.714 -32.423 1.00 10.44 99 PRO F C 1
ATOM 11106 O O . PRO F 1 102 ? -24.341 61.893 -32.485 1.00 10.57 99 PRO F O 1
ATOM 11110 N N . GLN F 1 103 ? -26.453 62.718 -32.394 1.00 8.99 100 GLN F N 1
ATOM 11111 C CA . GLN F 1 103 ? -26.015 64.098 -32.470 1.00 9.59 100 GLN F CA 1
ATOM 11112 C C . GLN F 1 103 ? -25.663 64.686 -31.105 1.00 10.97 100 GLN F C 1
ATOM 11113 O O . GLN F 1 103 ? -26.214 64.264 -30.090 1.00 10.61 100 GLN F O 1
ATOM 11119 N N . PRO F 1 104 ? -24.708 65.628 -31.081 1.00 11.48 101 PRO F N 1
ATOM 11120 C CA . PRO F 1 104 ? -24.477 66.370 -29.847 1.00 12.86 101 PRO F CA 1
ATOM 11121 C C . PRO F 1 104 ? -25.750 67.072 -29.398 1.00 14.15 101 PRO F C 1
ATOM 11122 O O . PRO F 1 104 ? -26.511 67.591 -30.232 1.00 15.60 101 PRO F O 1
ATOM 11126 N N . VAL F 1 105 ? -26.015 67.077 -28.097 1.00 13.82 102 VAL F N 1
ATOM 11127 C CA . VAL F 1 105 ? -27.185 67.761 -27.594 1.00 14.51 102 VAL F CA 1
ATOM 11128 C C . VAL F 1 105 ? -26.687 68.853 -26.657 1.00 14.97 102 VAL F C 1
ATOM 11129 O O . VAL F 1 105 ? -25.937 68.580 -25.728 1.00 13.06 102 VAL F O 1
ATOM 11133 N N . ILE F 1 106 ? -27.100 70.089 -26.933 1.00 14.60 103 ILE F N 1
ATOM 11134 C CA . ILE F 1 106 ? -26.738 71.230 -26.112 1.00 14.30 103 ILE F CA 1
ATOM 11135 C C . ILE F 1 106 ? -27.940 71.676 -25.251 1.00 15.66 103 ILE F C 1
ATOM 11136 O O . ILE F 1 106 ? -29.010 72.001 -25.784 1.00 16.19 103 ILE F O 1
ATOM 11141 N N . ALA F 1 107 ? -27.772 71.671 -23.931 1.00 15.08 104 ALA F N 1
ATOM 11142 C CA . ALA F 1 107 ? -28.796 72.189 -23.033 1.00 15.51 104 ALA F CA 1
ATOM 11143 C C . ALA F 1 107 ? -28.662 73.723 -22.931 1.00 14.77 104 ALA F C 1
ATOM 11144 O O . ALA F 1 107 ? -27.600 74.232 -22.590 1.00 13.88 104 ALA F O 1
ATOM 11146 N N . ALA F 1 108 ? -29.719 74.450 -23.286 1.00 14.45 105 ALA F N 1
ATOM 11147 C CA . ALA F 1 108 ? -29.754 75.910 -23.169 1.00 14.10 105 ALA F CA 1
ATOM 11148 C C . ALA F 1 108 ? -30.659 76.195 -21.966 1.00 13.49 105 ALA F C 1
ATOM 11149 O O . ALA F 1 108 ? -31.889 76.170 -22.065 1.00 13.66 105 ALA F O 1
ATOM 11151 N N . ILE F 1 109 ? -30.030 76.453 -20.833 1.00 15.39 106 ILE F N 1
ATOM 11152 C CA . ILE F 1 109 ? -30.721 76.599 -19.559 1.00 16.09 106 ILE F CA 1
ATOM 11153 C C . ILE F 1 109 ? -31.178 78.044 -19.348 1.00 16.96 106 ILE F C 1
ATOM 11154 O O . ILE F 1 109 ? -30.413 78.906 -18.891 1.00 18.43 106 ILE F O 1
ATOM 11159 N N . ASN F 1 110 ? -32.457 78.269 -19.657 1.00 17.23 107 ASN F N 1
ATOM 11160 C CA . ASN F 1 110 ? -33.101 79.595 -19.620 1.00 17.41 107 ASN F CA 1
ATOM 11161 C C . ASN F 1 110 ? -33.677 80.079 -18.292 1.00 17.96 107 ASN F C 1
ATOM 11162 O O . ASN F 1 110 ? -34.086 81.233 -18.197 1.00 19.45 107 ASN F O 1
ATOM 11167 N N . GLY F 1 111 ? -33.754 79.209 -17.297 1.00 15.96 108 GLY F N 1
ATOM 11168 C CA . GLY F 1 111 ? -34.290 79.576 -16.004 1.00 16.01 108 GLY F CA 1
ATOM 11169 C C . GLY F 1 111 ? -34.017 78.467 -15.012 1.00 16.17 108 GLY F C 1
ATOM 11170 O O . GLY F 1 111 ? -32.981 77.792 -15.102 1.00 16.59 108 GLY F O 1
ATOM 11171 N N . ILE F 1 112 ? -34.938 78.247 -14.081 1.00 16.56 109 ILE F N 1
ATOM 11172 C CA . ILE F 1 112 ? -34.708 77.208 -13.078 1.00 17.10 109 ILE F CA 1
ATOM 11173 C C . ILE F 1 112 ? -34.582 75.825 -13.721 1.00 17.20 109 ILE F C 1
ATOM 11174 O O . ILE F 1 112 ? -35.308 75.477 -14.674 1.00 17.27 109 ILE F O 1
ATOM 11179 N N . ALA F 1 113 ? -33.635 75.054 -13.196 1.00 17.49 110 ALA F N 1
ATOM 11180 C CA . ALA F 1 113 ? -33.397 73.684 -13.604 1.00 16.86 110 ALA F CA 1
ATOM 11181 C C . ALA F 1 113 ? -33.148 72.950 -12.292 1.00 17.25 110 ALA F C 1
ATOM 11182 O O . ALA F 1 113 ? -32.021 72.900 -11.812 1.00 18.13 110 ALA F O 1
ATOM 11184 N N . LEU F 1 114 ? -34.204 72.397 -11.711 1.00 17.90 111 LEU F N 1
ATOM 11185 C CA . LEU F 1 114 ? -34.118 71.739 -10.403 1.00 17.89 111 LEU F CA 1
ATOM 11186 C C . LEU F 1 114 ? -34.483 70.254 -10.476 1.00 17.43 111 LEU F C 1
ATOM 11187 O O . LEU F 1 114 ? -35.374 69.867 -11.227 1.00 16.30 111 LEU F O 1
ATOM 11192 N N . GLY F 1 115 ? -33.797 69.428 -9.684 1.00 15.92 112 GLY F N 1
ATOM 11193 C CA . GLY F 1 115 ? -34.063 67.978 -9.669 1.00 16.65 112 GLY F CA 1
ATOM 11194 C C . GLY F 1 115 ? -33.941 67.383 -11.057 1.00 15.90 112 GLY F C 1
ATOM 11195 O O . GLY F 1 115 ? -32.881 67.477 -11.701 1.00 15.07 112 GLY F O 1
ATOM 11196 N N . GLY F 1 116 ? -35.037 66.803 -11.530 1.00 16.03 113 GLY F N 1
ATOM 11197 C CA . GLY F 1 116 ? -35.105 66.239 -12.869 1.00 17.47 113 GLY F CA 1
ATOM 11198 C C . GLY F 1 116 ? -34.636 67.227 -13.930 1.00 17.08 113 GLY F C 1
ATOM 11199 O O . GLY F 1 116 ? -34.176 66.814 -14.982 1.00 17.92 113 GLY F O 1
ATOM 11200 N N . GLY F 1 117 ? -34.772 68.533 -13.655 1.00 17.91 114 GLY F N 1
ATOM 11201 C CA . GLY F 1 117 ? -34.321 69.587 -14.588 1.00 16.99 114 GLY F CA 1
ATOM 11202 C C . GLY F 1 117 ? -32.805 69.628 -14.723 1.00 17.37 114 GLY F C 1
ATOM 11203 O O . GLY F 1 117 ? -32.268 69.805 -15.825 1.00 17.47 114 GLY F O 1
ATOM 11204 N N . THR F 1 118 ? -32.103 69.512 -13.598 1.00 18.60 115 THR F N 1
ATOM 11205 C CA . THR F 1 118 ? -30.633 69.445 -13.634 1.00 18.19 115 THR F CA 1
ATOM 11206 C C . THR F 1 118 ? -30.240 68.082 -14.249 1.00 17.77 115 THR F C 1
ATOM 11207 O O . THR F 1 118 ? -29.282 67.976 -15.057 1.00 15.55 115 THR F O 1
ATOM 11211 N N . GLU F 1 119 ? -30.995 67.044 -13.896 1.00 16.86 116 GLU F N 1
ATOM 11212 C CA . GLU F 1 119 ? -30.740 65.705 -14.441 1.00 16.81 116 GLU F CA 1
ATOM 11213 C C . GLU F 1 119 ? -30.847 65.713 -15.956 1.00 17.05 116 GLU F C 1
ATOM 11214 O O . GLU F 1 119 ? -30.019 65.107 -16.654 1.00 15.85 116 GLU F O 1
ATOM 11220 N N . LEU F 1 120 ? -31.864 66.402 -16.457 1.00 15.84 117 LEU F N 1
ATOM 11221 C CA . LEU F 1 120 ? -32.055 66.549 -17.882 1.00 15.37 117 LEU F CA 1
ATOM 11222 C C . LEU F 1 120 ? -30.843 67.262 -18.520 1.00 14.81 117 LEU F C 1
ATOM 11223 O O . LEU F 1 120 ? -30.332 66.841 -19.560 1.00 14.38 117 LEU F O 1
ATOM 11228 N N . SER F 1 121 ? -30.377 68.327 -17.887 1.00 14.19 118 SER F N 1
ATOM 11229 C CA . SER F 1 121 ? -29.213 69.055 -18.382 1.00 14.92 118 SER F CA 1
ATOM 11230 C C . SER F 1 121 ? -27.961 68.207 -18.402 1.00 14.30 118 SER F C 1
ATOM 11231 O O . SER F 1 121 ? -27.150 68.325 -19.338 1.00 14.65 118 SER F O 1
ATOM 11234 N N . LEU F 1 122 ? -27.830 67.309 -17.415 1.00 13.92 119 LEU F N 1
ATOM 11235 C CA . LEU F 1 122 ? -26.688 66.419 -17.295 1.00 13.75 119 LEU F CA 1
ATOM 11236 C C . LEU F 1 122 ? -26.669 65.362 -18.407 1.00 15.55 119 LEU F C 1
ATOM 11237 O O . LEU F 1 122 ? -25.589 64.866 -18.800 1.00 15.32 119 LEU F O 1
ATOM 11242 N N . ALA F 1 123 ? -27.857 65.009 -18.904 1.00 13.42 120 ALA F N 1
ATOM 11243 C CA . ALA F 1 123 ? -27.983 64.053 -19.996 1.00 14.99 120 ALA F CA 1
ATOM 11244 C C . ALA F 1 123 ? -27.561 64.644 -21.329 1.00 14.78 120 ALA F C 1
ATOM 11245 O O . ALA F 1 123 ? -27.369 63.899 -22.296 1.00 15.75 120 ALA F O 1
ATOM 11247 N N . CYS F 1 124 ? -27.438 65.967 -21.401 1.00 14.38 121 CYS F N 1
ATOM 11248 C CA . CYS F 1 124 ? -26.986 66.611 -22.627 1.00 14.28 121 CYS F CA 1
ATOM 11249 C C . CYS F 1 124 ? -25.455 66.589 -22.673 1.00 14.48 121 CYS F C 1
ATOM 11250 O O . CYS F 1 124 ? -24.794 66.458 -21.626 1.00 14.37 121 CYS F O 1
ATOM 11253 N N . ASP F 1 125 ? -24.898 66.728 -23.876 1.00 14.41 122 ASP F N 1
ATOM 11254 C CA . ASP F 1 125 ? -23.446 66.723 -24.070 1.00 14.15 122 ASP F CA 1
ATOM 11255 C C . ASP F 1 125 ? -22.764 67.867 -23.305 1.00 15.23 122 ASP F C 1
ATOM 11256 O O . ASP F 1 125 ? -21.759 67.657 -22.644 1.00 14.28 122 ASP F O 1
ATOM 11261 N N . PHE F 1 126 ? -23.306 69.075 -23.416 1.00 15.74 123 PHE F N 1
ATOM 11262 C CA . PHE F 1 126 ? -22.808 70.219 -22.651 1.00 14.46 123 PHE F CA 1
ATOM 11263 C C . PHE F 1 126 ? -23.935 71.252 -22.450 1.00 15.70 123 PHE F C 1
ATOM 11264 O O . PHE F 1 126 ? -25.000 71.158 -23.069 1.00 14.46 123 PHE F O 1
ATOM 11272 N N . ARG F 1 127 ? -23.670 72.211 -21.559 1.00 15.38 124 ARG F N 1
ATOM 11273 C CA . ARG F 1 127 ? -24.651 73.164 -21.084 1.00 14.83 124 ARG F CA 1
ATOM 11274 C C . ARG F 1 127 ? -24.233 74.623 -21.146 1.00 14.89 124 ARG F C 1
ATOM 11275 O O . ARG F 1 127 ? -23.104 74.974 -20.816 1.00 13.17 124 ARG F O 1
ATOM 11283 N N A ILE F 1 128 ? -25.172 75.445 -21.616 0.60 15.00 125 ILE F N 1
ATOM 11284 N N B ILE F 1 128 ? -25.154 75.470 -21.604 0.40 14.83 125 ILE F N 1
ATOM 11285 C CA A ILE F 1 128 ? -25.046 76.888 -21.684 0.60 14.48 125 ILE F CA 1
ATOM 11286 C CA B ILE F 1 128 ? -24.959 76.914 -21.651 0.40 14.53 125 ILE F CA 1
ATOM 11287 C C A ILE F 1 128 ? -26.183 77.408 -20.813 0.60 14.41 125 ILE F C 1
ATOM 11288 C C B ILE F 1 128 ? -26.159 77.509 -20.917 0.40 14.43 125 ILE F C 1
ATOM 11289 O O A ILE F 1 128 ? -27.299 76.926 -20.934 0.60 14.68 125 ILE F O 1
ATOM 11290 O O B ILE F 1 128 ? -27.295 77.225 -21.280 0.40 14.58 125 ILE F O 1
ATOM 11299 N N . ALA F 1 129 ? -25.896 78.322 -19.887 1.00 14.44 126 ALA F N 1
ATOM 11300 C CA . ALA F 1 129 ? -26.949 78.892 -19.035 1.00 15.21 126 ALA F CA 1
ATOM 11301 C C . ALA F 1 129 ? -27.030 80.405 -19.043 1.00 15.34 126 ALA F C 1
ATOM 11302 O O . ALA F 1 129 ? -26.024 81.098 -19.179 1.00 13.64 126 ALA F O 1
ATOM 11304 N N . ALA F 1 130 ? -28.255 80.888 -18.850 1.00 14.49 127 ALA F N 1
ATOM 11305 C CA . ALA F 1 130 ? -28.525 82.307 -18.716 1.00 14.99 127 ALA F CA 1
ATOM 11306 C C . ALA F 1 130 ? -27.982 82.684 -17.337 1.00 15.09 127 ALA F C 1
ATOM 11307 O O . ALA F 1 130 ? -27.971 81.846 -16.408 1.00 13.11 127 ALA F O 1
ATOM 11309 N N . GLU F 1 131 ? -27.492 83.914 -17.202 1.00 15.96 128 GLU F N 1
ATOM 11310 C CA . GLU F 1 131 ? -26.977 84.405 -15.924 1.00 17.75 128 GLU F CA 1
ATOM 11311 C C . GLU F 1 131 ? -27.988 84.262 -14.794 1.00 17.76 128 GLU F C 1
ATOM 11312 O O . GLU F 1 131 ? -27.619 84.014 -13.647 1.00 19.88 128 GLU F O 1
ATOM 11318 N N . SER F 1 132 ? -29.263 84.410 -15.130 1.00 17.71 129 SER F N 1
ATOM 11319 C CA . SER F 1 132 ? -30.352 84.353 -14.145 1.00 17.69 129 SER F CA 1
ATOM 11320 C C . SER F 1 132 ? -30.831 82.934 -13.782 1.00 17.52 129 SER F C 1
ATOM 11321 O O . SER F 1 132 ? -31.637 82.773 -12.866 1.00 16.12 129 SER F O 1
ATOM 11324 N N . ALA F 1 133 ? -30.334 81.916 -14.480 1.00 16.83 130 ALA F N 1
ATOM 11325 C CA . ALA F 1 133 ? -30.737 80.538 -14.199 1.00 17.87 130 ALA F CA 1
ATOM 11326 C C . ALA F 1 133 ? -30.217 80.093 -12.837 1.00 18.24 130 ALA F C 1
ATOM 11327 O O . ALA F 1 133 ? -29.263 80.664 -12.308 1.00 16.47 130 ALA F O 1
ATOM 11329 N N . SER F 1 134 ? -30.885 79.095 -12.265 1.00 19.23 131 SER F N 1
ATOM 11330 C CA . SER F 1 134 ? -30.490 78.516 -10.989 1.00 19.75 131 SER F CA 1
ATOM 11331 C C . SER F 1 134 ? -30.599 77.016 -11.147 1.00 19.36 131 SER F C 1
ATOM 11332 O O . SER F 1 134 ? -31.512 76.518 -11.812 1.00 19.38 131 SER F O 1
ATOM 11335 N N . LEU F 1 135 ? -29.659 76.298 -10.553 1.00 16.72 132 LEU F N 1
ATOM 11336 C CA . LEU F 1 135 ? -29.636 74.849 -10.668 1.00 17.14 132 LEU F CA 1
ATOM 11337 C C . LEU F 1 135 ? -29.555 74.192 -9.296 1.00 15.44 132 LEU F C 1
ATOM 11338 O O . LEU F 1 135 ? -29.283 74.841 -8.293 1.00 15.86 132 LEU F O 1
ATOM 11343 N N . GLY F 1 136 ? -29.776 72.888 -9.266 1.00 16.84 133 GLY F N 1
ATOM 11344 C CA . GLY F 1 136 ? -29.712 72.143 -8.012 1.00 15.78 133 GLY F CA 1
ATOM 11345 C C . GLY F 1 136 ? -30.439 70.806 -8.085 1.00 16.85 133 GLY F C 1
ATOM 11346 O O . GLY F 1 136 ? -31.328 70.612 -8.906 1.00 14.02 133 GLY F O 1
ATOM 11347 N N . LEU F 1 137 ? -30.021 69.883 -7.231 1.00 17.00 134 LEU F N 1
ATOM 11348 C CA . LEU F 1 137 ? -30.669 68.585 -7.082 1.00 17.67 134 LEU F CA 1
ATOM 11349 C C . LEU F 1 137 ? -31.287 68.657 -5.686 1.00 17.25 134 LEU F C 1
ATOM 11350 O O . LEU F 1 137 ? -30.653 68.327 -4.685 1.00 15.03 134 LEU F O 1
ATOM 11355 N N . THR F 1 138 ? -32.534 69.109 -5.635 1.00 18.66 135 THR F N 1
ATOM 11356 C CA . THR F 1 138 ? -33.235 69.356 -4.369 1.00 19.82 135 THR F CA 1
ATOM 11357 C C . THR F 1 138 ? -33.915 68.145 -3.749 1.00 18.63 135 THR F C 1
ATOM 11358 O O . THR F 1 138 ? -34.569 68.258 -2.690 1.00 19.78 135 THR F O 1
ATOM 11362 N N . GLU F 1 139 ? -33.738 66.983 -4.373 1.00 17.95 136 GLU F N 1
ATOM 11363 C CA . GLU F 1 139 ? -34.398 65.758 -3.923 1.00 17.71 136 GLU F CA 1
ATOM 11364 C C . GLU F 1 139 ? -34.345 65.436 -2.428 1.00 17.33 136 GLU F C 1
ATOM 11365 O O . GLU F 1 139 ? -35.386 65.142 -1.815 1.00 15.76 136 GLU F O 1
ATOM 11371 N N . THR F 1 140 ? -33.167 65.521 -1.816 1.00 17.16 137 THR F N 1
ATOM 11372 C CA . THR F 1 140 ? -33.073 65.153 -0.405 1.00 16.14 137 THR F CA 1
ATOM 11373 C C . THR F 1 140 ? -33.905 66.033 0.517 1.00 16.43 137 THR F C 1
ATOM 11374 O O . THR F 1 140 ? -34.284 65.576 1.599 1.00 15.47 137 THR F O 1
ATOM 11378 N N . THR F 1 141 ? -34.192 67.275 0.107 1.00 16.06 138 THR F N 1
ATOM 11379 C CA . THR F 1 141 ? -35.050 68.170 0.917 1.00 17.38 138 THR F CA 1
ATOM 11380 C C . THR F 1 141 ? -36.481 67.608 0.997 1.00 18.13 138 THR F C 1
ATOM 11381 O O . THR F 1 141 ? -37.233 67.922 1.936 1.00 18.23 138 THR F O 1
ATOM 11385 N N . LEU F 1 142 ? -36.835 66.777 0.014 1.00 18.78 139 LEU F N 1
ATOM 11386 C CA . LEU F 1 142 ? -38.139 66.103 -0.045 1.00 18.52 139 LEU F CA 1
ATOM 11387 C C . LEU F 1 142 ? -38.061 64.630 0.400 1.00 17.95 139 LEU F C 1
ATOM 11388 O O . LEU F 1 142 ? -39.022 63.868 0.243 1.00 17.67 139 LEU F O 1
ATOM 11393 N N . ALA F 1 143 ? -36.926 64.239 0.961 1.00 15.24 140 ALA F N 1
ATOM 11394 C CA . ALA F 1 143 ? -36.714 62.873 1.431 1.00 15.58 140 ALA F CA 1
ATOM 11395 C C . ALA F 1 143 ? -36.695 61.824 0.309 1.00 14.66 140 ALA F C 1
ATOM 11396 O O . ALA F 1 143 ? -37.058 60.684 0.532 1.00 15.39 140 ALA F O 1
ATOM 11398 N N . ILE F 1 144 ? -36.276 62.227 -0.885 1.00 15.67 141 ILE F N 1
ATOM 11399 C CA . ILE F 1 144 ? -36.065 61.286 -1.985 1.00 16.48 141 ILE F CA 1
ATOM 11400 C C . ILE F 1 144 ? -34.638 61.538 -2.491 1.00 16.47 141 ILE F C 1
ATOM 11401 O O . ILE F 1 144 ? -33.896 62.342 -1.914 1.00 15.57 141 ILE F O 1
ATOM 11406 N N . ILE F 1 145 ? -34.220 60.799 -3.511 1.00 16.96 142 ILE F N 1
ATOM 11407 C CA . ILE F 1 145 ? -32.897 61.018 -4.093 1.00 16.25 142 ILE F CA 1
ATOM 11408 C C . ILE F 1 145 ? -33.049 61.257 -5.580 1.00 17.26 142 ILE F C 1
ATOM 11409 O O . ILE F 1 145 ? -34.110 60.986 -6.145 1.00 17.14 142 ILE F O 1
ATOM 11414 N N . PRO F 1 146 ? -32.005 61.810 -6.224 1.00 17.68 143 PRO F N 1
ATOM 11415 C CA . PRO F 1 146 ? -32.116 61.915 -7.669 1.00 18.78 143 PRO F CA 1
ATOM 11416 C C . PRO F 1 146 ? -32.270 60.488 -8.230 1.00 19.98 143 PRO F C 1
ATOM 11417 O O . PRO F 1 146 ? -31.486 59.606 -7.886 1.00 21.54 143 PRO F O 1
ATOM 11421 N N . GLY F 1 147 ? -33.292 60.263 -9.041 1.00 19.66 144 GLY F N 1
ATOM 11422 C CA . GLY F 1 147 ? -33.569 58.937 -9.586 1.00 20.84 144 GLY F CA 1
ATOM 11423 C C . GLY F 1 147 ? -33.508 58.822 -11.084 1.00 20.65 144 GLY F C 1
ATOM 11424 O O . GLY F 1 147 ? -33.860 57.770 -11.638 1.00 21.92 144 GLY F O 1
ATOM 11425 N N . ALA F 1 148 ? -33.042 59.890 -11.733 1.00 19.68 145 ALA F N 1
ATOM 11426 C CA . ALA F 1 148 ? -32.911 59.940 -13.180 1.00 19.77 145 ALA F CA 1
ATOM 11427 C C . ALA F 1 148 ? -31.461 60.274 -13.570 1.00 18.46 145 ALA F C 1
ATOM 11428 O O . ALA F 1 148 ? -31.210 61.065 -14.470 1.00 18.23 145 ALA F O 1
ATOM 11430 N N . GLY F 1 149 ? -30.519 59.691 -12.836 1.00 17.82 146 GLY F N 1
ATOM 11431 C CA . GLY F 1 149 ? -29.104 59.823 -13.133 1.00 17.76 146 GLY F CA 1
ATOM 11432 C C . GLY F 1 149 ? -28.321 60.862 -12.379 1.00 17.11 146 GLY F C 1
ATOM 11433 O O . GLY F 1 149 ? -27.106 60.904 -12.500 1.00 17.54 146 GLY F O 1
ATOM 11434 N N . GLY F 1 150 ? -28.997 61.714 -11.606 1.00 16.99 147 GLY F N 1
ATOM 11435 C CA . GLY F 1 150 ? -28.328 62.762 -10.843 1.00 17.19 147 GLY F CA 1
ATOM 11436 C C . GLY F 1 150 ? -27.187 62.310 -9.938 1.00 16.47 147 GLY F C 1
ATOM 11437 O O . GLY F 1 150 ? -26.156 62.988 -9.846 1.00 18.02 147 GLY F O 1
ATOM 11438 N N . THR F 1 151 ? -27.341 61.165 -9.269 1.00 14.25 148 THR F N 1
ATOM 11439 C CA . THR F 1 151 ? -26.282 60.692 -8.379 1.00 14.17 148 THR F CA 1
ATOM 11440 C C . THR F 1 151 ? -25.079 60.147 -9.161 1.00 14.26 148 THR F C 1
ATOM 11441 O O . THR F 1 151 ? -24.029 59.908 -8.582 1.00 16.46 148 THR F O 1
ATOM 11445 N N . GLN F 1 152 ? -25.268 59.927 -10.462 1.00 15.13 149 GLN F N 1
ATOM 11446 C CA . GLN F 1 152 ? -24.247 59.334 -11.307 1.00 14.39 149 GLN F CA 1
ATOM 11447 C C . GLN F 1 152 ? -23.608 60.313 -12.277 1.00 13.45 149 GLN F C 1
ATOM 11448 O O . GLN F 1 152 ? -22.369 60.381 -12.348 1.00 14.71 149 GLN F O 1
ATOM 11454 N N . ARG F 1 153 ? -24.427 61.067 -13.018 1.00 14.42 150 ARG F N 1
ATOM 11455 C CA . ARG F 1 153 ? -23.916 62.034 -13.975 1.00 13.80 150 ARG F CA 1
ATOM 11456 C C . ARG F 1 153 ? -23.323 63.254 -13.301 1.00 13.71 150 ARG F C 1
ATOM 11457 O O . ARG F 1 153 ? -22.334 63.795 -13.813 1.00 15.03 150 ARG F O 1
ATOM 11465 N N . LEU F 1 154 ? -23.829 63.640 -12.131 1.00 13.35 151 LEU F N 1
ATOM 11466 C CA . LEU F 1 154 ? -23.270 64.834 -11.469 1.00 13.44 151 LEU F CA 1
ATOM 11467 C C . LEU F 1 154 ? -21.808 64.623 -11.005 1.00 13.22 151 LEU F C 1
ATOM 11468 O O . LEU F 1 154 ? -20.933 65.399 -11.367 1.00 14.31 151 LEU F O 1
ATOM 11473 N N . PRO F 1 155 ? -21.531 63.565 -10.199 1.00 13.95 152 PRO F N 1
ATOM 11474 C CA . PRO F 1 155 ? -20.132 63.380 -9.808 1.00 15.19 152 PRO F CA 1
ATOM 11475 C C . PRO F 1 155 ? -19.176 63.105 -10.986 1.00 13.57 152 PRO F C 1
ATOM 11476 O O . PRO F 1 155 ? -18.005 63.477 -10.922 1.00 15.76 152 PRO F O 1
ATOM 11480 N N . ARG F 1 156 ? -19.649 62.459 -12.037 1.00 15.21 153 ARG F N 1
ATOM 11481 C CA . ARG F 1 156 ? -18.803 62.257 -13.217 1.00 15.05 153 ARG F CA 1
ATOM 11482 C C . ARG F 1 156 ? -18.355 63.567 -13.870 1.00 16.20 153 ARG F C 1
ATOM 11483 O O . ARG F 1 156 ? -17.208 63.687 -14.319 1.00 15.82 153 ARG F O 1
ATOM 11491 N N . LEU F 1 157 ? -19.229 64.561 -13.862 1.00 14.44 154 LEU F N 1
ATOM 11492 C CA . LEU F 1 157 ? -18.928 65.834 -14.493 1.00 14.24 154 LEU F CA 1
ATOM 11493 C C . LEU F 1 157 ? -18.141 66.777 -13.582 1.00 14.91 154 LEU F C 1
ATOM 11494 O O . LEU F 1 157 ? -17.168 67.391 -14.018 1.00 16.26 154 LEU F O 1
ATOM 11499 N N . ILE F 1 158 ? -18.522 66.859 -12.312 1.00 16.08 155 ILE F N 1
ATOM 11500 C CA . ILE F 1 158 ? -17.902 67.849 -11.414 1.00 15.07 155 ILE F CA 1
ATOM 11501 C C . ILE F 1 158 ? -17.070 67.336 -10.233 1.00 15.41 155 ILE F C 1
ATOM 11502 O O . ILE F 1 158 ? -16.573 68.130 -9.410 1.00 14.38 155 ILE F O 1
ATOM 11507 N N . GLY F 1 159 ? -16.918 66.025 -10.137 1.00 15.68 156 GLY F N 1
ATOM 11508 C CA . GLY F 1 159 ? -16.181 65.434 -9.040 1.00 15.38 156 GLY F CA 1
ATOM 11509 C C . GLY F 1 159 ? -17.098 65.027 -7.917 1.00 13.81 156 GLY F C 1
ATOM 11510 O O . GLY F 1 159 ? -18.171 65.611 -7.696 1.00 14.78 156 GLY F O 1
ATOM 11511 N N . VAL F 1 160 ? -16.645 64.066 -7.135 1.00 14.61 157 VAL F N 1
ATOM 11512 C CA . VAL F 1 160 ? -17.470 63.535 -6.082 1.00 14.39 157 VAL F CA 1
ATOM 11513 C C . VAL F 1 160 ? -17.723 64.494 -4.926 1.00 14.67 157 VAL F C 1
ATOM 11514 O O . VAL F 1 160 ? -18.829 64.523 -4.388 1.00 15.10 157 VAL F O 1
ATOM 11518 N N . GLY F 1 161 ? -16.714 65.264 -4.539 1.00 12.47 158 GLY F N 1
ATOM 11519 C CA . GLY F 1 161 ? -16.859 66.194 -3.416 1.00 14.35 158 GLY F CA 1
ATOM 11520 C C . GLY F 1 161 ? -17.946 67.218 -3.644 1.00 14.10 158 GLY F C 1
ATOM 11521 O O . GLY F 1 161 ? -18.843 67.415 -2.816 1.00 14.31 158 GLY F O 1
ATOM 11522 N N . ARG F 1 162 ? -17.892 67.874 -4.787 1.00 13.62 159 ARG F N 1
ATOM 11523 C CA . ARG F 1 162 ? -18.889 68.857 -5.085 1.00 14.09 159 ARG F CA 1
ATOM 11524 C C . ARG F 1 162 ? -20.273 68.245 -5.271 1.00 14.41 159 ARG F C 1
ATOM 11525 O O . ARG F 1 162 ? -21.271 68.803 -4.796 1.00 16.22 159 ARG F O 1
ATOM 11533 N N . ALA F 1 163 ? -20.356 67.117 -5.969 1.00 15.07 160 ALA F N 1
ATOM 11534 C CA . ALA F 1 163 ? -21.642 66.449 -6.172 1.00 15.32 160 ALA F CA 1
ATOM 11535 C C . ALA F 1 163 ? -22.294 66.079 -4.836 1.00 15.88 160 ALA F C 1
ATOM 11536 O O . ALA F 1 163 ? -23.504 66.218 -4.679 1.00 15.01 160 ALA F O 1
ATOM 11538 N N . LYS F 1 164 ? -21.483 65.578 -3.898 1.00 14.62 161 LYS F N 1
ATOM 11539 C CA . LYS F 1 164 ? -21.962 65.208 -2.561 1.00 14.91 161 LYS F CA 1
ATOM 11540 C C . LYS F 1 164 ? -22.510 66.420 -1.792 1.00 16.05 161 LYS F C 1
ATOM 11541 O O . LYS F 1 164 ? -23.616 66.366 -1.222 1.00 15.46 161 LYS F O 1
ATOM 11547 N N . GLU F 1 165 ? -21.744 67.507 -1.778 1.00 14.35 162 GLU F N 1
ATOM 11548 C CA . GLU F 1 165 ? -22.177 68.715 -1.091 1.00 17.96 162 GLU F CA 1
ATOM 11549 C C . GLU F 1 165 ? -23.543 69.161 -1.631 1.00 16.19 162 GLU F C 1
ATOM 11550 O O . GLU F 1 165 ? -24.513 69.368 -0.855 1.00 14.89 162 GLU F O 1
ATOM 11556 N N . LEU F 1 166 ? -23.651 69.228 -2.956 1.00 16.72 163 LEU F N 1
ATOM 11557 C CA . LEU F 1 166 ? -24.890 69.651 -3.610 1.00 16.57 163 LEU F CA 1
ATOM 11558 C C . LEU F 1 166 ? -26.086 68.720 -3.409 1.00 16.88 163 LEU F C 1
ATOM 11559 O O . LEU F 1 166 ? -27.201 69.196 -3.152 1.00 17.00 163 LEU F O 1
ATOM 11564 N N . ILE F 1 167 ? -25.856 67.411 -3.531 1.00 16.04 164 ILE F N 1
ATOM 11565 C CA . ILE F 1 167 ? -26.918 66.420 -3.337 1.00 16.17 164 ILE F CA 1
ATOM 11566 C C . ILE F 1 167 ? -27.325 66.280 -1.877 1.00 15.53 164 ILE F C 1
ATOM 11567 O O . ILE F 1 167 ? -28.528 66.219 -1.577 1.00 14.90 164 ILE F O 1
ATOM 11572 N N . TYR F 1 168 ? -26.350 66.282 -0.957 1.00 16.85 165 TYR F N 1
ATOM 11573 C CA . TYR F 1 168 ? -26.688 66.158 0.463 1.00 16.77 165 TYR F CA 1
ATOM 11574 C C . TYR F 1 168 ? -27.450 67.362 0.998 1.00 17.55 165 TYR F C 1
ATOM 11575 O O . TYR F 1 168 ? -28.394 67.191 1.771 1.00 16.55 165 TYR F O 1
ATOM 11584 N N . THR F 1 169 ? -27.021 68.575 0.622 1.00 16.04 166 THR F N 1
ATOM 11585 C CA . THR F 1 169 ? -27.691 69.791 1.054 1.00 17.45 166 THR F CA 1
ATOM 11586 C C . THR F 1 169 ? -28.992 70.051 0.313 1.00 17.84 166 THR F C 1
ATOM 11587 O O . THR F 1 169 ? -29.923 70.652 0.879 1.00 17.64 166 THR F O 1
ATOM 11591 N N . GLY F 1 170 ? -29.054 69.600 -0.943 1.00 16.56 167 GLY F N 1
ATOM 11592 C CA . GLY F 1 170 ? -30.198 69.859 -1.804 1.00 17.92 167 GLY F CA 1
ATOM 11593 C C . GLY F 1 170 ? -30.305 71.352 -2.094 1.00 16.88 167 GLY F C 1
ATOM 11594 O O . GLY F 1 170 ? -31.381 71.861 -2.409 1.00 16.51 167 GLY F O 1
ATOM 11595 N N . ARG F 1 171 ? -29.183 72.057 -2.032 1.00 16.92 168 ARG F N 1
ATOM 11596 C CA . ARG F 1 171 ? -29.212 73.504 -2.184 1.00 17.09 168 ARG F CA 1
ATOM 11597 C C . ARG F 1 171 ? -29.262 73.960 -3.634 1.00 17.17 168 ARG F C 1
ATOM 11598 O O . ARG F 1 171 ? -28.828 73.248 -4.555 1.00 17.33 168 ARG F O 1
ATOM 11606 N N . ARG F 1 172 ? -29.820 75.145 -3.827 1.00 17.99 169 ARG F N 1
ATOM 11607 C CA . ARG F 1 172 ? -29.914 75.742 -5.143 1.00 18.71 169 ARG F CA 1
ATOM 11608 C C . ARG F 1 172 ? -28.702 76.610 -5.367 1.00 18.32 169 ARG F C 1
ATOM 11609 O O . ARG F 1 172 ? -28.252 77.324 -4.448 1.00 19.17 169 ARG F O 1
ATOM 11617 N N . ILE F 1 173 ? -28.195 76.587 -6.588 1.00 16.64 170 ILE F N 1
ATOM 11618 C CA . ILE F 1 173 ? -27.021 77.369 -6.926 1.00 16.87 170 ILE F CA 1
ATOM 11619 C C . ILE F 1 173 ? -27.268 78.258 -8.144 1.00 16.91 170 ILE F C 1
ATOM 11620 O O . ILE F 1 173 ? -28.115 77.965 -9.001 1.00 16.59 170 ILE F O 1
ATOM 11625 N N . SER F 1 174 ? -26.501 79.334 -8.220 1.00 16.32 171 SER F N 1
ATOM 11626 C CA . SER F 1 174 ? -26.641 80.283 -9.315 1.00 17.08 171 SER F CA 1
ATOM 11627 C C . SER F 1 174 ? -25.877 79.766 -10.519 1.00 16.18 171 SER F C 1
ATOM 11628 O O . SER F 1 174 ? -25.048 78.872 -10.410 1.00 14.95 171 SER F O 1
ATOM 11631 N N . ALA F 1 175 ? -26.128 80.380 -11.660 1.00 16.52 172 ALA F N 1
ATOM 11632 C CA . ALA F 1 175 ? -25.449 80.011 -12.889 1.00 17.93 172 ALA F CA 1
ATOM 11633 C C . ALA F 1 175 ? -23.939 80.204 -12.758 1.00 17.80 172 ALA F C 1
ATOM 11634 O O . ALA F 1 175 ? -23.170 79.397 -13.264 1.00 17.26 172 ALA F O 1
ATOM 11636 N N . GLN F 1 176 ? -23.522 81.291 -12.102 1.00 18.11 173 GLN F N 1
ATOM 11637 C CA . GLN F 1 176 ? -22.100 81.554 -11.909 1.00 18.27 173 GLN F CA 1
ATOM 11638 C C . GLN F 1 176 ? -21.460 80.505 -11.018 1.00 16.73 173 GLN F C 1
ATOM 11639 O O . GLN F 1 176 ? -20.338 80.096 -11.262 1.00 17.17 173 GLN F O 1
ATOM 11645 N N . GLU F 1 177 ? -22.163 80.096 -9.972 1.00 15.81 174 GLU F N 1
ATOM 11646 C CA . GLU F 1 177 ? -21.654 79.048 -9.085 1.00 15.59 174 GLU F CA 1
ATOM 11647 C C . GLU F 1 177 ? -21.509 77.766 -9.912 1.00 14.85 174 GLU F C 1
ATOM 11648 O O . GLU F 1 177 ? -20.464 77.107 -9.869 1.00 17.15 174 GLU F O 1
ATOM 11654 N N . ALA F 1 178 ? -22.525 77.462 -10.716 1.00 13.66 175 ALA F N 1
ATOM 11655 C CA . ALA F 1 178 ? -22.501 76.299 -11.602 1.00 14.23 175 ALA F CA 1
ATOM 11656 C C . ALA F 1 178 ? -21.292 76.332 -12.564 1.00 15.15 175 ALA F C 1
ATOM 11657 O O . ALA F 1 178 ? -20.667 75.308 -12.847 1.00 15.59 175 ALA F O 1
ATOM 11659 N N . LYS F 1 179 ? -20.968 77.510 -13.072 1.00 16.05 176 LYS F N 1
ATOM 11660 C CA . LYS F 1 179 ? -19.823 77.656 -13.967 1.00 17.92 176 LYS F CA 1
ATOM 11661 C C . LYS F 1 179 ? -18.502 77.391 -13.218 1.00 17.37 176 LYS F C 1
ATOM 11662 O O . LYS F 1 179 ? -17.610 76.720 -13.732 1.00 18.24 176 LYS F O 1
ATOM 11668 N N A GLU F 1 180 ? -18.381 77.936 -12.016 0.60 18.38 177 GLU F N 1
ATOM 11669 N N B GLU F 1 180 ? -18.403 77.933 -12.008 0.40 18.04 177 GLU F N 1
ATOM 11670 C CA A GLU F 1 180 ? -17.195 77.731 -11.201 0.60 18.91 177 GLU F CA 1
ATOM 11671 C CA B GLU F 1 180 ? -17.231 77.760 -11.158 0.40 18.29 177 GLU F CA 1
ATOM 11672 C C A GLU F 1 180 ? -16.985 76.239 -10.928 0.60 19.07 177 GLU F C 1
ATOM 11673 C C B GLU F 1 180 ? -16.993 76.289 -10.806 0.40 18.53 177 GLU F C 1
ATOM 11674 O O A GLU F 1 180 ? -15.862 75.735 -11.048 0.60 17.69 177 GLU F O 1
ATOM 11675 O O B GLU F 1 180 ? -15.844 75.866 -10.684 0.40 18.05 177 GLU F O 1
ATOM 11686 N N . TYR F 1 181 ? -18.074 75.518 -10.654 1.00 17.82 178 TYR F N 1
ATOM 11687 C CA . TYR F 1 181 ? -17.970 74.099 -10.310 1.00 17.80 178 TYR F CA 1
ATOM 11688 C C . TYR F 1 181 ? -17.832 73.199 -11.518 1.00 18.68 178 TYR F C 1
ATOM 11689 O O . TYR F 1 181 ? -17.545 72.015 -11.356 1.00 18.86 178 TYR F O 1
ATOM 11698 N N . GLY F 1 182 ? -18.043 73.734 -12.726 1.00 17.98 179 GLY F N 1
ATOM 11699 C CA . GLY F 1 182 ? -17.951 72.901 -13.941 1.00 18.27 179 GLY F CA 1
ATOM 11700 C C . GLY F 1 182 ? -19.240 72.185 -14.319 1.00 16.32 179 GLY F C 1
ATOM 11701 O O . GLY F 1 182 ? -19.223 71.266 -15.145 1.00 16.40 179 GLY F O 1
ATOM 11702 N N . LEU F 1 183 ? -20.355 72.583 -13.703 1.00 15.44 180 LEU F N 1
ATOM 11703 C CA . LEU F 1 183 ? -21.658 72.021 -14.003 1.00 16.16 180 LEU F CA 1
ATOM 11704 C C . LEU F 1 183 ? -22.173 72.595 -15.329 1.00 15.74 180 LEU F C 1
ATOM 11705 O O . LEU F 1 183 ? -22.823 71.882 -16.090 1.00 15.24 180 LEU F O 1
ATOM 11710 N N . VAL F 1 184 ? -21.896 73.872 -15.590 1.00 15.68 181 VAL F N 1
ATOM 11711 C CA . VAL F 1 184 ? -22.282 74.500 -16.867 1.00 16.60 181 VAL F CA 1
ATOM 11712 C C . VAL F 1 184 ? -21.005 75.017 -17.539 1.00 16.80 181 VAL F C 1
ATOM 11713 O O . VAL F 1 184 ? -20.168 75.659 -16.903 1.00 19.42 181 VAL F O 1
ATOM 11717 N N . GLU F 1 185 ? -20.886 74.764 -18.830 1.00 16.55 182 GLU F N 1
ATOM 11718 C CA . GLU F 1 185 ? -19.679 75.112 -19.586 1.00 16.21 182 GLU F CA 1
ATOM 11719 C C . GLU F 1 185 ? -19.618 76.584 -20.002 1.00 16.51 182 GLU F C 1
ATOM 11720 O O . GLU F 1 185 ? -18.529 77.162 -20.110 1.00 16.37 182 GLU F O 1
ATOM 11726 N N . PHE F 1 186 ? -20.776 77.193 -20.225 1.00 15.40 183 PHE F N 1
ATOM 11727 C CA . PHE F 1 186 ? -20.837 78.600 -20.588 1.00 16.66 183 PHE F CA 1
ATOM 11728 C C . PHE F 1 186 ? -21.995 79.294 -19.882 1.00 16.54 183 PHE F C 1
ATOM 11729 O O . PHE F 1 186 ? -23.054 78.700 -19.669 1.00 14.58 183 PHE F O 1
ATOM 11737 N N . VAL F 1 187 ? -21.784 80.556 -19.525 1.00 16.35 184 VAL F N 1
ATOM 11738 C CA . VAL F 1 187 ? -22.827 81.384 -18.910 1.00 16.88 184 VAL F CA 1
ATOM 11739 C C . VAL F 1 187 ? -22.851 82.677 -19.693 1.00 17.92 184 VAL F C 1
ATOM 11740 O O . VAL F 1 187 ? -21.785 83.241 -19.992 1.00 19.14 184 VAL F O 1
ATOM 11744 N N . VAL F 1 188 ? -24.049 83.117 -20.073 1.00 18.28 185 VAL F N 1
ATOM 11745 C CA . VAL F 1 188 ? -24.218 84.345 -20.845 1.00 18.91 185 VAL F CA 1
ATOM 11746 C C . VAL F 1 188 ? -25.425 85.128 -20.328 1.00 20.00 185 VAL F C 1
ATOM 11747 O O . VAL F 1 188 ? -26.275 84.571 -19.624 1.00 18.84 185 VAL F O 1
ATOM 11751 N N . PRO F 1 189 ? -25.501 86.431 -20.665 1.00 20.99 186 PRO F N 1
ATOM 11752 C CA . PRO F 1 189 ? -26.655 87.214 -20.227 1.00 21.08 186 PRO F CA 1
ATOM 11753 C C . PRO F 1 189 ? -27.959 86.598 -20.732 1.00 20.95 186 PRO F C 1
ATOM 11754 O O . PRO F 1 189 ? -28.001 85.991 -21.818 1.00 17.37 186 PRO F O 1
ATOM 11758 N N . VAL F 1 190 ? -29.015 86.769 -19.942 1.00 21.01 187 VAL F N 1
ATOM 11759 C CA . VAL F 1 190 ? -30.306 86.157 -20.225 1.00 21.25 187 VAL F CA 1
ATOM 11760 C C . VAL F 1 190 ? -30.811 86.317 -21.669 1.00 19.51 187 VAL F C 1
ATOM 11761 O O . VAL F 1 190 ? -31.252 85.343 -22.280 1.00 19.17 187 VAL F O 1
ATOM 11765 N N . HIS F 1 191 ? -30.707 87.514 -22.231 1.00 18.51 188 HIS F N 1
ATOM 11766 C CA . HIS F 1 191 ? -31.218 87.749 -23.582 1.00 18.77 188 HIS F CA 1
ATOM 11767 C C . HIS F 1 191 ? -30.337 87.202 -24.709 1.00 18.90 188 HIS F C 1
ATOM 11768 O O . HIS F 1 191 ? -30.770 87.183 -25.865 1.00 20.75 188 HIS F O 1
ATOM 11775 N N . LEU F 1 192 ? -29.126 86.762 -24.377 1.00 17.50 189 LEU F N 1
ATOM 11776 C CA . LEU F 1 192 ? -28.187 86.233 -25.360 1.00 18.25 189 LEU F CA 1
ATOM 11777 C C . LEU F 1 192 ? -28.114 84.690 -25.385 1.00 17.35 189 LEU F C 1
ATOM 11778 O O . LEU F 1 192 ? -27.392 84.121 -26.199 1.00 17.12 189 LEU F O 1
ATOM 11783 N N . LEU F 1 193 ? -28.866 84.017 -24.518 1.00 15.65 190 LEU F N 1
ATOM 11784 C CA . LEU F 1 193 ? -28.816 82.546 -24.444 1.00 15.77 190 LEU F CA 1
ATOM 11785 C C . LEU F 1 193 ? -29.126 81.792 -25.750 1.00 16.81 190 LEU F C 1
ATOM 11786 O O . LEU F 1 193 ? -28.346 80.929 -26.160 1.00 16.81 190 LEU F O 1
ATOM 11791 N N . GLU F 1 194 ? -30.265 82.081 -26.380 1.00 18.78 191 GLU F N 1
ATOM 11792 C CA . GLU F 1 194 ? -30.642 81.375 -27.622 1.00 20.62 191 GLU F CA 1
ATOM 11793 C C . GLU F 1 194 ? -29.644 81.624 -28.758 1.00 20.23 191 GLU F C 1
ATOM 11794 O O . GLU F 1 194 ? -29.294 80.702 -29.493 1.00 18.97 191 GLU F O 1
ATOM 11800 N N A GLU F 1 195 ? -29.181 82.865 -28.889 0.60 20.39 192 GLU F N 1
ATOM 11801 N N B GLU F 1 195 ? -29.202 82.866 -28.899 0.40 20.02 192 GLU F N 1
ATOM 11802 C CA A GLU F 1 195 ? -28.229 83.212 -29.955 0.60 20.18 192 GLU F CA 1
ATOM 11803 C CA B GLU F 1 195 ? -28.249 83.233 -29.944 0.40 19.70 192 GLU F CA 1
ATOM 11804 C C A GLU F 1 195 ? -26.880 82.492 -29.764 0.60 19.27 192 GLU F C 1
ATOM 11805 C C B GLU F 1 195 ? -26.906 82.524 -29.779 0.40 19.04 192 GLU F C 1
ATOM 11806 O O A GLU F 1 195 ? -26.300 81.993 -30.723 0.60 18.72 192 GLU F O 1
ATOM 11807 O O B GLU F 1 195 ? -26.329 82.044 -30.750 0.40 18.67 192 GLU F O 1
ATOM 11818 N N A LYS F 1 196 ? -26.393 82.445 -28.526 0.60 18.65 193 LYS F N 1
ATOM 11819 N N B LYS F 1 196 ? -26.419 82.446 -28.548 0.40 18.50 193 LYS F N 1
ATOM 11820 C CA A LYS F 1 196 ? -25.132 81.776 -28.207 0.60 18.06 193 LYS F CA 1
ATOM 11821 C CA B LYS F 1 196 ? -25.145 81.796 -28.290 0.40 18.01 193 LYS F CA 1
ATOM 11822 C C A LYS F 1 196 ? -25.241 80.264 -28.436 0.60 17.35 193 LYS F C 1
ATOM 11823 C C B LYS F 1 196 ? -25.244 80.268 -28.448 0.40 17.34 193 LYS F C 1
ATOM 11824 O O A LYS F 1 196 ? -24.295 79.640 -28.901 0.60 16.39 193 LYS F O 1
ATOM 11825 O O B LYS F 1 196 ? -24.282 79.635 -28.873 0.40 16.70 193 LYS F O 1
ATOM 11836 N N . ALA F 1 197 ? -26.395 79.680 -28.114 1.00 16.57 194 ALA F N 1
ATOM 11837 C CA . ALA F 1 197 ? -26.584 78.229 -28.298 1.00 16.18 194 ALA F CA 1
ATOM 11838 C C . ALA F 1 197 ? -26.690 77.906 -29.786 1.00 15.59 194 ALA F C 1
ATOM 11839 O O . ALA F 1 197 ? -26.171 76.894 -30.243 1.00 14.70 194 ALA F O 1
ATOM 11841 N N . ILE F 1 198 ? -27.334 78.778 -30.554 1.00 16.15 195 ILE F N 1
ATOM 11842 C CA . ILE F 1 198 ? -27.455 78.535 -31.990 1.00 16.66 195 ILE F CA 1
ATOM 11843 C C . ILE F 1 198 ? -26.088 78.689 -32.682 1.00 16.45 195 ILE F C 1
ATOM 11844 O O . ILE F 1 198 ? -25.762 77.945 -33.599 1.00 16.77 195 ILE F O 1
ATOM 11849 N N A GLU F 1 199 ? -25.305 79.668 -32.246 0.70 16.28 196 GLU F N 1
ATOM 11850 N N B GLU F 1 199 ? -25.307 79.666 -32.227 0.30 16.03 196 GLU F N 1
ATOM 11851 C CA A GLU F 1 199 ? -23.989 79.911 -32.830 0.70 17.25 196 GLU F CA 1
ATOM 11852 C CA B GLU F 1 199 ? -23.985 79.944 -32.786 0.30 16.15 196 GLU F CA 1
ATOM 11853 C C A GLU F 1 199 ? -23.065 78.707 -32.617 0.70 16.38 196 GLU F C 1
ATOM 11854 C C B GLU F 1 199 ? -23.045 78.750 -32.600 0.30 15.70 196 GLU F C 1
ATOM 11855 O O A GLU F 1 199 ? -22.401 78.238 -33.559 0.70 16.07 196 GLU F O 1
ATOM 11856 O O B GLU F 1 199 ? -22.342 78.344 -33.533 0.30 15.63 196 GLU F O 1
ATOM 11867 N N . ILE F 1 200 ? -23.043 78.192 -31.393 1.00 14.87 197 ILE F N 1
ATOM 11868 C CA . ILE F 1 200 ? -22.204 77.033 -31.077 1.00 14.59 197 ILE F CA 1
ATOM 11869 C C . ILE F 1 200 ? -22.684 75.829 -31.908 1.00 15.60 197 ILE F C 1
ATOM 11870 O O . ILE F 1 200 ? -21.879 75.112 -32.510 1.00 13.93 197 ILE F O 1
ATOM 11875 N N . ALA F 1 201 ? -23.997 75.637 -31.965 1.00 15.34 198 ALA F N 1
ATOM 11876 C CA . ALA F 1 201 ? -24.576 74.550 -32.759 1.00 15.13 198 ALA F CA 1
ATOM 11877 C C . ALA F 1 201 ? -24.170 74.650 -34.221 1.00 15.82 198 ALA F C 1
ATOM 11878 O O . ALA F 1 201 ? -23.853 73.633 -34.853 1.00 13.68 198 ALA F O 1
ATOM 11880 N N . GLU F 1 202 ? -24.213 75.867 -34.773 1.00 15.74 199 GLU F N 1
ATOM 11881 C CA . GLU F 1 202 ? -23.814 76.073 -36.168 1.00 17.20 199 GLU F CA 1
ATOM 11882 C C . GLU F 1 202 ? -22.323 75.757 -36.383 1.00 16.73 199 GLU F C 1
ATOM 11883 O O . GLU F 1 202 ? -21.955 75.208 -37.427 1.00 15.70 199 GLU F O 1
ATOM 11889 N N A LYS F 1 203 ? -21.479 76.109 -35.410 0.70 17.27 200 LYS F N 1
ATOM 11890 N N B LYS F 1 203 ? -21.482 76.090 -35.407 0.30 16.65 200 LYS F N 1
ATOM 11891 C CA A LYS F 1 203 ? -20.043 75.792 -35.482 0.70 17.13 200 LYS F CA 1
ATOM 11892 C CA B LYS F 1 203 ? -20.062 75.773 -35.510 0.30 16.41 200 LYS F CA 1
ATOM 11893 C C A LYS F 1 203 ? -19.848 74.272 -35.554 0.70 15.98 200 LYS F C 1
ATOM 11894 C C B LYS F 1 203 ? -19.871 74.264 -35.583 0.30 15.84 200 LYS F C 1
ATOM 11895 O O A LYS F 1 203 ? -19.074 73.764 -36.367 0.70 14.24 200 LYS F O 1
ATOM 11896 O O B LYS F 1 203 ? -19.121 73.760 -36.421 0.30 15.20 200 LYS F O 1
ATOM 11907 N N . ILE F 1 204 ? -20.554 73.546 -34.698 1.00 15.87 201 ILE F N 1
ATOM 11908 C CA . ILE F 1 204 ? -20.468 72.084 -34.681 1.00 14.56 201 ILE F CA 1
ATOM 11909 C C . ILE F 1 204 ? -21.038 71.508 -35.997 1.00 14.15 201 ILE F C 1
ATOM 11910 O O . ILE F 1 204 ? -20.454 70.583 -36.579 1.00 14.40 201 ILE F O 1
ATOM 11915 N N . ALA F 1 205 ? -22.158 72.068 -36.468 1.00 14.52 202 ALA F N 1
ATOM 11916 C CA . ALA F 1 205 ? -22.781 71.630 -37.737 1.00 15.14 202 ALA F CA 1
ATOM 11917 C C . ALA F 1 205 ? -21.882 71.839 -38.966 1.00 16.13 202 ALA F C 1
ATOM 11918 O O . ALA F 1 205 ? -22.062 71.170 -39.996 1.00 16.79 202 ALA F O 1
ATOM 11920 N N A SER F 1 206 ? -20.953 72.784 -38.878 0.60 15.34 203 SER F N 1
ATOM 11921 N N B SER F 1 206 ? -20.949 72.783 -38.869 0.40 15.69 203 SER F N 1
ATOM 11922 C CA A SER F 1 206 ? -20.037 73.052 -39.983 0.60 15.21 203 SER F CA 1
ATOM 11923 C CA B SER F 1 206 ? -20.008 73.063 -39.955 0.40 15.75 203 SER F CA 1
ATOM 11924 C C A SER F 1 206 ? -18.889 72.033 -40.040 0.60 14.73 203 SER F C 1
ATOM 11925 C C B SER F 1 206 ? -18.895 72.022 -40.042 0.40 15.06 203 SER F C 1
ATOM 11926 O O A SER F 1 206 ? -18.169 71.971 -41.034 0.60 14.59 203 SER F O 1
ATOM 11927 O O B SER F 1 206 ? -18.212 71.927 -41.060 0.40 14.96 203 SER F O 1
ATOM 11932 N N . ASN F 1 207 ? -18.698 71.262 -38.968 1.00 13.97 204 ASN F N 1
ATOM 11933 C CA . ASN F 1 207 ? -17.648 70.259 -38.919 1.00 14.94 204 ASN F CA 1
ATOM 11934 C C . ASN F 1 207 ? -18.140 68.950 -39.547 1.00 15.89 204 ASN F C 1
ATOM 11935 O O . ASN F 1 207 ? -19.319 68.833 -39.859 1.00 16.83 204 ASN F O 1
ATOM 11940 N N . GLY F 1 208 ? -17.233 67.998 -39.772 1.00 16.20 205 GLY F N 1
ATOM 11941 C CA . GLY F 1 208 ? -17.582 66.726 -40.425 1.00 16.61 205 GLY F CA 1
ATOM 11942 C C . GLY F 1 208 ? -18.587 65.963 -39.592 1.00 15.99 205 GLY F C 1
ATOM 11943 O O . GLY F 1 208 ? -18.247 65.516 -38.500 1.00 15.66 205 GLY F O 1
ATOM 11944 N N . PRO F 1 209 ? -19.819 65.783 -40.112 1.00 17.03 206 PRO F N 1
ATOM 11945 C CA . PRO F 1 209 ? -20.897 65.136 -39.362 1.00 16.47 206 PRO F CA 1
ATOM 11946 C C . PRO F 1 209 ? -20.599 63.709 -38.944 1.00 15.88 206 PRO F C 1
ATOM 11947 O O . PRO F 1 209 ? -20.982 63.290 -37.840 1.00 14.58 206 PRO F O 1
ATOM 11951 N N . ILE F 1 210 ? -19.960 62.947 -39.829 1.00 14.96 207 ILE F N 1
ATOM 11952 C CA . ILE F 1 210 ? -19.608 61.578 -39.493 1.00 15.76 207 ILE F CA 1
ATOM 11953 C C . ILE F 1 210 ? -18.589 61.570 -38.349 1.00 16.37 207 ILE F C 1
ATOM 11954 O O . ILE F 1 210 ? -18.695 60.775 -37.410 1.00 16.29 207 ILE F O 1
ATOM 11959 N N . ALA F 1 211 ? -17.615 62.467 -38.439 1.00 16.52 208 ALA F N 1
ATOM 11960 C CA . ALA F 1 211 ? -16.562 62.613 -37.431 1.00 16.64 208 ALA F CA 1
ATOM 11961 C C . ALA F 1 211 ? -17.125 63.062 -36.070 1.00 16.59 208 ALA F C 1
ATOM 11962 O O . ALA F 1 211 ? -16.754 62.535 -35.014 1.00 16.21 208 ALA F O 1
ATOM 11964 N N . VAL F 1 212 ? -18.028 64.032 -36.093 1.00 15.66 209 VAL F N 1
ATOM 11965 C CA . VAL F 1 212 ? -18.645 64.521 -34.842 1.00 14.86 209 VAL F CA 1
ATOM 11966 C C . VAL F 1 212 ? -19.421 63.400 -34.125 1.00 13.29 209 VAL F C 1
ATOM 11967 O O . VAL F 1 212 ? -19.295 63.235 -32.911 1.00 15.14 209 VAL F O 1
ATOM 11971 N N . ARG F 1 213 ? -20.154 62.589 -34.889 1.00 15.71 210 ARG F N 1
ATOM 11972 C CA . ARG F 1 213 ? -20.908 61.475 -34.332 1.00 15.17 210 ARG F CA 1
ATOM 11973 C C . ARG F 1 213 ? -19.971 60.416 -33.773 1.00 14.53 210 ARG F C 1
ATOM 11974 O O . ARG F 1 213 ? -20.209 59.886 -32.679 1.00 14.97 210 ARG F O 1
ATOM 11982 N N . LEU F 1 214 ? -18.891 60.129 -34.495 1.00 14.26 211 LEU F N 1
ATOM 11983 C CA . LEU F 1 214 ? -17.910 59.144 -34.033 1.00 15.78 211 LEU F CA 1
ATOM 11984 C C . LEU F 1 214 ? -17.199 59.648 -32.759 1.00 14.63 211 LEU F C 1
ATOM 11985 O O . LEU F 1 214 ? -16.921 58.868 -31.851 1.00 15.08 211 LEU F O 1
ATOM 11990 N N . ALA F 1 215 ? -16.922 60.947 -32.691 1.00 15.72 212 ALA F N 1
ATOM 11991 C CA . ALA F 1 215 ? -16.305 61.550 -31.520 1.00 16.64 212 ALA F CA 1
ATOM 11992 C C . ALA F 1 215 ? -17.231 61.420 -30.302 1.00 15.71 212 ALA F C 1
ATOM 11993 O O . ALA F 1 215 ? -16.773 61.063 -29.197 1.00 15.32 212 ALA F O 1
ATOM 11995 N N . LYS F 1 216 ? -18.526 61.691 -30.493 1.00 13.89 213 LYS F N 1
ATOM 11996 C CA . LYS F 1 216 ? -19.495 61.536 -29.401 1.00 14.10 213 LYS F CA 1
ATOM 11997 C C . LYS F 1 216 ? -19.463 60.107 -28.871 1.00 14.58 213 LYS F C 1
ATOM 11998 O O . LYS F 1 216 ? -19.464 59.875 -27.653 1.00 14.26 213 LYS F O 1
ATOM 12004 N N A GLU F 1 217 ? -19.438 59.134 -29.773 0.50 14.20 214 GLU F N 1
ATOM 12005 N N B GLU F 1 217 ? -19.440 59.144 -29.786 0.50 14.12 214 GLU F N 1
ATOM 12006 C CA A GLU F 1 217 ? -19.404 57.737 -29.339 0.50 15.16 214 GLU F CA 1
ATOM 12007 C CA B GLU F 1 217 ? -19.401 57.733 -29.402 0.50 15.16 214 GLU F CA 1
ATOM 12008 C C A GLU F 1 217 ? -18.109 57.373 -28.620 0.50 14.34 214 GLU F C 1
ATOM 12009 C C B GLU F 1 217 ? -18.120 57.360 -28.650 0.50 14.33 214 GLU F C 1
ATOM 12010 O O A GLU F 1 217 ? -18.134 56.728 -27.561 0.50 15.69 214 GLU F O 1
ATOM 12011 O O B GLU F 1 217 ? -18.169 56.699 -27.603 0.50 15.84 214 GLU F O 1
ATOM 12022 N N . ALA F 1 218 ? -16.974 57.764 -29.192 1.00 14.36 215 ALA F N 1
ATOM 12023 C CA . ALA F 1 218 ? -15.687 57.450 -28.602 1.00 14.91 215 ALA F CA 1
ATOM 12024 C C . ALA F 1 218 ? -15.543 58.021 -27.193 1.00 15.81 215 ALA F C 1
ATOM 12025 O O . ALA F 1 218 ? -15.158 57.314 -26.267 1.00 16.28 215 ALA F O 1
ATOM 12027 N N . ILE F 1 219 ? -15.901 59.281 -27.035 1.00 15.07 216 ILE F N 1
ATOM 12028 C CA . ILE F 1 219 ? -15.807 59.960 -25.738 1.00 14.22 216 ILE F CA 1
ATOM 12029 C C . ILE F 1 219 ? -16.779 59.358 -24.711 1.00 13.98 216 ILE F C 1
ATOM 12030 O O . ILE F 1 219 ? -16.371 58.989 -23.585 1.00 13.75 216 ILE F O 1
ATOM 12035 N N . SER F 1 220 ? -18.065 59.260 -25.093 1.00 13.22 217 SER F N 1
ATOM 12036 C CA . SER F 1 220 ? -19.123 58.822 -24.168 1.00 13.84 217 SER F CA 1
ATOM 12037 C C . SER F 1 220 ? -18.965 57.395 -23.694 1.00 13.24 217 SER F C 1
ATOM 12038 O O . SER F 1 220 ? -19.321 57.070 -22.557 1.00 14.70 217 SER F O 1
ATOM 12041 N N . ASN F 1 221 ? -18.532 56.517 -24.586 1.00 13.03 218 ASN F N 1
ATOM 12042 C CA . ASN F 1 221 ? -18.302 55.139 -24.204 1.00 14.64 218 ASN F CA 1
ATOM 12043 C C . ASN F 1 221 ? -16.926 54.907 -23.587 1.00 13.91 218 ASN F C 1
ATOM 12044 O O . ASN F 1 221 ? -16.802 54.171 -22.608 1.00 12.03 218 ASN F O 1
ATOM 12049 N N . GLY F 1 222 ? -15.890 55.514 -24.160 1.00 15.28 219 GLY F N 1
ATOM 12050 C CA . GLY F 1 222 ? -14.530 55.328 -23.670 1.00 15.47 219 GLY F CA 1
ATOM 12051 C C . GLY F 1 222 ? -14.258 55.835 -22.269 1.00 15.80 219 GLY F C 1
ATOM 12052 O O . GLY F 1 222 ? -13.463 55.246 -21.526 1.00 16.06 219 GLY F O 1
ATOM 12053 N N . ILE F 1 223 ? -14.933 56.910 -21.891 1.00 14.25 220 ILE F N 1
ATOM 12054 C CA . ILE F 1 223 ? -14.745 57.479 -20.547 1.00 15.50 220 ILE F CA 1
ATOM 12055 C C . ILE F 1 223 ? -15.289 56.540 -19.430 1.00 15.23 220 ILE F C 1
ATOM 12056 O O . ILE F 1 223 ? -14.962 56.722 -18.243 1.00 15.80 220 ILE F O 1
ATOM 12061 N N . GLN F 1 224 ? -16.099 55.538 -19.811 1.00 16.46 221 GLN F N 1
ATOM 12062 C CA . GLN F 1 224 ? -16.706 54.618 -18.830 1.00 15.93 221 GLN F CA 1
ATOM 12063 C C . GLN F 1 224 ? -15.801 53.475 -18.458 1.00 16.16 221 GLN F C 1
ATOM 12064 O O . GLN F 1 224 ? -16.125 52.700 -17.549 1.00 19.26 221 GLN F O 1
ATOM 12070 N N . VAL F 1 225 ? -14.664 53.356 -19.135 1.00 15.53 222 VAL F N 1
ATOM 12071 C CA . VAL F 1 225 ? -13.772 52.222 -18.880 1.00 16.24 222 VAL F CA 1
ATOM 12072 C C . VAL F 1 225 ? -12.316 52.665 -18.592 1.00 16.71 222 VAL F C 1
ATOM 12073 O O . VAL F 1 225 ? -12.053 53.848 -18.406 1.00 15.00 222 VAL F O 1
ATOM 12077 N N . ASP F 1 226 ? -11.400 51.702 -18.486 1.00 16.49 223 ASP F N 1
ATOM 12078 C CA . ASP F 1 226 ? -9.980 51.996 -18.273 1.00 15.88 223 ASP F CA 1
ATOM 12079 C C . ASP F 1 226 ? -9.424 52.686 -19.516 1.00 15.93 223 ASP F C 1
ATOM 12080 O O . ASP F 1 226 ? -9.917 52.450 -20.615 1.00 14.65 223 ASP F O 1
ATOM 12085 N N . LEU F 1 227 ? -8.417 53.538 -19.332 1.00 14.41 224 LEU F N 1
ATOM 12086 C CA . LEU F 1 227 ? -7.792 54.286 -20.463 1.00 13.72 224 LEU F CA 1
ATOM 12087 C C . LEU F 1 227 ? -7.364 53.382 -21.618 1.00 14.54 224 LEU F C 1
ATOM 12088 O O . LEU F 1 227 ? -7.611 53.715 -22.776 1.00 12.82 224 LEU F O 1
ATOM 12093 N N . HIS F 1 228 ? -6.688 52.274 -21.309 1.00 13.30 225 HIS F N 1
ATOM 12094 C CA . HIS F 1 228 ? -6.210 51.364 -22.346 1.00 15.17 225 HIS F CA 1
ATOM 12095 C C . HIS F 1 228 ? -7.340 50.871 -23.246 1.00 15.88 225 HIS F C 1
ATOM 12096 O O . HIS F 1 228 ? -7.216 50.888 -24.487 1.00 15.42 225 HIS F O 1
ATOM 12103 N N . THR F 1 229 ? -8.448 50.439 -22.645 1.00 14.36 226 THR F N 1
ATOM 12104 C CA . THR F 1 229 ? -9.594 49.970 -23.452 1.00 14.28 226 THR F CA 1
ATOM 12105 C C . THR F 1 229 ? -10.201 51.171 -24.213 1.00 14.03 226 THR F C 1
ATOM 12106 O O . THR F 1 229 ? -10.517 51.076 -25.393 1.00 14.69 226 THR F O 1
ATOM 12110 N N . GLY F 1 230 ? -10.303 52.314 -23.541 1.00 14.26 227 GLY F N 1
ATOM 12111 C CA . GLY F 1 230 ? -10.841 53.522 -24.183 1.00 15.21 227 GLY F CA 1
ATOM 12112 C C . GLY F 1 230 ? -10.040 53.916 -25.409 1.00 14.88 227 GLY F C 1
ATOM 12113 O O . GLY F 1 230 ? -10.613 54.310 -26.423 1.00 15.13 227 GLY F O 1
ATOM 12114 N N . LEU F 1 231 ? -8.717 53.811 -25.326 1.00 14.76 228 LEU F N 1
ATOM 12115 C CA . LEU F 1 231 ? -7.852 54.109 -26.491 1.00 15.26 228 LEU F CA 1
ATOM 12116 C C . LEU F 1 231 ? -8.122 53.154 -27.674 1.00 14.90 228 LEU F C 1
ATOM 12117 O O . LEU F 1 231 ? -8.060 53.557 -28.850 1.00 16.04 228 LEU F O 1
ATOM 12122 N N . GLN F 1 232 ? -8.463 51.906 -27.367 1.00 16.49 229 GLN F N 1
ATOM 12123 C CA . GLN F 1 232 ? -8.801 50.927 -28.426 1.00 16.60 229 GLN F CA 1
ATOM 12124 C C . GLN F 1 232 ? -10.140 51.266 -29.084 1.00 17.85 229 GLN F C 1
ATOM 12125 O O . GLN F 1 232 ? -10.328 51.039 -30.290 1.00 18.61 229 GLN F O 1
ATOM 12147 N N . GLU F 1 234 ? -11.319 54.306 -29.346 1.00 17.99 231 GLU F N 1
ATOM 12148 C CA . GLU F 1 234 ? -11.035 55.466 -30.161 1.00 17.39 231 GLU F CA 1
ATOM 12149 C C . GLU F 1 234 ? -10.401 54.992 -31.460 1.00 17.29 231 GLU F C 1
ATOM 12150 O O . GLU F 1 234 ? -10.723 55.492 -32.525 1.00 16.03 231 GLU F O 1
ATOM 12156 N N . LYS F 1 235 ? -9.509 54.021 -31.374 1.00 16.11 232 LYS F N 1
ATOM 12157 C CA . LYS F 1 235 ? -8.873 53.481 -32.580 1.00 17.92 232 LYS F CA 1
ATOM 12158 C C . LYS F 1 235 ? -9.924 52.933 -33.575 1.00 17.55 232 LYS F C 1
ATOM 12159 O O . LYS F 1 235 ? -9.845 53.191 -34.783 1.00 18.29 232 LYS F O 1
ATOM 12165 N N . GLN F 1 236 ? -10.923 52.217 -33.074 1.00 17.51 233 GLN F N 1
ATOM 12166 C CA . GLN F 1 236 ? -11.936 51.646 -33.969 1.00 19.49 233 GLN F CA 1
ATOM 12167 C C . GLN F 1 236 ? -12.853 52.751 -34.490 1.00 18.82 233 GLN F C 1
ATOM 12168 O O . GLN F 1 236 ? -13.302 52.693 -35.625 1.00 19.16 233 GLN F O 1
ATOM 12174 N N . ALA F 1 237 ? -13.109 53.768 -33.667 1.00 18.77 234 ALA F N 1
ATOM 12175 C CA . ALA F 1 237 ? -13.923 54.910 -34.098 1.00 19.82 234 ALA F CA 1
ATOM 12176 C C . ALA F 1 237 ? -13.220 55.657 -35.234 1.00 19.75 234 ALA F C 1
ATOM 12177 O O . ALA F 1 237 ? -13.860 56.068 -36.209 1.00 19.80 234 ALA F O 1
ATOM 12179 N N . TYR F 1 238 ? -11.904 55.832 -35.106 1.00 19.85 235 TYR F N 1
ATOM 12180 C CA . TYR F 1 238 ? -11.119 56.526 -36.137 1.00 19.23 235 TYR F CA 1
ATOM 12181 C C . TYR F 1 238 ? -11.239 55.795 -37.468 1.00 19.89 235 TYR F C 1
ATOM 12182 O O . TYR F 1 238 ? -11.304 56.436 -38.511 1.00 19.82 235 TYR F O 1
ATOM 12191 N N . GLU F 1 239 ? -11.246 54.460 -37.445 1.00 19.81 236 GLU F N 1
ATOM 12192 C CA . GLU F 1 239 ? -11.447 53.686 -38.669 1.00 19.81 236 GLU F CA 1
ATOM 12193 C C . GLU F 1 239 ? -12.670 54.173 -39.453 1.00 19.52 236 GLU F C 1
ATOM 12194 O O . GLU F 1 239 ? -12.668 54.145 -40.688 1.00 18.50 236 GLU F O 1
ATOM 12200 N N . GLY F 1 240 ? -13.702 54.609 -38.726 1.00 19.84 237 GLY F N 1
ATOM 12201 C CA . GLY F 1 240 ? -14.934 55.133 -39.319 1.00 19.76 237 GLY F CA 1
ATOM 12202 C C . GLY F 1 240 ? -14.815 56.387 -40.175 1.00 20.41 237 GLY F C 1
ATOM 12203 O O . GLY F 1 240 ? -15.708 56.655 -40.979 1.00 20.37 237 GLY F O 1
ATOM 12204 N N . VAL F 1 241 ? -13.769 57.199 -39.990 1.00 19.74 238 VAL F N 1
ATOM 12205 C CA . VAL F 1 241 ? -13.601 58.385 -40.851 1.00 19.58 238 VAL F CA 1
ATOM 12206 C C . VAL F 1 241 ? -12.687 58.109 -42.044 1.00 19.43 238 VAL F C 1
ATOM 12207 O O . VAL F 1 241 ? -12.637 58.901 -42.986 1.00 18.11 238 VAL F O 1
ATOM 12211 N N . ILE F 1 242 ? -12.004 56.967 -42.044 1.00 19.86 239 ILE F N 1
ATOM 12212 C CA . ILE F 1 242 ? -11.067 56.662 -43.119 1.00 20.88 239 ILE F CA 1
ATOM 12213 C C . ILE F 1 242 ? -11.704 56.603 -44.512 1.00 20.30 239 ILE F C 1
ATOM 12214 O O . ILE F 1 242 ? -11.202 57.239 -45.428 1.00 21.54 239 ILE F O 1
ATOM 12219 N N A HIS F 1 243 ? -12.809 55.878 -44.679 0.50 20.71 240 HIS F N 1
ATOM 12220 N N B HIS F 1 243 ? -12.797 55.848 -44.625 0.50 20.27 240 HIS F N 1
ATOM 12221 C CA A HIS F 1 243 ? -13.435 55.749 -46.009 0.50 21.04 240 HIS F CA 1
ATOM 12222 C CA B HIS F 1 243 ? -13.535 55.719 -45.873 0.50 20.29 240 HIS F CA 1
ATOM 12223 C C A HIS F 1 243 ? -14.541 56.772 -46.288 0.50 21.10 240 HIS F C 1
ATOM 12224 C C B HIS F 1 243 ? -14.679 56.717 -45.923 0.50 20.39 240 HIS F C 1
ATOM 12225 O O A HIS F 1 243 ? -15.504 56.464 -47.005 0.50 20.65 240 HIS F O 1
ATOM 12226 O O B HIS F 1 243 ? -15.847 56.319 -45.965 0.50 20.70 240 HIS F O 1
ATOM 12239 N N . THR F 1 244 ? -14.361 58.002 -45.818 1.00 19.53 241 THR F N 1
ATOM 12240 C CA . THR F 1 244 ? -15.380 59.035 -45.989 1.00 19.09 241 THR F CA 1
ATOM 12241 C C . THR F 1 244 ? -14.899 60.066 -46.990 1.00 18.54 241 THR F C 1
ATOM 12242 O O . THR F 1 244 ? -13.709 60.401 -47.039 1.00 19.10 241 THR F O 1
ATOM 12246 N N . LYS F 1 245 ? -15.815 60.521 -47.840 1.00 17.83 242 LYS F N 1
ATOM 12247 C CA . LYS F 1 245 ? -15.505 61.581 -48.795 1.00 17.22 242 LYS F CA 1
ATOM 12248 C C . LYS F 1 245 ? -15.183 62.890 -48.041 1.00 16.17 242 LYS F C 1
ATOM 12249 O O . LYS F 1 245 ? -14.373 63.693 -48.504 1.00 16.06 242 LYS F O 1
ATOM 12255 N N . ASP F 1 246 ? -15.818 63.094 -46.888 1.00 16.39 243 ASP F N 1
ATOM 12256 C CA . ASP F 1 246 ? -15.567 64.288 -46.067 1.00 15.02 243 ASP F CA 1
ATOM 12257 C C . ASP F 1 246 ? -14.090 64.415 -45.622 1.00 15.77 243 ASP F C 1
ATOM 12258 O O . ASP F 1 246 ? -13.544 65.520 -45.619 1.00 16.80 243 ASP F O 1
ATOM 12263 N N . ARG F 1 247 ? -13.461 63.309 -45.212 1.00 16.71 244 ARG F N 1
ATOM 12264 C CA . ARG F 1 247 ? -12.040 63.328 -44.829 1.00 17.06 244 ARG F CA 1
ATOM 12265 C C . ARG F 1 247 ? -11.213 63.826 -46.014 1.00 18.83 244 ARG F C 1
ATOM 12266 O O . ARG F 1 247 ? -10.330 64.662 -45.857 1.00 19.61 244 ARG F O 1
ATOM 12274 N N . LEU F 1 248 ? -11.515 63.318 -47.208 1.00 18.89 245 LEU F N 1
ATOM 12275 C CA . LEU F 1 248 ? -10.799 63.750 -48.417 1.00 19.79 245 LEU F CA 1
ATOM 12276 C C . LEU F 1 248 ? -11.010 65.248 -48.671 1.00 19.92 245 LEU F C 1
ATOM 12277 O O . LEU F 1 248 ? -10.069 65.953 -49.045 1.00 20.48 245 LEU F O 1
ATOM 12282 N N . GLU F 1 249 ? -12.235 65.732 -48.455 1.00 19.61 246 GLU F N 1
ATOM 12283 C CA . GLU F 1 249 ? -12.564 67.160 -48.626 1.00 20.99 246 GLU F CA 1
ATOM 12284 C C . GLU F 1 249 ? -11.771 68.028 -47.628 1.00 20.64 246 GLU F C 1
ATOM 12285 O O . GLU F 1 249 ? -11.366 69.144 -47.954 1.00 19.97 246 GLU F O 1
ATOM 12291 N N . GLY F 1 250 ? -11.572 67.523 -46.423 1.00 20.75 247 GLY F N 1
ATOM 12292 C CA . GLY F 1 250 ? -10.792 68.243 -45.410 1.00 21.38 247 GLY F CA 1
ATOM 12293 C C . GLY F 1 250 ? -9.373 68.505 -45.900 1.00 22.06 247 GLY F C 1
ATOM 12294 O O . GLY F 1 250 ? -8.892 69.628 -45.833 1.00 21.91 247 GLY F O 1
ATOM 12295 N N . LEU F 1 251 ? -8.725 67.458 -46.416 1.00 23.05 248 LEU F N 1
ATOM 12296 C CA . LEU F 1 251 ? -7.363 67.550 -46.949 1.00 24.42 248 LEU F CA 1
ATOM 12297 C C . LEU F 1 251 ? -7.309 68.382 -48.230 1.00 24.78 248 LEU F C 1
ATOM 12298 O O . LEU F 1 251 ? -6.343 69.116 -48.450 1.00 25.22 248 LEU F O 1
ATOM 12303 N N . GLN F 1 252 ? -8.337 68.268 -49.077 1.00 25.14 249 GLN F N 1
ATOM 12304 C CA . GLN F 1 252 ? -8.402 69.042 -50.310 1.00 25.41 249 GLN F CA 1
ATOM 12305 C C . GLN F 1 252 ? -8.532 70.522 -49.980 1.00 25.09 249 GLN F C 1
ATOM 12306 O O . GLN F 1 252 ? -7.914 71.368 -50.630 1.00 24.70 249 GLN F O 1
ATOM 12312 N N . ALA F 1 253 ? -9.377 70.833 -49.003 1.00 23.79 250 ALA F N 1
ATOM 12313 C CA . ALA F 1 253 ? -9.560 72.212 -48.569 1.00 23.93 250 ALA F CA 1
ATOM 12314 C C . ALA F 1 253 ? -8.237 72.706 -47.971 1.00 24.06 250 ALA F C 1
ATOM 12315 O O . ALA F 1 253 ? -7.864 73.862 -48.159 1.00 25.22 250 ALA F O 1
ATOM 12317 N N . PHE F 1 254 ? -7.523 71.819 -47.271 1.00 24.46 251 PHE F N 1
ATOM 12318 C CA . PHE F 1 254 ? -6.214 72.170 -46.707 1.00 25.45 251 PHE F CA 1
ATOM 12319 C C . PHE F 1 254 ? -5.255 72.521 -47.842 1.00 25.33 251 PHE F C 1
ATOM 12320 O O . PHE F 1 254 ? -4.590 73.552 -47.800 1.00 25.47 251 PHE F O 1
ATOM 12328 N N . LYS F 1 255 ? -5.213 71.656 -48.859 1.00 25.18 252 LYS F N 1
ATOM 12329 C CA . LYS F 1 255 ? -4.348 71.839 -50.021 1.00 26.05 252 LYS F CA 1
ATOM 12330 C C . LYS F 1 255 ? -4.740 73.076 -50.830 1.00 25.49 252 LYS F C 1
ATOM 12331 O O . LYS F 1 255 ? -3.870 73.847 -51.235 1.00 24.78 252 LYS F O 1
ATOM 12337 N N . GLU F 1 256 ? -6.043 73.271 -51.054 1.00 26.10 253 GLU F N 1
ATOM 12338 C CA . GLU F 1 256 ? -6.536 74.432 -51.826 1.00 25.93 253 GLU F CA 1
ATOM 12339 C C . GLU F 1 256 ? -6.656 75.715 -50.991 1.00 25.65 253 GLU F C 1
ATOM 12340 O O . GLU F 1 256 ? -7.090 76.750 -51.500 1.00 25.78 253 GLU F O 1
ATOM 12346 N N . LYS F 1 257 ? -6.266 75.649 -49.722 1.00 24.71 254 LYS F N 1
ATOM 12347 C CA . LYS F 1 257 ? -6.317 76.802 -48.823 1.00 25.41 254 LYS F CA 1
ATOM 12348 C C . LYS F 1 257 ? -7.692 77.488 -48.813 1.00 24.91 254 LYS F C 1
ATOM 12349 O O . LYS F 1 257 ? -7.812 78.667 -49.133 1.00 25.85 254 LYS F O 1
ATOM 12355 N N . ARG F 1 258 ? -8.723 76.743 -48.420 1.00 24.73 255 ARG F N 1
ATOM 12356 C CA . ARG F 1 258 ? -10.089 77.281 -48.372 1.00 22.94 255 ARG F CA 1
ATOM 12357 C C . ARG F 1 258 ? -10.916 76.606 -47.289 1.00 22.02 255 ARG F C 1
ATOM 12358 O O . ARG F 1 258 ? -10.471 75.640 -46.643 1.00 21.34 255 ARG F O 1
ATOM 12366 N N . THR F 1 259 ? -12.121 77.127 -47.093 1.00 20.95 256 THR F N 1
ATOM 12367 C CA . THR F 1 259 ? -13.045 76.603 -46.097 1.00 20.22 256 THR F CA 1
ATOM 12368 C C . THR F 1 259 ? -13.631 75.285 -46.581 1.00 18.78 256 THR F C 1
ATOM 12369 O O . THR F 1 259 ? -14.140 75.214 -47.693 1.00 18.11 256 THR F O 1
ATOM 12373 N N . PRO F 1 260 ? -13.560 74.231 -45.763 1.00 18.48 257 PRO F N 1
ATOM 12374 C CA . PRO F 1 260 ? -14.141 72.974 -46.229 1.00 18.86 257 PRO F CA 1
ATOM 12375 C C . PRO F 1 260 ? -15.673 72.963 -46.176 1.00 19.09 257 PRO F C 1
ATOM 12376 O O . PRO F 1 260 ? -16.274 73.663 -45.349 1.00 18.64 257 PRO F O 1
ATOM 12396 N N . TYR F 1 262 ? -18.533 70.125 -45.820 1.00 19.13 259 TYR F N 1
ATOM 12397 C CA . TYR F 1 262 ? -18.870 68.714 -45.566 1.00 18.75 259 TYR F CA 1
ATOM 12398 C C . TYR F 1 262 ? -20.329 68.337 -45.881 1.00 19.66 259 TYR F C 1
ATOM 12399 O O . TYR F 1 262 ? -21.233 69.159 -45.743 1.00 18.63 259 TYR F O 1
ATOM 12408 N N . LYS F 1 263 ? -20.522 67.085 -46.318 1.00 21.14 260 LYS F N 1
ATOM 12409 C CA . LYS F 1 263 ? -21.825 66.562 -46.751 1.00 21.58 260 LYS F CA 1
ATOM 12410 C C . LYS F 1 263 ? -22.328 65.378 -45.909 1.00 22.05 260 LYS F C 1
ATOM 12411 O O . LYS F 1 263 ? -23.454 64.924 -46.090 1.00 22.14 260 LYS F O 1
ATOM 12417 N N . GLY F 1 264 ? -21.509 64.877 -44.989 1.00 21.47 261 GLY F N 1
ATOM 12418 C CA . GLY F 1 264 ? -21.903 63.731 -44.189 1.00 21.71 261 GLY F CA 1
ATOM 12419 C C . GLY F 1 264 ? -21.834 62.416 -44.952 1.00 22.01 261 GLY F C 1
ATOM 12420 O O . GLY F 1 264 ? -22.755 61.609 -44.907 1.00 22.16 261 GLY F O 1
ATOM 12421 N N . GLU F 1 265 ? -20.742 62.222 -45.676 1.00 22.42 262 GLU F N 1
ATOM 12422 C CA . GLU F 1 265 ? -20.480 60.990 -46.409 1.00 22.05 262 GLU F CA 1
ATOM 12423 C C . GLU F 1 265 ? -18.968 60.874 -46.600 1.00 21.37 262 GLU F C 1
ATOM 12424 O O . GLU F 1 265 ? -18.466 59.856 -47.097 1.00 17.34 262 GLU F O 1
#